Protein 7BQN (pdb70)

Sequence (121 aa):
GDEAEKQAERALELVRKSPDLLKKLLEAMAEELKRQGKSPDEIQKAKDEVKTKVEQAIREWKQGNEEQARKDMRKVLKSPAFKQAVKVMEEQEPNNPEVQELKKAMEEAERGSLEHHHHHHGDEAEKQAERALELVRKSPDLLKKLLEAMAEELKRQGKSPDEIQKAKDEVKTKVEQAIREWKQGNEEQARKDMRKVLKSPAFKQAVKVMEEQEPNNPEVQELKKAMEEAERGSLEHHHHHHGDEAEKQAERALELVRKSPDLLKKLLEAMAEELKRQGKSPDEIQKAKDEVKTKVEQAIREWKQGNEEQARKDMRKVLKSPAFKQAVKVMEEQEPNNPEVQELKKAMEEAERGSLEHHHHHHGDEAEKQAERALELVRKSPDLLKKLLEAMAEELKRQGKSPDEIQKAKDEVKTKVEQAIREWKQGNEEQARKDMRKVLKSPAFKQAVKVMEEQEPNNPEVQELKKAMEEAERGSLEHHHHHHGDEAEKQAERALELVRKSPDLLKKLLEAMAEELKRQGKSPDEIQKAKDEVKTKVEQAIREWKQGNEEQARKDMRKVLKSPAFKQAVKVMEEQEPNNPEVQELKKAMEEAERGSLEHHHHHHGDEAEKQAERALELVRKSPDLLKKLLEAMAEELKRQGKSPDEIQKAKDEVKTKVEQAIREWKQGNEEQARKDMRKVLKSPAFKQAVKVMEEQEPNNPEVQELKKAMEEAERGSLEHHHHHHGDEAEKQAERALELVRKSPDLLKKLLEAMAEELKRQGKSPDEIQKAKDEVKTKVEQAIREWKQGNEEQARKDMRKVLKSPAFKQAVKVMEEQEPNNPEVQELKKAMEEAERGSLEHHHHHHGDEAEKQAERALELVRKSPDLLKKLLEAMAEELKRQGKSPDEIQKAKDEVKTKVEQAIREWKQGNEEQARKDMRKVLKSPAFKQAVKVMEEQEPNNPEVQELKKAMEEAERGSLEHHHHHHGDEAEKQAERALELVRKSPDLLKKLLEAMAEELKRQGKSPDEIQKAKDEVKTKVEQAIREWKQGNEEQARKDMRKVLKSPAFKQAVKVMEEQEPNNPEVQELKKAMEEAERGSLEHHHHHHGDEAEKQAERALELVRKSPDLLKKLLEAMAEELKRQGKSPDEIQKAKDEVKTKVEQAIREWKQGNEEQARKDMRKVLKSPAFKQAVKVMEEQEPNNPEVQELKKAMEEAERGSLEHHHHHHGDEAEKQAERALELVRKSPDLLKKLLEAMAEELKRQGKSPDEIQKAKDEVKTKVEQAIREWKQGNEEQARKDMRKVLKSPAFKQAVKVMEEQEPNNPEVQELKKAMEEAERGSLEHHHHHHGDEAEKQAERALELVRKSPDLLKKLLEAMAEELKRQGKSPDEIQKAKDEVKTKVEQAIREWKQGNEEQARKDMRKVLKSPAFKQAVKVMEEQEPNNPEVQELKKAMEEAERGSLEHHHHHHGDEAEKQAERALELVRKSPDLLKKLLEAMAEELKRQGKSPDEIQKAKDEVKTKVEQAIREWKQGNEEQARKDMRKVLKSPAFKQAVKVMEEQEPNNPEVQELKKAMEEAERGSLEHHHHHHGDEAEKQAERALELVRKSPDLLKKLLEAMAEELKRQGKSPDEIQKAKDEVKTKVEQAIREWKQGNEEQARKDMRKVLKSPAFKQAVKVMEEQEPNNPEVQELKKAMEEAERGSLEHHHHHHGDEAEKQAERALELVRKSPDLLKKLLEAMAEELKRQGKSPDEIQKAKDEVKTKVEQAIREWKQGNEEQARKDMRKVLKSPAFKQAVKVMEEQEPNNPEVQELKKAMEEAERGSLEHHHHHHGDEAEKQAERALELVRKSPDLLKKLLEAMAEELKRQGKSPDEIQKAKDEVKTKVEQAIREWKQGNEEQARKDMRKVLKSPAFKQAVKVMEEQEPNNPEVQELKKAMEEAERGSLEHHHHHHGDEAEKQAERALELVRKSPDLLKKLLEAMAEELKRQGKSPDEIQKAKDEVKTKVEQAIREWKQGNEEQARKDMRKVLKSPAFKQAVKVMEEQEPNNPEVQELKKAMEEAERGSLEHHHHHHGDEAEKQAERALELVRKSPDLLKKLLEAMAEELKRQGKSPDEIQKAKDEVKTKVEQAIREWKQGNEEQARKDMRKVLKSPAFKQAVKVMEEQEPNNPEVQELKKAMEEAERGSLEHHHHHHGDEAEKQAERALELVRKSPDLLKKLLEAMAEELKRQGKSPDEIQKAKDEVKTKVEQAIREWKQGNEEQARKDMRKVLKSPAFKQAVKVMEEQEPNNPEVQELKKAMEEAERGSLEHHHHHHGDEAEKQAERALELVRKSPDLLKKLLEAMAEELKRQGKSPDEIQKAKDEVKTKVEQAIREWKQGNEEQARKDMRKVLKSPAFKQAVKVMEEQEPNNPEVQELKKAMEEAERGSLEHHHHHH

Radius of gyration: 13.6 Å; Cα contacts (8 Å, |Δi|>4): 144; chains: 1; bounding box: 31×32×35 Å

Nearest PDB structures (foldseek):
  7bqn-assembly1_A  TM=9.311E-01  e=9.225E-14  synthetic construct
  8to0-assembly1_C  TM=2.044E-01  e=5.534E+00  Mus musculus
  7bqn-assembly1_A  TM=9.690E-01  e=2.382E-13  synthetic construct
  7bqn-assembly1_A  TM=1.008E+00  e=2.203E-15  synthetic construct
  7tt6-assembly1_D  TM=2.992E-01  e=3.801E+00  Escherichia coli

Foldseek 3Di:
DCVLLVLLLQLLVLCVVCVVLLVQLLVQLLVLCVVVPDDVVVSVVLSVLSVVLSVQLSVCVVVVNSNSNSVSSSVLLPQVSSVSSLVRCCVVPVPDPSSVSNVVSSVVSCVVVVDDDPDND

Secondary structure (DSSP, 8-state):
--HHHHHHHHHHHHHHH-HHHHHHHHHHHHHHHHHTT--HHHHHHHHHHHHHHHHHHHHHHTTT-HHHHHHHHHHHHT-HHHHHHHHHHHHH-TT-HHHHHHHHHHHHHHHH----S----

Solvent-accessible surface area: 7816 Å² total; per-residue (Å²): 72,117,120,5,51,101,44,0,28,124,1,3,34,41,2,104,123,20,82,110,0,23,133,69,0,32,89,11,0,7,80,30,14,117,212,95,66,68,53,104,111,88,18,81,125,13,55,70,44,4,91,59,70,0,70,100,0,21,147,44,75,131,132,57,67,78,116,70,0,35,90,31,0,28,91,4,9,92,23,70,20,0,65,26,0,1,117,21,5,43,141,127,81,75,140,18,95,60,0,68,111,1,51,113,8,8,90,81,12,73,190,14,21,140,79,160,165,160,160,92,188

Structure (mmCIF, N/CA/C/O backbone):
data_7BQN
#
_entry.id   7BQN
#
loop_
_atom_site.group_PDB
_atom_site.id
_atom_site.type_symbol
_atom_site.label_atom_id
_atom_site.label_alt_id
_atom_site.label_comp_id
_atom_site.label_asym_id
_atom_site.label_entity_id
_atom_site.label_seq_id
_atom_site.pdbx_PDB_ins_code
_atom_site.Cartn_x
_atom_site.Cartn_y
_atom_site.Cartn_z
_atom_site.occupancy
_atom_site.B_iso_or_equiv
_atom_site.auth_seq_id
_atom_site.auth_comp_id
_atom_site.auth_asym_id
_atom_site.auth_atom_id
_atom_site.pdbx_PDB_model_num
ATOM 1 N N . GLY A 1 1 ? -8.787 -11.091 13.255 1.00 0.00 1 GLY A N 1
ATOM 2 C CA . GLY A 1 1 ? -7.887 -11.368 12.114 1.00 0.00 1 GLY A CA 1
ATOM 3 C C . GLY A 1 1 ? -6.491 -10.846 12.394 1.00 0.00 1 GLY A C 1
ATOM 4 O O . GLY A 1 1 ? -6.195 -9.686 12.107 1.00 0.00 1 GLY A O 1
ATOM 10 N N . ASP A 1 2 ? -5.627 -11.681 12.978 1.00 0.00 2 ASP A N 1
ATOM 11 C CA . ASP A 1 2 ? -4.318 -11.262 13.512 1.00 0.00 2 ASP A CA 1
ATOM 12 C C . ASP A 1 2 ? -3.115 -11.670 12.654 1.00 0.00 2 ASP A C 1
ATOM 13 O O . ASP A 1 2 ? -2.003 -11.201 12.882 1.00 0.00 2 ASP A O 1
ATOM 22 N N . GLU A 1 3 ? -3.314 -12.475 11.612 1.00 0.00 3 GLU A N 1
ATOM 23 C CA . GLU A 1 3 ? -2.265 -12.745 10.620 1.00 0.00 3 GLU A CA 1
ATOM 24 C C . GLU A 1 3 ? -1.953 -11.503 9.765 1.00 0.00 3 GLU A C 1
ATOM 25 O O . GLU A 1 3 ? -0.797 -11.252 9.425 1.00 0.00 3 GLU A O 1
ATOM 37 N N . ALA A 1 4 ? -2.966 -10.665 9.504 1.00 0.00 4 ALA A N 1
ATOM 38 C CA . ALA A 1 4 ? -2.839 -9.401 8.775 1.00 0.00 4 ALA A CA 1
ATOM 39 C C . ALA A 1 4 ? -1.988 -8.354 9.528 1.00 0.00 4 ALA A C 1
ATOM 40 O O . ALA A 1 4 ? -1.438 -7.442 8.911 1.00 0.00 4 ALA A O 1
ATOM 47 N N . GLU A 1 5 ? -1.820 -8.510 10.847 1.00 0.00 5 GLU A N 1
ATOM 48 C CA . GLU A 1 5 ? -0.868 -7.719 11.644 1.00 0.00 5 GLU A CA 1
ATOM 49 C C . GLU A 1 5 ? 0.573 -7.976 11.166 1.00 0.00 5 GLU A C 1
ATOM 50 O O . GLU A 1 5 ? 1.310 -7.044 10.842 1.00 0.00 5 GLU A O 1
ATOM 62 N N . LYS A 1 6 ? 0.982 -9.246 11.060 1.00 0.00 6 LYS A N 1
ATOM 63 C CA . LYS A 1 6 ? 2.306 -9.613 10.537 1.00 0.00 6 LYS A CA 1
ATOM 64 C C . LYS A 1 6 ? 2.464 -9.319 9.041 1.00 0.00 6 LYS A C 1
ATOM 65 O O . LYS A 1 6 ? 3.549 -8.925 8.624 1.00 0.00 6 LYS A O 1
ATOM 84 N N . GLN A 1 7 ? 1.403 -9.380 8.232 1.00 0.00 7 GLN A N 1
ATOM 85 C CA . GLN A 1 7 ? 1.460 -8.883 6.850 1.00 0.00 7 GLN A CA 1
ATOM 86 C C . GLN A 1 7 ? 1.804 -7.385 6.783 1.00 0.00 7 GLN A C 1
ATOM 87 O O . GLN A 1 7 ? 2.598 -6.975 5.934 1.00 0.00 7 GLN A O 1
ATOM 101 N N . ALA A 1 8 ? 1.283 -6.582 7.718 1.00 0.00 8 ALA A N 1
ATOM 102 C CA . ALA A 1 8 ? 1.690 -5.187 7.857 1.00 0.00 8 ALA A CA 1
ATOM 103 C C . ALA A 1 8 ? 3.158 -5.046 8.281 1.00 0.00 8 ALA A C 1
ATOM 104 O O . ALA A 1 8 ? 3.859 -4.213 7.723 1.00 0.00 8 ALA A O 1
ATOM 111 N N . GLU A 1 9 ? 3.656 -5.881 9.198 1.00 0.00 9 GLU A N 1
ATOM 112 C CA . GLU A 1 9 ? 5.076 -5.909 9.595 1.00 0.00 9 GLU A CA 1
ATOM 113 C C . GLU A 1 9 ? 6.016 -6.160 8.395 1.00 0.00 9 GLU A C 1
ATOM 114 O O . GLU A 1 9 ? 7.058 -5.514 8.275 1.00 0.00 9 GLU A O 1
ATOM 126 N N . ARG A 1 10 ? 5.625 -7.048 7.469 1.00 0.00 10 ARG A N 1
ATOM 127 C CA . ARG A 1 10 ? 6.405 -7.403 6.266 1.00 0.00 10 ARG A CA 1
ATOM 128 C C . ARG A 1 10 ? 6.440 -6.293 5.223 1.00 0.00 10 ARG A C 1
ATOM 129 O O . ARG A 1 10 ? 7.501 -5.950 4.703 1.00 0.00 10 ARG A O 1
ATOM 150 N N . ALA A 1 11 ? 5.288 -5.695 4.947 1.00 0.00 11 ALA A N 1
ATOM 151 C CA . ALA A 1 11 ? 5.212 -4.519 4.080 1.00 0.00 11 ALA A CA 1
ATOM 152 C C . ALA A 1 11 ? 5.877 -3.281 4.715 1.00 0.00 11 ALA A C 1
ATOM 153 O O . ALA A 1 11 ? 6.467 -2.474 3.997 1.00 0.00 11 ALA A O 1
ATOM 160 N N . LEU A 1 12 ? 5.840 -3.156 6.050 1.00 0.00 12 LEU A N 1
ATOM 161 C CA . LEU A 1 12 ? 6.467 -2.067 6.802 1.00 0.00 12 LEU A CA 1
ATOM 162 C C . LEU A 1 12 ? 7.987 -2.132 6.618 1.00 0.00 12 LEU A C 1
ATOM 163 O O . LEU A 1 12 ? 8.612 -1.139 6.251 1.00 0.00 12 LEU A O 1
ATOM 179 N N . GLU A 1 13 ? 8.590 -3.301 6.847 1.00 0.00 13 GLU A N 1
ATOM 180 C CA . GLU A 1 13 ? 10.041 -3.454 6.743 1.00 0.00 13 GLU A CA 1
ATOM 181 C C . GLU A 1 13 ? 10.538 -3.283 5.297 1.00 0.00 13 GLU A C 1
ATOM 182 O O . GLU A 1 13 ? 11.612 -2.723 5.091 1.00 0.00 13 GLU A O 1
ATOM 194 N N . LEU A 1 14 ? 9.741 -3.664 4.290 1.00 0.00 14 LEU A N 1
ATOM 195 C CA . LEU A 1 14 ? 10.051 -3.416 2.878 1.00 0.00 14 LEU A CA 1
ATOM 196 C C . LEU A 1 14 ? 10.182 -1.907 2.595 1.00 0.00 14 LEU A C 1
ATOM 197 O O . LEU A 1 14 ? 11.210 -1.469 2.073 1.00 0.00 14 LEU A O 1
ATOM 213 N N . VAL A 1 15 ? 9.199 -1.090 3.001 1.00 0.00 15 VAL A N 1
ATOM 214 C CA . VAL A 1 15 ? 9.245 0.372 2.771 1.00 0.00 15 VAL A CA 1
ATOM 215 C C . VAL A 1 15 ? 10.240 1.089 3.692 1.00 0.00 15 VAL A C 1
ATOM 216 O O . VAL A 1 15 ? 10.795 2.119 3.308 1.00 0.00 15 VAL A O 1
ATOM 229 N N . ARG A 1 16 ? 10.530 0.526 4.876 1.00 0.00 16 ARG A N 1
ATOM 230 C CA . ARG A 1 16 ? 11.577 1.010 5.793 1.00 0.00 16 ARG A CA 1
ATOM 231 C C . ARG A 1 16 ? 12.971 0.840 5.190 1.00 0.00 16 ARG A C 1
ATOM 232 O O . ARG A 1 16 ? 13.779 1.768 5.252 1.00 0.00 16 ARG A O 1
ATOM 253 N N . LYS A 1 17 ? 13.269 -0.336 4.624 1.00 0.00 17 LYS A N 1
ATOM 254 C CA . LYS A 1 17 ? 14.593 -0.677 4.065 1.00 0.00 17 LYS A CA 1
ATOM 255 C C . LYS A 1 17 ? 14.806 -0.094 2.670 1.00 0.00 17 LYS A C 1
ATOM 256 O O . LYS A 1 17 ? 15.941 0.234 2.324 1.00 0.00 17 LYS A O 1
ATOM 275 N N . SER A 1 18 ? 13.731 0.054 1.892 1.00 0.00 18 SER A N 1
ATOM 276 C CA . SER A 1 18 ? 13.751 0.670 0.560 1.00 0.00 18 SER A CA 1
ATOM 277 C C . SER A 1 18 ? 12.995 2.009 0.529 1.00 0.00 18 SER A C 1
ATOM 278 O O . SER A 1 18 ? 11.840 2.069 0.091 1.00 0.00 18 SER A O 1
ATOM 286 N N . PRO A 1 19 ? 13.639 3.124 0.931 1.00 0.00 19 PRO A N 1
ATOM 287 C CA . PRO A 1 19 ? 13.073 4.459 0.746 1.00 0.00 19 PRO A CA 1
ATOM 288 C C . PRO A 1 19 ? 12.975 4.846 -0.741 1.00 0.00 19 PRO A C 1
ATOM 289 O O . PRO A 1 19 ? 12.180 5.713 -1.096 1.00 0.00 19 PRO A O 1
ATOM 300 N N . ASP A 1 20 ? 13.721 4.180 -1.632 1.00 0.00 20 ASP A N 1
ATOM 301 C CA . ASP A 1 20 ? 13.658 4.397 -3.082 1.00 0.00 20 ASP A CA 1
ATOM 302 C C . ASP A 1 20 ? 12.413 3.751 -3.702 1.00 0.00 20 ASP A C 1
ATOM 303 O O . ASP A 1 20 ? 11.883 4.263 -4.689 1.00 0.00 20 ASP A O 1
ATOM 312 N N . LEU A 1 21 ? 11.919 2.644 -3.133 1.00 0.00 21 LEU A N 1
ATOM 313 C CA . LEU A 1 21 ? 10.607 2.075 -3.461 1.00 0.00 21 LEU A CA 1
ATOM 314 C C . LEU A 1 21 ? 9.510 3.025 -2.972 1.00 0.00 21 LEU A C 1
ATOM 315 O O . LEU A 1 21 ? 8.582 3.354 -3.702 1.00 0.00 21 LEU A O 1
ATOM 331 N N . LEU A 1 22 ? 9.662 3.527 -1.749 1.00 0.00 22 LEU A N 1
ATOM 332 C CA . LEU A 1 22 ? 8.668 4.362 -1.075 1.00 0.00 22 LEU A CA 1
ATOM 333 C C . LEU A 1 22 ? 8.482 5.727 -1.758 1.00 0.00 22 LEU A C 1
ATOM 334 O O . LEU A 1 22 ? 7.349 6.173 -1.936 1.00 0.00 22 LEU A O 1
ATOM 350 N N . LYS A 1 23 ? 9.576 6.375 -2.181 1.00 0.00 23 LYS A N 1
ATOM 351 C CA . LYS A 1 23 ? 9.543 7.687 -2.853 1.00 0.00 23 LYS A CA 1
ATOM 352 C C . LYS A 1 23 ? 8.779 7.652 -4.171 1.00 0.00 23 LYS A C 1
ATOM 353 O O . LYS A 1 23 ? 8.149 8.642 -4.537 1.00 0.00 23 LYS A O 1
ATOM 372 N N . LYS A 1 24 ? 8.827 6.522 -4.884 1.00 0.00 24 LYS A N 1
ATOM 373 C CA . LYS A 1 24 ? 7.967 6.296 -6.048 1.00 0.00 24 LYS A CA 1
ATOM 374 C C . LYS A 1 24 ? 6.559 5.827 -5.690 1.00 0.00 24 LYS A C 1
ATOM 375 O O . LYS A 1 24 ? 5.627 6.145 -6.412 1.00 0.00 24 LYS A O 1
ATOM 394 N N . LEU A 1 25 ? 6.381 5.111 -4.582 1.00 0.00 25 LEU A N 1
ATOM 395 C CA . LEU A 1 25 ? 5.100 4.536 -4.153 1.00 0.00 25 LEU A CA 1
ATOM 396 C C . LEU A 1 25 ? 4.000 5.598 -3.975 1.00 0.00 25 LEU A C 1
ATOM 397 O O . LEU A 1 25 ? 2.967 5.525 -4.643 1.00 0.00 25 LEU A O 1
ATOM 413 N N . LEU A 1 26 ? 4.238 6.636 -3.158 1.00 0.00 26 LEU A N 1
ATOM 414 C CA . LEU A 1 26 ? 3.277 7.742 -3.008 1.00 0.00 26 LEU A CA 1
ATOM 415 C C . LEU A 1 26 ? 3.088 8.512 -4.331 1.00 0.00 26 LEU A C 1
ATOM 416 O O . LEU A 1 26 ? 1.977 8.916 -4.670 1.00 0.00 26 LEU A O 1
ATOM 432 N N . GLU A 1 27 ? 4.162 8.664 -5.110 1.00 0.00 27 GLU A N 1
ATOM 433 C CA . GLU A 1 27 ? 4.188 9.406 -6.372 1.00 0.00 27 GLU A CA 1
ATOM 434 C C . GLU A 1 27 ? 3.410 8.684 -7.488 1.00 0.00 27 GLU A C 1
ATOM 435 O O . GLU A 1 27 ? 2.826 9.329 -8.358 1.00 0.00 27 GLU A O 1
ATOM 447 N N . ALA A 1 28 ? 3.354 7.349 -7.446 1.00 0.00 28 ALA A N 1
ATOM 448 C CA . ALA A 1 28 ? 2.656 6.522 -8.420 1.00 0.00 28 ALA A CA 1
ATOM 449 C C . ALA A 1 28 ? 1.130 6.553 -8.214 1.00 0.00 28 ALA A C 1
ATOM 450 O O . ALA A 1 28 ? 0.390 6.750 -9.177 1.00 0.00 28 ALA A O 1
ATOM 457 N N . MET A 1 29 ? 0.642 6.449 -6.969 1.00 0.00 29 MET A N 1
ATOM 458 C CA . MET A 1 29 ? -0.798 6.533 -6.660 1.00 0.00 29 MET A CA 1
ATOM 459 C C . MET A 1 29 ? -1.438 7.811 -7.218 1.00 0.00 29 MET A C 1
ATOM 460 O O . MET A 1 29 ? -2.531 7.748 -7.783 1.00 0.00 29 MET A O 1
ATOM 474 N N . ALA A 1 30 ? -0.743 8.947 -7.108 1.00 0.00 30 ALA A N 1
ATOM 475 C CA . ALA A 1 30 ? -1.210 10.235 -7.609 1.00 0.00 30 ALA A CA 1
ATOM 476 C C . ALA A 1 30 ? -1.630 10.203 -9.089 1.00 0.00 30 ALA A C 1
ATOM 477 O O . ALA A 1 30 ? -2.555 10.913 -9.476 1.00 0.00 30 ALA A O 1
ATOM 484 N N . GLU A 1 31 ? -0.986 9.376 -9.916 1.00 0.00 31 GLU A N 1
ATOM 485 C CA . GLU A 1 31 ? -1.308 9.260 -11.338 1.00 0.00 31 GLU A CA 1
ATOM 486 C C . GLU A 1 31 ? -2.612 8.499 -11.588 1.00 0.00 31 GLU A C 1
ATOM 487 O O . GLU A 1 31 ? -3.435 8.949 -12.378 1.00 0.00 31 GLU A O 1
ATOM 499 N N . GLU A 1 32 ? -2.862 7.386 -10.896 1.00 0.00 32 GLU A N 1
ATOM 500 C CA . GLU A 1 32 ? -4.149 6.686 -11.021 1.00 0.00 32 GLU A CA 1
ATOM 501 C C . GLU A 1 32 ? -5.288 7.485 -10.379 1.00 0.00 32 GLU A C 1
ATOM 502 O O . GLU A 1 32 ? -6.374 7.565 -10.961 1.00 0.00 32 GLU A O 1
ATOM 514 N N . LEU A 1 33 ? -5.027 8.166 -9.255 1.00 0.00 33 LEU A N 1
ATOM 515 C CA . LEU A 1 33 ? -5.985 9.141 -8.731 1.00 0.00 33 LEU A CA 1
ATOM 516 C C . LEU A 1 33 ? -6.309 10.216 -9.800 1.00 0.00 33 LEU A C 1
ATOM 517 O O . LEU A 1 33 ? -7.471 10.584 -9.986 1.00 0.00 33 LEU A O 1
ATOM 533 N N . LYS A 1 34 ? -5.302 10.699 -10.549 1.00 0.00 34 LYS A N 1
ATOM 534 C CA . LYS A 1 34 ? -5.482 11.696 -11.623 1.00 0.00 34 LYS A CA 1
ATOM 535 C C . LYS A 1 34 ? -6.271 11.140 -12.819 1.00 0.00 34 LYS A C 1
ATOM 536 O O . LYS A 1 34 ? -7.110 11.858 -13.364 1.00 0.00 34 LYS A O 1
ATOM 555 N N . ARG A 1 35 ? -6.102 9.858 -13.180 1.00 0.00 35 ARG A N 1
ATOM 556 C CA . ARG A 1 35 ? -6.891 9.172 -14.237 1.00 0.00 35 ARG A CA 1
ATOM 557 C C . ARG A 1 35 ? -8.385 9.093 -13.919 1.00 0.00 35 ARG A C 1
ATOM 558 O O . ARG A 1 35 ? -9.217 9.131 -14.825 1.00 0.00 35 ARG A O 1
ATOM 579 N N . GLN A 1 36 ? -8.717 9.036 -12.632 1.00 0.00 36 GLN A N 1
ATOM 580 C CA . GLN A 1 36 ? -10.096 9.100 -12.120 1.00 0.00 36 GLN A CA 1
ATOM 581 C C . GLN A 1 36 ? -10.693 10.522 -12.096 1.00 0.00 36 GLN A C 1
ATOM 582 O O . GLN A 1 36 ? -11.887 10.691 -11.841 1.00 0.00 36 GLN A O 1
ATOM 596 N N . GLY A 1 37 ? -9.881 11.547 -12.371 1.00 0.00 37 GLY A N 1
ATOM 597 C CA . GLY A 1 37 ? -10.294 12.950 -12.445 1.00 0.00 37 GLY A CA 1
ATOM 598 C C . GLY A 1 37 ? -10.354 13.652 -11.085 1.00 0.00 37 GLY A C 1
ATOM 599 O O . GLY A 1 37 ? -11.061 14.654 -10.945 1.00 0.00 37 GLY A O 1
ATOM 603 N N . LYS A 1 38 ? -9.641 13.128 -10.075 1.00 0.00 38 LYS A N 1
ATOM 604 C CA . LYS A 1 38 ? -9.567 13.723 -8.730 1.00 0.00 38 LYS A CA 1
ATOM 605 C C . LYS A 1 38 ? -8.817 15.063 -8.756 1.00 0.00 38 LYS A C 1
ATOM 606 O O . LYS A 1 38 ? -8.039 15.347 -9.671 1.00 0.00 38 LYS A O 1
ATOM 625 N N . SER A 1 39 ? -9.044 15.882 -7.735 1.00 0.00 39 SER A N 1
ATOM 626 C CA . SER A 1 39 ? -8.481 17.236 -7.617 1.00 0.00 39 SER A CA 1
ATOM 627 C C . SER A 1 39 ? -7.029 17.222 -7.119 1.00 0.00 39 SER A C 1
ATOM 628 O O . SER A 1 39 ? -6.648 16.320 -6.367 1.00 0.00 39 SER A O 1
ATOM 636 N N . PRO A 1 40 ? -6.210 18.231 -7.478 1.00 0.00 40 PRO A N 1
ATOM 637 C CA . PRO A 1 40 ? -4.807 18.311 -7.062 1.00 0.00 40 PRO A CA 1
ATOM 638 C C . PRO A 1 40 ? -4.648 18.390 -5.535 1.00 0.00 40 PRO A C 1
ATOM 639 O O . PRO A 1 40 ? -3.685 17.853 -4.993 1.00 0.00 40 PRO A O 1
ATOM 650 N N . ASP A 1 41 ? -5.615 18.986 -4.830 1.00 0.00 41 ASP A N 1
ATOM 651 C CA . ASP A 1 41 ? -5.666 19.028 -3.364 1.00 0.00 41 ASP A CA 1
ATOM 652 C C . ASP A 1 41 ? -5.834 17.629 -2.744 1.00 0.00 41 ASP A C 1
ATOM 653 O O . ASP A 1 41 ? -5.104 17.266 -1.821 1.00 0.00 41 ASP A O 1
ATOM 662 N N . GLU A 1 42 ? -6.757 16.815 -3.271 1.00 0.00 42 GLU A N 1
ATOM 663 C CA . GLU A 1 42 ? -7.021 15.456 -2.794 1.00 0.00 42 GLU A CA 1
ATOM 664 C C . GLU A 1 42 ? -5.851 14.522 -3.114 1.00 0.00 42 GLU A C 1
ATOM 665 O O . GLU A 1 42 ? -5.460 13.710 -2.277 1.00 0.00 42 GLU A O 1
ATOM 677 N N . ILE A 1 43 ? -5.247 14.684 -4.297 1.00 0.00 43 ILE A N 1
ATOM 678 C CA . ILE A 1 43 ? -4.046 13.953 -4.712 1.00 0.00 43 ILE A CA 1
ATOM 679 C C . ILE A 1 43 ? -2.874 14.283 -3.783 1.00 0.00 43 ILE A C 1
ATOM 680 O O . ILE A 1 43 ? -2.230 13.378 -3.253 1.00 0.00 43 ILE A O 1
ATOM 696 N N . GLN A 1 44 ? -2.612 15.571 -3.541 1.00 0.00 44 GLN A N 1
ATOM 697 C CA . GLN A 1 44 ? -1.522 16.012 -2.672 1.00 0.00 44 GLN A CA 1
ATOM 698 C C . GLN A 1 44 ? -1.693 15.473 -1.243 1.00 0.00 44 GLN A C 1
ATOM 699 O O . GLN A 1 44 ? -0.767 14.871 -0.693 1.00 0.00 44 GLN A O 1
ATOM 713 N N . LYS A 1 45 ? -2.898 15.604 -0.677 1.00 0.00 45 LYS A N 1
ATOM 714 C CA . LYS A 1 45 ? -3.235 15.069 0.647 1.00 0.00 45 LYS A CA 1
ATOM 715 C C . LYS A 1 45 ? -3.112 13.543 0.706 1.00 0.00 45 LYS A C 1
ATOM 716 O O . LYS A 1 45 ? -2.627 13.022 1.706 1.00 0.00 45 LYS A O 1
ATOM 735 N N . ALA A 1 46 ? -3.459 12.823 -0.362 1.00 0.00 46 ALA A N 1
ATOM 736 C CA . ALA A 1 46 ? -3.280 11.374 -0.431 1.00 0.00 46 ALA A CA 1
ATOM 737 C C . ALA A 1 46 ? -1.793 10.965 -0.411 1.00 0.00 46 ALA A C 1
ATOM 738 O O . ALA A 1 46 ? -1.432 10.061 0.346 1.00 0.00 46 ALA A O 1
ATOM 745 N N . LYS A 1 47 ? -0.908 11.647 -1.164 1.00 0.00 47 LYS A N 1
ATOM 746 C CA . LYS A 1 47 ? 0.553 11.417 -1.087 1.00 0.00 47 LYS A CA 1
ATOM 747 C C . LYS A 1 47 ? 1.063 11.610 0.342 1.00 0.00 47 LYS A C 1
ATOM 748 O O . LYS A 1 47 ? 1.749 10.741 0.880 1.00 0.00 47 LYS A O 1
ATOM 767 N N . ASP A 1 48 ? 0.678 12.718 0.973 1.00 0.00 48 ASP A N 1
ATOM 768 C CA . ASP A 1 48 ? 1.078 13.036 2.345 1.00 0.00 48 ASP A CA 1
ATOM 769 C C . ASP A 1 48 ? 0.538 12.048 3.376 1.00 0.00 48 ASP A C 1
ATOM 770 O O . ASP A 1 48 ? 1.260 11.715 4.311 1.00 0.00 48 ASP A O 1
ATOM 779 N N . GLU A 1 49 ? -0.691 11.552 3.214 1.00 0.00 49 GLU A N 1
ATOM 780 C CA . GLU A 1 49 ? -1.266 10.541 4.106 1.00 0.00 49 GLU A CA 1
ATOM 781 C C . GLU A 1 49 ? -0.422 9.277 4.075 1.00 0.00 49 GLU A C 1
ATOM 782 O O . GLU A 1 49 ? 0.046 8.814 5.108 1.00 0.00 49 GLU A O 1
ATOM 794 N N . VAL A 1 50 ? -0.156 8.766 2.875 1.00 0.00 50 VAL A N 1
ATOM 795 C CA . VAL A 1 50 ? 0.619 7.521 2.706 1.00 0.00 50 VAL A CA 1
ATOM 796 C C . VAL A 1 50 ? 2.013 7.683 3.324 1.00 0.00 50 VAL A C 1
ATOM 797 O O . VAL A 1 50 ? 2.443 6.839 4.109 1.00 0.00 50 VAL A O 1
ATOM 810 N N . LYS A 1 51 ? 2.680 8.809 3.052 1.00 0.00 51 LYS A N 1
ATOM 811 C CA . LYS A 1 51 ? 4.004 9.170 3.566 1.00 0.00 51 LYS A CA 1
ATOM 812 C C . LYS A 1 51 ? 4.016 9.293 5.088 1.00 0.00 51 LYS A C 1
ATOM 813 O O . LYS A 1 51 ? 4.846 8.676 5.749 1.00 0.00 51 LYS A O 1
ATOM 832 N N . THR A 1 52 ? 3.087 10.052 5.665 1.00 0.00 52 THR A N 1
ATOM 833 C CA . THR A 1 52 ? 3.052 10.294 7.116 1.00 0.00 52 THR A CA 1
ATOM 834 C C . THR A 1 52 ? 2.612 9.048 7.889 1.00 0.00 52 THR A C 1
ATOM 835 O O . THR A 1 52 ? 3.161 8.760 8.952 1.00 0.00 52 THR A O 1
ATOM 846 N N . LYS A 1 53 ? 1.717 8.227 7.318 1.00 0.00 53 LYS A N 1
ATOM 847 C CA . LYS A 1 53 ? 1.312 6.933 7.888 1.00 0.00 53 LYS A CA 1
ATOM 848 C C . LYS A 1 53 ? 2.509 5.991 8.054 1.00 0.00 53 LYS A C 1
ATOM 849 O O . LYS A 1 53 ? 2.729 5.480 9.153 1.00 0.00 53 LYS A O 1
ATOM 868 N N . VAL A 1 54 ? 3.306 5.793 6.999 1.00 0.00 54 VAL A N 1
ATOM 869 C CA . VAL A 1 54 ? 4.495 4.922 7.077 1.00 0.00 54 VAL A CA 1
ATOM 870 C C . VAL A 1 54 ? 5.606 5.537 7.925 1.00 0.00 54 VAL A C 1
ATOM 871 O O . VAL A 1 54 ? 6.260 4.822 8.674 1.00 0.00 54 VAL A O 1
ATOM 884 N N . GLU A 1 55 ? 5.795 6.856 7.887 1.00 0.00 55 GLU A N 1
ATOM 885 C CA . GLU A 1 55 ? 6.811 7.536 8.695 1.00 0.00 55 GLU A CA 1
ATOM 886 C C . GLU A 1 55 ? 6.542 7.403 10.196 1.00 0.00 55 GLU A C 1
ATOM 887 O O . GLU A 1 55 ? 7.440 7.018 10.945 1.00 0.00 55 GLU A O 1
ATOM 899 N N . GLN A 1 56 ? 5.304 7.646 10.639 1.00 0.00 56 GLN A N 1
ATOM 900 C CA . GLN A 1 56 ? 4.927 7.462 12.043 1.00 0.00 56 GLN A CA 1
ATOM 901 C C . GLN A 1 56 ? 5.021 5.990 12.472 1.00 0.00 56 GLN A C 1
ATOM 902 O O . GLN A 1 56 ? 5.381 5.719 13.616 1.00 0.00 56 GLN A O 1
ATOM 916 N N . ALA A 1 57 ? 4.788 5.036 11.564 1.00 0.00 57 ALA A N 1
ATOM 917 C CA . ALA A 1 57 ? 5.010 3.622 11.847 1.00 0.00 57 ALA A CA 1
ATOM 918 C C . ALA A 1 57 ? 6.504 3.291 12.022 1.00 0.00 57 ALA A C 1
ATOM 919 O O . ALA A 1 57 ? 6.908 2.746 13.048 1.00 0.00 57 ALA A O 1
ATOM 926 N N . ILE A 1 58 ? 7.351 3.661 11.058 1.00 0.00 58 ILE A N 1
ATOM 927 C CA . ILE A 1 58 ? 8.798 3.392 11.087 1.00 0.00 58 ILE A CA 1
ATOM 928 C C . ILE A 1 58 ? 9.452 4.034 12.325 1.00 0.00 58 ILE A C 1
ATOM 929 O O . ILE A 1 58 ? 10.279 3.400 12.982 1.00 0.00 58 ILE A O 1
ATOM 945 N N . ARG A 1 59 ? 9.035 5.249 12.705 1.00 0.00 59 ARG A N 1
ATOM 946 C CA . ARG A 1 59 ? 9.492 5.944 13.925 1.00 0.00 59 ARG A CA 1
ATOM 947 C C . ARG A 1 59 ? 9.213 5.181 15.216 1.00 0.00 59 ARG A C 1
ATOM 948 O O . ARG A 1 59 ? 9.985 5.306 16.164 1.00 0.00 59 ARG A O 1
ATOM 969 N N . GLU A 1 60 ? 8.143 4.399 15.270 1.00 0.00 60 GLU A N 1
ATOM 970 C CA . GLU A 1 60 ? 7.830 3.515 16.384 1.00 0.00 60 GLU A CA 1
ATOM 971 C C . GLU A 1 60 ? 8.687 2.246 16.353 1.00 0.00 60 GLU A C 1
ATOM 972 O O . GLU A 1 60 ? 9.354 1.938 17.337 1.00 0.00 60 GLU A O 1
ATOM 984 N N . TRP A 1 61 ? 8.779 1.544 15.218 1.00 0.00 61 TRP A N 1
ATOM 985 C CA . TRP A 1 61 ? 9.595 0.317 15.148 1.00 0.00 61 TRP A CA 1
ATOM 986 C C . TRP A 1 61 ? 11.057 0.584 15.526 1.00 0.00 61 TRP A C 1
ATOM 987 O O . TRP A 1 61 ? 11.660 -0.180 16.284 1.00 0.00 61 TRP A O 1
ATOM 1008 N N . LYS A 1 62 ? 11.610 1.716 15.083 1.00 0.00 62 LYS A N 1
ATOM 1009 C CA . LYS A 1 62 ? 13.011 2.074 15.335 1.00 0.00 62 LYS A CA 1
ATOM 1010 C C . LYS A 1 62 ? 13.326 2.331 16.816 1.00 0.00 62 LYS A C 1
ATOM 1011 O O . LYS A 1 62 ? 14.471 2.142 17.230 1.00 0.00 62 LYS A O 1
ATOM 1030 N N . GLN A 1 63 ? 12.327 2.722 17.618 1.00 0.00 63 GLN A N 1
ATOM 1031 C CA . GLN A 1 63 ? 12.439 2.858 19.080 1.00 0.00 63 GLN A CA 1
ATOM 1032 C C . GLN A 1 63 ? 12.038 1.572 19.835 1.00 0.00 63 GLN A C 1
ATOM 1033 O O . GLN A 1 63 ? 11.860 1.579 21.054 1.00 0.00 63 GLN A O 1
ATOM 1047 N N . GLY A 1 64 ? 11.897 0.462 19.102 1.00 0.00 64 GLY A N 1
ATOM 1048 C CA . GLY A 1 64 ? 11.537 -0.865 19.610 1.00 0.00 64 GLY A CA 1
ATOM 1049 C C . GLY A 1 64 ? 10.027 -1.123 19.674 1.00 0.00 64 GLY A C 1
ATOM 1050 O O . GLY A 1 64 ? 9.606 -2.135 20.237 1.00 0.00 64 GLY A O 1
ATOM 1054 N N . ASN A 1 65 ? 9.206 -0.232 19.107 1.00 0.00 65 ASN A N 1
ATOM 1055 C CA . ASN A 1 65 ? 7.739 -0.288 19.191 1.00 0.00 65 ASN A CA 1
ATOM 1056 C C . ASN A 1 65 ? 7.126 -0.948 17.937 1.00 0.00 65 ASN A C 1
ATOM 1057 O O . ASN A 1 65 ? 6.372 -0.340 17.175 1.00 0.00 65 ASN A O 1
ATOM 1068 N N . GLU A 1 66 ? 7.461 -2.223 17.720 1.00 0.00 66 GLU A N 1
ATOM 1069 C CA . GLU A 1 66 ? 6.982 -3.042 16.592 1.00 0.00 66 GLU A CA 1
ATOM 1070 C C . GLU A 1 66 ? 5.458 -3.046 16.473 1.00 0.00 66 GLU A C 1
ATOM 1071 O O . GLU A 1 66 ? 4.907 -2.842 15.395 1.00 0.00 66 GLU A O 1
ATOM 1083 N N . GLU A 1 67 ? 4.784 -3.242 17.603 1.00 0.00 67 GLU A N 1
ATOM 1084 C CA . GLU A 1 67 ? 3.322 -3.328 17.705 1.00 0.00 67 GLU A CA 1
ATOM 1085 C C . GLU A 1 67 ? 2.630 -2.044 17.220 1.00 0.00 67 GLU A C 1
ATOM 1086 O O . GLU A 1 67 ? 1.658 -2.117 16.466 1.00 0.00 67 GLU A O 1
ATOM 1098 N N . GLN A 1 68 ? 3.154 -0.870 17.588 1.00 0.00 68 GLN A N 1
ATOM 1099 C CA . GLN A 1 68 ? 2.620 0.422 17.147 1.00 0.00 68 GLN A CA 1
ATOM 1100 C C . GLN A 1 68 ? 2.908 0.668 15.655 1.00 0.00 68 GLN A C 1
ATOM 1101 O O . GLN A 1 68 ? 2.074 1.212 14.930 1.00 0.00 68 GLN A O 1
ATOM 1115 N N . ALA A 1 69 ? 4.074 0.220 15.184 1.00 0.00 69 ALA A N 1
ATOM 1116 C CA . ALA A 1 69 ? 4.500 0.354 13.798 1.00 0.00 69 ALA A CA 1
ATOM 1117 C C . ALA A 1 69 ? 3.658 -0.500 12.840 1.00 0.00 69 ALA A C 1
ATOM 1118 O O . ALA A 1 69 ? 3.081 0.025 11.885 1.00 0.00 69 ALA A O 1
ATOM 1125 N N . ARG A 1 70 ? 3.512 -1.808 13.108 1.00 0.00 70 ARG A N 1
ATOM 1126 C CA . ARG A 1 70 ? 2.705 -2.682 12.241 1.00 0.00 70 ARG A CA 1
ATOM 1127 C C . ARG A 1 70 ? 1.226 -2.267 12.253 1.00 0.00 70 ARG A C 1
ATOM 1128 O O . ARG A 1 70 ? 0.568 -2.373 11.224 1.00 0.00 70 ARG A O 1
ATOM 1149 N N . LYS A 1 71 ? 0.717 -1.731 13.374 1.00 0.00 71 LYS A N 1
ATOM 1150 C CA . LYS A 1 71 ? -0.639 -1.166 13.493 1.00 0.00 71 LYS A CA 1
ATOM 1151 C C . LYS A 1 71 ? -0.826 0.009 12.537 1.00 0.00 71 LYS A C 1
ATOM 1152 O O . LYS A 1 71 ? -1.783 0.022 11.770 1.00 0.00 71 LYS A O 1
ATOM 1171 N N . ASP A 1 72 ? 0.085 0.977 12.549 1.00 0.00 72 ASP A N 1
ATOM 1172 C CA . ASP A 1 72 ? -0.036 2.179 11.723 1.00 0.00 72 ASP A CA 1
ATOM 1173 C C . ASP A 1 72 ? 0.204 1.874 10.230 1.00 0.00 72 ASP A C 1
ATOM 1174 O O . ASP A 1 72 ? -0.413 2.505 9.369 1.00 0.00 72 ASP A O 1
ATOM 1183 N N . MET A 1 73 ? 1.000 0.843 9.909 1.00 0.00 73 MET A N 1
ATOM 1184 C CA . MET A 1 73 ? 1.121 0.309 8.547 1.00 0.00 73 MET A CA 1
ATOM 1185 C C . MET A 1 73 ? -0.132 -0.482 8.117 1.00 0.00 73 MET A C 1
ATOM 1186 O O . MET A 1 73 ? -0.574 -0.334 6.981 1.00 0.00 73 MET A O 1
ATOM 1200 N N . ARG A 1 74 ? -0.769 -1.275 8.994 1.00 0.00 74 ARG A N 1
ATOM 1201 C CA . ARG A 1 74 ? -2.013 -2.025 8.680 1.00 0.00 74 ARG A CA 1
ATOM 1202 C C . ARG A 1 74 ? -3.100 -1.135 8.067 1.00 0.00 74 ARG A C 1
ATOM 1203 O O . ARG A 1 74 ? -3.773 -1.545 7.121 1.00 0.00 74 ARG A O 1
ATOM 1224 N N . LYS A 1 75 ? -3.247 0.099 8.560 1.00 0.00 75 LYS A N 1
ATOM 1225 C CA . LYS A 1 75 ? -4.250 1.054 8.049 1.00 0.00 75 LYS A CA 1
ATOM 1226 C C . LYS A 1 75 ? -3.983 1.451 6.588 1.00 0.00 75 LYS A C 1
ATOM 1227 O O . LYS A 1 75 ? -4.916 1.721 5.837 1.00 0.00 75 LYS A O 1
ATOM 1246 N N . VAL A 1 76 ? -2.712 1.436 6.184 1.00 0.00 76 VAL A N 1
ATOM 1247 C CA . VAL A 1 76 ? -2.222 1.635 4.811 1.00 0.00 76 VAL A CA 1
ATOM 1248 C C . VAL A 1 76 ? -2.396 0.374 3.955 1.00 0.00 76 VAL A C 1
ATOM 1249 O O . VAL A 1 76 ? -2.870 0.494 2.830 1.00 0.00 76 VAL A O 1
ATOM 1262 N N . LEU A 1 77 ? -2.125 -0.831 4.478 1.00 0.00 77 LEU A N 1
ATOM 1263 C CA . LEU A 1 77 ? -2.285 -2.108 3.740 1.00 0.00 77 LEU A CA 1
ATOM 1264 C C . LEU A 1 77 ? -3.702 -2.268 3.167 1.00 0.00 77 LEU A C 1
ATOM 1265 O O . LEU A 1 77 ? -3.874 -2.725 2.034 1.00 0.00 77 LEU A O 1
ATOM 1281 N N . LYS A 1 78 ? -4.711 -1.870 3.951 1.00 0.00 78 LYS A N 1
ATOM 1282 C CA . LYS A 1 78 ? -6.131 -1.935 3.574 1.00 0.00 78 LYS A CA 1
ATOM 1283 C C . LYS A 1 78 ? -6.620 -0.711 2.792 1.00 0.00 78 LYS A C 1
ATOM 1284 O O . LYS A 1 78 ? -7.673 -0.778 2.157 1.00 0.00 78 LYS A O 1
ATOM 1303 N N . SER A 1 79 ? -5.866 0.389 2.823 1.00 0.00 79 SER A N 1
ATOM 1304 C CA . SER A 1 79 ? -6.230 1.652 2.159 1.00 0.00 79 SER A CA 1
ATOM 1305 C C . SER A 1 79 ? -6.348 1.507 0.629 1.00 0.00 79 SER A C 1
ATOM 1306 O O . SER A 1 79 ? -5.532 0.813 0.010 1.00 0.00 79 SER A O 1
ATOM 1314 N N . PRO A 1 80 ? -7.311 2.184 -0.027 1.00 0.00 80 PRO A N 1
ATOM 1315 C CA . PRO A 1 80 ? -7.387 2.188 -1.487 1.00 0.00 80 PRO A CA 1
ATOM 1316 C C . PRO A 1 80 ? -6.206 2.938 -2.112 1.00 0.00 80 PRO A C 1
ATOM 1317 O O . PRO A 1 80 ? -5.713 2.530 -3.160 1.00 0.00 80 PRO A O 1
ATOM 1328 N N . ALA A 1 81 ? -5.688 3.975 -1.442 1.00 0.00 81 ALA A N 1
ATOM 1329 C CA . ALA A 1 81 ? -4.515 4.726 -1.884 1.00 0.00 81 ALA A CA 1
ATOM 1330 C C . ALA A 1 81 ? -3.288 3.820 -2.075 1.00 0.00 81 ALA A C 1
ATOM 1331 O O . ALA A 1 81 ? -2.586 3.932 -3.082 1.00 0.00 81 ALA A O 1
ATOM 1338 N N . PHE A 1 82 ? -3.054 2.878 -1.156 1.00 0.00 82 PHE A N 1
ATOM 1339 C CA . PHE A 1 82 ? -1.904 1.982 -1.245 1.00 0.00 82 PHE A CA 1
ATOM 1340 C C . PHE A 1 82 ? -2.092 0.924 -2.340 1.00 0.00 82 PHE A C 1
ATOM 1341 O O . PHE A 1 82 ? -1.143 0.571 -3.043 1.00 0.00 82 PHE A O 1
ATOM 1358 N N . LYS A 1 83 ? -3.341 0.483 -2.564 1.00 0.00 83 LYS A N 1
ATOM 1359 C CA . LYS A 1 83 ? -3.691 -0.354 -3.718 1.00 0.00 83 LYS A CA 1
ATOM 1360 C C . LYS A 1 83 ? -3.443 0.386 -5.036 1.00 0.00 83 LYS A C 1
ATOM 1361 O O . LYS A 1 83 ? -2.866 -0.218 -5.939 1.00 0.00 83 LYS A O 1
ATOM 1380 N N . GLN A 1 84 ? -3.765 1.685 -5.144 1.00 0.00 84 GLN A N 1
ATOM 1381 C CA . GLN A 1 84 ? -3.433 2.448 -6.352 1.00 0.00 84 GLN A CA 1
ATOM 1382 C C . GLN A 1 84 ? -1.922 2.597 -6.520 1.00 0.00 84 GLN A C 1
ATOM 1383 O O . GLN A 1 84 ? -1.409 2.352 -7.608 1.00 0.00 84 GLN A O 1
ATOM 1397 N N . ALA A 1 85 ? -1.191 2.894 -5.441 1.00 0.00 85 ALA A N 1
ATOM 1398 C CA . ALA A 1 85 ? 0.262 3.054 -5.474 1.00 0.00 85 ALA A CA 1
ATOM 1399 C C . ALA A 1 85 ? 0.972 1.845 -6.087 1.00 0.00 85 ALA A C 1
ATOM 1400 O O . ALA A 1 85 ? 1.757 1.996 -7.026 1.00 0.00 85 ALA A O 1
ATOM 1407 N N . VAL A 1 86 ? 0.642 0.645 -5.604 1.00 0.00 86 VAL A N 1
ATOM 1408 C CA . VAL A 1 86 ? 1.250 -0.601 -6.079 1.00 0.00 86 VAL A CA 1
ATOM 1409 C C . VAL A 1 86 ? 0.744 -0.970 -7.471 1.00 0.00 86 VAL A C 1
ATOM 1410 O O . VAL A 1 86 ? 1.518 -1.465 -8.288 1.00 0.00 86 VAL A O 1
ATOM 1423 N N . LYS A 1 87 ? -0.518 -0.669 -7.800 1.00 0.00 87 LYS A N 1
ATOM 1424 C CA . LYS A 1 87 ? -1.092 -0.975 -9.117 1.00 0.00 87 LYS A CA 1
ATOM 1425 C C . LYS A 1 87 ? -0.442 -0.152 -10.237 1.00 0.00 87 LYS A C 1
ATOM 1426 O O . LYS A 1 87 ? -0.164 -0.692 -11.307 1.00 0.00 87 LYS A O 1
ATOM 1445 N N . VAL A 1 88 ? -0.129 1.122 -9.984 1.00 0.00 88 VAL A N 1
ATOM 1446 C CA . VAL A 1 88 ? 0.504 2.014 -10.972 1.00 0.00 88 VAL A CA 1
ATOM 1447 C C . VAL A 1 88 ? 1.943 1.578 -11.271 1.00 0.00 88 VAL A C 1
ATOM 1448 O O . VAL A 1 88 ? 2.374 1.601 -12.423 1.00 0.00 88 VAL A O 1
ATOM 1461 N N . MET A 1 89 ? 2.700 1.161 -10.253 1.00 0.00 89 MET A N 1
ATOM 1462 C CA . MET A 1 89 ? 4.055 0.620 -10.443 1.00 0.00 89 MET A CA 1
ATOM 1463 C C . MET A 1 89 ? 4.073 -0.807 -11.020 1.00 0.00 89 MET A C 1
ATOM 1464 O O . MET A 1 89 ? 4.975 -1.127 -11.788 1.00 0.00 89 MET A O 1
ATOM 1478 N N . GLU A 1 90 ? 3.074 -1.650 -10.732 1.00 0.00 90 GLU A N 1
ATOM 1479 C CA . GLU A 1 90 ? 2.965 -3.007 -11.300 1.00 0.00 90 GLU A CA 1
ATOM 1480 C C . GLU A 1 90 ? 2.715 -3.000 -12.821 1.00 0.00 90 GLU A C 1
ATOM 1481 O O . GLU A 1 90 ? 3.200 -3.881 -13.530 1.00 0.00 90 GLU A O 1
ATOM 1493 N N . GLU A 1 91 ? 2.046 -1.970 -13.352 1.00 0.00 91 GLU A N 1
ATOM 1494 C CA . GLU A 1 91 ? 1.906 -1.753 -14.802 1.00 0.00 91 GLU A CA 1
ATOM 1495 C C . GLU A 1 91 ? 3.249 -1.439 -15.491 1.00 0.00 91 GLU A C 1
ATOM 1496 O O . GLU A 1 91 ? 3.464 -1.827 -16.643 1.00 0.00 91 GLU A O 1
ATOM 1508 N N . GLN A 1 92 ? 4.151 -0.734 -14.799 1.00 0.00 92 GLN A N 1
ATOM 1509 C CA . GLN A 1 92 ? 5.432 -0.256 -15.331 1.00 0.00 92 GLN A CA 1
ATOM 1510 C C . GLN A 1 92 ? 6.575 -1.261 -15.133 1.00 0.00 92 GLN A C 1
ATOM 1511 O O . GLN A 1 92 ? 7.409 -1.441 -16.022 1.00 0.00 92 GLN A O 1
ATOM 1525 N N . GLU A 1 93 ? 6.610 -1.925 -13.975 1.00 0.00 93 GLU A N 1
ATOM 1526 C CA . GLU A 1 93 ? 7.617 -2.922 -13.594 1.00 0.00 93 GLU A CA 1
ATOM 1527 C C . GLU A 1 93 ? 6.925 -4.224 -13.124 1.00 0.00 93 GLU A C 1
ATOM 1528 O O . GLU A 1 93 ? 6.881 -4.518 -11.924 1.00 0.00 93 GLU A O 1
ATOM 1540 N N . PRO A 1 94 ? 6.375 -5.037 -14.048 1.00 0.00 94 PRO A N 1
ATOM 1541 C CA . PRO A 1 94 ? 5.586 -6.222 -13.698 1.00 0.00 94 PRO A CA 1
ATOM 1542 C C . PRO A 1 94 ? 6.430 -7.353 -13.094 1.00 0.00 94 PRO A C 1
ATOM 1543 O O . PRO A 1 94 ? 5.918 -8.139 -12.300 1.00 0.00 94 PRO A O 1
ATOM 1554 N N . ASN A 1 95 ? 7.728 -7.417 -13.405 1.00 0.00 95 ASN A N 1
ATOM 1555 C CA . ASN A 1 95 ? 8.657 -8.422 -12.874 1.00 0.00 95 ASN A CA 1
ATOM 1556 C C . ASN A 1 95 ? 9.494 -7.913 -11.677 1.00 0.00 95 ASN A C 1
ATOM 1557 O O . ASN A 1 95 ? 10.479 -8.551 -11.295 1.00 0.00 95 ASN A O 1
ATOM 1568 N N . ASN A 1 96 ? 9.133 -6.771 -11.075 1.00 0.00 96 ASN A N 1
ATOM 1569 C CA . ASN A 1 96 ? 9.898 -6.166 -9.980 1.00 0.00 96 ASN A CA 1
ATOM 1570 C C . ASN A 1 96 ? 9.771 -7.002 -8.688 1.00 0.00 96 ASN A C 1
ATOM 1571 O O . ASN A 1 96 ? 8.647 -7.168 -8.202 1.00 0.00 96 ASN A O 1
ATOM 1582 N N . PRO A 1 97 ? 10.869 -7.450 -8.053 1.00 0.00 97 PRO A N 1
ATOM 1583 C CA . PRO A 1 97 ? 10.798 -8.081 -6.738 1.00 0.00 97 PRO A CA 1
ATOM 1584 C C . PRO A 1 97 ? 10.215 -7.125 -5.690 1.00 0.00 97 PRO A C 1
ATOM 1585 O O . PRO A 1 97 ? 9.409 -7.534 -4.860 1.00 0.00 97 PRO A O 1
ATOM 1596 N N . GLU A 1 98 ? 10.537 -5.832 -5.767 1.00 0.00 98 GLU A N 1
ATOM 1597 C CA . GLU A 1 98 ? 10.058 -4.829 -4.811 1.00 0.00 98 GLU A CA 1
ATOM 1598 C C . GLU A 1 98 ? 8.566 -4.512 -4.974 1.00 0.00 98 GLU A C 1
ATOM 1599 O O . GLU A 1 98 ? 7.926 -4.128 -3.996 1.00 0.00 98 GLU A O 1
ATOM 1611 N N . VAL A 1 99 ? 7.991 -4.694 -6.173 1.00 0.00 99 VAL A N 1
ATOM 1612 C CA . VAL A 1 99 ? 6.540 -4.573 -6.368 1.00 0.00 99 VAL A CA 1
ATOM 1613 C C . VAL A 1 99 ? 5.849 -5.860 -5.954 1.00 0.00 99 VAL A C 1
ATOM 1614 O O . VAL A 1 99 ? 4.920 -5.812 -5.156 1.00 0.00 99 VAL A O 1
ATOM 1627 N N . GLN A 1 100 ? 6.295 -7.012 -6.464 1.00 0.00 100 GLN A N 1
ATOM 1628 C CA . GLN A 1 100 ? 5.578 -8.272 -6.242 1.00 0.00 100 GLN A CA 1
ATOM 1629 C C . GLN A 1 100 ? 5.631 -8.723 -4.779 1.00 0.00 100 GLN A C 1
ATOM 1630 O O . GLN A 1 100 ? 4.631 -9.226 -4.268 1.00 0.00 100 GLN A O 1
ATOM 1644 N N . GLU A 1 101 ? 6.737 -8.479 -4.070 1.00 0.00 101 GLU A N 1
ATOM 1645 C CA . GLU A 1 101 ? 6.818 -8.824 -2.637 1.00 0.00 101 GLU A CA 1
ATOM 1646 C C . GLU A 1 101 ? 5.943 -7.903 -1.769 1.00 0.00 101 GLU A C 1
ATOM 1647 O O . GLU A 1 101 ? 5.333 -8.366 -0.801 1.00 0.00 101 GLU A O 1
ATOM 1659 N N . LEU A 1 102 ? 5.817 -6.620 -2.134 1.00 0.00 102 LEU A N 1
ATOM 1660 C CA . LEU A 1 102 ? 4.937 -5.667 -1.454 1.00 0.00 102 LEU A CA 1
ATOM 1661 C C . LEU A 1 102 ? 3.460 -5.975 -1.760 1.00 0.00 102 LEU A C 1
ATOM 1662 O O . LEU A 1 102 ? 2.643 -6.074 -0.842 1.00 0.00 102 LEU A O 1
ATOM 1678 N N . LYS A 1 103 ? 3.124 -6.215 -3.037 1.00 0.00 103 LYS A N 1
ATOM 1679 C CA . LYS A 1 103 ? 1.765 -6.556 -3.477 1.00 0.00 103 LYS A CA 1
ATOM 1680 C C . LYS A 1 103 ? 1.275 -7.837 -2.806 1.00 0.00 103 LYS A C 1
ATOM 1681 O O . LYS A 1 103 ? 0.151 -7.866 -2.314 1.00 0.00 103 LYS A O 1
ATOM 1700 N N . LYS A 1 104 ? 2.130 -8.867 -2.724 1.00 0.00 104 LYS A N 1
ATOM 1701 C CA . LYS A 1 104 ? 1.807 -10.139 -2.053 1.00 0.00 104 LYS A CA 1
ATOM 1702 C C . LYS A 1 104 ? 1.460 -9.938 -0.578 1.00 0.00 104 LYS A C 1
ATOM 1703 O O . LYS A 1 104 ? 0.513 -10.557 -0.101 1.00 0.00 104 LYS A O 1
ATOM 1722 N N . ALA A 1 105 ? 2.143 -9.036 0.131 1.00 0.00 105 ALA A N 1
ATOM 1723 C CA . ALA A 1 105 ? 1.819 -8.731 1.527 1.00 0.00 105 ALA A CA 1
ATOM 1724 C C . ALA A 1 105 ? 0.364 -8.239 1.685 1.00 0.00 105 ALA A C 1
ATOM 1725 O O . ALA A 1 105 ? -0.365 -8.761 2.532 1.00 0.00 105 ALA A O 1
ATOM 1732 N N . MET A 1 106 ? -0.072 -7.311 0.822 1.00 0.00 106 MET A N 1
ATOM 1733 C CA . MET A 1 106 ? -1.456 -6.814 0.750 1.00 0.00 106 MET A CA 1
ATOM 1734 C C . MET A 1 106 ? -2.457 -7.871 0.274 1.00 0.00 106 MET A C 1
ATOM 1735 O O . MET A 1 106 ? -3.468 -8.094 0.930 1.00 0.00 106 MET A O 1
ATOM 1749 N N . GLU A 1 107 ? -2.180 -8.538 -0.848 1.00 0.00 107 GLU A N 1
ATOM 1750 C CA . GLU A 1 107 ? -3.047 -9.572 -1.436 1.00 0.00 107 GLU A CA 1
ATOM 1751 C C . GLU A 1 107 ? -3.315 -10.749 -0.479 1.00 0.00 107 GLU A C 1
ATOM 1752 O O . GLU A 1 107 ? -4.426 -11.279 -0.447 1.00 0.00 107 GLU A O 1
ATOM 1764 N N . GLU A 1 108 ? -2.339 -11.123 0.353 1.00 0.00 108 GLU A N 1
ATOM 1765 C CA . GLU A 1 108 ? -2.513 -12.113 1.424 1.00 0.00 108 GLU A CA 1
ATOM 1766 C C . GLU A 1 108 ? -3.300 -11.535 2.617 1.00 0.00 108 GLU A C 1
ATOM 1767 O O . GLU A 1 108 ? -4.190 -12.205 3.143 1.00 0.00 108 GLU A O 1
ATOM 1779 N N . ALA A 1 109 ? -3.050 -10.280 3.019 1.00 0.00 109 ALA A N 1
ATOM 1780 C CA . ALA A 1 109 ? -3.813 -9.603 4.080 1.00 0.00 109 ALA A CA 1
ATOM 1781 C C . ALA A 1 109 ? -5.303 -9.421 3.721 1.00 0.00 109 ALA A C 1
ATOM 1782 O O . ALA A 1 109 ? -6.166 -9.531 4.589 1.00 0.00 109 ALA A O 1
ATOM 1789 N N . GLU A 1 110 ? -5.613 -9.225 2.436 1.00 0.00 110 GLU A N 1
ATOM 1790 C CA . GLU A 1 110 ? -6.971 -9.133 1.872 1.00 0.00 110 GLU A CA 1
ATOM 1791 C C . GLU A 1 110 ? -7.801 -10.412 2.074 1.00 0.00 110 GLU A C 1
ATOM 1792 O O . GLU A 1 110 ? -9.033 -10.388 2.027 1.00 0.00 110 GLU A O 1
ATOM 1804 N N . ARG A 1 111 ? -7.121 -11.555 2.227 1.00 0.00 111 ARG A N 1
ATOM 1805 C CA . ARG A 1 111 ? -7.713 -12.864 2.577 1.00 0.00 111 ARG A CA 1
ATOM 1806 C C . ARG A 1 111 ? -7.548 -13.228 4.062 1.00 0.00 111 ARG A C 1
ATOM 1807 O O . ARG A 1 111 ? -8.375 -13.963 4.601 1.00 0.00 111 ARG A O 1
ATOM 1828 N N . GLY A 1 112 ? -6.536 -12.677 4.737 1.00 0.00 112 GLY A N 1
ATOM 1829 C CA . GLY A 1 112 ? -6.292 -12.835 6.177 1.00 0.00 112 GLY A CA 1
ATOM 1830 C C . GLY A 1 112 ? -7.217 -12.008 7.083 1.00 0.00 112 GLY A C 1
ATOM 1831 O O . GLY A 1 112 ? -7.381 -12.337 8.259 1.00 0.00 112 GLY A O 1
ATOM 1835 N N . SER A 1 113 ? -7.834 -10.947 6.555 1.00 0.00 113 SER A N 1
ATOM 1836 C CA . SER A 1 113 ? -8.870 -10.130 7.209 1.00 0.00 113 SER A CA 1
ATOM 1837 C C . SER A 1 113 ? -9.812 -9.490 6.180 1.00 0.00 113 SER A C 1
ATOM 1838 O O . SER A 1 113 ? -9.392 -9.133 5.078 1.00 0.00 113 SER A O 1
ATOM 1846 N N . LEU A 1 114 ? -11.081 -9.305 6.560 1.00 0.00 114 LEU A N 1
ATOM 1847 C CA . LEU A 1 114 ? -12.112 -8.628 5.764 1.00 0.00 114 LEU A CA 1
ATOM 1848 C C . LEU A 1 114 ? -12.664 -7.428 6.551 1.00 0.00 114 LEU A C 1
ATOM 1849 O O . LEU A 1 114 ? -13.558 -7.568 7.387 1.00 0.00 114 LEU A O 1
ATOM 1865 N N . GLU A 1 115 ? -12.095 -6.248 6.305 1.00 0.00 115 GLU A N 1
ATOM 1866 C CA . GLU A 1 115 ? -12.434 -4.999 7.003 1.00 0.00 115 GLU A CA 1
ATOM 1867 C C . GLU A 1 115 ? -13.297 -4.072 6.132 1.00 0.00 115 GLU A C 1
ATOM 1868 O O . GLU A 1 115 ? -12.861 -3.619 5.070 1.00 0.00 115 GLU A O 1
ATOM 1880 N N . HIS A 1 116 ? -14.511 -3.759 6.597 1.00 0.00 116 HIS A N 1
ATOM 1881 C CA . HIS A 1 116 ? -15.430 -2.778 6.001 1.00 0.00 116 HIS A CA 1
ATOM 1882 C C . HIS A 1 116 ? -15.985 -1.859 7.107 1.00 0.00 116 HIS A C 1
ATOM 1883 O O . HIS A 1 116 ? -16.676 -2.331 8.015 1.00 0.00 116 HIS A O 1
ATOM 1897 N N . HIS A 1 117 ? -15.688 -0.555 7.042 1.00 0.00 117 HIS A N 1
ATOM 1898 C CA . HIS A 1 117 ? -16.219 0.454 7.978 1.00 0.00 117 HIS A CA 1
ATOM 1899 C C . HIS A 1 117 ? -16.248 1.869 7.368 1.00 0.00 117 HIS A C 1
ATOM 1900 O O . HIS A 1 117 ? -17.291 2.524 7.367 1.00 0.00 117 HIS A O 1
ATOM 1914 N N . HIS A 1 118 ? -15.116 2.323 6.815 1.00 0.00 118 HIS A N 1
ATOM 1915 C CA . HIS A 1 118 ? -14.944 3.613 6.127 1.00 0.00 118 HIS A CA 1
ATOM 1916 C C . HIS A 1 118 ? -14.153 3.437 4.816 1.00 0.00 118 HIS A C 1
ATOM 1917 O O . HIS A 1 118 ? -13.365 2.495 4.681 1.00 0.00 118 HIS A O 1
ATOM 1931 N N . HIS A 1 119 ? -14.335 4.353 3.859 1.00 0.00 119 HIS A N 1
ATOM 1932 C CA . HIS A 1 119 ? -13.608 4.383 2.582 1.00 0.00 119 HIS A CA 1
ATOM 1933 C C . HIS A 1 119 ? -13.451 5.816 2.034 1.00 0.00 119 HIS A C 1
ATOM 1934 O O . HIS A 1 119 ? -14.352 6.646 2.172 1.00 0.00 119 HIS A O 1
ATOM 1948 N N . HIS A 1 120 ? -12.314 6.087 1.377 1.00 0.00 120 HIS A N 1
ATOM 1949 C CA . HIS A 1 120 ? -12.001 7.338 0.661 1.00 0.00 120 HIS A CA 1
ATOM 1950 C C . HIS A 1 120 ? -12.254 8.633 1.482 1.00 0.00 120 HIS A C 1
ATOM 1951 O O . HIS A 1 120 ? -12.817 9.611 0.978 1.00 0.00 120 HIS A O 1
ATOM 1965 N N . HIS A 1 121 ? -11.817 8.630 2.751 1.00 0.00 121 HIS A N 1
ATOM 1966 C CA . HIS A 1 121 ? -11.936 9.724 3.738 1.00 0.00 121 HIS A CA 1
ATOM 1967 C C . HIS A 1 121 ? -13.380 10.258 3.920 1.00 0.00 121 HIS A C 1
ATOM 1968 O O . HIS A 1 121 ? -14.201 9.523 4.516 1.00 0.00 121 HIS A O 1
ATOM 1983 N N . GLY A 1 1 ? -8.751 -12.815 12.301 1.00 0.00 1 GLY A N 2
ATOM 1984 C CA . GLY A 1 1 ? -8.021 -12.537 13.548 1.00 0.00 1 GLY A CA 2
ATOM 1985 C C . GLY A 1 1 ? -6.784 -11.700 13.271 1.00 0.00 1 GLY A C 2
ATOM 1986 O O . GLY A 1 1 ? -6.886 -10.584 12.765 1.00 0.00 1 GLY A O 2
ATOM 1992 N N . ASP A 1 2 ? -5.606 -12.224 13.616 1.00 0.00 2 ASP A N 2
ATOM 1993 C CA . ASP A 1 2 ? -4.309 -11.532 13.546 1.00 0.00 2 ASP A CA 2
ATOM 1994 C C . ASP A 1 2 ? -3.440 -11.899 12.328 1.00 0.00 2 ASP A C 2
ATOM 1995 O O . ASP A 1 2 ? -2.322 -11.407 12.189 1.00 0.00 2 ASP A O 2
ATOM 2004 N N . GLU A 1 3 ? -3.949 -12.716 11.405 1.00 0.00 3 GLU A N 2
ATOM 2005 C CA . GLU A 1 3 ? -3.249 -13.117 10.177 1.00 0.00 3 GLU A CA 2
ATOM 2006 C C . GLU A 1 3 ? -2.831 -11.934 9.283 1.00 0.00 3 GLU A C 2
ATOM 2007 O O . GLU A 1 3 ? -1.738 -11.940 8.718 1.00 0.00 3 GLU A O 2
ATOM 2019 N N . ALA A 1 4 ? -3.670 -10.896 9.189 1.00 0.00 4 ALA A N 2
ATOM 2020 C CA . ALA A 1 4 ? -3.421 -9.688 8.396 1.00 0.00 4 ALA A CA 2
ATOM 2021 C C . ALA A 1 4 ? -2.390 -8.759 9.056 1.00 0.00 4 ALA A C 2
ATOM 2022 O O . ALA A 1 4 ? -1.709 -7.977 8.397 1.00 0.00 4 ALA A O 2
ATOM 2029 N N . GLU A 1 5 ? -2.290 -8.839 10.380 1.00 0.00 5 GLU A N 2
ATOM 2030 C CA . GLU A 1 5 ? -1.471 -7.934 11.196 1.00 0.00 5 GLU A CA 2
ATOM 2031 C C . GLU A 1 5 ? 0.028 -8.215 11.056 1.00 0.00 5 GLU A C 2
ATOM 2032 O O . GLU A 1 5 ? 0.834 -7.287 10.982 1.00 0.00 5 GLU A O 2
ATOM 2044 N N . LYS A 1 6 ? 0.382 -9.494 10.958 1.00 0.00 6 LYS A N 2
ATOM 2045 C CA . LYS A 1 6 ? 1.725 -10.013 10.640 1.00 0.00 6 LYS A CA 2
ATOM 2046 C C . LYS A 1 6 ? 2.216 -9.548 9.266 1.00 0.00 6 LYS A C 2
ATOM 2047 O O . LYS A 1 6 ? 3.381 -9.189 9.129 1.00 0.00 6 LYS A O 2
ATOM 2066 N N . GLN A 1 7 ? 1.340 -9.495 8.258 1.00 0.00 7 GLN A N 2
ATOM 2067 C CA . GLN A 1 7 ? 1.675 -9.027 6.907 1.00 0.00 7 GLN A CA 2
ATOM 2068 C C . GLN A 1 7 ? 2.067 -7.544 6.872 1.00 0.00 7 GLN A C 2
ATOM 2069 O O . GLN A 1 7 ? 2.942 -7.156 6.098 1.00 0.00 7 GLN A O 2
ATOM 2083 N N . ALA A 1 8 ? 1.465 -6.722 7.736 1.00 0.00 8 ALA A N 2
ATOM 2084 C CA . ALA A 1 8 ? 1.797 -5.302 7.829 1.00 0.00 8 ALA A CA 2
ATOM 2085 C C . ALA A 1 8 ? 3.258 -5.060 8.231 1.00 0.00 8 ALA A C 2
ATOM 2086 O O . ALA A 1 8 ? 3.910 -4.191 7.661 1.00 0.00 8 ALA A O 2
ATOM 2093 N N . GLU A 1 9 ? 3.803 -5.874 9.138 1.00 0.00 9 GLU A N 2
ATOM 2094 C CA . GLU A 1 9 ? 5.232 -5.863 9.503 1.00 0.00 9 GLU A CA 2
ATOM 2095 C C . GLU A 1 9 ? 6.150 -6.053 8.276 1.00 0.00 9 GLU A C 2
ATOM 2096 O O . GLU A 1 9 ? 7.173 -5.377 8.152 1.00 0.00 9 GLU A O 2
ATOM 2108 N N . ARG A 1 10 ? 5.758 -6.930 7.340 1.00 0.00 10 ARG A N 2
ATOM 2109 C CA . ARG A 1 10 ? 6.546 -7.310 6.150 1.00 0.00 10 ARG A CA 2
ATOM 2110 C C . ARG A 1 10 ? 6.572 -6.214 5.088 1.00 0.00 10 ARG A C 2
ATOM 2111 O O . ARG A 1 10 ? 7.611 -5.959 4.481 1.00 0.00 10 ARG A O 2
ATOM 2132 N N . ALA A 1 11 ? 5.448 -5.526 4.901 1.00 0.00 11 ALA A N 2
ATOM 2133 C CA . ALA A 1 11 ? 5.387 -4.327 4.065 1.00 0.00 11 ALA A CA 2
ATOM 2134 C C . ALA A 1 11 ? 6.085 -3.119 4.725 1.00 0.00 11 ALA A C 2
ATOM 2135 O O . ALA A 1 11 ? 6.737 -2.338 4.031 1.00 0.00 11 ALA A O 2
ATOM 2142 N N . LEU A 1 12 ? 5.996 -2.991 6.058 1.00 0.00 12 LEU A N 2
ATOM 2143 C CA . LEU A 1 12 ? 6.592 -1.900 6.841 1.00 0.00 12 LEU A CA 2
ATOM 2144 C C . LEU A 1 12 ? 8.121 -1.896 6.684 1.00 0.00 12 LEU A C 2
ATOM 2145 O O . LEU A 1 12 ? 8.722 -0.868 6.375 1.00 0.00 12 LEU A O 2
ATOM 2161 N N . GLU A 1 13 ? 8.761 -3.059 6.821 1.00 0.00 13 GLU A N 2
ATOM 2162 C CA . GLU A 1 13 ? 10.215 -3.189 6.675 1.00 0.00 13 GLU A CA 2
ATOM 2163 C C . GLU A 1 13 ? 10.694 -2.974 5.226 1.00 0.00 13 GLU A C 2
ATOM 2164 O O . GLU A 1 13 ? 11.788 -2.449 5.020 1.00 0.00 13 GLU A O 2
ATOM 2176 N N . LEU A 1 14 ? 9.881 -3.321 4.220 1.00 0.00 14 LEU A N 2
ATOM 2177 C CA . LEU A 1 14 ? 10.197 -3.101 2.802 1.00 0.00 14 LEU A CA 2
ATOM 2178 C C . LEU A 1 14 ? 10.306 -1.595 2.504 1.00 0.00 14 LEU A C 2
ATOM 2179 O O . LEU A 1 14 ? 11.328 -1.142 1.985 1.00 0.00 14 LEU A O 2
ATOM 2195 N N . VAL A 1 15 ? 9.309 -0.795 2.906 1.00 0.00 15 VAL A N 2
ATOM 2196 C CA . VAL A 1 15 ? 9.327 0.668 2.668 1.00 0.00 15 VAL A CA 2
ATOM 2197 C C . VAL A 1 15 ? 10.371 1.393 3.525 1.00 0.00 15 VAL A C 2
ATOM 2198 O O . VAL A 1 15 ? 10.874 2.445 3.124 1.00 0.00 15 VAL A O 2
ATOM 2211 N N . ARG A 1 16 ? 10.754 0.811 4.669 1.00 0.00 16 ARG A N 2
ATOM 2212 C CA . ARG A 1 16 ? 11.842 1.297 5.534 1.00 0.00 16 ARG A CA 2
ATOM 2213 C C . ARG A 1 16 ? 13.215 1.109 4.896 1.00 0.00 16 ARG A C 2
ATOM 2214 O O . ARG A 1 16 ? 14.026 2.034 4.914 1.00 0.00 16 ARG A O 2
ATOM 2235 N N . LYS A 1 17 ? 13.487 -0.082 4.357 1.00 0.00 17 LYS A N 2
ATOM 2236 C CA . LYS A 1 17 ? 14.796 -0.448 3.782 1.00 0.00 17 LYS A CA 2
ATOM 2237 C C . LYS A 1 17 ? 14.990 0.111 2.376 1.00 0.00 17 LYS A C 2
ATOM 2238 O O . LYS A 1 17 ? 16.117 0.443 2.004 1.00 0.00 17 LYS A O 2
ATOM 2257 N N . SER A 1 18 ? 13.894 0.262 1.635 1.00 0.00 18 SER A N 2
ATOM 2258 C CA . SER A 1 18 ? 13.863 0.890 0.310 1.00 0.00 18 SER A CA 2
ATOM 2259 C C . SER A 1 18 ? 13.074 2.210 0.319 1.00 0.00 18 SER A C 2
ATOM 2260 O O . SER A 1 18 ? 11.929 2.248 -0.143 1.00 0.00 18 SER A O 2
ATOM 2268 N N . PRO A 1 19 ? 13.669 3.330 0.775 1.00 0.00 19 PRO A N 2
ATOM 2269 C CA . PRO A 1 19 ? 13.015 4.639 0.732 1.00 0.00 19 PRO A CA 2
ATOM 2270 C C . PRO A 1 19 ? 12.822 5.167 -0.701 1.00 0.00 19 PRO A C 2
ATOM 2271 O O . PRO A 1 19 ? 11.945 5.993 -0.932 1.00 0.00 19 PRO A O 2
ATOM 2282 N N . ASP A 1 20 ? 13.574 4.662 -1.688 1.00 0.00 20 ASP A N 2
ATOM 2283 C CA . ASP A 1 20 ? 13.385 5.005 -3.106 1.00 0.00 20 ASP A CA 2
ATOM 2284 C C . ASP A 1 20 ? 12.113 4.369 -3.678 1.00 0.00 20 ASP A C 2
ATOM 2285 O O . ASP A 1 20 ? 11.440 4.982 -4.509 1.00 0.00 20 ASP A O 2
ATOM 2294 N N . LEU A 1 21 ? 11.775 3.159 -3.205 1.00 0.00 21 LEU A N 2
ATOM 2295 C CA . LEU A 1 21 ? 10.510 2.473 -3.483 1.00 0.00 21 LEU A CA 2
ATOM 2296 C C . LEU A 1 21 ? 9.360 3.298 -2.912 1.00 0.00 21 LEU A C 2
ATOM 2297 O O . LEU A 1 21 ? 8.400 3.589 -3.613 1.00 0.00 21 LEU A O 2
ATOM 2313 N N . LEU A 1 22 ? 9.500 3.769 -1.673 1.00 0.00 22 LEU A N 2
ATOM 2314 C CA . LEU A 1 22 ? 8.492 4.610 -1.035 1.00 0.00 22 LEU A CA 2
ATOM 2315 C C . LEU A 1 22 ? 8.303 5.937 -1.787 1.00 0.00 22 LEU A C 2
ATOM 2316 O O . LEU A 1 22 ? 7.168 6.339 -2.038 1.00 0.00 22 LEU A O 2
ATOM 2332 N N . LYS A 1 23 ? 9.400 6.593 -2.188 1.00 0.00 23 LYS A N 2
ATOM 2333 C CA . LYS A 1 23 ? 9.376 7.883 -2.899 1.00 0.00 23 LYS A CA 2
ATOM 2334 C C . LYS A 1 23 ? 8.671 7.799 -4.252 1.00 0.00 23 LYS A C 2
ATOM 2335 O O . LYS A 1 23 ? 8.027 8.761 -4.667 1.00 0.00 23 LYS A O 2
ATOM 2354 N N . LYS A 1 24 ? 8.769 6.655 -4.940 1.00 0.00 24 LYS A N 2
ATOM 2355 C CA . LYS A 1 24 ? 7.963 6.383 -6.134 1.00 0.00 24 LYS A CA 2
ATOM 2356 C C . LYS A 1 24 ? 6.540 5.931 -5.820 1.00 0.00 24 LYS A C 2
ATOM 2357 O O . LYS A 1 24 ? 5.646 6.212 -6.601 1.00 0.00 24 LYS A O 2
ATOM 2376 N N . LEU A 1 25 ? 6.308 5.263 -4.693 1.00 0.00 25 LEU A N 2
ATOM 2377 C CA . LEU A 1 25 ? 5.010 4.687 -4.328 1.00 0.00 25 LEU A CA 2
ATOM 2378 C C . LEU A 1 25 ? 3.915 5.752 -4.171 1.00 0.00 25 LEU A C 2
ATOM 2379 O O . LEU A 1 25 ? 2.922 5.716 -4.899 1.00 0.00 25 LEU A O 2
ATOM 2395 N N . LEU A 1 26 ? 4.129 6.760 -3.314 1.00 0.00 26 LEU A N 2
ATOM 2396 C CA . LEU A 1 26 ? 3.187 7.883 -3.187 1.00 0.00 26 LEU A CA 2
ATOM 2397 C C . LEU A 1 26 ? 3.057 8.665 -4.512 1.00 0.00 26 LEU A C 2
ATOM 2398 O O . LEU A 1 26 ? 1.977 9.133 -4.859 1.00 0.00 26 LEU A O 2
ATOM 2414 N N . GLU A 1 27 ? 4.135 8.762 -5.294 1.00 0.00 27 GLU A N 2
ATOM 2415 C CA . GLU A 1 27 ? 4.164 9.479 -6.573 1.00 0.00 27 GLU A CA 2
ATOM 2416 C C . GLU A 1 27 ? 3.422 8.728 -7.698 1.00 0.00 27 GLU A C 2
ATOM 2417 O O . GLU A 1 27 ? 2.849 9.355 -8.590 1.00 0.00 27 GLU A O 2
ATOM 2429 N N . ALA A 1 28 ? 3.379 7.394 -7.646 1.00 0.00 28 ALA A N 2
ATOM 2430 C CA . ALA A 1 28 ? 2.683 6.538 -8.599 1.00 0.00 28 ALA A CA 2
ATOM 2431 C C . ALA A 1 28 ? 1.165 6.562 -8.358 1.00 0.00 28 ALA A C 2
ATOM 2432 O O . ALA A 1 28 ? 0.383 6.703 -9.297 1.00 0.00 28 ALA A O 2
ATOM 2439 N N . MET A 1 29 ? 0.744 6.532 -7.088 1.00 0.00 29 MET A N 2
ATOM 2440 C CA . MET A 1 29 ? -0.661 6.630 -6.665 1.00 0.00 29 MET A CA 2
ATOM 2441 C C . MET A 1 29 ? -1.385 7.843 -7.268 1.00 0.00 29 MET A C 2
ATOM 2442 O O . MET A 1 29 ? -2.542 7.739 -7.680 1.00 0.00 29 MET A O 2
ATOM 2456 N N . ALA A 1 30 ? -0.690 8.983 -7.348 1.00 0.00 30 ALA A N 2
ATOM 2457 C CA . ALA A 1 30 ? -1.202 10.228 -7.912 1.00 0.00 30 ALA A CA 2
ATOM 2458 C C . ALA A 1 30 ? -1.685 10.098 -9.365 1.00 0.00 30 ALA A C 2
ATOM 2459 O O . ALA A 1 30 ? -2.620 10.790 -9.763 1.00 0.00 30 ALA A O 2
ATOM 2466 N N . GLU A 1 31 ? -1.079 9.213 -10.156 1.00 0.00 31 GLU A N 2
ATOM 2467 C CA . GLU A 1 31 ? -1.428 9.024 -11.565 1.00 0.00 31 GLU A CA 2
ATOM 2468 C C . GLU A 1 31 ? -2.771 8.310 -11.735 1.00 0.00 31 GLU A C 2
ATOM 2469 O O . GLU A 1 31 ? -3.603 8.752 -12.525 1.00 0.00 31 GLU A O 2
ATOM 2481 N N . GLU A 1 32 ? -3.037 7.261 -10.953 1.00 0.00 32 GLU A N 2
ATOM 2482 C CA . GLU A 1 32 ? -4.346 6.595 -10.965 1.00 0.00 32 GLU A CA 2
ATOM 2483 C C . GLU A 1 32 ? -5.426 7.438 -10.274 1.00 0.00 32 GLU A C 2
ATOM 2484 O O . GLU A 1 32 ? -6.573 7.472 -10.727 1.00 0.00 32 GLU A O 2
ATOM 2496 N N . LEU A 1 33 ? -5.065 8.184 -9.225 1.00 0.00 33 LEU A N 2
ATOM 2497 C CA . LEU A 1 33 ? -5.962 9.201 -8.662 1.00 0.00 33 LEU A CA 2
ATOM 2498 C C . LEU A 1 33 ? -6.338 10.255 -9.731 1.00 0.00 33 LEU A C 2
ATOM 2499 O O . LEU A 1 33 ? -7.507 10.624 -9.859 1.00 0.00 33 LEU A O 2
ATOM 2515 N N . LYS A 1 34 ? -5.378 10.689 -10.564 1.00 0.00 34 LYS A N 2
ATOM 2516 C CA . LYS A 1 34 ? -5.620 11.595 -11.704 1.00 0.00 34 LYS A CA 2
ATOM 2517 C C . LYS A 1 34 ? -6.515 10.970 -12.784 1.00 0.00 34 LYS A C 2
ATOM 2518 O O . LYS A 1 34 ? -7.389 11.667 -13.298 1.00 0.00 34 LYS A O 2
ATOM 2537 N N . ARG A 1 35 ? -6.394 9.664 -13.076 1.00 0.00 35 ARG A N 2
ATOM 2538 C CA . ARG A 1 35 ? -7.322 8.926 -13.979 1.00 0.00 35 ARG A CA 2
ATOM 2539 C C . ARG A 1 35 ? -8.784 8.990 -13.531 1.00 0.00 35 ARG A C 2
ATOM 2540 O O . ARG A 1 35 ? -9.689 9.018 -14.364 1.00 0.00 35 ARG A O 2
ATOM 2561 N N . GLN A 1 36 ? -9.003 9.047 -12.219 1.00 0.00 36 GLN A N 2
ATOM 2562 C CA . GLN A 1 36 ? -10.332 9.193 -11.596 1.00 0.00 36 GLN A CA 2
ATOM 2563 C C . GLN A 1 36 ? -10.881 10.631 -11.600 1.00 0.00 36 GLN A C 2
ATOM 2564 O O . GLN A 1 36 ? -12.039 10.858 -11.243 1.00 0.00 36 GLN A O 2
ATOM 2578 N N . GLY A 1 37 ? -10.072 11.598 -12.031 1.00 0.00 37 GLY A N 2
ATOM 2579 C CA . GLY A 1 37 ? -10.456 13.000 -12.205 1.00 0.00 37 GLY A CA 2
ATOM 2580 C C . GLY A 1 37 ? -10.290 13.841 -10.938 1.00 0.00 37 GLY A C 2
ATOM 2581 O O . GLY A 1 37 ? -10.886 14.918 -10.835 1.00 0.00 37 GLY A O 2
ATOM 2585 N N . LYS A 1 38 ? -9.499 13.358 -9.968 1.00 0.00 38 LYS A N 2
ATOM 2586 C CA . LYS A 1 38 ? -9.160 14.098 -8.744 1.00 0.00 38 LYS A CA 2
ATOM 2587 C C . LYS A 1 38 ? -8.405 15.399 -9.037 1.00 0.00 38 LYS A C 2
ATOM 2588 O O . LYS A 1 38 ? -7.778 15.574 -10.084 1.00 0.00 38 LYS A O 2
ATOM 2607 N N . SER A 1 39 ? -8.442 16.287 -8.054 1.00 0.00 39 SER A N 2
ATOM 2608 C CA . SER A 1 39 ? -7.726 17.567 -8.033 1.00 0.00 39 SER A CA 2
ATOM 2609 C C . SER A 1 39 ? -6.311 17.425 -7.469 1.00 0.00 39 SER A C 2
ATOM 2610 O O . SER A 1 39 ? -6.052 16.510 -6.682 1.00 0.00 39 SER A O 2
ATOM 2618 N N . PRO A 1 40 ? -5.402 18.360 -7.801 1.00 0.00 40 PRO A N 2
ATOM 2619 C CA . PRO A 1 40 ? -4.085 18.467 -7.168 1.00 0.00 40 PRO A CA 2
ATOM 2620 C C . PRO A 1 40 ? -4.155 18.487 -5.631 1.00 0.00 40 PRO A C 2
ATOM 2621 O O . PRO A 1 40 ? -3.280 17.920 -4.983 1.00 0.00 40 PRO A O 2
ATOM 2632 N N . ASP A 1 41 ? -5.207 19.064 -5.040 1.00 0.00 41 ASP A N 2
ATOM 2633 C CA . ASP A 1 41 ? -5.427 19.087 -3.588 1.00 0.00 41 ASP A CA 2
ATOM 2634 C C . ASP A 1 41 ? -5.731 17.694 -3.006 1.00 0.00 41 ASP A C 2
ATOM 2635 O O . ASP A 1 41 ? -5.122 17.298 -2.010 1.00 0.00 41 ASP A O 2
ATOM 2644 N N . GLU A 1 42 ? -6.626 16.916 -3.630 1.00 0.00 42 GLU A N 2
ATOM 2645 C CA . GLU A 1 42 ? -6.944 15.545 -3.199 1.00 0.00 42 GLU A CA 2
ATOM 2646 C C . GLU A 1 42 ? -5.743 14.614 -3.379 1.00 0.00 42 GLU A C 2
ATOM 2647 O O . GLU A 1 42 ? -5.443 13.799 -2.506 1.00 0.00 42 GLU A O 2
ATOM 2659 N N . ILE A 1 43 ? -5.031 14.769 -4.500 1.00 0.00 43 ILE A N 2
ATOM 2660 C CA . ILE A 1 43 ? -3.831 13.996 -4.823 1.00 0.00 43 ILE A CA 2
ATOM 2661 C C . ILE A 1 43 ? -2.733 14.286 -3.797 1.00 0.00 43 ILE A C 2
ATOM 2662 O O . ILE A 1 43 ? -2.214 13.360 -3.180 1.00 0.00 43 ILE A O 2
ATOM 2678 N N . GLN A 1 44 ? -2.415 15.562 -3.558 1.00 0.00 44 GLN A N 2
ATOM 2679 C CA . GLN A 1 44 ? -1.412 15.982 -2.576 1.00 0.00 44 GLN A CA 2
ATOM 2680 C C . GLN A 1 44 ? -1.724 15.432 -1.176 1.00 0.00 44 GLN A C 2
ATOM 2681 O O . GLN A 1 44 ? -0.854 14.833 -0.539 1.00 0.00 44 GLN A O 2
ATOM 2695 N N . LYS A 1 45 ? -2.979 15.566 -0.725 1.00 0.00 45 LYS A N 2
ATOM 2696 C CA . LYS A 1 45 ? -3.431 15.045 0.572 1.00 0.00 45 LYS A CA 2
ATOM 2697 C C . LYS A 1 45 ? -3.299 13.518 0.656 1.00 0.00 45 LYS A C 2
ATOM 2698 O O . LYS A 1 45 ? -2.843 13.011 1.680 1.00 0.00 45 LYS A O 2
ATOM 2717 N N . ALA A 1 46 ? -3.595 12.795 -0.427 1.00 0.00 46 ALA A N 2
ATOM 2718 C CA . ALA A 1 46 ? -3.386 11.351 -0.503 1.00 0.00 46 ALA A CA 2
ATOM 2719 C C . ALA A 1 46 ? -1.895 10.972 -0.405 1.00 0.00 46 ALA A C 2
ATOM 2720 O O . ALA A 1 46 ? -1.541 10.112 0.405 1.00 0.00 46 ALA A O 2
ATOM 2727 N N . LYS A 1 47 ? -1.000 11.629 -1.165 1.00 0.00 47 LYS A N 2
ATOM 2728 C CA . LYS A 1 47 ? 0.452 11.376 -1.092 1.00 0.00 47 LYS A CA 2
ATOM 2729 C C . LYS A 1 47 ? 0.982 11.539 0.336 1.00 0.00 47 LYS A C 2
ATOM 2730 O O . LYS A 1 47 ? 1.642 10.636 0.851 1.00 0.00 47 LYS A O 2
ATOM 2749 N N . ASP A 1 48 ? 0.643 12.643 1.000 1.00 0.00 48 ASP A N 2
ATOM 2750 C CA . ASP A 1 48 ? 1.075 12.890 2.379 1.00 0.00 48 ASP A CA 2
ATOM 2751 C C . ASP A 1 48 ? 0.439 11.945 3.401 1.00 0.00 48 ASP A C 2
ATOM 2752 O O . ASP A 1 48 ? 1.126 11.567 4.346 1.00 0.00 48 ASP A O 2
ATOM 2761 N N . GLU A 1 49 ? -0.816 11.509 3.234 1.00 0.00 49 GLU A N 2
ATOM 2762 C CA . GLU A 1 49 ? -1.429 10.592 4.208 1.00 0.00 49 GLU A CA 2
ATOM 2763 C C . GLU A 1 49 ? -0.798 9.190 4.160 1.00 0.00 49 GLU A C 2
ATOM 2764 O O . GLU A 1 49 ? -0.617 8.570 5.202 1.00 0.00 49 GLU A O 2
ATOM 2776 N N . VAL A 1 50 ? -0.359 8.721 2.985 1.00 0.00 50 VAL A N 2
ATOM 2777 C CA . VAL A 1 50 ? 0.421 7.473 2.854 1.00 0.00 50 VAL A CA 2
ATOM 2778 C C . VAL A 1 50 ? 1.809 7.648 3.479 1.00 0.00 50 VAL A C 2
ATOM 2779 O O . VAL A 1 50 ? 2.227 6.842 4.311 1.00 0.00 50 VAL A O 2
ATOM 2792 N N . LYS A 1 51 ? 2.507 8.732 3.123 1.00 0.00 51 LYS A N 2
ATOM 2793 C CA . LYS A 1 51 ? 3.862 9.058 3.581 1.00 0.00 51 LYS A CA 2
ATOM 2794 C C . LYS A 1 51 ? 3.928 9.209 5.098 1.00 0.00 51 LYS A C 2
ATOM 2795 O O . LYS A 1 51 ? 4.791 8.615 5.734 1.00 0.00 51 LYS A O 2
ATOM 2814 N N . THR A 1 52 ? 2.996 9.944 5.701 1.00 0.00 52 THR A N 2
ATOM 2815 C CA . THR A 1 52 ? 2.980 10.163 7.155 1.00 0.00 52 THR A CA 2
ATOM 2816 C C . THR A 1 52 ? 2.596 8.890 7.914 1.00 0.00 52 THR A C 2
ATOM 2817 O O . THR A 1 52 ? 3.174 8.604 8.961 1.00 0.00 52 THR A O 2
ATOM 2828 N N . LYS A 1 53 ? 1.716 8.047 7.349 1.00 0.00 53 LYS A N 2
ATOM 2829 C CA . LYS A 1 53 ? 1.373 6.736 7.927 1.00 0.00 53 LYS A CA 2
ATOM 2830 C C . LYS A 1 53 ? 2.574 5.797 8.018 1.00 0.00 53 LYS A C 2
ATOM 2831 O O . LYS A 1 53 ? 2.821 5.240 9.089 1.00 0.00 53 LYS A O 2
ATOM 2850 N N . VAL A 1 54 ? 3.347 5.649 6.939 1.00 0.00 54 VAL A N 2
ATOM 2851 C CA . VAL A 1 54 ? 4.543 4.788 6.969 1.00 0.00 54 VAL A CA 2
ATOM 2852 C C . VAL A 1 54 ? 5.644 5.388 7.838 1.00 0.00 54 VAL A C 2
ATOM 2853 O O . VAL A 1 54 ? 6.303 4.665 8.574 1.00 0.00 54 VAL A O 2
ATOM 2866 N N . GLU A 1 55 ? 5.807 6.711 7.835 1.00 0.00 55 GLU A N 2
ATOM 2867 C CA . GLU A 1 55 ? 6.824 7.401 8.634 1.00 0.00 55 GLU A CA 2
ATOM 2868 C C . GLU A 1 55 ? 6.576 7.236 10.136 1.00 0.00 55 GLU A C 2
ATOM 2869 O O . GLU A 1 55 ? 7.484 6.845 10.870 1.00 0.00 55 GLU A O 2
ATOM 2881 N N . GLN A 1 56 ? 5.339 7.448 10.595 1.00 0.00 56 GLN A N 2
ATOM 2882 C CA . GLN A 1 56 ? 4.970 7.223 11.995 1.00 0.00 56 GLN A CA 2
ATOM 2883 C C . GLN A 1 56 ? 5.094 5.744 12.397 1.00 0.00 56 GLN A C 2
ATOM 2884 O O . GLN A 1 56 ? 5.480 5.460 13.528 1.00 0.00 56 GLN A O 2
ATOM 2898 N N . ALA A 1 57 ? 4.853 4.798 11.482 1.00 0.00 57 ALA A N 2
ATOM 2899 C CA . ALA A 1 57 ? 5.100 3.381 11.739 1.00 0.00 57 ALA A CA 2
ATOM 2900 C C . ALA A 1 57 ? 6.602 3.074 11.885 1.00 0.00 57 ALA A C 2
ATOM 2901 O O . ALA A 1 57 ? 7.022 2.445 12.855 1.00 0.00 57 ALA A O 2
ATOM 2908 N N . ILE A 1 58 ? 7.437 3.555 10.962 1.00 0.00 58 ILE A N 2
ATOM 2909 C CA . ILE A 1 58 ? 8.888 3.314 10.975 1.00 0.00 58 ILE A CA 2
ATOM 2910 C C . ILE A 1 58 ? 9.529 3.932 12.228 1.00 0.00 58 ILE A C 2
ATOM 2911 O O . ILE A 1 58 ? 10.369 3.299 12.869 1.00 0.00 58 ILE A O 2
ATOM 2927 N N . ARG A 1 59 ? 9.089 5.133 12.632 1.00 0.00 59 ARG A N 2
ATOM 2928 C CA . ARG A 1 59 ? 9.530 5.812 13.866 1.00 0.00 59 ARG A CA 2
ATOM 2929 C C . ARG A 1 59 ? 9.285 5.000 15.132 1.00 0.00 59 ARG A C 2
ATOM 2930 O O . ARG A 1 59 ? 10.060 5.113 16.079 1.00 0.00 59 ARG A O 2
ATOM 2951 N N . GLU A 1 60 ? 8.240 4.182 15.159 1.00 0.00 60 GLU A N 2
ATOM 2952 C CA . GLU A 1 60 ? 7.956 3.253 16.242 1.00 0.00 60 GLU A CA 2
ATOM 2953 C C . GLU A 1 60 ? 8.852 2.013 16.173 1.00 0.00 60 GLU A C 2
ATOM 2954 O O . GLU A 1 60 ? 9.530 1.702 17.149 1.00 0.00 60 GLU A O 2
ATOM 2966 N N . TRP A 1 61 ? 8.968 1.346 15.019 1.00 0.00 61 TRP A N 2
ATOM 2967 C CA . TRP A 1 61 ? 9.837 0.157 14.909 1.00 0.00 61 TRP A CA 2
ATOM 2968 C C . TRP A 1 61 ? 11.285 0.471 15.311 1.00 0.00 61 TRP A C 2
ATOM 2969 O O . TRP A 1 61 ? 11.911 -0.292 16.049 1.00 0.00 61 TRP A O 2
ATOM 2990 N N . LYS A 1 62 ? 11.796 1.638 14.910 1.00 0.00 62 LYS A N 2
ATOM 2991 C CA . LYS A 1 62 ? 13.179 2.048 15.186 1.00 0.00 62 LYS A CA 2
ATOM 2992 C C . LYS A 1 62 ? 13.476 2.279 16.675 1.00 0.00 62 LYS A C 2
ATOM 2993 O O . LYS A 1 62 ? 14.625 2.130 17.089 1.00 0.00 62 LYS A O 2
ATOM 3012 N N . GLN A 1 63 ? 12.457 2.602 17.480 1.00 0.00 63 GLN A N 2
ATOM 3013 C CA . GLN A 1 63 ? 12.557 2.697 18.947 1.00 0.00 63 GLN A CA 2
ATOM 3014 C C . GLN A 1 63 ? 12.197 1.376 19.658 1.00 0.00 63 GLN A C 2
ATOM 3015 O O . GLN A 1 63 ? 12.012 1.340 20.877 1.00 0.00 63 GLN A O 2
ATOM 3029 N N . GLY A 1 64 ? 12.100 0.284 18.892 1.00 0.00 64 GLY A N 2
ATOM 3030 C CA . GLY A 1 64 ? 11.784 -1.069 19.360 1.00 0.00 64 GLY A CA 2
ATOM 3031 C C . GLY A 1 64 ? 10.284 -1.377 19.416 1.00 0.00 64 GLY A C 2
ATOM 3032 O O . GLY A 1 64 ? 9.895 -2.418 19.949 1.00 0.00 64 GLY A O 2
ATOM 3036 N N . ASN A 1 65 ? 9.435 -0.498 18.875 1.00 0.00 65 ASN A N 2
ATOM 3037 C CA . ASN A 1 65 ? 7.971 -0.597 18.959 1.00 0.00 65 ASN A CA 2
ATOM 3038 C C . ASN A 1 65 ? 7.375 -1.245 17.689 1.00 0.00 65 ASN A C 2
ATOM 3039 O O . ASN A 1 65 ? 6.586 -0.646 16.956 1.00 0.00 65 ASN A O 2
ATOM 3050 N N . GLU A 1 66 ? 7.754 -2.501 17.430 1.00 0.00 66 GLU A N 2
ATOM 3051 C CA . GLU A 1 66 ? 7.265 -3.309 16.296 1.00 0.00 66 GLU A CA 2
ATOM 3052 C C . GLU A 1 66 ? 5.734 -3.364 16.248 1.00 0.00 66 GLU A C 2
ATOM 3053 O O . GLU A 1 66 ? 5.122 -3.175 15.200 1.00 0.00 66 GLU A O 2
ATOM 3065 N N . GLU A 1 67 ? 5.122 -3.579 17.413 1.00 0.00 67 GLU A N 2
ATOM 3066 C CA . GLU A 1 67 ? 3.668 -3.707 17.586 1.00 0.00 67 GLU A CA 2
ATOM 3067 C C . GLU A 1 67 ? 2.908 -2.436 17.177 1.00 0.00 67 GLU A C 2
ATOM 3068 O O . GLU A 1 67 ? 1.839 -2.527 16.573 1.00 0.00 67 GLU A O 2
ATOM 3080 N N . GLN A 1 68 ? 3.467 -1.251 17.451 1.00 0.00 68 GLN A N 2
ATOM 3081 C CA . GLN A 1 68 ? 2.890 0.031 17.032 1.00 0.00 68 GLN A CA 2
ATOM 3082 C C . GLN A 1 68 ? 3.156 0.307 15.537 1.00 0.00 68 GLN A C 2
ATOM 3083 O O . GLN A 1 68 ? 2.293 0.833 14.836 1.00 0.00 68 GLN A O 2
ATOM 3097 N N . ALA A 1 69 ? 4.322 -0.103 15.020 1.00 0.00 69 ALA A N 2
ATOM 3098 C CA . ALA A 1 69 ? 4.688 0.038 13.609 1.00 0.00 69 ALA A CA 2
ATOM 3099 C C . ALA A 1 69 ? 3.775 -0.795 12.691 1.00 0.00 69 ALA A C 2
ATOM 3100 O O . ALA A 1 69 ? 3.167 -0.259 11.763 1.00 0.00 69 ALA A O 2
ATOM 3107 N N . ARG A 1 70 ? 3.612 -2.097 12.975 1.00 0.00 70 ARG A N 2
ATOM 3108 C CA . ARG A 1 70 ? 2.735 -2.989 12.192 1.00 0.00 70 ARG A CA 2
ATOM 3109 C C . ARG A 1 70 ? 1.253 -2.599 12.299 1.00 0.00 70 ARG A C 2
ATOM 3110 O O . ARG A 1 70 ? 0.502 -2.813 11.352 1.00 0.00 70 ARG A O 2
ATOM 3131 N N . LYS A 1 71 ? 0.835 -1.972 13.404 1.00 0.00 71 LYS A N 2
ATOM 3132 C CA . LYS A 1 71 ? -0.498 -1.379 13.600 1.00 0.00 71 LYS A CA 2
ATOM 3133 C C . LYS A 1 71 ? -0.719 -0.163 12.701 1.00 0.00 71 LYS A C 2
ATOM 3134 O O . LYS A 1 71 ? -1.718 -0.129 11.992 1.00 0.00 71 LYS A O 2
ATOM 3153 N N . ASP A 1 72 ? 0.202 0.799 12.657 1.00 0.00 72 ASP A N 2
ATOM 3154 C CA . ASP A 1 72 ? 0.059 1.975 11.781 1.00 0.00 72 ASP A CA 2
ATOM 3155 C C . ASP A 1 72 ? 0.199 1.610 10.293 1.00 0.00 72 ASP A C 2
ATOM 3156 O O . ASP A 1 72 ? -0.543 2.133 9.459 1.00 0.00 72 ASP A O 2
ATOM 3165 N N . MET A 1 73 ? 1.071 0.651 9.954 1.00 0.00 73 MET A N 2
ATOM 3166 C CA . MET A 1 73 ? 1.178 0.129 8.591 1.00 0.00 73 MET A CA 2
ATOM 3167 C C . MET A 1 73 ? -0.075 -0.665 8.174 1.00 0.00 73 MET A C 2
ATOM 3168 O O . MET A 1 73 ? -0.532 -0.500 7.045 1.00 0.00 73 MET A O 2
ATOM 3182 N N . ARG A 1 74 ? -0.708 -1.459 9.058 1.00 0.00 74 ARG A N 2
ATOM 3183 C CA . ARG A 1 74 ? -1.978 -2.172 8.762 1.00 0.00 74 ARG A CA 2
ATOM 3184 C C . ARG A 1 74 ? -3.050 -1.248 8.163 1.00 0.00 74 ARG A C 2
ATOM 3185 O O . ARG A 1 74 ? -3.748 -1.653 7.235 1.00 0.00 74 ARG A O 2
ATOM 3206 N N . LYS A 1 75 ? -3.160 -0.007 8.649 1.00 0.00 75 LYS A N 2
ATOM 3207 C CA . LYS A 1 75 ? -4.150 0.976 8.159 1.00 0.00 75 LYS A CA 2
ATOM 3208 C C . LYS A 1 75 ? -3.929 1.325 6.680 1.00 0.00 75 LYS A C 2
ATOM 3209 O O . LYS A 1 75 ? -4.882 1.549 5.937 1.00 0.00 75 LYS A O 2
ATOM 3228 N N . VAL A 1 76 ? -2.669 1.309 6.251 1.00 0.00 76 VAL A N 2
ATOM 3229 C CA . VAL A 1 76 ? -2.223 1.466 4.857 1.00 0.00 76 VAL A CA 2
ATOM 3230 C C . VAL A 1 76 ? -2.386 0.179 4.041 1.00 0.00 76 VAL A C 2
ATOM 3231 O O . VAL A 1 76 ? -2.831 0.261 2.899 1.00 0.00 76 VAL A O 2
ATOM 3244 N N . LEU A 1 77 ? -2.129 -1.008 4.611 1.00 0.00 77 LEU A N 2
ATOM 3245 C CA . LEU A 1 77 ? -2.334 -2.297 3.911 1.00 0.00 77 LEU A CA 2
ATOM 3246 C C . LEU A 1 77 ? -3.783 -2.460 3.419 1.00 0.00 77 LEU A C 2
ATOM 3247 O O . LEU A 1 77 ? -4.004 -2.946 2.307 1.00 0.00 77 LEU A O 2
ATOM 3263 N N . LYS A 1 78 ? -4.767 -2.027 4.224 1.00 0.00 78 LYS A N 2
ATOM 3264 C CA . LYS A 1 78 ? -6.193 -2.071 3.850 1.00 0.00 78 LYS A CA 2
ATOM 3265 C C . LYS A 1 78 ? -6.628 -0.906 2.957 1.00 0.00 78 LYS A C 2
ATOM 3266 O O . LYS A 1 78 ? -7.629 -1.026 2.249 1.00 0.00 78 LYS A O 2
ATOM 3285 N N . SER A 1 79 ? -5.892 0.209 2.975 1.00 0.00 79 SER A N 2
ATOM 3286 C CA . SER A 1 79 ? -6.310 1.454 2.314 1.00 0.00 79 SER A CA 2
ATOM 3287 C C . SER A 1 79 ? -6.349 1.322 0.786 1.00 0.00 79 SER A C 2
ATOM 3288 O O . SER A 1 79 ? -5.385 0.846 0.179 1.00 0.00 79 SER A O 2
ATOM 3296 N N . PRO A 1 80 ? -7.441 1.760 0.130 1.00 0.00 80 PRO A N 2
ATOM 3297 C CA . PRO A 1 80 ? -7.631 1.581 -1.306 1.00 0.00 80 PRO A CA 2
ATOM 3298 C C . PRO A 1 80 ? -6.656 2.445 -2.110 1.00 0.00 80 PRO A C 2
ATOM 3299 O O . PRO A 1 80 ? -6.199 2.025 -3.170 1.00 0.00 80 PRO A O 2
ATOM 3310 N N . ALA A 1 81 ? -6.253 3.597 -1.565 1.00 0.00 81 ALA A N 2
ATOM 3311 C CA . ALA A 1 81 ? -5.242 4.468 -2.149 1.00 0.00 81 ALA A CA 2
ATOM 3312 C C . ALA A 1 81 ? -3.898 3.737 -2.323 1.00 0.00 81 ALA A C 2
ATOM 3313 O O . ALA A 1 81 ? -3.262 3.833 -3.375 1.00 0.00 81 ALA A O 2
ATOM 3320 N N . PHE A 1 82 ? -3.503 2.926 -1.333 1.00 0.00 82 PHE A N 2
ATOM 3321 C CA . PHE A 1 82 ? -2.244 2.188 -1.363 1.00 0.00 82 PHE A CA 2
ATOM 3322 C C . PHE A 1 82 ? -2.258 1.067 -2.416 1.00 0.00 82 PHE A C 2
ATOM 3323 O O . PHE A 1 82 ? -1.251 0.814 -3.080 1.00 0.00 82 PHE A O 2
ATOM 3340 N N . LYS A 1 83 ? -3.429 0.453 -2.649 1.00 0.00 83 LYS A N 2
ATOM 3341 C CA . LYS A 1 83 ? -3.638 -0.474 -3.773 1.00 0.00 83 LYS A CA 2
ATOM 3342 C C . LYS A 1 83 ? -3.449 0.232 -5.123 1.00 0.00 83 LYS A C 2
ATOM 3343 O O . LYS A 1 83 ? -2.816 -0.348 -6.004 1.00 0.00 83 LYS A O 2
ATOM 3362 N N . GLN A 1 84 ? -3.892 1.487 -5.278 1.00 0.00 84 GLN A N 2
ATOM 3363 C CA . GLN A 1 84 ? -3.655 2.247 -6.515 1.00 0.00 84 GLN A CA 2
ATOM 3364 C C . GLN A 1 84 ? -2.161 2.547 -6.706 1.00 0.00 84 GLN A C 2
ATOM 3365 O O . GLN A 1 84 ? -1.633 2.376 -7.803 1.00 0.00 84 GLN A O 2
ATOM 3379 N N . ALA A 1 85 ? -1.450 2.899 -5.628 1.00 0.00 85 ALA A N 2
ATOM 3380 C CA . ALA A 1 85 ? -0.005 3.124 -5.642 1.00 0.00 85 ALA A CA 2
ATOM 3381 C C . ALA A 1 85 ? 0.786 1.930 -6.201 1.00 0.00 85 ALA A C 2
ATOM 3382 O O . ALA A 1 85 ? 1.572 2.092 -7.138 1.00 0.00 85 ALA A O 2
ATOM 3389 N N . VAL A 1 86 ? 0.543 0.722 -5.678 1.00 0.00 86 VAL A N 2
ATOM 3390 C CA . VAL A 1 86 ? 1.231 -0.496 -6.130 1.00 0.00 86 VAL A CA 2
ATOM 3391 C C . VAL A 1 86 ? 0.767 -0.922 -7.522 1.00 0.00 86 VAL A C 2
ATOM 3392 O O . VAL A 1 86 ? 1.577 -1.402 -8.311 1.00 0.00 86 VAL A O 2
ATOM 3405 N N . LYS A 1 87 ? -0.502 -0.694 -7.885 1.00 0.00 87 LYS A N 2
ATOM 3406 C CA . LYS A 1 87 ? -1.019 -1.057 -9.213 1.00 0.00 87 LYS A CA 2
ATOM 3407 C C . LYS A 1 87 ? -0.312 -0.286 -10.335 1.00 0.00 87 LYS A C 2
ATOM 3408 O O . LYS A 1 87 ? 0.034 -0.875 -11.358 1.00 0.00 87 LYS A O 2
ATOM 3427 N N . VAL A 1 88 ? -0.022 1.001 -10.127 1.00 0.00 88 VAL A N 2
ATOM 3428 C CA . VAL A 1 88 ? 0.635 1.862 -11.127 1.00 0.00 88 VAL A CA 2
ATOM 3429 C C . VAL A 1 88 ? 2.071 1.401 -11.394 1.00 0.00 88 VAL A C 2
ATOM 3430 O O . VAL A 1 88 ? 2.511 1.368 -12.543 1.00 0.00 88 VAL A O 2
ATOM 3443 N N . MET A 1 89 ? 2.809 1.014 -10.351 1.00 0.00 89 MET A N 2
ATOM 3444 C CA . MET A 1 89 ? 4.156 0.442 -10.498 1.00 0.00 89 MET A CA 2
ATOM 3445 C C . MET A 1 89 ? 4.157 -1.008 -11.015 1.00 0.00 89 MET A C 2
ATOM 3446 O O . MET A 1 89 ? 5.047 -1.368 -11.782 1.00 0.00 89 MET A O 2
ATOM 3460 N N . GLU A 1 90 ? 3.157 -1.827 -10.676 1.00 0.00 90 GLU A N 2
ATOM 3461 C CA . GLU A 1 90 ? 3.029 -3.211 -11.166 1.00 0.00 90 GLU A CA 2
ATOM 3462 C C . GLU A 1 90 ? 2.681 -3.278 -12.664 1.00 0.00 90 GLU A C 2
ATOM 3463 O O . GLU A 1 90 ? 3.145 -4.176 -13.365 1.00 0.00 90 GLU A O 2
ATOM 3475 N N . GLU A 1 91 ? 1.949 -2.292 -13.193 1.00 0.00 91 GLU A N 2
ATOM 3476 C CA . GLU A 1 91 ? 1.705 -2.167 -14.639 1.00 0.00 91 GLU A CA 2
ATOM 3477 C C . GLU A 1 91 ? 2.986 -1.851 -15.433 1.00 0.00 91 GLU A C 2
ATOM 3478 O O . GLU A 1 91 ? 3.157 -2.340 -16.552 1.00 0.00 91 GLU A O 2
ATOM 3490 N N . GLN A 1 92 ? 3.890 -1.048 -14.861 1.00 0.00 92 GLN A N 2
ATOM 3491 C CA . GLN A 1 92 ? 5.157 -0.663 -15.488 1.00 0.00 92 GLN A CA 2
ATOM 3492 C C . GLN A 1 92 ? 6.239 -1.743 -15.339 1.00 0.00 92 GLN A C 2
ATOM 3493 O O . GLN A 1 92 ? 6.938 -2.066 -16.301 1.00 0.00 92 GLN A O 2
ATOM 3507 N N . GLU A 1 93 ? 6.371 -2.309 -14.137 1.00 0.00 93 GLU A N 2
ATOM 3508 C CA . GLU A 1 93 ? 7.361 -3.333 -13.782 1.00 0.00 93 GLU A CA 2
ATOM 3509 C C . GLU A 1 93 ? 6.677 -4.547 -13.111 1.00 0.00 93 GLU A C 2
ATOM 3510 O O . GLU A 1 93 ? 6.681 -4.673 -11.881 1.00 0.00 93 GLU A O 2
ATOM 3522 N N . PRO A 1 94 ? 6.099 -5.478 -13.894 1.00 0.00 94 PRO A N 2
ATOM 3523 C CA . PRO A 1 94 ? 5.366 -6.627 -13.359 1.00 0.00 94 PRO A CA 2
ATOM 3524 C C . PRO A 1 94 ? 6.287 -7.680 -12.727 1.00 0.00 94 PRO A C 2
ATOM 3525 O O . PRO A 1 94 ? 5.869 -8.394 -11.818 1.00 0.00 94 PRO A O 2
ATOM 3536 N N . ASN A 1 95 ? 7.553 -7.751 -13.150 1.00 0.00 95 ASN A N 2
ATOM 3537 C CA . ASN A 1 95 ? 8.553 -8.687 -12.624 1.00 0.00 95 ASN A CA 2
ATOM 3538 C C . ASN A 1 95 ? 9.476 -8.057 -11.557 1.00 0.00 95 ASN A C 2
ATOM 3539 O O . ASN A 1 95 ? 10.506 -8.644 -11.217 1.00 0.00 95 ASN A O 2
ATOM 3550 N N . ASN A 1 96 ? 9.145 -6.872 -11.020 1.00 0.00 96 ASN A N 2
ATOM 3551 C CA . ASN A 1 96 ? 10.001 -6.195 -10.039 1.00 0.00 96 ASN A CA 2
ATOM 3552 C C . ASN A 1 96 ? 9.966 -6.943 -8.690 1.00 0.00 96 ASN A C 2
ATOM 3553 O O . ASN A 1 96 ? 8.873 -7.110 -8.135 1.00 0.00 96 ASN A O 2
ATOM 3564 N N . PRO A 1 97 ? 11.111 -7.311 -8.089 1.00 0.00 97 PRO A N 2
ATOM 3565 C CA . PRO A 1 97 ? 11.135 -7.930 -6.766 1.00 0.00 97 PRO A CA 2
ATOM 3566 C C . PRO A 1 97 ? 10.554 -6.995 -5.699 1.00 0.00 97 PRO A C 2
ATOM 3567 O O . PRO A 1 97 ? 9.785 -7.435 -4.851 1.00 0.00 97 PRO A O 2
ATOM 3578 N N . GLU A 1 98 ? 10.827 -5.690 -5.776 1.00 0.00 98 GLU A N 2
ATOM 3579 C CA . GLU A 1 98 ? 10.350 -4.718 -4.782 1.00 0.00 98 GLU A CA 2
ATOM 3580 C C . GLU A 1 98 ? 8.852 -4.408 -4.917 1.00 0.00 98 GLU A C 2
ATOM 3581 O O . GLU A 1 98 ? 8.208 -4.080 -3.921 1.00 0.00 98 GLU A O 2
ATOM 3593 N N . VAL A 1 99 ? 8.276 -4.555 -6.119 1.00 0.00 99 VAL A N 2
ATOM 3594 C CA . VAL A 1 99 ? 6.824 -4.452 -6.324 1.00 0.00 99 VAL A CA 2
ATOM 3595 C C . VAL A 1 99 ? 6.142 -5.706 -5.796 1.00 0.00 99 VAL A C 2
ATOM 3596 O O . VAL A 1 99 ? 5.208 -5.601 -5.006 1.00 0.00 99 VAL A O 2
ATOM 3609 N N . GLN A 1 100 ? 6.614 -6.892 -6.193 1.00 0.00 100 GLN A N 2
ATOM 3610 C CA . GLN A 1 100 ? 5.979 -8.151 -5.796 1.00 0.00 100 GLN A CA 2
ATOM 3611 C C . GLN A 1 100 ? 6.120 -8.426 -4.296 1.00 0.00 100 GLN A C 2
ATOM 3612 O O . GLN A 1 100 ? 5.165 -8.893 -3.680 1.00 0.00 100 GLN A O 2
ATOM 3626 N N . GLU A 1 101 ? 7.250 -8.078 -3.674 1.00 0.00 101 GLU A N 2
ATOM 3627 C CA . GLU A 1 101 ? 7.420 -8.260 -2.220 1.00 0.00 101 GLU A CA 2
ATOM 3628 C C . GLU A 1 101 ? 6.471 -7.362 -1.407 1.00 0.00 101 GLU A C 2
ATOM 3629 O O . GLU A 1 101 ? 5.974 -7.779 -0.359 1.00 0.00 101 GLU A O 2
ATOM 3641 N N . LEU A 1 102 ? 6.173 -6.154 -1.902 1.00 0.00 102 LEU A N 2
ATOM 3642 C CA . LEU A 1 102 ? 5.192 -5.249 -1.306 1.00 0.00 102 LEU A CA 2
ATOM 3643 C C . LEU A 1 102 ? 3.752 -5.723 -1.592 1.00 0.00 102 LEU A C 2
ATOM 3644 O O . LEU A 1 102 ? 2.960 -5.892 -0.661 1.00 0.00 102 LEU A O 2
ATOM 3660 N N . LYS A 1 103 ? 3.414 -6.011 -2.859 1.00 0.00 103 LYS A N 2
ATOM 3661 C CA . LYS A 1 103 ? 2.054 -6.398 -3.271 1.00 0.00 103 LYS A CA 2
ATOM 3662 C C . LYS A 1 103 ? 1.596 -7.697 -2.612 1.00 0.00 103 LYS A C 2
ATOM 3663 O O . LYS A 1 103 ? 0.455 -7.779 -2.168 1.00 0.00 103 LYS A O 2
ATOM 3682 N N . LYS A 1 104 ? 2.475 -8.698 -2.508 1.00 0.00 104 LYS A N 2
ATOM 3683 C CA . LYS A 1 104 ? 2.145 -10.005 -1.910 1.00 0.00 104 LYS A CA 2
ATOM 3684 C C . LYS A 1 104 ? 1.832 -9.911 -0.414 1.00 0.00 104 LYS A C 2
ATOM 3685 O O . LYS A 1 104 ? 1.006 -10.684 0.070 1.00 0.00 104 LYS A O 2
ATOM 3704 N N . ALA A 1 105 ? 2.401 -8.938 0.308 1.00 0.00 105 ALA A N 2
ATOM 3705 C CA . ALA A 1 105 ? 1.986 -8.653 1.683 1.00 0.00 105 ALA A CA 2
ATOM 3706 C C . ALA A 1 105 ? 0.511 -8.204 1.742 1.00 0.00 105 ALA A C 2
ATOM 3707 O O . ALA A 1 105 ? -0.263 -8.759 2.524 1.00 0.00 105 ALA A O 2
ATOM 3714 N N . MET A 1 106 ? 0.103 -7.273 0.870 1.00 0.00 106 MET A N 2
ATOM 3715 C CA . MET A 1 106 ? -1.281 -6.780 0.750 1.00 0.00 106 MET A CA 2
ATOM 3716 C C . MET A 1 106 ? -2.260 -7.846 0.253 1.00 0.00 106 MET A C 2
ATOM 3717 O O . MET A 1 106 ? -3.296 -8.060 0.874 1.00 0.00 106 MET A O 2
ATOM 3731 N N . GLU A 1 107 ? -1.935 -8.527 -0.846 1.00 0.00 107 GLU A N 2
ATOM 3732 C CA . GLU A 1 107 ? -2.754 -9.596 -1.439 1.00 0.00 107 GLU A CA 2
ATOM 3733 C C . GLU A 1 107 ? -3.082 -10.724 -0.438 1.00 0.00 107 GLU A C 2
ATOM 3734 O O . GLU A 1 107 ? -4.196 -11.253 -0.454 1.00 0.00 107 GLU A O 2
ATOM 3746 N N . GLU A 1 108 ? -2.162 -11.061 0.473 1.00 0.00 108 GLU A N 2
ATOM 3747 C CA . GLU A 1 108 ? -2.424 -11.978 1.595 1.00 0.00 108 GLU A CA 2
ATOM 3748 C C . GLU A 1 108 ? -3.171 -11.318 2.772 1.00 0.00 108 GLU A C 2
ATOM 3749 O O . GLU A 1 108 ? -4.045 -11.951 3.366 1.00 0.00 108 GLU A O 2
ATOM 3761 N N . ALA A 1 109 ? -2.880 -10.055 3.110 1.00 0.00 109 ALA A N 2
ATOM 3762 C CA . ALA A 1 109 ? -3.567 -9.328 4.186 1.00 0.00 109 ALA A CA 2
ATOM 3763 C C . ALA A 1 109 ? -5.066 -9.104 3.893 1.00 0.00 109 ALA A C 2
ATOM 3764 O O . ALA A 1 109 ? -5.895 -9.185 4.798 1.00 0.00 109 ALA A O 2
ATOM 3771 N N . GLU A 1 110 ? -5.423 -8.888 2.623 1.00 0.00 110 GLU A N 2
ATOM 3772 C CA . GLU A 1 110 ? -6.798 -8.702 2.133 1.00 0.00 110 GLU A CA 2
ATOM 3773 C C . GLU A 1 110 ? -7.717 -9.893 2.458 1.00 0.00 110 GLU A C 2
ATOM 3774 O O . GLU A 1 110 ? -8.919 -9.728 2.677 1.00 0.00 110 GLU A O 2
ATOM 3786 N N . ARG A 1 111 ? -7.133 -11.098 2.507 1.00 0.00 111 ARG A N 2
ATOM 3787 C CA . ARG A 1 111 ? -7.812 -12.362 2.850 1.00 0.00 111 ARG A CA 2
ATOM 3788 C C . ARG A 1 111 ? -8.068 -12.545 4.356 1.00 0.00 111 ARG A C 2
ATOM 3789 O O . ARG A 1 111 ? -8.802 -13.461 4.735 1.00 0.00 111 ARG A O 2
ATOM 3810 N N . GLY A 1 112 ? -7.497 -11.693 5.211 1.00 0.00 112 GLY A N 2
ATOM 3811 C CA . GLY A 1 112 ? -7.802 -11.643 6.646 1.00 0.00 112 GLY A CA 2
ATOM 3812 C C . GLY A 1 112 ? -9.176 -11.031 6.958 1.00 0.00 112 GLY A C 2
ATOM 3813 O O . GLY A 1 112 ? -9.844 -10.481 6.076 1.00 0.00 112 GLY A O 2
ATOM 3817 N N . SER A 1 113 ? -9.615 -11.120 8.217 1.00 0.00 113 SER A N 2
ATOM 3818 C CA . SER A 1 113 ? -10.957 -10.669 8.633 1.00 0.00 113 SER A CA 2
ATOM 3819 C C . SER A 1 113 ? -11.129 -9.142 8.620 1.00 0.00 113 SER A C 2
ATOM 3820 O O . SER A 1 113 ? -12.187 -8.656 8.211 1.00 0.00 113 SER A O 2
ATOM 3828 N N . LEU A 1 114 ? -10.088 -8.391 9.013 1.00 0.00 114 LEU A N 2
ATOM 3829 C CA . LEU A 1 114 ? -10.006 -6.919 8.966 1.00 0.00 114 LEU A CA 2
ATOM 3830 C C . LEU A 1 114 ? -11.251 -6.191 9.534 1.00 0.00 114 LEU A C 2
ATOM 3831 O O . LEU A 1 114 ? -11.723 -5.199 8.974 1.00 0.00 114 LEU A O 2
ATOM 3847 N N . GLU A 1 115 ? -11.799 -6.684 10.646 1.00 0.00 115 GLU A N 2
ATOM 3848 C CA . GLU A 1 115 ? -12.941 -6.079 11.347 1.00 0.00 115 GLU A CA 2
ATOM 3849 C C . GLU A 1 115 ? -12.544 -4.873 12.224 1.00 0.00 115 GLU A C 2
ATOM 3850 O O . GLU A 1 115 ? -11.401 -4.767 12.682 1.00 0.00 115 GLU A O 2
ATOM 3862 N N . HIS A 1 116 ? -13.508 -3.975 12.477 1.00 0.00 116 HIS A N 2
ATOM 3863 C CA . HIS A 1 116 ? -13.305 -2.728 13.238 1.00 0.00 116 HIS A CA 2
ATOM 3864 C C . HIS A 1 116 ? -14.290 -2.528 14.412 1.00 0.00 116 HIS A C 2
ATOM 3865 O O . HIS A 1 116 ? -14.018 -1.713 15.295 1.00 0.00 116 HIS A O 2
ATOM 3879 N N . HIS A 1 117 ? -15.400 -3.283 14.453 1.00 0.00 117 HIS A N 2
ATOM 3880 C CA . HIS A 1 117 ? -16.353 -3.384 15.573 1.00 0.00 117 HIS A CA 2
ATOM 3881 C C . HIS A 1 117 ? -16.773 -2.027 16.192 1.00 0.00 117 HIS A C 2
ATOM 3882 O O . HIS A 1 117 ? -16.607 -1.782 17.391 1.00 0.00 117 HIS A O 2
ATOM 3896 N N . HIS A 1 118 ? -17.313 -1.129 15.360 1.00 0.00 118 HIS A N 2
ATOM 3897 C CA . HIS A 1 118 ? -17.851 0.170 15.790 1.00 0.00 118 HIS A CA 2
ATOM 3898 C C . HIS A 1 118 ? -19.106 0.030 16.679 1.00 0.00 118 HIS A C 2
ATOM 3899 O O . HIS A 1 118 ? -19.726 -1.038 16.750 1.00 0.00 118 HIS A O 2
ATOM 3913 N N . HIS A 1 119 ? -19.494 1.110 17.367 1.00 0.00 119 HIS A N 2
ATOM 3914 C CA . HIS A 1 119 ? -20.656 1.159 18.270 1.00 0.00 119 HIS A CA 2
ATOM 3915 C C . HIS A 1 119 ? -21.611 2.311 17.905 1.00 0.00 119 HIS A C 2
ATOM 3916 O O . HIS A 1 119 ? -21.170 3.391 17.500 1.00 0.00 119 HIS A O 2
ATOM 3930 N N . HIS A 1 120 ? -22.921 2.080 18.055 1.00 0.00 120 HIS A N 2
ATOM 3931 C CA . HIS A 1 120 ? -23.984 3.058 17.762 1.00 0.00 120 HIS A CA 2
ATOM 3932 C C . HIS A 1 120 ? -25.280 2.802 18.561 1.00 0.00 120 HIS A C 2
ATOM 3933 O O . HIS A 1 120 ? -25.919 3.753 19.023 1.00 0.00 120 HIS A O 2
ATOM 3947 N N . HIS A 1 121 ? -25.656 1.528 18.743 1.00 0.00 121 HIS A N 2
ATOM 3948 C CA . HIS A 1 121 ? -26.867 1.065 19.440 1.00 0.00 121 HIS A CA 2
ATOM 3949 C C . HIS A 1 121 ? -26.548 -0.066 20.441 1.00 0.00 121 HIS A C 2
ATOM 3950 O O . HIS A 1 121 ? -27.155 -0.072 21.539 1.00 0.00 121 HIS A O 2
ATOM 3965 N N . GLY A 1 1 ? -5.817 -15.895 12.912 1.00 0.00 1 GLY A N 3
ATOM 3966 C CA . GLY A 1 1 ? -5.529 -15.169 14.165 1.00 0.00 1 GLY A CA 3
ATOM 3967 C C . GLY A 1 1 ? -4.457 -14.116 13.946 1.00 0.00 1 GLY A C 3
ATOM 3968 O O . GLY A 1 1 ? -3.302 -14.458 13.689 1.00 0.00 1 GLY A O 3
ATOM 3974 N N . ASP A 1 2 ? -4.824 -12.833 14.048 1.00 0.00 2 ASP A N 3
ATOM 3975 C CA . ASP A 1 2 ? -3.942 -11.661 13.880 1.00 0.00 2 ASP A CA 3
ATOM 3976 C C . ASP A 1 2 ? -3.110 -11.676 12.580 1.00 0.00 2 ASP A C 3
ATOM 3977 O O . ASP A 1 2 ? -1.935 -11.301 12.561 1.00 0.00 2 ASP A O 3
ATOM 3986 N N . GLU A 1 3 ? -3.690 -12.151 11.477 1.00 0.00 3 GLU A N 3
ATOM 3987 C CA . GLU A 1 3 ? -3.034 -12.190 10.163 1.00 0.00 3 GLU A CA 3
ATOM 3988 C C . GLU A 1 3 ? -2.732 -10.784 9.625 1.00 0.00 3 GLU A C 3
ATOM 3989 O O . GLU A 1 3 ? -1.599 -10.519 9.230 1.00 0.00 3 GLU A O 3
ATOM 4001 N N . ALA A 1 4 ? -3.691 -9.853 9.681 1.00 0.00 4 ALA A N 3
ATOM 4002 C CA . ALA A 1 4 ? -3.521 -8.485 9.174 1.00 0.00 4 ALA A CA 3
ATOM 4003 C C . ALA A 1 4 ? -2.372 -7.736 9.876 1.00 0.00 4 ALA A C 3
ATOM 4004 O O . ALA A 1 4 ? -1.680 -6.923 9.263 1.00 0.00 4 ALA A O 3
ATOM 4011 N N . GLU A 1 5 ? -2.128 -8.060 11.147 1.00 0.00 5 GLU A N 3
ATOM 4012 C CA . GLU A 1 5 ? -1.009 -7.530 11.937 1.00 0.00 5 GLU A CA 3
ATOM 4013 C C . GLU A 1 5 ? 0.348 -8.062 11.443 1.00 0.00 5 GLU A C 3
ATOM 4014 O O . GLU A 1 5 ? 1.317 -7.308 11.354 1.00 0.00 5 GLU A O 3
ATOM 4026 N N . LYS A 1 6 ? 0.435 -9.356 11.113 1.00 0.00 6 LYS A N 3
ATOM 4027 C CA . LYS A 1 6 ? 1.660 -9.988 10.591 1.00 0.00 6 LYS A CA 3
ATOM 4028 C C . LYS A 1 6 ? 1.976 -9.541 9.163 1.00 0.00 6 LYS A C 3
ATOM 4029 O O . LYS A 1 6 ? 3.125 -9.208 8.879 1.00 0.00 6 LYS A O 3
ATOM 4048 N N . GLN A 1 7 ? 0.973 -9.442 8.288 1.00 0.00 7 GLN A N 3
ATOM 4049 C CA . GLN A 1 7 ? 1.138 -8.922 6.927 1.00 0.00 7 GLN A CA 3
ATOM 4050 C C . GLN A 1 7 ? 1.577 -7.454 6.899 1.00 0.00 7 GLN A C 3
ATOM 4051 O O . GLN A 1 7 ? 2.386 -7.073 6.051 1.00 0.00 7 GLN A O 3
ATOM 4065 N N . ALA A 1 8 ? 1.092 -6.635 7.839 1.00 0.00 8 ALA A N 3
ATOM 4066 C CA . ALA A 1 8 ? 1.492 -5.233 7.927 1.00 0.00 8 ALA A CA 3
ATOM 4067 C C . ALA A 1 8 ? 2.997 -5.070 8.174 1.00 0.00 8 ALA A C 3
ATOM 4068 O O . ALA A 1 8 ? 3.633 -4.244 7.525 1.00 0.00 8 ALA A O 3
ATOM 4075 N N . GLU A 1 9 ? 3.590 -5.895 9.045 1.00 0.00 9 GLU A N 3
ATOM 4076 C CA . GLU A 1 9 ? 5.041 -5.871 9.300 1.00 0.00 9 GLU A CA 3
ATOM 4077 C C . GLU A 1 9 ? 5.876 -6.158 8.032 1.00 0.00 9 GLU A C 3
ATOM 4078 O O . GLU A 1 9 ? 6.893 -5.502 7.809 1.00 0.00 9 GLU A O 3
ATOM 4090 N N . ARG A 1 10 ? 5.424 -7.076 7.163 1.00 0.00 10 ARG A N 3
ATOM 4091 C CA . ARG A 1 10 ? 6.112 -7.456 5.907 1.00 0.00 10 ARG A CA 3
ATOM 4092 C C . ARG A 1 10 ? 6.160 -6.325 4.882 1.00 0.00 10 ARG A C 3
ATOM 4093 O O . ARG A 1 10 ? 7.169 -6.147 4.201 1.00 0.00 10 ARG A O 3
ATOM 4114 N N . ALA A 1 11 ? 5.087 -5.544 4.783 1.00 0.00 11 ALA A N 3
ATOM 4115 C CA . ALA A 1 11 ? 5.086 -4.319 3.983 1.00 0.00 11 ALA A CA 3
ATOM 4116 C C . ALA A 1 11 ? 5.885 -3.180 4.653 1.00 0.00 11 ALA A C 3
ATOM 4117 O O . ALA A 1 11 ? 6.611 -2.458 3.968 1.00 0.00 11 ALA A O 3
ATOM 4124 N N . LEU A 1 12 ? 5.788 -3.049 5.985 1.00 0.00 12 LEU A N 3
ATOM 4125 C CA . LEU A 1 12 ? 6.440 -2.009 6.797 1.00 0.00 12 LEU A CA 3
ATOM 4126 C C . LEU A 1 12 ? 7.968 -2.075 6.652 1.00 0.00 12 LEU A C 3
ATOM 4127 O O . LEU A 1 12 ? 8.625 -1.059 6.421 1.00 0.00 12 LEU A O 3
ATOM 4143 N N . GLU A 1 13 ? 8.541 -3.278 6.713 1.00 0.00 13 GLU A N 3
ATOM 4144 C CA . GLU A 1 13 ? 9.981 -3.478 6.535 1.00 0.00 13 GLU A CA 3
ATOM 4145 C C . GLU A 1 13 ? 10.439 -3.204 5.095 1.00 0.00 13 GLU A C 3
ATOM 4146 O O . GLU A 1 13 ? 11.522 -2.662 4.895 1.00 0.00 13 GLU A O 3
ATOM 4158 N N . LEU A 1 14 ? 9.624 -3.508 4.080 1.00 0.00 14 LEU A N 3
ATOM 4159 C CA . LEU A 1 14 ? 10.021 -3.345 2.679 1.00 0.00 14 LEU A CA 3
ATOM 4160 C C . LEU A 1 14 ? 10.188 -1.851 2.341 1.00 0.00 14 LEU A C 3
ATOM 4161 O O . LEU A 1 14 ? 11.215 -1.450 1.791 1.00 0.00 14 LEU A O 3
ATOM 4177 N N . VAL A 1 15 ? 9.238 -1.004 2.761 1.00 0.00 15 VAL A N 3
ATOM 4178 C CA . VAL A 1 15 ? 9.316 0.456 2.533 1.00 0.00 15 VAL A CA 3
ATOM 4179 C C . VAL A 1 15 ? 10.404 1.136 3.376 1.00 0.00 15 VAL A C 3
ATOM 4180 O O . VAL A 1 15 ? 10.908 2.194 2.999 1.00 0.00 15 VAL A O 3
ATOM 4193 N N . ARG A 1 16 ? 10.820 0.502 4.482 1.00 0.00 16 ARG A N 3
ATOM 4194 C CA . ARG A 1 16 ? 11.967 0.911 5.315 1.00 0.00 16 ARG A CA 3
ATOM 4195 C C . ARG A 1 16 ? 13.304 0.585 4.655 1.00 0.00 16 ARG A C 3
ATOM 4196 O O . ARG A 1 16 ? 14.220 1.408 4.686 1.00 0.00 16 ARG A O 3
ATOM 4217 N N . LYS A 1 17 ? 13.431 -0.606 4.068 1.00 0.00 17 LYS A N 3
ATOM 4218 C CA . LYS A 1 17 ? 14.678 -1.117 3.472 1.00 0.00 17 LYS A CA 3
ATOM 4219 C C . LYS A 1 17 ? 14.933 -0.509 2.094 1.00 0.00 17 LYS A C 3
ATOM 4220 O O . LYS A 1 17 ? 16.088 -0.263 1.744 1.00 0.00 17 LYS A O 3
ATOM 4239 N N . SER A 1 18 ? 13.861 -0.208 1.361 1.00 0.00 18 SER A N 3
ATOM 4240 C CA . SER A 1 18 ? 13.899 0.498 0.079 1.00 0.00 18 SER A CA 3
ATOM 4241 C C . SER A 1 18 ? 13.134 1.829 0.137 1.00 0.00 18 SER A C 3
ATOM 4242 O O . SER A 1 18 ? 11.982 1.895 -0.301 1.00 0.00 18 SER A O 3
ATOM 4250 N N . PRO A 1 19 ? 13.761 2.934 0.589 1.00 0.00 19 PRO A N 3
ATOM 4251 C CA . PRO A 1 19 ? 13.159 4.266 0.487 1.00 0.00 19 PRO A CA 3
ATOM 4252 C C . PRO A 1 19 ? 13.001 4.727 -0.974 1.00 0.00 19 PRO A C 3
ATOM 4253 O O . PRO A 1 19 ? 12.132 5.542 -1.273 1.00 0.00 19 PRO A O 3
ATOM 4264 N N . ASP A 1 20 ? 13.770 4.164 -1.913 1.00 0.00 20 ASP A N 3
ATOM 4265 C CA . ASP A 1 20 ? 13.646 4.446 -3.349 1.00 0.00 20 ASP A CA 3
ATOM 4266 C C . ASP A 1 20 ? 12.370 3.831 -3.944 1.00 0.00 20 ASP A C 3
ATOM 4267 O O . ASP A 1 20 ? 11.805 4.385 -4.885 1.00 0.00 20 ASP A O 3
ATOM 4276 N N . LEU A 1 21 ? 11.881 2.725 -3.361 1.00 0.00 21 LEU A N 3
ATOM 4277 C CA . LEU A 1 21 ? 10.569 2.139 -3.654 1.00 0.00 21 LEU A CA 3
ATOM 4278 C C . LEU A 1 21 ? 9.464 3.081 -3.163 1.00 0.00 21 LEU A C 3
ATOM 4279 O O . LEU A 1 21 ? 8.531 3.391 -3.895 1.00 0.00 21 LEU A O 3
ATOM 4295 N N . LEU A 1 22 ? 9.612 3.600 -1.945 1.00 0.00 22 LEU A N 3
ATOM 4296 C CA . LEU A 1 22 ? 8.624 4.451 -1.277 1.00 0.00 22 LEU A CA 3
ATOM 4297 C C . LEU A 1 22 ? 8.444 5.801 -1.986 1.00 0.00 22 LEU A C 3
ATOM 4298 O O . LEU A 1 22 ? 7.314 6.247 -2.183 1.00 0.00 22 LEU A O 3
ATOM 4314 N N . LYS A 1 23 ? 9.544 6.441 -2.398 1.00 0.00 23 LYS A N 3
ATOM 4315 C CA . LYS A 1 23 ? 9.533 7.758 -3.061 1.00 0.00 23 LYS A CA 3
ATOM 4316 C C . LYS A 1 23 ? 8.777 7.758 -4.392 1.00 0.00 23 LYS A C 3
ATOM 4317 O O . LYS A 1 23 ? 8.187 8.773 -4.761 1.00 0.00 23 LYS A O 3
ATOM 4336 N N . LYS A 1 24 ? 8.787 6.634 -5.113 1.00 0.00 24 LYS A N 3
ATOM 4337 C CA . LYS A 1 24 ? 7.917 6.398 -6.274 1.00 0.00 24 LYS A CA 3
ATOM 4338 C C . LYS A 1 24 ? 6.520 5.908 -5.904 1.00 0.00 24 LYS A C 3
ATOM 4339 O O . LYS A 1 24 ? 5.584 6.198 -6.631 1.00 0.00 24 LYS A O 3
ATOM 4358 N N . LEU A 1 25 ? 6.353 5.207 -4.786 1.00 0.00 25 LEU A N 3
ATOM 4359 C CA . LEU A 1 25 ? 5.082 4.612 -4.351 1.00 0.00 25 LEU A CA 3
ATOM 4360 C C . LEU A 1 25 ? 3.975 5.664 -4.166 1.00 0.00 25 LEU A C 3
ATOM 4361 O O . LEU A 1 25 ? 2.944 5.595 -4.837 1.00 0.00 25 LEU A O 3
ATOM 4377 N N . LEU A 1 26 ? 4.213 6.693 -3.342 1.00 0.00 26 LEU A N 3
ATOM 4378 C CA . LEU A 1 26 ? 3.246 7.790 -3.171 1.00 0.00 26 LEU A CA 3
ATOM 4379 C C . LEU A 1 26 ? 3.032 8.565 -4.488 1.00 0.00 26 LEU A C 3
ATOM 4380 O O . LEU A 1 26 ? 1.920 8.989 -4.795 1.00 0.00 26 LEU A O 3
ATOM 4396 N N . GLU A 1 27 ? 4.082 8.701 -5.299 1.00 0.00 27 GLU A N 3
ATOM 4397 C CA . GLU A 1 27 ? 4.071 9.438 -6.561 1.00 0.00 27 GLU A CA 3
ATOM 4398 C C . GLU A 1 27 ? 3.321 8.694 -7.686 1.00 0.00 27 GLU A C 3
ATOM 4399 O O . GLU A 1 27 ? 2.718 9.316 -8.560 1.00 0.00 27 GLU A O 3
ATOM 4411 N N . ALA A 1 28 ? 3.314 7.359 -7.648 1.00 0.00 28 ALA A N 3
ATOM 4412 C CA . ALA A 1 28 ? 2.621 6.490 -8.591 1.00 0.00 28 ALA A CA 3
ATOM 4413 C C . ALA A 1 28 ? 1.102 6.505 -8.360 1.00 0.00 28 ALA A C 3
ATOM 4414 O O . ALA A 1 28 ? 0.335 6.638 -9.312 1.00 0.00 28 ALA A O 3
ATOM 4421 N N . MET A 1 29 ? 0.653 6.451 -7.099 1.00 0.00 29 MET A N 3
ATOM 4422 C CA . MET A 1 29 ? -0.772 6.523 -6.740 1.00 0.00 29 MET A CA 3
ATOM 4423 C C . MET A 1 29 ? -1.469 7.754 -7.333 1.00 0.00 29 MET A C 3
ATOM 4424 O O . MET A 1 29 ? -2.574 7.637 -7.866 1.00 0.00 29 MET A O 3
ATOM 4438 N N . ALA A 1 30 ? -0.813 8.915 -7.262 1.00 0.00 30 ALA A N 3
ATOM 4439 C CA . ALA A 1 30 ? -1.324 10.178 -7.791 1.00 0.00 30 ALA A CA 3
ATOM 4440 C C . ALA A 1 30 ? -1.777 10.099 -9.257 1.00 0.00 30 ALA A C 3
ATOM 4441 O O . ALA A 1 30 ? -2.721 10.787 -9.646 1.00 0.00 30 ALA A O 3
ATOM 4448 N N . GLU A 1 31 ? -1.145 9.249 -10.069 1.00 0.00 31 GLU A N 3
ATOM 4449 C CA . GLU A 1 31 ? -1.491 9.082 -11.481 1.00 0.00 31 GLU A CA 3
ATOM 4450 C C . GLU A 1 31 ? -2.836 8.364 -11.648 1.00 0.00 31 GLU A C 3
ATOM 4451 O O . GLU A 1 31 ? -3.677 8.817 -12.421 1.00 0.00 31 GLU A O 3
ATOM 4463 N N . GLU A 1 32 ? -3.091 7.294 -10.887 1.00 0.00 32 GLU A N 3
ATOM 4464 C CA . GLU A 1 32 ? -4.387 6.607 -10.929 1.00 0.00 32 GLU A CA 3
ATOM 4465 C C . GLU A 1 32 ? -5.493 7.399 -10.220 1.00 0.00 32 GLU A C 3
ATOM 4466 O O . GLU A 1 32 ? -6.617 7.474 -10.722 1.00 0.00 32 GLU A O 3
ATOM 4478 N N . LEU A 1 33 ? -5.182 8.061 -9.102 1.00 0.00 33 LEU A N 3
ATOM 4479 C CA . LEU A 1 33 ? -6.135 8.999 -8.498 1.00 0.00 33 LEU A CA 3
ATOM 4480 C C . LEU A 1 33 ? -6.515 10.128 -9.489 1.00 0.00 33 LEU A C 3
ATOM 4481 O O . LEU A 1 33 ? -7.678 10.536 -9.545 1.00 0.00 33 LEU A O 3
ATOM 4497 N N . LYS A 1 34 ? -5.578 10.584 -10.338 1.00 0.00 34 LYS A N 3
ATOM 4498 C CA . LYS A 1 34 ? -5.860 11.543 -11.422 1.00 0.00 34 LYS A CA 3
ATOM 4499 C C . LYS A 1 34 ? -6.695 10.942 -12.565 1.00 0.00 34 LYS A C 3
ATOM 4500 O O . LYS A 1 34 ? -7.578 11.635 -13.071 1.00 0.00 34 LYS A O 3
ATOM 4519 N N . ARG A 1 35 ? -6.530 9.655 -12.914 1.00 0.00 35 ARG A N 3
ATOM 4520 C CA . ARG A 1 35 ? -7.437 8.927 -13.843 1.00 0.00 35 ARG A CA 3
ATOM 4521 C C . ARG A 1 35 ? -8.883 8.872 -13.341 1.00 0.00 35 ARG A C 3
ATOM 4522 O O . ARG A 1 35 ? -9.820 8.910 -14.137 1.00 0.00 35 ARG A O 3
ATOM 4543 N N . GLN A 1 36 ? -9.057 8.834 -12.021 1.00 0.00 36 GLN A N 3
ATOM 4544 C CA . GLN A 1 36 ? -10.358 8.915 -11.337 1.00 0.00 36 GLN A CA 3
ATOM 4545 C C . GLN A 1 36 ? -10.942 10.337 -11.248 1.00 0.00 36 GLN A C 3
ATOM 4546 O O . GLN A 1 36 ? -12.086 10.520 -10.826 1.00 0.00 36 GLN A O 3
ATOM 4560 N N . GLY A 1 37 ? -10.181 11.341 -11.679 1.00 0.00 37 GLY A N 3
ATOM 4561 C CA . GLY A 1 37 ? -10.618 12.727 -11.827 1.00 0.00 37 GLY A CA 3
ATOM 4562 C C . GLY A 1 37 ? -10.514 13.540 -10.538 1.00 0.00 37 GLY A C 3
ATOM 4563 O O . GLY A 1 37 ? -11.140 14.599 -10.432 1.00 0.00 37 GLY A O 3
ATOM 4567 N N . LYS A 1 38 ? -9.748 13.053 -9.550 1.00 0.00 38 LYS A N 3
ATOM 4568 C CA . LYS A 1 38 ? -9.496 13.778 -8.297 1.00 0.00 38 LYS A CA 3
ATOM 4569 C C . LYS A 1 38 ? -8.753 15.096 -8.525 1.00 0.00 38 LYS A C 3
ATOM 4570 O O . LYS A 1 38 ? -8.036 15.274 -9.514 1.00 0.00 38 LYS A O 3
ATOM 4589 N N . SER A 1 39 ? -8.916 16.007 -7.577 1.00 0.00 39 SER A N 3
ATOM 4590 C CA . SER A 1 39 ? -8.322 17.349 -7.592 1.00 0.00 39 SER A CA 3
ATOM 4591 C C . SER A 1 39 ? -6.877 17.330 -7.073 1.00 0.00 39 SER A C 3
ATOM 4592 O O . SER A 1 39 ? -6.521 16.438 -6.297 1.00 0.00 39 SER A O 3
ATOM 4600 N N . PRO A 1 40 ? -6.025 18.304 -7.446 1.00 0.00 40 PRO A N 3
ATOM 4601 C CA . PRO A 1 40 ? -4.612 18.296 -7.063 1.00 0.00 40 PRO A CA 3
ATOM 4602 C C . PRO A 1 40 ? -4.414 18.425 -5.546 1.00 0.00 40 PRO A C 3
ATOM 4603 O O . PRO A 1 40 ? -3.450 17.884 -5.008 1.00 0.00 40 PRO A O 3
ATOM 4614 N N . ASP A 1 41 ? -5.354 19.057 -4.836 1.00 0.00 41 ASP A N 3
ATOM 4615 C CA . ASP A 1 41 ? -5.378 19.118 -3.369 1.00 0.00 41 ASP A CA 3
ATOM 4616 C C . ASP A 1 41 ? -5.649 17.741 -2.733 1.00 0.00 41 ASP A C 3
ATOM 4617 O O . ASP A 1 41 ? -4.997 17.363 -1.760 1.00 0.00 41 ASP A O 3
ATOM 4626 N N . GLU A 1 42 ? -6.574 16.963 -3.308 1.00 0.00 42 GLU A N 3
ATOM 4627 C CA . GLU A 1 42 ? -6.921 15.606 -2.851 1.00 0.00 42 GLU A CA 3
ATOM 4628 C C . GLU A 1 42 ? -5.759 14.640 -3.077 1.00 0.00 42 GLU A C 3
ATOM 4629 O O . GLU A 1 42 ? -5.402 13.852 -2.203 1.00 0.00 42 GLU A O 3
ATOM 4641 N N . ILE A 1 43 ? -5.148 14.747 -4.257 1.00 0.00 43 ILE A N 3
ATOM 4642 C CA . ILE A 1 43 ? -3.965 13.979 -4.664 1.00 0.00 43 ILE A CA 3
ATOM 4643 C C . ILE A 1 43 ? -2.785 14.290 -3.736 1.00 0.00 43 ILE A C 3
ATOM 4644 O O . ILE A 1 43 ? -2.194 13.373 -3.169 1.00 0.00 43 ILE A O 3
ATOM 4660 N N . GLN A 1 44 ? -2.466 15.573 -3.533 1.00 0.00 44 GLN A N 3
ATOM 4661 C CA . GLN A 1 44 ? -1.380 16.007 -2.651 1.00 0.00 44 GLN A CA 3
ATOM 4662 C C . GLN A 1 44 ? -1.582 15.486 -1.223 1.00 0.00 44 GLN A C 3
ATOM 4663 O O . GLN A 1 44 ? -0.665 14.897 -0.646 1.00 0.00 44 GLN A O 3
ATOM 4677 N N . LYS A 1 45 ? -2.798 15.630 -0.682 1.00 0.00 45 LYS A N 3
ATOM 4678 C CA . LYS A 1 45 ? -3.175 15.083 0.625 1.00 0.00 45 LYS A CA 3
ATOM 4679 C C . LYS A 1 45 ? -2.986 13.566 0.664 1.00 0.00 45 LYS A C 3
ATOM 4680 O O . LYS A 1 45 ? -2.345 13.073 1.585 1.00 0.00 45 LYS A O 3
ATOM 4699 N N . ALA A 1 46 ? -3.441 12.829 -0.350 1.00 0.00 46 ALA A N 3
ATOM 4700 C CA . ALA A 1 46 ? -3.280 11.378 -0.415 1.00 0.00 46 ALA A CA 3
ATOM 4701 C C . ALA A 1 46 ? -1.799 10.941 -0.412 1.00 0.00 46 ALA A C 3
ATOM 4702 O O . ALA A 1 46 ? -1.446 10.028 0.339 1.00 0.00 46 ALA A O 3
ATOM 4709 N N . LYS A 1 47 ? -0.910 11.615 -1.166 1.00 0.00 47 LYS A N 3
ATOM 4710 C CA . LYS A 1 47 ? 0.544 11.368 -1.112 1.00 0.00 47 LYS A CA 3
ATOM 4711 C C . LYS A 1 47 ? 1.098 11.531 0.302 1.00 0.00 47 LYS A C 3
ATOM 4712 O O . LYS A 1 47 ? 1.753 10.624 0.813 1.00 0.00 47 LYS A O 3
ATOM 4731 N N . ASP A 1 48 ? 0.792 12.647 0.959 1.00 0.00 48 ASP A N 3
ATOM 4732 C CA . ASP A 1 48 ? 1.255 12.919 2.320 1.00 0.00 48 ASP A CA 3
ATOM 4733 C C . ASP A 1 48 ? 0.653 11.988 3.374 1.00 0.00 48 ASP A C 3
ATOM 4734 O O . ASP A 1 48 ? 1.356 11.656 4.326 1.00 0.00 48 ASP A O 3
ATOM 4743 N N . GLU A 1 49 ? -0.589 11.517 3.218 1.00 0.00 49 GLU A N 3
ATOM 4744 C CA . GLU A 1 49 ? -1.178 10.540 4.143 1.00 0.00 49 GLU A CA 3
ATOM 4745 C C . GLU A 1 49 ? -0.375 9.241 4.125 1.00 0.00 49 GLU A C 3
ATOM 4746 O O . GLU A 1 49 ? 0.019 8.739 5.172 1.00 0.00 49 GLU A O 3
ATOM 4758 N N . VAL A 1 50 ? -0.065 8.738 2.929 1.00 0.00 50 VAL A N 3
ATOM 4759 C CA . VAL A 1 50 ? 0.735 7.505 2.767 1.00 0.00 50 VAL A CA 3
ATOM 4760 C C . VAL A 1 50 ? 2.132 7.697 3.371 1.00 0.00 50 VAL A C 3
ATOM 4761 O O . VAL A 1 50 ? 2.569 6.891 4.192 1.00 0.00 50 VAL A O 3
ATOM 4774 N N . LYS A 1 51 ? 2.806 8.799 3.027 1.00 0.00 51 LYS A N 3
ATOM 4775 C CA . LYS A 1 51 ? 4.154 9.167 3.459 1.00 0.00 51 LYS A CA 3
ATOM 4776 C C . LYS A 1 51 ? 4.231 9.308 4.980 1.00 0.00 51 LYS A C 3
ATOM 4777 O O . LYS A 1 51 ? 5.096 8.709 5.612 1.00 0.00 51 LYS A O 3
ATOM 4796 N N . THR A 1 52 ? 3.301 10.043 5.590 1.00 0.00 52 THR A N 3
ATOM 4797 C CA . THR A 1 52 ? 3.300 10.265 7.044 1.00 0.00 52 THR A CA 3
ATOM 4798 C C . THR A 1 52 ? 2.913 8.999 7.812 1.00 0.00 52 THR A C 3
ATOM 4799 O O . THR A 1 52 ? 3.508 8.706 8.849 1.00 0.00 52 THR A O 3
ATOM 4810 N N . LYS A 1 53 ? 2.010 8.168 7.268 1.00 0.00 53 LYS A N 3
ATOM 4811 C CA . LYS A 1 53 ? 1.663 6.866 7.858 1.00 0.00 53 LYS A CA 3
ATOM 4812 C C . LYS A 1 53 ? 2.854 5.912 7.922 1.00 0.00 53 LYS A C 3
ATOM 4813 O O . LYS A 1 53 ? 3.101 5.334 8.981 1.00 0.00 53 LYS A O 3
ATOM 4832 N N . VAL A 1 54 ? 3.618 5.767 6.834 1.00 0.00 54 VAL A N 3
ATOM 4833 C CA . VAL A 1 54 ? 4.791 4.874 6.842 1.00 0.00 54 VAL A CA 3
ATOM 4834 C C . VAL A 1 54 ? 5.921 5.454 7.686 1.00 0.00 54 VAL A C 3
ATOM 4835 O O . VAL A 1 54 ? 6.594 4.713 8.390 1.00 0.00 54 VAL A O 3
ATOM 4848 N N . GLU A 1 55 ? 6.094 6.776 7.693 1.00 0.00 55 GLU A N 3
ATOM 4849 C CA . GLU A 1 55 ? 7.118 7.446 8.495 1.00 0.00 55 GLU A CA 3
ATOM 4850 C C . GLU A 1 55 ? 6.890 7.228 9.986 1.00 0.00 55 GLU A C 3
ATOM 4851 O O . GLU A 1 55 ? 7.785 6.742 10.674 1.00 0.00 55 GLU A O 3
ATOM 4863 N N . GLN A 1 56 ? 5.681 7.506 10.486 1.00 0.00 56 GLN A N 3
ATOM 4864 C CA . GLN A 1 56 ? 5.357 7.263 11.891 1.00 0.00 56 GLN A CA 3
ATOM 4865 C C . GLN A 1 56 ? 5.472 5.774 12.242 1.00 0.00 56 GLN A C 3
ATOM 4866 O O . GLN A 1 56 ? 6.003 5.453 13.301 1.00 0.00 56 GLN A O 3
ATOM 4880 N N . ALA A 1 57 ? 5.097 4.857 11.343 1.00 0.00 57 ALA A N 3
ATOM 4881 C CA . ALA A 1 57 ? 5.244 3.428 11.576 1.00 0.00 57 ALA A CA 3
ATOM 4882 C C . ALA A 1 57 ? 6.723 3.021 11.697 1.00 0.00 57 ALA A C 3
ATOM 4883 O O . ALA A 1 57 ? 7.121 2.375 12.664 1.00 0.00 57 ALA A O 3
ATOM 4890 N N . ILE A 1 58 ? 7.574 3.437 10.760 1.00 0.00 58 ILE A N 3
ATOM 4891 C CA . ILE A 1 58 ? 9.001 3.093 10.780 1.00 0.00 58 ILE A CA 3
ATOM 4892 C C . ILE A 1 58 ? 9.684 3.704 12.010 1.00 0.00 58 ILE A C 3
ATOM 4893 O O . ILE A 1 58 ? 10.474 3.032 12.668 1.00 0.00 58 ILE A O 3
ATOM 4909 N N . ARG A 1 59 ? 9.348 4.948 12.373 1.00 0.00 59 ARG A N 3
ATOM 4910 C CA . ARG A 1 59 ? 9.885 5.636 13.563 1.00 0.00 59 ARG A CA 3
ATOM 4911 C C . ARG A 1 59 ? 9.550 4.914 14.864 1.00 0.00 59 ARG A C 3
ATOM 4912 O O . ARG A 1 59 ? 10.344 4.962 15.800 1.00 0.00 59 ARG A O 3
ATOM 4933 N N . GLU A 1 60 ? 8.423 4.208 14.920 1.00 0.00 60 GLU A N 3
ATOM 4934 C CA . GLU A 1 60 ? 8.051 3.334 16.022 1.00 0.00 60 GLU A CA 3
ATOM 4935 C C . GLU A 1 60 ? 8.895 2.060 16.033 1.00 0.00 60 GLU A C 3
ATOM 4936 O O . GLU A 1 60 ? 9.525 1.748 17.039 1.00 0.00 60 GLU A O 3
ATOM 4948 N N . TRP A 1 61 ? 9.010 1.365 14.904 1.00 0.00 61 TRP A N 3
ATOM 4949 C CA . TRP A 1 61 ? 9.847 0.153 14.816 1.00 0.00 61 TRP A CA 3
ATOM 4950 C C . TRP A 1 61 ? 11.308 0.444 15.185 1.00 0.00 61 TRP A C 3
ATOM 4951 O O . TRP A 1 61 ? 11.931 -0.313 15.931 1.00 0.00 61 TRP A O 3
ATOM 4972 N N . LYS A 1 62 ? 11.838 1.588 14.742 1.00 0.00 62 LYS A N 3
ATOM 4973 C CA . LYS A 1 62 ? 13.231 1.991 14.988 1.00 0.00 62 LYS A CA 3
ATOM 4974 C C . LYS A 1 62 ? 13.546 2.199 16.476 1.00 0.00 62 LYS A C 3
ATOM 4975 O O . LYS A 1 62 ? 14.672 1.938 16.901 1.00 0.00 62 LYS A O 3
ATOM 4994 N N . GLN A 1 63 ? 12.556 2.624 17.266 1.00 0.00 63 GLN A N 3
ATOM 4995 C CA . GLN A 1 63 ? 12.637 2.740 18.733 1.00 0.00 63 GLN A CA 3
ATOM 4996 C C . GLN A 1 63 ? 12.237 1.446 19.474 1.00 0.00 63 GLN A C 3
ATOM 4997 O O . GLN A 1 63 ? 12.034 1.446 20.690 1.00 0.00 63 GLN A O 3
ATOM 5011 N N . GLY A 1 64 ? 12.123 0.338 18.736 1.00 0.00 64 GLY A N 3
ATOM 5012 C CA . GLY A 1 64 ? 11.783 -1.001 19.230 1.00 0.00 64 GLY A CA 3
ATOM 5013 C C . GLY A 1 64 ? 10.279 -1.278 19.319 1.00 0.00 64 GLY A C 3
ATOM 5014 O O . GLY A 1 64 ? 9.879 -2.297 19.883 1.00 0.00 64 GLY A O 3
ATOM 5018 N N . ASN A 1 65 ? 9.434 -0.391 18.781 1.00 0.00 65 ASN A N 3
ATOM 5019 C CA . ASN A 1 65 ? 7.976 -0.430 18.969 1.00 0.00 65 ASN A CA 3
ATOM 5020 C C . ASN A 1 65 ? 7.251 -1.155 17.822 1.00 0.00 65 ASN A C 3
ATOM 5021 O O . ASN A 1 65 ? 6.375 -0.595 17.157 1.00 0.00 65 ASN A O 3
ATOM 5032 N N . GLU A 1 66 ? 7.641 -2.404 17.565 1.00 0.00 66 GLU A N 3
ATOM 5033 C CA . GLU A 1 66 ? 7.154 -3.210 16.431 1.00 0.00 66 GLU A CA 3
ATOM 5034 C C . GLU A 1 66 ? 5.629 -3.305 16.385 1.00 0.00 66 GLU A C 3
ATOM 5035 O O . GLU A 1 66 ? 5.042 -3.311 15.306 1.00 0.00 66 GLU A O 3
ATOM 5047 N N . GLU A 1 67 ? 5.001 -3.364 17.558 1.00 0.00 67 GLU A N 3
ATOM 5048 C CA . GLU A 1 67 ? 3.549 -3.466 17.748 1.00 0.00 67 GLU A CA 3
ATOM 5049 C C . GLU A 1 67 ? 2.789 -2.193 17.341 1.00 0.00 67 GLU A C 3
ATOM 5050 O O . GLU A 1 67 ? 1.676 -2.298 16.816 1.00 0.00 67 GLU A O 3
ATOM 5062 N N . GLN A 1 68 ? 3.369 -1.000 17.535 1.00 0.00 68 GLN A N 3
ATOM 5063 C CA . GLN A 1 68 ? 2.791 0.260 17.058 1.00 0.00 68 GLN A CA 3
ATOM 5064 C C . GLN A 1 68 ? 3.045 0.434 15.556 1.00 0.00 68 GLN A C 3
ATOM 5065 O O . GLN A 1 68 ? 2.124 0.737 14.796 1.00 0.00 68 GLN A O 3
ATOM 5079 N N . ALA A 1 69 ? 4.273 0.132 15.120 1.00 0.00 69 ALA A N 3
ATOM 5080 C CA . ALA A 1 69 ? 4.706 0.247 13.734 1.00 0.00 69 ALA A CA 3
ATOM 5081 C C . ALA A 1 69 ? 3.823 -0.567 12.779 1.00 0.00 69 ALA A C 3
ATOM 5082 O O . ALA A 1 69 ? 3.311 -0.040 11.788 1.00 0.00 69 ALA A O 3
ATOM 5089 N N . ARG A 1 70 ? 3.557 -1.839 13.113 1.00 0.00 70 ARG A N 3
ATOM 5090 C CA . ARG A 1 70 ? 2.636 -2.664 12.316 1.00 0.00 70 ARG A CA 3
ATOM 5091 C C . ARG A 1 70 ? 1.201 -2.124 12.323 1.00 0.00 70 ARG A C 3
ATOM 5092 O O . ARG A 1 70 ? 0.490 -2.318 11.345 1.00 0.00 70 ARG A O 3
ATOM 5113 N N . LYS A 1 71 ? 0.770 -1.439 13.392 1.00 0.00 71 LYS A N 3
ATOM 5114 C CA . LYS A 1 71 ? -0.590 -0.901 13.537 1.00 0.00 71 LYS A CA 3
ATOM 5115 C C . LYS A 1 71 ? -0.824 0.251 12.562 1.00 0.00 71 LYS A C 3
ATOM 5116 O O . LYS A 1 71 ? -1.827 0.261 11.857 1.00 0.00 71 LYS A O 3
ATOM 5135 N N . ASP A 1 72 ? 0.123 1.181 12.464 1.00 0.00 72 ASP A N 3
ATOM 5136 C CA . ASP A 1 72 ? 0.029 2.314 11.535 1.00 0.00 72 ASP A CA 3
ATOM 5137 C C . ASP A 1 72 ? 0.199 1.872 10.074 1.00 0.00 72 ASP A C 3
ATOM 5138 O O . ASP A 1 72 ? -0.527 2.357 9.203 1.00 0.00 72 ASP A O 3
ATOM 5147 N N . MET A 1 73 ? 1.063 0.884 9.801 1.00 0.00 73 MET A N 3
ATOM 5148 C CA . MET A 1 73 ? 1.140 0.266 8.476 1.00 0.00 73 MET A CA 3
ATOM 5149 C C . MET A 1 73 ? -0.133 -0.528 8.122 1.00 0.00 73 MET A C 3
ATOM 5150 O O . MET A 1 73 ? -0.600 -0.436 6.990 1.00 0.00 73 MET A O 3
ATOM 5164 N N . ARG A 1 74 ? -0.770 -1.243 9.065 1.00 0.00 74 ARG A N 3
ATOM 5165 C CA . ARG A 1 74 ? -2.050 -1.953 8.833 1.00 0.00 74 ARG A CA 3
ATOM 5166 C C . ARG A 1 74 ? -3.128 -1.028 8.250 1.00 0.00 74 ARG A C 3
ATOM 5167 O O . ARG A 1 74 ? -3.875 -1.453 7.369 1.00 0.00 74 ARG A O 3
ATOM 5188 N N . LYS A 1 75 ? -3.187 0.243 8.676 1.00 0.00 75 LYS A N 3
ATOM 5189 C CA . LYS A 1 75 ? -4.170 1.208 8.141 1.00 0.00 75 LYS A CA 3
ATOM 5190 C C . LYS A 1 75 ? -3.927 1.509 6.660 1.00 0.00 75 LYS A C 3
ATOM 5191 O O . LYS A 1 75 ? -4.863 1.649 5.878 1.00 0.00 75 LYS A O 3
ATOM 5210 N N . VAL A 1 76 ? -2.658 1.545 6.271 1.00 0.00 76 VAL A N 3
ATOM 5211 C CA . VAL A 1 76 ? -2.181 1.694 4.890 1.00 0.00 76 VAL A CA 3
ATOM 5212 C C . VAL A 1 76 ? -2.424 0.424 4.061 1.00 0.00 76 VAL A C 3
ATOM 5213 O O . VAL A 1 76 ? -2.852 0.539 2.917 1.00 0.00 76 VAL A O 3
ATOM 5226 N N . LEU A 1 77 ? -2.271 -0.780 4.633 1.00 0.00 77 LEU A N 3
ATOM 5227 C CA . LEU A 1 77 ? -2.585 -2.047 3.939 1.00 0.00 77 LEU A CA 3
ATOM 5228 C C . LEU A 1 77 ? -4.062 -2.130 3.505 1.00 0.00 77 LEU A C 3
ATOM 5229 O O . LEU A 1 77 ? -4.358 -2.648 2.425 1.00 0.00 77 LEU A O 3
ATOM 5245 N N . LYS A 1 78 ? -4.991 -1.609 4.321 1.00 0.00 78 LYS A N 3
ATOM 5246 C CA . LYS A 1 78 ? -6.428 -1.565 3.987 1.00 0.00 78 LYS A CA 3
ATOM 5247 C C . LYS A 1 78 ? -6.812 -0.344 3.145 1.00 0.00 78 LYS A C 3
ATOM 5248 O O . LYS A 1 78 ? -7.814 -0.391 2.433 1.00 0.00 78 LYS A O 3
ATOM 5267 N N . SER A 1 79 ? -6.005 0.719 3.183 1.00 0.00 79 SER A N 3
ATOM 5268 C CA . SER A 1 79 ? -6.281 1.979 2.479 1.00 0.00 79 SER A CA 3
ATOM 5269 C C . SER A 1 79 ? -6.201 1.825 0.948 1.00 0.00 79 SER A C 3
ATOM 5270 O O . SER A 1 79 ? -5.236 1.247 0.438 1.00 0.00 79 SER A O 3
ATOM 5278 N N . PRO A 1 80 ? -7.176 2.351 0.176 1.00 0.00 80 PRO A N 3
ATOM 5279 C CA . PRO A 1 80 ? -7.259 2.118 -1.269 1.00 0.00 80 PRO A CA 3
ATOM 5280 C C . PRO A 1 80 ? -6.152 2.834 -2.050 1.00 0.00 80 PRO A C 3
ATOM 5281 O O . PRO A 1 80 ? -5.679 2.311 -3.057 1.00 0.00 80 PRO A O 3
ATOM 5292 N N . ALA A 1 81 ? -5.674 3.984 -1.560 1.00 0.00 81 ALA A N 3
ATOM 5293 C CA . ALA A 1 81 ? -4.549 4.709 -2.153 1.00 0.00 81 ALA A CA 3
ATOM 5294 C C . ALA A 1 81 ? -3.297 3.825 -2.275 1.00 0.00 81 ALA A C 3
ATOM 5295 O O . ALA A 1 81 ? -2.618 3.842 -3.299 1.00 0.00 81 ALA A O 3
ATOM 5302 N N . PHE A 1 82 ? -3.020 2.994 -1.268 1.00 0.00 82 PHE A N 3
ATOM 5303 C CA . PHE A 1 82 ? -1.844 2.126 -1.273 1.00 0.00 82 PHE A CA 3
ATOM 5304 C C . PHE A 1 82 ? -1.960 0.991 -2.301 1.00 0.00 82 PHE A C 3
ATOM 5305 O O . PHE A 1 82 ? -0.988 0.636 -2.966 1.00 0.00 82 PHE A O 3
ATOM 5322 N N . LYS A 1 83 ? -3.181 0.481 -2.511 1.00 0.00 83 LYS A N 3
ATOM 5323 C CA . LYS A 1 83 ? -3.488 -0.448 -3.606 1.00 0.00 83 LYS A CA 3
ATOM 5324 C C . LYS A 1 83 ? -3.278 0.231 -4.962 1.00 0.00 83 LYS A C 3
ATOM 5325 O O . LYS A 1 83 ? -2.638 -0.363 -5.825 1.00 0.00 83 LYS A O 3
ATOM 5344 N N . GLN A 1 84 ? -3.712 1.486 -5.139 1.00 0.00 84 GLN A N 3
ATOM 5345 C CA . GLN A 1 84 ? -3.496 2.221 -6.396 1.00 0.00 84 GLN A CA 3
ATOM 5346 C C . GLN A 1 84 ? -2.005 2.514 -6.628 1.00 0.00 84 GLN A C 3
ATOM 5347 O O . GLN A 1 84 ? -1.521 2.349 -7.745 1.00 0.00 84 GLN A O 3
ATOM 5361 N N . ALA A 1 85 ? -1.237 2.815 -5.576 1.00 0.00 85 ALA A N 3
ATOM 5362 C CA . ALA A 1 85 ? 0.215 2.991 -5.657 1.00 0.00 85 ALA A CA 3
ATOM 5363 C C . ALA A 1 85 ? 0.933 1.771 -6.251 1.00 0.00 85 ALA A C 3
ATOM 5364 O O . ALA A 1 85 ? 1.659 1.891 -7.241 1.00 0.00 85 ALA A O 3
ATOM 5371 N N . VAL A 1 86 ? 0.697 0.590 -5.671 1.00 0.00 86 VAL A N 3
ATOM 5372 C CA . VAL A 1 86 ? 1.350 -0.658 -6.088 1.00 0.00 86 VAL A CA 3
ATOM 5373 C C . VAL A 1 86 ? 0.862 -1.101 -7.464 1.00 0.00 86 VAL A C 3
ATOM 5374 O O . VAL A 1 86 ? 1.642 -1.628 -8.256 1.00 0.00 86 VAL A O 3
ATOM 5387 N N . LYS A 1 87 ? -0.403 -0.826 -7.801 1.00 0.00 87 LYS A N 3
ATOM 5388 C CA . LYS A 1 87 ? -0.986 -1.181 -9.094 1.00 0.00 87 LYS A CA 3
ATOM 5389 C C . LYS A 1 87 ? -0.309 -0.432 -10.252 1.00 0.00 87 LYS A C 3
ATOM 5390 O O . LYS A 1 87 ? -0.006 -1.030 -11.284 1.00 0.00 87 LYS A O 3
ATOM 5409 N N . VAL A 1 88 ? -0.012 0.858 -10.064 1.00 0.00 88 VAL A N 3
ATOM 5410 C CA . VAL A 1 88 ? 0.616 1.726 -11.078 1.00 0.00 88 VAL A CA 3
ATOM 5411 C C . VAL A 1 88 ? 2.058 1.293 -11.359 1.00 0.00 88 VAL A C 3
ATOM 5412 O O . VAL A 1 88 ? 2.487 1.265 -12.512 1.00 0.00 88 VAL A O 3
ATOM 5425 N N . MET A 1 89 ? 2.817 0.934 -10.321 1.00 0.00 89 MET A N 3
ATOM 5426 C CA . MET A 1 89 ? 4.180 0.408 -10.480 1.00 0.00 89 MET A CA 3
ATOM 5427 C C . MET A 1 89 ? 4.223 -1.040 -10.995 1.00 0.00 89 MET A C 3
ATOM 5428 O O . MET A 1 89 ? 5.137 -1.378 -11.740 1.00 0.00 89 MET A O 3
ATOM 5442 N N . GLU A 1 90 ? 3.237 -1.887 -10.679 1.00 0.00 90 GLU A N 3
ATOM 5443 C CA . GLU A 1 90 ? 3.172 -3.267 -11.189 1.00 0.00 90 GLU A CA 3
ATOM 5444 C C . GLU A 1 90 ? 2.893 -3.332 -12.702 1.00 0.00 90 GLU A C 3
ATOM 5445 O O . GLU A 1 90 ? 3.399 -4.220 -13.385 1.00 0.00 90 GLU A O 3
ATOM 5457 N N . GLU A 1 91 ? 2.161 -2.362 -13.260 1.00 0.00 91 GLU A N 3
ATOM 5458 C CA . GLU A 1 91 ? 2.001 -2.222 -14.718 1.00 0.00 91 GLU A CA 3
ATOM 5459 C C . GLU A 1 91 ? 3.332 -1.922 -15.437 1.00 0.00 91 GLU A C 3
ATOM 5460 O O . GLU A 1 91 ? 3.540 -2.361 -16.570 1.00 0.00 91 GLU A O 3
ATOM 5472 N N . GLN A 1 92 ? 4.231 -1.178 -14.785 1.00 0.00 92 GLN A N 3
ATOM 5473 C CA . GLN A 1 92 ? 5.512 -0.733 -15.343 1.00 0.00 92 GLN A CA 3
ATOM 5474 C C . GLN A 1 92 ? 6.654 -1.729 -15.086 1.00 0.00 92 GLN A C 3
ATOM 5475 O O . GLN A 1 92 ? 7.498 -1.952 -15.955 1.00 0.00 92 GLN A O 3
ATOM 5489 N N . GLU A 1 93 ? 6.677 -2.332 -13.895 1.00 0.00 93 GLU A N 3
ATOM 5490 C CA . GLU A 1 93 ? 7.695 -3.276 -13.426 1.00 0.00 93 GLU A CA 3
ATOM 5491 C C . GLU A 1 93 ? 7.019 -4.571 -12.904 1.00 0.00 93 GLU A C 3
ATOM 5492 O O . GLU A 1 93 ? 7.003 -4.831 -11.696 1.00 0.00 93 GLU A O 3
ATOM 5504 N N . PRO A 1 94 ? 6.447 -5.412 -13.787 1.00 0.00 94 PRO A N 3
ATOM 5505 C CA . PRO A 1 94 ? 5.655 -6.578 -13.382 1.00 0.00 94 PRO A CA 3
ATOM 5506 C C . PRO A 1 94 ? 6.495 -7.678 -12.722 1.00 0.00 94 PRO A C 3
ATOM 5507 O O . PRO A 1 94 ? 5.993 -8.407 -11.869 1.00 0.00 94 PRO A O 3
ATOM 5518 N N . ASN A 1 95 ? 7.785 -7.771 -13.060 1.00 0.00 95 ASN A N 3
ATOM 5519 C CA . ASN A 1 95 ? 8.725 -8.744 -12.496 1.00 0.00 95 ASN A CA 3
ATOM 5520 C C . ASN A 1 95 ? 9.615 -8.150 -11.381 1.00 0.00 95 ASN A C 3
ATOM 5521 O O . ASN A 1 95 ? 10.639 -8.742 -11.033 1.00 0.00 95 ASN A O 3
ATOM 5532 N N . ASN A 1 96 ? 9.258 -6.990 -10.811 1.00 0.00 96 ASN A N 3
ATOM 5533 C CA . ASN A 1 96 ? 10.074 -6.339 -9.781 1.00 0.00 96 ASN A CA 3
ATOM 5534 C C . ASN A 1 96 ? 10.028 -7.144 -8.465 1.00 0.00 96 ASN A C 3
ATOM 5535 O O . ASN A 1 96 ? 8.931 -7.314 -7.923 1.00 0.00 96 ASN A O 3
ATOM 5546 N N . PRO A 1 97 ? 11.161 -7.570 -7.881 1.00 0.00 97 PRO A N 3
ATOM 5547 C CA . PRO A 1 97 ? 11.165 -8.200 -6.562 1.00 0.00 97 PRO A CA 3
ATOM 5548 C C . PRO A 1 97 ? 10.597 -7.261 -5.490 1.00 0.00 97 PRO A C 3
ATOM 5549 O O . PRO A 1 97 ? 9.854 -7.695 -4.617 1.00 0.00 97 PRO A O 3
ATOM 5560 N N . GLU A 1 98 ? 10.866 -5.957 -5.589 1.00 0.00 98 GLU A N 3
ATOM 5561 C CA . GLU A 1 98 ? 10.387 -4.960 -4.625 1.00 0.00 98 GLU A CA 3
ATOM 5562 C C . GLU A 1 98 ? 8.878 -4.716 -4.735 1.00 0.00 98 GLU A C 3
ATOM 5563 O O . GLU A 1 98 ? 8.223 -4.514 -3.712 1.00 0.00 98 GLU A O 3
ATOM 5575 N N . VAL A 1 99 ? 8.303 -4.783 -5.945 1.00 0.00 99 VAL A N 3
ATOM 5576 C CA . VAL A 1 99 ? 6.848 -4.676 -6.118 1.00 0.00 99 VAL A CA 3
ATOM 5577 C C . VAL A 1 99 ? 6.187 -5.968 -5.673 1.00 0.00 99 VAL A C 3
ATOM 5578 O O . VAL A 1 99 ? 5.266 -5.914 -4.869 1.00 0.00 99 VAL A O 3
ATOM 5591 N N . GLN A 1 100 ? 6.664 -7.131 -6.130 1.00 0.00 100 GLN A N 3
ATOM 5592 C CA . GLN A 1 100 ? 6.038 -8.412 -5.796 1.00 0.00 100 GLN A CA 3
ATOM 5593 C C . GLN A 1 100 ? 6.121 -8.742 -4.301 1.00 0.00 100 GLN A C 3
ATOM 5594 O O . GLN A 1 100 ? 5.164 -9.293 -3.759 1.00 0.00 100 GLN A O 3
ATOM 5608 N N . GLU A 1 101 ? 7.191 -8.349 -3.603 1.00 0.00 101 GLU A N 3
ATOM 5609 C CA . GLU A 1 101 ? 7.275 -8.537 -2.140 1.00 0.00 101 GLU A CA 3
ATOM 5610 C C . GLU A 1 101 ? 6.275 -7.650 -1.379 1.00 0.00 101 GLU A C 3
ATOM 5611 O O . GLU A 1 101 ? 5.625 -8.118 -0.442 1.00 0.00 101 GLU A O 3
ATOM 5623 N N . LEU A 1 102 ? 6.096 -6.392 -1.805 1.00 0.00 102 LEU A N 3
ATOM 5624 C CA . LEU A 1 102 ? 5.114 -5.469 -1.228 1.00 0.00 102 LEU A CA 3
ATOM 5625 C C . LEU A 1 102 ? 3.671 -5.923 -1.552 1.00 0.00 102 LEU A C 3
ATOM 5626 O O . LEU A 1 102 ? 2.829 -6.066 -0.662 1.00 0.00 102 LEU A O 3
ATOM 5642 N N . LYS A 1 103 ? 3.407 -6.217 -2.830 1.00 0.00 103 LYS A N 3
ATOM 5643 C CA . LYS A 1 103 ? 2.117 -6.661 -3.376 1.00 0.00 103 LYS A CA 3
ATOM 5644 C C . LYS A 1 103 ? 1.660 -7.961 -2.738 1.00 0.00 103 LYS A C 3
ATOM 5645 O O . LYS A 1 103 ? 0.505 -8.026 -2.345 1.00 0.00 103 LYS A O 3
ATOM 5664 N N . LYS A 1 104 ? 2.528 -8.961 -2.548 1.00 0.00 104 LYS A N 3
ATOM 5665 C CA . LYS A 1 104 ? 2.139 -10.216 -1.873 1.00 0.00 104 LYS A CA 3
ATOM 5666 C C . LYS A 1 104 ? 1.757 -10.027 -0.406 1.00 0.00 104 LYS A C 3
ATOM 5667 O O . LYS A 1 104 ? 0.823 -10.690 0.041 1.00 0.00 104 LYS A O 3
ATOM 5686 N N . ALA A 1 105 ? 2.383 -9.093 0.318 1.00 0.00 105 ALA A N 3
ATOM 5687 C CA . ALA A 1 105 ? 1.970 -8.764 1.685 1.00 0.00 105 ALA A CA 3
ATOM 5688 C C . ALA A 1 105 ? 0.518 -8.242 1.723 1.00 0.00 105 ALA A C 3
ATOM 5689 O O . ALA A 1 105 ? -0.286 -8.736 2.517 1.00 0.00 105 ALA A O 3
ATOM 5696 N N . MET A 1 106 ? 0.167 -7.320 0.816 1.00 0.00 106 MET A N 3
ATOM 5697 C CA . MET A 1 106 ? -1.200 -6.803 0.632 1.00 0.00 106 MET A CA 3
ATOM 5698 C C . MET A 1 106 ? -2.187 -7.856 0.125 1.00 0.00 106 MET A C 3
ATOM 5699 O O . MET A 1 106 ? -3.257 -8.023 0.698 1.00 0.00 106 MET A O 3
ATOM 5713 N N . GLU A 1 107 ? -1.843 -8.564 -0.948 1.00 0.00 107 GLU A N 3
ATOM 5714 C CA . GLU A 1 107 ? -2.688 -9.567 -1.609 1.00 0.00 107 GLU A CA 3
ATOM 5715 C C . GLU A 1 107 ? -3.125 -10.678 -0.638 1.00 0.00 107 GLU A C 3
ATOM 5716 O O . GLU A 1 107 ? -4.305 -11.020 -0.554 1.00 0.00 107 GLU A O 3
ATOM 5728 N N . GLU A 1 108 ? -2.196 -11.160 0.190 1.00 0.00 108 GLU A N 3
ATOM 5729 C CA . GLU A 1 108 ? -2.457 -12.137 1.252 1.00 0.00 108 GLU A CA 3
ATOM 5730 C C . GLU A 1 108 ? -3.230 -11.536 2.447 1.00 0.00 108 GLU A C 3
ATOM 5731 O O . GLU A 1 108 ? -4.047 -12.232 3.051 1.00 0.00 108 GLU A O 3
ATOM 5743 N N . ALA A 1 109 ? -3.057 -10.244 2.762 1.00 0.00 109 ALA A N 3
ATOM 5744 C CA . ALA A 1 109 ? -3.882 -9.542 3.757 1.00 0.00 109 ALA A CA 3
ATOM 5745 C C . ALA A 1 109 ? -5.335 -9.334 3.281 1.00 0.00 109 ALA A C 3
ATOM 5746 O O . ALA A 1 109 ? -6.271 -9.450 4.071 1.00 0.00 109 ALA A O 3
ATOM 5753 N N . GLU A 1 110 ? -5.539 -9.069 1.987 1.00 0.00 110 GLU A N 3
ATOM 5754 C CA . GLU A 1 110 ? -6.853 -8.844 1.370 1.00 0.00 110 GLU A CA 3
ATOM 5755 C C . GLU A 1 110 ? -7.675 -10.137 1.266 1.00 0.00 110 GLU A C 3
ATOM 5756 O O . GLU A 1 110 ? -8.898 -10.124 1.417 1.00 0.00 110 GLU A O 3
ATOM 5768 N N . ARG A 1 111 ? -6.983 -11.264 1.063 1.00 0.00 111 ARG A N 3
ATOM 5769 C CA . ARG A 1 111 ? -7.543 -12.625 1.168 1.00 0.00 111 ARG A CA 3
ATOM 5770 C C . ARG A 1 111 ? -7.735 -13.071 2.629 1.00 0.00 111 ARG A C 3
ATOM 5771 O O . ARG A 1 111 ? -8.591 -13.915 2.902 1.00 0.00 111 ARG A O 3
ATOM 5792 N N . GLY A 1 112 ? -6.973 -12.489 3.556 1.00 0.00 112 GLY A N 3
ATOM 5793 C CA . GLY A 1 112 ? -7.131 -12.600 5.010 1.00 0.00 112 GLY A CA 3
ATOM 5794 C C . GLY A 1 112 ? -8.152 -11.604 5.585 1.00 0.00 112 GLY A C 3
ATOM 5795 O O . GLY A 1 112 ? -9.138 -11.245 4.933 1.00 0.00 112 GLY A O 3
ATOM 5799 N N . SER A 1 113 ? -7.928 -11.161 6.825 1.00 0.00 113 SER A N 3
ATOM 5800 C CA . SER A 1 113 ? -8.820 -10.241 7.550 1.00 0.00 113 SER A CA 3
ATOM 5801 C C . SER A 1 113 ? -8.713 -8.788 7.063 1.00 0.00 113 SER A C 3
ATOM 5802 O O . SER A 1 113 ? -7.620 -8.222 6.998 1.00 0.00 113 SER A O 3
ATOM 5810 N N . LEU A 1 114 ? -9.864 -8.157 6.800 1.00 0.00 114 LEU A N 3
ATOM 5811 C CA . LEU A 1 114 ? -10.001 -6.728 6.456 1.00 0.00 114 LEU A CA 3
ATOM 5812 C C . LEU A 1 114 ? -10.797 -5.916 7.499 1.00 0.00 114 LEU A C 3
ATOM 5813 O O . LEU A 1 114 ? -10.924 -4.697 7.372 1.00 0.00 114 LEU A O 3
ATOM 5829 N N . GLU A 1 115 ? -11.341 -6.569 8.529 1.00 0.00 115 GLU A N 3
ATOM 5830 C CA . GLU A 1 115 ? -12.171 -5.936 9.562 1.00 0.00 115 GLU A CA 3
ATOM 5831 C C . GLU A 1 115 ? -11.367 -5.085 10.565 1.00 0.00 115 GLU A C 3
ATOM 5832 O O . GLU A 1 115 ? -10.172 -5.302 10.790 1.00 0.00 115 GLU A O 3
ATOM 5844 N N . HIS A 1 116 ? -12.048 -4.121 11.189 1.00 0.00 116 HIS A N 3
ATOM 5845 C CA . HIS A 1 116 ? -11.568 -3.324 12.322 1.00 0.00 116 HIS A CA 3
ATOM 5846 C C . HIS A 1 116 ? -12.754 -2.783 13.148 1.00 0.00 116 HIS A C 3
ATOM 5847 O O . HIS A 1 116 ? -13.873 -2.664 12.641 1.00 0.00 116 HIS A O 3
ATOM 5861 N N . HIS A 1 117 ? -12.512 -2.460 14.424 1.00 0.00 117 HIS A N 3
ATOM 5862 C CA . HIS A 1 117 ? -13.531 -1.941 15.354 1.00 0.00 117 HIS A CA 3
ATOM 5863 C C . HIS A 1 117 ? -12.957 -0.968 16.404 1.00 0.00 117 HIS A C 3
ATOM 5864 O O . HIS A 1 117 ? -13.593 0.039 16.727 1.00 0.00 117 HIS A O 3
ATOM 5878 N N . HIS A 1 118 ? -11.747 -1.233 16.914 1.00 0.00 118 HIS A N 3
ATOM 5879 C CA . HIS A 1 118 ? -11.035 -0.339 17.834 1.00 0.00 118 HIS A CA 3
ATOM 5880 C C . HIS A 1 118 ? -10.583 0.959 17.133 1.00 0.00 118 HIS A C 3
ATOM 5881 O O . HIS A 1 118 ? -10.037 0.911 16.027 1.00 0.00 118 HIS A O 3
ATOM 5895 N N . HIS A 1 119 ? -10.765 2.100 17.813 1.00 0.00 119 HIS A N 3
ATOM 5896 C CA . HIS A 1 119 ? -10.482 3.468 17.343 1.00 0.00 119 HIS A CA 3
ATOM 5897 C C . HIS A 1 119 ? -11.256 3.907 16.071 1.00 0.00 119 HIS A C 3
ATOM 5898 O O . HIS A 1 119 ? -11.896 3.112 15.378 1.00 0.00 119 HIS A O 3
ATOM 5912 N N . HIS A 1 120 ? -11.231 5.212 15.777 1.00 0.00 120 HIS A N 3
ATOM 5913 C CA . HIS A 1 120 ? -11.927 5.838 14.643 1.00 0.00 120 HIS A CA 3
ATOM 5914 C C . HIS A 1 120 ? -11.243 5.589 13.277 1.00 0.00 120 HIS A C 3
ATOM 5915 O O . HIS A 1 120 ? -11.877 5.742 12.229 1.00 0.00 120 HIS A O 3
ATOM 5929 N N . HIS A 1 121 ? -9.962 5.194 13.283 1.00 0.00 121 HIS A N 3
ATOM 5930 C CA . HIS A 1 121 ? -9.091 5.062 12.104 1.00 0.00 121 HIS A CA 3
ATOM 5931 C C . HIS A 1 121 ? -8.469 3.659 12.005 1.00 0.00 121 HIS A C 3
ATOM 5932 O O . HIS A 1 121 ? -8.717 2.974 10.987 1.00 0.00 121 HIS A O 3
ATOM 5947 N N . GLY A 1 1 ? -7.614 -13.038 11.099 1.00 0.00 1 GLY A N 4
ATOM 5948 C CA . GLY A 1 1 ? -7.318 -12.587 12.472 1.00 0.00 1 GLY A CA 4
ATOM 5949 C C . GLY A 1 1 ? -5.998 -11.837 12.525 1.00 0.00 1 GLY A C 4
ATOM 5950 O O . GLY A 1 1 ? -5.820 -10.842 11.822 1.00 0.00 1 GLY A O 4
ATOM 5956 N N . ASP A 1 2 ? -5.066 -12.285 13.372 1.00 0.00 2 ASP A N 4
ATOM 5957 C CA . ASP A 1 2 ? -3.811 -11.575 13.670 1.00 0.00 2 ASP A CA 4
ATOM 5958 C C . ASP A 1 2 ? -2.675 -11.764 12.654 1.00 0.00 2 ASP A C 4
ATOM 5959 O O . ASP A 1 2 ? -1.675 -11.045 12.702 1.00 0.00 2 ASP A O 4
ATOM 5968 N N . GLU A 1 3 ? -2.827 -12.663 11.681 1.00 0.00 3 GLU A N 4
ATOM 5969 C CA . GLU A 1 3 ? -1.822 -12.853 10.630 1.00 0.00 3 GLU A CA 4
ATOM 5970 C C . GLU A 1 3 ? -1.699 -11.639 9.696 1.00 0.00 3 GLU A C 4
ATOM 5971 O O . GLU A 1 3 ? -0.600 -11.321 9.246 1.00 0.00 3 GLU A O 4
ATOM 5983 N N . ALA A 1 4 ? -2.796 -10.902 9.475 1.00 0.00 4 ALA A N 4
ATOM 5984 C CA . ALA A 1 4 ? -2.823 -9.676 8.672 1.00 0.00 4 ALA A CA 4
ATOM 5985 C C . ALA A 1 4 ? -1.943 -8.569 9.282 1.00 0.00 4 ALA A C 4
ATOM 5986 O O . ALA A 1 4 ? -1.488 -7.662 8.584 1.00 0.00 4 ALA A O 4
ATOM 5993 N N . GLU A 1 5 ? -1.668 -8.660 10.584 1.00 0.00 5 GLU A N 4
ATOM 5994 C CA . GLU A 1 5 ? -0.783 -7.724 11.286 1.00 0.00 5 GLU A CA 4
ATOM 5995 C C . GLU A 1 5 ? 0.699 -8.051 11.007 1.00 0.00 5 GLU A C 4
ATOM 5996 O O . GLU A 1 5 ? 1.508 -7.151 10.795 1.00 0.00 5 GLU A O 4
ATOM 6008 N N . LYS A 1 6 ? 1.065 -9.334 10.895 1.00 0.00 6 LYS A N 4
ATOM 6009 C CA . LYS A 1 6 ? 2.377 -9.759 10.372 1.00 0.00 6 LYS A CA 4
ATOM 6010 C C . LYS A 1 6 ? 2.535 -9.457 8.874 1.00 0.00 6 LYS A C 4
ATOM 6011 O O . LYS A 1 6 ? 3.632 -9.106 8.450 1.00 0.00 6 LYS A O 4
ATOM 6030 N N . GLN A 1 7 ? 1.470 -9.481 8.064 1.00 0.00 7 GLN A N 4
ATOM 6031 C CA . GLN A 1 7 ? 1.544 -8.963 6.691 1.00 0.00 7 GLN A CA 4
ATOM 6032 C C . GLN A 1 7 ? 1.878 -7.461 6.663 1.00 0.00 7 GLN A C 4
ATOM 6033 O O . GLN A 1 7 ? 2.672 -7.023 5.828 1.00 0.00 7 GLN A O 4
ATOM 6047 N N . ALA A 1 8 ? 1.348 -6.684 7.615 1.00 0.00 8 ALA A N 4
ATOM 6048 C CA . ALA A 1 8 ? 1.733 -5.287 7.788 1.00 0.00 8 ALA A CA 4
ATOM 6049 C C . ALA A 1 8 ? 3.201 -5.135 8.209 1.00 0.00 8 ALA A C 4
ATOM 6050 O O . ALA A 1 8 ? 3.902 -4.304 7.648 1.00 0.00 8 ALA A O 4
ATOM 6057 N N . GLU A 1 9 ? 3.694 -5.969 9.128 1.00 0.00 9 GLU A N 4
ATOM 6058 C CA . GLU A 1 9 ? 5.105 -6.002 9.558 1.00 0.00 9 GLU A CA 4
ATOM 6059 C C . GLU A 1 9 ? 6.069 -6.219 8.371 1.00 0.00 9 GLU A C 4
ATOM 6060 O O . GLU A 1 9 ? 7.079 -5.523 8.256 1.00 0.00 9 GLU A O 4
ATOM 6072 N N . ARG A 1 10 ? 5.721 -7.130 7.450 1.00 0.00 10 ARG A N 4
ATOM 6073 C CA . ARG A 1 10 ? 6.506 -7.462 6.243 1.00 0.00 10 ARG A CA 4
ATOM 6074 C C . ARG A 1 10 ? 6.557 -6.308 5.242 1.00 0.00 10 ARG A C 4
ATOM 6075 O O . ARG A 1 10 ? 7.617 -5.998 4.701 1.00 0.00 10 ARG A O 4
ATOM 6096 N N . ALA A 1 11 ? 5.424 -5.646 5.021 1.00 0.00 11 ALA A N 4
ATOM 6097 C CA . ALA A 1 11 ? 5.355 -4.451 4.182 1.00 0.00 11 ALA A CA 4
ATOM 6098 C C . ALA A 1 11 ? 6.045 -3.233 4.833 1.00 0.00 11 ALA A C 4
ATOM 6099 O O . ALA A 1 11 ? 6.676 -2.440 4.134 1.00 0.00 11 ALA A O 4
ATOM 6106 N N . LEU A 1 12 ? 5.969 -3.108 6.165 1.00 0.00 12 LEU A N 4
ATOM 6107 C CA . LEU A 1 12 ? 6.526 -2.004 6.958 1.00 0.00 12 LEU A CA 4
ATOM 6108 C C . LEU A 1 12 ? 8.055 -1.983 6.840 1.00 0.00 12 LEU A C 4
ATOM 6109 O O . LEU A 1 12 ? 8.653 -0.947 6.553 1.00 0.00 12 LEU A O 4
ATOM 6125 N N . GLU A 1 13 ? 8.698 -3.142 6.987 1.00 0.00 13 GLU A N 4
ATOM 6126 C CA . GLU A 1 13 ? 10.151 -3.251 6.851 1.00 0.00 13 GLU A CA 4
ATOM 6127 C C . GLU A 1 13 ? 10.623 -3.059 5.397 1.00 0.00 13 GLU A C 4
ATOM 6128 O O . GLU A 1 13 ? 11.681 -2.473 5.179 1.00 0.00 13 GLU A O 4
ATOM 6140 N N . LEU A 1 14 ? 9.833 -3.459 4.390 1.00 0.00 14 LEU A N 4
ATOM 6141 C CA . LEU A 1 14 ? 10.158 -3.244 2.974 1.00 0.00 14 LEU A CA 4
ATOM 6142 C C . LEU A 1 14 ? 10.254 -1.742 2.652 1.00 0.00 14 LEU A C 4
ATOM 6143 O O . LEU A 1 14 ? 11.277 -1.283 2.135 1.00 0.00 14 LEU A O 4
ATOM 6159 N N . VAL A 1 15 ? 9.239 -0.951 3.025 1.00 0.00 15 VAL A N 4
ATOM 6160 C CA . VAL A 1 15 ? 9.221 0.504 2.749 1.00 0.00 15 VAL A CA 4
ATOM 6161 C C . VAL A 1 15 ? 10.240 1.286 3.590 1.00 0.00 15 VAL A C 4
ATOM 6162 O O . VAL A 1 15 ? 10.664 2.371 3.194 1.00 0.00 15 VAL A O 4
ATOM 6175 N N . ARG A 1 16 ? 10.678 0.717 4.722 1.00 0.00 16 ARG A N 4
ATOM 6176 C CA . ARG A 1 16 ? 11.754 1.251 5.573 1.00 0.00 16 ARG A CA 4
ATOM 6177 C C . ARG A 1 16 ? 13.136 1.035 4.966 1.00 0.00 16 ARG A C 4
ATOM 6178 O O . ARG A 1 16 ? 13.951 1.959 4.967 1.00 0.00 16 ARG A O 4
ATOM 6199 N N . LYS A 1 17 ? 13.414 -0.173 4.465 1.00 0.00 17 LYS A N 4
ATOM 6200 C CA . LYS A 1 17 ? 14.739 -0.559 3.936 1.00 0.00 17 LYS A CA 4
ATOM 6201 C C . LYS A 1 17 ? 14.968 -0.017 2.526 1.00 0.00 17 LYS A C 4
ATOM 6202 O O . LYS A 1 17 ? 16.101 0.317 2.182 1.00 0.00 17 LYS A O 4
ATOM 6221 N N . SER A 1 18 ? 13.890 0.135 1.756 1.00 0.00 18 SER A N 4
ATOM 6222 C CA . SER A 1 18 ? 13.879 0.833 0.469 1.00 0.00 18 SER A CA 4
ATOM 6223 C C . SER A 1 18 ? 13.058 2.131 0.559 1.00 0.00 18 SER A C 4
ATOM 6224 O O . SER A 1 18 ? 11.913 2.166 0.103 1.00 0.00 18 SER A O 4
ATOM 6232 N N . PRO A 1 19 ? 13.616 3.235 1.097 1.00 0.00 19 PRO A N 4
ATOM 6233 C CA . PRO A 1 19 ? 12.902 4.511 1.179 1.00 0.00 19 PRO A CA 4
ATOM 6234 C C . PRO A 1 19 ? 12.625 5.125 -0.204 1.00 0.00 19 PRO A C 4
ATOM 6235 O O . PRO A 1 19 ? 11.670 5.883 -0.357 1.00 0.00 19 PRO A O 4
ATOM 6246 N N . ASP A 1 20 ? 13.391 4.757 -1.238 1.00 0.00 20 ASP A N 4
ATOM 6247 C CA . ASP A 1 20 ? 13.147 5.185 -2.621 1.00 0.00 20 ASP A CA 4
ATOM 6248 C C . ASP A 1 20 ? 11.964 4.437 -3.259 1.00 0.00 20 ASP A C 4
ATOM 6249 O O . ASP A 1 20 ? 11.263 5.012 -4.090 1.00 0.00 20 ASP A O 4
ATOM 6258 N N . LEU A 1 21 ? 11.682 3.200 -2.818 1.00 0.00 21 LEU A N 4
ATOM 6259 C CA . LEU A 1 21 ? 10.465 2.447 -3.164 1.00 0.00 21 LEU A CA 4
ATOM 6260 C C . LEU A 1 21 ? 9.235 3.156 -2.587 1.00 0.00 21 LEU A C 4
ATOM 6261 O O . LEU A 1 21 ? 8.215 3.300 -3.255 1.00 0.00 21 LEU A O 4
ATOM 6277 N N . LEU A 1 22 ? 9.356 3.684 -1.366 1.00 0.00 22 LEU A N 4
ATOM 6278 C CA . LEU A 1 22 ? 8.296 4.484 -0.764 1.00 0.00 22 LEU A CA 4
ATOM 6279 C C . LEU A 1 22 ? 8.120 5.831 -1.492 1.00 0.00 22 LEU A C 4
ATOM 6280 O O . LEU A 1 22 ? 6.996 6.234 -1.793 1.00 0.00 22 LEU A O 4
ATOM 6296 N N . LYS A 1 23 ? 9.225 6.496 -1.849 1.00 0.00 23 LYS A N 4
ATOM 6297 C CA . LYS A 1 23 ? 9.242 7.789 -2.560 1.00 0.00 23 LYS A CA 4
ATOM 6298 C C . LYS A 1 23 ? 8.536 7.754 -3.919 1.00 0.00 23 LYS A C 4
ATOM 6299 O O . LYS A 1 23 ? 7.954 8.755 -4.334 1.00 0.00 23 LYS A O 4
ATOM 6318 N N . LYS A 1 24 ? 8.576 6.612 -4.612 1.00 0.00 24 LYS A N 4
ATOM 6319 C CA . LYS A 1 24 ? 7.779 6.366 -5.820 1.00 0.00 24 LYS A CA 4
ATOM 6320 C C . LYS A 1 24 ? 6.359 5.895 -5.535 1.00 0.00 24 LYS A C 4
ATOM 6321 O O . LYS A 1 24 ? 5.473 6.218 -6.308 1.00 0.00 24 LYS A O 4
ATOM 6340 N N . LEU A 1 25 ? 6.114 5.163 -4.450 1.00 0.00 25 LEU A N 4
ATOM 6341 C CA . LEU A 1 25 ? 4.789 4.634 -4.091 1.00 0.00 25 LEU A CA 4
ATOM 6342 C C . LEU A 1 25 ? 3.736 5.745 -3.929 1.00 0.00 25 LEU A C 4
ATOM 6343 O O . LEU A 1 25 ? 2.721 5.720 -4.629 1.00 0.00 25 LEU A O 4
ATOM 6359 N N . LEU A 1 26 ? 3.982 6.757 -3.082 1.00 0.00 26 LEU A N 4
ATOM 6360 C CA . LEU A 1 26 ? 3.036 7.879 -2.941 1.00 0.00 26 LEU A CA 4
ATOM 6361 C C . LEU A 1 26 ? 2.886 8.659 -4.265 1.00 0.00 26 LEU A C 4
ATOM 6362 O O . LEU A 1 26 ? 1.786 9.064 -4.635 1.00 0.00 26 LEU A O 4
ATOM 6378 N N . GLU A 1 27 ? 3.980 8.805 -5.020 1.00 0.00 27 GLU A N 4
ATOM 6379 C CA . GLU A 1 27 ? 4.026 9.522 -6.296 1.00 0.00 27 GLU A CA 4
ATOM 6380 C C . GLU A 1 27 ? 3.298 8.768 -7.430 1.00 0.00 27 GLU A C 4
ATOM 6381 O O . GLU A 1 27 ? 2.724 9.386 -8.326 1.00 0.00 27 GLU A O 4
ATOM 6393 N N . ALA A 1 28 ? 3.272 7.436 -7.374 1.00 0.00 28 ALA A N 4
ATOM 6394 C CA . ALA A 1 28 ? 2.622 6.558 -8.339 1.00 0.00 28 ALA A CA 4
ATOM 6395 C C . ALA A 1 28 ? 1.097 6.542 -8.151 1.00 0.00 28 ALA A C 4
ATOM 6396 O O . ALA A 1 28 ? 0.362 6.681 -9.126 1.00 0.00 28 ALA A O 4
ATOM 6403 N N . MET A 1 29 ? 0.603 6.465 -6.907 1.00 0.00 29 MET A N 4
ATOM 6404 C CA . MET A 1 29 ? -0.837 6.560 -6.614 1.00 0.00 29 MET A CA 4
ATOM 6405 C C . MET A 1 29 ? -1.456 7.852 -7.157 1.00 0.00 29 MET A C 4
ATOM 6406 O O . MET A 1 29 ? -2.554 7.812 -7.713 1.00 0.00 29 MET A O 4
ATOM 6420 N N . ALA A 1 30 ? -0.750 8.980 -7.039 1.00 0.00 30 ALA A N 4
ATOM 6421 C CA . ALA A 1 30 ? -1.202 10.267 -7.560 1.00 0.00 30 ALA A CA 4
ATOM 6422 C C . ALA A 1 30 ? -1.556 10.219 -9.055 1.00 0.00 30 ALA A C 4
ATOM 6423 O O . ALA A 1 30 ? -2.490 10.893 -9.486 1.00 0.00 30 ALA A O 4
ATOM 6430 N N . GLU A 1 31 ? -0.858 9.395 -9.839 1.00 0.00 31 GLU A N 4
ATOM 6431 C CA . GLU A 1 31 ? -1.142 9.229 -11.264 1.00 0.00 31 GLU A CA 4
ATOM 6432 C C . GLU A 1 31 ? -2.435 8.454 -11.501 1.00 0.00 31 GLU A C 4
ATOM 6433 O O . GLU A 1 31 ? -3.224 8.840 -12.357 1.00 0.00 31 GLU A O 4
ATOM 6445 N N . GLU A 1 32 ? -2.701 7.399 -10.728 1.00 0.00 32 GLU A N 4
ATOM 6446 C CA . GLU A 1 32 ? -3.969 6.672 -10.830 1.00 0.00 32 GLU A CA 4
ATOM 6447 C C . GLU A 1 32 ? -5.151 7.499 -10.315 1.00 0.00 32 GLU A C 4
ATOM 6448 O O . GLU A 1 32 ? -6.200 7.540 -10.964 1.00 0.00 32 GLU A O 4
ATOM 6460 N N . LEU A 1 33 ? -4.973 8.233 -9.213 1.00 0.00 33 LEU A N 4
ATOM 6461 C CA . LEU A 1 33 ? -5.977 9.208 -8.795 1.00 0.00 33 LEU A CA 4
ATOM 6462 C C . LEU A 1 33 ? -6.234 10.261 -9.901 1.00 0.00 33 LEU A C 4
ATOM 6463 O O . LEU A 1 33 ? -7.382 10.633 -10.158 1.00 0.00 33 LEU A O 4
ATOM 6479 N N . LYS A 1 34 ? -5.190 10.704 -10.620 1.00 0.00 34 LYS A N 4
ATOM 6480 C CA . LYS A 1 34 ? -5.320 11.635 -11.755 1.00 0.00 34 LYS A CA 4
ATOM 6481 C C . LYS A 1 34 ? -6.029 11.004 -12.964 1.00 0.00 34 LYS A C 4
ATOM 6482 O O . LYS A 1 34 ? -6.834 11.682 -13.599 1.00 0.00 34 LYS A O 4
ATOM 6501 N N . ARG A 1 35 ? -5.827 9.710 -13.247 1.00 0.00 35 ARG A N 4
ATOM 6502 C CA . ARG A 1 35 ? -6.546 8.932 -14.284 1.00 0.00 35 ARG A CA 4
ATOM 6503 C C . ARG A 1 35 ? -8.050 8.826 -14.024 1.00 0.00 35 ARG A C 4
ATOM 6504 O O . ARG A 1 35 ? -8.844 8.816 -14.964 1.00 0.00 35 ARG A O 4
ATOM 6525 N N . GLN A 1 36 ? -8.437 8.821 -12.750 1.00 0.00 36 GLN A N 4
ATOM 6526 C CA . GLN A 1 36 ? -9.835 8.946 -12.294 1.00 0.00 36 GLN A CA 4
ATOM 6527 C C . GLN A 1 36 ? -10.382 10.388 -12.297 1.00 0.00 36 GLN A C 4
ATOM 6528 O O . GLN A 1 36 ? -11.588 10.593 -12.140 1.00 0.00 36 GLN A O 4
ATOM 6542 N N . GLY A 1 37 ? -9.525 11.390 -12.503 1.00 0.00 37 GLY A N 4
ATOM 6543 C CA . GLY A 1 37 ? -9.899 12.796 -12.678 1.00 0.00 37 GLY A CA 4
ATOM 6544 C C . GLY A 1 37 ? -9.986 13.598 -11.376 1.00 0.00 37 GLY A C 4
ATOM 6545 O O . GLY A 1 37 ? -10.658 14.633 -11.350 1.00 0.00 37 GLY A O 4
ATOM 6549 N N . LYS A 1 38 ? -9.341 13.136 -10.292 1.00 0.00 38 LYS A N 4
ATOM 6550 C CA . LYS A 1 38 ? -9.314 13.858 -9.006 1.00 0.00 38 LYS A CA 4
ATOM 6551 C C . LYS A 1 38 ? -8.556 15.190 -9.097 1.00 0.00 38 LYS A C 4
ATOM 6552 O O . LYS A 1 38 ? -7.738 15.409 -9.994 1.00 0.00 38 LYS A O 4
ATOM 6571 N N . SER A 1 39 ? -8.818 16.070 -8.136 1.00 0.00 39 SER A N 4
ATOM 6572 C CA . SER A 1 39 ? -8.211 17.405 -8.022 1.00 0.00 39 SER A CA 4
ATOM 6573 C C . SER A 1 39 ? -6.813 17.360 -7.389 1.00 0.00 39 SER A C 4
ATOM 6574 O O . SER A 1 39 ? -6.534 16.473 -6.576 1.00 0.00 39 SER A O 4
ATOM 6582 N N . PRO A 1 40 ? -5.930 18.328 -7.709 1.00 0.00 40 PRO A N 4
ATOM 6583 C CA . PRO A 1 40 ? -4.567 18.388 -7.175 1.00 0.00 40 PRO A CA 4
ATOM 6584 C C . PRO A 1 40 ? -4.527 18.474 -5.639 1.00 0.00 40 PRO A C 4
ATOM 6585 O O . PRO A 1 40 ? -3.616 17.925 -5.024 1.00 0.00 40 PRO A O 4
ATOM 6596 N N . ASP A 1 41 ? -5.530 19.093 -5.010 1.00 0.00 41 ASP A N 4
ATOM 6597 C CA . ASP A 1 41 ? -5.671 19.163 -3.548 1.00 0.00 41 ASP A CA 4
ATOM 6598 C C . ASP A 1 41 ? -5.929 17.784 -2.916 1.00 0.00 41 ASP A C 4
ATOM 6599 O O . ASP A 1 41 ? -5.284 17.417 -1.932 1.00 0.00 41 ASP A O 4
ATOM 6608 N N . GLU A 1 42 ? -6.834 16.985 -3.494 1.00 0.00 42 GLU A N 4
ATOM 6609 C CA . GLU A 1 42 ? -7.165 15.641 -3.013 1.00 0.00 42 GLU A CA 4
ATOM 6610 C C . GLU A 1 42 ? -6.004 14.668 -3.245 1.00 0.00 42 GLU A C 4
ATOM 6611 O O . GLU A 1 42 ? -5.701 13.843 -2.384 1.00 0.00 42 GLU A O 4
ATOM 6623 N N . ILE A 1 43 ? -5.310 14.810 -4.380 1.00 0.00 43 ILE A N 4
ATOM 6624 C CA . ILE A 1 43 ? -4.100 14.050 -4.706 1.00 0.00 43 ILE A CA 4
ATOM 6625 C C . ILE A 1 43 ? -2.984 14.373 -3.709 1.00 0.00 43 ILE A C 4
ATOM 6626 O O . ILE A 1 43 ? -2.392 13.463 -3.134 1.00 0.00 43 ILE A O 4
ATOM 6642 N N . GLN A 1 44 ? -2.718 15.658 -3.458 1.00 0.00 44 GLN A N 4
ATOM 6643 C CA . GLN A 1 44 ? -1.715 16.104 -2.487 1.00 0.00 44 GLN A CA 4
ATOM 6644 C C . GLN A 1 44 ? -1.998 15.532 -1.091 1.00 0.00 44 GLN A C 4
ATOM 6645 O O . GLN A 1 44 ? -1.110 14.939 -0.473 1.00 0.00 44 GLN A O 4
ATOM 6659 N N . LYS A 1 45 ? -3.251 15.630 -0.629 1.00 0.00 45 LYS A N 4
ATOM 6660 C CA . LYS A 1 45 ? -3.693 15.065 0.653 1.00 0.00 45 LYS A CA 4
ATOM 6661 C C . LYS A 1 45 ? -3.526 13.539 0.698 1.00 0.00 45 LYS A C 4
ATOM 6662 O O . LYS A 1 45 ? -3.084 13.010 1.716 1.00 0.00 45 LYS A O 4
ATOM 6681 N N . ALA A 1 46 ? -3.787 12.838 -0.408 1.00 0.00 46 ALA A N 4
ATOM 6682 C CA . ALA A 1 46 ? -3.561 11.398 -0.517 1.00 0.00 46 ALA A CA 4
ATOM 6683 C C . ALA A 1 46 ? -2.068 11.017 -0.441 1.00 0.00 46 ALA A C 4
ATOM 6684 O O . ALA A 1 46 ? -1.722 10.084 0.286 1.00 0.00 46 ALA A O 4
ATOM 6691 N N . LYS A 1 47 ? -1.159 11.738 -1.120 1.00 0.00 47 LYS A N 4
ATOM 6692 C CA . LYS A 1 47 ? 0.296 11.501 -1.003 1.00 0.00 47 LYS A CA 4
ATOM 6693 C C . LYS A 1 47 ? 0.764 11.627 0.448 1.00 0.00 47 LYS A C 4
ATOM 6694 O O . LYS A 1 47 ? 1.410 10.719 0.971 1.00 0.00 47 LYS A O 4
ATOM 6713 N N . ASP A 1 48 ? 0.381 12.711 1.123 1.00 0.00 48 ASP A N 4
ATOM 6714 C CA . ASP A 1 48 ? 0.748 12.945 2.521 1.00 0.00 48 ASP A CA 4
ATOM 6715 C C . ASP A 1 48 ? 0.113 11.948 3.495 1.00 0.00 48 ASP A C 4
ATOM 6716 O O . ASP A 1 48 ? 0.771 11.579 4.463 1.00 0.00 48 ASP A O 4
ATOM 6725 N N . GLU A 1 49 ? -1.109 11.460 3.257 1.00 0.00 49 GLU A N 4
ATOM 6726 C CA . GLU A 1 49 ? -1.745 10.506 4.181 1.00 0.00 49 GLU A CA 4
ATOM 6727 C C . GLU A 1 49 ? -1.091 9.114 4.136 1.00 0.00 49 GLU A C 4
ATOM 6728 O O . GLU A 1 49 ? -0.977 8.465 5.173 1.00 0.00 49 GLU A O 4
ATOM 6740 N N . VAL A 1 50 ? -0.553 8.689 2.987 1.00 0.00 50 VAL A N 4
ATOM 6741 C CA . VAL A 1 50 ? 0.272 7.468 2.873 1.00 0.00 50 VAL A CA 4
ATOM 6742 C C . VAL A 1 50 ? 1.634 7.691 3.544 1.00 0.00 50 VAL A C 4
ATOM 6743 O O . VAL A 1 50 ? 2.067 6.882 4.364 1.00 0.00 50 VAL A O 4
ATOM 6756 N N . LYS A 1 51 ? 2.289 8.819 3.242 1.00 0.00 51 LYS A N 4
ATOM 6757 C CA . LYS A 1 51 ? 3.619 9.201 3.732 1.00 0.00 51 LYS A CA 4
ATOM 6758 C C . LYS A 1 51 ? 3.651 9.331 5.250 1.00 0.00 51 LYS A C 4
ATOM 6759 O O . LYS A 1 51 ? 4.527 8.762 5.896 1.00 0.00 51 LYS A O 4
ATOM 6778 N N . THR A 1 52 ? 2.683 10.033 5.835 1.00 0.00 52 THR A N 4
ATOM 6779 C CA . THR A 1 52 ? 2.618 10.232 7.288 1.00 0.00 52 THR A CA 4
ATOM 6780 C C . THR A 1 52 ? 2.298 8.922 8.011 1.00 0.00 52 THR A C 4
ATOM 6781 O O . THR A 1 52 ? 2.885 8.638 9.053 1.00 0.00 52 THR A O 4
ATOM 6792 N N . LYS A 1 53 ? 1.468 8.049 7.419 1.00 0.00 53 LYS A N 4
ATOM 6793 C CA . LYS A 1 53 ? 1.185 6.716 7.970 1.00 0.00 53 LYS A CA 4
ATOM 6794 C C . LYS A 1 53 ? 2.424 5.820 8.032 1.00 0.00 53 LYS A C 4
ATOM 6795 O O . LYS A 1 53 ? 2.706 5.272 9.100 1.00 0.00 53 LYS A O 4
ATOM 6814 N N . VAL A 1 54 ? 3.193 5.702 6.945 1.00 0.00 54 VAL A N 4
ATOM 6815 C CA . VAL A 1 54 ? 4.443 4.915 6.973 1.00 0.00 54 VAL A CA 4
ATOM 6816 C C . VAL A 1 54 ? 5.494 5.553 7.880 1.00 0.00 54 VAL A C 4
ATOM 6817 O O . VAL A 1 54 ? 6.190 4.841 8.595 1.00 0.00 54 VAL A O 4
ATOM 6830 N N . GLU A 1 55 ? 5.584 6.884 7.928 1.00 0.00 55 GLU A N 4
ATOM 6831 C CA . GLU A 1 55 ? 6.528 7.591 8.795 1.00 0.00 55 GLU A CA 4
ATOM 6832 C C . GLU A 1 55 ? 6.238 7.351 10.275 1.00 0.00 55 GLU A C 4
ATOM 6833 O O . GLU A 1 55 ? 7.134 6.938 11.007 1.00 0.00 55 GLU A O 4
ATOM 6845 N N . GLN A 1 56 ? 4.990 7.538 10.716 1.00 0.00 56 GLN A N 4
ATOM 6846 C CA . GLN A 1 56 ? 4.605 7.247 12.100 1.00 0.00 56 GLN A CA 4
ATOM 6847 C C . GLN A 1 56 ? 4.796 5.762 12.440 1.00 0.00 56 GLN A C 4
ATOM 6848 O O . GLN A 1 56 ? 5.195 5.452 13.559 1.00 0.00 56 GLN A O 4
ATOM 6862 N N . ALA A 1 57 ? 4.609 4.844 11.485 1.00 0.00 57 ALA A N 4
ATOM 6863 C CA . ALA A 1 57 ? 4.890 3.430 11.710 1.00 0.00 57 ALA A CA 4
ATOM 6864 C C . ALA A 1 57 ? 6.393 3.163 11.899 1.00 0.00 57 ALA A C 4
ATOM 6865 O O . ALA A 1 57 ? 6.802 2.564 12.892 1.00 0.00 57 ALA A O 4
ATOM 6872 N N . ILE A 1 58 ? 7.239 3.641 10.985 1.00 0.00 58 ILE A N 4
ATOM 6873 C CA . ILE A 1 58 ? 8.691 3.418 11.040 1.00 0.00 58 ILE A CA 4
ATOM 6874 C C . ILE A 1 58 ? 9.286 4.075 12.294 1.00 0.00 58 ILE A C 4
ATOM 6875 O O . ILE A 1 58 ? 10.105 3.462 12.974 1.00 0.00 58 ILE A O 4
ATOM 6891 N N . ARG A 1 59 ? 8.833 5.280 12.660 1.00 0.00 59 ARG A N 4
ATOM 6892 C CA . ARG A 1 59 ? 9.253 5.993 13.882 1.00 0.00 59 ARG A CA 4
ATOM 6893 C C . ARG A 1 59 ? 8.933 5.237 15.164 1.00 0.00 59 ARG A C 4
ATOM 6894 O O . ARG A 1 59 ? 9.672 5.378 16.136 1.00 0.00 59 ARG A O 4
ATOM 6915 N N . GLU A 1 60 ? 7.881 4.421 15.181 1.00 0.00 60 GLU A N 4
ATOM 6916 C CA . GLU A 1 60 ? 7.598 3.513 16.282 1.00 0.00 60 GLU A CA 4
ATOM 6917 C C . GLU A 1 60 ? 8.545 2.308 16.274 1.00 0.00 60 GLU A C 4
ATOM 6918 O O . GLU A 1 60 ? 9.212 2.051 17.273 1.00 0.00 60 GLU A O 4
ATOM 6930 N N . TRP A 1 61 ? 8.720 1.617 15.144 1.00 0.00 61 TRP A N 4
ATOM 6931 C CA . TRP A 1 61 ? 9.657 0.479 15.081 1.00 0.00 61 TRP A CA 4
ATOM 6932 C C . TRP A 1 61 ? 11.084 0.886 15.484 1.00 0.00 61 TRP A C 4
ATOM 6933 O O . TRP A 1 61 ? 11.747 0.185 16.251 1.00 0.00 61 TRP A O 4
ATOM 6954 N N . LYS A 1 62 ? 11.529 2.067 15.050 1.00 0.00 62 LYS A N 4
ATOM 6955 C CA . LYS A 1 62 ? 12.870 2.596 15.327 1.00 0.00 62 LYS A CA 4
ATOM 6956 C C . LYS A 1 62 ? 13.135 2.821 16.824 1.00 0.00 62 LYS A C 4
ATOM 6957 O O . LYS A 1 62 ? 14.283 2.710 17.258 1.00 0.00 62 LYS A O 4
ATOM 6976 N N . GLN A 1 63 ? 12.091 3.103 17.613 1.00 0.00 63 GLN A N 4
ATOM 6977 C CA . GLN A 1 63 ? 12.155 3.226 19.080 1.00 0.00 63 GLN A CA 4
ATOM 6978 C C . GLN A 1 63 ? 11.846 1.905 19.815 1.00 0.00 63 GLN A C 4
ATOM 6979 O O . GLN A 1 63 ? 11.638 1.886 21.030 1.00 0.00 63 GLN A O 4
ATOM 6993 N N . GLY A 1 64 ? 11.819 0.794 19.072 1.00 0.00 64 GLY A N 4
ATOM 6994 C CA . GLY A 1 64 ? 11.570 -0.567 19.564 1.00 0.00 64 GLY A CA 4
ATOM 6995 C C . GLY A 1 64 ? 10.092 -0.974 19.569 1.00 0.00 64 GLY A C 4
ATOM 6996 O O . GLY A 1 64 ? 9.753 -2.038 20.090 1.00 0.00 64 GLY A O 4
ATOM 7000 N N . ASN A 1 65 ? 9.207 -0.154 18.994 1.00 0.00 65 ASN A N 4
ATOM 7001 C CA . ASN A 1 65 ? 7.750 -0.341 19.022 1.00 0.00 65 ASN A CA 4
ATOM 7002 C C . ASN A 1 65 ? 7.240 -1.014 17.727 1.00 0.00 65 ASN A C 4
ATOM 7003 O O . ASN A 1 65 ? 6.416 -0.467 16.991 1.00 0.00 65 ASN A O 4
ATOM 7014 N N . GLU A 1 66 ? 7.723 -2.231 17.448 1.00 0.00 66 GLU A N 4
ATOM 7015 C CA . GLU A 1 66 ? 7.276 -3.068 16.311 1.00 0.00 66 GLU A CA 4
ATOM 7016 C C . GLU A 1 66 ? 5.753 -3.214 16.273 1.00 0.00 66 GLU A C 4
ATOM 7017 O O . GLU A 1 66 ? 5.121 -3.109 15.224 1.00 0.00 66 GLU A O 4
ATOM 7029 N N . GLU A 1 67 ? 5.171 -3.428 17.453 1.00 0.00 67 GLU A N 4
ATOM 7030 C CA . GLU A 1 67 ? 3.734 -3.619 17.652 1.00 0.00 67 GLU A CA 4
ATOM 7031 C C . GLU A 1 67 ? 2.908 -2.407 17.200 1.00 0.00 67 GLU A C 4
ATOM 7032 O O . GLU A 1 67 ? 1.884 -2.584 16.547 1.00 0.00 67 GLU A O 4
ATOM 7044 N N . GLN A 1 68 ? 3.366 -1.178 17.461 1.00 0.00 68 GLN A N 4
ATOM 7045 C CA . GLN A 1 68 ? 2.681 0.039 17.012 1.00 0.00 68 GLN A CA 4
ATOM 7046 C C . GLN A 1 68 ? 2.934 0.318 15.523 1.00 0.00 68 GLN A C 4
ATOM 7047 O O . GLN A 1 68 ? 2.041 0.766 14.802 1.00 0.00 68 GLN A O 4
ATOM 7061 N N . ALA A 1 69 ? 4.136 -0.005 15.041 1.00 0.00 69 ALA A N 4
ATOM 7062 C CA . ALA A 1 69 ? 4.519 0.140 13.641 1.00 0.00 69 ALA A CA 4
ATOM 7063 C C . ALA A 1 69 ? 3.640 -0.718 12.723 1.00 0.00 69 ALA A C 4
ATOM 7064 O O . ALA A 1 69 ? 3.065 -0.210 11.756 1.00 0.00 69 ALA A O 4
ATOM 7071 N N . ARG A 1 70 ? 3.460 -2.005 13.057 1.00 0.00 70 ARG A N 4
ATOM 7072 C CA . ARG A 1 70 ? 2.589 -2.891 12.274 1.00 0.00 70 ARG A CA 4
ATOM 7073 C C . ARG A 1 70 ? 1.116 -2.461 12.324 1.00 0.00 70 ARG A C 4
ATOM 7074 O O . ARG A 1 70 ? 0.417 -2.652 11.335 1.00 0.00 70 ARG A O 4
ATOM 7095 N N . LYS A 1 71 ? 0.647 -1.829 13.411 1.00 0.00 71 LYS A N 4
ATOM 7096 C CA . LYS A 1 71 ? -0.722 -1.282 13.517 1.00 0.00 71 LYS A CA 4
ATOM 7097 C C . LYS A 1 71 ? -0.929 -0.095 12.575 1.00 0.00 71 LYS A C 4
ATOM 7098 O O . LYS A 1 71 ? -1.912 -0.078 11.843 1.00 0.00 71 LYS A O 4
ATOM 7117 N N . ASP A 1 72 ? -0.007 0.867 12.532 1.00 0.00 72 ASP A N 4
ATOM 7118 C CA . ASP A 1 72 ? -0.122 2.019 11.626 1.00 0.00 72 ASP A CA 4
ATOM 7119 C C . ASP A 1 72 ? 0.027 1.610 10.152 1.00 0.00 72 ASP A C 4
ATOM 7120 O O . ASP A 1 72 ? -0.740 2.073 9.304 1.00 0.00 72 ASP A O 4
ATOM 7129 N N . MET A 1 73 ? 0.934 0.675 9.843 1.00 0.00 73 MET A N 4
ATOM 7130 C CA . MET A 1 73 ? 1.049 0.100 8.500 1.00 0.00 73 MET A CA 4
ATOM 7131 C C . MET A 1 73 ? -0.190 -0.734 8.113 1.00 0.00 73 MET A C 4
ATOM 7132 O O . MET A 1 73 ? -0.645 -0.653 6.975 1.00 0.00 73 MET A O 4
ATOM 7146 N N . ARG A 1 74 ? -0.808 -1.483 9.040 1.00 0.00 74 ARG A N 4
ATOM 7147 C CA . ARG A 1 74 ? -2.044 -2.264 8.790 1.00 0.00 74 ARG A CA 4
ATOM 7148 C C . ARG A 1 74 ? -3.182 -1.419 8.214 1.00 0.00 74 ARG A C 4
ATOM 7149 O O . ARG A 1 74 ? -3.909 -1.904 7.347 1.00 0.00 74 ARG A O 4
ATOM 7170 N N . LYS A 1 75 ? -3.324 -0.158 8.637 1.00 0.00 75 LYS A N 4
ATOM 7171 C CA . LYS A 1 75 ? -4.363 0.741 8.093 1.00 0.00 75 LYS A CA 4
ATOM 7172 C C . LYS A 1 75 ? -4.100 1.069 6.619 1.00 0.00 75 LYS A C 4
ATOM 7173 O O . LYS A 1 75 ? -5.028 1.159 5.821 1.00 0.00 75 LYS A O 4
ATOM 7192 N N . VAL A 1 76 ? -2.827 1.184 6.253 1.00 0.00 76 VAL A N 4
ATOM 7193 C CA . VAL A 1 76 ? -2.331 1.428 4.887 1.00 0.00 76 VAL A CA 4
ATOM 7194 C C . VAL A 1 76 ? -2.480 0.194 3.995 1.00 0.00 76 VAL A C 4
ATOM 7195 O O . VAL A 1 76 ? -2.929 0.342 2.862 1.00 0.00 76 VAL A O 4
ATOM 7208 N N . LEU A 1 77 ? -2.222 -1.021 4.502 1.00 0.00 77 LEU A N 4
ATOM 7209 C CA . LEU A 1 77 ? -2.418 -2.275 3.744 1.00 0.00 77 LEU A CA 4
ATOM 7210 C C . LEU A 1 77 ? -3.843 -2.398 3.174 1.00 0.00 77 LEU A C 4
ATOM 7211 O O . LEU A 1 77 ? -4.019 -2.858 2.045 1.00 0.00 77 LEU A O 4
ATOM 7227 N N . LYS A 1 78 ? -4.852 -1.963 3.942 1.00 0.00 78 LYS A N 4
ATOM 7228 C CA . LYS A 1 78 ? -6.272 -1.985 3.545 1.00 0.00 78 LYS A CA 4
ATOM 7229 C C . LYS A 1 78 ? -6.772 -0.691 2.905 1.00 0.00 78 LYS A C 4
ATOM 7230 O O . LYS A 1 78 ? -7.738 -0.739 2.142 1.00 0.00 78 LYS A O 4
ATOM 7249 N N . SER A 1 79 ? -6.099 0.436 3.145 1.00 0.00 79 SER A N 4
ATOM 7250 C CA . SER A 1 79 ? -6.472 1.735 2.560 1.00 0.00 79 SER A CA 4
ATOM 7251 C C . SER A 1 79 ? -6.348 1.712 1.030 1.00 0.00 79 SER A C 4
ATOM 7252 O O . SER A 1 79 ? -5.324 1.261 0.505 1.00 0.00 79 SER A O 4
ATOM 7260 N N . PRO A 1 80 ? -7.357 2.192 0.276 1.00 0.00 80 PRO A N 4
ATOM 7261 C CA . PRO A 1 80 ? -7.417 2.007 -1.173 1.00 0.00 80 PRO A CA 4
ATOM 7262 C C . PRO A 1 80 ? -6.285 2.732 -1.903 1.00 0.00 80 PRO A C 4
ATOM 7263 O O . PRO A 1 80 ? -5.754 2.192 -2.868 1.00 0.00 80 PRO A O 4
ATOM 7274 N N . ALA A 1 81 ? -5.834 3.886 -1.399 1.00 0.00 81 ALA A N 4
ATOM 7275 C CA . ALA A 1 81 ? -4.724 4.642 -1.981 1.00 0.00 81 ALA A CA 4
ATOM 7276 C C . ALA A 1 81 ? -3.449 3.796 -2.140 1.00 0.00 81 ALA A C 4
ATOM 7277 O O . ALA A 1 81 ? -2.739 3.925 -3.137 1.00 0.00 81 ALA A O 4
ATOM 7284 N N . PHE A 1 82 ? -3.180 2.882 -1.204 1.00 0.00 82 PHE A N 4
ATOM 7285 C CA . PHE A 1 82 ? -1.991 2.033 -1.259 1.00 0.00 82 PHE A CA 4
ATOM 7286 C C . PHE A 1 82 ? -2.113 0.939 -2.330 1.00 0.00 82 PHE A C 4
ATOM 7287 O O . PHE A 1 82 ? -1.141 0.608 -3.011 1.00 0.00 82 PHE A O 4
ATOM 7304 N N . LYS A 1 83 ? -3.335 0.440 -2.562 1.00 0.00 83 LYS A N 4
ATOM 7305 C CA . LYS A 1 83 ? -3.646 -0.431 -3.704 1.00 0.00 83 LYS A CA 4
ATOM 7306 C C . LYS A 1 83 ? -3.454 0.331 -5.021 1.00 0.00 83 LYS A C 4
ATOM 7307 O O . LYS A 1 83 ? -2.863 -0.228 -5.942 1.00 0.00 83 LYS A O 4
ATOM 7326 N N . GLN A 1 84 ? -3.843 1.612 -5.102 1.00 0.00 84 GLN A N 4
ATOM 7327 C CA . GLN A 1 84 ? -3.607 2.423 -6.307 1.00 0.00 84 GLN A CA 4
ATOM 7328 C C . GLN A 1 84 ? -2.113 2.703 -6.512 1.00 0.00 84 GLN A C 4
ATOM 7329 O O . GLN A 1 84 ? -1.642 2.629 -7.642 1.00 0.00 84 GLN A O 4
ATOM 7343 N N . ALA A 1 85 ? -1.343 2.902 -5.437 1.00 0.00 85 ALA A N 4
ATOM 7344 C CA . ALA A 1 85 ? 0.112 3.059 -5.494 1.00 0.00 85 ALA A CA 4
ATOM 7345 C C . ALA A 1 85 ? 0.813 1.856 -6.130 1.00 0.00 85 ALA A C 4
ATOM 7346 O O . ALA A 1 85 ? 1.550 2.009 -7.107 1.00 0.00 85 ALA A O 4
ATOM 7353 N N . VAL A 1 86 ? 0.547 0.653 -5.606 1.00 0.00 86 VAL A N 4
ATOM 7354 C CA . VAL A 1 86 ? 1.181 -0.581 -6.085 1.00 0.00 86 VAL A CA 4
ATOM 7355 C C . VAL A 1 86 ? 0.706 -0.930 -7.493 1.00 0.00 86 VAL A C 4
ATOM 7356 O O . VAL A 1 86 ? 1.496 -1.418 -8.298 1.00 0.00 86 VAL A O 4
ATOM 7369 N N . LYS A 1 87 ? -0.547 -0.614 -7.842 1.00 0.00 87 LYS A N 4
ATOM 7370 C CA . LYS A 1 87 ? -1.107 -0.925 -9.162 1.00 0.00 87 LYS A CA 4
ATOM 7371 C C . LYS A 1 87 ? -0.357 -0.217 -10.301 1.00 0.00 87 LYS A C 4
ATOM 7372 O O . LYS A 1 87 ? -0.039 -0.864 -11.297 1.00 0.00 87 LYS A O 4
ATOM 7391 N N . VAL A 1 88 ? 0.019 1.058 -10.143 1.00 0.00 88 VAL A N 4
ATOM 7392 C CA . VAL A 1 88 ? 0.746 1.799 -11.200 1.00 0.00 88 VAL A CA 4
ATOM 7393 C C . VAL A 1 88 ? 2.191 1.327 -11.359 1.00 0.00 88 VAL A C 4
ATOM 7394 O O . VAL A 1 88 ? 2.690 1.202 -12.477 1.00 0.00 88 VAL A O 4
ATOM 7407 N N . MET A 1 89 ? 2.894 1.051 -10.259 1.00 0.00 89 MET A N 4
ATOM 7408 C CA . MET A 1 89 ? 4.240 0.469 -10.341 1.00 0.00 89 MET A CA 4
ATOM 7409 C C . MET A 1 89 ? 4.218 -0.964 -10.908 1.00 0.00 89 MET A C 4
ATOM 7410 O O . MET A 1 89 ? 5.152 -1.343 -11.605 1.00 0.00 89 MET A O 4
ATOM 7424 N N . GLU A 1 90 ? 3.141 -1.732 -10.705 1.00 0.00 90 GLU A N 4
ATOM 7425 C CA . GLU A 1 90 ? 2.962 -3.051 -11.333 1.00 0.00 90 GLU A CA 4
ATOM 7426 C C . GLU A 1 90 ? 2.676 -2.966 -12.848 1.00 0.00 90 GLU A C 4
ATOM 7427 O O . GLU A 1 90 ? 3.129 -3.824 -13.605 1.00 0.00 90 GLU A O 4
ATOM 7439 N N . GLU A 1 91 ? 1.976 -1.925 -13.318 1.00 0.00 91 GLU A N 4
ATOM 7440 C CA . GLU A 1 91 ? 1.791 -1.664 -14.758 1.00 0.00 91 GLU A CA 4
ATOM 7441 C C . GLU A 1 91 ? 3.128 -1.358 -15.461 1.00 0.00 91 GLU A C 4
ATOM 7442 O O . GLU A 1 91 ? 3.360 -1.812 -16.585 1.00 0.00 91 GLU A O 4
ATOM 7454 N N . GLN A 1 92 ? 4.009 -0.598 -14.802 1.00 0.00 92 GLN A N 4
ATOM 7455 C CA . GLN A 1 92 ? 5.308 -0.180 -15.340 1.00 0.00 92 GLN A CA 4
ATOM 7456 C C . GLN A 1 92 ? 6.382 -1.272 -15.224 1.00 0.00 92 GLN A C 4
ATOM 7457 O O . GLN A 1 92 ? 7.148 -1.499 -16.162 1.00 0.00 92 GLN A O 4
ATOM 7471 N N . GLU A 1 93 ? 6.445 -1.939 -14.070 1.00 0.00 93 GLU A N 4
ATOM 7472 C CA . GLU A 1 93 ? 7.459 -2.939 -13.715 1.00 0.00 93 GLU A CA 4
ATOM 7473 C C . GLU A 1 93 ? 6.784 -4.240 -13.217 1.00 0.00 93 GLU A C 4
ATOM 7474 O O . GLU A 1 93 ? 6.763 -4.522 -12.014 1.00 0.00 93 GLU A O 4
ATOM 7486 N N . PRO A 1 94 ? 6.228 -5.070 -14.121 1.00 0.00 94 PRO A N 4
ATOM 7487 C CA . PRO A 1 94 ? 5.462 -6.260 -13.742 1.00 0.00 94 PRO A CA 4
ATOM 7488 C C . PRO A 1 94 ? 6.337 -7.375 -13.155 1.00 0.00 94 PRO A C 4
ATOM 7489 O O . PRO A 1 94 ? 5.861 -8.163 -12.340 1.00 0.00 94 PRO A O 4
ATOM 7500 N N . ASN A 1 95 ? 7.626 -7.426 -13.504 1.00 0.00 95 ASN A N 4
ATOM 7501 C CA . ASN A 1 95 ? 8.580 -8.425 -13.008 1.00 0.00 95 ASN A CA 4
ATOM 7502 C C . ASN A 1 95 ? 9.408 -7.930 -11.800 1.00 0.00 95 ASN A C 4
ATOM 7503 O O . ASN A 1 95 ? 10.398 -8.566 -11.431 1.00 0.00 95 ASN A O 4
ATOM 7514 N N . ASN A 1 96 ? 9.042 -6.797 -11.185 1.00 0.00 96 ASN A N 4
ATOM 7515 C CA . ASN A 1 96 ? 9.831 -6.185 -10.110 1.00 0.00 96 ASN A CA 4
ATOM 7516 C C . ASN A 1 96 ? 9.748 -7.023 -8.814 1.00 0.00 96 ASN A C 4
ATOM 7517 O O . ASN A 1 96 ? 8.638 -7.196 -8.298 1.00 0.00 96 ASN A O 4
ATOM 7528 N N . PRO A 1 97 ? 10.864 -7.470 -8.214 1.00 0.00 97 PRO A N 4
ATOM 7529 C CA . PRO A 1 97 ? 10.833 -8.136 -6.913 1.00 0.00 97 PRO A CA 4
ATOM 7530 C C . PRO A 1 97 ? 10.260 -7.217 -5.826 1.00 0.00 97 PRO A C 4
ATOM 7531 O O . PRO A 1 97 ? 9.476 -7.661 -4.991 1.00 0.00 97 PRO A O 4
ATOM 7542 N N . GLU A 1 98 ? 10.565 -5.919 -5.872 1.00 0.00 98 GLU A N 4
ATOM 7543 C CA . GLU A 1 98 ? 10.093 -4.946 -4.881 1.00 0.00 98 GLU A CA 4
ATOM 7544 C C . GLU A 1 98 ? 8.604 -4.606 -5.037 1.00 0.00 98 GLU A C 4
ATOM 7545 O O . GLU A 1 98 ? 7.969 -4.248 -4.044 1.00 0.00 98 GLU A O 4
ATOM 7557 N N . VAL A 1 99 ? 8.020 -4.738 -6.239 1.00 0.00 99 VAL A N 4
ATOM 7558 C CA . VAL A 1 99 ? 6.567 -4.604 -6.412 1.00 0.00 99 VAL A CA 4
ATOM 7559 C C . VAL A 1 99 ? 5.880 -5.894 -5.999 1.00 0.00 99 VAL A C 4
ATOM 7560 O O . VAL A 1 99 ? 4.965 -5.851 -5.184 1.00 0.00 99 VAL A O 4
ATOM 7573 N N . GLN A 1 100 ? 6.316 -7.043 -6.526 1.00 0.00 100 GLN A N 4
ATOM 7574 C CA . GLN A 1 100 ? 5.620 -8.311 -6.297 1.00 0.00 100 GLN A CA 4
ATOM 7575 C C . GLN A 1 100 ? 5.674 -8.748 -4.832 1.00 0.00 100 GLN A C 4
ATOM 7576 O O . GLN A 1 100 ? 4.679 -9.255 -4.320 1.00 0.00 100 GLN A O 4
ATOM 7590 N N . GLU A 1 101 ? 6.776 -8.492 -4.122 1.00 0.00 101 GLU A N 4
ATOM 7591 C CA . GLU A 1 101 ? 6.852 -8.838 -2.689 1.00 0.00 101 GLU A CA 4
ATOM 7592 C C . GLU A 1 101 ? 5.968 -7.933 -1.814 1.00 0.00 101 GLU A C 4
ATOM 7593 O O . GLU A 1 101 ? 5.371 -8.408 -0.844 1.00 0.00 101 GLU A O 4
ATOM 7605 N N . LEU A 1 102 ? 5.811 -6.654 -2.180 1.00 0.00 102 LEU A N 4
ATOM 7606 C CA . LEU A 1 102 ? 4.901 -5.720 -1.508 1.00 0.00 102 LEU A CA 4
ATOM 7607 C C . LEU A 1 102 ? 3.434 -6.061 -1.830 1.00 0.00 102 LEU A C 4
ATOM 7608 O O . LEU A 1 102 ? 2.605 -6.194 -0.926 1.00 0.00 102 LEU A O 4
ATOM 7624 N N . LYS A 1 103 ? 3.127 -6.297 -3.115 1.00 0.00 103 LYS A N 4
ATOM 7625 C CA . LYS A 1 103 ? 1.804 -6.706 -3.609 1.00 0.00 103 LYS A CA 4
ATOM 7626 C C . LYS A 1 103 ? 1.324 -7.976 -2.914 1.00 0.00 103 LYS A C 4
ATOM 7627 O O . LYS A 1 103 ? 0.183 -8.027 -2.470 1.00 0.00 103 LYS A O 4
ATOM 7646 N N . LYS A 1 104 ? 2.202 -8.979 -2.786 1.00 0.00 104 LYS A N 4
ATOM 7647 C CA . LYS A 1 104 ? 1.924 -10.263 -2.114 1.00 0.00 104 LYS A CA 4
ATOM 7648 C C . LYS A 1 104 ? 1.496 -10.071 -0.657 1.00 0.00 104 LYS A C 4
ATOM 7649 O O . LYS A 1 104 ? 0.521 -10.685 -0.224 1.00 0.00 104 LYS A O 4
ATOM 7668 N N . ALA A 1 105 ? 2.166 -9.176 0.075 1.00 0.00 105 ALA A N 4
ATOM 7669 C CA . ALA A 1 105 ? 1.814 -8.862 1.459 1.00 0.00 105 ALA A CA 4
ATOM 7670 C C . ALA A 1 105 ? 0.374 -8.321 1.572 1.00 0.00 105 ALA A C 4
ATOM 7671 O O . ALA A 1 105 ? -0.398 -8.823 2.391 1.00 0.00 105 ALA A O 4
ATOM 7678 N N . MET A 1 106 ? -0.008 -7.378 0.701 1.00 0.00 106 MET A N 4
ATOM 7679 C CA . MET A 1 106 ? -1.375 -6.847 0.587 1.00 0.00 106 MET A CA 4
ATOM 7680 C C . MET A 1 106 ? -2.403 -7.879 0.123 1.00 0.00 106 MET A C 4
ATOM 7681 O O . MET A 1 106 ? -3.449 -8.016 0.752 1.00 0.00 106 MET A O 4
ATOM 7695 N N . GLU A 1 107 ? -2.116 -8.606 -0.957 1.00 0.00 107 GLU A N 4
ATOM 7696 C CA . GLU A 1 107 ? -2.995 -9.654 -1.496 1.00 0.00 107 GLU A CA 4
ATOM 7697 C C . GLU A 1 107 ? -3.383 -10.700 -0.437 1.00 0.00 107 GLU A C 4
ATOM 7698 O O . GLU A 1 107 ? -4.520 -11.164 -0.425 1.00 0.00 107 GLU A O 4
ATOM 7710 N N . GLU A 1 108 ? -2.481 -11.031 0.489 1.00 0.00 108 GLU A N 4
ATOM 7711 C CA . GLU A 1 108 ? -2.798 -11.842 1.674 1.00 0.00 108 GLU A CA 4
ATOM 7712 C C . GLU A 1 108 ? -3.530 -11.055 2.782 1.00 0.00 108 GLU A C 4
ATOM 7713 O O . GLU A 1 108 ? -4.519 -11.551 3.325 1.00 0.00 108 GLU A O 4
ATOM 7725 N N . ALA A 1 109 ? -3.099 -9.831 3.120 1.00 0.00 109 ALA A N 4
ATOM 7726 C CA . ALA A 1 109 ? -3.706 -9.011 4.184 1.00 0.00 109 ALA A CA 4
ATOM 7727 C C . ALA A 1 109 ? -5.190 -8.673 3.930 1.00 0.00 109 ALA A C 4
ATOM 7728 O O . ALA A 1 109 ? -5.994 -8.639 4.865 1.00 0.00 109 ALA A O 4
ATOM 7735 N N . GLU A 1 110 ? -5.566 -8.479 2.663 1.00 0.00 110 GLU A N 4
ATOM 7736 C CA . GLU A 1 110 ? -6.940 -8.222 2.209 1.00 0.00 110 GLU A CA 4
ATOM 7737 C C . GLU A 1 110 ? -7.898 -9.383 2.536 1.00 0.00 110 GLU A C 4
ATOM 7738 O O . GLU A 1 110 ? -9.100 -9.173 2.714 1.00 0.00 110 GLU A O 4
ATOM 7750 N N . ARG A 1 111 ? -7.358 -10.610 2.606 1.00 0.00 111 ARG A N 4
ATOM 7751 C CA . ARG A 1 111 ? -8.092 -11.859 2.904 1.00 0.00 111 ARG A CA 4
ATOM 7752 C C . ARG A 1 111 ? -7.940 -12.313 4.364 1.00 0.00 111 ARG A C 4
ATOM 7753 O O . ARG A 1 111 ? -8.830 -12.980 4.894 1.00 0.00 111 ARG A O 4
ATOM 7774 N N . GLY A 1 112 ? -6.841 -11.932 5.024 1.00 0.00 112 GLY A N 4
ATOM 7775 C CA . GLY A 1 112 ? -6.580 -12.178 6.450 1.00 0.00 112 GLY A CA 4
ATOM 7776 C C . GLY A 1 112 ? -7.399 -11.289 7.397 1.00 0.00 112 GLY A C 4
ATOM 7777 O O . GLY A 1 112 ? -7.569 -11.629 8.571 1.00 0.00 112 GLY A O 4
ATOM 7781 N N . SER A 1 113 ? -7.939 -10.180 6.887 1.00 0.00 113 SER A N 4
ATOM 7782 C CA . SER A 1 113 ? -8.917 -9.308 7.555 1.00 0.00 113 SER A CA 4
ATOM 7783 C C . SER A 1 113 ? -10.105 -8.999 6.617 1.00 0.00 113 SER A C 4
ATOM 7784 O O . SER A 1 113 ? -10.369 -9.768 5.689 1.00 0.00 113 SER A O 4
ATOM 7792 N N . LEU A 1 114 ? -10.851 -7.908 6.855 1.00 0.00 114 LEU A N 4
ATOM 7793 C CA . LEU A 1 114 ? -11.995 -7.452 6.037 1.00 0.00 114 LEU A CA 4
ATOM 7794 C C . LEU A 1 114 ? -13.197 -8.433 5.968 1.00 0.00 114 LEU A C 4
ATOM 7795 O O . LEU A 1 114 ? -14.066 -8.304 5.104 1.00 0.00 114 LEU A O 4
ATOM 7811 N N . GLU A 1 115 ? -13.276 -9.408 6.881 1.00 0.00 115 GLU A N 4
ATOM 7812 C CA . GLU A 1 115 ? -14.347 -10.412 6.965 1.00 0.00 115 GLU A CA 4
ATOM 7813 C C . GLU A 1 115 ? -15.299 -10.137 8.151 1.00 0.00 115 GLU A C 4
ATOM 7814 O O . GLU A 1 115 ? -14.851 -9.719 9.224 1.00 0.00 115 GLU A O 4
ATOM 7826 N N . HIS A 1 116 ? -16.599 -10.416 7.965 1.00 0.00 116 HIS A N 4
ATOM 7827 C CA . HIS A 1 116 ? -17.714 -10.134 8.890 1.00 0.00 116 HIS A CA 4
ATOM 7828 C C . HIS A 1 116 ? -17.946 -8.639 9.219 1.00 0.00 116 HIS A C 4
ATOM 7829 O O . HIS A 1 116 ? -17.100 -7.775 8.971 1.00 0.00 116 HIS A O 4
ATOM 7843 N N . HIS A 1 117 ? -19.132 -8.347 9.778 1.00 0.00 117 HIS A N 4
ATOM 7844 C CA . HIS A 1 117 ? -19.706 -7.010 10.017 1.00 0.00 117 HIS A CA 4
ATOM 7845 C C . HIS A 1 117 ? -19.964 -6.176 8.739 1.00 0.00 117 HIS A C 4
ATOM 7846 O O . HIS A 1 117 ? -19.415 -6.441 7.664 1.00 0.00 117 HIS A O 4
ATOM 7860 N N . HIS A 1 118 ? -20.850 -5.178 8.841 1.00 0.00 118 HIS A N 4
ATOM 7861 C CA . HIS A 1 118 ? -21.262 -4.310 7.729 1.00 0.00 118 HIS A CA 4
ATOM 7862 C C . HIS A 1 118 ? -21.712 -2.915 8.213 1.00 0.00 118 HIS A C 4
ATOM 7863 O O . HIS A 1 118 ? -22.077 -2.737 9.380 1.00 0.00 118 HIS A O 4
ATOM 7877 N N . HIS A 1 119 ? -21.706 -1.934 7.307 1.00 0.00 119 HIS A N 4
ATOM 7878 C CA . HIS A 1 119 ? -22.169 -0.555 7.530 1.00 0.00 119 HIS A CA 4
ATOM 7879 C C . HIS A 1 119 ? -23.592 -0.326 6.967 1.00 0.00 119 HIS A C 4
ATOM 7880 O O . HIS A 1 119 ? -24.295 -1.282 6.621 1.00 0.00 119 HIS A O 4
ATOM 7894 N N . HIS A 1 120 ? -24.041 0.932 6.892 1.00 0.00 120 HIS A N 4
ATOM 7895 C CA . HIS A 1 120 ? -25.396 1.331 6.481 1.00 0.00 120 HIS A CA 4
ATOM 7896 C C . HIS A 1 120 ? -25.642 1.183 4.960 1.00 0.00 120 HIS A C 4
ATOM 7897 O O . HIS A 1 120 ? -25.690 2.171 4.218 1.00 0.00 120 HIS A O 4
ATOM 7911 N N . HIS A 1 121 ? -25.822 -0.068 4.513 1.00 0.00 121 HIS A N 4
ATOM 7912 C CA . HIS A 1 121 ? -26.148 -0.494 3.140 1.00 0.00 121 HIS A CA 4
ATOM 7913 C C . HIS A 1 121 ? -25.220 0.115 2.057 1.00 0.00 121 HIS A C 4
ATOM 7914 O O . HIS A 1 121 ? -23.989 -0.095 2.158 1.00 0.00 121 HIS A O 4
ATOM 7929 N N . GLY A 1 1 ? -7.390 -14.948 14.519 1.00 0.00 1 GLY A N 5
ATOM 7930 C CA . GLY A 1 1 ? -7.597 -13.952 13.447 1.00 0.00 1 GLY A CA 5
ATOM 7931 C C . GLY A 1 1 ? -6.720 -12.736 13.680 1.00 0.00 1 GLY A C 5
ATOM 7932 O O . GLY A 1 1 ? -7.126 -11.803 14.370 1.00 0.00 1 GLY A O 5
ATOM 7938 N N . ASP A 1 2 ? -5.500 -12.762 13.142 1.00 0.00 2 ASP A N 5
ATOM 7939 C CA . ASP A 1 2 ? -4.447 -11.748 13.360 1.00 0.00 2 ASP A CA 5
ATOM 7940 C C . ASP A 1 2 ? -3.307 -11.775 12.328 1.00 0.00 2 ASP A C 5
ATOM 7941 O O . ASP A 1 2 ? -2.401 -10.943 12.368 1.00 0.00 2 ASP A O 5
ATOM 7950 N N . GLU A 1 3 ? -3.367 -12.674 11.350 1.00 0.00 3 GLU A N 5
ATOM 7951 C CA . GLU A 1 3 ? -2.386 -12.796 10.273 1.00 0.00 3 GLU A CA 5
ATOM 7952 C C . GLU A 1 3 ? -2.208 -11.498 9.465 1.00 0.00 3 GLU A C 5
ATOM 7953 O O . GLU A 1 3 ? -1.077 -11.106 9.180 1.00 0.00 3 GLU A O 5
ATOM 7965 N N . ALA A 1 4 ? -3.297 -10.777 9.176 1.00 0.00 4 ALA A N 5
ATOM 7966 C CA . ALA A 1 4 ? -3.282 -9.531 8.403 1.00 0.00 4 ALA A CA 5
ATOM 7967 C C . ALA A 1 4 ? -2.526 -8.394 9.119 1.00 0.00 4 ALA A C 5
ATOM 7968 O O . ALA A 1 4 ? -2.023 -7.470 8.479 1.00 0.00 4 ALA A O 5
ATOM 7975 N N . GLU A 1 5 ? -2.404 -8.472 10.446 1.00 0.00 5 GLU A N 5
ATOM 7976 C CA . GLU A 1 5 ? -1.605 -7.533 11.238 1.00 0.00 5 GLU A CA 5
ATOM 7977 C C . GLU A 1 5 ? -0.099 -7.744 11.041 1.00 0.00 5 GLU A C 5
ATOM 7978 O O . GLU A 1 5 ? 0.645 -6.773 10.909 1.00 0.00 5 GLU A O 5
ATOM 7990 N N . LYS A 1 6 ? 0.356 -8.995 10.973 1.00 0.00 6 LYS A N 5
ATOM 7991 C CA . LYS A 1 6 ? 1.743 -9.359 10.636 1.00 0.00 6 LYS A CA 5
ATOM 7992 C C . LYS A 1 6 ? 2.088 -9.123 9.158 1.00 0.00 6 LYS A C 5
ATOM 7993 O O . LYS A 1 6 ? 3.217 -8.746 8.861 1.00 0.00 6 LYS A O 5
ATOM 8012 N N . GLN A 1 7 ? 1.140 -9.231 8.223 1.00 0.00 7 GLN A N 5
ATOM 8013 C CA . GLN A 1 7 ? 1.360 -8.790 6.838 1.00 0.00 7 GLN A CA 5
ATOM 8014 C C . GLN A 1 7 ? 1.749 -7.304 6.746 1.00 0.00 7 GLN A C 5
ATOM 8015 O O . GLN A 1 7 ? 2.594 -6.936 5.928 1.00 0.00 7 GLN A O 5
ATOM 8029 N N . ALA A 1 8 ? 1.200 -6.461 7.626 1.00 0.00 8 ALA A N 5
ATOM 8030 C CA . ALA A 1 8 ? 1.625 -5.065 7.738 1.00 0.00 8 ALA A CA 5
ATOM 8031 C C . ALA A 1 8 ? 3.089 -4.924 8.178 1.00 0.00 8 ALA A C 5
ATOM 8032 O O . ALA A 1 8 ? 3.799 -4.086 7.641 1.00 0.00 8 ALA A O 5
ATOM 8039 N N . GLU A 1 9 ? 3.570 -5.766 9.097 1.00 0.00 9 GLU A N 5
ATOM 8040 C CA . GLU A 1 9 ? 4.986 -5.812 9.507 1.00 0.00 9 GLU A CA 5
ATOM 8041 C C . GLU A 1 9 ? 5.927 -6.125 8.324 1.00 0.00 9 GLU A C 5
ATOM 8042 O O . GLU A 1 9 ? 7.007 -5.542 8.218 1.00 0.00 9 GLU A O 5
ATOM 8054 N N . ARG A 1 10 ? 5.491 -6.986 7.393 1.00 0.00 10 ARG A N 5
ATOM 8055 C CA . ARG A 1 10 ? 6.246 -7.382 6.185 1.00 0.00 10 ARG A CA 5
ATOM 8056 C C . ARG A 1 10 ? 6.303 -6.291 5.120 1.00 0.00 10 ARG A C 5
ATOM 8057 O O . ARG A 1 10 ? 7.359 -6.020 4.549 1.00 0.00 10 ARG A O 5
ATOM 8078 N N . ALA A 1 11 ? 5.178 -5.629 4.884 1.00 0.00 11 ALA A N 5
ATOM 8079 C CA . ALA A 1 11 ? 5.128 -4.437 4.038 1.00 0.00 11 ALA A CA 5
ATOM 8080 C C . ALA A 1 11 ? 5.889 -3.250 4.669 1.00 0.00 11 ALA A C 5
ATOM 8081 O O . ALA A 1 11 ? 6.535 -2.484 3.952 1.00 0.00 11 ALA A O 5
ATOM 8088 N N . LEU A 1 12 ? 5.861 -3.125 6.004 1.00 0.00 12 LEU A N 5
ATOM 8089 C CA . LEU A 1 12 ? 6.530 -2.062 6.757 1.00 0.00 12 LEU A CA 5
ATOM 8090 C C . LEU A 1 12 ? 8.051 -2.182 6.594 1.00 0.00 12 LEU A C 5
ATOM 8091 O O . LEU A 1 12 ? 8.715 -1.208 6.243 1.00 0.00 12 LEU A O 5
ATOM 8107 N N . GLU A 1 13 ? 8.612 -3.371 6.835 1.00 0.00 13 GLU A N 5
ATOM 8108 C CA . GLU A 1 13 ? 10.062 -3.580 6.781 1.00 0.00 13 GLU A CA 5
ATOM 8109 C C . GLU A 1 13 ? 10.617 -3.349 5.370 1.00 0.00 13 GLU A C 5
ATOM 8110 O O . GLU A 1 13 ? 11.720 -2.826 5.224 1.00 0.00 13 GLU A O 5
ATOM 8122 N N . LEU A 1 14 ? 9.834 -3.659 4.331 1.00 0.00 14 LEU A N 5
ATOM 8123 C CA . LEU A 1 14 ? 10.190 -3.358 2.950 1.00 0.00 14 LEU A CA 5
ATOM 8124 C C . LEU A 1 14 ? 10.291 -1.845 2.728 1.00 0.00 14 LEU A C 5
ATOM 8125 O O . LEU A 1 14 ? 11.352 -1.361 2.330 1.00 0.00 14 LEU A O 5
ATOM 8141 N N . VAL A 1 15 ? 9.251 -1.068 3.048 1.00 0.00 15 VAL A N 5
ATOM 8142 C CA . VAL A 1 15 ? 9.300 0.386 2.787 1.00 0.00 15 VAL A CA 5
ATOM 8143 C C . VAL A 1 15 ? 10.297 1.114 3.702 1.00 0.00 15 VAL A C 5
ATOM 8144 O O . VAL A 1 15 ? 10.830 2.157 3.323 1.00 0.00 15 VAL A O 5
ATOM 8157 N N . ARG A 1 16 ? 10.606 0.541 4.876 1.00 0.00 16 ARG A N 5
ATOM 8158 C CA . ARG A 1 16 ? 11.667 1.006 5.784 1.00 0.00 16 ARG A CA 5
ATOM 8159 C C . ARG A 1 16 ? 13.057 0.823 5.176 1.00 0.00 16 ARG A C 5
ATOM 8160 O O . ARG A 1 16 ? 13.875 1.741 5.241 1.00 0.00 16 ARG A O 5
ATOM 8181 N N . LYS A 1 17 ? 13.342 -0.357 4.613 1.00 0.00 17 LYS A N 5
ATOM 8182 C CA . LYS A 1 17 ? 14.666 -0.715 4.063 1.00 0.00 17 LYS A CA 5
ATOM 8183 C C . LYS A 1 17 ? 14.901 -0.143 2.666 1.00 0.00 17 LYS A C 5
ATOM 8184 O O . LYS A 1 17 ? 16.037 0.191 2.328 1.00 0.00 17 LYS A O 5
ATOM 8203 N N . SER A 1 18 ? 13.826 0.020 1.898 1.00 0.00 18 SER A N 5
ATOM 8204 C CA . SER A 1 18 ? 13.816 0.686 0.590 1.00 0.00 18 SER A CA 5
ATOM 8205 C C . SER A 1 18 ? 13.013 1.999 0.626 1.00 0.00 18 SER A C 5
ATOM 8206 O O . SER A 1 18 ? 11.882 2.043 0.135 1.00 0.00 18 SER A O 5
ATOM 8214 N N . PRO A 1 19 ? 13.580 3.108 1.142 1.00 0.00 19 PRO A N 5
ATOM 8215 C CA . PRO A 1 19 ? 12.919 4.416 1.113 1.00 0.00 19 PRO A CA 5
ATOM 8216 C C . PRO A 1 19 ? 12.793 4.985 -0.313 1.00 0.00 19 PRO A C 5
ATOM 8217 O O . PRO A 1 19 ? 11.917 5.807 -0.571 1.00 0.00 19 PRO A O 5
ATOM 8228 N N . ASP A 1 20 ? 13.608 4.518 -1.268 1.00 0.00 20 ASP A N 5
ATOM 8229 C CA . ASP A 1 20 ? 13.516 4.904 -2.683 1.00 0.00 20 ASP A CA 5
ATOM 8230 C C . ASP A 1 20 ? 12.279 4.283 -3.349 1.00 0.00 20 ASP A C 5
ATOM 8231 O O . ASP A 1 20 ? 11.611 4.945 -4.146 1.00 0.00 20 ASP A O 5
ATOM 8240 N N . LEU A 1 21 ? 11.924 3.050 -2.959 1.00 0.00 21 LEU A N 5
ATOM 8241 C CA . LEU A 1 21 ? 10.665 2.391 -3.326 1.00 0.00 21 LEU A CA 5
ATOM 8242 C C . LEU A 1 21 ? 9.480 3.197 -2.788 1.00 0.00 21 LEU A C 5
ATOM 8243 O O . LEU A 1 21 ? 8.517 3.445 -3.505 1.00 0.00 21 LEU A O 5
ATOM 8259 N N . LEU A 1 22 ? 9.574 3.682 -1.549 1.00 0.00 22 LEU A N 5
ATOM 8260 C CA . LEU A 1 22 ? 8.515 4.478 -0.935 1.00 0.00 22 LEU A CA 5
ATOM 8261 C C . LEU A 1 22 ? 8.336 5.821 -1.662 1.00 0.00 22 LEU A C 5
ATOM 8262 O O . LEU A 1 22 ? 7.206 6.210 -1.952 1.00 0.00 22 LEU A O 5
ATOM 8278 N N . LYS A 1 23 ? 9.439 6.487 -2.038 1.00 0.00 23 LYS A N 5
ATOM 8279 C CA . LYS A 1 23 ? 9.446 7.777 -2.758 1.00 0.00 23 LYS A CA 5
ATOM 8280 C C . LYS A 1 23 ? 8.765 7.701 -4.128 1.00 0.00 23 LYS A C 5
ATOM 8281 O O . LYS A 1 23 ? 8.128 8.662 -4.550 1.00 0.00 23 LYS A O 5
ATOM 8300 N N . LYS A 1 24 ? 8.867 6.573 -4.837 1.00 0.00 24 LYS A N 5
ATOM 8301 C CA . LYS A 1 24 ? 8.078 6.320 -6.051 1.00 0.00 24 LYS A CA 5
ATOM 8302 C C . LYS A 1 24 ? 6.657 5.847 -5.764 1.00 0.00 24 LYS A C 5
ATOM 8303 O O . LYS A 1 24 ? 5.772 6.126 -6.558 1.00 0.00 24 LYS A O 5
ATOM 8322 N N . LEU A 1 25 ? 6.415 5.163 -4.648 1.00 0.00 25 LEU A N 5
ATOM 8323 C CA . LEU A 1 25 ? 5.113 4.580 -4.309 1.00 0.00 25 LEU A CA 5
ATOM 8324 C C . LEU A 1 25 ? 4.015 5.640 -4.133 1.00 0.00 25 LEU A C 5
ATOM 8325 O O . LEU A 1 25 ? 3.025 5.613 -4.866 1.00 0.00 25 LEU A O 5
ATOM 8341 N N . LEU A 1 26 ? 4.217 6.634 -3.256 1.00 0.00 26 LEU A N 5
ATOM 8342 C CA . LEU A 1 26 ? 3.271 7.756 -3.129 1.00 0.00 26 LEU A CA 5
ATOM 8343 C C . LEU A 1 26 ? 3.142 8.545 -4.448 1.00 0.00 26 LEU A C 5
ATOM 8344 O O . LEU A 1 26 ? 2.067 9.029 -4.787 1.00 0.00 26 LEU A O 5
ATOM 8360 N N . GLU A 1 27 ? 4.221 8.637 -5.228 1.00 0.00 27 GLU A N 5
ATOM 8361 C CA . GLU A 1 27 ? 4.256 9.357 -6.499 1.00 0.00 27 GLU A CA 5
ATOM 8362 C C . GLU A 1 27 ? 3.519 8.615 -7.634 1.00 0.00 27 GLU A C 5
ATOM 8363 O O . GLU A 1 27 ? 2.942 9.246 -8.519 1.00 0.00 27 GLU A O 5
ATOM 8375 N N . ALA A 1 28 ? 3.482 7.280 -7.589 1.00 0.00 28 ALA A N 5
ATOM 8376 C CA . ALA A 1 28 ? 2.756 6.428 -8.522 1.00 0.00 28 ALA A CA 5
ATOM 8377 C C . ALA A 1 28 ? 1.243 6.481 -8.246 1.00 0.00 28 ALA A C 5
ATOM 8378 O O . ALA A 1 28 ? 0.446 6.630 -9.171 1.00 0.00 28 ALA A O 5
ATOM 8385 N N . MET A 1 29 ? 0.842 6.464 -6.970 1.00 0.00 29 MET A N 5
ATOM 8386 C CA . MET A 1 29 ? -0.559 6.560 -6.528 1.00 0.00 29 MET A CA 5
ATOM 8387 C C . MET A 1 29 ? -1.299 7.762 -7.134 1.00 0.00 29 MET A C 5
ATOM 8388 O O . MET A 1 29 ? -2.460 7.645 -7.527 1.00 0.00 29 MET A O 5
ATOM 8402 N N . ALA A 1 30 ? -0.613 8.903 -7.236 1.00 0.00 30 ALA A N 5
ATOM 8403 C CA . ALA A 1 30 ? -1.143 10.138 -7.802 1.00 0.00 30 ALA A CA 5
ATOM 8404 C C . ALA A 1 30 ? -1.636 9.988 -9.250 1.00 0.00 30 ALA A C 5
ATOM 8405 O O . ALA A 1 30 ? -2.606 10.638 -9.636 1.00 0.00 30 ALA A O 5
ATOM 8412 N N . GLU A 1 31 ? -1.004 9.126 -10.046 1.00 0.00 31 GLU A N 5
ATOM 8413 C CA . GLU A 1 31 ? -1.357 8.929 -11.453 1.00 0.00 31 GLU A CA 5
ATOM 8414 C C . GLU A 1 31 ? -2.682 8.177 -11.598 1.00 0.00 31 GLU A C 5
ATOM 8415 O O . GLU A 1 31 ? -3.528 8.576 -12.392 1.00 0.00 31 GLU A O 5
ATOM 8427 N N . GLU A 1 32 ? -2.925 7.138 -10.797 1.00 0.00 32 GLU A N 5
ATOM 8428 C CA . GLU A 1 32 ? -4.220 6.449 -10.818 1.00 0.00 32 GLU A CA 5
ATOM 8429 C C . GLU A 1 32 ? -5.327 7.271 -10.146 1.00 0.00 32 GLU A C 5
ATOM 8430 O O . GLU A 1 32 ? -6.448 7.319 -10.654 1.00 0.00 32 GLU A O 5
ATOM 8442 N N . LEU A 1 33 ? -5.015 7.996 -9.067 1.00 0.00 33 LEU A N 5
ATOM 8443 C CA . LEU A 1 33 ? -5.947 8.984 -8.509 1.00 0.00 33 LEU A CA 5
ATOM 8444 C C . LEU A 1 33 ? -6.330 10.051 -9.562 1.00 0.00 33 LEU A C 5
ATOM 8445 O O . LEU A 1 33 ? -7.485 10.475 -9.632 1.00 0.00 33 LEU A O 5
ATOM 8461 N N . LYS A 1 34 ? -5.405 10.426 -10.454 1.00 0.00 34 LYS A N 5
ATOM 8462 C CA . LYS A 1 34 ? -5.692 11.313 -11.592 1.00 0.00 34 LYS A CA 5
ATOM 8463 C C . LYS A 1 34 ? -6.544 10.645 -12.686 1.00 0.00 34 LYS A C 5
ATOM 8464 O O . LYS A 1 34 ? -7.436 11.308 -13.217 1.00 0.00 34 LYS A O 5
ATOM 8483 N N . ARG A 1 35 ? -6.387 9.337 -12.966 1.00 0.00 35 ARG A N 5
ATOM 8484 C CA . ARG A 1 35 ? -7.293 8.568 -13.861 1.00 0.00 35 ARG A CA 5
ATOM 8485 C C . ARG A 1 35 ? -8.716 8.445 -13.306 1.00 0.00 35 ARG A C 5
ATOM 8486 O O . ARG A 1 35 ? -9.683 8.421 -14.068 1.00 0.00 35 ARG A O 5
ATOM 8507 N N . GLN A 1 36 ? -8.832 8.460 -11.981 1.00 0.00 36 GLN A N 5
ATOM 8508 C CA . GLN A 1 36 ? -10.088 8.502 -11.224 1.00 0.00 36 GLN A CA 5
ATOM 8509 C C . GLN A 1 36 ? -10.728 9.907 -11.193 1.00 0.00 36 GLN A C 5
ATOM 8510 O O . GLN A 1 36 ? -11.870 10.059 -10.751 1.00 0.00 36 GLN A O 5
ATOM 8524 N N . GLY A 1 37 ? -10.023 10.930 -11.686 1.00 0.00 37 GLY A N 5
ATOM 8525 C CA . GLY A 1 37 ? -10.530 12.288 -11.881 1.00 0.00 37 GLY A CA 5
ATOM 8526 C C . GLY A 1 37 ? -10.429 13.182 -10.642 1.00 0.00 37 GLY A C 5
ATOM 8527 O O . GLY A 1 37 ? -11.123 14.201 -10.571 1.00 0.00 37 GLY A O 5
ATOM 8531 N N . LYS A 1 38 ? -9.594 12.811 -9.661 1.00 0.00 38 LYS A N 5
ATOM 8532 C CA . LYS A 1 38 ? -9.378 13.604 -8.440 1.00 0.00 38 LYS A CA 5
ATOM 8533 C C . LYS A 1 38 ? -8.672 14.931 -8.734 1.00 0.00 38 LYS A C 5
ATOM 8534 O O . LYS A 1 38 ? -7.966 15.072 -9.737 1.00 0.00 38 LYS A O 5
ATOM 8553 N N . SER A 1 39 ? -8.830 15.891 -7.832 1.00 0.00 39 SER A N 5
ATOM 8554 C CA . SER A 1 39 ? -8.188 17.212 -7.897 1.00 0.00 39 SER A CA 5
ATOM 8555 C C . SER A 1 39 ? -6.752 17.169 -7.352 1.00 0.00 39 SER A C 5
ATOM 8556 O O . SER A 1 39 ? -6.445 16.325 -6.504 1.00 0.00 39 SER A O 5
ATOM 8564 N N . PRO A 1 40 ? -5.854 18.075 -7.788 1.00 0.00 40 PRO A N 5
ATOM 8565 C CA . PRO A 1 40 ? -4.444 18.044 -7.390 1.00 0.00 40 PRO A CA 5
ATOM 8566 C C . PRO A 1 40 ? -4.245 18.277 -5.885 1.00 0.00 40 PRO A C 5
ATOM 8567 O O . PRO A 1 40 ? -3.295 17.755 -5.307 1.00 0.00 40 PRO A O 5
ATOM 8578 N N . ASP A 1 41 ? -5.166 18.986 -5.225 1.00 0.00 41 ASP A N 5
ATOM 8579 C CA . ASP A 1 41 ? -5.186 19.159 -3.767 1.00 0.00 41 ASP A CA 5
ATOM 8580 C C . ASP A 1 41 ? -5.475 17.838 -3.028 1.00 0.00 41 ASP A C 5
ATOM 8581 O O . ASP A 1 41 ? -4.826 17.521 -2.029 1.00 0.00 41 ASP A O 5
ATOM 8590 N N . GLU A 1 42 ? -6.412 17.035 -3.541 1.00 0.00 42 GLU A N 5
ATOM 8591 C CA . GLU A 1 42 ? -6.780 15.722 -2.986 1.00 0.00 42 GLU A CA 5
ATOM 8592 C C . GLU A 1 42 ? -5.633 14.725 -3.150 1.00 0.00 42 GLU A C 5
ATOM 8593 O O . GLU A 1 42 ? -5.272 14.006 -2.220 1.00 0.00 42 GLU A O 5
ATOM 8605 N N . ILE A 1 43 ? -5.034 14.735 -4.343 1.00 0.00 43 ILE A N 5
ATOM 8606 C CA . ILE A 1 43 ? -3.862 13.928 -4.705 1.00 0.00 43 ILE A CA 5
ATOM 8607 C C . ILE A 1 43 ? -2.677 14.275 -3.800 1.00 0.00 43 ILE A C 5
ATOM 8608 O O . ILE A 1 43 ? -2.085 13.379 -3.200 1.00 0.00 43 ILE A O 5
ATOM 8624 N N . GLN A 1 44 ? -2.351 15.564 -3.656 1.00 0.00 44 GLN A N 5
ATOM 8625 C CA . GLN A 1 44 ? -1.255 16.025 -2.804 1.00 0.00 44 GLN A CA 5
ATOM 8626 C C . GLN A 1 44 ? -1.450 15.570 -1.353 1.00 0.00 44 GLN A C 5
ATOM 8627 O O . GLN A 1 44 ? -0.536 14.995 -0.757 1.00 0.00 44 GLN A O 5
ATOM 8641 N N . LYS A 1 45 ? -2.661 15.751 -0.808 1.00 0.00 45 LYS A N 5
ATOM 8642 C CA . LYS A 1 45 ? -3.007 15.299 0.545 1.00 0.00 45 LYS A CA 5
ATOM 8643 C C . LYS A 1 45 ? -2.898 13.777 0.679 1.00 0.00 45 LYS A C 5
ATOM 8644 O O . LYS A 1 45 ? -2.323 13.303 1.655 1.00 0.00 45 LYS A O 5
ATOM 8663 N N . ALA A 1 46 ? -3.352 13.009 -0.316 1.00 0.00 46 ALA A N 5
ATOM 8664 C CA . ALA A 1 46 ? -3.223 11.551 -0.327 1.00 0.00 46 ALA A CA 5
ATOM 8665 C C . ALA A 1 46 ? -1.754 11.092 -0.290 1.00 0.00 46 ALA A C 5
ATOM 8666 O O . ALA A 1 46 ? -1.419 10.232 0.529 1.00 0.00 46 ALA A O 5
ATOM 8673 N N . LYS A 1 47 ? -0.856 11.683 -1.102 1.00 0.00 47 LYS A N 5
ATOM 8674 C CA . LYS A 1 47 ? 0.588 11.389 -1.044 1.00 0.00 47 LYS A CA 5
ATOM 8675 C C . LYS A 1 47 ? 1.153 11.579 0.365 1.00 0.00 47 LYS A C 5
ATOM 8676 O O . LYS A 1 47 ? 1.775 10.664 0.901 1.00 0.00 47 LYS A O 5
ATOM 8695 N N . ASP A 1 48 ? 0.891 12.726 0.989 1.00 0.00 48 ASP A N 5
ATOM 8696 C CA . ASP A 1 48 ? 1.363 13.014 2.348 1.00 0.00 48 ASP A CA 5
ATOM 8697 C C . ASP A 1 48 ? 0.748 12.110 3.421 1.00 0.00 48 ASP A C 5
ATOM 8698 O O . ASP A 1 48 ? 1.459 11.747 4.353 1.00 0.00 48 ASP A O 5
ATOM 8707 N N . GLU A 1 49 ? -0.517 11.695 3.298 1.00 0.00 49 GLU A N 5
ATOM 8708 C CA . GLU A 1 49 ? -1.127 10.725 4.220 1.00 0.00 49 GLU A CA 5
ATOM 8709 C C . GLU A 1 49 ? -0.361 9.397 4.204 1.00 0.00 49 GLU A C 5
ATOM 8710 O O . GLU A 1 49 ? -0.008 8.871 5.256 1.00 0.00 49 GLU A O 5
ATOM 8722 N N . VAL A 1 50 ? -0.035 8.888 3.014 1.00 0.00 50 VAL A N 5
ATOM 8723 C CA . VAL A 1 50 ? 0.729 7.630 2.864 1.00 0.00 50 VAL A CA 5
ATOM 8724 C C . VAL A 1 50 ? 2.146 7.785 3.432 1.00 0.00 50 VAL A C 5
ATOM 8725 O O . VAL A 1 50 ? 2.591 6.953 4.223 1.00 0.00 50 VAL A O 5
ATOM 8738 N N . LYS A 1 51 ? 2.831 8.886 3.100 1.00 0.00 51 LYS A N 5
ATOM 8739 C CA . LYS A 1 51 ? 4.178 9.241 3.544 1.00 0.00 51 LYS A CA 5
ATOM 8740 C C . LYS A 1 51 ? 4.242 9.358 5.069 1.00 0.00 51 LYS A C 5
ATOM 8741 O O . LYS A 1 51 ? 5.094 8.743 5.702 1.00 0.00 51 LYS A O 5
ATOM 8760 N N . THR A 1 52 ? 3.315 10.092 5.680 1.00 0.00 52 THR A N 5
ATOM 8761 C CA . THR A 1 52 ? 3.305 10.296 7.137 1.00 0.00 52 THR A CA 5
ATOM 8762 C C . THR A 1 52 ? 2.891 9.030 7.894 1.00 0.00 52 THR A C 5
ATOM 8763 O O . THR A 1 52 ? 3.467 8.728 8.938 1.00 0.00 52 THR A O 5
ATOM 8774 N N . LYS A 1 53 ? 1.991 8.206 7.335 1.00 0.00 53 LYS A N 5
ATOM 8775 C CA . LYS A 1 53 ? 1.618 6.900 7.912 1.00 0.00 53 LYS A CA 5
ATOM 8776 C C . LYS A 1 53 ? 2.804 5.937 8.011 1.00 0.00 53 LYS A C 5
ATOM 8777 O O . LYS A 1 53 ? 3.023 5.363 9.078 1.00 0.00 53 LYS A O 5
ATOM 8796 N N . VAL A 1 54 ? 3.595 5.781 6.943 1.00 0.00 54 VAL A N 5
ATOM 8797 C CA . VAL A 1 54 ? 4.782 4.904 6.992 1.00 0.00 54 VAL A CA 5
ATOM 8798 C C . VAL A 1 54 ? 5.863 5.480 7.903 1.00 0.00 54 VAL A C 5
ATOM 8799 O O . VAL A 1 54 ? 6.495 4.747 8.653 1.00 0.00 54 VAL A O 5
ATOM 8812 N N . GLU A 1 55 ? 6.045 6.800 7.909 1.00 0.00 55 GLU A N 5
ATOM 8813 C CA . GLU A 1 55 ? 7.061 7.476 8.717 1.00 0.00 55 GLU A CA 5
ATOM 8814 C C . GLU A 1 55 ? 6.779 7.350 10.215 1.00 0.00 55 GLU A C 5
ATOM 8815 O O . GLU A 1 55 ? 7.664 6.964 10.979 1.00 0.00 55 GLU A O 5
ATOM 8827 N N . GLN A 1 56 ? 5.535 7.591 10.637 1.00 0.00 56 GLN A N 5
ATOM 8828 C CA . GLN A 1 56 ? 5.125 7.400 12.030 1.00 0.00 56 GLN A CA 5
ATOM 8829 C C . GLN A 1 56 ? 5.202 5.926 12.460 1.00 0.00 56 GLN A C 5
ATOM 8830 O O . GLN A 1 56 ? 5.558 5.652 13.605 1.00 0.00 56 GLN A O 5
ATOM 8844 N N . ALA A 1 57 ? 4.959 4.969 11.555 1.00 0.00 57 ALA A N 5
ATOM 8845 C CA . ALA A 1 57 ? 5.186 3.554 11.833 1.00 0.00 57 ALA A CA 5
ATOM 8846 C C . ALA A 1 57 ? 6.676 3.239 12.048 1.00 0.00 57 ALA A C 5
ATOM 8847 O O . ALA A 1 57 ? 7.056 2.691 13.083 1.00 0.00 57 ALA A O 5
ATOM 8854 N N . ILE A 1 58 ? 7.543 3.622 11.108 1.00 0.00 58 ILE A N 5
ATOM 8855 C CA . ILE A 1 58 ? 8.987 3.359 11.178 1.00 0.00 58 ILE A CA 5
ATOM 8856 C C . ILE A 1 58 ? 9.602 4.012 12.431 1.00 0.00 58 ILE A C 5
ATOM 8857 O O . ILE A 1 58 ? 10.423 3.390 13.106 1.00 0.00 58 ILE A O 5
ATOM 8873 N N . ARG A 1 59 ? 9.152 5.216 12.811 1.00 0.00 59 ARG A N 5
ATOM 8874 C CA . ARG A 1 59 ? 9.565 5.904 14.052 1.00 0.00 59 ARG A CA 5
ATO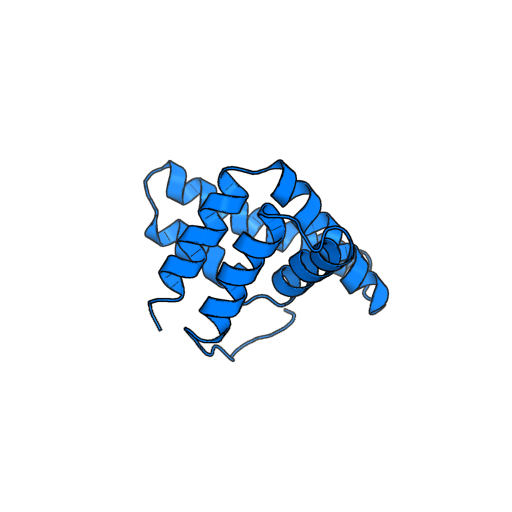M 8875 C C . ARG A 1 59 ? 9.254 5.127 15.329 1.00 0.00 59 ARG A C 5
ATOM 8876 O O . ARG A 1 59 ? 10.003 5.239 16.295 1.00 0.00 59 ARG A O 5
ATOM 8897 N N . GLU A 1 60 ? 8.181 4.344 15.346 1.00 0.00 60 GLU A N 5
ATOM 8898 C CA . GLU A 1 60 ? 7.838 3.441 16.440 1.00 0.00 60 GLU A CA 5
ATOM 8899 C C . GLU A 1 60 ? 8.700 2.174 16.408 1.00 0.00 60 GLU A C 5
ATOM 8900 O O . GLU A 1 60 ? 9.331 1.841 17.407 1.00 0.00 60 GLU A O 5
ATOM 8912 N N . TRP A 1 61 ? 8.830 1.499 15.262 1.00 0.00 61 TRP A N 5
ATOM 8913 C CA . TRP A 1 61 ? 9.649 0.276 15.184 1.00 0.00 61 TRP A CA 5
ATOM 8914 C C . TRP A 1 61 ? 11.099 0.534 15.610 1.00 0.00 61 TRP A C 5
ATOM 8915 O O . TRP A 1 61 ? 11.675 -0.244 16.373 1.00 0.00 61 TRP A O 5
ATOM 8936 N N . LYS A 1 62 ? 11.671 1.665 15.193 1.00 0.00 62 LYS A N 5
ATOM 8937 C CA . LYS A 1 62 ? 13.072 1.998 15.471 1.00 0.00 62 LYS A CA 5
ATOM 8938 C C . LYS A 1 62 ? 13.362 2.214 16.964 1.00 0.00 62 LYS A C 5
ATOM 8939 O O . LYS A 1 62 ? 14.485 1.967 17.406 1.00 0.00 62 LYS A O 5
ATOM 8958 N N . GLN A 1 63 ? 12.357 2.634 17.744 1.00 0.00 63 GLN A N 5
ATOM 8959 C CA . GLN A 1 63 ? 12.427 2.743 19.211 1.00 0.00 63 GLN A CA 5
ATOM 8960 C C . GLN A 1 63 ? 12.014 1.444 19.936 1.00 0.00 63 GLN A C 5
ATOM 8961 O O . GLN A 1 63 ? 11.807 1.433 21.151 1.00 0.00 63 GLN A O 5
ATOM 8975 N N . GLY A 1 64 ? 11.896 0.345 19.185 1.00 0.00 64 GLY A N 5
ATOM 8976 C CA . GLY A 1 64 ? 11.540 -0.994 19.668 1.00 0.00 64 GLY A CA 5
ATOM 8977 C C . GLY A 1 64 ? 10.033 -1.272 19.689 1.00 0.00 64 GLY A C 5
ATOM 8978 O O . GLY A 1 64 ? 9.611 -2.302 20.216 1.00 0.00 64 GLY A O 5
ATOM 8982 N N . ASN A 1 65 ? 9.214 -0.378 19.124 1.00 0.00 65 ASN A N 5
ATOM 8983 C CA . ASN A 1 65 ? 7.746 -0.444 19.186 1.00 0.00 65 ASN A CA 5
ATOM 8984 C C . ASN A 1 65 ? 7.154 -1.080 17.908 1.00 0.00 65 ASN A C 5
ATOM 8985 O O . ASN A 1 65 ? 6.363 -0.472 17.182 1.00 0.00 65 ASN A O 5
ATOM 8996 N N . GLU A 1 66 ? 7.541 -2.330 17.625 1.00 0.00 66 GLU A N 5
ATOM 8997 C CA . GLU A 1 66 ? 7.060 -3.114 16.470 1.00 0.00 66 GLU A CA 5
ATOM 8998 C C . GLU A 1 66 ? 5.532 -3.134 16.386 1.00 0.00 66 GLU A C 5
ATOM 8999 O O . GLU A 1 66 ? 4.949 -2.904 15.330 1.00 0.00 66 GLU A O 5
ATOM 9011 N N . GLU A 1 67 ? 4.890 -3.370 17.530 1.00 0.00 67 GLU A N 5
ATOM 9012 C CA . GLU A 1 67 ? 3.435 -3.503 17.653 1.00 0.00 67 GLU A CA 5
ATOM 9013 C C . GLU A 1 67 ? 2.674 -2.223 17.268 1.00 0.00 67 GLU A C 5
ATOM 9014 O O . GLU A 1 67 ? 1.608 -2.317 16.662 1.00 0.00 67 GLU A O 5
ATOM 9026 N N . GLN A 1 68 ? 3.231 -1.036 17.545 1.00 0.00 68 GLN A N 5
ATOM 9027 C CA . GLN A 1 68 ? 2.661 0.239 17.098 1.00 0.00 68 GLN A CA 5
ATOM 9028 C C . GLN A 1 68 ? 2.963 0.506 15.615 1.00 0.00 68 GLN A C 5
ATOM 9029 O O . GLN A 1 68 ? 2.118 1.021 14.882 1.00 0.00 68 GLN A O 5
ATOM 9043 N N . ALA A 1 69 ? 4.155 0.119 15.153 1.00 0.00 69 ALA A N 5
ATOM 9044 C CA . ALA A 1 69 ? 4.592 0.308 13.775 1.00 0.00 69 ALA A CA 5
ATOM 9045 C C . ALA A 1 69 ? 3.761 -0.506 12.772 1.00 0.00 69 ALA A C 5
ATOM 9046 O O . ALA A 1 69 ? 3.184 0.052 11.837 1.00 0.00 69 ALA A O 5
ATOM 9053 N N . ARG A 1 70 ? 3.623 -1.820 12.998 1.00 0.00 70 ARG A N 5
ATOM 9054 C CA . ARG A 1 70 ? 2.792 -2.681 12.142 1.00 0.00 70 ARG A CA 5
ATOM 9055 C C . ARG A 1 70 ? 1.310 -2.276 12.200 1.00 0.00 70 ARG A C 5
ATOM 9056 O O . ARG A 1 70 ? 0.598 -2.459 11.217 1.00 0.00 70 ARG A O 5
ATOM 9077 N N . LYS A 1 71 ? 0.841 -1.674 13.304 1.00 0.00 71 LYS A N 5
ATOM 9078 C CA . LYS A 1 71 ? -0.509 -1.100 13.428 1.00 0.00 71 LYS A CA 5
ATOM 9079 C C . LYS A 1 71 ? -0.682 0.133 12.545 1.00 0.00 71 LYS A C 5
ATOM 9080 O O . LYS A 1 71 ? -1.664 0.202 11.813 1.00 0.00 71 LYS A O 5
ATOM 9099 N N . ASP A 1 72 ? 0.262 1.074 12.535 1.00 0.00 72 ASP A N 5
ATOM 9100 C CA . ASP A 1 72 ? 0.122 2.261 11.679 1.00 0.00 72 ASP A CA 5
ATOM 9101 C C . ASP A 1 72 ? 0.353 1.964 10.185 1.00 0.00 72 ASP A C 5
ATOM 9102 O O . ASP A 1 72 ? -0.242 2.621 9.330 1.00 0.00 72 ASP A O 5
ATOM 9111 N N . MET A 1 73 ? 1.121 0.916 9.856 1.00 0.00 73 MET A N 5
ATOM 9112 C CA . MET A 1 73 ? 1.192 0.376 8.492 1.00 0.00 73 MET A CA 5
ATOM 9113 C C . MET A 1 73 ? -0.097 -0.386 8.114 1.00 0.00 73 MET A C 5
ATOM 9114 O O . MET A 1 73 ? -0.562 -0.265 6.984 1.00 0.00 73 MET A O 5
ATOM 9128 N N . ARG A 1 74 ? -0.747 -1.110 9.040 1.00 0.00 74 ARG A N 5
ATOM 9129 C CA . ARG A 1 74 ? -2.070 -1.749 8.810 1.00 0.00 74 ARG A CA 5
ATOM 9130 C C . ARG A 1 74 ? -3.130 -0.774 8.269 1.00 0.00 74 ARG A C 5
ATOM 9131 O O . ARG A 1 74 ? -3.903 -1.163 7.395 1.00 0.00 74 ARG A O 5
ATOM 9152 N N . LYS A 1 75 ? -3.135 0.492 8.709 1.00 0.00 75 LYS A N 5
ATOM 9153 C CA . LYS A 1 75 ? -4.031 1.553 8.173 1.00 0.00 75 LYS A CA 5
ATOM 9154 C C . LYS A 1 75 ? -3.863 1.728 6.659 1.00 0.00 75 LYS A C 5
ATOM 9155 O O . LYS A 1 75 ? -4.832 1.870 5.918 1.00 0.00 75 LYS A O 5
ATOM 9174 N N . VAL A 1 76 ? -2.616 1.687 6.206 1.00 0.00 76 VAL A N 5
ATOM 9175 C CA . VAL A 1 76 ? -2.180 1.795 4.810 1.00 0.00 76 VAL A CA 5
ATOM 9176 C C . VAL A 1 76 ? -2.448 0.505 4.027 1.00 0.00 76 VAL A C 5
ATOM 9177 O O . VAL A 1 76 ? -2.911 0.588 2.893 1.00 0.00 76 VAL A O 5
ATOM 9190 N N . LEU A 1 77 ? -2.278 -0.679 4.631 1.00 0.00 77 LEU A N 5
ATOM 9191 C CA . LEU A 1 77 ? -2.630 -1.961 3.985 1.00 0.00 77 LEU A CA 5
ATOM 9192 C C . LEU A 1 77 ? -4.120 -2.053 3.627 1.00 0.00 77 LEU A C 5
ATOM 9193 O O . LEU A 1 77 ? -4.464 -2.573 2.561 1.00 0.00 77 LEU A O 5
ATOM 9209 N N . LYS A 1 78 ? -5.014 -1.536 4.484 1.00 0.00 78 LYS A N 5
ATOM 9210 C CA . LYS A 1 78 ? -6.457 -1.516 4.196 1.00 0.00 78 LYS A CA 5
ATOM 9211 C C . LYS A 1 78 ? -6.863 -0.330 3.319 1.00 0.00 78 LYS A C 5
ATOM 9212 O O . LYS A 1 78 ? -7.866 -0.425 2.611 1.00 0.00 78 LYS A O 5
ATOM 9231 N N . SER A 1 79 ? -6.077 0.749 3.319 1.00 0.00 79 SER A N 5
ATOM 9232 C CA . SER A 1 79 ? -6.404 1.971 2.577 1.00 0.00 79 SER A CA 5
ATOM 9233 C C . SER A 1 79 ? -6.369 1.736 1.057 1.00 0.00 79 SER A C 5
ATOM 9234 O O . SER A 1 79 ? -5.364 1.245 0.535 1.00 0.00 79 SER A O 5
ATOM 9242 N N . PRO A 1 80 ? -7.433 2.088 0.310 1.00 0.00 80 PRO A N 5
ATOM 9243 C CA . PRO A 1 80 ? -7.562 1.727 -1.105 1.00 0.00 80 PRO A CA 5
ATOM 9244 C C . PRO A 1 80 ? -6.586 2.506 -1.988 1.00 0.00 80 PRO A C 5
ATOM 9245 O O . PRO A 1 80 ? -6.105 1.977 -2.988 1.00 0.00 80 PRO A O 5
ATOM 9256 N N . ALA A 1 81 ? -6.212 3.724 -1.583 1.00 0.00 81 ALA A N 5
ATOM 9257 C CA . ALA A 1 81 ? -5.208 4.535 -2.264 1.00 0.00 81 ALA A CA 5
ATOM 9258 C C . ALA A 1 81 ? -3.859 3.801 -2.376 1.00 0.00 81 ALA A C 5
ATOM 9259 O O . ALA A 1 81 ? -3.216 3.833 -3.425 1.00 0.00 81 ALA A O 5
ATOM 9266 N N . PHE A 1 82 ? -3.460 3.056 -1.337 1.00 0.00 82 PHE A N 5
ATOM 9267 C CA . PHE A 1 82 ? -2.196 2.322 -1.336 1.00 0.00 82 PHE A CA 5
ATOM 9268 C C . PHE A 1 82 ? -2.202 1.148 -2.329 1.00 0.00 82 PHE A C 5
ATOM 9269 O O . PHE A 1 82 ? -1.199 0.877 -2.991 1.00 0.00 82 PHE A O 5
ATOM 9286 N N . LYS A 1 83 ? -3.360 0.494 -2.509 1.00 0.00 83 LYS A N 5
ATOM 9287 C CA . LYS A 1 83 ? -3.561 -0.491 -3.582 1.00 0.00 83 LYS A CA 5
ATOM 9288 C C . LYS A 1 83 ? -3.401 0.152 -4.963 1.00 0.00 83 LYS A C 5
ATOM 9289 O O . LYS A 1 83 ? -2.789 -0.462 -5.837 1.00 0.00 83 LYS A O 5
ATOM 9308 N N . GLN A 1 84 ? -3.847 1.400 -5.150 1.00 0.00 84 GLN A N 5
ATOM 9309 C CA . GLN A 1 84 ? -3.629 2.127 -6.405 1.00 0.00 84 GLN A CA 5
ATOM 9310 C C . GLN A 1 84 ? -2.140 2.455 -6.620 1.00 0.00 84 GLN A C 5
ATOM 9311 O O . GLN A 1 84 ? -1.625 2.276 -7.722 1.00 0.00 84 GLN A O 5
ATOM 9325 N N . ALA A 1 85 ? -1.412 2.835 -5.562 1.00 0.00 85 ALA A N 5
ATOM 9326 C CA . ALA A 1 85 ? 0.037 3.050 -5.595 1.00 0.00 85 ALA A CA 5
ATOM 9327 C C . ALA A 1 85 ? 0.808 1.837 -6.142 1.00 0.00 85 ALA A C 5
ATOM 9328 O O . ALA A 1 85 ? 1.578 1.968 -7.097 1.00 0.00 85 ALA A O 5
ATOM 9335 N N . VAL A 1 86 ? 0.550 0.648 -5.585 1.00 0.00 86 VAL A N 5
ATOM 9336 C CA . VAL A 1 86 ? 1.187 -0.607 -6.020 1.00 0.00 86 VAL A CA 5
ATOM 9337 C C . VAL A 1 86 ? 0.742 -0.998 -7.429 1.00 0.00 86 VAL A C 5
ATOM 9338 O O . VAL A 1 86 ? 1.556 -1.474 -8.218 1.00 0.00 86 VAL A O 5
ATOM 9351 N N . LYS A 1 87 ? -0.518 -0.746 -7.798 1.00 0.00 87 LYS A N 5
ATOM 9352 C CA . LYS A 1 87 ? -1.032 -1.083 -9.133 1.00 0.00 87 LYS A CA 5
ATOM 9353 C C . LYS A 1 87 ? -0.340 -0.276 -10.238 1.00 0.00 87 LYS A C 5
ATOM 9354 O O . LYS A 1 87 ? -0.002 -0.836 -11.278 1.00 0.00 87 LYS A O 5
ATOM 9373 N N . VAL A 1 88 ? -0.046 1.006 -10.007 1.00 0.00 88 VAL A N 5
ATOM 9374 C CA . VAL A 1 88 ? 0.622 1.882 -10.990 1.00 0.00 88 VAL A CA 5
ATOM 9375 C C . VAL A 1 88 ? 2.070 1.454 -11.233 1.00 0.00 88 VAL A C 5
ATOM 9376 O O . VAL A 1 88 ? 2.540 1.462 -12.371 1.00 0.00 88 VAL A O 5
ATOM 9389 N N . MET A 1 89 ? 2.792 1.058 -10.183 1.00 0.00 89 MET A N 5
ATOM 9390 C CA . MET A 1 89 ? 4.138 0.494 -10.342 1.00 0.00 89 MET A CA 5
ATOM 9391 C C . MET A 1 89 ? 4.121 -0.920 -10.950 1.00 0.00 89 MET A C 5
ATOM 9392 O O . MET A 1 89 ? 5.004 -1.235 -11.742 1.00 0.00 89 MET A O 5
ATOM 9406 N N . GLU A 1 90 ? 3.104 -1.748 -10.677 1.00 0.00 90 GLU A N 5
ATOM 9407 C CA . GLU A 1 90 ? 2.965 -3.068 -11.315 1.00 0.00 90 GLU A CA 5
ATOM 9408 C C . GLU A 1 90 ? 2.604 -2.979 -12.813 1.00 0.00 90 GLU A C 5
ATOM 9409 O O . GLU A 1 90 ? 3.044 -3.811 -13.605 1.00 0.00 90 GLU A O 5
ATOM 9421 N N . GLU A 1 91 ? 1.853 -1.952 -13.231 1.00 0.00 91 GLU A N 5
ATOM 9422 C CA . GLU A 1 91 ? 1.568 -1.669 -14.650 1.00 0.00 91 GLU A CA 5
ATOM 9423 C C . GLU A 1 91 ? 2.852 -1.389 -15.454 1.00 0.00 91 GLU A C 5
ATOM 9424 O O . GLU A 1 91 ? 2.962 -1.794 -16.615 1.00 0.00 91 GLU A O 5
ATOM 9436 N N . GLN A 1 92 ? 3.825 -0.711 -14.839 1.00 0.00 92 GLN A N 5
ATOM 9437 C CA . GLN A 1 92 ? 5.103 -0.339 -15.454 1.00 0.00 92 GLN A CA 5
ATOM 9438 C C . GLN A 1 92 ? 6.163 -1.444 -15.330 1.00 0.00 92 GLN A C 5
ATOM 9439 O O . GLN A 1 92 ? 6.884 -1.728 -16.287 1.00 0.00 92 GLN A O 5
ATOM 9453 N N . GLU A 1 93 ? 6.264 -2.062 -14.151 1.00 0.00 93 GLU A N 5
ATOM 9454 C CA . GLU A 1 93 ? 7.276 -3.064 -13.794 1.00 0.00 93 GLU A CA 5
ATOM 9455 C C . GLU A 1 93 ? 6.604 -4.326 -13.203 1.00 0.00 93 GLU A C 5
ATOM 9456 O O . GLU A 1 93 ? 6.611 -4.530 -11.984 1.00 0.00 93 GLU A O 5
ATOM 9468 N N . PRO A 1 94 ? 6.022 -5.209 -14.038 1.00 0.00 94 PRO A N 5
ATOM 9469 C CA . PRO A 1 94 ? 5.270 -6.371 -13.559 1.00 0.00 94 PRO A CA 5
ATOM 9470 C C . PRO A 1 94 ? 6.172 -7.454 -12.953 1.00 0.00 94 PRO A C 5
ATOM 9471 O O . PRO A 1 94 ? 5.757 -8.157 -12.034 1.00 0.00 94 PRO A O 5
ATOM 9482 N N . ASN A 1 95 ? 7.425 -7.562 -13.403 1.00 0.00 95 ASN A N 5
ATOM 9483 C CA . ASN A 1 95 ? 8.404 -8.537 -12.913 1.00 0.00 95 ASN A CA 5
ATOM 9484 C C . ASN A 1 95 ? 9.310 -7.974 -11.795 1.00 0.00 95 ASN A C 5
ATOM 9485 O O . ASN A 1 95 ? 10.338 -8.576 -11.474 1.00 0.00 95 ASN A O 5
ATOM 9496 N N . ASN A 1 96 ? 8.971 -6.818 -11.204 1.00 0.00 96 ASN A N 5
ATOM 9497 C CA . ASN A 1 96 ? 9.826 -6.156 -10.214 1.00 0.00 96 ASN A CA 5
ATOM 9498 C C . ASN A 1 96 ? 9.838 -6.942 -8.886 1.00 0.00 96 ASN A C 5
ATOM 9499 O O . ASN A 1 96 ? 8.765 -7.123 -8.303 1.00 0.00 96 ASN A O 5
ATOM 9510 N N . PRO A 1 97 ? 10.999 -7.336 -8.334 1.00 0.00 97 PRO A N 5
ATOM 9511 C CA . PRO A 1 97 ? 11.060 -7.948 -7.011 1.00 0.00 97 PRO A CA 5
ATOM 9512 C C . PRO A 1 97 ? 10.499 -7.013 -5.932 1.00 0.00 97 PRO A C 5
ATOM 9513 O O . PRO A 1 97 ? 9.740 -7.450 -5.073 1.00 0.00 97 PRO A O 5
ATOM 9524 N N . GLU A 1 98 ? 10.768 -5.706 -6.016 1.00 0.00 98 GLU A N 5
ATOM 9525 C CA . GLU A 1 98 ? 10.297 -4.737 -5.019 1.00 0.00 98 GLU A CA 5
ATOM 9526 C C . GLU A 1 98 ? 8.801 -4.419 -5.139 1.00 0.00 98 GLU A C 5
ATOM 9527 O O . GLU A 1 98 ? 8.182 -4.078 -4.130 1.00 0.00 98 GLU A O 5
ATOM 9539 N N . VAL A 1 99 ? 8.190 -4.562 -6.328 1.00 0.00 99 VAL A N 5
ATOM 9540 C CA . VAL A 1 99 ? 6.729 -4.468 -6.457 1.00 0.00 99 VAL A CA 5
ATOM 9541 C C . VAL A 1 99 ? 6.093 -5.745 -5.935 1.00 0.00 99 VAL A C 5
ATOM 9542 O O . VAL A 1 99 ? 5.211 -5.676 -5.088 1.00 0.00 99 VAL A O 5
ATOM 9555 N N . GLN A 1 100 ? 6.548 -6.914 -6.400 1.00 0.00 100 GLN A N 5
ATOM 9556 C CA . GLN A 1 100 ? 5.927 -8.192 -6.048 1.00 0.00 100 GLN A CA 5
ATOM 9557 C C . GLN A 1 100 ? 6.074 -8.528 -4.561 1.00 0.00 100 GLN A C 5
ATOM 9558 O O . GLN A 1 100 ? 5.133 -9.055 -3.971 1.00 0.00 100 GLN A O 5
ATOM 9572 N N . GLU A 1 101 ? 7.194 -8.178 -3.926 1.00 0.00 101 GLU A N 5
ATOM 9573 C CA . GLU A 1 101 ? 7.367 -8.412 -2.479 1.00 0.00 101 GLU A CA 5
ATOM 9574 C C . GLU A 1 101 ? 6.466 -7.502 -1.623 1.00 0.00 101 GLU A C 5
ATOM 9575 O O . GLU A 1 101 ? 5.993 -7.931 -0.567 1.00 0.00 101 GLU A O 5
ATOM 9587 N N . LEU A 1 102 ? 6.162 -6.285 -2.090 1.00 0.00 102 LEU A N 5
ATOM 9588 C CA . LEU A 1 102 ? 5.170 -5.403 -1.465 1.00 0.00 102 LEU A CA 5
ATOM 9589 C C . LEU A 1 102 ? 3.748 -5.930 -1.737 1.00 0.00 102 LEU A C 5
ATOM 9590 O O . LEU A 1 102 ? 2.985 -6.174 -0.802 1.00 0.00 102 LEU A O 5
ATOM 9606 N N . LYS A 1 103 ? 3.411 -6.176 -3.011 1.00 0.00 103 LYS A N 5
ATOM 9607 C CA . LYS A 1 103 ? 2.095 -6.626 -3.488 1.00 0.00 103 LYS A CA 5
ATOM 9608 C C . LYS A 1 103 ? 1.639 -7.885 -2.762 1.00 0.00 103 LYS A C 5
ATOM 9609 O O . LYS A 1 103 ? 0.516 -7.918 -2.272 1.00 0.00 103 LYS A O 5
ATOM 9628 N N . LYS A 1 104 ? 2.518 -8.889 -2.647 1.00 0.00 104 LYS A N 5
ATOM 9629 C CA . LYS A 1 104 ? 2.223 -10.171 -1.982 1.00 0.00 104 LYS A CA 5
ATOM 9630 C C . LYS A 1 104 ? 1.879 -10.014 -0.500 1.00 0.00 104 LYS A C 5
ATOM 9631 O O . LYS A 1 104 ? 1.002 -10.728 -0.017 1.00 0.00 104 LYS A O 5
ATOM 9650 N N . ALA A 1 105 ? 2.490 -9.058 0.206 1.00 0.00 105 ALA A N 5
ATOM 9651 C CA . ALA A 1 105 ? 2.127 -8.766 1.592 1.00 0.00 105 ALA A CA 5
ATOM 9652 C C . ALA A 1 105 ? 0.662 -8.305 1.695 1.00 0.00 105 ALA A C 5
ATOM 9653 O O . ALA A 1 105 ? -0.090 -8.832 2.518 1.00 0.00 105 ALA A O 5
ATOM 9660 N N . MET A 1 106 ? 0.244 -7.388 0.817 1.00 0.00 106 MET A N 5
ATOM 9661 C CA . MET A 1 106 ? -1.124 -6.853 0.794 1.00 0.00 106 MET A CA 5
ATOM 9662 C C . MET A 1 106 ? -2.144 -7.858 0.261 1.00 0.00 106 MET A C 5
ATOM 9663 O O . MET A 1 106 ? -3.178 -8.069 0.884 1.00 0.00 106 MET A O 5
ATOM 9677 N N . GLU A 1 107 ? -1.852 -8.490 -0.876 1.00 0.00 107 GLU A N 5
ATOM 9678 C CA . GLU A 1 107 ? -2.698 -9.522 -1.489 1.00 0.00 107 GLU A CA 5
ATOM 9679 C C . GLU A 1 107 ? -3.025 -10.664 -0.511 1.00 0.00 107 GLU A C 5
ATOM 9680 O O . GLU A 1 107 ? -4.184 -11.058 -0.407 1.00 0.00 107 GLU A O 5
ATOM 9692 N N . GLU A 1 108 ? -2.058 -11.146 0.278 1.00 0.00 108 GLU A N 5
ATOM 9693 C CA . GLU A 1 108 ? -2.316 -12.166 1.308 1.00 0.00 108 GLU A CA 5
ATOM 9694 C C . GLU A 1 108 ? -3.075 -11.615 2.533 1.00 0.00 108 GLU A C 5
ATOM 9695 O O . GLU A 1 108 ? -3.866 -12.346 3.132 1.00 0.00 108 GLU A O 5
ATOM 9707 N N . ALA A 1 109 ? -2.897 -10.335 2.892 1.00 0.00 109 ALA A N 5
ATOM 9708 C CA . ALA A 1 109 ? -3.716 -9.675 3.918 1.00 0.00 109 ALA A CA 5
ATOM 9709 C C . ALA A 1 109 ? -5.186 -9.516 3.481 1.00 0.00 109 ALA A C 5
ATOM 9710 O O . ALA A 1 109 ? -6.100 -9.715 4.280 1.00 0.00 109 ALA A O 5
ATOM 9717 N N . GLU A 1 110 ? -5.428 -9.193 2.209 1.00 0.00 110 GLU A N 5
ATOM 9718 C CA . GLU A 1 110 ? -6.754 -8.910 1.638 1.00 0.00 110 GLU A CA 5
ATOM 9719 C C . GLU A 1 110 ? -7.723 -10.097 1.762 1.00 0.00 110 GLU A C 5
ATOM 9720 O O . GLU A 1 110 ? -8.924 -9.915 1.977 1.00 0.00 110 GLU A O 5
ATOM 9732 N N . ARG A 1 111 ? -7.186 -11.320 1.673 1.00 0.00 111 ARG A N 5
ATOM 9733 C CA . ARG A 1 111 ? -7.939 -12.580 1.828 1.00 0.00 111 ARG A CA 5
ATOM 9734 C C . ARG A 1 111 ? -8.421 -12.854 3.266 1.00 0.00 111 ARG A C 5
ATOM 9735 O O . ARG A 1 111 ? -9.258 -13.739 3.458 1.00 0.00 111 ARG A O 5
ATOM 9756 N N . GLY A 1 112 ? -7.903 -12.136 4.270 1.00 0.00 112 GLY A N 5
ATOM 9757 C CA . GLY A 1 112 ? -8.121 -12.420 5.699 1.00 0.00 112 GLY A CA 5
ATOM 9758 C C . GLY A 1 112 ? -8.088 -11.196 6.625 1.00 0.00 112 GLY A C 5
ATOM 9759 O O . GLY A 1 112 ? -7.736 -11.329 7.798 1.00 0.00 112 GLY A O 5
ATOM 9763 N N . SER A 1 113 ? -8.418 -10.005 6.114 1.00 0.00 113 SER A N 5
ATOM 9764 C CA . SER A 1 113 ? -8.387 -8.743 6.874 1.00 0.00 113 SER A CA 5
ATOM 9765 C C . SER A 1 113 ? -9.460 -8.672 7.968 1.00 0.00 113 SER A C 5
ATOM 9766 O O . SER A 1 113 ? -10.580 -9.161 7.802 1.00 0.00 113 SER A O 5
ATOM 9774 N N . LEU A 1 114 ? -9.114 -8.032 9.090 1.00 0.00 114 LEU A N 5
ATOM 9775 C CA . LEU A 1 114 ? -9.985 -7.886 10.260 1.00 0.00 114 LEU A CA 5
ATOM 9776 C C . LEU A 1 114 ? -10.885 -6.648 10.115 1.00 0.00 114 LEU A C 5
ATOM 9777 O O . LEU A 1 114 ? -10.464 -5.514 10.358 1.00 0.00 114 LEU A O 5
ATOM 9793 N N . GLU A 1 115 ? -12.137 -6.892 9.729 1.00 0.00 115 GLU A N 5
ATOM 9794 C CA . GLU A 1 115 ? -13.229 -5.914 9.606 1.00 0.00 115 GLU A CA 5
ATOM 9795 C C . GLU A 1 115 ? -14.429 -6.348 10.476 1.00 0.00 115 GLU A C 5
ATOM 9796 O O . GLU A 1 115 ? -15.433 -6.877 9.994 1.00 0.00 115 GLU A O 5
ATOM 9808 N N . HIS A 1 116 ? -14.300 -6.148 11.791 1.00 0.00 116 HIS A N 5
ATOM 9809 C CA . HIS A 1 116 ? -15.189 -6.701 12.825 1.00 0.00 116 HIS A CA 5
ATOM 9810 C C . HIS A 1 116 ? -16.687 -6.355 12.672 1.00 0.00 116 HIS A C 5
ATOM 9811 O O . HIS A 1 116 ? -17.528 -7.245 12.824 1.00 0.00 116 HIS A O 5
ATOM 9825 N N . HIS A 1 117 ? -17.014 -5.091 12.353 1.00 0.00 117 HIS A N 5
ATOM 9826 C CA . HIS A 1 117 ? -18.378 -4.521 12.296 1.00 0.00 117 HIS A CA 5
ATOM 9827 C C . HIS A 1 117 ? -19.213 -4.661 13.598 1.00 0.00 117 HIS A C 5
ATOM 9828 O O . HIS A 1 117 ? -18.818 -5.315 14.566 1.00 0.00 117 HIS A O 5
ATOM 9842 N N . HIS A 1 118 ? -20.385 -4.013 13.631 1.00 0.00 118 HIS A N 5
ATOM 9843 C CA . HIS A 1 118 ? -21.413 -4.178 14.669 1.00 0.00 118 HIS A CA 5
ATOM 9844 C C . HIS A 1 118 ? -22.819 -3.950 14.077 1.00 0.00 118 HIS A C 5
ATOM 9845 O O . HIS A 1 118 ? -23.051 -2.932 13.418 1.00 0.00 118 HIS A O 5
ATOM 9859 N N . HIS A 1 119 ? -23.744 -4.889 14.323 1.00 0.00 119 HIS A N 5
ATOM 9860 C CA . HIS A 1 119 ? -25.078 -5.004 13.697 1.00 0.00 119 HIS A CA 5
ATOM 9861 C C . HIS A 1 119 ? -25.076 -5.106 12.148 1.00 0.00 119 HIS A C 5
ATOM 9862 O O . HIS A 1 119 ? -24.070 -4.870 11.474 1.00 0.00 119 HIS A O 5
ATOM 9876 N N . HIS A 1 120 ? -26.227 -5.488 11.579 1.00 0.00 120 HIS A N 5
ATOM 9877 C CA . HIS A 1 120 ? -26.471 -5.584 10.126 1.00 0.00 120 HIS A CA 5
ATOM 9878 C C . HIS A 1 120 ? -27.866 -5.070 9.694 1.00 0.00 120 HIS A C 5
ATOM 9879 O O . HIS A 1 120 ? -28.281 -5.283 8.549 1.00 0.00 120 HIS A O 5
ATOM 9893 N N . HIS A 1 121 ? -28.601 -4.412 10.601 1.00 0.00 121 HIS A N 5
ATOM 9894 C CA . HIS A 1 121 ? -29.985 -3.940 10.429 1.00 0.00 121 HIS A CA 5
ATOM 9895 C C . HIS A 1 121 ? -30.203 -2.577 11.116 1.00 0.00 121 HIS A C 5
ATOM 9896 O O . HIS A 1 121 ? -30.631 -1.623 10.427 1.00 0.00 121 HIS A O 5
ATOM 9911 N N . GLY A 1 1 ? -9.420 -11.855 11.119 1.00 0.00 1 GLY A N 6
ATOM 9912 C CA . GLY A 1 1 ? -8.836 -11.680 12.462 1.00 0.00 1 GLY A CA 6
ATOM 9913 C C . GLY A 1 1 ? -7.818 -10.552 12.461 1.00 0.00 1 GLY A C 6
ATOM 9914 O O . GLY A 1 1 ? -8.135 -9.439 12.046 1.00 0.00 1 GLY A O 6
ATOM 9920 N N . ASP A 1 2 ? -6.592 -10.829 12.914 1.00 0.00 2 ASP A N 6
ATOM 9921 C CA . ASP A 1 2 ? -5.467 -9.875 12.988 1.00 0.00 2 ASP A CA 6
ATOM 9922 C C . ASP A 1 2 ? -4.320 -10.202 12.013 1.00 0.00 2 ASP A C 6
ATOM 9923 O O . ASP A 1 2 ? -3.224 -9.658 12.122 1.00 0.00 2 ASP A O 6
ATOM 9932 N N . GLU A 1 3 ? -4.574 -11.032 11.001 1.00 0.00 3 GLU A N 6
ATOM 9933 C CA . GLU A 1 3 ? -3.628 -11.339 9.920 1.00 0.00 3 GLU A CA 6
ATOM 9934 C C . GLU A 1 3 ? -3.083 -10.080 9.223 1.00 0.00 3 GLU A C 6
ATOM 9935 O O . GLU A 1 3 ? -1.901 -10.031 8.900 1.00 0.00 3 GLU A O 6
ATOM 9947 N N . ALA A 1 4 ? -3.887 -9.019 9.077 1.00 0.00 4 ALA A N 6
ATOM 9948 C CA . ALA A 1 4 ? -3.465 -7.740 8.498 1.00 0.00 4 ALA A CA 6
ATOM 9949 C C . ALA A 1 4 ? -2.294 -7.106 9.270 1.00 0.00 4 ALA A C 6
ATOM 9950 O O . ALA A 1 4 ? -1.498 -6.369 8.698 1.00 0.00 4 ALA A O 6
ATOM 9957 N N . GLU A 1 5 ? -2.162 -7.421 10.560 1.00 0.00 5 GLU A N 6
ATOM 9958 C CA . GLU A 1 5 ? -1.053 -6.978 11.427 1.00 0.00 5 GLU A CA 6
ATOM 9959 C C . GLU A 1 5 ? 0.223 -7.793 11.190 1.00 0.00 5 GLU A C 6
ATOM 9960 O O . GLU A 1 5 ? 1.330 -7.255 11.135 1.00 0.00 5 GLU A O 6
ATOM 9972 N N . LYS A 1 6 ? 0.065 -9.101 11.001 1.00 0.00 6 LYS A N 6
ATOM 9973 C CA . LYS A 1 6 ? 1.155 -10.006 10.585 1.00 0.00 6 LYS A CA 6
ATOM 9974 C C . LYS A 1 6 ? 1.715 -9.629 9.204 1.00 0.00 6 LYS A C 6
ATOM 9975 O O . LYS A 1 6 ? 2.930 -9.568 9.028 1.00 0.00 6 LYS A O 6
ATOM 9994 N N . GLN A 1 7 ? 0.844 -9.274 8.261 1.00 0.00 7 GLN A N 6
ATOM 9995 C CA . GLN A 1 7 ? 1.208 -8.772 6.932 1.00 0.00 7 GLN A CA 6
ATOM 9996 C C . GLN A 1 7 ? 1.765 -7.347 6.938 1.00 0.00 7 GLN A C 6
ATOM 9997 O O . GLN A 1 7 ? 2.616 -7.013 6.113 1.00 0.00 7 GLN A O 6
ATOM 10011 N N . ALA A 1 8 ? 1.332 -6.510 7.882 1.00 0.00 8 ALA A N 6
ATOM 10012 C CA . ALA A 1 8 ? 1.851 -5.152 8.015 1.00 0.00 8 ALA A CA 6
ATOM 10013 C C . ALA A 1 8 ? 3.353 -5.132 8.312 1.00 0.00 8 ALA A C 6
ATOM 10014 O O . ALA A 1 8 ? 4.072 -4.335 7.721 1.00 0.00 8 ALA A O 6
ATOM 10021 N N . GLU A 1 9 ? 3.847 -6.055 9.139 1.00 0.00 9 GLU A N 6
ATOM 10022 C CA . GLU A 1 9 ? 5.285 -6.246 9.391 1.00 0.00 9 GLU A CA 6
ATOM 10023 C C . GLU A 1 9 ? 6.075 -6.507 8.092 1.00 0.00 9 GLU A C 6
ATOM 10024 O O . GLU A 1 9 ? 7.151 -5.938 7.894 1.00 0.00 9 GLU A O 6
ATOM 10036 N N . ARG A 1 10 ? 5.504 -7.309 7.179 1.00 0.00 10 ARG A N 6
ATOM 10037 C CA . ARG A 1 10 ? 6.123 -7.750 5.912 1.00 0.00 10 ARG A CA 6
ATOM 10038 C C . ARG A 1 10 ? 6.277 -6.602 4.912 1.00 0.00 10 ARG A C 6
ATOM 10039 O O . ARG A 1 10 ? 7.320 -6.465 4.275 1.00 0.00 10 ARG A O 6
ATOM 10060 N N . ALA A 1 11 ? 5.247 -5.764 4.789 1.00 0.00 11 ALA A N 6
ATOM 10061 C CA . ALA A 1 11 ? 5.286 -4.562 3.957 1.00 0.00 11 ALA A CA 6
ATOM 10062 C C . ALA A 1 11 ? 6.055 -3.400 4.616 1.00 0.00 11 ALA A C 6
ATOM 10063 O O . ALA A 1 11 ? 6.708 -2.629 3.912 1.00 0.00 11 ALA A O 6
ATOM 10070 N N . LEU A 1 12 ? 6.011 -3.283 5.953 1.00 0.00 12 LEU A N 6
ATOM 10071 C CA . LEU A 1 12 ? 6.674 -2.212 6.709 1.00 0.00 12 LEU A CA 6
ATOM 10072 C C . LEU A 1 12 ? 8.186 -2.281 6.474 1.00 0.00 12 LEU A C 6
ATOM 10073 O O . LEU A 1 12 ? 8.816 -1.279 6.144 1.00 0.00 12 LEU A O 6
ATOM 10089 N N . GLU A 1 13 ? 8.770 -3.472 6.614 1.00 0.00 13 GLU A N 6
ATOM 10090 C CA . GLU A 1 13 ? 10.210 -3.662 6.443 1.00 0.00 13 GLU A CA 6
ATOM 10091 C C . GLU A 1 13 ? 10.667 -3.404 4.997 1.00 0.00 13 GLU A C 6
ATOM 10092 O O . GLU A 1 13 ? 11.757 -2.877 4.792 1.00 0.00 13 GLU A O 6
ATOM 10104 N N . LEU A 1 14 ? 9.823 -3.684 3.997 1.00 0.00 14 LEU A N 6
ATOM 10105 C CA . LEU A 1 14 ? 10.107 -3.382 2.590 1.00 0.00 14 LEU A CA 6
ATOM 10106 C C . LEU A 1 14 ? 10.259 -1.860 2.382 1.00 0.00 14 LEU A C 6
ATOM 10107 O O . LEU A 1 14 ? 11.285 -1.404 1.871 1.00 0.00 14 LEU A O 6
ATOM 10123 N N . VAL A 1 15 ? 9.296 -1.058 2.856 1.00 0.00 15 VAL A N 6
ATOM 10124 C CA . VAL A 1 15 ? 9.348 0.415 2.710 1.00 0.00 15 VAL A CA 6
ATOM 10125 C C . VAL A 1 15 ? 10.379 1.070 3.636 1.00 0.00 15 VAL A C 6
ATOM 10126 O O . VAL A 1 15 ? 10.918 2.126 3.303 1.00 0.00 15 VAL A O 6
ATOM 10139 N N . ARG A 1 16 ? 10.713 0.429 4.767 1.00 0.00 16 ARG A N 6
ATOM 10140 C CA . ARG A 1 16 ? 11.784 0.859 5.681 1.00 0.00 16 ARG A CA 6
ATOM 10141 C C . ARG A 1 16 ? 13.167 0.713 5.050 1.00 0.00 16 ARG A C 6
ATOM 10142 O O . ARG A 1 16 ? 13.989 1.623 5.169 1.00 0.00 16 ARG A O 6
ATOM 10163 N N . LYS A 1 17 ? 13.441 -0.425 4.405 1.00 0.00 17 LYS A N 6
ATOM 10164 C CA . LYS A 1 17 ? 14.758 -0.741 3.819 1.00 0.00 17 LYS A CA 6
ATOM 10165 C C . LYS A 1 17 ? 14.969 -0.049 2.473 1.00 0.00 17 LYS A C 6
ATOM 10166 O O . LYS A 1 17 ? 16.098 0.336 2.164 1.00 0.00 17 LYS A O 6
ATOM 10185 N N . SER A 1 18 ? 13.889 0.151 1.715 1.00 0.00 18 SER A N 6
ATOM 10186 C CA . SER A 1 18 ? 13.892 0.870 0.437 1.00 0.00 18 SER A CA 6
ATOM 10187 C C . SER A 1 18 ? 13.062 2.163 0.515 1.00 0.00 18 SER A C 6
ATOM 10188 O O . SER A 1 18 ? 11.911 2.186 0.067 1.00 0.00 18 SER A O 6
ATOM 10196 N N . PRO A 1 19 ? 13.610 3.273 1.048 1.00 0.00 19 PRO A N 6
ATOM 10197 C CA . PRO A 1 19 ? 12.904 4.556 1.092 1.00 0.00 19 PRO A CA 6
ATOM 10198 C C . PRO A 1 19 ? 12.684 5.156 -0.307 1.00 0.00 19 PRO A C 6
ATOM 10199 O O . PRO A 1 19 ? 11.751 5.928 -0.507 1.00 0.00 19 PRO A O 6
ATOM 10210 N N . ASP A 1 20 ? 13.483 4.769 -1.305 1.00 0.00 20 ASP A N 6
ATOM 10211 C CA . ASP A 1 20 ? 13.297 5.139 -2.709 1.00 0.00 20 ASP A CA 6
ATOM 10212 C C . ASP A 1 20 ? 12.077 4.449 -3.338 1.00 0.00 20 ASP A C 6
ATOM 10213 O O . ASP A 1 20 ? 11.359 5.078 -4.116 1.00 0.00 20 ASP A O 6
ATOM 10222 N N . LEU A 1 21 ? 11.790 3.202 -2.942 1.00 0.00 21 LEU A N 6
ATOM 10223 C CA . LEU A 1 21 ? 10.557 2.477 -3.282 1.00 0.00 21 LEU A CA 6
ATOM 10224 C C . LEU A 1 21 ? 9.342 3.205 -2.694 1.00 0.00 21 LEU A C 6
ATOM 10225 O O . LEU A 1 21 ? 8.315 3.346 -3.356 1.00 0.00 21 LEU A O 6
ATOM 10241 N N . LEU A 1 22 ? 9.475 3.747 -1.480 1.00 0.00 22 LEU A N 6
ATOM 10242 C CA . LEU A 1 22 ? 8.409 4.529 -0.863 1.00 0.00 22 LEU A CA 6
ATOM 10243 C C . LEU A 1 22 ? 8.191 5.874 -1.580 1.00 0.00 22 LEU A C 6
ATOM 10244 O O . LEU A 1 22 ? 7.054 6.238 -1.878 1.00 0.00 22 LEU A O 6
ATOM 10260 N N . LYS A 1 23 ? 9.269 6.591 -1.925 1.00 0.00 23 LYS A N 6
ATOM 10261 C CA . LYS A 1 23 ? 9.219 7.888 -2.629 1.00 0.00 23 LYS A CA 6
ATOM 10262 C C . LYS A 1 23 ? 8.518 7.833 -3.991 1.00 0.00 23 LYS A C 6
ATOM 10263 O O . LYS A 1 23 ? 7.905 8.816 -4.403 1.00 0.00 23 LYS A O 6
ATOM 10282 N N . LYS A 1 24 ? 8.604 6.704 -4.697 1.00 0.00 24 LYS A N 6
ATOM 10283 C CA . LYS A 1 24 ? 7.799 6.422 -5.899 1.00 0.00 24 LYS A CA 6
ATOM 10284 C C . LYS A 1 24 ? 6.397 5.900 -5.604 1.00 0.00 24 LYS A C 6
ATOM 10285 O O . LYS A 1 24 ? 5.501 6.176 -6.383 1.00 0.00 24 LYS A O 6
ATOM 10304 N N . LEU A 1 25 ? 6.179 5.179 -4.508 1.00 0.00 25 LEU A N 6
ATOM 10305 C CA . LEU A 1 25 ? 4.876 4.587 -4.156 1.00 0.00 25 LEU A CA 6
ATOM 10306 C C . LEU A 1 25 ? 3.773 5.644 -3.994 1.00 0.00 25 LEU A C 6
ATOM 10307 O O . LEU A 1 25 ? 2.765 5.588 -4.702 1.00 0.00 25 LEU A O 6
ATOM 10323 N N . LEU A 1 26 ? 3.974 6.649 -3.130 1.00 0.00 26 LEU A N 6
ATOM 10324 C CA . LEU A 1 26 ? 2.990 7.732 -2.976 1.00 0.00 26 LEU A CA 6
ATOM 10325 C C . LEU A 1 26 ? 2.821 8.518 -4.293 1.00 0.00 26 LEU A C 6
ATOM 10326 O O . LEU A 1 26 ? 1.715 8.911 -4.657 1.00 0.00 26 LEU A O 6
ATOM 10342 N N . GLU A 1 27 ? 3.907 8.687 -5.053 1.00 0.00 27 GLU A N 6
ATOM 10343 C CA . GLU A 1 27 ? 3.931 9.432 -6.309 1.00 0.00 27 GLU A CA 6
ATOM 10344 C C . GLU A 1 27 ? 3.248 8.673 -7.466 1.00 0.00 27 GLU A C 6
ATOM 10345 O O . GLU A 1 27 ? 2.689 9.282 -8.376 1.00 0.00 27 GLU A O 6
ATOM 10357 N N . ALA A 1 28 ? 3.247 7.338 -7.417 1.00 0.00 28 ALA A N 6
ATOM 10358 C CA . ALA A 1 28 ? 2.571 6.460 -8.362 1.00 0.00 28 ALA A CA 6
ATOM 10359 C C . ALA A 1 28 ? 1.047 6.478 -8.152 1.00 0.00 28 ALA A C 6
ATOM 10360 O O . ALA A 1 28 ? 0.301 6.641 -9.117 1.00 0.00 28 ALA A O 6
ATOM 10367 N N . MET A 1 29 ? 0.567 6.399 -6.903 1.00 0.00 29 MET A N 6
ATOM 10368 C CA . MET A 1 29 ? -0.872 6.476 -6.581 1.00 0.00 29 MET A CA 6
ATOM 10369 C C . MET A 1 29 ? -1.537 7.731 -7.157 1.00 0.00 29 MET A C 6
ATOM 10370 O O . MET A 1 29 ? -2.647 7.648 -7.680 1.00 0.00 29 MET A O 6
ATOM 10384 N N . ALA A 1 30 ? -0.847 8.870 -7.104 1.00 0.00 30 ALA A N 6
ATOM 10385 C CA . ALA A 1 30 ? -1.302 10.122 -7.699 1.00 0.00 30 ALA A CA 6
ATOM 10386 C C . ALA A 1 30 ? -1.685 9.998 -9.184 1.00 0.00 30 ALA A C 6
ATOM 10387 O O . ALA A 1 30 ? -2.631 10.652 -9.623 1.00 0.00 30 ALA A O 6
ATOM 10394 N N . GLU A 1 31 ? -1.001 9.145 -9.952 1.00 0.00 31 GLU A N 6
ATOM 10395 C CA . GLU A 1 31 ? -1.333 8.918 -11.360 1.00 0.00 31 GLU A CA 6
ATOM 10396 C C . GLU A 1 31 ? -2.668 8.177 -11.505 1.00 0.00 31 GLU A C 6
ATOM 10397 O O . GLU A 1 31 ? -3.498 8.564 -12.326 1.00 0.00 31 GLU A O 6
ATOM 10409 N N . GLU A 1 32 ? -2.928 7.157 -10.681 1.00 0.00 32 GLU A N 6
ATOM 10410 C CA . GLU A 1 32 ? -4.218 6.461 -10.688 1.00 0.00 32 GLU A CA 6
ATOM 10411 C C . GLU A 1 32 ? -5.348 7.340 -10.143 1.00 0.00 32 GLU A C 6
ATOM 10412 O O . GLU A 1 32 ? -6.419 7.399 -10.749 1.00 0.00 32 GLU A O 6
ATOM 10424 N N . LEU A 1 33 ? -5.126 8.088 -9.059 1.00 0.00 33 LEU A N 6
ATOM 10425 C CA . LEU A 1 33 ? -6.122 9.058 -8.594 1.00 0.00 33 LEU A CA 6
ATOM 10426 C C . LEU A 1 33 ? -6.462 10.102 -9.686 1.00 0.00 33 LEU A C 6
ATOM 10427 O O . LEU A 1 33 ? -7.629 10.449 -9.873 1.00 0.00 33 LEU A O 6
ATOM 10443 N N . LYS A 1 34 ? -5.473 10.553 -10.472 1.00 0.00 34 LYS A N 6
ATOM 10444 C CA . LYS A 1 34 ? -5.693 11.448 -11.623 1.00 0.00 34 LYS A CA 6
ATOM 10445 C C . LYS A 1 34 ? -6.497 10.780 -12.752 1.00 0.00 34 LYS A C 6
ATOM 10446 O O . LYS A 1 34 ? -7.367 11.431 -13.328 1.00 0.00 34 LYS A O 6
ATOM 10465 N N . ARG A 1 35 ? -6.305 9.479 -13.016 1.00 0.00 35 ARG A N 6
ATOM 10466 C CA . ARG A 1 35 ? -7.121 8.660 -13.946 1.00 0.00 35 ARG A CA 6
ATOM 10467 C C . ARG A 1 35 ? -8.597 8.558 -13.543 1.00 0.00 35 ARG A C 6
ATOM 10468 O O . ARG A 1 35 ? -9.472 8.497 -14.406 1.00 0.00 35 ARG A O 6
ATOM 10489 N N . GLN A 1 36 ? -8.866 8.604 -12.241 1.00 0.00 36 GLN A N 6
ATOM 10490 C CA . GLN A 1 36 ? -10.221 8.732 -11.662 1.00 0.00 36 GLN A CA 6
ATOM 10491 C C . GLN A 1 36 ? -10.793 10.165 -11.690 1.00 0.00 36 GLN A C 6
ATOM 10492 O O . GLN A 1 36 ? -11.983 10.361 -11.433 1.00 0.00 36 GLN A O 6
ATOM 10506 N N . GLY A 1 37 ? -9.974 11.165 -12.023 1.00 0.00 37 GLY A N 6
ATOM 10507 C CA . GLY A 1 37 ? -10.380 12.558 -12.227 1.00 0.00 37 GLY A CA 6
ATOM 10508 C C . GLY A 1 37 ? -10.263 13.450 -10.987 1.00 0.00 37 GLY A C 6
ATOM 10509 O O . GLY A 1 37 ? -10.863 14.529 -10.961 1.00 0.00 37 GLY A O 6
ATOM 10513 N N . LYS A 1 38 ? -9.517 13.024 -9.955 1.00 0.00 38 LYS A N 6
ATOM 10514 C CA . LYS A 1 38 ? -9.289 13.828 -8.739 1.00 0.00 38 LYS A CA 6
ATOM 10515 C C . LYS A 1 38 ? -8.444 15.077 -9.016 1.00 0.00 38 LYS A C 6
ATOM 10516 O O . LYS A 1 38 ? -7.675 15.128 -9.980 1.00 0.00 38 LYS A O 6
ATOM 10535 N N . SER A 1 39 ? -8.569 16.075 -8.146 1.00 0.00 39 SER A N 6
ATOM 10536 C CA . SER A 1 39 ? -7.825 17.345 -8.216 1.00 0.00 39 SER A CA 6
ATOM 10537 C C . SER A 1 39 ? -6.456 17.250 -7.522 1.00 0.00 39 SER A C 6
ATOM 10538 O O . SER A 1 39 ? -6.303 16.464 -6.581 1.00 0.00 39 SER A O 6
ATOM 10546 N N . PRO A 1 40 ? -5.450 18.049 -7.935 1.00 0.00 40 PRO A N 6
ATOM 10547 C CA . PRO A 1 40 ? -4.090 17.969 -7.389 1.00 0.00 40 PRO A CA 6
ATOM 10548 C C . PRO A 1 40 ? -4.020 18.263 -5.882 1.00 0.00 40 PRO A C 6
ATOM 10549 O O . PRO A 1 40 ? -3.149 17.729 -5.200 1.00 0.00 40 PRO A O 6
ATOM 10560 N N . ASP A 1 41 ? -4.956 19.047 -5.339 1.00 0.00 41 ASP A N 6
ATOM 10561 C CA . ASP A 1 41 ? -5.078 19.297 -3.896 1.00 0.00 41 ASP A CA 6
ATOM 10562 C C . ASP A 1 41 ? -5.492 18.032 -3.117 1.00 0.00 41 ASP A C 6
ATOM 10563 O O . ASP A 1 41 ? -4.934 17.734 -2.060 1.00 0.00 41 ASP A O 6
ATOM 10572 N N . GLU A 1 42 ? -6.434 17.251 -3.658 1.00 0.00 42 GLU A N 6
ATOM 10573 C CA . GLU A 1 42 ? -6.903 15.983 -3.071 1.00 0.00 42 GLU A CA 6
ATOM 10574 C C . GLU A 1 42 ? -5.801 14.926 -3.116 1.00 0.00 42 GLU A C 6
ATOM 10575 O O . GLU A 1 42 ? -5.534 14.226 -2.138 1.00 0.00 42 GLU A O 6
ATOM 10587 N N . ILE A 1 43 ? -5.132 14.859 -4.266 1.00 0.00 43 ILE A N 6
ATOM 10588 C CA . ILE A 1 43 ? -3.994 13.974 -4.533 1.00 0.00 43 ILE A CA 6
ATOM 10589 C C . ILE A 1 43 ? -2.838 14.285 -3.580 1.00 0.00 43 ILE A C 6
ATOM 10590 O O . ILE A 1 43 ? -2.304 13.374 -2.954 1.00 0.00 43 ILE A O 6
ATOM 10606 N N . GLN A 1 44 ? -2.474 15.561 -3.417 1.00 0.00 44 GLN A N 6
ATOM 10607 C CA . GLN A 1 44 ? -1.420 15.979 -2.490 1.00 0.00 44 GLN A CA 6
ATOM 10608 C C . GLN A 1 44 ? -1.725 15.525 -1.056 1.00 0.00 44 GLN A C 6
ATOM 10609 O O . GLN A 1 44 ? -0.860 14.946 -0.394 1.00 0.00 44 GLN A O 6
ATOM 10623 N N . LYS A 1 45 ? -2.971 15.712 -0.603 1.00 0.00 45 LYS A N 6
ATOM 10624 C CA . LYS A 1 45 ? -3.440 15.252 0.711 1.00 0.00 45 LYS A CA 6
ATOM 10625 C C . LYS A 1 45 ? -3.328 13.725 0.829 1.00 0.00 45 LYS A C 6
ATOM 10626 O O . LYS A 1 45 ? -2.775 13.236 1.810 1.00 0.00 45 LYS A O 6
ATOM 10645 N N . ALA A 1 46 ? -3.741 12.976 -0.197 1.00 0.00 46 ALA A N 6
ATOM 10646 C CA . ALA A 1 46 ? -3.614 11.517 -0.235 1.00 0.00 46 ALA A CA 6
ATOM 10647 C C . ALA A 1 46 ? -2.150 11.036 -0.167 1.00 0.00 46 ALA A C 6
ATOM 10648 O O . ALA A 1 46 ? -1.853 10.123 0.607 1.00 0.00 46 ALA A O 6
ATOM 10655 N N . LYS A 1 47 ? -1.216 11.645 -0.918 1.00 0.00 47 LYS A N 6
ATOM 10656 C CA . LYS A 1 47 ? 0.221 11.324 -0.833 1.00 0.00 47 LYS A CA 6
ATOM 10657 C C . LYS A 1 47 ? 0.749 11.491 0.592 1.00 0.00 47 LYS A C 6
ATOM 10658 O O . LYS A 1 47 ? 1.435 10.603 1.099 1.00 0.00 47 LYS A O 6
ATOM 10677 N N . ASP A 1 48 ? 0.370 12.574 1.267 1.00 0.00 48 ASP A N 6
ATOM 10678 C CA . ASP A 1 48 ? 0.771 12.817 2.652 1.00 0.00 48 ASP A CA 6
ATOM 10679 C C . ASP A 1 48 ? 0.152 11.848 3.665 1.00 0.00 48 ASP A C 6
ATOM 10680 O O . ASP A 1 48 ? 0.826 11.531 4.641 1.00 0.00 48 ASP A O 6
ATOM 10689 N N . GLU A 1 49 ? -1.055 11.314 3.445 1.00 0.00 49 GLU A N 6
ATOM 10690 C CA . GLU A 1 49 ? -1.604 10.245 4.300 1.00 0.00 49 GLU A CA 6
ATOM 10691 C C . GLU A 1 49 ? -0.699 9.008 4.282 1.00 0.00 49 GLU A C 6
ATOM 10692 O O . GLU A 1 49 ? -0.323 8.490 5.330 1.00 0.00 49 GLU A O 6
ATOM 10704 N N . VAL A 1 50 ? -0.300 8.564 3.088 1.00 0.00 50 VAL A N 6
ATOM 10705 C CA . VAL A 1 50 ? 0.549 7.366 2.919 1.00 0.00 50 VAL A CA 6
ATOM 10706 C C . VAL A 1 50 ? 1.928 7.615 3.538 1.00 0.00 50 VAL A C 6
ATOM 10707 O O . VAL A 1 50 ? 2.406 6.817 4.345 1.00 0.00 50 VAL A O 6
ATOM 10720 N N . LYS A 1 51 ? 2.527 8.766 3.220 1.00 0.00 51 LYS A N 6
ATOM 10721 C CA . LYS A 1 51 ? 3.825 9.242 3.719 1.00 0.00 51 LYS A CA 6
ATOM 10722 C C . LYS A 1 51 ? 3.851 9.328 5.237 1.00 0.00 51 LYS A C 6
ATOM 10723 O O . LYS A 1 51 ? 4.726 8.747 5.868 1.00 0.00 51 LYS A O 6
ATOM 10742 N N . THR A 1 52 ? 2.883 10.013 5.841 1.00 0.00 52 THR A N 6
ATOM 10743 C CA . THR A 1 52 ? 2.868 10.225 7.296 1.00 0.00 52 THR A CA 6
ATOM 10744 C C . THR A 1 52 ? 2.599 8.920 8.047 1.00 0.00 52 THR A C 6
ATOM 10745 O O . THR A 1 52 ? 3.202 8.672 9.092 1.00 0.00 52 THR A O 6
ATOM 10756 N N . LYS A 1 53 ? 1.796 8.016 7.466 1.00 0.00 53 LYS A N 6
ATOM 10757 C CA . LYS A 1 53 ? 1.561 6.676 8.023 1.00 0.00 53 LYS A CA 6
ATOM 10758 C C . LYS A 1 53 ? 2.829 5.817 8.065 1.00 0.00 53 LYS A C 6
ATOM 10759 O O . LYS A 1 53 ? 3.136 5.263 9.121 1.00 0.00 53 LYS A O 6
ATOM 10778 N N . VAL A 1 54 ? 3.589 5.730 6.969 1.00 0.00 54 VAL A N 6
ATOM 10779 C CA . VAL A 1 54 ? 4.837 4.937 6.953 1.00 0.00 54 VAL A CA 6
ATOM 10780 C C . VAL A 1 54 ? 5.937 5.592 7.788 1.00 0.00 54 VAL A C 6
ATOM 10781 O O . VAL A 1 54 ? 6.670 4.902 8.490 1.00 0.00 54 VAL A O 6
ATOM 10794 N N . GLU A 1 55 ? 6.029 6.923 7.772 1.00 0.00 55 GLU A N 6
ATOM 10795 C CA . GLU A 1 55 ? 7.046 7.681 8.505 1.00 0.00 55 GLU A CA 6
ATOM 10796 C C . GLU A 1 55 ? 6.884 7.515 10.018 1.00 0.00 55 GLU A C 6
ATOM 10797 O O . GLU A 1 55 ? 7.842 7.160 10.707 1.00 0.00 55 GLU A O 6
ATOM 10809 N N . GLN A 1 56 ? 5.662 7.687 10.534 1.00 0.00 56 GLN A N 6
ATOM 10810 C CA . GLN A 1 56 ? 5.374 7.449 11.950 1.00 0.00 56 GLN A CA 6
ATOM 10811 C C . GLN A 1 56 ? 5.538 5.969 12.330 1.00 0.00 56 GLN A C 6
ATOM 10812 O O . GLN A 1 56 ? 5.989 5.683 13.437 1.00 0.00 56 GLN A O 6
ATOM 10826 N N . ALA A 1 57 ? 5.258 5.024 11.423 1.00 0.00 57 ALA A N 6
ATOM 10827 C CA . ALA A 1 57 ? 5.470 3.605 11.692 1.00 0.00 57 ALA A CA 6
ATOM 10828 C C . ALA A 1 57 ? 6.962 3.264 11.840 1.00 0.00 57 ALA A C 6
ATOM 10829 O O . ALA A 1 57 ? 7.384 2.723 12.860 1.00 0.00 57 ALA A O 6
ATOM 10836 N N . ILE A 1 58 ? 7.791 3.627 10.858 1.00 0.00 58 ILE A N 6
ATOM 10837 C CA . ILE A 1 58 ? 9.231 3.335 10.872 1.00 0.00 58 ILE A CA 6
ATOM 10838 C C . ILE A 1 58 ? 9.915 3.998 12.082 1.00 0.00 58 ILE A C 6
ATOM 10839 O O . ILE A 1 58 ? 10.748 3.370 12.736 1.00 0.00 58 ILE A O 6
ATOM 10855 N N . ARG A 1 59 ? 9.522 5.229 12.443 1.00 0.00 59 ARG A N 6
ATOM 10856 C CA . ARG A 1 59 ? 10.026 5.939 13.637 1.00 0.00 59 ARG A CA 6
ATOM 10857 C C . ARG A 1 59 ? 9.758 5.210 14.951 1.00 0.00 59 ARG A C 6
ATOM 10858 O O . ARG A 1 59 ? 10.557 5.325 15.878 1.00 0.00 59 ARG A O 6
ATOM 10879 N N . GLU A 1 60 ? 8.666 4.461 15.039 1.00 0.00 60 GLU A N 6
ATOM 10880 C CA . GLU A 1 60 ? 8.336 3.611 16.179 1.00 0.00 60 GLU A CA 6
ATOM 10881 C C . GLU A 1 60 ? 9.159 2.319 16.172 1.00 0.00 60 GLU A C 6
ATOM 10882 O O . GLU A 1 60 ? 9.811 2.006 17.164 1.00 0.00 60 GLU A O 6
ATOM 10894 N N . TRP A 1 61 ? 9.229 1.591 15.053 1.00 0.00 61 TRP A N 6
ATOM 10895 C CA . TRP A 1 61 ? 10.011 0.340 15.004 1.00 0.00 61 TRP A CA 6
ATOM 10896 C C . TRP A 1 61 ? 11.486 0.582 15.343 1.00 0.00 61 TRP A C 6
ATOM 10897 O O . TRP A 1 61 ? 12.085 -0.176 16.108 1.00 0.00 61 TRP A O 6
ATOM 10918 N N . LYS A 1 62 ? 12.061 1.682 14.849 1.00 0.00 62 LYS A N 6
ATOM 10919 C CA . LYS A 1 62 ? 13.481 1.992 15.051 1.00 0.00 62 LYS A CA 6
ATOM 10920 C C . LYS A 1 62 ? 13.841 2.261 16.520 1.00 0.00 62 LYS A C 6
ATOM 10921 O O . LYS A 1 62 ? 14.966 1.980 16.931 1.00 0.00 62 LYS A O 6
ATOM 10940 N N . GLN A 1 63 ? 12.886 2.762 17.314 1.00 0.00 63 GLN A N 6
ATOM 10941 C CA . GLN A 1 63 ? 13.013 2.931 18.772 1.00 0.00 63 GLN A CA 6
ATOM 10942 C C . GLN A 1 63 ? 12.600 1.677 19.572 1.00 0.00 63 GLN A C 6
ATOM 10943 O O . GLN A 1 63 ? 12.441 1.726 20.794 1.00 0.00 63 GLN A O 6
ATOM 10957 N N . GLY A 1 64 ? 12.429 0.546 18.880 1.00 0.00 64 GLY A N 6
ATOM 10958 C CA . GLY A 1 64 ? 12.060 -0.759 19.439 1.00 0.00 64 GLY A CA 6
ATOM 10959 C C . GLY A 1 64 ? 10.550 -0.985 19.564 1.00 0.00 64 GLY A C 6
ATOM 10960 O O . GLY A 1 64 ? 10.131 -1.970 20.174 1.00 0.00 64 GLY A O 6
ATOM 10964 N N . ASN A 1 65 ? 9.724 -0.097 18.999 1.00 0.00 65 ASN A N 6
ATOM 10965 C CA . ASN A 1 65 ? 8.261 -0.116 19.152 1.00 0.00 65 ASN A CA 6
ATOM 10966 C C . ASN A 1 65 ? 7.579 -0.813 17.953 1.00 0.00 65 ASN A C 6
ATOM 10967 O O . ASN A 1 65 ? 6.802 -0.219 17.202 1.00 0.00 65 ASN A O 6
ATOM 10978 N N . GLU A 1 66 ? 7.887 -2.100 17.767 1.00 0.00 66 GLU A N 6
ATOM 10979 C CA . GLU A 1 66 ? 7.362 -2.934 16.670 1.00 0.00 66 GLU A CA 6
ATOM 10980 C C . GLU A 1 66 ? 5.835 -2.910 16.598 1.00 0.00 66 GLU A C 6
ATOM 10981 O O . GLU A 1 66 ? 5.261 -2.714 15.530 1.00 0.00 66 GLU A O 6
ATOM 10993 N N . GLU A 1 67 ? 5.187 -3.067 17.755 1.00 0.00 67 GLU A N 6
ATOM 10994 C CA . GLU A 1 67 ? 3.723 -3.098 17.882 1.00 0.00 67 GLU A CA 6
ATOM 10995 C C . GLU A 1 67 ? 3.080 -1.813 17.342 1.00 0.00 67 GLU A C 6
ATOM 10996 O O . GLU A 1 67 ? 2.100 -1.882 16.605 1.00 0.00 67 GLU A O 6
ATOM 11008 N N . GLN A 1 68 ? 3.641 -0.639 17.655 1.00 0.00 68 GLN A N 6
ATOM 11009 C CA . GLN A 1 68 ? 3.101 0.632 17.173 1.00 0.00 68 GLN A CA 6
ATOM 11010 C C . GLN A 1 68 ? 3.370 0.816 15.670 1.00 0.00 68 GLN A C 6
ATOM 11011 O O . GLN A 1 68 ? 2.511 1.301 14.933 1.00 0.00 68 GLN A O 6
ATOM 11025 N N . ALA A 1 69 ? 4.536 0.366 15.195 1.00 0.00 69 ALA A N 6
ATOM 11026 C CA . ALA A 1 69 ? 4.931 0.464 13.795 1.00 0.00 69 ALA A CA 6
ATOM 11027 C C . ALA A 1 69 ? 4.057 -0.383 12.861 1.00 0.00 69 ALA A C 6
ATOM 11028 O O . ALA A 1 69 ? 3.464 0.135 11.911 1.00 0.00 69 ALA A O 6
ATOM 11035 N N . ARG A 1 70 ? 3.908 -1.681 13.157 1.00 0.00 70 ARG A N 6
ATOM 11036 C CA . ARG A 1 70 ? 3.067 -2.575 12.343 1.00 0.00 70 ARG A CA 6
ATOM 11037 C C . ARG A 1 70 ? 1.587 -2.179 12.418 1.00 0.00 70 ARG A C 6
ATOM 11038 O O . ARG A 1 70 ? 0.870 -2.374 11.448 1.00 0.00 70 ARG A O 6
ATOM 11059 N N . LYS A 1 71 ? 1.129 -1.581 13.525 1.00 0.00 71 LYS A N 6
ATOM 11060 C CA . LYS A 1 71 ? -0.232 -1.054 13.704 1.00 0.00 71 LYS A CA 6
ATOM 11061 C C . LYS A 1 71 ? -0.497 0.158 12.808 1.00 0.00 71 LYS A C 6
ATOM 11062 O O . LYS A 1 71 ? -1.538 0.200 12.165 1.00 0.00 71 LYS A O 6
ATOM 11081 N N . ASP A 1 72 ? 0.443 1.096 12.673 1.00 0.00 72 ASP A N 6
ATOM 11082 C CA . ASP A 1 72 ? 0.311 2.210 11.721 1.00 0.00 72 ASP A CA 6
ATOM 11083 C C . ASP A 1 72 ? 0.382 1.741 10.254 1.00 0.00 72 ASP A C 6
ATOM 11084 O O . ASP A 1 72 ? -0.422 2.184 9.430 1.00 0.00 72 ASP A O 6
ATOM 11093 N N . MET A 1 73 ? 1.266 0.792 9.923 1.00 0.00 73 MET A N 6
ATOM 11094 C CA . MET A 1 73 ? 1.323 0.198 8.576 1.00 0.00 73 MET A CA 6
ATOM 11095 C C . MET A 1 73 ? 0.079 -0.652 8.253 1.00 0.00 73 MET A C 6
ATOM 11096 O O . MET A 1 73 ? -0.417 -0.622 7.131 1.00 0.00 73 MET A O 6
ATOM 11110 N N . ARG A 1 74 ? -0.495 -1.357 9.233 1.00 0.00 74 ARG A N 6
ATOM 11111 C CA . ARG A 1 74 ? -1.766 -2.110 9.096 1.00 0.00 74 ARG A CA 6
ATOM 11112 C C . ARG A 1 74 ? -2.903 -1.256 8.536 1.00 0.00 74 ARG A C 6
ATOM 11113 O O . ARG A 1 74 ? -3.670 -1.748 7.708 1.00 0.00 74 ARG A O 6
ATOM 11134 N N . LYS A 1 75 ? -2.987 0.025 8.914 1.00 0.00 75 LYS A N 6
ATOM 11135 C CA . LYS A 1 75 ? -4.010 0.943 8.375 1.00 0.00 75 LYS A CA 6
ATOM 11136 C C . LYS A 1 75 ? -3.812 1.193 6.874 1.00 0.00 75 LYS A C 6
ATOM 11137 O O . LYS A 1 75 ? -4.773 1.271 6.116 1.00 0.00 75 LYS A O 6
ATOM 11156 N N . VAL A 1 76 ? -2.555 1.261 6.442 1.00 0.00 76 VAL A N 6
ATOM 11157 C CA . VAL A 1 76 ? -2.115 1.430 5.046 1.00 0.00 76 VAL A CA 6
ATOM 11158 C C . VAL A 1 76 ? -2.352 0.168 4.209 1.00 0.00 76 VAL A C 6
ATOM 11159 O O . VAL A 1 76 ? -2.827 0.292 3.084 1.00 0.00 76 VAL A O 6
ATOM 11172 N N . LEU A 1 77 ? -2.132 -1.038 4.754 1.00 0.00 77 LEU A N 6
ATOM 11173 C CA . LEU A 1 77 ? -2.434 -2.300 4.046 1.00 0.00 77 LEU A CA 6
ATOM 11174 C C . LEU A 1 77 ? -3.912 -2.395 3.631 1.00 0.00 77 LEU A C 6
ATOM 11175 O O . LEU A 1 77 ? -4.223 -2.868 2.533 1.00 0.00 77 LEU A O 6
ATOM 11191 N N . LYS A 1 78 ? -4.829 -1.924 4.487 1.00 0.00 78 LYS A N 6
ATOM 11192 C CA . LYS A 1 78 ? -6.271 -1.916 4.197 1.00 0.00 78 LYS A CA 6
ATOM 11193 C C . LYS A 1 78 ? -6.732 -0.670 3.436 1.00 0.00 78 LYS A C 6
ATOM 11194 O O . LYS A 1 78 ? -7.737 -0.741 2.729 1.00 0.00 78 LYS A O 6
ATOM 11213 N N . SER A 1 79 ? -5.982 0.429 3.516 1.00 0.00 79 SER A N 6
ATOM 11214 C CA . SER A 1 79 ? -6.324 1.694 2.850 1.00 0.00 79 SER A CA 6
ATOM 11215 C C . SER A 1 79 ? -6.277 1.565 1.318 1.00 0.00 79 SER A C 6
ATOM 11216 O O . SER A 1 79 ? -5.310 1.016 0.781 1.00 0.00 79 SER A O 6
ATOM 11224 N N . PRO A 1 80 ? -7.283 2.075 0.578 1.00 0.00 80 PRO A N 6
ATOM 11225 C CA . PRO A 1 80 ? -7.389 1.850 -0.863 1.00 0.00 80 PRO A CA 6
ATOM 11226 C C . PRO A 1 80 ? -6.285 2.556 -1.651 1.00 0.00 80 PRO A C 6
ATOM 11227 O O . PRO A 1 80 ? -5.775 1.987 -2.613 1.00 0.00 80 PRO A O 6
ATOM 11238 N N . ALA A 1 81 ? -5.836 3.736 -1.205 1.00 0.00 81 ALA A N 6
ATOM 11239 C CA . ALA A 1 81 ? -4.761 4.497 -1.848 1.00 0.00 81 ALA A CA 6
ATOM 11240 C C . ALA A 1 81 ? -3.475 3.671 -2.020 1.00 0.00 81 ALA A C 6
ATOM 11241 O O . ALA A 1 81 ? -2.785 3.798 -3.031 1.00 0.00 81 ALA A O 6
ATOM 11248 N N . PHE A 1 82 ? -3.175 2.778 -1.072 1.00 0.00 82 PHE A N 6
ATOM 11249 C CA . PHE A 1 82 ? -1.978 1.947 -1.131 1.00 0.00 82 PHE A CA 6
ATOM 11250 C C . PHE A 1 82 ? -2.082 0.856 -2.207 1.00 0.00 82 PHE A C 6
ATOM 11251 O O . PHE A 1 82 ? -1.103 0.553 -2.891 1.00 0.00 82 PHE A O 6
ATOM 11268 N N . LYS A 1 83 ? -3.292 0.328 -2.441 1.00 0.00 83 LYS A N 6
ATOM 11269 C CA . LYS A 1 83 ? -3.568 -0.541 -3.592 1.00 0.00 83 LYS A CA 6
ATOM 11270 C C . LYS A 1 83 ? -3.396 0.234 -4.904 1.00 0.00 83 LYS A C 6
ATOM 11271 O O . LYS A 1 83 ? -2.809 -0.311 -5.835 1.00 0.00 83 LYS A O 6
ATOM 11290 N N . GLN A 1 84 ? -3.801 1.509 -4.970 1.00 0.00 84 GLN A N 6
ATOM 11291 C CA . GLN A 1 84 ? -3.620 2.329 -6.181 1.00 0.00 84 GLN A CA 6
ATOM 11292 C C . GLN A 1 84 ? -2.137 2.647 -6.424 1.00 0.00 84 GLN A C 6
ATOM 11293 O O . GLN A 1 84 ? -1.688 2.597 -7.566 1.00 0.00 84 GLN A O 6
ATOM 11307 N N . ALA A 1 85 ? -1.340 2.847 -5.369 1.00 0.00 85 ALA A N 6
ATOM 11308 C CA . ALA A 1 85 ? 0.114 3.003 -5.475 1.00 0.00 85 ALA A CA 6
ATOM 11309 C C . ALA A 1 85 ? 0.795 1.784 -6.107 1.00 0.00 85 ALA A C 6
ATOM 11310 O O . ALA A 1 85 ? 1.502 1.911 -7.109 1.00 0.00 85 ALA A O 6
ATOM 11317 N N . VAL A 1 86 ? 0.553 0.596 -5.546 1.00 0.00 86 VAL A N 6
ATOM 11318 C CA . VAL A 1 86 ? 1.200 -0.643 -5.995 1.00 0.00 86 VAL A CA 6
ATOM 11319 C C . VAL A 1 86 ? 0.690 -1.065 -7.369 1.00 0.00 86 VAL A C 6
ATOM 11320 O O . VAL A 1 86 ? 1.461 -1.581 -8.177 1.00 0.00 86 VAL A O 6
ATOM 11333 N N . LYS A 1 87 ? -0.577 -0.772 -7.692 1.00 0.00 87 LYS A N 6
ATOM 11334 C CA . LYS A 1 87 ? -1.153 -1.102 -8.996 1.00 0.00 87 LYS A CA 6
ATOM 11335 C C . LYS A 1 87 ? -0.462 -0.336 -10.133 1.00 0.00 87 LYS A C 6
ATOM 11336 O O . LYS A 1 87 ? -0.152 -0.929 -11.161 1.00 0.00 87 LYS A O 6
ATOM 11355 N N . VAL A 1 88 ? -0.128 0.940 -9.926 1.00 0.00 88 VAL A N 6
ATOM 11356 C CA . VAL A 1 88 ? 0.544 1.794 -10.927 1.00 0.00 88 VAL A CA 6
ATOM 11357 C C . VAL A 1 88 ? 1.970 1.322 -11.214 1.00 0.00 88 VAL A C 6
ATOM 11358 O O . VAL A 1 88 ? 2.401 1.289 -12.367 1.00 0.00 88 VAL A O 6
ATOM 11371 N N . MET A 1 89 ? 2.723 0.944 -10.179 1.00 0.00 89 MET A N 6
ATOM 11372 C CA . MET A 1 89 ? 4.071 0.389 -10.360 1.00 0.00 89 MET A CA 6
ATOM 11373 C C . MET A 1 89 ? 4.056 -1.042 -10.927 1.00 0.00 89 MET A C 6
ATOM 11374 O O . MET A 1 89 ? 4.946 -1.386 -11.698 1.00 0.00 89 MET A O 6
ATOM 11388 N N . GLU A 1 90 ? 3.034 -1.854 -10.636 1.00 0.00 90 GLU A N 6
ATOM 11389 C CA . GLU A 1 90 ? 2.870 -3.193 -11.226 1.00 0.00 90 GLU A CA 6
ATOM 11390 C C . GLU A 1 90 ? 2.428 -3.148 -12.704 1.00 0.00 90 GLU A C 6
ATOM 11391 O O . GLU A 1 90 ? 2.837 -4.000 -13.492 1.00 0.00 90 GLU A O 6
ATOM 11403 N N . GLU A 1 91 ? 1.653 -2.138 -13.119 1.00 0.00 91 GLU A N 6
ATOM 11404 C CA . GLU A 1 91 ? 1.318 -1.899 -14.537 1.00 0.00 91 GLU A CA 6
ATOM 11405 C C . GLU A 1 91 ? 2.574 -1.621 -15.383 1.00 0.00 91 GLU A C 6
ATOM 11406 O O . GLU A 1 91 ? 2.679 -2.090 -16.519 1.00 0.00 91 GLU A O 6
ATOM 11418 N N . GLN A 1 92 ? 3.532 -0.868 -14.831 1.00 0.00 92 GLN A N 6
ATOM 11419 C CA . GLN A 1 92 ? 4.787 -0.502 -15.492 1.00 0.00 92 GLN A CA 6
ATOM 11420 C C . GLN A 1 92 ? 5.847 -1.610 -15.400 1.00 0.00 92 GLN A C 6
ATOM 11421 O O . GLN A 1 92 ? 6.487 -1.945 -16.398 1.00 0.00 92 GLN A O 6
ATOM 11435 N N . GLU A 1 93 ? 6.031 -2.179 -14.206 1.00 0.00 93 GLU A N 6
ATOM 11436 C CA . GLU A 1 93 ? 7.042 -3.198 -13.899 1.00 0.00 93 GLU A CA 6
ATOM 11437 C C . GLU A 1 93 ? 6.395 -4.419 -13.205 1.00 0.00 93 GLU A C 6
ATOM 11438 O O . GLU A 1 93 ? 6.463 -4.562 -11.981 1.00 0.00 93 GLU A O 6
ATOM 11450 N N . PRO A 1 94 ? 5.772 -5.337 -13.969 1.00 0.00 94 PRO A N 6
ATOM 11451 C CA . PRO A 1 94 ? 5.063 -6.492 -13.411 1.00 0.00 94 PRO A CA 6
ATOM 11452 C C . PRO A 1 94 ? 6.014 -7.549 -12.836 1.00 0.00 94 PRO A C 6
ATOM 11453 O O . PRO A 1 94 ? 5.642 -8.273 -11.915 1.00 0.00 94 PRO A O 6
ATOM 11464 N N . ASN A 1 95 ? 7.257 -7.615 -13.322 1.00 0.00 95 ASN A N 6
ATOM 11465 C CA . ASN A 1 95 ? 8.281 -8.555 -12.856 1.00 0.00 95 ASN A CA 6
ATOM 11466 C C . ASN A 1 95 ? 9.256 -7.935 -11.831 1.00 0.00 95 ASN A C 6
ATOM 11467 O O . ASN A 1 95 ? 10.312 -8.514 -11.562 1.00 0.00 95 ASN A O 6
ATOM 11478 N N . ASN A 1 96 ? 8.945 -6.761 -11.258 1.00 0.00 96 ASN A N 6
ATOM 11479 C CA . ASN A 1 96 ? 9.852 -6.089 -10.320 1.00 0.00 96 ASN A CA 6
ATOM 11480 C C . ASN A 1 96 ? 9.896 -6.859 -8.982 1.00 0.00 96 ASN A C 6
ATOM 11481 O O . ASN A 1 96 ? 8.833 -7.057 -8.384 1.00 0.00 96 ASN A O 6
ATOM 11492 N N . PRO A 1 97 ? 11.073 -7.218 -8.441 1.00 0.00 97 PRO A N 6
ATOM 11493 C CA . PRO A 1 97 ? 11.166 -7.876 -7.140 1.00 0.00 97 PRO A CA 6
ATOM 11494 C C . PRO A 1 97 ? 10.612 -6.992 -6.017 1.00 0.00 97 PRO A C 6
ATOM 11495 O O . PRO A 1 97 ? 9.865 -7.474 -5.172 1.00 0.00 97 PRO A O 6
ATOM 11506 N N . GLU A 1 98 ? 10.862 -5.680 -6.048 1.00 0.00 98 GLU A N 6
ATOM 11507 C CA . GLU A 1 98 ? 10.386 -4.756 -5.008 1.00 0.00 98 GLU A CA 6
ATOM 11508 C C . GLU A 1 98 ? 8.884 -4.452 -5.111 1.00 0.00 98 GLU A C 6
ATOM 11509 O O . GLU A 1 98 ? 8.255 -4.162 -4.094 1.00 0.00 98 GLU A O 6
ATOM 11521 N N . VAL A 1 99 ? 8.287 -4.562 -6.309 1.00 0.00 99 VAL A N 6
ATOM 11522 C CA . VAL A 1 99 ? 6.830 -4.472 -6.469 1.00 0.00 99 VAL A CA 6
ATOM 11523 C C . VAL A 1 99 ? 6.197 -5.754 -5.951 1.00 0.00 99 VAL A C 6
ATOM 11524 O O . VAL A 1 99 ? 5.309 -5.688 -5.109 1.00 0.00 99 VAL A O 6
ATOM 11537 N N . GLN A 1 100 ? 6.676 -6.923 -6.390 1.00 0.00 100 GLN A N 6
ATOM 11538 C CA . GLN A 1 100 ? 6.091 -8.204 -5.986 1.00 0.00 100 GLN A CA 6
ATOM 11539 C C . GLN A 1 100 ? 6.279 -8.500 -4.496 1.00 0.00 100 GLN A C 6
ATOM 11540 O O . GLN A 1 100 ? 5.356 -9.012 -3.868 1.00 0.00 100 GLN A O 6
ATOM 11554 N N . GLU A 1 101 ? 7.408 -8.127 -3.891 1.00 0.00 101 GLU A N 6
ATOM 11555 C CA . GLU A 1 101 ? 7.618 -8.349 -2.446 1.00 0.00 101 GLU A CA 6
ATOM 11556 C C . GLU A 1 101 ? 6.690 -7.483 -1.574 1.00 0.00 101 GLU A C 6
ATOM 11557 O O . GLU A 1 101 ? 6.275 -7.919 -0.497 1.00 0.00 101 GLU A O 6
ATOM 11569 N N . LEU A 1 102 ? 6.309 -6.290 -2.048 1.00 0.00 102 LEU A N 6
ATOM 11570 C CA . LEU A 1 102 ? 5.301 -5.439 -1.413 1.00 0.00 102 LEU A CA 6
ATOM 11571 C C . LEU A 1 102 ? 3.876 -5.958 -1.696 1.00 0.00 102 LEU A C 6
ATOM 11572 O O . LEU A 1 102 ? 3.104 -6.225 -0.771 1.00 0.00 102 LEU A O 6
ATOM 11588 N N . LYS A 1 103 ? 3.539 -6.158 -2.976 1.00 0.00 103 LYS A N 6
ATOM 11589 C CA . LYS A 1 103 ? 2.222 -6.587 -3.472 1.00 0.00 103 LYS A CA 6
ATOM 11590 C C . LYS A 1 103 ? 1.790 -7.904 -2.849 1.00 0.00 103 LYS A C 6
ATOM 11591 O O . LYS A 1 103 ? 0.653 -7.990 -2.405 1.00 0.00 103 LYS A O 6
ATOM 11610 N N . LYS A 1 104 ? 2.678 -8.899 -2.742 1.00 0.00 104 LYS A N 6
ATOM 11611 C CA . LYS A 1 104 ? 2.357 -10.202 -2.132 1.00 0.00 104 LYS A CA 6
ATOM 11612 C C . LYS A 1 104 ? 1.947 -10.091 -0.661 1.00 0.00 104 LYS A C 6
ATOM 11613 O O . LYS A 1 104 ? 1.057 -10.828 -0.241 1.00 0.00 104 LYS A O 6
ATOM 11632 N N . ALA A 1 105 ? 2.511 -9.149 0.106 1.00 0.00 105 ALA A N 6
ATOM 11633 C CA . ALA A 1 105 ? 2.097 -8.920 1.492 1.00 0.00 105 ALA A CA 6
ATOM 11634 C C . ALA A 1 105 ? 0.640 -8.422 1.579 1.00 0.00 105 ALA A C 6
ATOM 11635 O O . ALA A 1 105 ? -0.133 -8.928 2.395 1.00 0.00 105 ALA A O 6
ATOM 11642 N N . MET A 1 106 ? 0.246 -7.494 0.698 1.00 0.00 106 MET A N 6
ATOM 11643 C CA . MET A 1 106 ? -1.139 -7.021 0.547 1.00 0.00 106 MET A CA 6
ATOM 11644 C C . MET A 1 106 ? -2.083 -8.092 -0.008 1.00 0.00 106 MET A C 6
ATOM 11645 O O . MET A 1 106 ? -3.150 -8.314 0.553 1.00 0.00 106 MET A O 6
ATOM 11659 N N . GLU A 1 107 ? -1.702 -8.761 -1.096 1.00 0.00 107 GLU A N 6
ATOM 11660 C CA . GLU A 1 107 ? -2.482 -9.834 -1.737 1.00 0.00 107 GLU A CA 6
ATOM 11661 C C . GLU A 1 107 ? -2.856 -10.942 -0.731 1.00 0.00 107 GLU A C 6
ATOM 11662 O O . GLU A 1 107 ? -4.008 -11.373 -0.662 1.00 0.00 107 GLU A O 6
ATOM 11674 N N . GLU A 1 108 ? -1.909 -11.323 0.130 1.00 0.00 108 GLU A N 6
ATOM 11675 C CA . GLU A 1 108 ? -2.090 -12.281 1.226 1.00 0.00 108 GLU A CA 6
ATOM 11676 C C . GLU A 1 108 ? -2.914 -11.712 2.405 1.00 0.00 108 GLU A C 6
ATOM 11677 O O . GLU A 1 108 ? -3.652 -12.460 3.047 1.00 0.00 108 GLU A O 6
ATOM 11689 N N . ALA A 1 109 ? -2.857 -10.398 2.670 1.00 0.00 109 ALA A N 6
ATOM 11690 C CA . ALA A 1 109 ? -3.719 -9.724 3.654 1.00 0.00 109 ALA A CA 6
ATOM 11691 C C . ALA A 1 109 ? -5.191 -9.645 3.201 1.00 0.00 109 ALA A C 6
ATOM 11692 O O . ALA A 1 109 ? -6.106 -9.858 3.996 1.00 0.00 109 ALA A O 6
ATOM 11699 N N . GLU A 1 110 ? -5.429 -9.369 1.915 1.00 0.00 110 GLU A N 6
ATOM 11700 C CA . GLU A 1 110 ? -6.766 -9.199 1.324 1.00 0.00 110 GLU A CA 6
ATOM 11701 C C . GLU A 1 110 ? -7.584 -10.504 1.334 1.00 0.00 110 GLU A C 6
ATOM 11702 O O . GLU A 1 110 ? -8.813 -10.483 1.430 1.00 0.00 110 GLU A O 6
ATOM 11714 N N . ARG A 1 111 ? -6.884 -11.645 1.293 1.00 0.00 111 ARG A N 6
ATOM 11715 C CA . ARG A 1 111 ? -7.435 -13.007 1.455 1.00 0.00 111 ARG A CA 6
ATOM 11716 C C . ARG A 1 111 ? -7.806 -13.373 2.908 1.00 0.00 111 ARG A C 6
ATOM 11717 O O . ARG A 1 111 ? -8.294 -14.480 3.148 1.00 0.00 111 ARG A O 6
ATOM 11738 N N . GLY A 1 112 ? -7.585 -12.475 3.871 1.00 0.00 112 GLY A N 6
ATOM 11739 C CA . GLY A 1 112 ? -7.952 -12.644 5.283 1.00 0.00 112 GLY A CA 6
ATOM 11740 C C . GLY A 1 112 ? -9.466 -12.700 5.552 1.00 0.00 112 GLY A C 6
ATOM 11741 O O . GLY A 1 112 ? -10.291 -12.496 4.656 1.00 0.00 112 GLY A O 6
ATOM 11745 N N . SER A 1 113 ? -9.833 -12.963 6.809 1.00 0.00 113 SER A N 6
ATOM 11746 C CA . SER A 1 113 ? -11.221 -12.970 7.301 1.00 0.00 113 SER A CA 6
ATOM 11747 C C . SER A 1 113 ? -11.667 -11.622 7.891 1.00 0.00 113 SER A C 6
ATOM 11748 O O . SER A 1 113 ? -12.856 -11.429 8.153 1.00 0.00 113 SER A O 6
ATOM 11756 N N . LEU A 1 114 ? -10.739 -10.672 8.076 1.00 0.00 114 LEU A N 6
ATOM 11757 C CA . LEU A 1 114 ? -11.032 -9.277 8.425 1.00 0.00 114 LEU A CA 6
ATOM 11758 C C . LEU A 1 114 ? -11.852 -8.611 7.300 1.00 0.00 114 LEU A C 6
ATOM 11759 O O . LEU A 1 114 ? -11.365 -8.433 6.181 1.00 0.00 114 LEU A O 6
ATOM 11775 N N . GLU A 1 115 ? -13.090 -8.216 7.606 1.00 0.00 115 GLU A N 6
ATOM 11776 C CA . GLU A 1 115 ? -13.946 -7.391 6.740 1.00 0.00 115 GLU A CA 6
ATOM 11777 C C . GLU A 1 115 ? -14.752 -6.356 7.548 1.00 0.00 115 GLU A C 6
ATOM 11778 O O . GLU A 1 115 ? -15.155 -6.612 8.687 1.00 0.00 115 GLU A O 6
ATOM 11790 N N . HIS A 1 116 ? -14.980 -5.179 6.959 1.00 0.00 116 HIS A N 6
ATOM 11791 C CA . HIS A 1 116 ? -15.763 -4.078 7.532 1.00 0.00 116 HIS A CA 6
ATOM 11792 C C . HIS A 1 116 ? -16.319 -3.174 6.416 1.00 0.00 116 HIS A C 6
ATOM 11793 O O . HIS A 1 116 ? -15.677 -3.010 5.374 1.00 0.00 116 HIS A O 6
ATOM 11807 N N . HIS A 1 117 ? -17.494 -2.572 6.633 1.00 0.00 117 HIS A N 6
ATOM 11808 C CA . HIS A 1 117 ? -18.197 -1.749 5.640 1.00 0.00 117 HIS A CA 6
ATOM 11809 C C . HIS A 1 117 ? -18.745 -0.453 6.267 1.00 0.00 117 HIS A C 6
ATOM 11810 O O . HIS A 1 117 ? -19.687 -0.483 7.065 1.00 0.00 117 HIS A O 6
ATOM 11824 N N . HIS A 1 118 ? -18.155 0.689 5.894 1.00 0.00 118 HIS A N 6
ATOM 11825 C CA . HIS A 1 118 ? -18.562 2.036 6.325 1.00 0.00 118 HIS A CA 6
ATOM 11826 C C . HIS A 1 118 ? -18.253 3.081 5.227 1.00 0.00 118 HIS A C 6
ATOM 11827 O O . HIS A 1 118 ? -17.610 4.109 5.458 1.00 0.00 118 HIS A O 6
ATOM 11841 N N . HIS A 1 119 ? -18.669 2.789 3.988 1.00 0.00 119 HIS A N 6
ATOM 11842 C CA . HIS A 1 119 ? -18.374 3.588 2.789 1.00 0.00 119 HIS A CA 6
ATOM 11843 C C . HIS A 1 119 ? -19.282 4.837 2.687 1.00 0.00 119 HIS A C 6
ATOM 11844 O O . HIS A 1 119 ? -20.130 4.960 1.797 1.00 0.00 119 HIS A O 6
ATOM 11858 N N . HIS A 1 120 ? -19.120 5.768 3.631 1.00 0.00 120 HIS A N 6
ATOM 11859 C CA . HIS A 1 120 ? -19.915 7.000 3.741 1.00 0.00 120 HIS A CA 6
ATOM 11860 C C . HIS A 1 120 ? -19.663 7.990 2.583 1.00 0.00 120 HIS A C 6
ATOM 11861 O O . HIS A 1 120 ? -20.589 8.677 2.139 1.00 0.00 120 HIS A O 6
ATOM 11875 N N . HIS A 1 121 ? -18.423 8.040 2.077 1.00 0.00 121 HIS A N 6
ATOM 11876 C CA . HIS A 1 121 ? -17.974 8.868 0.946 1.00 0.00 121 HIS A CA 6
ATOM 11877 C C . HIS A 1 121 ? -16.805 8.213 0.178 1.00 0.00 121 HIS A C 6
ATOM 11878 O O . HIS A 1 121 ? -16.794 8.302 -1.070 1.00 0.00 121 HIS A O 6
ATOM 11893 N N . GLY A 1 1 ? -6.356 -15.347 13.872 1.00 0.00 1 GLY A N 7
ATOM 11894 C CA . GLY A 1 1 ? -5.537 -14.710 14.919 1.00 0.00 1 GLY A CA 7
ATOM 11895 C C . GLY A 1 1 ? -5.155 -13.296 14.518 1.00 0.00 1 GLY A C 7
ATOM 11896 O O . GLY A 1 1 ? -6.026 -12.436 14.380 1.00 0.00 1 GLY A O 7
ATOM 11902 N N . ASP A 1 2 ? -3.857 -13.042 14.334 1.00 0.00 2 ASP A N 7
ATOM 11903 C CA . ASP A 1 2 ? -3.280 -11.737 13.962 1.00 0.00 2 ASP A CA 7
ATOM 11904 C C . ASP A 1 2 ? -2.454 -11.761 12.667 1.00 0.00 2 ASP A C 7
ATOM 11905 O O . ASP A 1 2 ? -1.701 -10.830 12.390 1.00 0.00 2 ASP A O 7
ATOM 11914 N N . GLU A 1 3 ? -2.586 -12.808 11.854 1.00 0.00 3 GLU A N 7
ATOM 11915 C CA . GLU A 1 3 ? -1.773 -13.002 10.652 1.00 0.00 3 GLU A CA 7
ATOM 11916 C C . GLU A 1 3 ? -1.921 -11.855 9.640 1.00 0.00 3 GLU A C 7
ATOM 11917 O O . GLU A 1 3 ? -0.927 -11.399 9.082 1.00 0.00 3 GLU A O 7
ATOM 11929 N N . ALA A 1 4 ? -3.127 -11.304 9.484 1.00 0.00 4 ALA A N 7
ATOM 11930 C CA . ALA A 1 4 ? -3.412 -10.180 8.591 1.00 0.00 4 ALA A CA 7
ATOM 11931 C C . ALA A 1 4 ? -2.761 -8.869 9.076 1.00 0.00 4 ALA A C 7
ATOM 11932 O O . ALA A 1 4 ? -2.396 -8.007 8.276 1.00 0.00 4 ALA A O 7
ATOM 11939 N N . GLU A 1 5 ? -2.568 -8.740 10.390 1.00 0.00 5 GLU A N 7
ATOM 11940 C CA . GLU A 1 5 ? -1.794 -7.663 11.025 1.00 0.00 5 GLU A CA 7
ATOM 11941 C C . GLU A 1 5 ? -0.279 -7.927 10.914 1.00 0.00 5 GLU A C 7
ATOM 11942 O O . GLU A 1 5 ? 0.527 -6.998 10.907 1.00 0.00 5 GLU A O 7
ATOM 11954 N N . LYS A 1 6 ? 0.145 -9.197 10.877 1.00 0.00 6 LYS A N 7
ATOM 11955 C CA . LYS A 1 6 ? 1.552 -9.629 10.750 1.00 0.00 6 LYS A CA 7
ATOM 11956 C C . LYS A 1 6 ? 2.126 -9.381 9.351 1.00 0.00 6 LYS A C 7
ATOM 11957 O O . LYS A 1 6 ? 3.287 -8.998 9.235 1.00 0.00 6 LYS A O 7
ATOM 11976 N N . GLN A 1 7 ? 1.305 -9.473 8.302 1.00 0.00 7 GLN A N 7
ATOM 11977 C CA . GLN A 1 7 ? 1.658 -9.036 6.946 1.00 0.00 7 GLN A CA 7
ATOM 11978 C C . GLN A 1 7 ? 2.066 -7.556 6.891 1.00 0.00 7 GLN A C 7
ATOM 11979 O O . GLN A 1 7 ? 2.937 -7.179 6.106 1.00 0.00 7 GLN A O 7
ATOM 11993 N N . ALA A 1 8 ? 1.473 -6.715 7.744 1.00 0.00 8 ALA A N 7
ATOM 11994 C CA . ALA A 1 8 ? 1.812 -5.297 7.801 1.00 0.00 8 ALA A CA 7
ATOM 11995 C C . ALA A 1 8 ? 3.252 -5.045 8.250 1.00 0.00 8 ALA A C 7
ATOM 11996 O O . ALA A 1 8 ? 3.926 -4.189 7.686 1.00 0.00 8 ALA A O 7
ATOM 12003 N N . GLU A 1 9 ? 3.755 -5.838 9.195 1.00 0.00 9 GLU A N 7
ATOM 12004 C CA . GLU A 1 9 ? 5.166 -5.818 9.610 1.00 0.00 9 GLU A CA 7
ATOM 12005 C C . GLU A 1 9 ? 6.121 -6.081 8.424 1.00 0.00 9 GLU A C 7
ATOM 12006 O O . GLU A 1 9 ? 7.151 -5.418 8.298 1.00 0.00 9 GLU A O 7
ATOM 12018 N N . ARG A 1 10 ? 5.742 -6.993 7.514 1.00 0.00 10 ARG A N 7
ATOM 12019 C CA . ARG A 1 10 ? 6.523 -7.381 6.319 1.00 0.00 10 ARG A CA 7
ATOM 12020 C C . ARG A 1 10 ? 6.591 -6.273 5.269 1.00 0.00 10 ARG A C 7
ATOM 12021 O O . ARG A 1 10 ? 7.649 -6.019 4.696 1.00 0.00 10 ARG A O 7
ATOM 12042 N N . ALA A 1 11 ? 5.473 -5.590 5.035 1.00 0.00 11 ALA A N 7
ATOM 12043 C CA . ALA A 1 11 ? 5.436 -4.420 4.157 1.00 0.00 11 ALA A CA 7
ATOM 12044 C C . ALA A 1 11 ? 6.137 -3.198 4.786 1.00 0.00 11 ALA A C 7
ATOM 12045 O O . ALA A 1 11 ? 6.806 -2.444 4.078 1.00 0.00 11 ALA A O 7
ATOM 12052 N N . LEU A 1 12 ? 6.033 -3.035 6.111 1.00 0.00 12 LEU A N 7
ATOM 12053 C CA . LEU A 1 12 ? 6.610 -1.924 6.876 1.00 0.00 12 LEU A CA 7
ATOM 12054 C C . LEU A 1 12 ? 8.144 -1.942 6.794 1.00 0.00 12 LEU A C 7
ATOM 12055 O O . LEU A 1 12 ? 8.769 -0.920 6.511 1.00 0.00 12 LEU A O 7
ATOM 12071 N N . GLU A 1 13 ? 8.759 -3.114 6.965 1.00 0.00 13 GLU A N 7
ATOM 12072 C CA . GLU A 1 13 ? 10.212 -3.255 6.834 1.00 0.00 13 GLU A CA 7
ATOM 12073 C C . GLU A 1 13 ? 10.691 -3.045 5.388 1.00 0.00 13 GLU A C 7
ATOM 12074 O O . GLU A 1 13 ? 11.765 -2.485 5.184 1.00 0.00 13 GLU A O 7
ATOM 12086 N N . LEU A 1 14 ? 9.900 -3.411 4.374 1.00 0.00 14 LEU A N 7
ATOM 12087 C CA . LEU A 1 14 ? 10.295 -3.246 2.974 1.00 0.00 14 LEU A CA 7
ATOM 12088 C C . LEU A 1 14 ? 10.398 -1.757 2.612 1.00 0.00 14 LEU A C 7
ATOM 12089 O O . LEU A 1 14 ? 11.420 -1.324 2.075 1.00 0.00 14 LEU A O 7
ATOM 12105 N N . VAL A 1 15 ? 9.399 -0.943 2.979 1.00 0.00 15 VAL A N 7
ATOM 12106 C CA . VAL A 1 15 ? 9.416 0.511 2.695 1.00 0.00 15 VAL A CA 7
ATOM 12107 C C . VAL A 1 15 ? 10.455 1.271 3.531 1.00 0.00 15 VAL A C 7
ATOM 12108 O O . VAL A 1 15 ? 10.905 2.345 3.130 1.00 0.00 15 VAL A O 7
ATOM 12121 N N . ARG A 1 16 ? 10.890 0.692 4.659 1.00 0.00 16 ARG A N 7
ATOM 12122 C CA . ARG A 1 16 ? 12.019 1.174 5.475 1.00 0.00 16 ARG A CA 7
ATOM 12123 C C . ARG A 1 16 ? 13.367 0.896 4.818 1.00 0.00 16 ARG A C 7
ATOM 12124 O O . ARG A 1 16 ? 14.231 1.774 4.800 1.00 0.00 16 ARG A O 7
ATOM 12145 N N . LYS A 1 17 ? 13.561 -0.320 4.298 1.00 0.00 17 LYS A N 7
ATOM 12146 C CA . LYS A 1 17 ? 14.838 -0.794 3.729 1.00 0.00 17 LYS A CA 7
ATOM 12147 C C . LYS A 1 17 ? 15.066 -0.254 2.320 1.00 0.00 17 LYS A C 7
ATOM 12148 O O . LYS A 1 17 ? 16.206 0.030 1.950 1.00 0.00 17 LYS A O 7
ATOM 12167 N N . SER A 1 18 ? 13.979 -0.050 1.577 1.00 0.00 18 SER A N 7
ATOM 12168 C CA . SER A 1 18 ? 13.956 0.657 0.297 1.00 0.00 18 SER A CA 7
ATOM 12169 C C . SER A 1 18 ? 13.168 1.970 0.419 1.00 0.00 18 SER A C 7
ATOM 12170 O O . SER A 1 18 ? 12.019 2.038 -0.025 1.00 0.00 18 SER A O 7
ATOM 12178 N N . PRO A 1 19 ? 13.761 3.050 0.963 1.00 0.00 19 PRO A N 7
ATOM 12179 C CA . PRO A 1 19 ? 13.101 4.355 1.004 1.00 0.00 19 PRO A CA 7
ATOM 12180 C C . PRO A 1 19 ? 12.884 4.929 -0.406 1.00 0.00 19 PRO A C 7
ATOM 12181 O O . PRO A 1 19 ? 11.950 5.695 -0.621 1.00 0.00 19 PRO A O 7
ATOM 12192 N N . ASP A 1 20 ? 13.680 4.516 -1.398 1.00 0.00 20 ASP A N 7
ATOM 12193 C CA . ASP A 1 20 ? 13.533 4.957 -2.790 1.00 0.00 20 ASP A CA 7
ATOM 12194 C C . ASP A 1 20 ? 12.333 4.287 -3.480 1.00 0.00 20 ASP A C 7
ATOM 12195 O O . ASP A 1 20 ? 11.732 4.882 -4.374 1.00 0.00 20 ASP A O 7
ATOM 12204 N N . LEU A 1 21 ? 11.929 3.095 -3.014 1.00 0.00 21 LEU A N 7
ATOM 12205 C CA . LEU A 1 21 ? 10.668 2.445 -3.392 1.00 0.00 21 LEU A CA 7
ATOM 12206 C C . LEU A 1 21 ? 9.496 3.260 -2.839 1.00 0.00 21 LEU A C 7
ATOM 12207 O O . LEU A 1 21 ? 8.522 3.513 -3.541 1.00 0.00 21 LEU A O 7
ATOM 12223 N N . LEU A 1 22 ? 9.609 3.748 -1.602 1.00 0.00 22 LEU A N 7
ATOM 12224 C CA . LEU A 1 22 ? 8.559 4.548 -0.979 1.00 0.00 22 LEU A CA 7
ATOM 12225 C C . LEU A 1 22 ? 8.390 5.903 -1.688 1.00 0.00 22 LEU A C 7
ATOM 12226 O O . LEU A 1 22 ? 7.262 6.303 -1.976 1.00 0.00 22 LEU A O 7
ATOM 12242 N N . LYS A 1 23 ? 9.497 6.570 -2.054 1.00 0.00 23 LYS A N 7
ATOM 12243 C CA . LYS A 1 23 ? 9.494 7.858 -2.782 1.00 0.00 23 LYS A CA 7
ATOM 12244 C C . LYS A 1 23 ? 8.787 7.800 -4.141 1.00 0.00 23 LYS A C 7
ATOM 12245 O O . LYS A 1 23 ? 8.193 8.794 -4.558 1.00 0.00 23 LYS A O 7
ATOM 12264 N N . LYS A 1 24 ? 8.842 6.662 -4.843 1.00 0.00 24 LYS A N 7
ATOM 12265 C CA . LYS A 1 24 ? 8.033 6.409 -6.046 1.00 0.00 24 LYS A CA 7
ATOM 12266 C C . LYS A 1 24 ? 6.620 5.936 -5.735 1.00 0.00 24 LYS A C 7
ATOM 12267 O O . LYS A 1 24 ? 5.723 6.222 -6.511 1.00 0.00 24 LYS A O 7
ATOM 12286 N N . LEU A 1 25 ? 6.390 5.252 -4.618 1.00 0.00 25 LEU A N 7
ATOM 12287 C CA . LEU A 1 25 ? 5.085 4.689 -4.257 1.00 0.00 25 LEU A CA 7
ATOM 12288 C C . LEU A 1 25 ? 4.006 5.770 -4.068 1.00 0.00 25 LEU A C 7
ATOM 12289 O O . LEU A 1 25 ? 3.002 5.750 -4.783 1.00 0.00 25 LEU A O 7
ATOM 12305 N N . LEU A 1 26 ? 4.235 6.768 -3.200 1.00 0.00 26 LEU A N 7
ATOM 12306 C CA . LEU A 1 26 ? 3.301 7.899 -3.057 1.00 0.00 26 LEU A CA 7
ATOM 12307 C C . LEU A 1 26 ? 3.161 8.684 -4.381 1.00 0.00 26 LEU A C 7
ATOM 12308 O O . LEU A 1 26 ? 2.079 9.152 -4.720 1.00 0.00 26 LEU A O 7
ATOM 12324 N N . GLU A 1 27 ? 4.236 8.783 -5.166 1.00 0.00 27 GLU A N 7
ATOM 12325 C CA . GLU A 1 27 ? 4.260 9.506 -6.441 1.00 0.00 27 GLU A CA 7
ATOM 12326 C C . GLU A 1 27 ? 3.512 8.762 -7.567 1.00 0.00 27 GLU A C 7
ATOM 12327 O O . GLU A 1 27 ? 2.919 9.396 -8.438 1.00 0.00 27 GLU A O 7
ATOM 12339 N N . ALA A 1 28 ? 3.477 7.427 -7.531 1.00 0.00 28 ALA A N 7
ATOM 12340 C CA . ALA A 1 28 ? 2.791 6.586 -8.505 1.00 0.00 28 ALA A CA 7
ATOM 12341 C C . ALA A 1 28 ? 1.272 6.590 -8.260 1.00 0.00 28 ALA A C 7
ATOM 12342 O O . ALA A 1 28 ? 0.489 6.733 -9.198 1.00 0.00 28 ALA A O 7
ATOM 12349 N N . MET A 1 29 ? 0.850 6.553 -6.989 1.00 0.00 29 MET A N 7
ATOM 12350 C CA . MET A 1 29 ? -0.552 6.692 -6.563 1.00 0.00 29 MET A CA 7
ATOM 12351 C C . MET A 1 29 ? -1.230 7.938 -7.153 1.00 0.00 29 MET A C 7
ATOM 12352 O O . MET A 1 29 ? -2.383 7.873 -7.582 1.00 0.00 29 MET A O 7
ATOM 12366 N N . ALA A 1 30 ? -0.509 9.063 -7.203 1.00 0.00 30 ALA A N 7
ATOM 12367 C CA . ALA A 1 30 ? -1.000 10.326 -7.747 1.00 0.00 30 ALA A CA 7
ATOM 12368 C C . ALA A 1 30 ? -1.431 10.223 -9.219 1.00 0.00 30 ALA A C 7
ATOM 12369 O O . ALA A 1 30 ? -2.398 10.870 -9.626 1.00 0.00 30 ALA A O 7
ATOM 12376 N N . GLU A 1 31 ? -0.750 9.388 -10.009 1.00 0.00 31 GLU A N 7
ATOM 12377 C CA . GLU A 1 31 ? -1.081 9.192 -11.420 1.00 0.00 31 GLU A CA 7
ATOM 12378 C C . GLU A 1 31 ? -2.424 8.472 -11.577 1.00 0.00 31 GLU A C 7
ATOM 12379 O O . GLU A 1 31 ? -3.263 8.910 -12.359 1.00 0.00 31 GLU A O 7
ATOM 12391 N N . GLU A 1 32 ? -2.683 7.420 -10.790 1.00 0.00 32 GLU A N 7
ATOM 12392 C CA . GLU A 1 32 ? -3.975 6.723 -10.820 1.00 0.00 32 GLU A CA 7
ATOM 12393 C C . GLU A 1 32 ? -5.103 7.568 -10.216 1.00 0.00 32 GLU A C 7
ATOM 12394 O O . GLU A 1 32 ? -6.218 7.564 -10.737 1.00 0.00 32 GLU A O 7
ATOM 12406 N N . LEU A 1 33 ? -4.841 8.336 -9.155 1.00 0.00 33 LEU A N 7
ATOM 12407 C CA . LEU A 1 33 ? -5.859 9.233 -8.600 1.00 0.00 33 LEU A CA 7
ATOM 12408 C C . LEU A 1 33 ? -6.323 10.268 -9.651 1.00 0.00 33 LEU A C 7
ATOM 12409 O O . LEU A 1 33 ? -7.510 10.587 -9.740 1.00 0.00 33 LEU A O 7
ATOM 12425 N N . LYS A 1 34 ? -5.418 10.728 -10.524 1.00 0.00 34 LYS A N 7
ATOM 12426 C CA . LYS A 1 34 ? -5.752 11.590 -11.671 1.00 0.00 34 LYS A CA 7
ATOM 12427 C C . LYS A 1 34 ? -6.590 10.880 -12.751 1.00 0.00 34 LYS A C 7
ATOM 12428 O O . LYS A 1 34 ? -7.466 11.516 -13.338 1.00 0.00 34 LYS A O 7
ATOM 12447 N N . ARG A 1 35 ? -6.424 9.563 -12.962 1.00 0.00 35 ARG A N 7
ATOM 12448 C CA . ARG A 1 35 ? -7.282 8.742 -13.865 1.00 0.00 35 ARG A CA 7
ATOM 12449 C C . ARG A 1 35 ? -8.717 8.611 -13.342 1.00 0.00 35 ARG A C 7
ATOM 12450 O O . ARG A 1 35 ? -9.669 8.546 -14.118 1.00 0.00 35 ARG A O 7
ATOM 12471 N N . GLN A 1 36 ? -8.860 8.648 -12.018 1.00 0.00 36 GLN A N 7
ATOM 12472 C CA . GLN A 1 36 ? -10.119 8.723 -11.268 1.00 0.00 36 GLN A CA 7
ATOM 12473 C C . GLN A 1 36 ? -10.721 10.144 -11.228 1.00 0.00 36 GLN A C 7
ATOM 12474 O O . GLN A 1 36 ? -11.739 10.379 -10.571 1.00 0.00 36 GLN A O 7
ATOM 12488 N N . GLY A 1 37 ? -10.090 11.104 -11.906 1.00 0.00 37 GLY A N 7
ATOM 12489 C CA . GLY A 1 37 ? -10.572 12.469 -12.115 1.00 0.00 37 GLY A CA 7
ATOM 12490 C C . GLY A 1 37 ? -10.337 13.402 -10.928 1.00 0.00 37 GLY A C 7
ATOM 12491 O O . GLY A 1 37 ? -10.951 14.470 -10.865 1.00 0.00 37 GLY A O 7
ATOM 12495 N N . LYS A 1 38 ? -9.491 13.001 -9.966 1.00 0.00 38 LYS A N 7
ATOM 12496 C CA . LYS A 1 38 ? -9.266 13.762 -8.730 1.00 0.00 38 LYS A CA 7
ATOM 12497 C C . LYS A 1 38 ? -8.452 15.038 -8.972 1.00 0.00 38 LYS A C 7
ATOM 12498 O O . LYS A 1 38 ? -7.718 15.164 -9.955 1.00 0.00 38 LYS A O 7
ATOM 12517 N N . SER A 1 39 ? -8.589 15.979 -8.046 1.00 0.00 39 SER A N 7
ATOM 12518 C CA . SER A 1 39 ? -7.957 17.307 -8.073 1.00 0.00 39 SER A CA 7
ATOM 12519 C C . SER A 1 39 ? -6.546 17.296 -7.473 1.00 0.00 39 SER A C 7
ATOM 12520 O O . SER A 1 39 ? -6.252 16.463 -6.611 1.00 0.00 39 SER A O 7
ATOM 12528 N N . PRO A 1 40 ? -5.666 18.233 -7.881 1.00 0.00 40 PRO A N 7
ATOM 12529 C CA . PRO A 1 40 ? -4.292 18.331 -7.380 1.00 0.00 40 PRO A CA 7
ATOM 12530 C C . PRO A 1 40 ? -4.214 18.478 -5.851 1.00 0.00 40 PRO A C 7
ATOM 12531 O O . PRO A 1 40 ? -3.277 17.969 -5.243 1.00 0.00 40 PRO A O 7
ATOM 12542 N N . ASP A 1 41 ? -5.208 19.105 -5.212 1.00 0.00 41 ASP A N 7
ATOM 12543 C CA . ASP A 1 41 ? -5.291 19.228 -3.751 1.00 0.00 41 ASP A CA 7
ATOM 12544 C C . ASP A 1 41 ? -5.550 17.876 -3.059 1.00 0.00 41 ASP A C 7
ATOM 12545 O O . ASP A 1 41 ? -4.867 17.534 -2.092 1.00 0.00 41 ASP A O 7
ATOM 12554 N N . GLU A 1 42 ? -6.491 17.070 -3.571 1.00 0.00 42 GLU A N 7
ATOM 12555 C CA . GLU A 1 42 ? -6.812 15.742 -3.035 1.00 0.00 42 GLU A CA 7
ATOM 12556 C C . GLU A 1 42 ? -5.658 14.763 -3.271 1.00 0.00 42 GLU A C 7
ATOM 12557 O O . GLU A 1 42 ? -5.317 13.973 -2.390 1.00 0.00 42 GLU A O 7
ATOM 12569 N N . ILE A 1 43 ? -5.019 14.860 -4.441 1.00 0.00 43 ILE A N 7
ATOM 12570 C CA . ILE A 1 43 ? -3.828 14.089 -4.803 1.00 0.00 43 ILE A CA 7
ATOM 12571 C C . ILE A 1 43 ? -2.672 14.431 -3.860 1.00 0.00 43 ILE A C 7
ATOM 12572 O O . ILE A 1 43 ? -2.073 13.529 -3.275 1.00 0.00 43 ILE A O 7
ATOM 12588 N N . GLN A 1 44 ? -2.378 15.721 -3.666 1.00 0.00 44 GLN A N 7
ATOM 12589 C CA . GLN A 1 44 ? -1.295 16.164 -2.788 1.00 0.00 44 GLN A CA 7
ATOM 12590 C C . GLN A 1 44 ? -1.504 15.670 -1.351 1.00 0.00 44 GLN A C 7
ATOM 12591 O O . GLN A 1 44 ? -0.597 15.074 -0.764 1.00 0.00 44 GLN A O 7
ATOM 12605 N N . LYS A 1 45 ? -2.720 15.836 -0.817 1.00 0.00 45 LYS A N 7
ATOM 12606 C CA . LYS A 1 45 ? -3.094 15.328 0.506 1.00 0.00 45 LYS A CA 7
ATOM 12607 C C . LYS A 1 45 ? -2.949 13.808 0.584 1.00 0.00 45 LYS A C 7
ATOM 12608 O O . LYS A 1 45 ? -2.348 13.324 1.535 1.00 0.00 45 LYS A O 7
ATOM 12627 N N . ALA A 1 46 ? -3.387 13.052 -0.427 1.00 0.00 46 ALA A N 7
ATOM 12628 C CA . ALA A 1 46 ? -3.220 11.598 -0.457 1.00 0.00 46 ALA A CA 7
ATOM 12629 C C . ALA A 1 46 ? -1.741 11.173 -0.375 1.00 0.00 46 ALA A C 7
ATOM 12630 O O . ALA A 1 46 ? -1.413 10.307 0.439 1.00 0.00 46 ALA A O 7
ATOM 12637 N N . LYS A 1 47 ? -0.831 11.807 -1.140 1.00 0.00 47 LYS A N 7
ATOM 12638 C CA . LYS A 1 47 ? 0.620 11.540 -1.047 1.00 0.00 47 LYS A CA 7
ATOM 12639 C C . LYS A 1 47 ? 1.130 11.728 0.385 1.00 0.00 47 LYS A C 7
ATOM 12640 O O . LYS A 1 47 ? 1.780 10.835 0.929 1.00 0.00 47 LYS A O 7
ATOM 12659 N N . ASP A 1 48 ? 0.790 12.853 1.012 1.00 0.00 48 ASP A N 7
ATOM 12660 C CA . ASP A 1 48 ? 1.189 13.154 2.391 1.00 0.00 48 ASP A CA 7
ATOM 12661 C C . ASP A 1 48 ? 0.589 12.187 3.418 1.00 0.00 48 ASP A C 7
ATOM 12662 O O . ASP A 1 48 ? 1.283 11.805 4.356 1.00 0.00 48 ASP A O 7
ATOM 12671 N N . GLU A 1 49 ? -0.661 11.757 3.241 1.00 0.00 49 GLU A N 7
ATOM 12672 C CA . GLU A 1 49 ? -1.339 10.811 4.141 1.00 0.00 49 GLU A CA 7
ATOM 12673 C C . GLU A 1 49 ? -0.621 9.456 4.149 1.00 0.00 49 GLU A C 7
ATOM 12674 O O . GLU A 1 49 ? -0.374 8.891 5.211 1.00 0.00 49 GLU A O 7
ATOM 12686 N N . VAL A 1 50 ? -0.209 8.964 2.979 1.00 0.00 50 VAL A N 7
ATOM 12687 C CA . VAL A 1 50 ? 0.543 7.699 2.864 1.00 0.00 50 VAL A CA 7
ATOM 12688 C C . VAL A 1 50 ? 1.936 7.852 3.476 1.00 0.00 50 VAL A C 7
ATOM 12689 O O . VAL A 1 50 ? 2.341 7.033 4.301 1.00 0.00 50 VAL A O 7
ATOM 12702 N N . LYS A 1 51 ? 2.644 8.936 3.137 1.00 0.00 51 LYS A N 7
ATOM 12703 C CA . LYS A 1 51 ? 3.985 9.267 3.630 1.00 0.00 51 LYS A CA 7
ATOM 12704 C C . LYS A 1 51 ? 4.009 9.377 5.149 1.00 0.00 51 LYS A C 7
ATOM 12705 O O . LYS A 1 51 ? 4.843 8.751 5.793 1.00 0.00 51 LYS A O 7
ATOM 12724 N N . THR A 1 52 ? 3.088 10.139 5.735 1.00 0.00 52 THR A N 7
ATOM 12725 C CA . THR A 1 52 ? 3.056 10.361 7.185 1.00 0.00 52 THR A CA 7
ATOM 12726 C C . THR A 1 52 ? 2.653 9.090 7.935 1.00 0.00 52 THR A C 7
ATOM 12727 O O . THR A 1 52 ? 3.227 8.786 8.979 1.00 0.00 52 THR A O 7
ATOM 12738 N N . LYS A 1 53 ? 1.769 8.261 7.358 1.00 0.00 53 LYS A N 7
ATOM 12739 C CA . LYS A 1 53 ? 1.415 6.951 7.921 1.00 0.00 53 LYS A CA 7
ATOM 12740 C C . LYS A 1 53 ? 2.598 5.980 7.962 1.00 0.00 53 LYS A C 7
ATOM 12741 O O . LYS A 1 53 ? 2.850 5.398 9.018 1.00 0.00 53 LYS A O 7
ATOM 12760 N N . VAL A 1 54 ? 3.359 5.835 6.871 1.00 0.00 54 VAL A N 7
ATOM 12761 C CA . VAL A 1 54 ? 4.557 4.972 6.887 1.00 0.00 54 VAL A CA 7
ATOM 12762 C C . VAL A 1 54 ? 5.663 5.560 7.759 1.00 0.00 54 VAL A C 7
ATOM 12763 O O . VAL A 1 54 ? 6.339 4.820 8.460 1.00 0.00 54 VAL A O 7
ATOM 12776 N N . GLU A 1 55 ? 5.828 6.882 7.788 1.00 0.00 55 GLU A N 7
ATOM 12777 C CA . GLU A 1 55 ? 6.850 7.546 8.603 1.00 0.00 55 GLU A CA 7
ATOM 12778 C C . GLU A 1 55 ? 6.597 7.342 10.092 1.00 0.00 55 GLU A C 7
ATOM 12779 O O . GLU A 1 55 ? 7.499 6.900 10.800 1.00 0.00 55 GLU A O 7
ATOM 12791 N N . GLN A 1 56 ? 5.368 7.576 10.565 1.00 0.00 56 GLN A N 7
ATOM 12792 C CA . GLN A 1 56 ? 5.018 7.292 11.957 1.00 0.00 56 GLN A CA 7
ATOM 12793 C C . GLN A 1 56 ? 5.199 5.803 12.279 1.00 0.00 56 GLN A C 7
ATOM 12794 O O . GLN A 1 56 ? 5.746 5.484 13.330 1.00 0.00 56 GLN A O 7
ATOM 12808 N N . ALA A 1 57 ? 4.858 4.891 11.360 1.00 0.00 57 ALA A N 7
ATOM 12809 C CA . ALA A 1 57 ? 5.049 3.462 11.570 1.00 0.00 57 ALA A CA 7
ATOM 12810 C C . ALA A 1 57 ? 6.539 3.100 11.702 1.00 0.00 57 ALA A C 7
ATOM 12811 O O . ALA A 1 57 ? 6.945 2.446 12.660 1.00 0.00 57 ALA A O 7
ATOM 12818 N N . ILE A 1 58 ? 7.389 3.566 10.787 1.00 0.00 58 ILE A N 7
ATOM 12819 C CA . ILE A 1 58 ? 8.824 3.259 10.816 1.00 0.00 58 ILE A CA 7
ATOM 12820 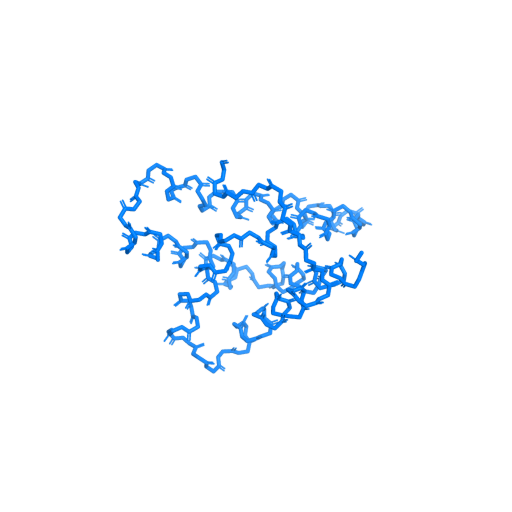C C . ILE A 1 58 ? 9.476 3.871 12.064 1.00 0.00 58 ILE A C 7
ATOM 12821 O O . ILE A 1 58 ? 10.280 3.212 12.720 1.00 0.00 58 ILE A O 7
ATOM 12837 N N . ARG A 1 59 ? 9.093 5.096 12.448 1.00 0.00 59 ARG A N 7
ATOM 12838 C CA . ARG A 1 59 ? 9.584 5.772 13.665 1.00 0.00 59 ARG A CA 7
ATOM 12839 C C . ARG A 1 59 ? 9.238 5.014 14.942 1.00 0.00 59 ARG A C 7
ATOM 12840 O O . ARG A 1 59 ? 10.006 5.072 15.900 1.00 0.00 59 ARG A O 7
ATOM 12861 N N . GLU A 1 60 ? 8.133 4.271 14.961 1.00 0.00 60 GLU A N 7
ATOM 12862 C CA . GLU A 1 60 ? 7.765 3.374 16.043 1.00 0.00 60 GLU A CA 7
ATOM 12863 C C . GLU A 1 60 ? 8.644 2.126 16.054 1.00 0.00 60 GLU A C 7
ATOM 12864 O O . GLU A 1 60 ? 9.260 1.817 17.069 1.00 0.00 60 GLU A O 7
ATOM 12876 N N . TRP A 1 61 ? 8.802 1.454 14.917 1.00 0.00 61 TRP A N 7
ATOM 12877 C CA . TRP A 1 61 ? 9.681 0.273 14.830 1.00 0.00 61 TRP A CA 7
ATOM 12878 C C . TRP A 1 61 ? 11.126 0.608 15.234 1.00 0.00 61 TRP A C 7
ATOM 12879 O O . TRP A 1 61 ? 11.757 -0.143 15.980 1.00 0.00 61 TRP A O 7
ATOM 12900 N N . LYS A 1 62 ? 11.631 1.775 14.825 1.00 0.00 62 LYS A N 7
ATOM 12901 C CA . LYS A 1 62 ? 13.004 2.221 15.114 1.00 0.00 62 LYS A CA 7
ATOM 12902 C C . LYS A 1 62 ? 13.277 2.414 16.613 1.00 0.00 62 LYS A C 7
ATOM 12903 O O . LYS A 1 62 ? 14.401 2.187 17.059 1.00 0.00 62 LYS A O 7
ATOM 12922 N N . GLN A 1 63 ? 12.254 2.784 17.390 1.00 0.00 63 GLN A N 7
ATOM 12923 C CA . GLN A 1 63 ? 12.298 2.862 18.861 1.00 0.00 63 GLN A CA 7
ATOM 12924 C C . GLN A 1 63 ? 11.924 1.537 19.560 1.00 0.00 63 GLN A C 7
ATOM 12925 O O . GLN A 1 63 ? 11.690 1.499 20.770 1.00 0.00 63 GLN A O 7
ATOM 12939 N N . GLY A 1 64 ? 11.866 0.445 18.793 1.00 0.00 64 GLY A N 7
ATOM 12940 C CA . GLY A 1 64 ? 11.560 -0.917 19.243 1.00 0.00 64 GLY A CA 7
ATOM 12941 C C . GLY A 1 64 ? 10.064 -1.250 19.278 1.00 0.00 64 GLY A C 7
ATOM 12942 O O . GLY A 1 64 ? 9.686 -2.298 19.804 1.00 0.00 64 GLY A O 7
ATOM 12946 N N . ASN A 1 65 ? 9.203 -0.380 18.739 1.00 0.00 65 ASN A N 7
ATOM 12947 C CA . ASN A 1 65 ? 7.742 -0.467 18.891 1.00 0.00 65 ASN A CA 7
ATOM 12948 C C . ASN A 1 65 ? 7.059 -1.170 17.705 1.00 0.00 65 ASN A C 7
ATOM 12949 O O . ASN A 1 65 ? 6.169 -0.616 17.055 1.00 0.00 65 ASN A O 7
ATOM 12960 N N . GLU A 1 66 ? 7.495 -2.395 17.406 1.00 0.00 66 GLU A N 7
ATOM 12961 C CA . GLU A 1 66 ? 7.001 -3.206 16.278 1.00 0.00 66 GLU A CA 7
ATOM 12962 C C . GLU A 1 66 ? 5.471 -3.301 16.257 1.00 0.00 66 GLU A C 7
ATOM 12963 O O . GLU A 1 66 ? 4.843 -3.178 15.208 1.00 0.00 66 GLU A O 7
ATOM 12975 N N . GLU A 1 67 ? 4.883 -3.461 17.441 1.00 0.00 67 GLU A N 7
ATOM 12976 C CA . GLU A 1 67 ? 3.438 -3.584 17.657 1.00 0.00 67 GLU A CA 7
ATOM 12977 C C . GLU A 1 67 ? 2.637 -2.320 17.292 1.00 0.00 67 GLU A C 7
ATOM 12978 O O . GLU A 1 67 ? 1.505 -2.450 16.825 1.00 0.00 67 GLU A O 7
ATOM 12990 N N . GLN A 1 68 ? 3.201 -1.112 17.443 1.00 0.00 68 GLN A N 7
ATOM 12991 C CA . GLN A 1 68 ? 2.580 0.125 16.954 1.00 0.00 68 GLN A CA 7
ATOM 12992 C C . GLN A 1 68 ? 2.818 0.290 15.444 1.00 0.00 68 GLN A C 7
ATOM 12993 O O . GLN A 1 68 ? 1.882 0.545 14.685 1.00 0.00 68 GLN A O 7
ATOM 13007 N N . ALA A 1 69 ? 4.059 0.046 15.007 1.00 0.00 69 ALA A N 7
ATOM 13008 C CA . ALA A 1 69 ? 4.514 0.210 13.628 1.00 0.00 69 ALA A CA 7
ATOM 13009 C C . ALA A 1 69 ? 3.695 -0.629 12.632 1.00 0.00 69 ALA A C 7
ATOM 13010 O O . ALA A 1 69 ? 3.155 -0.101 11.656 1.00 0.00 69 ALA A O 7
ATOM 13017 N N . ARG A 1 70 ? 3.524 -1.933 12.906 1.00 0.00 70 ARG A N 7
ATOM 13018 C CA . ARG A 1 70 ? 2.684 -2.817 12.079 1.00 0.00 70 ARG A CA 7
ATOM 13019 C C . ARG A 1 70 ? 1.224 -2.367 12.050 1.00 0.00 70 ARG A C 7
ATOM 13020 O O . ARG A 1 70 ? 0.571 -2.477 11.016 1.00 0.00 70 ARG A O 7
ATOM 13041 N N . LYS A 1 71 ? 0.721 -1.807 13.154 1.00 0.00 71 LYS A N 7
ATOM 13042 C CA . LYS A 1 71 ? -0.663 -1.333 13.277 1.00 0.00 71 LYS A CA 7
ATOM 13043 C C . LYS A 1 71 ? -0.899 -0.066 12.450 1.00 0.00 71 LYS A C 7
ATOM 13044 O O . LYS A 1 71 ? -1.934 0.020 11.800 1.00 0.00 71 LYS A O 7
ATOM 13063 N N . ASP A 1 72 ? 0.049 0.867 12.370 1.00 0.00 72 ASP A N 7
ATOM 13064 C CA . ASP A 1 72 ? -0.090 2.056 11.509 1.00 0.00 72 ASP A CA 7
ATOM 13065 C C . ASP A 1 72 ? 0.096 1.725 10.014 1.00 0.00 72 ASP A C 7
ATOM 13066 O O . ASP A 1 72 ? -0.627 2.267 9.175 1.00 0.00 72 ASP A O 7
ATOM 13075 N N . MET A 1 73 ? 0.976 0.774 9.667 1.00 0.00 73 MET A N 7
ATOM 13076 C CA . MET A 1 73 ? 1.115 0.271 8.292 1.00 0.00 73 MET A CA 7
ATOM 13077 C C . MET A 1 73 ? -0.123 -0.517 7.824 1.00 0.00 73 MET A C 7
ATOM 13078 O O . MET A 1 73 ? -0.553 -0.362 6.680 1.00 0.00 73 MET A O 7
ATOM 13092 N N . ARG A 1 74 ? -0.747 -1.332 8.689 1.00 0.00 74 ARG A N 7
ATOM 13093 C CA . ARG A 1 74 ? -1.972 -2.089 8.371 1.00 0.00 74 ARG A CA 7
ATOM 13094 C C . ARG A 1 74 ? -3.066 -1.211 7.775 1.00 0.00 74 ARG A C 7
ATOM 13095 O O . ARG A 1 74 ? -3.692 -1.612 6.794 1.00 0.00 74 ARG A O 7
ATOM 13116 N N . LYS A 1 75 ? -3.326 -0.042 8.372 1.00 0.00 75 LYS A N 7
ATOM 13117 C CA . LYS A 1 75 ? -4.488 0.783 7.985 1.00 0.00 75 LYS A CA 7
ATOM 13118 C C . LYS A 1 75 ? -4.345 1.280 6.536 1.00 0.00 75 LYS A C 7
ATOM 13119 O O . LYS A 1 75 ? -5.308 1.334 5.778 1.00 0.00 75 LYS A O 7
ATOM 13138 N N . VAL A 1 76 ? -3.103 1.570 6.152 1.00 0.00 76 VAL A N 7
ATOM 13139 C CA . VAL A 1 76 ? -2.650 1.908 4.793 1.00 0.00 76 VAL A CA 7
ATOM 13140 C C . VAL A 1 76 ? -2.774 0.714 3.846 1.00 0.00 76 VAL A C 7
ATOM 13141 O O . VAL A 1 76 ? -3.329 0.867 2.764 1.00 0.00 76 VAL A O 7
ATOM 13154 N N . LEU A 1 77 ? -2.339 -0.484 4.250 1.00 0.00 77 LEU A N 7
ATOM 13155 C CA . LEU A 1 77 ? -2.391 -1.689 3.406 1.00 0.00 77 LEU A CA 7
ATOM 13156 C C . LEU A 1 77 ? -3.814 -2.102 3.004 1.00 0.00 77 LEU A C 7
ATOM 13157 O O . LEU A 1 77 ? -4.003 -2.627 1.905 1.00 0.00 77 LEU A O 7
ATOM 13173 N N . LYS A 1 78 ? -4.820 -1.832 3.850 1.00 0.00 78 LYS A N 7
ATOM 13174 C CA . LYS A 1 78 ? -6.238 -2.037 3.504 1.00 0.00 78 LYS A CA 7
ATOM 13175 C C . LYS A 1 78 ? -6.860 -0.838 2.780 1.00 0.00 78 LYS A C 7
ATOM 13176 O O . LYS A 1 78 ? -7.811 -1.017 2.017 1.00 0.00 78 LYS A O 7
ATOM 13195 N N . SER A 1 79 ? -6.297 0.359 2.956 1.00 0.00 79 SER A N 7
ATOM 13196 C CA . SER A 1 79 ? -6.792 1.596 2.333 1.00 0.00 79 SER A CA 7
ATOM 13197 C C . SER A 1 79 ? -6.606 1.588 0.802 1.00 0.00 79 SER A C 7
ATOM 13198 O O . SER A 1 79 ? -5.525 1.245 0.315 1.00 0.00 79 SER A O 7
ATOM 13206 N N . PRO A 1 80 ? -7.627 1.969 0.004 1.00 0.00 80 PRO A N 7
ATOM 13207 C CA . PRO A 1 80 ? -7.621 1.798 -1.456 1.00 0.00 80 PRO A CA 7
ATOM 13208 C C . PRO A 1 80 ? -6.556 2.648 -2.162 1.00 0.00 80 PRO A C 7
ATOM 13209 O O . PRO A 1 80 ? -6.031 2.243 -3.199 1.00 0.00 80 PRO A O 7
ATOM 13220 N N . ALA A 1 81 ? -6.173 3.779 -1.567 1.00 0.00 81 ALA A N 7
ATOM 13221 C CA . ALA A 1 81 ? -5.100 4.644 -2.049 1.00 0.00 81 ALA A CA 7
ATOM 13222 C C . ALA A 1 81 ? -3.774 3.877 -2.232 1.00 0.00 81 ALA A C 7
ATOM 13223 O O . ALA A 1 81 ? -3.095 4.020 -3.250 1.00 0.00 81 ALA A O 7
ATOM 13230 N N . PHE A 1 82 ? -3.439 2.989 -1.290 1.00 0.00 82 PHE A N 7
ATOM 13231 C CA . PHE A 1 82 ? -2.184 2.239 -1.314 1.00 0.00 82 PHE A CA 7
ATOM 13232 C C . PHE A 1 82 ? -2.209 1.125 -2.370 1.00 0.00 82 PHE A C 7
ATOM 13233 O O . PHE A 1 82 ? -1.205 0.858 -3.033 1.00 0.00 82 PHE A O 7
ATOM 13250 N N . LYS A 1 83 ? -3.390 0.531 -2.606 1.00 0.00 83 LYS A N 7
ATOM 13251 C CA . LYS A 1 83 ? -3.619 -0.381 -3.737 1.00 0.00 83 LYS A CA 7
ATOM 13252 C C . LYS A 1 83 ? -3.405 0.340 -5.069 1.00 0.00 83 LYS A C 7
ATOM 13253 O O . LYS A 1 83 ? -2.776 -0.229 -5.959 1.00 0.00 83 LYS A O 7
ATOM 13272 N N . GLN A 1 84 ? -3.830 1.602 -5.198 1.00 0.00 84 GLN A N 7
ATOM 13273 C CA . GLN A 1 84 ? -3.589 2.387 -6.415 1.00 0.00 84 GLN A CA 7
ATOM 13274 C C . GLN A 1 84 ? -2.101 2.729 -6.592 1.00 0.00 84 GLN A C 7
ATOM 13275 O O . GLN A 1 84 ? -1.603 2.696 -7.714 1.00 0.00 84 GLN A O 7
ATOM 13289 N N . ALA A 1 85 ? -1.361 2.956 -5.502 1.00 0.00 85 ALA A N 7
ATOM 13290 C CA . ALA A 1 85 ? 0.092 3.134 -5.538 1.00 0.00 85 ALA A CA 7
ATOM 13291 C C . ALA A 1 85 ? 0.826 1.917 -6.129 1.00 0.00 85 ALA A C 7
ATOM 13292 O O . ALA A 1 85 ? 1.594 2.064 -7.083 1.00 0.00 85 ALA A O 7
ATOM 13299 N N . VAL A 1 86 ? 0.548 0.711 -5.617 1.00 0.00 86 VAL A N 7
ATOM 13300 C CA . VAL A 1 86 ? 1.150 -0.537 -6.118 1.00 0.00 86 VAL A CA 7
ATOM 13301 C C . VAL A 1 86 ? 0.671 -0.852 -7.536 1.00 0.00 86 VAL A C 7
ATOM 13302 O O . VAL A 1 86 ? 1.473 -1.292 -8.356 1.00 0.00 86 VAL A O 7
ATOM 13315 N N . LYS A 1 87 ? -0.589 -0.552 -7.883 1.00 0.00 87 LYS A N 7
ATOM 13316 C CA . LYS A 1 87 ? -1.151 -0.808 -9.221 1.00 0.00 87 LYS A CA 7
ATOM 13317 C C . LYS A 1 87 ? -0.330 -0.134 -10.329 1.00 0.00 87 LYS A C 7
ATOM 13318 O O . LYS A 1 87 ? -0.032 -0.752 -11.351 1.00 0.00 87 LYS A O 7
ATOM 13337 N N . VAL A 1 88 ? 0.080 1.118 -10.110 1.00 0.00 88 VAL A N 7
ATOM 13338 C CA . VAL A 1 88 ? 0.786 1.942 -11.106 1.00 0.00 88 VAL A CA 7
ATOM 13339 C C . VAL A 1 88 ? 2.204 1.426 -11.353 1.00 0.00 88 VAL A C 7
ATOM 13340 O O . VAL A 1 88 ? 2.668 1.388 -12.493 1.00 0.00 88 VAL A O 7
ATOM 13353 N N . MET A 1 89 ? 2.903 0.999 -10.300 1.00 0.00 89 MET A N 7
ATOM 13354 C CA . MET A 1 89 ? 4.223 0.369 -10.428 1.00 0.00 89 MET A CA 7
ATOM 13355 C C . MET A 1 89 ? 4.150 -1.074 -10.963 1.00 0.00 89 MET A C 7
ATOM 13356 O O . MET A 1 89 ? 5.053 -1.497 -11.681 1.00 0.00 89 MET A O 7
ATOM 13370 N N . GLU A 1 90 ? 3.064 -1.809 -10.697 1.00 0.00 90 GLU A N 7
ATOM 13371 C CA . GLU A 1 90 ? 2.826 -3.163 -11.224 1.00 0.00 90 GLU A CA 7
ATOM 13372 C C . GLU A 1 90 ? 2.615 -3.178 -12.748 1.00 0.00 90 GLU A C 7
ATOM 13373 O O . GLU A 1 90 ? 3.028 -4.123 -13.421 1.00 0.00 90 GLU A O 7
ATOM 13385 N N . GLU A 1 91 ? 2.027 -2.119 -13.316 1.00 0.00 91 GLU A N 7
ATOM 13386 C CA . GLU A 1 91 ? 1.893 -1.977 -14.775 1.00 0.00 91 GLU A CA 7
ATOM 13387 C C . GLU A 1 91 ? 3.234 -1.683 -15.467 1.00 0.00 91 GLU A C 7
ATOM 13388 O O . GLU A 1 91 ? 3.480 -2.166 -16.575 1.00 0.00 91 GLU A O 7
ATOM 13400 N N . GLN A 1 92 ? 4.109 -0.903 -14.823 1.00 0.00 92 GLN A N 7
ATOM 13401 C CA . GLN A 1 92 ? 5.409 -0.507 -15.373 1.00 0.00 92 GLN A CA 7
ATOM 13402 C C . GLN A 1 92 ? 6.474 -1.601 -15.219 1.00 0.00 92 GLN A C 7
ATOM 13403 O O . GLN A 1 92 ? 7.212 -1.889 -16.162 1.00 0.00 92 GLN A O 7
ATOM 13417 N N . GLU A 1 93 ? 6.551 -2.211 -14.034 1.00 0.00 93 GLU A N 7
ATOM 13418 C CA . GLU A 1 93 ? 7.549 -3.226 -13.672 1.00 0.00 93 GLU A CA 7
ATOM 13419 C C . GLU A 1 93 ? 6.857 -4.493 -13.116 1.00 0.00 93 GLU A C 7
ATOM 13420 O O . GLU A 1 93 ? 6.861 -4.739 -11.905 1.00 0.00 93 GLU A O 7
ATOM 13432 N N . PRO A 1 94 ? 6.259 -5.331 -13.984 1.00 0.00 94 PRO A N 7
ATOM 13433 C CA . PRO A 1 94 ? 5.476 -6.497 -13.567 1.00 0.00 94 PRO A CA 7
ATOM 13434 C C . PRO A 1 94 ? 6.332 -7.611 -12.949 1.00 0.00 94 PRO A C 7
ATOM 13435 O O . PRO A 1 94 ? 5.836 -8.374 -12.123 1.00 0.00 94 PRO A O 7
ATOM 13446 N N . ASN A 1 95 ? 7.624 -7.689 -13.285 1.00 0.00 95 ASN A N 7
ATOM 13447 C CA . ASN A 1 95 ? 8.556 -8.682 -12.740 1.00 0.00 95 ASN A CA 7
ATOM 13448 C C . ASN A 1 95 ? 9.408 -8.146 -11.566 1.00 0.00 95 ASN A C 7
ATOM 13449 O O . ASN A 1 95 ? 10.389 -8.781 -11.174 1.00 0.00 95 ASN A O 7
ATOM 13460 N N . ASN A 1 96 ? 9.064 -6.982 -10.997 1.00 0.00 96 ASN A N 7
ATOM 13461 C CA . ASN A 1 96 ? 9.845 -6.360 -9.923 1.00 0.00 96 ASN A CA 7
ATOM 13462 C C . ASN A 1 96 ? 9.707 -7.160 -8.611 1.00 0.00 96 ASN A C 7
ATOM 13463 O O . ASN A 1 96 ? 8.580 -7.297 -8.122 1.00 0.00 96 ASN A O 7
ATOM 13474 N N . PRO A 1 97 ? 10.796 -7.604 -7.962 1.00 0.00 97 PRO A N 7
ATOM 13475 C CA . PRO A 1 97 ? 10.715 -8.172 -6.618 1.00 0.00 97 PRO A CA 7
ATOM 13476 C C . PRO A 1 97 ? 10.166 -7.148 -5.616 1.00 0.00 97 PRO A C 7
ATOM 13477 O O . PRO A 1 97 ? 9.365 -7.491 -4.753 1.00 0.00 97 PRO A O 7
ATOM 13488 N N . GLU A 1 98 ? 10.505 -5.868 -5.772 1.00 0.00 98 GLU A N 7
ATOM 13489 C CA . GLU A 1 98 ? 10.051 -4.807 -4.866 1.00 0.00 98 GLU A CA 7
ATOM 13490 C C . GLU A 1 98 ? 8.567 -4.463 -5.040 1.00 0.00 98 GLU A C 7
ATOM 13491 O O . GLU A 1 98 ? 7.954 -3.963 -4.097 1.00 0.00 98 GLU A O 7
ATOM 13503 N N . VAL A 1 99 ? 7.969 -4.745 -6.208 1.00 0.00 99 VAL A N 7
ATOM 13504 C CA . VAL A 1 99 ? 6.514 -4.640 -6.385 1.00 0.00 99 VAL A CA 7
ATOM 13505 C C . VAL A 1 99 ? 5.834 -5.905 -5.902 1.00 0.00 99 VAL A C 7
ATOM 13506 O O . VAL A 1 99 ? 4.923 -5.823 -5.085 1.00 0.00 99 VAL A O 7
ATOM 13519 N N . GLN A 1 100 ? 6.266 -7.076 -6.376 1.00 0.00 100 GLN A N 7
ATOM 13520 C CA . GLN A 1 100 ? 5.537 -8.319 -6.107 1.00 0.00 100 GLN A CA 7
ATOM 13521 C C . GLN A 1 100 ? 5.617 -8.725 -4.635 1.00 0.00 100 GLN A C 7
ATOM 13522 O O . GLN A 1 100 ? 4.619 -9.177 -4.080 1.00 0.00 100 GLN A O 7
ATOM 13536 N N . GLU A 1 101 ? 6.748 -8.496 -3.966 1.00 0.00 101 GLU A N 7
ATOM 13537 C CA . GLU A 1 101 ? 6.859 -8.814 -2.532 1.00 0.00 101 GLU A CA 7
ATOM 13538 C C . GLU A 1 101 ? 6.048 -7.837 -1.660 1.00 0.00 101 GLU A C 7
ATOM 13539 O O . GLU A 1 101 ? 5.521 -8.242 -0.621 1.00 0.00 101 GLU A O 7
ATOM 13551 N N . LEU A 1 102 ? 5.873 -6.580 -2.097 1.00 0.00 102 LEU A N 7
ATOM 13552 C CA . LEU A 1 102 ? 4.969 -5.625 -1.451 1.00 0.00 102 LEU A CA 7
ATOM 13553 C C . LEU A 1 102 ? 3.500 -6.007 -1.713 1.00 0.00 102 LEU A C 7
ATOM 13554 O O . LEU A 1 102 ? 2.721 -6.132 -0.767 1.00 0.00 102 LEU A O 7
ATOM 13570 N N . LYS A 1 103 ? 3.133 -6.280 -2.976 1.00 0.00 103 LYS A N 7
ATOM 13571 C CA . LYS A 1 103 ? 1.777 -6.666 -3.405 1.00 0.00 103 LYS A CA 7
ATOM 13572 C C . LYS A 1 103 ? 1.285 -7.882 -2.627 1.00 0.00 103 LYS A C 7
ATOM 13573 O O . LYS A 1 103 ? 0.193 -7.840 -2.068 1.00 0.00 103 LYS A O 7
ATOM 13592 N N . LYS A 1 104 ? 2.115 -8.930 -2.543 1.00 0.00 104 LYS A N 7
ATOM 13593 C CA . LYS A 1 104 ? 1.828 -10.173 -1.798 1.00 0.00 104 LYS A CA 7
ATOM 13594 C C . LYS A 1 104 ? 1.462 -9.916 -0.337 1.00 0.00 104 LYS A C 7
ATOM 13595 O O . LYS A 1 104 ? 0.534 -10.543 0.170 1.00 0.00 104 LYS A O 7
ATOM 13614 N N . ALA A 1 105 ? 2.142 -8.981 0.329 1.00 0.00 105 ALA A N 7
ATOM 13615 C CA . ALA A 1 105 ? 1.844 -8.631 1.716 1.00 0.00 105 ALA A CA 7
ATOM 13616 C C . ALA A 1 105 ? 0.415 -8.077 1.862 1.00 0.00 105 ALA A C 7
ATOM 13617 O O . ALA A 1 105 ? -0.335 -8.541 2.721 1.00 0.00 105 ALA A O 7
ATOM 13624 N N . MET A 1 106 ? 0.012 -7.154 0.981 1.00 0.00 106 MET A N 7
ATOM 13625 C CA . MET A 1 106 ? -1.334 -6.554 0.976 1.00 0.00 106 MET A CA 7
ATOM 13626 C C . MET A 1 106 ? -2.406 -7.565 0.554 1.00 0.00 106 MET A C 7
ATOM 13627 O O . MET A 1 106 ? -3.425 -7.712 1.226 1.00 0.00 106 MET A O 7
ATOM 13641 N N . GLU A 1 107 ? -2.163 -8.279 -0.547 1.00 0.00 107 GLU A N 7
ATOM 13642 C CA . GLU A 1 107 ? -3.051 -9.315 -1.089 1.00 0.00 107 GLU A CA 7
ATOM 13643 C C . GLU A 1 107 ? -3.381 -10.395 -0.043 1.00 0.00 107 GLU A C 7
ATOM 13644 O O . GLU A 1 107 ? -4.553 -10.707 0.167 1.00 0.00 107 GLU A O 7
ATOM 13656 N N . GLU A 1 108 ? -2.384 -10.910 0.685 1.00 0.00 108 GLU A N 7
ATOM 13657 C CA . GLU A 1 108 ? -2.606 -11.891 1.758 1.00 0.00 108 GLU A CA 7
ATOM 13658 C C . GLU A 1 108 ? -3.250 -11.276 3.015 1.00 0.00 108 GLU A C 7
ATOM 13659 O O . GLU A 1 108 ? -4.027 -11.954 3.687 1.00 0.00 108 GLU A O 7
ATOM 13671 N N . ALA A 1 109 ? -2.994 -9.999 3.327 1.00 0.00 109 ALA A N 7
ATOM 13672 C CA . ALA A 1 109 ? -3.659 -9.299 4.433 1.00 0.00 109 A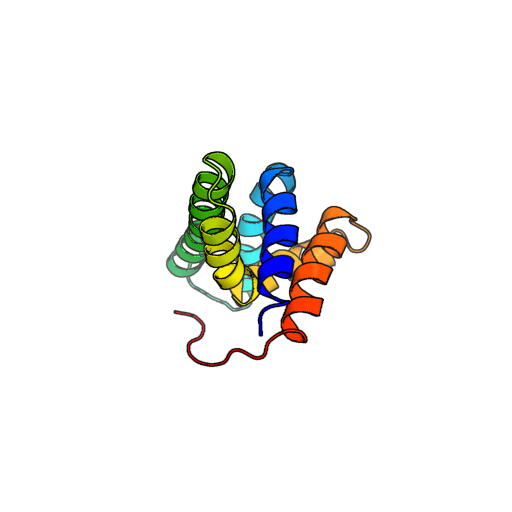LA A CA 7
ATOM 13673 C C . ALA A 1 109 ? -5.159 -9.058 4.164 1.00 0.00 109 ALA A C 7
ATOM 13674 O O . ALA A 1 109 ? -5.974 -9.097 5.087 1.00 0.00 109 ALA A O 7
ATOM 13681 N N . GLU A 1 110 ? -5.531 -8.821 2.903 1.00 0.00 110 GLU A N 7
ATOM 13682 C CA . GLU A 1 110 ? -6.920 -8.664 2.457 1.00 0.00 110 GLU A CA 7
ATOM 13683 C C . GLU A 1 110 ? -7.661 -10.010 2.386 1.00 0.00 110 GLU A C 7
ATOM 13684 O O . GLU A 1 110 ? -8.783 -10.138 2.884 1.00 0.00 110 GLU A O 7
ATOM 13696 N N . ARG A 1 111 ? -7.004 -11.042 1.836 1.00 0.00 111 ARG A N 7
ATOM 13697 C CA . ARG A 1 111 ? -7.518 -12.428 1.795 1.00 0.00 111 ARG A CA 7
ATOM 13698 C C . ARG A 1 111 ? -7.599 -13.090 3.179 1.00 0.00 111 ARG A C 7
ATOM 13699 O O . ARG A 1 111 ? -8.433 -13.974 3.377 1.00 0.00 111 ARG A O 7
ATOM 13720 N N . GLY A 1 112 ? -6.805 -12.632 4.151 1.00 0.00 112 GLY A N 7
ATOM 13721 C CA . GLY A 1 112 ? -6.806 -13.082 5.550 1.00 0.00 112 GLY A CA 7
ATOM 13722 C C . GLY A 1 112 ? -8.016 -12.649 6.395 1.00 0.00 112 GLY A C 7
ATOM 13723 O O . GLY A 1 112 ? -8.026 -12.891 7.602 1.00 0.00 112 GLY A O 7
ATOM 13727 N N . SER A 1 113 ? -9.038 -12.024 5.799 1.00 0.00 113 SER A N 7
ATOM 13728 C CA . SER A 1 113 ? -10.259 -11.538 6.470 1.00 0.00 113 SER A CA 7
ATOM 13729 C C . SER A 1 113 ? -11.266 -12.666 6.795 1.00 0.00 113 SER A C 7
ATOM 13730 O O . SER A 1 113 ? -12.437 -12.630 6.406 1.00 0.00 113 SER A O 7
ATOM 13738 N N . LEU A 1 114 ? -10.801 -13.708 7.496 1.00 0.00 114 LEU A N 7
ATOM 13739 C CA . LEU A 1 114 ? -11.606 -14.863 7.932 1.00 0.00 114 LEU A CA 7
ATOM 13740 C C . LEU A 1 114 ? -12.437 -14.564 9.197 1.00 0.00 114 LEU A C 7
ATOM 13741 O O . LEU A 1 114 ? -13.452 -15.218 9.439 1.00 0.00 114 LEU A O 7
ATOM 13757 N N . GLU A 1 115 ? -12.018 -13.583 10.002 1.00 0.00 115 GLU A N 7
ATOM 13758 C CA . GLU A 1 115 ? -12.623 -13.213 11.291 1.00 0.00 115 GLU A CA 7
ATOM 13759 C C . GLU A 1 115 ? -13.138 -11.761 11.255 1.00 0.00 115 GLU A C 7
ATOM 13760 O O . GLU A 1 115 ? -12.593 -10.864 11.906 1.00 0.00 115 GLU A O 7
ATOM 13772 N N . HIS A 1 116 ? -14.177 -11.526 10.447 1.00 0.00 116 HIS A N 7
ATOM 13773 C CA . HIS A 1 116 ? -14.800 -10.214 10.237 1.00 0.00 116 HIS A CA 7
ATOM 13774 C C . HIS A 1 116 ? -16.338 -10.297 10.225 1.00 0.00 116 HIS A C 7
ATOM 13775 O O . HIS A 1 116 ? -16.918 -11.241 9.680 1.00 0.00 116 HIS A O 7
ATOM 13789 N N . HIS A 1 117 ? -16.991 -9.277 10.789 1.00 0.00 117 HIS A N 7
ATOM 13790 C CA . HIS A 1 117 ? -18.446 -9.091 10.798 1.00 0.00 117 HIS A CA 7
ATOM 13791 C C . HIS A 1 117 ? -18.854 -7.635 10.491 1.00 0.00 117 HIS A C 7
ATOM 13792 O O . HIS A 1 117 ? -19.744 -7.413 9.667 1.00 0.00 117 HIS A O 7
ATOM 13806 N N . HIS A 1 118 ? -18.205 -6.646 11.125 1.00 0.00 118 HIS A N 7
ATOM 13807 C CA . HIS A 1 118 ? -18.445 -5.214 10.876 1.00 0.00 118 HIS A CA 7
ATOM 13808 C C . HIS A 1 118 ? -17.215 -4.345 11.203 1.00 0.00 118 HIS A C 7
ATOM 13809 O O . HIS A 1 118 ? -16.635 -3.725 10.308 1.00 0.00 118 HIS A O 7
ATOM 13823 N N . HIS A 1 119 ? -16.800 -4.313 12.475 1.00 0.00 119 HIS A N 7
ATOM 13824 C CA . HIS A 1 119 ? -15.578 -3.654 12.956 1.00 0.00 119 HIS A CA 7
ATOM 13825 C C . HIS A 1 119 ? -15.100 -4.286 14.273 1.00 0.00 119 HIS A C 7
ATOM 13826 O O . HIS A 1 119 ? -15.915 -4.701 15.102 1.00 0.00 119 HIS A O 7
ATOM 13840 N N . HIS A 1 120 ? -13.778 -4.361 14.456 1.00 0.00 120 HIS A N 7
ATOM 13841 C CA . HIS A 1 120 ? -13.125 -5.128 15.527 1.00 0.00 120 HIS A CA 7
ATOM 13842 C C . HIS A 1 120 ? -11.902 -4.391 16.106 1.00 0.00 120 HIS A C 7
ATOM 13843 O O . HIS A 1 120 ? -11.306 -3.536 15.441 1.00 0.00 120 HIS A O 7
ATOM 13857 N N . HIS A 1 121 ? -11.530 -4.728 17.348 1.00 0.00 121 HIS A N 7
ATOM 13858 C CA . HIS A 1 121 ? -10.430 -4.121 18.117 1.00 0.00 121 HIS A CA 7
ATOM 13859 C C . HIS A 1 121 ? -9.665 -5.176 18.946 1.00 0.00 121 HIS A C 7
ATOM 13860 O O . HIS A 1 121 ? -10.307 -6.096 19.505 1.00 0.00 121 HIS A O 7
ATOM 13875 N N . GLY A 1 1 ? -8.558 -12.498 12.529 1.00 0.00 1 GLY A N 8
ATOM 13876 C CA . GLY A 1 1 ? -8.479 -11.019 12.519 1.00 0.00 1 GLY A CA 8
ATOM 13877 C C . GLY A 1 1 ? -7.206 -10.497 13.177 1.00 0.00 1 GLY A C 8
ATOM 13878 O O . GLY A 1 1 ? -7.266 -9.598 14.015 1.00 0.00 1 GLY A O 8
ATOM 13884 N N . ASP A 1 2 ? -6.049 -11.044 12.799 1.00 0.00 2 ASP A N 8
ATOM 13885 C CA . ASP A 1 2 ? -4.707 -10.691 13.301 1.00 0.00 2 ASP A CA 8
ATOM 13886 C C . ASP A 1 2 ? -3.589 -10.915 12.269 1.00 0.00 2 ASP A C 8
ATOM 13887 O O . ASP A 1 2 ? -2.472 -10.419 12.417 1.00 0.00 2 ASP A O 8
ATOM 13896 N N . GLU A 1 3 ? -3.909 -11.588 11.168 1.00 0.00 3 GLU A N 8
ATOM 13897 C CA . GLU A 1 3 ? -3.042 -11.742 10.009 1.00 0.00 3 GLU A CA 8
ATOM 13898 C C . GLU A 1 3 ? -2.689 -10.402 9.344 1.00 0.00 3 GLU A C 8
ATOM 13899 O O . GLU A 1 3 ? -1.551 -10.219 8.923 1.00 0.00 3 GLU A O 8
ATOM 13911 N N . ALA A 1 4 ? -3.604 -9.426 9.315 1.00 0.00 4 ALA A N 8
ATOM 13912 C CA . ALA A 1 4 ? -3.370 -8.125 8.680 1.00 0.00 4 ALA A CA 8
ATOM 13913 C C . ALA A 1 4 ? -2.238 -7.341 9.369 1.00 0.00 4 ALA A C 8
ATOM 13914 O O . ALA A 1 4 ? -1.520 -6.583 8.724 1.00 0.00 4 ALA A O 8
ATOM 13921 N N . GLU A 1 5 ? -2.043 -7.569 10.670 1.00 0.00 5 GLU A N 8
ATOM 13922 C CA . GLU A 1 5 ? -0.921 -7.027 11.450 1.00 0.00 5 GLU A CA 8
ATOM 13923 C C . GLU A 1 5 ? 0.417 -7.709 11.100 1.00 0.00 5 GLU A C 8
ATOM 13924 O O . GLU A 1 5 ? 1.434 -7.047 10.888 1.00 0.00 5 GLU A O 8
ATOM 13936 N N . LYS A 1 6 ? 0.421 -9.040 11.003 1.00 0.00 6 LYS A N 8
ATOM 13937 C CA . LYS A 1 6 ? 1.586 -9.865 10.637 1.00 0.00 6 LYS A CA 8
ATOM 13938 C C . LYS A 1 6 ? 2.058 -9.593 9.203 1.00 0.00 6 LYS A C 8
ATOM 13939 O O . LYS A 1 6 ? 3.256 -9.462 8.970 1.00 0.00 6 LYS A O 8
ATOM 13958 N N . GLN A 1 7 ? 1.135 -9.418 8.256 1.00 0.00 7 GLN A N 8
ATOM 13959 C CA . GLN A 1 7 ? 1.403 -8.952 6.896 1.00 0.00 7 GLN A CA 8
ATOM 13960 C C . GLN A 1 7 ? 1.892 -7.496 6.845 1.00 0.00 7 GLN A C 8
ATOM 13961 O O . GLN A 1 7 ? 2.818 -7.191 6.090 1.00 0.00 7 GLN A O 8
ATOM 13975 N N . ALA A 1 8 ? 1.328 -6.602 7.668 1.00 0.00 8 ALA A N 8
ATOM 13976 C CA . ALA A 1 8 ? 1.770 -5.207 7.738 1.00 0.00 8 ALA A CA 8
ATOM 13977 C C . ALA A 1 8 ? 3.234 -5.069 8.162 1.00 0.00 8 ALA A C 8
ATOM 13978 O O . ALA A 1 8 ? 3.963 -4.254 7.607 1.00 0.00 8 ALA A O 8
ATOM 13985 N N . GLU A 1 9 ? 3.678 -5.907 9.098 1.00 0.00 9 GLU A N 8
ATOM 13986 C CA . GLU A 1 9 ? 5.067 -5.978 9.560 1.00 0.00 9 GLU A CA 8
ATOM 13987 C C . GLU A 1 9 ? 6.058 -6.231 8.403 1.00 0.00 9 GLU A C 8
ATOM 13988 O O . GLU A 1 9 ? 7.143 -5.646 8.380 1.00 0.00 9 GLU A O 8
ATOM 14000 N N . ARG A 1 10 ? 5.663 -7.042 7.408 1.00 0.00 10 ARG A N 8
ATOM 14001 C CA . ARG A 1 10 ? 6.474 -7.371 6.218 1.00 0.00 10 ARG A CA 8
ATOM 14002 C C . ARG A 1 10 ? 6.552 -6.232 5.204 1.00 0.00 10 ARG A C 8
ATOM 14003 O O . ARG A 1 10 ? 7.615 -5.952 4.652 1.00 0.00 10 ARG A O 8
ATOM 14024 N N . ALA A 1 11 ? 5.432 -5.557 4.961 1.00 0.00 11 ALA A N 8
ATOM 14025 C CA . ALA A 1 11 ? 5.414 -4.365 4.108 1.00 0.00 11 ALA A CA 8
ATOM 14026 C C . ALA A 1 11 ? 6.131 -3.166 4.764 1.00 0.00 11 ALA A C 8
ATOM 14027 O O . ALA A 1 11 ? 6.791 -2.395 4.067 1.00 0.00 11 ALA A O 8
ATOM 14034 N N . LEU A 1 12 ? 6.053 -3.036 6.097 1.00 0.00 12 LEU A N 8
ATOM 14035 C CA . LEU A 1 12 ? 6.673 -1.958 6.879 1.00 0.00 12 LEU A CA 8
ATOM 14036 C C . LEU A 1 12 ? 8.202 -1.990 6.736 1.00 0.00 12 LEU A C 8
ATOM 14037 O O . LEU A 1 12 ? 8.823 -0.973 6.423 1.00 0.00 12 LEU A O 8
ATOM 14053 N N . GLU A 1 13 ? 8.818 -3.166 6.890 1.00 0.00 13 GLU A N 8
ATOM 14054 C CA . GLU A 1 13 ? 10.268 -3.319 6.719 1.00 0.00 13 GLU A CA 8
ATOM 14055 C C . GLU A 1 13 ? 10.707 -3.053 5.269 1.00 0.00 13 GLU A C 8
ATOM 14056 O O . GLU A 1 13 ? 11.771 -2.480 5.050 1.00 0.00 13 GLU A O 8
ATOM 14068 N N . LEU A 1 14 ? 9.886 -3.390 4.269 1.00 0.00 14 LEU A N 8
ATOM 14069 C CA . LEU A 1 14 ? 10.235 -3.204 2.861 1.00 0.00 14 LEU A CA 8
ATOM 14070 C C . LEU A 1 14 ? 10.326 -1.710 2.513 1.00 0.00 14 LEU A C 8
ATOM 14071 O O . LEU A 1 14 ? 11.325 -1.270 1.936 1.00 0.00 14 LEU A O 8
ATOM 14087 N N . VAL A 1 15 ? 9.340 -0.903 2.928 1.00 0.00 15 VAL A N 8
ATOM 14088 C CA . VAL A 1 15 ? 9.353 0.555 2.669 1.00 0.00 15 VAL A CA 8
ATOM 14089 C C . VAL A 1 15 ? 10.400 1.298 3.510 1.00 0.00 15 VAL A C 8
ATOM 14090 O O . VAL A 1 15 ? 10.871 2.362 3.107 1.00 0.00 15 VAL A O 8
ATOM 14103 N N . ARG A 1 16 ? 10.821 0.713 4.640 1.00 0.00 16 ARG A N 8
ATOM 14104 C CA . ARG A 1 16 ? 11.947 1.189 5.464 1.00 0.00 16 ARG A CA 8
ATOM 14105 C C . ARG A 1 16 ? 13.296 0.960 4.791 1.00 0.00 16 ARG A C 8
ATOM 14106 O O . ARG A 1 16 ? 14.149 1.849 4.811 1.00 0.00 16 ARG A O 8
ATOM 14127 N N . LYS A 1 17 ? 13.503 -0.228 4.217 1.00 0.00 17 LYS A N 8
ATOM 14128 C CA . LYS A 1 17 ? 14.783 -0.657 3.623 1.00 0.00 17 LYS A CA 8
ATOM 14129 C C . LYS A 1 17 ? 14.996 -0.056 2.237 1.00 0.00 17 LYS A C 8
ATOM 14130 O O . LYS A 1 17 ? 16.133 0.252 1.877 1.00 0.00 17 LYS A O 8
ATOM 14149 N N . SER A 1 18 ? 13.904 0.168 1.507 1.00 0.00 18 SER A N 8
ATOM 14150 C CA . SER A 1 18 ? 13.894 0.865 0.220 1.00 0.00 18 SER A CA 8
ATOM 14151 C C . SER A 1 18 ? 13.092 2.177 0.291 1.00 0.00 18 SER A C 8
ATOM 14152 O O . SER A 1 18 ? 11.959 2.233 -0.192 1.00 0.00 18 SER A O 8
ATOM 14160 N N . PRO A 1 19 ? 13.665 3.276 0.822 1.00 0.00 19 PRO A N 8
ATOM 14161 C CA . PRO A 1 19 ? 13.007 4.587 0.813 1.00 0.00 19 PRO A CA 8
ATOM 14162 C C . PRO A 1 19 ? 12.856 5.165 -0.606 1.00 0.00 19 PRO A C 8
ATOM 14163 O O . PRO A 1 19 ? 11.998 6.014 -0.839 1.00 0.00 19 PRO A O 8
ATOM 14174 N N . ASP A 1 20 ? 13.626 4.676 -1.586 1.00 0.00 20 ASP A N 8
ATOM 14175 C CA . ASP A 1 20 ? 13.470 5.025 -3.004 1.00 0.00 20 ASP A CA 8
ATOM 14176 C C . ASP A 1 20 ? 12.257 4.331 -3.639 1.00 0.00 20 ASP A C 8
ATOM 14177 O O . ASP A 1 20 ? 11.668 4.872 -4.576 1.00 0.00 20 ASP A O 8
ATOM 14186 N N . LEU A 1 21 ? 11.849 3.167 -3.113 1.00 0.00 21 LEU A N 8
ATOM 14187 C CA . LEU A 1 21 ? 10.577 2.514 -3.443 1.00 0.00 21 LEU A CA 8
ATOM 14188 C C . LEU A 1 21 ? 9.424 3.354 -2.885 1.00 0.00 21 LEU A C 8
ATOM 14189 O O . LEU A 1 21 ? 8.468 3.651 -3.590 1.00 0.00 21 LEU A O 8
ATOM 14205 N N . LEU A 1 22 ? 9.545 3.822 -1.643 1.00 0.00 22 LEU A N 8
ATOM 14206 C CA . LEU A 1 22 ? 8.498 4.600 -0.978 1.00 0.00 22 LEU A CA 8
ATOM 14207 C C . LEU A 1 22 ? 8.291 5.962 -1.658 1.00 0.00 22 LEU A C 8
ATOM 14208 O O . LEU A 1 22 ? 7.154 6.358 -1.916 1.00 0.00 22 LEU A O 8
ATOM 14224 N N . LYS A 1 23 ? 9.382 6.646 -2.025 1.00 0.00 23 LYS A N 8
ATOM 14225 C CA . LYS A 1 23 ? 9.357 7.946 -2.721 1.00 0.00 23 LYS A CA 8
ATOM 14226 C C . LYS A 1 23 ? 8.644 7.899 -4.073 1.00 0.00 23 LYS A C 8
ATOM 14227 O O . LYS A 1 23 ? 8.041 8.890 -4.480 1.00 0.00 23 LYS A O 8
ATOM 14246 N N . LYS A 1 24 ? 8.709 6.761 -4.773 1.00 0.00 24 LYS A N 8
ATOM 14247 C CA . LYS A 1 24 ? 7.905 6.518 -5.973 1.00 0.00 24 LYS A CA 8
ATOM 14248 C C . LYS A 1 24 ? 6.494 6.016 -5.673 1.00 0.00 24 LYS A C 8
ATOM 14249 O O . LYS A 1 24 ? 5.587 6.296 -6.440 1.00 0.00 24 LYS A O 8
ATOM 14268 N N . LEU A 1 25 ? 6.290 5.305 -4.568 1.00 0.00 25 LEU A N 8
ATOM 14269 C CA . LEU A 1 25 ? 5.013 4.693 -4.185 1.00 0.00 25 LEU A CA 8
ATOM 14270 C C . LEU A 1 25 ? 3.897 5.734 -3.986 1.00 0.00 25 LEU A C 8
ATOM 14271 O O . LEU A 1 25 ? 2.876 5.667 -4.675 1.00 0.00 25 LEU A O 8
ATOM 14287 N N . LEU A 1 26 ? 4.108 6.749 -3.134 1.00 0.00 26 LEU A N 8
ATOM 14288 C CA . LEU A 1 26 ? 3.128 7.837 -2.973 1.00 0.00 26 LEU A CA 8
ATOM 14289 C C . LEU A 1 26 ? 2.926 8.613 -4.294 1.00 0.00 26 LEU A C 8
ATOM 14290 O O . LEU A 1 26 ? 1.813 9.015 -4.624 1.00 0.00 26 LEU A O 8
ATOM 14306 N N . GLU A 1 27 ? 3.992 8.767 -5.086 1.00 0.00 27 GLU A N 8
ATOM 14307 C CA . GLU A 1 27 ? 3.993 9.506 -6.351 1.00 0.00 27 GLU A CA 8
ATOM 14308 C C . GLU A 1 27 ? 3.269 8.746 -7.483 1.00 0.00 27 GLU A C 8
ATOM 14309 O O . GLU A 1 27 ? 2.658 9.362 -8.357 1.00 0.00 27 GLU A O 8
ATOM 14321 N N . ALA A 1 28 ? 3.282 7.412 -7.451 1.00 0.00 28 ALA A N 8
ATOM 14322 C CA . ALA A 1 28 ? 2.609 6.548 -8.414 1.00 0.00 28 ALA A CA 8
ATOM 14323 C C . ALA A 1 28 ? 1.090 6.535 -8.168 1.00 0.00 28 ALA A C 8
ATOM 14324 O O . ALA A 1 28 ? 0.311 6.687 -9.108 1.00 0.00 28 ALA A O 8
ATOM 14331 N N . MET A 1 29 ? 0.651 6.464 -6.904 1.00 0.00 29 MET A N 8
ATOM 14332 C CA . MET A 1 29 ? -0.772 6.590 -6.550 1.00 0.00 29 MET A CA 8
ATOM 14333 C C . MET A 1 29 ? -1.381 7.917 -7.018 1.00 0.00 29 MET A C 8
ATOM 14334 O O . MET A 1 29 ? -2.505 7.916 -7.513 1.00 0.00 29 MET A O 8
ATOM 14348 N N . ALA A 1 30 ? -0.661 9.035 -6.891 1.00 0.00 30 ALA A N 8
ATOM 14349 C CA . ALA A 1 30 ? -1.129 10.345 -7.345 1.00 0.00 30 ALA A CA 8
ATOM 14350 C C . ALA A 1 30 ? -1.562 10.349 -8.822 1.00 0.00 30 ALA A C 8
ATOM 14351 O O . ALA A 1 30 ? -2.562 10.972 -9.183 1.00 0.00 30 ALA A O 8
ATOM 14358 N N . GLU A 1 31 ? -0.842 9.608 -9.665 1.00 0.00 31 GLU A N 8
ATOM 14359 C CA . GLU A 1 31 ? -1.173 9.453 -11.081 1.00 0.00 31 GLU A CA 8
ATOM 14360 C C . GLU A 1 31 ? -2.442 8.611 -11.254 1.00 0.00 31 GLU A C 8
ATOM 14361 O O . GLU A 1 31 ? -3.314 8.965 -12.042 1.00 0.00 31 GLU A O 8
ATOM 14373 N N . GLU A 1 32 ? -2.609 7.539 -10.475 1.00 0.00 32 GLU A N 8
ATOM 14374 C CA . GLU A 1 32 ? -3.824 6.720 -10.519 1.00 0.00 32 GLU A CA 8
ATOM 14375 C C . GLU A 1 32 ? -5.053 7.457 -9.976 1.00 0.00 32 GLU A C 8
ATOM 14376 O O . GLU A 1 32 ? -6.145 7.319 -10.529 1.00 0.00 32 GLU A O 8
ATOM 14388 N N . LEU A 1 33 ? -4.911 8.272 -8.926 1.00 0.00 33 LEU A N 8
ATOM 14389 C CA . LEU A 1 33 ? -6.002 9.134 -8.472 1.00 0.00 33 LEU A CA 8
ATOM 14390 C C . LEU A 1 33 ? -6.388 10.162 -9.554 1.00 0.00 33 LEU A C 8
ATOM 14391 O O . LEU A 1 33 ? -7.566 10.478 -9.722 1.00 0.00 33 LEU A O 8
ATOM 14407 N N . LYS A 1 34 ? -5.429 10.638 -10.359 1.00 0.00 34 LYS A N 8
ATOM 14408 C CA . LYS A 1 34 ? -5.726 11.498 -11.515 1.00 0.00 34 LYS A CA 8
ATOM 14409 C C . LYS A 1 34 ? -6.431 10.737 -12.657 1.00 0.00 34 LYS A C 8
ATOM 14410 O O . LYS A 1 34 ? -7.293 11.316 -13.316 1.00 0.00 34 LYS A O 8
ATOM 14429 N N . ARG A 1 35 ? -6.178 9.428 -12.824 1.00 0.00 35 ARG A N 8
ATOM 14430 C CA . ARG A 1 35 ? -6.928 8.516 -13.727 1.00 0.00 35 ARG A CA 8
ATOM 14431 C C . ARG A 1 35 ? -8.357 8.249 -13.243 1.00 0.00 35 ARG A C 8
ATOM 14432 O O . ARG A 1 35 ? -9.257 8.052 -14.061 1.00 0.00 35 ARG A O 8
ATOM 14453 N N . GLN A 1 36 ? -8.577 8.323 -11.930 1.00 0.00 36 GLN A N 8
ATOM 14454 C CA . GLN A 1 36 ? -9.918 8.310 -11.317 1.00 0.00 36 GLN A CA 8
ATOM 14455 C C . GLN A 1 36 ? -10.650 9.666 -11.450 1.00 0.00 36 GLN A C 8
ATOM 14456 O O . GLN A 1 36 ? -11.865 9.740 -11.260 1.00 0.00 36 GLN A O 8
ATOM 14470 N N . GLY A 1 37 ? -9.922 10.733 -11.801 1.00 0.00 37 GLY A N 8
ATOM 14471 C CA . GLY A 1 37 ? -10.446 12.078 -12.070 1.00 0.00 37 GLY A CA 8
ATOM 14472 C C . GLY A 1 37 ? -10.399 13.048 -10.881 1.00 0.00 37 GLY A C 8
ATOM 14473 O O . GLY A 1 37 ? -11.148 14.029 -10.875 1.00 0.00 37 GLY A O 8
ATOM 14477 N N . LYS A 1 38 ? -9.561 12.789 -9.865 1.00 0.00 38 LYS A N 8
ATOM 14478 C CA . LYS A 1 38 ? -9.443 13.642 -8.665 1.00 0.00 38 LYS A CA 8
ATOM 14479 C C . LYS A 1 38 ? -8.773 14.996 -8.931 1.00 0.00 38 LYS A C 8
ATOM 14480 O O . LYS A 1 38 ? -8.072 15.198 -9.925 1.00 0.00 38 LYS A O 8
ATOM 14499 N N . SER A 1 39 ? -8.968 15.903 -7.979 1.00 0.00 39 SER A N 8
ATOM 14500 C CA . SER A 1 39 ? -8.351 17.232 -7.895 1.00 0.00 39 SER A CA 8
ATOM 14501 C C . SER A 1 39 ? -6.959 17.200 -7.244 1.00 0.00 39 SER A C 8
ATOM 14502 O O . SER A 1 39 ? -6.665 16.300 -6.451 1.00 0.00 39 SER A O 8
ATOM 14510 N N . PRO A 1 40 ? -6.104 18.203 -7.526 1.00 0.00 40 PRO A N 8
ATOM 14511 C CA . PRO A 1 40 ? -4.773 18.335 -6.925 1.00 0.00 40 PRO A CA 8
ATOM 14512 C C . PRO A 1 40 ? -4.793 18.358 -5.387 1.00 0.00 40 PRO A C 8
ATOM 14513 O O . PRO A 1 40 ? -3.865 17.847 -4.763 1.00 0.00 40 PRO A O 8
ATOM 14524 N N . ASP A 1 41 ? -5.851 18.887 -4.762 1.00 0.00 41 ASP A N 8
ATOM 14525 C CA . ASP A 1 41 ? -6.006 18.923 -3.300 1.00 0.00 41 ASP A CA 8
ATOM 14526 C C . ASP A 1 41 ? -6.205 17.522 -2.691 1.00 0.00 41 ASP A C 8
ATOM 14527 O O . ASP A 1 41 ? -5.553 17.178 -1.702 1.00 0.00 41 ASP A O 8
ATOM 14536 N N . GLU A 1 42 ? -7.055 16.685 -3.300 1.00 0.00 42 GLU A N 8
ATOM 14537 C CA . GLU A 1 42 ? -7.253 15.287 -2.895 1.00 0.00 42 GLU A CA 8
ATOM 14538 C C . GLU A 1 42 ? -5.973 14.475 -3.098 1.00 0.00 42 GLU A C 8
ATOM 14539 O O . GLU A 1 42 ? -5.566 13.717 -2.217 1.00 0.00 42 GLU A O 8
ATOM 14551 N N . ILE A 1 43 ? -5.314 14.667 -4.246 1.00 0.00 43 ILE A N 8
ATOM 14552 C CA . ILE A 1 43 ? -4.079 13.965 -4.609 1.00 0.00 43 ILE A CA 8
ATOM 14553 C C . ILE A 1 43 ? -2.953 14.308 -3.630 1.00 0.00 43 ILE A C 8
ATOM 14554 O O . ILE A 1 43 ? -2.306 13.408 -3.096 1.00 0.00 43 ILE A O 8
ATOM 14570 N N . GLN A 1 44 ? -2.733 15.595 -3.348 1.00 0.00 44 GLN A N 8
ATOM 14571 C CA . GLN A 1 44 ? -1.677 16.041 -2.439 1.00 0.00 44 GLN A CA 8
ATOM 14572 C C . GLN A 1 44 ? -1.872 15.472 -1.026 1.00 0.00 44 GLN A C 8
ATOM 14573 O O . GLN A 1 44 ? -0.941 14.904 -0.449 1.00 0.00 44 GLN A O 8
ATOM 14587 N N . LYS A 1 45 ? -3.098 15.550 -0.498 1.00 0.00 45 LYS A N 8
ATOM 14588 C CA . LYS A 1 45 ? -3.450 14.985 0.811 1.00 0.00 45 LYS A CA 8
ATOM 14589 C C . LYS A 1 45 ? -3.304 13.459 0.839 1.00 0.00 45 LYS A C 8
ATOM 14590 O O . LYS A 1 45 ? -2.842 12.919 1.842 1.00 0.00 45 LYS A O 8
ATOM 14609 N N . ALA A 1 46 ? -3.601 12.769 -0.263 1.00 0.00 46 ALA A N 8
ATOM 14610 C CA . ALA A 1 46 ? -3.399 11.327 -0.374 1.00 0.00 46 ALA A CA 8
ATOM 14611 C C . ALA A 1 46 ? -1.909 10.932 -0.342 1.00 0.00 46 ALA A C 8
ATOM 14612 O O . ALA A 1 46 ? -1.548 9.992 0.370 1.00 0.00 46 ALA A O 8
ATOM 14619 N N . LYS A 1 47 ? -1.017 11.658 -1.042 1.00 0.00 47 LYS A N 8
ATOM 14620 C CA . LYS A 1 47 ? 0.442 11.432 -0.941 1.00 0.00 47 LYS A CA 8
ATOM 14621 C C . LYS A 1 47 ? 0.915 11.563 0.512 1.00 0.00 47 LYS A C 8
ATOM 14622 O O . LYS A 1 47 ? 1.596 10.674 1.025 1.00 0.00 47 LYS A O 8
ATOM 14641 N N . ASP A 1 48 ? 0.498 12.630 1.195 1.00 0.00 48 ASP A N 8
ATOM 14642 C CA . ASP A 1 48 ? 0.842 12.861 2.602 1.00 0.00 48 ASP A CA 8
ATOM 14643 C C . ASP A 1 48 ? 0.254 11.816 3.548 1.00 0.00 48 ASP A C 8
ATOM 14644 O O . ASP A 1 48 ? 0.935 11.446 4.500 1.00 0.00 48 ASP A O 8
ATOM 14653 N N . GLU A 1 49 ? -0.955 11.299 3.314 1.00 0.00 49 GLU A N 8
ATOM 14654 C CA . GLU A 1 49 ? -1.559 10.322 4.232 1.00 0.00 49 GLU A CA 8
ATOM 14655 C C . GLU A 1 49 ? -0.852 8.959 4.174 1.00 0.00 49 GLU A C 8
ATOM 14656 O O . GLU A 1 49 ? -0.704 8.310 5.203 1.00 0.00 49 GLU A O 8
ATOM 14668 N N . VAL A 1 50 ? -0.329 8.553 3.010 1.00 0.00 50 VAL A N 8
ATOM 14669 C CA . VAL A 1 50 ? 0.535 7.364 2.891 1.00 0.00 50 VAL A CA 8
ATOM 14670 C C . VAL A 1 50 ? 1.894 7.635 3.545 1.00 0.00 50 VAL A C 8
ATOM 14671 O O . VAL A 1 50 ? 2.348 6.852 4.380 1.00 0.00 50 VAL A O 8
ATOM 14684 N N . LYS A 1 51 ? 2.525 8.771 3.222 1.00 0.00 51 LYS A N 8
ATOM 14685 C CA . LYS A 1 51 ? 3.853 9.158 3.722 1.00 0.00 51 LYS A CA 8
ATOM 14686 C C . LYS A 1 51 ? 3.880 9.294 5.239 1.00 0.00 51 LYS A C 8
ATOM 14687 O O . LYS A 1 51 ? 4.751 8.725 5.888 1.00 0.00 51 LYS A O 8
ATOM 14706 N N . THR A 1 52 ? 2.918 10.003 5.822 1.00 0.00 52 THR A N 8
ATOM 14707 C CA . THR A 1 52 ? 2.869 10.226 7.273 1.00 0.00 52 THR A CA 8
ATOM 14708 C C . THR A 1 52 ? 2.588 8.922 8.020 1.00 0.00 52 THR A C 8
ATOM 14709 O O . THR A 1 52 ? 3.182 8.667 9.067 1.00 0.00 52 THR A O 8
ATOM 14720 N N . LYS A 1 53 ? 1.783 8.024 7.434 1.00 0.00 53 LYS A N 8
ATOM 14721 C CA . LYS A 1 53 ? 1.531 6.690 7.994 1.00 0.00 53 LYS A CA 8
ATOM 14722 C C . LYS A 1 53 ? 2.781 5.811 8.015 1.00 0.00 53 LYS A C 8
ATOM 14723 O O . LYS A 1 53 ? 3.079 5.241 9.064 1.00 0.00 53 LYS A O 8
ATOM 14742 N N . VAL A 1 54 ? 3.544 5.730 6.920 1.00 0.00 54 VAL A N 8
ATOM 14743 C CA . VAL A 1 54 ? 4.792 4.942 6.916 1.00 0.00 54 VAL A CA 8
ATOM 14744 C C . VAL A 1 54 ? 5.865 5.590 7.788 1.00 0.00 54 VAL A C 8
ATOM 14745 O O . VAL A 1 54 ? 6.583 4.889 8.489 1.00 0.00 54 VAL A O 8
ATOM 14758 N N . GLU A 1 55 ? 5.950 6.922 7.812 1.00 0.00 55 GLU A N 8
ATOM 14759 C CA . GLU A 1 55 ? 6.931 7.653 8.617 1.00 0.00 55 GLU A CA 8
ATOM 14760 C C . GLU A 1 55 ? 6.693 7.425 10.108 1.00 0.00 55 GLU A C 8
ATOM 14761 O O . GLU A 1 55 ? 7.597 6.966 10.804 1.00 0.00 55 GLU A O 8
ATOM 14773 N N . GLN A 1 56 ? 5.468 7.638 10.596 1.00 0.00 56 GLN A N 8
ATOM 14774 C CA . GLN A 1 56 ? 5.124 7.345 11.989 1.00 0.00 56 GLN A CA 8
ATOM 14775 C C . GLN A 1 56 ? 5.288 5.853 12.322 1.00 0.00 56 GLN A C 8
ATOM 14776 O O . GLN A 1 56 ? 5.741 5.534 13.419 1.00 0.00 56 GLN A O 8
ATOM 14790 N N . ALA A 1 57 ? 5.016 4.935 11.386 1.00 0.00 57 ALA A N 8
ATOM 14791 C CA . ALA A 1 57 ? 5.236 3.510 11.609 1.00 0.00 57 ALA A CA 8
ATOM 14792 C C . ALA A 1 57 ? 6.728 3.178 11.774 1.00 0.00 57 ALA A C 8
ATOM 14793 O O . ALA A 1 57 ? 7.128 2.567 12.764 1.00 0.00 57 ALA A O 8
ATOM 14800 N N . ILE A 1 58 ? 7.581 3.622 10.849 1.00 0.00 58 ILE A N 8
ATOM 14801 C CA . ILE A 1 58 ? 9.023 3.349 10.891 1.00 0.00 58 ILE A CA 8
ATOM 14802 C C . ILE A 1 58 ? 9.646 3.985 12.141 1.00 0.00 58 ILE A C 8
ATOM 14803 O O . ILE A 1 58 ? 10.444 3.345 12.822 1.00 0.00 58 ILE A O 8
ATOM 14819 N N . ARG A 1 59 ? 9.236 5.207 12.501 1.00 0.00 59 ARG A N 8
ATOM 14820 C CA . ARG A 1 59 ? 9.696 5.912 13.713 1.00 0.00 59 ARG A CA 8
ATOM 14821 C C . ARG A 1 59 ? 9.348 5.180 15.003 1.00 0.00 59 ARG A C 8
ATOM 14822 O O . ARG A 1 59 ? 10.095 5.297 15.971 1.00 0.00 59 ARG A O 8
ATOM 14843 N N . GLU A 1 60 ? 8.263 4.407 15.028 1.00 0.00 60 GLU A N 8
ATOM 14844 C CA . GLU A 1 60 ? 7.940 3.518 16.135 1.00 0.00 60 GLU A CA 8
ATOM 14845 C C . GLU A 1 60 ? 8.836 2.272 16.128 1.00 0.00 60 GLU A C 8
ATOM 14846 O O . GLU A 1 60 ? 9.483 1.978 17.129 1.00 0.00 60 GLU A O 8
ATOM 14858 N N . TRP A 1 61 ? 8.982 1.576 14.996 1.00 0.00 61 TRP A N 8
ATOM 14859 C CA . TRP A 1 61 ? 9.865 0.394 14.926 1.00 0.00 61 TRP A CA 8
ATOM 14860 C C . TRP A 1 61 ? 11.309 0.729 15.331 1.00 0.00 61 TRP A C 8
ATOM 14861 O O . TRP A 1 61 ? 11.935 -0.007 16.097 1.00 0.00 61 TRP A O 8
ATOM 14882 N N . LYS A 1 62 ? 11.814 1.886 14.899 1.00 0.00 62 LYS A N 8
ATOM 14883 C CA . LYS A 1 62 ? 13.182 2.345 15.174 1.00 0.00 62 LYS A CA 8
ATOM 14884 C C . LYS A 1 62 ? 13.460 2.558 16.670 1.00 0.00 62 LYS A C 8
ATOM 14885 O O . LYS A 1 62 ? 14.596 2.378 17.107 1.00 0.00 62 LYS A O 8
ATOM 14904 N N . GLN A 1 63 ? 12.432 2.906 17.454 1.00 0.00 63 GLN A N 8
ATOM 14905 C CA . GLN A 1 63 ? 12.496 3.024 18.921 1.00 0.00 63 GLN A CA 8
ATOM 14906 C C . GLN A 1 63 ? 12.129 1.715 19.654 1.00 0.00 63 GLN A C 8
ATOM 14907 O O . GLN A 1 63 ? 11.916 1.704 20.868 1.00 0.00 63 GLN A O 8
ATOM 14921 N N . GLY A 1 64 ? 12.059 0.607 18.911 1.00 0.00 64 GLY A N 8
ATOM 14922 C CA . GLY A 1 64 ? 11.756 -0.743 19.399 1.00 0.00 64 GLY A CA 8
ATOM 14923 C C . GLY A 1 64 ? 10.263 -1.085 19.422 1.00 0.00 64 GLY A C 8
ATOM 14924 O O . GLY A 1 64 ? 9.884 -2.130 19.951 1.00 0.00 64 GLY A O 8
ATOM 14928 N N . ASN A 1 65 ? 9.407 -0.227 18.855 1.00 0.00 65 ASN A N 8
ATOM 14929 C CA . ASN A 1 65 ? 7.943 -0.351 18.917 1.00 0.00 65 ASN A CA 8
ATOM 14930 C C . ASN A 1 65 ? 7.375 -1.027 17.650 1.00 0.00 65 ASN A C 8
ATOM 14931 O O . ASN A 1 65 ? 6.569 -0.457 16.913 1.00 0.00 65 ASN A O 8
ATOM 14942 N N . GLU A 1 66 ? 7.797 -2.271 17.392 1.00 0.00 66 GLU A N 8
ATOM 14943 C CA . GLU A 1 66 ? 7.332 -3.092 16.254 1.00 0.00 66 GLU A CA 8
ATOM 14944 C C . GLU A 1 66 ? 5.804 -3.177 16.193 1.00 0.00 66 GLU A C 8
ATOM 14945 O O . GLU A 1 66 ? 5.196 -3.006 15.140 1.00 0.00 66 GLU A O 8
ATOM 14957 N N . GLU A 1 67 ? 5.191 -3.402 17.355 1.00 0.00 67 GLU A N 8
ATOM 14958 C CA . GLU A 1 67 ? 3.740 -3.549 17.510 1.00 0.00 67 GLU A CA 8
ATOM 14959 C C . GLU A 1 67 ? 2.964 -2.286 17.105 1.00 0.00 67 GLU A C 8
ATOM 14960 O O . GLU A 1 67 ? 1.909 -2.398 16.486 1.00 0.00 67 GLU A 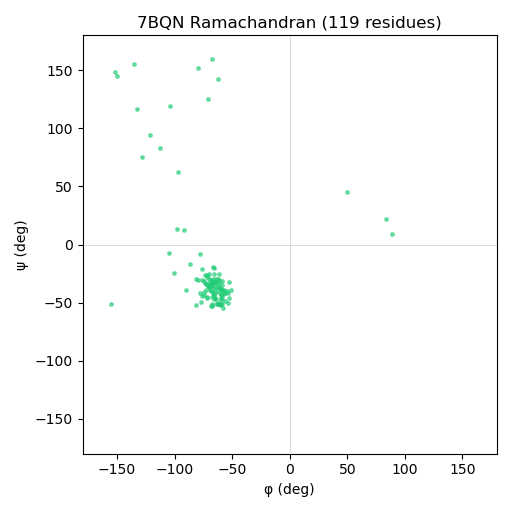O 8
ATOM 14972 N N . GLN A 1 68 ? 3.492 -1.085 17.372 1.00 0.00 68 GLN A N 8
ATOM 14973 C CA . GLN A 1 68 ? 2.863 0.161 16.923 1.00 0.00 68 GLN A CA 8
ATOM 14974 C C . GLN A 1 68 ? 3.128 0.423 15.433 1.00 0.00 68 GLN A C 8
ATOM 14975 O O . GLN A 1 68 ? 2.235 0.858 14.707 1.00 0.00 68 GLN A O 8
ATOM 14989 N N . ALA A 1 69 ? 4.333 0.097 14.956 1.00 0.00 69 ALA A N 8
ATOM 14990 C CA . ALA A 1 69 ? 4.734 0.252 13.561 1.00 0.00 69 ALA A CA 8
ATOM 14991 C C . ALA A 1 69 ? 3.851 -0.570 12.614 1.00 0.00 69 ALA A C 8
ATOM 14992 O O . ALA A 1 69 ? 3.271 -0.035 11.669 1.00 0.00 69 ALA A O 8
ATOM 14999 N N . ARG A 1 70 ? 3.682 -1.866 12.903 1.00 0.00 70 ARG A N 8
ATOM 15000 C CA . ARG A 1 70 ? 2.819 -2.751 12.110 1.00 0.00 70 ARG A CA 8
ATOM 15001 C C . ARG A 1 70 ? 1.333 -2.381 12.213 1.00 0.00 70 ARG A C 8
ATOM 15002 O O . ARG A 1 70 ? 0.610 -2.596 11.249 1.00 0.00 70 ARG A O 8
ATOM 15023 N N . LYS A 1 71 ? 0.873 -1.765 13.312 1.00 0.00 71 LYS A N 8
ATOM 15024 C CA . LYS A 1 71 ? -0.490 -1.207 13.421 1.00 0.00 71 LYS A CA 8
ATOM 15025 C C . LYS A 1 71 ? -0.682 0.033 12.544 1.00 0.00 71 LYS A C 8
ATOM 15026 O O . LYS A 1 71 ? -1.672 0.104 11.823 1.00 0.00 71 LYS A O 8
ATOM 15045 N N . ASP A 1 72 ? 0.252 0.983 12.535 1.00 0.00 72 ASP A N 8
ATOM 15046 C CA . ASP A 1 72 ? 0.167 2.161 11.656 1.00 0.00 72 ASP A CA 8
ATOM 15047 C C . ASP A 1 72 ? 0.293 1.781 10.171 1.00 0.00 72 ASP A C 8
ATOM 15048 O O . ASP A 1 72 ? -0.468 2.281 9.339 1.00 0.00 72 ASP A O 8
ATOM 15057 N N . MET A 1 73 ? 1.173 0.828 9.839 1.00 0.00 73 MET A N 8
ATOM 15058 C CA . MET A 1 73 ? 1.260 0.259 8.492 1.00 0.00 73 MET A CA 8
ATOM 15059 C C . MET A 1 73 ? -0.002 -0.543 8.117 1.00 0.00 73 MET A C 8
ATOM 15060 O O . MET A 1 73 ? -0.469 -0.440 6.987 1.00 0.00 73 MET A O 8
ATOM 15074 N N . ARG A 1 74 ? -0.634 -1.283 9.042 1.00 0.00 74 ARG A N 8
ATOM 15075 C CA . ARG A 1 74 ? -1.905 -2.008 8.791 1.00 0.00 74 ARG A CA 8
ATOM 15076 C C . ARG A 1 74 ? -3.010 -1.106 8.232 1.00 0.00 74 ARG A C 8
ATOM 15077 O O . ARG A 1 74 ? -3.746 -1.540 7.346 1.00 0.00 74 ARG A O 8
ATOM 15098 N N . LYS A 1 75 ? -3.106 0.153 8.678 1.00 0.00 75 LYS A N 8
ATOM 15099 C CA . LYS A 1 75 ? -4.113 1.101 8.153 1.00 0.00 75 LYS A CA 8
ATOM 15100 C C . LYS A 1 75 ? -3.882 1.411 6.667 1.00 0.00 75 LYS A C 8
ATOM 15101 O O . LYS A 1 75 ? -4.824 1.598 5.901 1.00 0.00 75 LYS A O 8
ATOM 15120 N N . VAL A 1 76 ? -2.614 1.413 6.265 1.00 0.00 76 VAL A N 8
ATOM 15121 C CA . VAL A 1 76 ? -2.149 1.570 4.878 1.00 0.00 76 VAL A CA 8
ATOM 15122 C C . VAL A 1 76 ? -2.351 0.293 4.055 1.00 0.00 76 VAL A C 8
ATOM 15123 O O . VAL A 1 76 ? -2.814 0.392 2.923 1.00 0.00 76 VAL A O 8
ATOM 15136 N N . LEU A 1 77 ? -2.121 -0.903 4.613 1.00 0.00 77 LEU A N 8
ATOM 15137 C CA . LEU A 1 77 ? -2.353 -2.184 3.911 1.00 0.00 77 LEU A CA 8
ATOM 15138 C C . LEU A 1 77 ? -3.799 -2.323 3.406 1.00 0.00 77 LEU A C 8
ATOM 15139 O O . LEU A 1 77 ? -4.022 -2.838 2.307 1.00 0.00 77 LEU A O 8
ATOM 15155 N N . LYS A 1 78 ? -4.777 -1.840 4.185 1.00 0.00 78 LYS A N 8
ATOM 15156 C CA . LYS A 1 78 ? -6.202 -1.853 3.808 1.00 0.00 78 LYS A CA 8
ATOM 15157 C C . LYS A 1 78 ? -6.633 -0.642 2.975 1.00 0.00 78 LYS A C 8
ATOM 15158 O O . LYS A 1 78 ? -7.644 -0.718 2.276 1.00 0.00 78 LYS A O 8
ATOM 15177 N N . SER A 1 79 ? -5.874 0.455 3.020 1.00 0.00 79 SER A N 8
ATOM 15178 C CA . SER A 1 79 ? -6.221 1.706 2.329 1.00 0.00 79 SER A CA 8
ATOM 15179 C C . SER A 1 79 ? -6.229 1.557 0.800 1.00 0.00 79 SER A C 8
ATOM 15180 O O . SER A 1 79 ? -5.299 0.978 0.225 1.00 0.00 79 SER A O 8
ATOM 15188 N N . PRO A 1 80 ? -7.249 2.095 0.104 1.00 0.00 80 PRO A N 8
ATOM 15189 C CA . PRO A 1 80 ? -7.394 1.944 -1.341 1.00 0.00 80 PRO A CA 8
ATOM 15190 C C . PRO A 1 80 ? -6.333 2.745 -2.099 1.00 0.00 80 PRO A C 8
ATOM 15191 O O . PRO A 1 80 ? -5.881 2.310 -3.156 1.00 0.00 80 PRO A O 8
ATOM 15202 N N . ALA A 1 81 ? -5.852 3.856 -1.528 1.00 0.00 81 ALA A N 8
ATOM 15203 C CA . ALA A 1 81 ? -4.743 4.626 -2.081 1.00 0.00 81 ALA A CA 8
ATOM 15204 C C . ALA A 1 81 ? -3.471 3.772 -2.197 1.00 0.00 81 ALA A C 8
ATOM 15205 O O . ALA A 1 81 ? -2.755 3.854 -3.193 1.00 0.00 81 ALA A O 8
ATOM 15212 N N . PHE A 1 82 ? -3.208 2.896 -1.225 1.00 0.00 82 PHE A N 8
ATOM 15213 C CA . PHE A 1 82 ? -2.010 2.065 -1.237 1.00 0.00 82 PHE A CA 8
ATOM 15214 C C . PHE A 1 82 ? -2.095 0.953 -2.293 1.00 0.00 82 PHE A C 8
ATOM 15215 O O . PHE A 1 82 ? -1.114 0.654 -2.975 1.00 0.00 82 PHE A O 8
ATOM 15232 N N . LYS A 1 83 ? -3.300 0.408 -2.515 1.00 0.00 83 LYS A N 8
ATOM 15233 C CA . LYS A 1 83 ? -3.576 -0.478 -3.654 1.00 0.00 83 LYS A CA 8
ATOM 15234 C C . LYS A 1 83 ? -3.373 0.265 -4.977 1.00 0.00 83 LYS A C 8
ATOM 15235 O O . LYS A 1 83 ? -2.771 -0.301 -5.887 1.00 0.00 83 LYS A O 8
ATOM 15254 N N . GLN A 1 84 ? -3.773 1.540 -5.076 1.00 0.00 84 GLN A N 8
ATOM 15255 C CA . GLN A 1 84 ? -3.520 2.337 -6.278 1.00 0.00 84 GLN A CA 8
ATOM 15256 C C . GLN A 1 84 ? -2.026 2.612 -6.487 1.00 0.00 84 GLN A C 8
ATOM 15257 O O . GLN A 1 84 ? -1.556 2.543 -7.619 1.00 0.00 84 GLN A O 8
ATOM 15271 N N . ALA A 1 85 ? -1.263 2.822 -5.411 1.00 0.00 85 ALA A N 8
ATOM 15272 C CA . ALA A 1 85 ? 0.188 3.003 -5.462 1.00 0.00 85 ALA A CA 8
ATOM 15273 C C . ALA A 1 85 ? 0.905 1.810 -6.102 1.00 0.00 85 ALA A C 8
ATOM 15274 O O . ALA A 1 85 ? 1.635 1.973 -7.081 1.00 0.00 85 ALA A O 8
ATOM 15281 N N . VAL A 1 86 ? 0.652 0.606 -5.579 1.00 0.00 86 VAL A N 8
ATOM 15282 C CA . VAL A 1 86 ? 1.276 -0.628 -6.072 1.00 0.00 86 VAL A CA 8
ATOM 15283 C C . VAL A 1 86 ? 0.766 -0.990 -7.469 1.00 0.00 86 VAL A C 8
ATOM 15284 O O . VAL A 1 86 ? 1.537 -1.490 -8.285 1.00 0.00 86 VAL A O 8
ATOM 15297 N N . LYS A 1 87 ? -0.491 -0.671 -7.804 1.00 0.00 87 LYS A N 8
ATOM 15298 C CA . LYS A 1 87 ? -1.075 -0.991 -9.113 1.00 0.00 87 LYS A CA 8
ATOM 15299 C C . LYS A 1 87 ? -0.339 -0.314 -10.275 1.00 0.00 87 LYS A C 8
ATOM 15300 O O . LYS A 1 87 ? -0.052 -0.979 -11.270 1.00 0.00 87 LYS A O 8
ATOM 15319 N N . VAL A 1 88 ? 0.039 0.964 -10.156 1.00 0.00 88 VAL A N 8
ATOM 15320 C CA . VAL A 1 88 ? 0.738 1.669 -11.254 1.00 0.00 88 VAL A CA 8
ATOM 15321 C C . VAL A 1 88 ? 2.163 1.158 -11.444 1.00 0.00 88 VAL A C 8
ATOM 15322 O O . VAL A 1 88 ? 2.618 0.975 -12.574 1.00 0.00 88 VAL A O 8
ATOM 15335 N N . MET A 1 89 ? 2.893 0.922 -10.353 1.00 0.00 89 MET A N 8
ATOM 15336 C CA . MET A 1 89 ? 4.239 0.351 -10.442 1.00 0.00 89 MET A CA 8
ATOM 15337 C C . MET A 1 89 ? 4.214 -1.104 -10.952 1.00 0.00 89 MET A C 8
ATOM 15338 O O . MET A 1 89 ? 5.133 -1.511 -11.656 1.00 0.00 89 MET A O 8
ATOM 15352 N N . GLU A 1 90 ? 3.145 -1.864 -10.684 1.00 0.00 90 GLU A N 8
ATOM 15353 C CA . GLU A 1 90 ? 2.919 -3.210 -11.239 1.00 0.00 90 GLU A CA 8
ATOM 15354 C C . GLU A 1 90 ? 2.580 -3.193 -12.745 1.00 0.00 90 GLU A C 8
ATOM 15355 O O . GLU A 1 90 ? 3.010 -4.089 -13.473 1.00 0.00 90 GLU A O 8
ATOM 15367 N N . GLU A 1 91 ? 1.896 -2.158 -13.255 1.00 0.00 91 GLU A N 8
ATOM 15368 C CA . GLU A 1 91 ? 1.700 -1.975 -14.707 1.00 0.00 91 GLU A CA 8
ATOM 15369 C C . GLU A 1 91 ? 3.024 -1.676 -15.435 1.00 0.00 91 GLU A C 8
ATOM 15370 O O . GLU A 1 91 ? 3.258 -2.185 -16.535 1.00 0.00 91 GLU A O 8
ATOM 15382 N N . GLN A 1 92 ? 3.894 -0.859 -14.831 1.00 0.00 92 GLN A N 8
ATOM 15383 C CA . GLN A 1 92 ? 5.179 -0.451 -15.412 1.00 0.00 92 GLN A CA 8
ATOM 15384 C C . GLN A 1 92 ? 6.255 -1.541 -15.302 1.00 0.00 92 GLN A C 8
ATOM 15385 O O . GLN A 1 92 ? 6.967 -1.818 -16.268 1.00 0.00 92 GLN A O 8
ATOM 15399 N N . GLU A 1 93 ? 6.368 -2.163 -14.127 1.00 0.00 93 GLU A N 8
ATOM 15400 C CA . GLU A 1 93 ? 7.367 -3.188 -13.800 1.00 0.00 93 GLU A CA 8
ATOM 15401 C C . GLU A 1 93 ? 6.688 -4.446 -13.208 1.00 0.00 93 GLU A C 8
ATOM 15402 O O . GLU A 1 93 ? 6.709 -4.666 -11.992 1.00 0.00 93 GLU A O 8
ATOM 15414 N N . PRO A 1 94 ? 6.095 -5.313 -14.052 1.00 0.00 94 PRO A N 8
ATOM 15415 C CA . PRO A 1 94 ? 5.356 -6.495 -13.598 1.00 0.00 94 PRO A CA 8
ATOM 15416 C C . PRO A 1 94 ? 6.266 -7.578 -13.003 1.00 0.00 94 PRO A C 8
ATOM 15417 O O . PRO A 1 94 ? 5.813 -8.380 -12.189 1.00 0.00 94 PRO A O 8
ATOM 15428 N N . ASN A 1 95 ? 7.557 -7.589 -13.352 1.00 0.00 95 ASN A N 8
ATOM 15429 C CA . ASN A 1 95 ? 8.542 -8.553 -12.854 1.00 0.00 95 ASN A CA 8
ATOM 15430 C C . ASN A 1 95 ? 9.422 -7.999 -11.711 1.00 0.00 95 ASN A C 8
ATOM 15431 O O . ASN A 1 95 ? 10.409 -8.638 -11.337 1.00 0.00 95 ASN A O 8
ATOM 15442 N N . ASN A 1 96 ? 9.098 -6.827 -11.144 1.00 0.00 96 ASN A N 8
ATOM 15443 C CA . ASN A 1 96 ? 9.917 -6.205 -10.097 1.00 0.00 96 ASN A CA 8
ATOM 15444 C C . ASN A 1 96 ? 9.824 -7.015 -8.784 1.00 0.00 96 ASN A C 8
ATOM 15445 O O . ASN A 1 96 ? 8.713 -7.177 -8.268 1.00 0.00 96 ASN A O 8
ATOM 15456 N N . PRO A 1 97 ? 10.938 -7.450 -8.171 1.00 0.00 97 PRO A N 8
ATOM 15457 C CA . PRO A 1 97 ? 10.901 -8.115 -6.869 1.00 0.00 97 PRO A CA 8
ATOM 15458 C C . PRO A 1 97 ? 10.338 -7.190 -5.783 1.00 0.00 97 PRO A C 8
ATOM 15459 O O . PRO A 1 97 ? 9.547 -7.623 -4.954 1.00 0.00 97 PRO A O 8
ATOM 15470 N N . GLU A 1 98 ? 10.656 -5.894 -5.826 1.00 0.00 98 GLU A N 8
ATOM 15471 C CA . GLU A 1 98 ? 10.193 -4.916 -4.832 1.00 0.00 98 GLU A CA 8
ATOM 15472 C C . GLU A 1 98 ? 8.698 -4.603 -4.958 1.00 0.00 98 GLU A C 8
ATOM 15473 O O . GLU A 1 98 ? 8.062 -4.264 -3.960 1.00 0.00 98 GLU A O 8
ATOM 15485 N N . VAL A 1 99 ? 8.116 -4.751 -6.158 1.00 0.00 99 VAL A N 8
ATOM 15486 C CA . VAL A 1 99 ? 6.666 -4.640 -6.347 1.00 0.00 99 VAL A CA 8
ATOM 15487 C C . VAL A 1 99 ? 5.982 -5.921 -5.899 1.00 0.00 99 VAL A C 8
ATOM 15488 O O . VAL A 1 99 ? 5.069 -5.860 -5.081 1.00 0.00 99 VAL A O 8
ATOM 15501 N N . GLN A 1 100 ? 6.423 -7.081 -6.393 1.00 0.00 100 GLN A N 8
ATOM 15502 C CA . GLN A 1 100 ? 5.717 -8.339 -6.130 1.00 0.00 100 GLN A CA 8
ATOM 15503 C C . GLN A 1 100 ? 5.836 -8.775 -4.668 1.00 0.00 100 GLN A C 8
ATOM 15504 O O . GLN A 1 100 ? 4.866 -9.290 -4.113 1.00 0.00 100 GLN A O 8
ATOM 15518 N N . GLU A 1 101 ? 6.965 -8.503 -4.009 1.00 0.00 101 GLU A N 8
ATOM 15519 C CA . GLU A 1 101 ? 7.118 -8.835 -2.581 1.00 0.00 101 GLU A CA 8
ATOM 15520 C C . GLU A 1 101 ? 6.236 -7.954 -1.682 1.00 0.00 101 GLU A C 8
ATOM 15521 O O . GLU A 1 101 ? 5.698 -8.453 -0.690 1.00 0.00 101 GLU A O 8
ATOM 15533 N N . LEU A 1 102 ? 6.016 -6.678 -2.036 1.00 0.00 102 LEU A N 8
ATOM 15534 C CA . LEU A 1 102 ? 5.043 -5.838 -1.330 1.00 0.00 102 LEU A CA 8
ATOM 15535 C C . LEU A 1 102 ? 3.600 -6.246 -1.680 1.00 0.00 102 LEU A C 8
ATOM 15536 O O . LEU A 1 102 ? 2.777 -6.465 -0.791 1.00 0.00 102 LEU A O 8
ATOM 15552 N N . LYS A 1 103 ? 3.283 -6.406 -2.971 1.00 0.00 103 LYS A N 8
ATOM 15553 C CA . LYS A 1 103 ? 1.920 -6.709 -3.427 1.00 0.00 103 LYS A CA 8
ATOM 15554 C C . LYS A 1 103 ? 1.410 -8.016 -2.826 1.00 0.00 103 LYS A C 8
ATOM 15555 O O . LYS A 1 103 ? 0.259 -8.070 -2.408 1.00 0.00 103 LYS A O 8
ATOM 15574 N N . LYS A 1 104 ? 2.277 -9.029 -2.697 1.00 0.00 104 LYS A N 8
ATOM 15575 C CA . LYS A 1 104 ? 1.987 -10.275 -1.962 1.00 0.00 104 LYS A CA 8
ATOM 15576 C C . LYS A 1 104 ? 1.582 -10.035 -0.507 1.00 0.00 104 LYS A C 8
ATOM 15577 O O . LYS A 1 104 ? 0.618 -10.645 -0.046 1.00 0.00 104 LYS A O 8
ATOM 15596 N N . ALA A 1 105 ? 2.261 -9.131 0.205 1.00 0.00 105 ALA A N 8
ATOM 15597 C CA . ALA A 1 105 ? 1.914 -8.793 1.588 1.00 0.00 105 ALA A CA 8
ATOM 15598 C C . ALA A 1 105 ? 0.476 -8.249 1.681 1.00 0.00 105 ALA A C 8
ATOM 15599 O O . ALA A 1 105 ? -0.309 -8.750 2.491 1.00 0.00 105 ALA A O 8
ATOM 15606 N N . MET A 1 106 ? 0.113 -7.301 0.806 1.00 0.00 106 MET A N 8
ATOM 15607 C CA . MET A 1 106 ? -1.252 -6.761 0.702 1.00 0.00 106 MET A CA 8
ATOM 15608 C C . MET A 1 106 ? -2.300 -7.776 0.236 1.00 0.00 106 MET A C 8
ATOM 15609 O O . MET A 1 106 ? -3.319 -7.953 0.900 1.00 0.00 106 MET A O 8
ATOM 15623 N N . GLU A 1 107 ? -2.068 -8.450 -0.890 1.00 0.00 107 GLU A N 8
ATOM 15624 C CA . GLU A 1 107 ? -3.016 -9.395 -1.495 1.00 0.00 107 GLU A CA 8
ATOM 15625 C C . GLU A 1 107 ? -3.356 -10.560 -0.549 1.00 0.00 107 GLU A C 8
ATOM 15626 O O . GLU A 1 107 ? -4.516 -10.959 -0.450 1.00 0.00 107 GLU A O 8
ATOM 15638 N N . GLU A 1 108 ? -2.384 -11.060 0.219 1.00 0.00 108 GLU A N 8
ATOM 15639 C CA . GLU A 1 108 ? -2.609 -12.116 1.216 1.00 0.00 108 GLU A CA 8
ATOM 15640 C C . GLU A 1 108 ? -3.277 -11.589 2.505 1.00 0.00 108 GLU A C 8
ATOM 15641 O O . GLU A 1 108 ? -4.064 -12.313 3.118 1.00 0.00 108 GLU A O 8
ATOM 15653 N N . ALA A 1 109 ? -3.041 -10.328 2.898 1.00 0.00 109 ALA A N 8
ATOM 15654 C CA . ALA A 1 109 ? -3.779 -9.675 3.990 1.00 0.00 109 ALA A CA 8
ATOM 15655 C C . ALA A 1 109 ? -5.260 -9.443 3.634 1.00 0.00 109 ALA A C 8
ATOM 15656 O O . ALA A 1 109 ? -6.148 -9.640 4.465 1.00 0.00 109 ALA A O 8
ATOM 15663 N N . GLU A 1 110 ? -5.532 -9.062 2.383 1.00 0.00 110 GLU A N 8
ATOM 15664 C CA . GLU A 1 110 ? -6.871 -8.770 1.862 1.00 0.00 110 GLU A CA 8
ATOM 15665 C C . GLU A 1 110 ? -7.749 -10.025 1.785 1.00 0.00 110 GLU A C 8
ATOM 15666 O O . GLU A 1 110 ? -8.912 -10.008 2.192 1.00 0.00 110 GLU A O 8
ATOM 15678 N N . ARG A 1 111 ? -7.154 -11.141 1.344 1.00 0.00 111 ARG A N 8
ATOM 15679 C CA . ARG A 1 111 ? -7.767 -12.483 1.403 1.00 0.00 111 ARG A CA 8
ATOM 15680 C C . ARG A 1 111 ? -7.974 -12.992 2.839 1.00 0.00 111 ARG A C 8
ATOM 15681 O O . ARG A 1 111 ? -8.803 -13.875 3.061 1.00 0.00 111 ARG A O 8
ATOM 15702 N N . GLY A 1 112 ? -7.244 -12.432 3.805 1.00 0.00 112 GLY A N 8
ATOM 15703 C CA . GLY A 1 112 ? -7.340 -12.731 5.233 1.00 0.00 112 GLY A CA 8
ATOM 15704 C C . GLY A 1 112 ? -8.534 -12.059 5.920 1.00 0.00 112 GLY A C 8
ATOM 15705 O O . GLY A 1 112 ? -9.503 -12.733 6.280 1.00 0.00 112 GLY A O 8
ATOM 15709 N N . SER A 1 113 ? -8.467 -10.736 6.118 1.00 0.00 113 SER A N 8
ATOM 15710 C CA . SER A 1 113 ? -9.421 -9.985 6.959 1.00 0.00 113 SER A CA 8
ATOM 15711 C C . SER A 1 113 ? -9.701 -8.549 6.483 1.00 0.00 113 SER A C 8
ATOM 15712 O O . SER A 1 113 ? -9.600 -7.588 7.252 1.00 0.00 113 SER A O 8
ATOM 15720 N N . LEU A 1 114 ? -10.085 -8.388 5.211 1.00 0.00 114 LEU A N 8
ATOM 15721 C CA . LEU A 1 114 ? -10.598 -7.117 4.682 1.00 0.00 114 LEU A CA 8
ATOM 15722 C C . LEU A 1 114 ? -11.968 -6.768 5.303 1.00 0.00 114 LEU A C 8
ATOM 15723 O O . LEU A 1 114 ? -12.954 -7.483 5.108 1.00 0.00 114 LEU A O 8
ATOM 15739 N N . GLU A 1 115 ? -12.041 -5.643 6.016 1.00 0.00 115 GLU A N 8
ATOM 15740 C CA . GLU A 1 115 ? -13.301 -5.033 6.477 1.00 0.00 115 GLU A CA 8
ATOM 15741 C C . GLU A 1 115 ? -13.980 -4.188 5.379 1.00 0.00 115 GLU A C 8
ATOM 15742 O O . GLU A 1 115 ? -13.339 -3.718 4.434 1.00 0.00 115 GLU A O 8
ATOM 15754 N N . HIS A 1 116 ? -15.290 -3.978 5.526 1.00 0.00 116 HIS A N 8
ATOM 15755 C CA . HIS A 1 116 ? -16.145 -3.223 4.603 1.00 0.00 116 HIS A CA 8
ATOM 15756 C C . HIS A 1 116 ? -17.199 -2.344 5.317 1.00 0.00 116 HIS A C 8
ATOM 15757 O O . HIS A 1 116 ? -17.753 -1.432 4.698 1.00 0.00 116 HIS A O 8
ATOM 15771 N N . HIS A 1 117 ? -17.468 -2.572 6.611 1.00 0.00 117 HIS A N 8
ATOM 15772 C CA . HIS A 1 117 ? -18.491 -1.863 7.395 1.00 0.00 117 HIS A CA 8
ATOM 15773 C C . HIS A 1 117 ? -17.854 -1.002 8.506 1.00 0.00 117 HIS A C 8
ATOM 15774 O O . HIS A 1 117 ? -18.052 -1.225 9.705 1.00 0.00 117 HIS A O 8
ATOM 15788 N N . HIS A 1 118 ? -17.062 -0.003 8.101 1.00 0.00 118 HIS A N 8
ATOM 15789 C CA . HIS A 1 118 ? -16.410 0.945 9.016 1.00 0.00 118 HIS A CA 8
ATOM 15790 C C . HIS A 1 118 ? -17.421 1.859 9.741 1.00 0.00 118 HIS A C 8
ATOM 15791 O O . HIS A 1 118 ? -17.256 2.144 10.930 1.00 0.00 118 HIS A O 8
ATOM 15805 N N . HIS A 1 119 ? -18.474 2.291 9.032 1.00 0.00 119 HIS A N 8
ATOM 15806 C CA . HIS A 1 119 ? -19.473 3.277 9.478 1.00 0.00 119 HIS A CA 8
ATOM 15807 C C . HIS A 1 119 ? -18.847 4.623 9.934 1.00 0.00 119 HIS A C 8
ATOM 15808 O O . HIS A 1 119 ? -17.669 4.894 9.678 1.00 0.00 119 HIS A O 8
ATOM 15822 N N . HIS A 1 120 ? -19.641 5.503 10.556 1.00 0.00 120 HIS A N 8
ATOM 15823 C CA . HIS A 1 120 ? -19.244 6.852 10.993 1.00 0.00 120 HIS A CA 8
ATOM 15824 C C . HIS A 1 120 ? -19.707 7.139 12.443 1.00 0.00 120 HIS A C 8
ATOM 15825 O O . HIS A 1 120 ? -20.303 8.180 12.741 1.00 0.00 120 HIS A O 8
ATOM 15839 N N . HIS A 1 121 ? -19.461 6.180 13.346 1.00 0.00 121 HIS A N 8
ATOM 15840 C CA . HIS A 1 121 ? -19.787 6.235 14.782 1.00 0.00 121 HIS A CA 8
ATOM 15841 C C . HIS A 1 121 ? -18.645 5.656 15.645 1.00 0.00 121 HIS A C 8
ATOM 15842 O O . HIS A 1 121 ? -18.044 4.629 15.252 1.00 0.00 121 HIS A O 8
ATOM 15857 N N . GLY A 1 1 ? -5.260 -15.062 16.674 1.00 0.00 1 GLY A N 9
ATOM 15858 C CA . GLY A 1 1 ? -5.131 -14.961 15.206 1.00 0.00 1 GLY A CA 9
ATOM 15859 C C . GLY A 1 1 ? -4.296 -13.750 14.831 1.00 0.00 1 GLY A C 9
ATOM 15860 O O . GLY A 1 1 ? -3.074 -13.785 14.963 1.00 0.00 1 GLY A O 9
ATOM 15866 N N . ASP A 1 2 ? -4.953 -12.665 14.400 1.00 0.00 2 ASP A N 9
ATOM 15867 C CA . ASP A 1 2 ? -4.352 -11.358 14.064 1.00 0.00 2 ASP A CA 9
ATOM 15868 C C . ASP A 1 2 ? -3.309 -11.383 12.920 1.00 0.00 2 ASP A C 9
ATOM 15869 O O . ASP A 1 2 ? -2.580 -10.411 12.702 1.00 0.00 2 ASP A O 9
ATOM 15878 N N . GLU A 1 3 ? -3.251 -12.468 12.141 1.00 0.00 3 GLU A N 9
ATOM 15879 C CA . GLU A 1 3 ? -2.268 -12.659 11.067 1.00 0.00 3 GLU A CA 9
ATOM 15880 C C . GLU A 1 3 ? -2.381 -11.597 9.963 1.00 0.00 3 GLU A C 9
ATOM 15881 O O . GLU A 1 3 ? -1.364 -11.120 9.467 1.00 0.00 3 GLU A O 9
ATOM 15893 N N . ALA A 1 4 ? -3.601 -11.155 9.641 1.00 0.00 4 ALA A N 9
ATOM 15894 C CA . ALA A 1 4 ? -3.888 -10.123 8.645 1.00 0.00 4 ALA A CA 9
ATOM 15895 C C . ALA A 1 4 ? -3.247 -8.764 8.993 1.00 0.00 4 ALA A C 9
ATOM 15896 O O . ALA A 1 4 ? -3.008 -7.938 8.110 1.00 0.00 4 ALA A O 9
ATOM 15903 N N . GLU A 1 5 ? -2.955 -8.532 10.277 1.00 0.00 5 GLU A N 9
ATOM 15904 C CA . GLU A 1 5 ? -2.162 -7.384 10.739 1.00 0.00 5 GLU A CA 9
ATOM 15905 C C . GLU A 1 5 ? -0.662 -7.683 10.852 1.00 0.00 5 GLU A C 9
ATOM 15906 O O . GLU A 1 5 ? 0.149 -6.800 10.587 1.00 0.00 5 GLU A O 9
ATOM 15918 N N . LYS A 1 6 ? -0.264 -8.913 11.186 1.00 0.00 6 LYS A N 9
ATOM 15919 C CA . LYS A 1 6 ? 1.144 -9.366 11.146 1.00 0.00 6 LYS A CA 9
ATOM 15920 C C . LYS A 1 6 ? 1.768 -9.254 9.744 1.00 0.00 6 LYS A C 9
ATOM 15921 O O . LYS A 1 6 ? 2.938 -8.902 9.636 1.00 0.00 6 LYS A O 9
ATOM 15940 N N . GLN A 1 7 ? 0.992 -9.433 8.670 1.00 0.00 7 GLN A N 9
ATOM 15941 C CA . GLN A 1 7 ? 1.409 -9.141 7.290 1.00 0.00 7 GLN A CA 9
ATOM 15942 C C . GLN A 1 7 ? 1.875 -7.699 7.079 1.00 0.00 7 GLN A C 9
ATOM 15943 O O . GLN A 1 7 ? 2.764 -7.451 6.267 1.00 0.00 7 GLN A O 9
ATOM 15957 N N . ALA A 1 8 ? 1.302 -6.750 7.817 1.00 0.00 8 ALA A N 9
ATOM 15958 C CA . ALA A 1 8 ? 1.694 -5.349 7.710 1.00 0.00 8 ALA A CA 9
ATOM 15959 C C . ALA A 1 8 ? 3.146 -5.097 8.125 1.00 0.00 8 ALA A C 9
ATOM 15960 O O . ALA A 1 8 ? 3.811 -4.255 7.531 1.00 0.00 8 ALA A O 9
ATOM 15967 N N . GLU A 1 9 ? 3.670 -5.885 9.065 1.00 0.00 9 GLU A N 9
ATOM 15968 C CA . GLU A 1 9 ? 5.098 -5.891 9.419 1.00 0.00 9 GLU A CA 9
ATOM 15969 C C . GLU A 1 9 ? 6.006 -6.168 8.199 1.00 0.00 9 GLU A C 9
ATOM 15970 O O . GLU A 1 9 ? 7.044 -5.523 8.039 1.00 0.00 9 GLU A O 9
ATOM 15982 N N . ARG A 1 10 ? 5.579 -7.071 7.302 1.00 0.00 10 ARG A N 9
ATOM 15983 C CA . ARG A 1 10 ? 6.306 -7.482 6.081 1.00 0.00 10 ARG A CA 9
ATOM 15984 C C . ARG A 1 10 ? 6.409 -6.360 5.046 1.00 0.00 10 ARG A C 9
ATOM 15985 O O . ARG A 1 10 ? 7.464 -6.151 4.449 1.00 0.00 10 ARG A O 9
ATOM 16006 N N . ALA A 1 11 ? 5.319 -5.620 4.847 1.00 0.00 11 ALA A N 9
ATOM 16007 C CA . ALA A 1 11 ? 5.300 -4.439 3.981 1.00 0.00 11 ALA A CA 9
ATOM 16008 C C . ALA A 1 11 ? 6.019 -3.239 4.621 1.00 0.00 11 ALA A C 9
ATOM 16009 O O . ALA A 1 11 ? 6.674 -2.467 3.920 1.00 0.00 11 ALA A O 9
ATOM 16016 N N . LEU A 1 12 ? 5.933 -3.105 5.951 1.00 0.00 12 LEU A N 9
ATOM 16017 C CA . LEU A 1 12 ? 6.548 -2.025 6.724 1.00 0.00 12 LEU A CA 9
ATOM 16018 C C . LEU A 1 12 ? 8.076 -2.086 6.591 1.00 0.00 12 LEU A C 9
ATOM 16019 O O . LEU A 1 12 ? 8.723 -1.084 6.285 1.00 0.00 12 LEU A O 9
ATOM 16035 N N . GLU A 1 13 ? 8.663 -3.275 6.737 1.00 0.00 13 GLU A N 9
ATOM 16036 C CA . GLU A 1 13 ? 10.107 -3.457 6.576 1.00 0.00 13 GLU A CA 9
ATOM 16037 C C . GLU A 1 13 ? 10.576 -3.267 5.121 1.00 0.00 13 GLU A C 9
ATOM 16038 O O . GLU A 1 13 ? 11.668 -2.745 4.904 1.00 0.00 13 GLU A O 9
ATOM 16050 N N . LEU A 1 14 ? 9.753 -3.600 4.118 1.00 0.00 14 LEU A N 9
ATOM 16051 C CA . LEU A 1 14 ? 10.063 -3.356 2.702 1.00 0.00 14 LEU A CA 9
ATOM 16052 C C . LEU A 1 14 ? 10.244 -1.849 2.435 1.00 0.00 14 LEU A C 9
ATOM 16053 O O . LEU A 1 14 ? 11.281 -1.431 1.913 1.00 0.00 14 LEU A O 9
ATOM 16069 N N . VAL A 1 15 ? 9.292 -1.010 2.868 1.00 0.00 15 VAL A N 9
ATOM 16070 C CA . VAL A 1 15 ? 9.369 0.454 2.659 1.00 0.00 15 VAL A CA 9
ATOM 16071 C C . VAL A 1 15 ? 10.431 1.127 3.538 1.00 0.00 15 VAL A C 9
ATOM 16072 O O . VAL A 1 15 ? 10.963 2.173 3.167 1.00 0.00 15 VAL A O 9
ATOM 16085 N N . ARG A 1 16 ? 10.796 0.505 4.669 1.00 0.00 16 ARG A N 9
ATOM 16086 C CA . ARG A 1 16 ? 11.908 0.931 5.539 1.00 0.00 16 ARG A CA 9
ATOM 16087 C C . ARG A 1 16 ? 13.268 0.702 4.890 1.00 0.00 16 ARG A C 9
ATOM 16088 O O . ARG A 1 16 ? 14.123 1.588 4.940 1.00 0.00 16 ARG A O 9
ATOM 16109 N N . LYS A 1 17 ? 13.484 -0.479 4.304 1.00 0.00 17 LYS A N 9
ATOM 16110 C CA . LYS A 1 17 ? 14.776 -0.886 3.718 1.00 0.00 17 LYS A CA 9
ATOM 16111 C C . LYS A 1 17 ? 14.993 -0.257 2.342 1.00 0.00 17 LYS A C 9
ATOM 16112 O O . LYS A 1 17 ? 16.129 0.070 1.998 1.00 0.00 17 LYS A O 9
ATOM 16131 N N . SER A 1 18 ? 13.906 -0.035 1.602 1.00 0.00 18 SER A N 9
ATOM 16132 C CA . SER A 1 18 ? 13.896 0.694 0.332 1.00 0.00 18 SER A CA 9
ATOM 16133 C C . SER A 1 18 ? 13.075 1.991 0.436 1.00 0.00 18 SER A C 9
ATOM 16134 O O . SER A 1 18 ? 11.940 2.040 -0.046 1.00 0.00 18 SER A O 9
ATOM 16142 N N . PRO A 1 19 ? 13.632 3.082 0.998 1.00 0.00 19 PRO A N 9
ATOM 16143 C CA . PRO A 1 19 ? 12.962 4.385 1.002 1.00 0.00 19 PRO A CA 9
ATOM 16144 C C . PRO A 1 19 ? 12.831 4.983 -0.411 1.00 0.00 19 PRO A C 9
ATOM 16145 O O . PRO A 1 19 ? 11.964 5.822 -0.645 1.00 0.00 19 PRO A O 9
ATOM 16156 N N . ASP A 1 20 ? 13.628 4.517 -1.381 1.00 0.00 20 ASP A N 9
ATOM 16157 C CA . ASP A 1 20 ? 13.520 4.906 -2.793 1.00 0.00 20 ASP A CA 9
ATOM 16158 C C . ASP A 1 20 ? 12.283 4.281 -3.455 1.00 0.00 20 ASP A C 9
ATOM 16159 O O . ASP A 1 20 ? 11.628 4.933 -4.269 1.00 0.00 20 ASP A O 9
ATOM 16168 N N . LEU A 1 21 ? 11.912 3.056 -3.048 1.00 0.00 21 LEU A N 9
ATOM 16169 C CA . LEU A 1 21 ? 10.645 2.410 -3.415 1.00 0.00 21 LEU A CA 9
ATOM 16170 C C . LEU A 1 21 ? 9.473 3.225 -2.863 1.00 0.00 21 LEU A C 9
ATOM 16171 O O . LEU A 1 21 ? 8.509 3.491 -3.573 1.00 0.00 21 LEU A O 9
ATOM 16187 N N . LEU A 1 22 ? 9.582 3.697 -1.621 1.00 0.00 22 LEU A N 9
ATOM 16188 C CA . LEU A 1 22 ? 8.540 4.506 -0.999 1.00 0.00 22 LEU A CA 9
ATOM 16189 C C . LEU A 1 22 ? 8.394 5.864 -1.709 1.00 0.00 22 LEU A C 9
ATOM 16190 O O . LEU A 1 22 ? 7.274 6.291 -1.987 1.00 0.00 22 LEU A O 9
ATOM 16206 N N . LYS A 1 23 ? 9.513 6.502 -2.083 1.00 0.00 23 LYS A N 9
ATOM 16207 C CA . LYS A 1 23 ? 9.549 7.798 -2.786 1.00 0.00 23 LYS A CA 9
ATOM 16208 C C . LYS A 1 23 ? 8.854 7.775 -4.150 1.00 0.00 23 LYS A C 9
ATOM 16209 O O . LYS A 1 23 ? 8.279 8.782 -4.560 1.00 0.00 23 LYS A O 9
ATOM 16228 N N . LYS A 1 24 ? 8.893 6.642 -4.860 1.00 0.00 24 LYS A N 9
ATOM 16229 C CA . LYS A 1 24 ? 8.095 6.420 -6.070 1.00 0.00 24 LYS A CA 9
ATOM 16230 C C . LYS A 1 24 ? 6.667 5.968 -5.778 1.00 0.00 24 LYS A C 9
ATOM 16231 O O . LYS A 1 24 ? 5.784 6.260 -6.568 1.00 0.00 24 LYS A O 9
ATOM 16250 N N . LEU A 1 25 ? 6.419 5.289 -4.661 1.00 0.00 25 LEU A N 9
ATOM 16251 C CA . LEU A 1 25 ? 5.102 4.751 -4.302 1.00 0.00 25 LEU A CA 9
ATOM 16252 C C . LEU A 1 25 ? 4.040 5.848 -4.115 1.00 0.00 25 LEU A C 9
ATOM 16253 O O . LEU A 1 25 ? 3.037 5.849 -4.832 1.00 0.00 25 LEU A O 9
ATOM 16269 N N . LEU A 1 26 ? 4.283 6.837 -3.243 1.00 0.00 26 LEU A N 9
ATOM 16270 C CA . LEU A 1 26 ? 3.369 7.983 -3.085 1.00 0.00 26 LEU A CA 9
ATOM 16271 C C . LEU A 1 26 ? 3.236 8.792 -4.395 1.00 0.00 26 LEU A C 9
ATOM 16272 O O . LEU A 1 26 ? 2.170 9.323 -4.695 1.00 0.00 26 LEU A O 9
ATOM 16288 N N . GLU A 1 27 ? 4.301 8.857 -5.198 1.00 0.00 27 GLU A N 9
ATOM 16289 C CA . GLU A 1 27 ? 4.335 9.568 -6.479 1.00 0.00 27 GLU A CA 9
ATOM 16290 C C . GLU A 1 27 ? 3.565 8.829 -7.597 1.00 0.00 27 GLU A C 9
ATOM 16291 O O . GLU A 1 27 ? 2.949 9.464 -8.454 1.00 0.00 27 GLU A O 9
ATOM 16303 N N . ALA A 1 28 ? 3.535 7.492 -7.570 1.00 0.00 28 ALA A N 9
ATOM 16304 C CA . ALA A 1 28 ? 2.818 6.637 -8.514 1.00 0.00 28 ALA A CA 9
ATOM 16305 C C . ALA A 1 28 ? 1.308 6.639 -8.234 1.00 0.00 28 ALA A C 9
ATOM 16306 O O . ALA A 1 28 ? 0.502 6.750 -9.156 1.00 0.00 28 ALA A O 9
ATOM 16313 N N . MET A 1 29 ? 0.922 6.613 -6.955 1.00 0.00 29 MET A N 9
ATOM 16314 C CA . MET A 1 29 ? -0.470 6.691 -6.490 1.00 0.00 29 MET A CA 9
ATOM 16315 C C . MET A 1 29 ? -1.231 7.886 -7.081 1.00 0.00 29 MET A C 9
ATOM 16316 O O . MET A 1 29 ? -2.396 7.759 -7.454 1.00 0.00 29 MET A O 9
ATOM 16330 N N . ALA A 1 30 ? -0.561 9.034 -7.192 1.00 0.00 30 ALA A N 9
ATOM 16331 C CA . ALA A 1 30 ? -1.121 10.265 -7.740 1.00 0.00 30 ALA A CA 9
ATOM 16332 C C . ALA A 1 30 ? -1.605 10.128 -9.190 1.00 0.00 30 ALA A C 9
ATOM 16333 O O . ALA A 1 30 ? -2.594 10.752 -9.576 1.00 0.00 30 ALA A O 9
ATOM 16340 N N . GLU A 1 31 ? -0.937 9.297 -9.988 1.00 0.00 31 GLU A N 9
ATOM 16341 C CA . GLU A 1 31 ? -1.296 9.080 -11.388 1.00 0.00 31 GLU A CA 9
ATOM 16342 C C . GLU A 1 31 ? -2.585 8.272 -11.498 1.00 0.00 31 GLU A C 9
ATOM 16343 O O . GLU A 1 31 ? -3.485 8.661 -12.232 1.00 0.00 31 GLU A O 9
ATOM 16355 N N . GLU A 1 32 ? -2.741 7.207 -10.709 1.00 0.00 32 GLU A N 9
ATOM 16356 C CA . GLU A 1 32 ? -4.000 6.461 -10.653 1.00 0.00 32 GLU A CA 9
ATOM 16357 C C . GLU A 1 32 ? -5.125 7.291 -10.023 1.00 0.00 32 GLU A C 9
ATOM 16358 O O . GLU A 1 32 ? -6.261 7.241 -10.494 1.00 0.00 32 GLU A O 9
ATOM 16370 N N . LEU A 1 33 ? -4.840 8.104 -9.003 1.00 0.00 33 LEU A N 9
ATOM 16371 C CA . LEU A 1 33 ? -5.843 9.024 -8.465 1.00 0.00 33 LEU A CA 9
ATOM 16372 C C . LEU A 1 33 ? -6.296 10.037 -9.541 1.00 0.00 33 LEU A C 9
ATOM 16373 O O . LEU A 1 33 ? -7.478 10.379 -9.612 1.00 0.00 33 LEU A O 9
ATOM 16389 N N . LYS A 1 34 ? -5.407 10.436 -10.462 1.00 0.00 34 LYS A N 9
ATOM 16390 C CA . LYS A 1 34 ? -5.779 11.236 -11.642 1.00 0.00 34 LYS A CA 9
ATOM 16391 C C . LYS A 1 34 ? -6.583 10.453 -12.701 1.00 0.00 34 LYS A C 9
ATOM 16392 O O . LYS A 1 34 ? -7.478 11.041 -13.307 1.00 0.00 34 LYS A O 9
ATOM 16411 N N . ARG A 1 35 ? -6.375 9.136 -12.872 1.00 0.00 35 ARG A N 9
ATOM 16412 C CA . ARG A 1 35 ? -7.219 8.257 -13.739 1.00 0.00 35 ARG A CA 9
ATOM 16413 C C . ARG A 1 35 ? -8.663 8.168 -13.231 1.00 0.00 35 ARG A C 9
ATOM 16414 O O . ARG A 1 35 ? -9.605 8.081 -14.017 1.00 0.00 35 ARG A O 9
ATOM 16435 N N . GLN A 1 36 ? -8.821 8.249 -11.911 1.00 0.00 36 GLN A N 9
ATOM 16436 C CA . GLN A 1 36 ? -10.097 8.314 -11.186 1.00 0.00 36 GLN A CA 9
ATOM 16437 C C . GLN A 1 36 ? -10.755 9.711 -11.234 1.00 0.00 36 GLN A C 9
ATOM 16438 O O . GLN A 1 36 ? -11.916 9.859 -10.846 1.00 0.00 36 GLN A O 9
ATOM 16452 N N . GLY A 1 37 ? -10.042 10.733 -11.720 1.00 0.00 37 GLY A N 9
ATOM 16453 C CA . GLY A 1 37 ? -10.554 12.087 -11.942 1.00 0.00 37 GLY A CA 9
ATOM 16454 C C . GLY A 1 37 ? -10.463 13.006 -10.720 1.00 0.00 37 GLY A C 9
ATOM 16455 O O . GLY A 1 37 ? -11.190 14.001 -10.649 1.00 0.00 37 GLY A O 9
ATOM 16459 N N . LYS A 1 38 ? -9.602 12.678 -9.744 1.00 0.00 38 LYS A N 9
ATOM 16460 C CA . LYS A 1 38 ? -9.386 13.495 -8.538 1.00 0.00 38 LYS A CA 9
ATOM 16461 C C . LYS A 1 38 ? -8.721 14.840 -8.846 1.00 0.00 38 LYS A C 9
ATOM 16462 O O . LYS A 1 38 ? -8.060 15.012 -9.874 1.00 0.00 38 LYS A O 9
ATOM 16481 N N . SER A 1 39 ? -8.873 15.782 -7.920 1.00 0.00 39 SER A N 9
ATOM 16482 C CA . SER A 1 39 ? -8.262 17.119 -7.983 1.00 0.00 39 SER A CA 9
ATOM 16483 C C . SER A 1 39 ? -6.842 17.125 -7.397 1.00 0.00 39 SER A C 9
ATOM 16484 O O . SER A 1 39 ? -6.542 16.316 -6.512 1.00 0.00 39 SER A O 9
ATOM 16492 N N . PRO A 1 40 ? -5.951 18.034 -7.845 1.00 0.00 40 PRO A N 9
ATOM 16493 C CA . PRO A 1 40 ? -4.556 18.070 -7.399 1.00 0.00 40 PRO A CA 9
ATOM 16494 C C . PRO A 1 40 ? -4.411 18.309 -5.888 1.00 0.00 40 PRO A C 9
ATOM 16495 O O . PRO A 1 40 ? -3.464 17.813 -5.285 1.00 0.00 40 PRO A O 9
ATOM 16506 N N . ASP A 1 41 ? -5.366 18.994 -5.253 1.00 0.00 41 ASP A N 9
ATOM 16507 C CA . ASP A 1 41 ? -5.405 19.186 -3.796 1.00 0.00 41 ASP A CA 9
ATOM 16508 C C . ASP A 1 41 ? -5.643 17.865 -3.037 1.00 0.00 41 ASP A C 9
ATOM 16509 O O . ASP A 1 41 ? -4.979 17.590 -2.036 1.00 0.00 41 ASP A O 9
ATOM 16518 N N . GLU A 1 42 ? -6.551 17.020 -3.537 1.00 0.00 42 GLU A N 9
ATOM 16519 C CA . GLU A 1 42 ? -6.854 15.694 -2.973 1.00 0.00 42 GLU A CA 9
ATOM 16520 C C . GLU A 1 42 ? -5.657 14.755 -3.125 1.00 0.00 42 GLU A C 9
ATOM 16521 O O . GLU A 1 42 ? -5.255 14.063 -2.190 1.00 0.00 42 GLU A O 9
ATOM 16533 N N . ILE A 1 43 ? -5.077 14.777 -4.325 1.00 0.00 43 ILE A N 9
ATOM 16534 C CA . ILE A 1 43 ? -3.893 14.000 -4.702 1.00 0.00 43 ILE A CA 9
ATOM 16535 C C . ILE A 1 43 ? -2.705 14.373 -3.810 1.00 0.00 43 ILE A C 9
ATOM 16536 O O . ILE A 1 43 ? -2.090 13.490 -3.215 1.00 0.00 43 ILE A O 9
ATOM 16552 N N . GLN A 1 44 ? -2.404 15.668 -3.669 1.00 0.00 44 GLN A N 9
ATOM 16553 C CA . GLN A 1 44 ? -1.278 16.147 -2.863 1.00 0.00 44 GLN A CA 9
ATOM 16554 C C . GLN A 1 44 ? -1.424 15.707 -1.398 1.00 0.00 44 GLN A C 9
ATOM 16555 O O . GLN A 1 44 ? -0.487 15.151 -0.817 1.00 0.00 44 GLN A O 9
ATOM 16569 N N . LYS A 1 45 ? -2.623 15.882 -0.829 1.00 0.00 45 LYS A N 9
ATOM 16570 C CA . LYS A 1 45 ? -2.963 15.410 0.520 1.00 0.00 45 LYS A CA 9
ATOM 16571 C C . LYS A 1 45 ? -2.783 13.894 0.655 1.00 0.00 45 LYS A C 9
ATOM 16572 O O . LYS A 1 45 ? -2.176 13.447 1.625 1.00 0.00 45 LYS A O 9
ATOM 16591 N N . ALA A 1 46 ? -3.225 13.104 -0.327 1.00 0.00 46 ALA A N 9
ATOM 16592 C CA . ALA A 1 46 ? -3.051 11.650 -0.315 1.00 0.00 46 ALA A CA 9
ATOM 16593 C C . ALA A 1 46 ? -1.568 11.235 -0.265 1.00 0.00 46 ALA A C 9
ATOM 16594 O O . ALA A 1 46 ? -1.219 10.366 0.538 1.00 0.00 46 ALA A O 9
ATOM 16601 N N . LYS A 1 47 ? -0.678 11.876 -1.047 1.00 0.00 47 LYS A N 9
ATOM 16602 C CA . LYS A 1 47 ? 0.779 11.614 -0.991 1.00 0.00 47 LYS A CA 9
ATOM 16603 C C . LYS A 1 47 ? 1.321 11.760 0.438 1.00 0.00 47 LYS A C 9
ATOM 16604 O O . LYS A 1 47 ? 1.979 10.850 0.947 1.00 0.00 47 LYS A O 9
ATOM 16623 N N . ASP A 1 48 ? 1.001 12.873 1.101 1.00 0.00 48 ASP A N 9
ATOM 16624 C CA . ASP A 1 48 ? 1.438 13.142 2.477 1.00 0.00 48 ASP A CA 9
ATOM 16625 C C . ASP A 1 48 ? 0.845 12.168 3.496 1.00 0.00 48 ASP A C 9
ATOM 16626 O O . ASP A 1 48 ? 1.555 11.755 4.408 1.00 0.00 48 ASP A O 9
ATOM 16635 N N . GLU A 1 49 ? -0.421 11.771 3.344 1.00 0.00 49 GLU A N 9
ATOM 16636 C CA . GLU A 1 49 ? -1.072 10.799 4.235 1.00 0.00 49 GLU A CA 9
ATOM 16637 C C . GLU A 1 49 ? -0.325 9.463 4.223 1.00 0.00 49 GLU A C 9
ATOM 16638 O O . GLU A 1 49 ? -0.010 8.919 5.276 1.00 0.00 49 GLU A O 9
ATOM 16650 N N . VAL A 1 50 ? 0.031 8.966 3.036 1.00 0.00 50 VAL A N 9
ATOM 16651 C CA . VAL A 1 50 ? 0.788 7.705 2.896 1.00 0.00 50 VAL A CA 9
ATOM 16652 C C . VAL A 1 50 ? 2.191 7.849 3.494 1.00 0.00 50 VAL A C 9
ATOM 16653 O O . VAL A 1 50 ? 2.600 7.013 4.300 1.00 0.00 50 VAL A O 9
ATOM 16666 N N . LYS A 1 51 ? 2.899 8.941 3.178 1.00 0.00 51 LYS A N 9
ATOM 16667 C CA . LYS A 1 51 ? 4.247 9.258 3.673 1.00 0.00 51 LYS A CA 9
ATOM 16668 C C . LYS A 1 51 ? 4.284 9.330 5.196 1.00 0.00 51 LYS A C 9
ATOM 16669 O O . LYS A 1 51 ? 5.120 8.688 5.825 1.00 0.00 51 LYS A O 9
ATOM 16688 N N . THR A 1 52 ? 3.371 10.086 5.802 1.00 0.00 52 THR A N 9
ATOM 16689 C CA . THR A 1 52 ? 3.343 10.275 7.257 1.00 0.00 52 THR A CA 9
ATOM 16690 C C . THR A 1 52 ? 2.905 8.998 7.975 1.00 0.00 52 THR A C 9
ATOM 16691 O O . THR A 1 52 ? 3.464 8.659 9.015 1.00 0.00 52 THR A O 9
ATOM 16702 N N . LYS A 1 53 ? 2.006 8.201 7.379 1.00 0.00 53 LYS A N 9
ATOM 16703 C CA . LYS A 1 53 ? 1.604 6.896 7.926 1.00 0.00 53 LYS A CA 9
ATOM 16704 C C . LYS A 1 53 ? 2.744 5.877 7.952 1.00 0.00 53 LYS A C 9
ATOM 16705 O O . LYS A 1 53 ? 2.965 5.264 8.997 1.00 0.00 53 LYS A O 9
ATOM 16724 N N . VAL A 1 54 ? 3.501 5.724 6.860 1.00 0.00 54 VAL A N 9
ATOM 16725 C CA . VAL A 1 54 ? 4.677 4.832 6.870 1.00 0.00 54 VAL A CA 9
ATOM 16726 C C . VAL A 1 54 ? 5.772 5.363 7.789 1.00 0.00 54 VAL A C 9
ATOM 16727 O O . VAL A 1 54 ? 6.401 4.579 8.488 1.00 0.00 54 VAL A O 9
ATOM 16740 N N . GLU A 1 55 ? 5.969 6.681 7.869 1.00 0.00 55 GLU A N 9
ATOM 16741 C CA . GLU A 1 55 ? 6.960 7.275 8.768 1.00 0.00 55 GLU A CA 9
ATOM 16742 C C . GLU A 1 55 ? 6.618 7.003 10.232 1.00 0.00 55 GLU A C 9
ATOM 16743 O O . GLU A 1 55 ? 7.428 6.406 10.937 1.00 0.00 55 GLU A O 9
ATOM 16755 N N . GLN A 1 56 ? 5.403 7.325 10.685 1.00 0.00 56 GLN A N 9
ATOM 16756 C CA . GLN A 1 56 ? 4.979 7.041 12.061 1.00 0.00 56 GLN A CA 9
ATOM 16757 C C . GLN A 1 56 ? 5.052 5.545 12.402 1.00 0.00 56 GLN A C 9
ATOM 16758 O O . GLN A 1 56 ? 5.316 5.203 13.552 1.00 0.00 56 GLN A O 9
ATOM 16772 N N . ALA A 1 57 ? 4.891 4.650 11.422 1.00 0.00 57 ALA A N 9
ATOM 16773 C CA . ALA A 1 57 ? 5.139 3.226 11.616 1.00 0.00 57 ALA A CA 9
ATOM 16774 C C . ALA A 1 57 ? 6.638 2.884 11.754 1.00 0.00 57 ALA A C 9
ATOM 16775 O O . ALA A 1 57 ? 7.037 2.232 12.716 1.00 0.00 57 ALA A O 9
ATOM 16782 N N . ILE A 1 58 ? 7.491 3.329 10.828 1.00 0.00 58 ILE A N 9
ATOM 16783 C CA . ILE A 1 58 ? 8.928 3.001 10.824 1.00 0.00 58 ILE A CA 9
ATOM 16784 C C . ILE A 1 58 ? 9.610 3.525 12.098 1.00 0.00 58 ILE A C 9
ATOM 16785 O O . ILE A 1 58 ? 10.409 2.819 12.712 1.00 0.00 58 ILE A O 9
ATOM 16801 N N . ARG A 1 59 ? 9.254 4.738 12.541 1.00 0.00 59 ARG A N 9
ATOM 16802 C CA . ARG A 1 59 ? 9.788 5.381 13.758 1.00 0.00 59 ARG A CA 9
ATOM 16803 C C . ARG A 1 59 ? 9.515 4.577 15.025 1.00 0.00 59 ARG A C 9
ATOM 16804 O O . ARG A 1 59 ? 10.299 4.638 15.969 1.00 0.00 59 ARG A O 9
ATOM 16825 N N . GLU A 1 60 ? 8.424 3.819 15.045 1.00 0.00 60 GLU A N 9
ATOM 16826 C CA . GLU A 1 60 ? 8.086 2.893 16.114 1.00 0.00 60 GLU A CA 9
ATOM 16827 C C . GLU A 1 60 ? 8.905 1.603 16.030 1.00 0.00 60 GLU A C 9
ATOM 16828 O O . GLU A 1 60 ? 9.566 1.241 17.001 1.00 0.00 60 GLU A O 9
ATOM 16840 N N . TRP A 1 61 ? 8.979 0.941 14.870 1.00 0.00 61 TRP A N 9
ATOM 16841 C CA . TRP A 1 61 ? 9.780 -0.293 14.749 1.00 0.00 61 TRP A CA 9
ATOM 16842 C C . TRP A 1 61 ? 11.250 -0.059 15.132 1.00 0.00 61 TRP A C 9
ATOM 16843 O O . TRP A 1 61 ? 11.847 -0.860 15.854 1.00 0.00 61 TRP A O 9
ATOM 16864 N N . LYS A 1 62 ? 11.813 1.087 14.740 1.00 0.00 62 LYS A N 9
ATOM 16865 C CA . LYS A 1 62 ? 13.211 1.445 15.019 1.00 0.00 62 LYS A CA 9
ATOM 16866 C C . LYS A 1 62 ? 13.526 1.627 16.511 1.00 0.00 62 LYS A C 9
ATOM 16867 O O . LYS A 1 62 ? 14.673 1.430 16.912 1.00 0.00 62 LYS A O 9
ATOM 16886 N N . GLN A 1 63 ? 12.526 1.960 17.334 1.00 0.00 63 GLN A N 9
ATOM 16887 C CA . GLN A 1 63 ? 12.634 2.016 18.802 1.00 0.00 63 GLN A CA 9
ATOM 16888 C C . GLN A 1 63 ? 12.200 0.703 19.488 1.00 0.00 63 GLN A C 9
ATOM 16889 O O . GLN A 1 63 ? 12.013 0.652 20.705 1.00 0.00 63 GLN A O 9
ATOM 16903 N N . GLY A 1 64 ? 12.039 -0.365 18.699 1.00 0.00 64 GLY A N 9
ATOM 16904 C CA . GLY A 1 64 ? 11.648 -1.708 19.136 1.00 0.00 64 GLY A CA 9
ATOM 16905 C C . GLY A 1 64 ? 10.133 -1.939 19.177 1.00 0.00 64 GLY A C 9
ATOM 16906 O O . GLY A 1 64 ? 9.687 -2.974 19.676 1.00 0.00 64 GLY A O 9
ATOM 16910 N N . ASN A 1 65 ? 9.333 -1.000 18.659 1.00 0.00 65 ASN A N 9
ATOM 16911 C CA . ASN A 1 65 ? 7.865 -1.028 18.737 1.00 0.00 65 ASN A CA 9
ATOM 16912 C C . ASN A 1 65 ? 7.242 -1.622 17.455 1.00 0.00 65 ASN A C 9
ATOM 16913 O O . ASN A 1 65 ? 6.498 -0.967 16.723 1.00 0.00 65 ASN A O 9
ATOM 16924 N N . GLU A 1 66 ? 7.546 -2.895 17.185 1.00 0.00 66 GLU A N 9
ATOM 16925 C CA . GLU A 1 66 ? 7.029 -3.659 16.031 1.00 0.00 66 GLU A CA 9
ATOM 16926 C C . GLU A 1 66 ? 5.499 -3.631 15.956 1.00 0.00 66 GLU A C 9
ATOM 16927 O O . GLU A 1 66 ? 4.913 -3.427 14.893 1.00 0.00 66 GLU A O 9
ATOM 16939 N N . GLU A 1 67 ? 4.854 -3.796 17.110 1.00 0.00 67 GLU A N 9
ATOM 16940 C CA . GLU A 1 67 ? 3.392 -3.837 17.243 1.00 0.00 67 GLU A CA 9
ATOM 16941 C C . GLU A 1 67 ? 2.727 -2.506 16.858 1.00 0.00 67 GLU A C 9
ATOM 16942 O O . GLU A 1 67 ? 1.696 -2.508 16.189 1.00 0.00 67 GLU A O 9
ATOM 16954 N N . GLN A 1 68 ? 3.332 -1.368 17.215 1.00 0.00 68 GLN A N 9
ATOM 16955 C CA . GLN A 1 68 ? 2.829 -0.043 16.836 1.00 0.00 68 GLN A CA 9
ATOM 16956 C C . GLN A 1 68 ? 3.115 0.252 15.348 1.00 0.00 68 GLN A C 9
ATOM 16957 O O . GLN A 1 68 ? 2.293 0.858 14.660 1.00 0.00 68 GLN A O 9
ATOM 16971 N N . ALA A 1 69 ? 4.250 -0.230 14.826 1.00 0.00 69 ALA A N 9
ATOM 16972 C CA . ALA A 1 69 ? 4.628 -0.089 13.422 1.00 0.00 69 ALA A CA 9
ATOM 16973 C C . ALA A 1 69 ? 3.674 -0.853 12.486 1.00 0.00 69 ALA A C 9
ATOM 16974 O O . ALA A 1 69 ? 3.094 -0.269 11.568 1.00 0.00 69 ALA A O 9
ATOM 16981 N N . ARG A 1 70 ? 3.446 -2.150 12.747 1.00 0.00 70 ARG A N 9
ATOM 16982 C CA . ARG A 1 70 ? 2.539 -2.975 11.932 1.00 0.00 70 ARG A CA 9
ATOM 16983 C C . ARG A 1 70 ? 1.080 -2.527 12.052 1.00 0.00 70 ARG A C 9
ATOM 16984 O O . ARG A 1 70 ? 0.352 -2.580 11.066 1.00 0.00 70 ARG A O 9
ATOM 17005 N N . LYS A 1 71 ? 0.677 -1.992 13.210 1.00 0.00 71 LYS A N 9
ATOM 17006 C CA . LYS A 1 71 ? -0.624 -1.334 13.413 1.00 0.00 71 LYS A CA 9
ATOM 17007 C C . LYS A 1 71 ? -0.809 -0.131 12.484 1.00 0.00 71 LYS A C 9
ATOM 17008 O O . LYS A 1 71 ? -1.811 -0.081 11.780 1.00 0.00 71 LYS A O 9
ATOM 17027 N N . ASP A 1 72 ? 0.138 0.805 12.414 1.00 0.00 72 ASP A N 9
ATOM 17028 C CA . ASP A 1 72 ? 0.007 1.982 11.537 1.00 0.00 72 ASP A CA 9
ATOM 17029 C C . ASP A 1 72 ? 0.103 1.618 10.043 1.00 0.00 72 ASP A C 9
ATOM 17030 O O . ASP A 1 72 ? -0.676 2.130 9.235 1.00 0.00 72 ASP A O 9
ATOM 17039 N N . MET A 1 73 ? 0.987 0.683 9.669 1.00 0.00 73 MET A N 9
ATOM 17040 C CA . MET A 1 73 ? 1.102 0.204 8.285 1.00 0.00 73 MET A CA 9
ATOM 17041 C C . MET A 1 73 ? -0.149 -0.564 7.822 1.00 0.00 73 MET A C 9
ATOM 17042 O O . MET A 1 73 ? -0.581 -0.398 6.681 1.00 0.00 73 MET A O 9
ATOM 17056 N N . ARG A 1 74 ? -0.790 -1.364 8.692 1.00 0.00 74 ARG A N 9
ATOM 17057 C CA . ARG A 1 74 ? -2.044 -2.083 8.376 1.00 0.00 74 ARG A CA 9
ATOM 17058 C C . ARG A 1 74 ? -3.105 -1.147 7.813 1.00 0.00 74 ARG A C 9
ATOM 17059 O O . ARG A 1 74 ? -3.754 -1.498 6.829 1.00 0.00 74 ARG A O 9
ATOM 17080 N N . LYS A 1 75 ? -3.317 0.015 8.441 1.00 0.00 75 LYS A N 9
ATOM 17081 C CA . LYS A 1 75 ? -4.465 0.874 8.096 1.00 0.00 75 LYS A CA 9
ATOM 17082 C C . LYS A 1 75 ? -4.344 1.399 6.657 1.00 0.00 75 LYS A C 9
ATOM 17083 O O . LYS A 1 75 ? -5.326 1.478 5.924 1.00 0.00 75 LYS A O 9
ATOM 17102 N N . VAL A 1 76 ? -3.105 1.667 6.248 1.00 0.00 76 VAL A N 9
ATOM 17103 C CA . VAL A 1 76 ? -2.663 1.985 4.880 1.00 0.00 76 VAL A CA 9
ATOM 17104 C C . VAL A 1 76 ? -2.827 0.795 3.933 1.00 0.00 76 VAL A C 9
ATOM 17105 O O . VAL A 1 76 ? -3.388 0.960 2.856 1.00 0.00 76 VAL A O 9
ATOM 17118 N N . LEU A 1 77 ? -2.408 -0.412 4.328 1.00 0.00 77 LEU A N 9
ATOM 17119 C CA . LEU A 1 77 ? -2.492 -1.613 3.480 1.00 0.00 77 LEU A CA 9
ATOM 17120 C C . LEU A 1 77 ? -3.925 -2.003 3.101 1.00 0.00 77 LEU A C 9
ATOM 17121 O O . LEU A 1 77 ? -4.141 -2.505 1.997 1.00 0.00 77 LEU A O 9
ATOM 17137 N N . LYS A 1 78 ? -4.905 -1.735 3.974 1.00 0.00 78 LYS A N 9
ATOM 17138 C CA . LYS A 1 78 ? -6.330 -1.922 3.657 1.00 0.00 78 LYS A CA 9
ATOM 17139 C C . LYS A 1 78 ? -6.933 -0.715 2.931 1.00 0.00 78 LYS A C 9
ATOM 17140 O O . LYS A 1 78 ? -7.876 -0.880 2.155 1.00 0.00 78 LYS A O 9
ATOM 17159 N N . SER A 1 79 ? -6.358 0.477 3.115 1.00 0.00 79 SER A N 9
ATOM 17160 C CA . SER A 1 79 ? -6.825 1.713 2.475 1.00 0.00 79 SER A CA 9
ATOM 17161 C C . SER A 1 79 ? -6.608 1.670 0.952 1.00 0.00 79 SER A C 9
ATOM 17162 O O . SER A 1 79 ? -5.520 1.302 0.499 1.00 0.00 79 SER A O 9
ATOM 17170 N N . PRO A 1 80 ? -7.610 2.036 0.127 1.00 0.00 80 PRO A N 9
ATOM 17171 C CA . PRO A 1 80 ? -7.568 1.812 -1.322 1.00 0.00 80 PRO A CA 9
ATOM 17172 C C . PRO A 1 80 ? -6.444 2.583 -2.016 1.00 0.00 80 PRO A C 9
ATOM 17173 O O . PRO A 1 80 ? -5.840 2.061 -2.949 1.00 0.00 80 PRO A O 9
ATOM 17184 N N . ALA A 1 81 ? -6.082 3.765 -1.511 1.00 0.00 81 ALA A N 9
ATOM 17185 C CA . ALA A 1 81 ? -5.017 4.598 -2.064 1.00 0.00 81 ALA A CA 9
ATOM 17186 C C . ALA A 1 81 ? -3.679 3.840 -2.194 1.00 0.00 81 ALA A C 9
ATOM 17187 O O . ALA A 1 81 ? -2.968 3.979 -3.190 1.00 0.00 81 ALA A O 9
ATOM 17194 N N . PHE A 1 82 ? -3.366 2.961 -1.237 1.00 0.00 82 PHE A N 9
ATOM 17195 C CA . PHE A 1 82 ? -2.120 2.198 -1.252 1.00 0.00 82 PHE A CA 9
ATOM 17196 C C . PHE A 1 82 ? -2.115 1.111 -2.344 1.00 0.00 82 PHE A C 9
ATOM 17197 O O . PHE A 1 82 ? -1.086 0.851 -2.969 1.00 0.00 82 PHE A O 9
ATOM 17214 N N . LYS A 1 83 ? -3.286 0.525 -2.644 1.00 0.00 83 LYS A N 9
ATOM 17215 C CA . LYS A 1 83 ? -3.475 -0.393 -3.782 1.00 0.00 83 LYS A CA 9
ATOM 17216 C C . LYS A 1 83 ? -3.293 0.349 -5.109 1.00 0.00 83 LYS A C 9
ATOM 17217 O O . LYS A 1 83 ? -2.657 -0.183 -6.017 1.00 0.00 83 LYS A O 9
ATOM 17236 N N . GLN A 1 84 ? -3.766 1.596 -5.207 1.00 0.00 84 GLN A N 9
ATOM 17237 C CA . GLN A 1 84 ? -3.570 2.439 -6.393 1.00 0.00 84 GLN A CA 9
ATOM 17238 C C . GLN A 1 84 ? -2.086 2.747 -6.628 1.00 0.00 84 GLN A C 9
ATOM 17239 O O . GLN A 1 84 ? -1.624 2.653 -7.761 1.00 0.00 84 GLN A O 9
ATOM 17253 N N . ALA A 1 85 ? -1.322 3.024 -5.567 1.00 0.00 85 ALA A N 9
ATOM 17254 C CA . ALA A 1 85 ? 0.129 3.209 -5.638 1.00 0.00 85 ALA A CA 9
ATOM 17255 C C . ALA A 1 85 ? 0.859 2.016 -6.275 1.00 0.00 85 ALA A C 9
ATOM 17256 O O . ALA A 1 85 ? 1.640 2.197 -7.211 1.00 0.00 85 ALA A O 9
ATOM 17263 N N . VAL A 1 86 ? 0.565 0.795 -5.812 1.00 0.00 86 VAL A N 9
ATOM 17264 C CA . VAL A 1 86 ? 1.211 -0.429 -6.309 1.00 0.00 86 VAL A CA 9
ATOM 17265 C C . VAL A 1 86 ? 0.720 -0.799 -7.706 1.00 0.00 86 VAL A C 9
ATOM 17266 O O . VAL A 1 86 ? 1.492 -1.321 -8.510 1.00 0.00 86 VAL A O 9
ATOM 17279 N N . LYS A 1 87 ? -0.532 -0.470 -8.048 1.00 0.00 87 LYS A N 9
ATOM 17280 C CA . LYS A 1 87 ? -1.106 -0.756 -9.367 1.00 0.00 87 LYS A CA 9
ATOM 17281 C C . LYS A 1 87 ? -0.323 -0.080 -10.500 1.00 0.00 87 LYS A C 9
ATOM 17282 O O . LYS A 1 87 ? 0.002 -0.738 -11.489 1.00 0.00 87 LYS A O 9
ATOM 17301 N N . VAL A 1 88 ? 0.049 1.196 -10.346 1.00 0.00 88 VAL A N 9
ATOM 17302 C CA . VAL A 1 88 ? 0.786 1.923 -11.409 1.00 0.00 88 VAL A CA 9
ATOM 17303 C C . VAL A 1 88 ? 2.212 1.404 -11.591 1.00 0.00 88 VAL A C 9
ATOM 17304 O O . VAL A 1 88 ? 2.682 1.255 -12.720 1.00 0.00 88 VAL A O 9
ATOM 17317 N N . MET A 1 89 ? 2.922 1.114 -10.500 1.00 0.00 89 MET A N 9
ATOM 17318 C CA . MET A 1 89 ? 4.267 0.529 -10.580 1.00 0.00 89 MET A CA 9
ATOM 17319 C C . MET A 1 89 ? 4.249 -0.918 -11.103 1.00 0.00 89 MET A C 9
ATOM 17320 O O . MET A 1 89 ? 5.185 -1.316 -11.787 1.00 0.00 89 MET A O 9
ATOM 17334 N N . GLU A 1 90 ? 3.178 -1.686 -10.870 1.00 0.00 90 GLU A N 9
ATOM 17335 C CA . GLU A 1 90 ? 3.003 -3.026 -11.447 1.00 0.00 90 GLU A CA 9
ATOM 17336 C C . GLU A 1 90 ? 2.724 -2.989 -12.962 1.00 0.00 90 GLU A C 9
ATOM 17337 O O . GLU A 1 90 ? 3.202 -3.857 -13.690 1.00 0.00 90 GLU A O 9
ATOM 17349 N N . GLU A 1 91 ? 2.014 -1.977 -13.472 1.00 0.00 91 GLU A N 9
ATOM 17350 C CA . GLU A 1 91 ? 1.841 -1.799 -14.925 1.00 0.00 91 GLU A CA 9
ATOM 17351 C C . GLU A 1 91 ? 3.167 -1.485 -15.640 1.00 0.00 91 GLU A C 9
ATOM 17352 O O . GLU A 1 91 ? 3.385 -1.933 -16.769 1.00 0.00 91 GLU A O 9
ATOM 17364 N N . GLN A 1 92 ? 4.065 -0.741 -14.986 1.00 0.00 92 GLN A N 9
ATOM 17365 C CA . GLN A 1 92 ? 5.378 -0.376 -15.524 1.00 0.00 92 GLN A CA 9
ATOM 17366 C C . GLN A 1 92 ? 6.421 -1.495 -15.358 1.00 0.00 92 GLN A C 9
ATOM 17367 O O . GLN A 1 92 ? 7.176 -1.790 -16.285 1.00 0.00 92 GLN A O 9
ATOM 17381 N N . GLU A 1 93 ? 6.467 -2.110 -14.174 1.00 0.00 93 GLU A N 9
ATOM 17382 C CA . GLU A 1 93 ? 7.440 -3.133 -13.769 1.00 0.00 93 GLU A CA 9
ATOM 17383 C C . GLU A 1 93 ? 6.716 -4.375 -13.194 1.00 0.00 93 GLU A C 9
ATOM 17384 O O . GLU A 1 93 ? 6.669 -4.569 -11.974 1.00 0.00 93 GLU A O 9
ATOM 17396 N N . PRO A 1 94 ? 6.142 -5.249 -14.044 1.00 0.00 94 PRO A N 9
ATOM 17397 C CA . PRO A 1 94 ? 5.292 -6.354 -13.593 1.00 0.00 94 PRO A CA 9
ATOM 17398 C C . PRO A 1 94 ? 6.076 -7.467 -12.889 1.00 0.00 94 PRO A C 9
ATOM 17399 O O . PRO A 1 94 ? 5.545 -8.116 -11.990 1.00 0.00 94 PRO A O 9
ATOM 17410 N N . ASN A 1 95 ? 7.352 -7.662 -13.237 1.00 0.00 95 ASN A N 9
ATOM 17411 C CA . ASN A 1 95 ? 8.232 -8.668 -12.636 1.00 0.00 95 ASN A CA 9
ATOM 17412 C C . ASN A 1 95 ? 9.199 -8.076 -11.585 1.00 0.00 95 ASN A C 9
ATOM 17413 O O . ASN A 1 95 ? 10.216 -8.694 -11.261 1.00 0.00 95 ASN A O 9
ATOM 17424 N N . ASN A 1 96 ? 8.910 -6.884 -11.044 1.00 0.00 96 ASN A N 9
ATOM 17425 C CA . ASN A 1 96 ? 9.778 -6.236 -10.053 1.00 0.00 96 ASN A CA 9
ATOM 17426 C C . ASN A 1 96 ? 9.725 -7.005 -8.715 1.00 0.00 96 ASN A C 9
ATOM 17427 O O . ASN A 1 96 ? 8.630 -7.145 -8.163 1.00 0.00 96 ASN A O 9
ATOM 17438 N N . PRO A 1 97 ? 10.854 -7.435 -8.126 1.00 0.00 97 PRO A N 9
ATOM 17439 C CA . PRO A 1 97 ? 10.857 -8.034 -6.792 1.00 0.00 97 PRO A CA 9
ATOM 17440 C C . PRO A 1 97 ? 10.323 -7.060 -5.734 1.00 0.00 97 PRO A C 9
ATOM 17441 O O . PRO A 1 97 ? 9.577 -7.461 -4.847 1.00 0.00 97 PRO A O 9
ATOM 17452 N N . GLU A 1 98 ? 10.625 -5.765 -5.859 1.00 0.00 98 GLU A N 9
ATOM 17453 C CA . GLU A 1 98 ? 10.182 -4.744 -4.901 1.00 0.00 98 GLU A CA 9
ATOM 17454 C C . GLU A 1 98 ? 8.697 -4.391 -5.040 1.00 0.00 98 GLU A C 9
ATOM 17455 O O . GLU A 1 98 ? 8.080 -3.994 -4.051 1.00 0.00 98 GLU A O 9
ATOM 17467 N N . VAL A 1 99 ? 8.096 -4.564 -6.228 1.00 0.00 99 VAL A N 9
ATOM 17468 C CA . VAL A 1 99 ? 6.637 -4.457 -6.383 1.00 0.00 99 VAL A CA 9
ATOM 17469 C C . VAL A 1 99 ? 5.977 -5.727 -5.874 1.00 0.00 99 VAL A C 9
ATOM 17470 O O . VAL A 1 99 ? 5.108 -5.645 -5.016 1.00 0.00 99 VAL A O 9
ATOM 17483 N N . GLN A 1 100 ? 6.403 -6.903 -6.347 1.00 0.00 100 GLN A N 9
ATOM 17484 C CA . GLN A 1 100 ? 5.707 -8.157 -6.052 1.00 0.00 100 GLN A CA 9
ATOM 17485 C C . GLN A 1 100 ? 5.812 -8.562 -4.581 1.00 0.00 100 GLN A C 9
ATOM 17486 O O . GLN A 1 100 ? 4.843 -9.092 -4.041 1.00 0.00 100 GLN A O 9
ATOM 17500 N N . GLU A 1 101 ? 6.915 -8.251 -3.896 1.00 0.00 101 GLU A N 9
ATOM 17501 C CA . GLU A 1 101 ? 7.003 -8.517 -2.447 1.00 0.00 101 GLU A CA 9
ATOM 17502 C C . GLU A 1 101 ? 6.095 -7.592 -1.622 1.00 0.00 101 GLU A C 9
ATOM 17503 O O . GLU A 1 101 ? 5.493 -8.039 -0.643 1.00 0.00 101 GLU A O 9
ATOM 17515 N N . LEU A 1 102 ? 5.922 -6.334 -2.047 1.00 0.00 102 LEU A N 9
ATOM 17516 C CA . LEU A 1 102 ? 4.992 -5.387 -1.429 1.00 0.00 102 LEU A CA 9
ATOM 17517 C C . LEU A 1 102 ? 3.531 -5.796 -1.717 1.00 0.00 102 LEU A C 9
ATOM 17518 O O . LEU A 1 102 ? 2.715 -5.910 -0.799 1.00 0.00 102 LEU A O 9
ATOM 17534 N N . LYS A 1 103 ? 3.226 -6.118 -2.984 1.00 0.00 103 LYS A N 9
ATOM 17535 C CA . LYS A 1 103 ? 1.906 -6.561 -3.472 1.00 0.00 103 LYS A CA 9
ATOM 17536 C C . LYS A 1 103 ? 1.434 -7.819 -2.750 1.00 0.00 103 LYS A C 9
ATOM 17537 O O . LYS A 1 103 ? 0.295 -7.873 -2.297 1.00 0.00 103 LYS A O 9
ATOM 17556 N N . LYS A 1 104 ? 2.327 -8.807 -2.596 1.00 0.00 104 LYS A N 9
ATOM 17557 C CA . LYS A 1 104 ? 2.091 -10.070 -1.868 1.00 0.00 104 LYS A CA 9
ATOM 17558 C C . LYS A 1 104 ? 1.692 -9.827 -0.414 1.00 0.00 104 LYS A C 9
ATOM 17559 O O . LYS A 1 104 ? 0.745 -10.448 0.070 1.00 0.00 104 LYS A O 9
ATOM 17578 N N . ALA A 1 105 ? 2.370 -8.903 0.269 1.00 0.00 105 ALA A N 9
ATOM 17579 C CA . ALA A 1 105 ? 2.047 -8.548 1.650 1.00 0.00 105 ALA A CA 9
ATOM 17580 C C . ALA A 1 105 ? 0.648 -7.912 1.767 1.00 0.00 105 ALA A C 9
ATOM 17581 O O . ALA A 1 105 ? -0.114 -8.307 2.649 1.00 0.00 105 ALA A O 9
ATOM 17588 N N . MET A 1 106 ? 0.269 -7.009 0.850 1.00 0.00 106 MET A N 9
ATOM 17589 C CA . MET A 1 106 ? -1.091 -6.439 0.796 1.00 0.00 106 MET A CA 9
ATOM 17590 C C . MET A 1 106 ? -2.151 -7.497 0.481 1.00 0.00 106 MET A C 9
ATOM 17591 O O . MET A 1 106 ? -3.131 -7.620 1.207 1.00 0.00 106 MET A O 9
ATOM 17605 N N . GLU A 1 107 ? -1.955 -8.267 -0.592 1.00 0.00 107 GLU A N 9
ATOM 17606 C CA . GLU A 1 107 ? -2.889 -9.308 -1.036 1.00 0.00 107 GLU A CA 9
ATOM 17607 C C . GLU A 1 107 ? -3.181 -10.334 0.070 1.00 0.00 107 GLU A C 9
ATOM 17608 O O . GLU A 1 107 ? -4.344 -10.639 0.338 1.00 0.00 107 GLU A O 9
ATOM 17620 N N . GLU A 1 108 ? -2.162 -10.814 0.784 1.00 0.00 108 GLU A N 9
ATOM 17621 C CA . GLU A 1 108 ? -2.350 -11.763 1.887 1.00 0.00 108 GLU A CA 9
ATOM 17622 C C . GLU A 1 108 ? -2.928 -11.098 3.158 1.00 0.00 108 GLU A C 9
ATOM 17623 O O . GLU A 1 108 ? -3.710 -11.730 3.872 1.00 0.00 108 GLU A O 9
ATOM 17635 N N . ALA A 1 109 ? -2.633 -9.815 3.418 1.00 0.00 109 ALA A N 9
ATOM 17636 C CA . ALA A 1 109 ? -3.299 -9.032 4.471 1.00 0.00 109 ALA A CA 9
ATOM 17637 C C . ALA A 1 109 ? -4.800 -8.821 4.185 1.00 0.00 109 ALA A C 9
ATOM 17638 O O . ALA A 1 109 ? -5.620 -8.818 5.107 1.00 0.00 109 ALA A O 9
ATOM 17645 N N . GLU A 1 110 ? -5.171 -8.660 2.913 1.00 0.00 110 GLU A N 9
ATOM 17646 C CA . GLU A 1 110 ? -6.552 -8.468 2.464 1.00 0.00 110 GLU A CA 9
ATOM 17647 C C . GLU A 1 110 ? -7.350 -9.779 2.540 1.00 0.00 110 GLU A C 9
ATOM 17648 O O . GLU A 1 110 ? -8.432 -9.814 3.129 1.00 0.00 110 GLU A O 9
ATOM 17660 N N . ARG A 1 111 ? -6.800 -10.884 2.009 1.00 0.00 111 ARG A N 9
ATOM 17661 C CA . ARG A 1 111 ? -7.472 -12.202 2.003 1.00 0.00 111 ARG A CA 9
ATOM 17662 C C . ARG A 1 111 ? -7.487 -12.903 3.366 1.00 0.00 111 ARG A C 9
ATOM 17663 O O . ARG A 1 111 ? -8.386 -13.707 3.618 1.00 0.00 111 ARG A O 9
ATOM 17684 N N . GLY A 1 112 ? -6.551 -12.582 4.264 1.00 0.00 112 GLY A N 9
ATOM 17685 C CA . GLY A 1 112 ? -6.549 -13.060 5.653 1.00 0.00 112 GLY A CA 9
ATOM 17686 C C . GLY A 1 112 ? -7.632 -12.428 6.545 1.00 0.00 112 GLY A C 9
ATOM 17687 O O . GLY A 1 112 ? -7.893 -12.931 7.639 1.00 0.00 112 GLY A O 9
ATOM 17691 N N . SER A 1 113 ? -8.272 -11.341 6.097 1.00 0.00 113 SER A N 9
ATOM 17692 C CA . SER A 1 113 ? -9.298 -10.613 6.859 1.00 0.00 113 SER A CA 9
ATOM 17693 C C . SER A 1 113 ? -10.672 -11.295 6.793 1.00 0.00 113 SER A C 9
ATOM 17694 O O . SER A 1 113 ? -11.102 -11.745 5.728 1.00 0.00 113 SER A O 9
ATOM 17702 N N . LEU A 1 114 ? -11.386 -11.325 7.928 1.00 0.00 114 LEU A N 9
ATOM 17703 C CA . LEU A 1 114 ? -12.766 -11.832 8.075 1.00 0.00 114 LEU A CA 9
ATOM 17704 C C . LEU A 1 114 ? -12.993 -13.272 7.550 1.00 0.00 114 LEU A C 9
ATOM 17705 O O . LEU A 1 114 ? -14.074 -13.609 7.063 1.00 0.00 114 LEU A O 9
ATOM 17721 N N . GLU A 1 115 ? -11.979 -14.138 7.646 1.00 0.00 115 GLU A N 9
ATOM 17722 C CA . GLU A 1 115 ? -12.060 -15.541 7.214 1.00 0.00 115 GLU A CA 9
ATOM 17723 C C . GLU A 1 115 ? -12.966 -16.378 8.145 1.00 0.00 115 GLU A C 9
ATOM 17724 O O . GLU A 1 115 ? -12.814 -16.343 9.370 1.00 0.00 115 GLU A O 9
ATOM 17736 N N . HIS A 1 116 ? -13.896 -17.146 7.562 1.00 0.00 116 HIS A N 9
ATOM 17737 C CA . HIS A 1 116 ? -14.795 -18.065 8.269 1.00 0.00 116 HIS A CA 9
ATOM 17738 C C . HIS A 1 116 ? -15.407 -19.129 7.332 1.00 0.00 116 HIS A C 9
ATOM 17739 O O . HIS A 1 116 ? -16.222 -18.813 6.461 1.00 0.00 116 HIS A O 9
ATOM 17753 N N . HIS A 1 117 ? -15.051 -20.400 7.553 1.00 0.00 117 HIS A N 9
ATOM 17754 C CA . HIS A 1 117 ? -15.677 -21.606 6.976 1.00 0.00 117 HIS A CA 9
ATOM 17755 C C . HIS A 1 117 ? -15.840 -21.660 5.430 1.00 0.00 117 HIS A C 9
ATOM 17756 O O . HIS A 1 117 ? -16.710 -22.371 4.920 1.00 0.00 117 HIS A O 9
ATOM 17770 N N . HIS A 1 118 ? -15.017 -20.944 4.654 1.00 0.00 118 HIS A N 9
ATOM 17771 C CA . HIS A 1 118 ? -15.039 -21.030 3.185 1.00 0.00 118 HIS A CA 9
ATOM 17772 C C . HIS A 1 118 ? -14.363 -22.314 2.668 1.00 0.00 118 HIS A C 9
ATOM 17773 O O . HIS A 1 118 ? -13.345 -22.759 3.207 1.00 0.00 118 HIS A O 9
ATOM 17787 N N . HIS A 1 119 ? -14.910 -22.885 1.588 1.00 0.00 119 HIS A N 9
ATOM 17788 C CA . HIS A 1 119 ? -14.424 -24.118 0.941 1.00 0.00 119 HIS A CA 9
ATOM 17789 C C . HIS A 1 119 ? -13.711 -23.872 -0.408 1.00 0.00 119 HIS A C 9
ATOM 17790 O O . HIS A 1 119 ? -13.264 -24.822 -1.056 1.00 0.00 119 HIS A O 9
ATOM 17804 N N . HIS A 1 120 ? -13.593 -22.609 -0.834 1.00 0.00 120 HIS A N 9
ATOM 17805 C CA . HIS A 1 120 ? -13.016 -22.182 -2.116 1.00 0.00 120 HIS A CA 9
ATOM 17806 C C . HIS A 1 120 ? -12.035 -21.009 -1.933 1.00 0.00 120 HIS A C 9
ATOM 17807 O O . HIS A 1 120 ? -12.087 -20.292 -0.926 1.00 0.00 120 HIS A O 9
ATOM 17821 N N . HIS A 1 121 ? -11.134 -20.813 -2.905 1.00 0.00 121 HIS A N 9
ATOM 17822 C CA . HIS A 1 121 ? -10.096 -19.766 -2.924 1.00 0.00 121 HIS A CA 9
ATOM 17823 C C . HIS A 1 121 ? -10.080 -18.997 -4.258 1.00 0.00 121 HIS A C 9
ATOM 17824 O O . HIS A 1 121 ? -10.224 -19.625 -5.333 1.00 0.00 121 HIS A O 9
ATOM 17839 N N . GLY A 1 1 ? -7.921 -13.761 13.374 1.00 0.00 1 GLY A N 10
ATOM 17840 C CA . GLY A 1 1 ? -7.054 -13.466 14.532 1.00 0.00 1 GLY A CA 10
ATOM 17841 C C . GLY A 1 1 ? -6.216 -12.228 14.269 1.00 0.00 1 GLY A C 10
ATOM 17842 O O . GLY A 1 1 ? -6.767 -11.142 14.089 1.00 0.00 1 GLY A O 10
ATOM 17848 N N . ASP A 1 2 ? -4.888 -12.375 14.247 1.00 0.00 2 ASP A N 10
ATOM 17849 C CA . ASP A 1 2 ? -3.908 -11.294 14.035 1.00 0.00 2 ASP A CA 10
ATOM 17850 C C . ASP A 1 2 ? -2.986 -11.496 12.816 1.00 0.00 2 ASP A C 10
ATOM 17851 O O . ASP A 1 2 ? -1.993 -10.789 12.651 1.00 0.00 2 ASP A O 10
ATOM 17860 N N . GLU A 1 3 ? -3.308 -12.440 11.929 1.00 0.00 3 GLU A N 10
ATOM 17861 C CA . GLU A 1 3 ? -2.470 -12.769 10.770 1.00 0.00 3 GLU A CA 10
ATOM 17862 C C . GLU A 1 3 ? -2.330 -11.598 9.780 1.00 0.00 3 GLU A C 10
ATOM 17863 O O . GLU A 1 3 ? -1.248 -11.372 9.242 1.00 0.00 3 GLU A O 10
ATOM 17875 N N . ALA A 1 4 ? -3.376 -10.784 9.607 1.00 0.00 4 ALA A N 10
ATOM 17876 C CA . ALA A 1 4 ? -3.337 -9.577 8.779 1.00 0.00 4 ALA A CA 10
ATOM 17877 C C . ALA A 1 4 ? -2.430 -8.488 9.387 1.00 0.00 4 ALA A C 10
ATOM 17878 O O . ALA A 1 4 ? -1.881 -7.652 8.670 1.00 0.00 4 ALA A O 10
ATOM 17885 N N . GLU A 1 5 ? -2.233 -8.518 10.709 1.00 0.00 5 GLU A N 10
ATOM 17886 C CA . GLU A 1 5 ? -1.307 -7.621 11.415 1.00 0.00 5 GLU A CA 10
ATOM 17887 C C . GLU A 1 5 ? 0.157 -8.069 11.227 1.00 0.00 5 GLU A C 10
ATOM 17888 O O . GLU A 1 5 ? 1.046 -7.235 11.051 1.00 0.00 5 GLU A O 10
ATOM 17900 N N . LYS A 1 6 ? 0.415 -9.384 11.193 1.00 0.00 6 LYS A N 10
ATOM 17901 C CA . LYS A 1 6 ? 1.731 -9.966 10.855 1.00 0.00 6 LYS A CA 10
ATOM 17902 C C . LYS A 1 6 ? 2.177 -9.620 9.428 1.00 0.00 6 LYS A C 10
ATOM 17903 O O . LYS A 1 6 ? 3.349 -9.327 9.217 1.00 0.00 6 LYS A O 10
ATOM 17922 N N . GLN A 1 7 ? 1.261 -9.573 8.456 1.00 0.00 7 GLN A N 10
ATOM 17923 C CA . GLN A 1 7 ? 1.550 -9.094 7.097 1.00 0.00 7 GLN A CA 10
ATOM 17924 C C . GLN A 1 7 ? 1.960 -7.617 7.044 1.00 0.00 7 GLN A C 10
ATOM 17925 O O . GLN A 1 7 ? 2.805 -7.239 6.232 1.00 0.00 7 GLN A O 10
ATOM 17939 N N . ALA A 1 8 ? 1.402 -6.784 7.924 1.00 0.00 8 ALA A N 10
ATOM 17940 C CA . ALA A 1 8 ? 1.755 -5.366 7.983 1.00 0.00 8 ALA A CA 10
ATOM 17941 C C . ALA A 1 8 ? 3.219 -5.122 8.359 1.00 0.00 8 ALA A C 10
ATOM 17942 O O . ALA A 1 8 ? 3.858 -4.242 7.791 1.00 0.00 8 ALA A O 10
ATOM 17949 N N . GLU A 1 9 ? 3.777 -5.962 9.227 1.00 0.00 9 GLU A N 10
ATOM 17950 C CA . GLU A 1 9 ? 5.218 -5.989 9.531 1.00 0.00 9 GLU A CA 10
ATOM 17951 C C . GLU A 1 9 ? 6.081 -6.171 8.262 1.00 0.00 9 GLU A C 10
ATOM 17952 O O . GLU A 1 9 ? 7.122 -5.529 8.113 1.00 0.00 9 GLU A O 10
ATOM 17964 N N . ARG A 1 10 ? 5.624 -7.005 7.317 1.00 0.00 10 ARG A N 10
ATOM 17965 C CA . ARG A 1 10 ? 6.338 -7.362 6.074 1.00 0.00 10 ARG A CA 10
ATOM 17966 C C . ARG A 1 10 ? 6.330 -6.249 5.040 1.00 0.00 10 ARG A C 10
ATOM 17967 O O . ARG A 1 10 ? 7.363 -5.931 4.450 1.00 0.00 10 ARG A O 10
ATOM 17988 N N . ALA A 1 11 ? 5.175 -5.620 4.855 1.00 0.00 11 ALA A N 10
ATOM 17989 C CA . ALA A 1 11 ? 5.081 -4.428 4.014 1.00 0.00 11 ALA A CA 10
ATOM 17990 C C . ALA A 1 11 ? 5.810 -3.223 4.639 1.00 0.00 11 ALA A C 10
ATOM 17991 O O . ALA A 1 11 ? 6.403 -2.425 3.914 1.00 0.00 11 ALA A O 10
ATOM 17998 N N . LEU A 1 12 ? 5.815 -3.124 5.976 1.00 0.00 12 LEU A N 10
ATOM 17999 C CA . LEU A 1 12 ? 6.488 -2.055 6.716 1.00 0.00 12 LEU A CA 10
ATOM 18000 C C . LEU A 1 12 ? 8.002 -2.149 6.504 1.00 0.00 12 LEU A C 10
ATOM 18001 O O . LEU A 1 12 ? 8.642 -1.160 6.152 1.00 0.00 12 LEU A O 10
ATOM 18017 N N . GLU A 1 13 ? 8.582 -3.334 6.698 1.00 0.00 13 GLU A N 10
ATOM 18018 C CA . GLU A 1 13 ? 10.029 -3.512 6.595 1.00 0.00 13 GLU A CA 10
ATOM 18019 C C . GLU A 1 13 ? 10.542 -3.297 5.162 1.00 0.00 13 GLU A C 10
ATOM 18020 O O . GLU A 1 13 ? 11.625 -2.744 4.983 1.00 0.00 13 GLU A O 10
ATOM 18032 N N . LEU A 1 14 ? 9.742 -3.628 4.139 1.00 0.00 14 LEU A N 10
ATOM 18033 C CA . LEU A 1 14 ? 10.053 -3.322 2.739 1.00 0.00 14 LEU A CA 10
ATOM 18034 C C . LEU A 1 14 ? 10.188 -1.803 2.522 1.00 0.00 14 LEU A C 10
ATOM 18035 O O . LEU A 1 14 ? 11.230 -1.339 2.052 1.00 0.00 14 LEU A O 10
ATOM 18051 N N . VAL A 1 15 ? 9.188 -1.006 2.927 1.00 0.00 15 VAL A N 10
ATOM 18052 C CA . VAL A 1 15 ? 9.225 0.461 2.729 1.00 0.00 15 VAL A CA 10
ATOM 18053 C C . VAL A 1 15 ? 10.221 1.165 3.662 1.00 0.00 15 VAL A C 10
ATOM 18054 O O . VAL A 1 15 ? 10.749 2.219 3.309 1.00 0.00 15 VAL A O 10
ATOM 18067 N N . ARG A 1 16 ? 10.533 0.567 4.822 1.00 0.00 16 ARG A N 10
ATOM 18068 C CA . ARG A 1 16 ? 11.551 1.054 5.769 1.00 0.00 16 ARG A CA 10
ATOM 18069 C C . ARG A 1 16 ? 12.969 0.928 5.208 1.00 0.00 16 ARG A C 10
ATOM 18070 O O . ARG A 1 16 ? 13.760 1.866 5.312 1.00 0.00 16 ARG A O 10
ATOM 18091 N N . LYS A 1 17 ? 13.296 -0.237 4.640 1.00 0.00 17 LYS A N 10
ATOM 18092 C CA . LYS A 1 17 ? 14.632 -0.563 4.105 1.00 0.00 17 LYS A CA 10
ATOM 18093 C C . LYS A 1 17 ? 14.861 0.058 2.727 1.00 0.00 17 LYS A C 10
ATOM 18094 O O . LYS A 1 17 ? 15.990 0.437 2.415 1.00 0.00 17 LYS A O 10
ATOM 18113 N N . SER A 1 18 ? 13.793 0.198 1.937 1.00 0.00 18 SER A N 10
ATOM 18114 C CA . SER A 1 18 ? 13.799 0.874 0.637 1.00 0.00 18 SER A CA 10
ATOM 18115 C C . SER A 1 18 ? 12.978 2.176 0.667 1.00 0.00 18 SER A C 10
ATOM 18116 O O . SER A 1 18 ? 11.865 2.212 0.133 1.00 0.00 18 SER A O 10
ATOM 18124 N N . PRO A 1 19 ? 13.513 3.288 1.209 1.00 0.00 19 PRO A N 10
ATOM 18125 C CA . PRO A 1 19 ? 12.850 4.592 1.127 1.00 0.00 19 PRO A CA 10
ATOM 18126 C C . PRO A 1 19 ? 12.780 5.121 -0.318 1.00 0.00 19 PRO A C 10
ATOM 18127 O O . PRO A 1 19 ? 11.908 5.927 -0.633 1.00 0.00 19 PRO A O 10
ATOM 18138 N N . ASP A 1 20 ? 13.630 4.628 -1.227 1.00 0.00 20 ASP A N 10
ATOM 18139 C CA . ASP A 1 20 ? 13.593 4.964 -2.655 1.00 0.00 20 ASP A CA 10
ATOM 18140 C C . ASP A 1 20 ? 12.378 4.330 -3.352 1.00 0.00 20 ASP A C 10
ATOM 18141 O O . ASP A 1 20 ? 11.807 4.930 -4.262 1.00 0.00 20 ASP A O 10
ATOM 18150 N N . LEU A 1 21 ? 11.939 3.155 -2.878 1.00 0.00 21 LEU A N 10
ATOM 18151 C CA . LEU A 1 21 ? 10.677 2.523 -3.272 1.00 0.00 21 LEU A CA 10
ATOM 18152 C C . LEU A 1 21 ? 9.503 3.362 -2.762 1.00 0.00 21 LEU A C 10
ATOM 18153 O O . LEU A 1 21 ? 8.562 3.627 -3.501 1.00 0.00 21 LEU A O 10
ATOM 18169 N N . LEU A 1 22 ? 9.576 3.853 -1.524 1.00 0.00 22 LEU A N 10
ATOM 18170 C CA . LEU A 1 22 ? 8.503 4.647 -0.926 1.00 0.00 22 LEU A CA 10
ATOM 18171 C C . LEU A 1 22 ? 8.333 5.997 -1.645 1.00 0.00 22 LEU A C 10
ATOM 18172 O O . LEU A 1 22 ? 7.209 6.395 -1.950 1.00 0.00 22 LEU A O 10
ATOM 18188 N N . LYS A 1 23 ? 9.444 6.660 -1.996 1.00 0.00 23 LYS A N 10
ATOM 18189 C CA . LYS A 1 23 ? 9.481 7.936 -2.735 1.00 0.00 23 LYS A CA 10
ATOM 18190 C C . LYS A 1 23 ? 8.800 7.886 -4.107 1.00 0.00 23 LYS A C 10
ATOM 18191 O O . LYS A 1 23 ? 8.235 8.887 -4.540 1.00 0.00 23 LYS A O 10
ATOM 18210 N N . LYS A 1 24 ? 8.841 6.739 -4.793 1.00 0.00 24 LYS A N 10
ATOM 18211 C CA . LYS A 1 24 ? 8.045 6.473 -6.003 1.00 0.00 24 LYS A CA 10
ATOM 18212 C C . LYS A 1 24 ? 6.638 5.966 -5.705 1.00 0.00 24 LYS A C 10
ATOM 18213 O O . LYS A 1 24 ? 5.741 6.222 -6.492 1.00 0.00 24 LYS A O 10
ATOM 18232 N N . LEU A 1 25 ? 6.417 5.287 -4.583 1.00 0.00 25 LEU A N 10
ATOM 18233 C CA . LEU A 1 25 ? 5.125 4.702 -4.205 1.00 0.00 25 LEU A CA 10
ATOM 18234 C C . LEU A 1 25 ? 4.022 5.759 -4.029 1.00 0.00 25 LEU A C 10
ATOM 18235 O O . LEU A 1 25 ? 3.006 5.695 -4.724 1.00 0.00 25 LEU A O 10
ATOM 18251 N N . LEU A 1 26 ? 4.234 6.780 -3.184 1.00 0.00 26 LEU A N 10
ATOM 18252 C CA . LEU A 1 26 ? 3.268 7.886 -3.056 1.00 0.00 26 LEU A CA 10
ATOM 18253 C C . LEU A 1 26 ? 3.103 8.635 -4.395 1.00 0.00 26 LEU A C 10
ATOM 18254 O O . LEU A 1 26 ? 1.999 9.024 -4.766 1.00 0.00 26 LEU A O 10
ATOM 18270 N N . GLU A 1 27 ? 4.188 8.778 -5.160 1.00 0.00 27 GLU A N 10
ATOM 18271 C CA . GLU A 1 27 ? 4.213 9.517 -6.423 1.00 0.00 27 GLU A CA 10
ATOM 18272 C C . GLU A 1 27 ? 3.481 8.765 -7.553 1.00 0.00 27 GLU A C 10
ATOM 18273 O O . GLU A 1 27 ? 2.863 9.385 -8.421 1.00 0.00 27 GLU A O 10
ATOM 18285 N N . ALA A 1 28 ? 3.486 7.429 -7.515 1.00 0.00 28 ALA A N 10
ATOM 18286 C CA . ALA A 1 28 ? 2.809 6.562 -8.467 1.00 0.00 28 ALA A CA 10
ATOM 18287 C C . ALA A 1 28 ? 1.287 6.548 -8.245 1.00 0.00 28 ALA A C 10
ATOM 18288 O O . ALA A 1 28 ? 0.542 6.645 -9.219 1.00 0.00 28 ALA A O 10
ATOM 18295 N N . MET A 1 29 ? 0.805 6.519 -6.991 1.00 0.00 29 MET A N 10
ATOM 18296 C CA . MET A 1 29 ? -0.634 6.591 -6.687 1.00 0.00 29 MET A CA 10
ATOM 18297 C C . MET A 1 29 ? -1.296 7.800 -7.338 1.00 0.00 29 MET A C 10
ATOM 18298 O O . MET A 1 29 ? -2.351 7.639 -7.944 1.00 0.00 29 MET A O 10
ATOM 18312 N N . ALA A 1 30 ? -0.681 8.982 -7.249 1.00 0.00 30 ALA A N 10
ATOM 18313 C CA . ALA A 1 30 ? -1.227 10.223 -7.798 1.00 0.00 30 ALA A CA 10
ATOM 18314 C C . ALA A 1 30 ? -1.629 10.117 -9.276 1.00 0.00 30 ALA A C 10
ATOM 18315 O O . ALA A 1 30 ? -2.614 10.725 -9.688 1.00 0.00 30 ALA A O 10
ATOM 18322 N N . GLU A 1 31 ? -0.907 9.325 -10.066 1.00 0.00 31 GLU A N 10
ATOM 18323 C CA . GLU A 1 31 ? -1.177 9.146 -11.495 1.00 0.00 31 GLU A CA 10
ATOM 18324 C C . GLU A 1 31 ? -2.443 8.322 -11.734 1.00 0.00 31 GLU A C 10
ATOM 18325 O O . GLU A 1 31 ? -3.226 8.649 -12.620 1.00 0.00 31 GLU A O 10
ATOM 18337 N N . GLU A 1 32 ? -2.695 7.294 -10.921 1.00 0.00 32 GLU A N 10
ATOM 18338 C CA . GLU A 1 32 ? -3.946 6.533 -10.962 1.00 0.00 32 GLU A CA 10
ATOM 18339 C C . GLU A 1 32 ? -5.100 7.299 -10.294 1.00 0.00 32 GLU A C 10
ATOM 18340 O O . GLU A 1 32 ? -6.231 7.278 -10.779 1.00 0.00 32 GLU A O 10
ATOM 18352 N N . LEU A 1 33 ? -4.830 8.021 -9.201 1.00 0.00 33 LEU A N 10
ATOM 18353 C CA . LEU A 1 33 ? -5.822 8.864 -8.531 1.00 0.00 33 LEU A CA 10
ATOM 18354 C C . LEU A 1 33 ? -6.322 9.973 -9.488 1.00 0.00 33 LEU A C 10
ATOM 18355 O O . LEU A 1 33 ? -7.504 10.318 -9.502 1.00 0.00 33 LEU A O 10
ATOM 18371 N N . LYS A 1 34 ? -5.444 10.470 -10.369 1.00 0.00 34 LYS A N 10
ATOM 18372 C CA . LYS A 1 34 ? -5.772 11.403 -11.461 1.00 0.00 34 LYS A CA 10
ATOM 18373 C C . LYS A 1 34 ? -6.666 10.787 -12.552 1.00 0.00 34 LYS A C 10
ATOM 18374 O O . LYS A 1 34 ? -7.566 11.475 -13.034 1.00 0.00 34 LYS A O 10
ATOM 18393 N N . ARG A 1 35 ? -6.517 9.493 -12.885 1.00 0.00 35 ARG A N 10
ATOM 18394 C CA . ARG A 1 35 ? -7.426 8.763 -13.814 1.00 0.00 35 ARG A CA 10
ATOM 18395 C C . ARG A 1 35 ? -8.853 8.674 -13.271 1.00 0.00 35 ARG A C 10
ATOM 18396 O O . ARG A 1 35 ? -9.820 8.737 -14.032 1.00 0.00 35 ARG A O 10
ATOM 18417 N N . GLN A 1 36 ? -8.966 8.592 -11.947 1.00 0.00 36 GLN A N 10
ATOM 18418 C CA . GLN A 1 36 ? -10.228 8.549 -11.200 1.00 0.00 36 GLN A CA 10
ATOM 18419 C C . GLN A 1 36 ? -10.889 9.938 -11.082 1.00 0.00 36 GLN A C 10
ATOM 18420 O O . GLN A 1 36 ? -12.007 10.061 -10.579 1.00 0.00 36 GLN A O 10
ATOM 18434 N N . GLY A 1 37 ? -10.216 10.985 -11.568 1.00 0.00 37 GLY A N 10
ATOM 18435 C CA . GLY A 1 37 ? -10.751 12.333 -11.755 1.00 0.00 37 GLY A CA 10
ATOM 18436 C C . GLY A 1 37 ? -10.578 13.254 -10.549 1.00 0.00 37 GLY A C 10
ATOM 18437 O O . GLY A 1 37 ? -11.242 14.292 -10.480 1.00 0.00 37 GLY A O 10
ATOM 18441 N N . LYS A 1 38 ? -9.727 12.881 -9.580 1.00 0.00 38 LYS A N 10
ATOM 18442 C CA . LYS A 1 38 ? -9.496 13.697 -8.376 1.00 0.00 38 LYS A CA 10
ATOM 18443 C C . LYS A 1 38 ? -8.774 15.017 -8.683 1.00 0.00 38 LYS A C 10
ATOM 18444 O O . LYS A 1 38 ? -8.084 15.159 -9.696 1.00 0.00 38 LYS A O 10
ATOM 18463 N N . SER A 1 39 ? -8.925 15.972 -7.772 1.00 0.00 39 SER A N 10
ATOM 18464 C CA . SER A 1 39 ? -8.317 17.310 -7.833 1.00 0.00 39 SER A CA 10
ATOM 18465 C C . SER A 1 39 ? -6.863 17.301 -7.343 1.00 0.00 39 SER A C 10
ATOM 18466 O O . SER A 1 39 ? -6.510 16.476 -6.496 1.00 0.00 39 SER A O 10
ATOM 18474 N N . PRO A 1 40 ? -6.008 18.228 -7.821 1.00 0.00 40 PRO A N 10
ATOM 18475 C CA . PRO A 1 40 ? -4.596 18.297 -7.431 1.00 0.00 40 PRO A CA 10
ATOM 18476 C C . PRO A 1 40 ? -4.402 18.485 -5.918 1.00 0.00 40 PRO A C 10
ATOM 18477 O O . PRO A 1 40 ? -3.452 17.946 -5.353 1.00 0.00 40 PRO A O 10
ATOM 18488 N N . ASP A 1 41 ? -5.323 19.180 -5.242 1.00 0.00 41 ASP A N 10
ATOM 18489 C CA . ASP A 1 41 ? -5.319 19.343 -3.783 1.00 0.00 41 ASP A CA 10
ATOM 18490 C C . ASP A 1 41 ? -5.541 18.011 -3.045 1.00 0.00 41 ASP A C 10
ATOM 18491 O O . ASP A 1 41 ? -4.810 17.689 -2.107 1.00 0.00 41 ASP A O 10
ATOM 18500 N N . GLU A 1 42 ? -6.512 17.202 -3.487 1.00 0.00 42 GLU A N 10
ATOM 18501 C CA . GLU A 1 42 ? -6.835 15.904 -2.891 1.00 0.00 42 GLU A CA 10
ATOM 18502 C C . GLU A 1 42 ? -5.730 14.878 -3.164 1.00 0.00 42 GLU A C 10
ATOM 18503 O O . GLU A 1 42 ? -5.362 14.114 -2.274 1.00 0.00 42 GLU A O 10
ATOM 18515 N N . ILE A 1 43 ? -5.149 14.908 -4.370 1.00 0.00 43 ILE A N 10
ATOM 18516 C CA . ILE A 1 43 ? -3.983 14.104 -4.747 1.00 0.00 43 ILE A CA 10
ATOM 18517 C C . ILE A 1 43 ? -2.782 14.440 -3.854 1.00 0.00 43 ILE A C 10
ATOM 18518 O O . ILE A 1 43 ? -2.170 13.538 -3.281 1.00 0.00 43 ILE A O 10
ATOM 18534 N N . GLN A 1 44 ? -2.456 15.727 -3.694 1.00 0.00 44 GLN A N 10
ATOM 18535 C CA . GLN A 1 44 ? -1.321 16.166 -2.878 1.00 0.00 44 GLN A CA 10
ATOM 18536 C C . GLN A 1 44 ? -1.500 15.732 -1.413 1.00 0.00 44 GLN A C 10
ATOM 18537 O O . GLN A 1 44 ? -0.593 15.142 -0.818 1.00 0.00 44 GLN A O 10
ATOM 18551 N N . LYS A 1 45 ? -2.699 15.950 -0.859 1.00 0.00 45 LYS A N 10
ATOM 18552 C CA . LYS A 1 45 ? -3.066 15.525 0.499 1.00 0.00 45 LYS A CA 10
ATOM 18553 C C . LYS A 1 45 ? -3.009 14.002 0.671 1.00 0.00 45 LYS A C 10
ATOM 18554 O O . LYS A 1 45 ? -2.527 13.535 1.700 1.00 0.00 45 LYS A O 10
ATOM 18573 N N . ALA A 1 46 ? -3.420 13.224 -0.334 1.00 0.00 46 ALA A N 10
ATOM 18574 C CA . ALA A 1 46 ? -3.327 11.763 -0.315 1.00 0.00 46 ALA A CA 10
ATOM 18575 C C . ALA A 1 46 ? -1.868 11.275 -0.254 1.00 0.00 46 ALA A C 10
ATOM 18576 O O . ALA A 1 46 ? -1.556 10.409 0.567 1.00 0.00 46 ALA A O 10
ATOM 18583 N N . LYS A 1 47 ? -0.956 11.847 -1.060 1.00 0.00 47 LYS A N 10
ATOM 18584 C CA . LYS A 1 47 ? 0.486 11.536 -0.999 1.00 0.00 47 LYS A CA 10
ATOM 18585 C C . LYS A 1 47 ? 1.058 11.770 0.399 1.00 0.00 47 LYS A C 10
ATOM 18586 O O . LYS A 1 47 ? 1.722 10.885 0.938 1.00 0.00 47 LYS A O 10
ATOM 18605 N N . ASP A 1 48 ? 0.733 12.902 1.021 1.00 0.00 48 ASP A N 10
ATOM 18606 C CA . ASP A 1 48 ? 1.146 13.179 2.399 1.00 0.00 48 ASP A CA 10
ATOM 18607 C C . ASP A 1 48 ? 0.534 12.221 3.424 1.00 0.00 48 ASP A C 10
ATOM 18608 O O . ASP A 1 48 ? 1.216 11.883 4.388 1.00 0.00 48 ASP A O 10
ATOM 18617 N N . GLU A 1 49 ? -0.701 11.746 3.242 1.00 0.00 49 GLU A N 10
ATOM 18618 C CA . GLU A 1 49 ? -1.344 10.809 4.151 1.00 0.00 49 GLU A CA 10
ATOM 18619 C C . GLU A 1 49 ? -0.605 9.460 4.094 1.00 0.00 49 GLU A C 10
ATOM 18620 O O . GLU A 1 49 ? -0.239 8.919 5.131 1.00 0.00 49 GLU A O 10
ATOM 18632 N N . VAL A 1 50 ? -0.243 8.972 2.900 1.00 0.00 50 VAL A N 10
ATOM 18633 C CA . VAL A 1 50 ? 0.517 7.713 2.747 1.00 0.00 50 VAL A CA 10
ATOM 18634 C C . VAL A 1 50 ? 1.912 7.852 3.365 1.00 0.00 50 VAL A C 10
ATOM 18635 O O . VAL A 1 50 ? 2.329 6.998 4.149 1.00 0.00 50 VAL A O 10
ATOM 18648 N N . LYS A 1 51 ? 2.610 8.957 3.078 1.00 0.00 51 LYS A N 10
ATOM 18649 C CA . LYS A 1 51 ? 3.949 9.277 3.575 1.00 0.00 51 LYS A CA 10
ATOM 18650 C C . LYS A 1 51 ? 3.973 9.400 5.094 1.00 0.00 51 LYS A C 10
ATOM 18651 O O . LYS A 1 51 ? 4.819 8.792 5.745 1.00 0.00 51 LYS A O 10
ATOM 18670 N N . THR A 1 52 ? 3.036 10.146 5.680 1.00 0.00 52 THR A N 10
ATOM 18671 C CA . THR A 1 52 ? 3.001 10.347 7.134 1.00 0.00 52 THR A CA 10
ATOM 18672 C C . THR A 1 52 ? 2.571 9.075 7.865 1.00 0.00 52 THR A C 10
ATOM 18673 O O . THR A 1 52 ? 3.145 8.751 8.903 1.00 0.00 52 THR A O 10
ATOM 18684 N N . LYS A 1 53 ? 1.668 8.267 7.287 1.00 0.00 53 LYS A N 10
ATOM 18685 C CA . LYS A 1 53 ? 1.292 6.957 7.844 1.00 0.00 53 LYS A CA 10
ATOM 18686 C C . LYS A 1 53 ? 2.493 6.012 7.968 1.00 0.00 53 LYS A C 10
ATOM 18687 O O . LYS A 1 53 ? 2.726 5.469 9.050 1.00 0.00 53 LYS A O 10
ATOM 18706 N N . VAL A 1 54 ? 3.282 5.840 6.900 1.00 0.00 54 VAL A N 10
ATOM 18707 C CA . VAL A 1 54 ? 4.480 4.977 6.955 1.00 0.00 54 VAL A CA 10
ATOM 18708 C C . VAL A 1 54 ? 5.567 5.569 7.850 1.00 0.00 54 VAL A C 10
ATOM 18709 O O . VAL A 1 54 ? 6.224 4.831 8.573 1.00 0.00 54 VAL A O 10
ATOM 18722 N N . GLU A 1 55 ? 5.728 6.892 7.874 1.00 0.00 55 GLU A N 10
ATOM 18723 C CA . GLU A 1 55 ? 6.705 7.562 8.734 1.00 0.00 55 GLU A CA 10
ATOM 18724 C C . GLU A 1 55 ? 6.400 7.358 10.215 1.00 0.00 55 GLU A C 10
ATOM 18725 O O . GLU A 1 55 ? 7.281 6.931 10.959 1.00 0.00 55 GLU A O 10
ATOM 18737 N N . GLN A 1 56 ? 5.156 7.585 10.645 1.00 0.00 56 GLN A N 10
ATOM 18738 C CA . GLN A 1 56 ? 4.761 7.321 12.031 1.00 0.00 56 GLN A CA 10
ATOM 18739 C C . GLN A 1 56 ? 4.901 5.835 12.389 1.00 0.00 56 GLN A C 10
ATOM 18740 O O . GLN A 1 56 ? 5.276 5.527 13.517 1.00 0.00 56 GLN A O 10
ATOM 18754 N N . ALA A 1 57 ? 4.694 4.911 11.446 1.00 0.00 57 ALA A N 10
ATOM 18755 C CA . ALA A 1 57 ? 4.948 3.495 11.688 1.00 0.00 57 ALA A CA 10
ATOM 18756 C C . ALA A 1 57 ? 6.447 3.200 11.876 1.00 0.00 57 ALA A C 10
ATOM 18757 O O . ALA A 1 57 ? 6.845 2.654 12.903 1.00 0.00 57 ALA A O 10
ATOM 18764 N N . ILE A 1 58 ? 7.298 3.608 10.932 1.00 0.00 58 ILE A N 10
ATOM 18765 C CA . ILE A 1 58 ? 8.747 3.357 10.987 1.00 0.00 58 ILE A CA 10
ATOM 18766 C C . ILE A 1 58 ? 9.358 4.007 12.238 1.00 0.00 58 ILE A C 10
ATOM 18767 O O . ILE A 1 58 ? 10.161 3.376 12.920 1.00 0.00 58 ILE A O 10
ATOM 18783 N N . ARG A 1 59 ? 8.932 5.223 12.605 1.00 0.00 59 ARG A N 10
ATOM 18784 C CA . ARG A 1 59 ? 9.375 5.929 13.823 1.00 0.00 59 ARG A CA 10
ATOM 18785 C C . ARG A 1 59 ? 9.026 5.195 15.113 1.00 0.00 59 ARG A C 10
ATOM 18786 O O . ARG A 1 59 ? 9.774 5.313 16.082 1.00 0.00 59 ARG A O 10
ATOM 18807 N N . GLU A 1 60 ? 7.940 4.427 15.143 1.00 0.00 60 GLU A N 10
ATOM 18808 C CA . GLU A 1 60 ? 7.611 3.542 16.253 1.00 0.00 60 GLU A CA 10
ATOM 18809 C C . GLU A 1 60 ? 8.491 2.288 16.253 1.00 0.00 60 GLU A C 10
ATOM 18810 O O . GLU A 1 60 ? 9.107 1.971 17.268 1.00 0.00 60 GLU A O 10
ATOM 18822 N N . TRP A 1 61 ? 8.650 1.603 15.118 1.00 0.00 61 TRP A N 10
ATOM 18823 C CA . TRP A 1 61 ? 9.521 0.413 15.055 1.00 0.00 61 TRP A CA 10
ATOM 18824 C C . TRP A 1 61 ? 10.971 0.745 15.430 1.00 0.00 61 TRP A C 10
ATOM 18825 O O . TRP A 1 61 ? 11.610 0.002 16.176 1.00 0.00 61 TRP A O 10
ATOM 18846 N N . LYS A 1 62 ? 11.478 1.896 14.988 1.00 0.00 62 LYS A N 10
ATOM 18847 C CA . LYS A 1 62 ? 12.859 2.326 15.238 1.00 0.00 62 LYS A CA 10
ATOM 18848 C C . LYS A 1 62 ? 13.168 2.506 16.733 1.00 0.00 62 LYS A C 10
ATOM 18849 O O . LYS A 1 62 ? 14.299 2.271 17.158 1.00 0.00 62 LYS A O 10
ATOM 18868 N N . GLN A 1 63 ? 12.161 2.880 17.531 1.00 0.00 63 GLN A N 10
ATOM 18869 C CA . GLN A 1 63 ? 12.223 2.964 19.001 1.00 0.00 63 GLN A CA 10
ATOM 18870 C C . GLN A 1 63 ? 11.852 1.644 19.711 1.00 0.00 63 GLN A C 10
ATOM 18871 O O . GLN A 1 63 ? 11.637 1.610 20.924 1.00 0.00 63 GLN A O 10
ATOM 18885 N N . GLY A 1 64 ? 11.781 0.550 18.947 1.00 0.00 64 GLY A N 10
ATOM 18886 C CA . GLY A 1 64 ? 11.489 -0.813 19.401 1.00 0.00 64 GLY A CA 10
ATOM 18887 C C . GLY A 1 64 ? 9.998 -1.170 19.416 1.00 0.00 64 GLY A C 10
ATOM 18888 O O . GLY A 1 64 ? 9.637 -2.238 19.913 1.00 0.00 64 GLY A O 10
ATOM 18892 N N . ASN A 1 65 ? 9.121 -0.306 18.890 1.00 0.00 65 ASN A N 10
ATOM 18893 C CA . ASN A 1 65 ? 7.662 -0.441 19.044 1.00 0.00 65 ASN A CA 10
ATOM 18894 C C . ASN A 1 65 ? 6.995 -1.159 17.856 1.00 0.00 65 ASN A C 10
ATOM 18895 O O . ASN A 1 65 ? 6.102 -0.623 17.194 1.00 0.00 65 ASN A O 10
ATOM 18906 N N . GLU A 1 66 ? 7.457 -2.376 17.566 1.00 0.00 66 GLU A N 10
ATOM 18907 C CA . GLU A 1 66 ? 7.041 -3.177 16.404 1.00 0.00 66 GLU A CA 10
ATOM 18908 C C . GLU A 1 66 ? 5.519 -3.297 16.282 1.00 0.00 66 GLU A C 10
ATOM 18909 O O . GLU A 1 66 ? 4.952 -3.121 15.205 1.00 0.00 66 GLU A O 10
ATOM 18921 N N . GLU A 1 67 ? 4.850 -3.529 17.412 1.00 0.00 67 GLU A N 10
ATOM 18922 C CA . GLU A 1 67 ? 3.395 -3.700 17.470 1.00 0.00 67 GLU A CA 10
ATOM 18923 C C . GLU A 1 67 ? 2.600 -2.436 17.108 1.00 0.00 67 GLU A C 10
ATOM 18924 O O . GLU A 1 67 ? 1.517 -2.564 16.533 1.00 0.00 67 GLU A O 10
ATOM 18936 N N . GLN A 1 68 ? 3.124 -1.237 17.393 1.00 0.00 68 GLN A N 10
ATOM 18937 C CA . GLN A 1 68 ? 2.525 0.044 16.994 1.00 0.00 68 GLN A CA 10
ATOM 18938 C C . GLN A 1 68 ? 2.806 0.329 15.517 1.00 0.00 68 GLN A C 10
ATOM 18939 O O . GLN A 1 68 ? 1.920 0.742 14.768 1.00 0.00 68 GLN A O 10
ATOM 18953 N N . ALA A 1 69 ? 4.043 0.062 15.092 1.00 0.00 69 ALA A N 10
ATOM 18954 C CA . ALA A 1 69 ? 4.500 0.271 13.728 1.00 0.00 69 ALA A CA 10
ATOM 18955 C C . ALA A 1 69 ? 3.703 -0.552 12.707 1.00 0.00 69 ALA A C 10
ATOM 18956 O O . ALA A 1 69 ? 3.113 -0.000 11.774 1.00 0.00 69 ALA A O 10
ATOM 18963 N N . ARG A 1 70 ? 3.591 -1.869 12.922 1.00 0.00 70 ARG A N 10
ATOM 18964 C CA . ARG A 1 70 ? 2.799 -2.744 12.045 1.00 0.00 70 ARG A CA 10
ATOM 18965 C C . ARG A 1 70 ? 1.314 -2.362 12.064 1.00 0.00 70 ARG A C 10
ATOM 18966 O O . ARG A 1 70 ? 0.656 -2.428 11.032 1.00 0.00 70 ARG A O 10
ATOM 18987 N N . LYS A 1 71 ? 0.798 -1.880 13.202 1.00 0.00 71 LYS A N 10
ATOM 18988 C CA . LYS A 1 71 ? -0.584 -1.400 13.339 1.00 0.00 71 LYS A CA 10
ATOM 18989 C C . LYS A 1 71 ? -0.840 -0.164 12.473 1.00 0.00 71 LYS A C 10
ATOM 18990 O O . LYS A 1 71 ? -1.884 -0.111 11.837 1.00 0.00 71 LYS A O 10
ATOM 19009 N N . ASP A 1 72 ? 0.089 0.785 12.359 1.00 0.00 72 ASP A N 10
ATOM 19010 C CA . ASP A 1 72 ? -0.103 1.950 11.476 1.00 0.00 72 ASP A CA 10
ATOM 19011 C C . ASP A 1 72 ? 0.077 1.597 9.985 1.00 0.00 72 ASP A C 10
ATOM 19012 O O . ASP A 1 72 ? -0.666 2.110 9.145 1.00 0.00 72 ASP A O 10
ATOM 19021 N N . MET A 1 73 ? 0.973 0.658 9.642 1.00 0.00 73 MET A N 10
ATOM 19022 C CA . MET A 1 73 ? 1.102 0.142 8.269 1.00 0.00 73 MET A CA 10
ATOM 19023 C C . MET A 1 73 ? -0.135 -0.659 7.825 1.00 0.00 73 MET A C 10
ATOM 19024 O O . MET A 1 73 ? -0.576 -0.542 6.682 1.00 0.00 73 MET A O 10
ATOM 19038 N N . ARG A 1 74 ? -0.753 -1.435 8.724 1.00 0.00 74 ARG A N 10
ATOM 19039 C CA . ARG A 1 74 ? -2.012 -2.158 8.459 1.00 0.00 74 ARG A CA 10
ATOM 19040 C C . ARG A 1 74 ? -3.099 -1.229 7.921 1.00 0.00 74 ARG A C 10
ATOM 19041 O O . ARG A 1 74 ? -3.785 -1.587 6.963 1.00 0.00 74 ARG A O 10
ATOM 19062 N N . LYS A 1 75 ? -3.266 -0.041 8.518 1.00 0.00 75 LYS A N 10
ATOM 19063 C CA . LYS A 1 75 ? -4.369 0.865 8.145 1.00 0.00 75 LYS A CA 10
ATOM 19064 C C . LYS A 1 75 ? -4.217 1.389 6.710 1.00 0.00 75 LYS A C 10
ATOM 19065 O O . LYS A 1 75 ? -5.210 1.647 6.043 1.00 0.00 75 LYS A O 10
ATOM 19084 N N . VAL A 1 76 ? -2.974 1.495 6.244 1.00 0.00 76 VAL A N 10
ATOM 19085 C CA . VAL A 1 76 ? -2.549 1.802 4.869 1.00 0.00 76 VAL A CA 10
ATOM 19086 C C . VAL A 1 76 ? -2.752 0.609 3.937 1.00 0.00 76 VAL A C 10
ATOM 19087 O O . VAL A 1 76 ? -3.271 0.791 2.841 1.00 0.00 76 VAL A O 10
ATOM 19100 N N . LEU A 1 77 ? -2.421 -0.615 4.363 1.00 0.00 77 LEU A N 10
ATOM 19101 C CA . LEU A 1 77 ? -2.593 -1.821 3.539 1.00 0.00 77 LEU A CA 10
ATOM 19102 C C . LEU A 1 77 ? -4.049 -2.101 3.134 1.00 0.00 77 LEU A C 10
ATOM 19103 O O . LEU A 1 77 ? -4.282 -2.584 2.025 1.00 0.00 77 LEU A O 10
ATOM 19119 N N . LYS A 1 78 ? -5.030 -1.754 3.981 1.00 0.00 78 LYS A N 10
ATOM 19120 C CA . LYS A 1 78 ? -6.456 -1.812 3.606 1.00 0.00 78 LYS A CA 10
ATOM 19121 C C . LYS A 1 78 ? -6.874 -0.634 2.718 1.00 0.00 78 LYS A C 10
ATOM 19122 O O . LYS A 1 78 ? -7.798 -0.773 1.913 1.00 0.00 78 LYS A O 10
ATOM 19141 N N . SER A 1 79 ? -6.190 0.506 2.836 1.00 0.00 79 SER A N 10
ATOM 19142 C CA . SER A 1 79 ? -6.607 1.772 2.222 1.00 0.00 79 SER A CA 10
ATOM 19143 C C . SER A 1 79 ? -6.369 1.795 0.701 1.00 0.00 79 SER A C 10
ATOM 19144 O O . SER A 1 79 ? -5.308 1.374 0.232 1.00 0.00 79 SER A O 10
ATOM 19152 N N . PRO A 1 80 ? -7.330 2.288 -0.109 1.00 0.00 80 PRO A N 10
ATOM 19153 C CA . PRO A 1 80 ? -7.303 2.156 -1.570 1.00 0.00 80 PRO A CA 10
ATOM 19154 C C . PRO A 1 80 ? -6.158 2.931 -2.231 1.00 0.00 80 PRO A C 10
ATOM 19155 O O . PRO A 1 80 ? -5.640 2.491 -3.256 1.00 0.00 80 PRO A O 10
ATOM 19166 N N . ALA A 1 81 ? -5.693 4.024 -1.618 1.00 0.00 81 ALA A N 10
ATOM 19167 C CA . ALA A 1 81 ? -4.531 4.779 -2.089 1.00 0.00 81 ALA A CA 10
ATOM 19168 C C . ALA A 1 81 ? -3.277 3.895 -2.212 1.00 0.00 81 ALA A C 10
ATOM 19169 O O . ALA A 1 81 ? -2.509 4.026 -3.165 1.00 0.00 81 ALA A O 10
ATOM 19176 N N . PHE A 1 82 ? -3.088 2.948 -1.289 1.00 0.00 82 PHE A N 10
ATOM 19177 C CA . PHE A 1 82 ? -1.920 2.070 -1.292 1.00 0.00 82 PHE A CA 10
ATOM 19178 C C . PHE A 1 82 ? -2.012 0.990 -2.381 1.00 0.00 82 PHE A C 10
ATOM 19179 O O . PHE A 1 82 ? -1.017 0.646 -3.018 1.00 0.00 82 PHE A O 10
ATOM 19196 N N . LYS A 1 83 ? -3.232 0.523 -2.678 1.00 0.00 83 LYS A N 10
ATOM 19197 C CA . LYS A 1 83 ? -3.513 -0.361 -3.819 1.00 0.00 83 LYS A CA 10
ATOM 19198 C C . LYS A 1 83 ? -3.257 0.371 -5.136 1.00 0.00 83 LYS A C 10
ATOM 19199 O O . LYS A 1 83 ? -2.623 -0.190 -6.026 1.00 0.00 83 LYS A O 10
ATOM 19218 N N . GLN A 1 84 ? -3.661 1.640 -5.238 1.00 0.00 84 GLN A N 10
ATOM 19219 C CA . GLN A 1 84 ? -3.409 2.472 -6.422 1.00 0.00 84 GLN A CA 10
ATOM 19220 C C . GLN A 1 84 ? -1.914 2.721 -6.618 1.00 0.00 84 GLN A C 10
ATOM 19221 O O . GLN A 1 84 ? -1.432 2.618 -7.740 1.00 0.00 84 GLN A O 10
ATOM 19235 N N . ALA A 1 85 ? -1.166 2.956 -5.537 1.00 0.00 85 ALA A N 10
ATOM 19236 C CA . ALA A 1 85 ? 0.286 3.106 -5.590 1.00 0.00 85 ALA A CA 10
ATOM 19237 C C . ALA A 1 85 ? 0.980 1.896 -6.225 1.00 0.00 85 ALA A C 10
ATOM 19238 O O . ALA A 1 85 ? 1.753 2.058 -7.172 1.00 0.00 85 ALA A O 10
ATOM 19245 N N . VAL A 1 86 ? 0.667 0.683 -5.750 1.00 0.00 86 VAL A N 10
ATOM 19246 C CA . VAL A 1 86 ? 1.298 -0.540 -6.254 1.00 0.00 86 VAL A CA 10
ATOM 19247 C C . VAL A 1 86 ? 0.800 -0.894 -7.653 1.00 0.00 86 VAL A C 10
ATOM 19248 O O . VAL A 1 86 ? 1.569 -1.407 -8.463 1.00 0.00 86 VAL A O 10
ATOM 19261 N N . LYS A 1 87 ? -0.451 -0.552 -7.986 1.00 0.00 87 LYS A N 10
ATOM 19262 C CA . LYS A 1 87 ? -1.040 -0.822 -9.302 1.00 0.00 87 LYS A CA 10
ATOM 19263 C C . LYS A 1 87 ? -0.222 -0.189 -10.437 1.00 0.00 87 LYS A C 10
ATOM 19264 O O . LYS A 1 87 ? 0.087 -0.859 -11.421 1.00 0.00 87 LYS A O 10
ATOM 19283 N N . VAL A 1 88 ? 0.175 1.080 -10.295 1.00 0.00 88 VAL A N 10
ATOM 19284 C CA . VAL A 1 88 ? 0.889 1.806 -11.368 1.00 0.00 88 VAL A CA 10
ATOM 19285 C C . VAL A 1 88 ? 2.318 1.301 -11.552 1.00 0.00 88 VAL A C 10
ATOM 19286 O O . VAL A 1 88 ? 2.788 1.149 -12.679 1.00 0.00 88 VAL A O 10
ATOM 19299 N N . MET A 1 89 ? 3.028 1.019 -10.456 1.00 0.00 89 MET A N 10
ATOM 19300 C CA . MET A 1 89 ? 4.367 0.428 -10.532 1.00 0.00 89 MET A CA 10
ATOM 19301 C C . MET A 1 89 ? 4.333 -1.021 -11.056 1.00 0.00 89 MET A C 10
ATOM 19302 O O . MET A 1 89 ? 5.255 -1.430 -11.756 1.00 0.00 89 MET A O 10
ATOM 19316 N N . GLU A 1 90 ? 3.256 -1.774 -10.803 1.00 0.00 90 GLU A N 10
ATOM 19317 C CA . GLU A 1 90 ? 3.041 -3.119 -11.357 1.00 0.00 90 GLU A CA 10
ATOM 19318 C C . GLU A 1 90 ? 2.776 -3.105 -12.872 1.00 0.00 90 GLU A C 10
ATOM 19319 O O . GLU A 1 90 ? 3.261 -3.983 -13.585 1.00 0.00 90 GLU A O 10
ATOM 19331 N N . GLU A 1 91 ? 2.062 -2.104 -13.397 1.00 0.00 91 GLU A N 10
ATOM 19332 C CA . GLU A 1 91 ? 1.871 -1.959 -14.851 1.00 0.00 91 GLU A CA 10
ATOM 19333 C C . GLU A 1 91 ? 3.190 -1.680 -15.589 1.00 0.00 91 GLU A C 10
ATOM 19334 O O . GLU A 1 91 ? 3.392 -2.162 -16.706 1.00 0.00 91 GLU A O 10
ATOM 19346 N N . GLN A 1 92 ? 4.096 -0.921 -14.965 1.00 0.00 92 GLN A N 10
ATOM 19347 C CA . GLN A 1 92 ? 5.408 -0.589 -15.524 1.00 0.00 92 GLN A CA 10
ATOM 19348 C C . GLN A 1 92 ? 6.415 -1.741 -15.367 1.00 0.00 92 GLN A C 10
ATOM 19349 O O . GLN A 1 92 ? 7.123 -2.087 -16.314 1.00 0.00 92 GLN A O 10
ATOM 19363 N N . GLU A 1 93 ? 6.473 -2.340 -14.174 1.00 0.00 93 GLU A N 10
ATOM 19364 C CA . GLU A 1 93 ? 7.378 -3.439 -13.810 1.00 0.00 93 GLU A CA 10
ATOM 19365 C C . GLU A 1 93 ? 6.601 -4.616 -13.167 1.00 0.00 93 GLU A C 10
ATOM 19366 O O . GLU A 1 93 ? 6.511 -4.716 -11.938 1.00 0.00 93 GLU A O 10
ATOM 19378 N N . PRO A 1 94 ? 6.048 -5.545 -13.971 1.00 0.00 94 PRO A N 10
ATOM 19379 C CA . PRO A 1 94 ? 5.193 -6.635 -13.487 1.00 0.00 94 PRO A CA 10
ATOM 19380 C C . PRO A 1 94 ? 5.977 -7.769 -12.812 1.00 0.00 94 PRO A C 10
ATOM 19381 O O . PRO A 1 94 ? 5.409 -8.529 -12.031 1.00 0.00 94 PRO A O 10
ATOM 19392 N N . ASN A 1 95 ? 7.284 -7.871 -13.073 1.00 0.00 95 ASN A N 10
ATOM 19393 C CA . ASN A 1 95 ? 8.192 -8.847 -12.465 1.00 0.00 95 ASN A CA 10
ATOM 19394 C C . ASN A 1 95 ? 9.205 -8.202 -11.492 1.00 0.00 95 ASN A C 10
ATOM 19395 O O . ASN A 1 95 ? 10.252 -8.789 -11.207 1.00 0.00 95 ASN A O 10
ATOM 19406 N N . ASN A 1 96 ? 8.920 -7.000 -10.967 1.00 0.00 96 ASN A N 10
ATOM 19407 C CA . ASN A 1 96 ? 9.813 -6.333 -10.009 1.00 0.00 96 ASN A CA 10
ATOM 19408 C C . ASN A 1 96 ? 9.770 -7.071 -8.655 1.00 0.00 96 ASN A C 10
ATOM 19409 O O . ASN A 1 96 ? 8.672 -7.244 -8.118 1.00 0.00 96 ASN A O 10
ATOM 19420 N N . PRO A 1 97 ? 10.905 -7.431 -8.033 1.00 0.00 97 PRO A N 10
ATOM 19421 C CA . PRO A 1 97 ? 10.908 -8.049 -6.709 1.00 0.00 97 PRO A CA 10
ATOM 19422 C C . PRO A 1 97 ? 10.322 -7.115 -5.642 1.00 0.00 97 PRO A C 10
ATOM 19423 O O . PRO A 1 97 ? 9.515 -7.545 -4.822 1.00 0.00 97 PRO A O 10
ATOM 19434 N N . GLU A 1 98 ? 10.618 -5.812 -5.702 1.00 0.00 98 GLU A N 10
ATOM 19435 C CA . GLU A 1 98 ? 10.122 -4.838 -4.720 1.00 0.00 98 GLU A CA 10
ATOM 19436 C C . GLU A 1 98 ? 8.630 -4.523 -4.893 1.00 0.00 98 GLU A C 10
ATOM 19437 O O . GLU A 1 98 ? 7.967 -4.179 -3.917 1.00 0.00 98 GLU A O 10
ATOM 19449 N N . VAL A 1 99 ? 8.082 -4.675 -6.108 1.00 0.00 99 VAL A N 10
ATOM 19450 C CA . VAL A 1 99 ? 6.633 -4.602 -6.341 1.00 0.00 99 VAL A CA 10
ATOM 19451 C C . VAL A 1 99 ? 5.957 -5.885 -5.883 1.00 0.00 99 VAL A C 10
ATOM 19452 O O . VAL A 1 99 ? 5.014 -5.824 -5.104 1.00 0.00 99 VAL A O 10
ATOM 19465 N N . GLN A 1 100 ? 6.430 -7.049 -6.334 1.00 0.00 100 GLN A N 10
ATOM 19466 C CA . GLN A 1 100 ? 5.733 -8.316 -6.099 1.00 0.00 100 GLN A CA 10
ATOM 19467 C C . GLN A 1 100 ? 5.815 -8.773 -4.643 1.00 0.00 100 GLN A C 10
ATOM 19468 O O . GLN A 1 100 ? 4.848 -9.336 -4.135 1.00 0.00 100 GLN A O 10
ATOM 19482 N N . GLU A 1 101 ? 6.903 -8.476 -3.927 1.00 0.00 101 GLU A N 10
ATOM 19483 C CA . GLU A 1 101 ? 6.963 -8.757 -2.480 1.00 0.00 101 GLU A CA 10
ATOM 19484 C C . GLU A 1 101 ? 5.991 -7.867 -1.687 1.00 0.00 101 GLU A C 10
ATOM 19485 O O . GLU A 1 101 ? 5.349 -8.337 -0.745 1.00 0.00 101 GLU A O 10
ATOM 19497 N N . LEU A 1 102 ? 5.815 -6.607 -2.103 1.00 0.00 102 LEU A N 10
ATOM 19498 C CA . LEU A 1 102 ? 4.875 -5.671 -1.485 1.00 0.00 102 LEU A CA 10
ATOM 19499 C C . LEU A 1 102 ? 3.415 -6.036 -1.830 1.00 0.00 102 LEU A C 10
ATOM 19500 O O . LEU A 1 102 ? 2.572 -6.127 -0.934 1.00 0.00 102 LEU A O 10
ATOM 19516 N N . LYS A 1 103 ? 3.119 -6.335 -3.107 1.00 0.00 103 LYS A N 10
ATOM 19517 C CA . LYS A 1 103 ? 1.776 -6.737 -3.567 1.00 0.00 103 LYS A CA 10
ATOM 19518 C C . LYS A 1 103 ? 1.323 -8.018 -2.873 1.00 0.00 103 LYS A C 10
ATOM 19519 O O . LYS A 1 103 ? 0.178 -8.093 -2.444 1.00 0.00 103 LYS A O 10
ATOM 19538 N N . LYS A 1 104 ? 2.217 -9.003 -2.719 1.00 0.00 104 LYS A N 10
ATOM 19539 C CA . LYS A 1 104 ? 1.927 -10.248 -1.979 1.00 0.00 104 LYS A CA 10
ATOM 19540 C C . LYS A 1 104 ? 1.658 -9.996 -0.493 1.00 0.00 104 LYS A C 10
ATOM 19541 O O . LYS A 1 104 ? 0.722 -10.580 0.048 1.00 0.00 104 LYS A O 10
ATOM 19560 N N . ALA A 1 105 ? 2.392 -9.083 0.147 1.00 0.00 105 ALA A N 10
ATOM 19561 C CA . ALA A 1 105 ? 2.120 -8.693 1.533 1.00 0.00 105 ALA A CA 10
ATOM 19562 C C . ALA A 1 105 ? 0.723 -8.053 1.694 1.00 0.00 105 ALA A C 10
ATOM 19563 O O . ALA A 1 105 ? 0.003 -8.404 2.632 1.00 0.00 105 ALA A O 10
ATOM 19570 N N . MET A 1 106 ? 0.309 -7.190 0.755 1.00 0.00 106 MET A N 10
ATOM 19571 C CA . MET A 1 106 ? -1.053 -6.635 0.696 1.00 0.00 106 MET A CA 10
ATOM 19572 C C . MET A 1 106 ? -2.110 -7.705 0.425 1.00 0.00 106 MET A C 10
ATOM 19573 O O . MET A 1 106 ? -3.064 -7.821 1.184 1.00 0.00 106 MET A O 10
ATOM 19587 N N . GLU A 1 107 ? -1.939 -8.504 -0.628 1.00 0.00 107 GLU A N 10
ATOM 19588 C CA . GLU A 1 107 ? -2.853 -9.594 -1.001 1.00 0.00 107 GLU A CA 10
ATOM 19589 C C . GLU A 1 107 ? -3.108 -10.574 0.156 1.00 0.00 107 GLU A C 10
ATOM 19590 O O . GLU A 1 107 ? -4.260 -10.852 0.479 1.00 0.00 107 GLU A O 10
ATOM 19602 N N . GLU A 1 108 ? -2.072 -11.045 0.851 1.00 0.00 108 GLU A N 10
ATOM 19603 C CA . GLU A 1 108 ? -2.236 -11.962 1.987 1.00 0.00 108 GLU A CA 10
ATOM 19604 C C . GLU A 1 108 ? -2.969 -11.312 3.178 1.00 0.00 108 GLU A C 10
ATOM 19605 O O . GLU A 1 108 ? -3.699 -12.000 3.897 1.00 0.00 108 GLU A O 10
ATOM 19617 N N . ALA A 1 109 ? -2.825 -9.996 3.375 1.00 0.00 109 ALA A N 10
ATOM 19618 C CA . ALA A 1 109 ? -3.621 -9.241 4.344 1.00 0.00 109 ALA A CA 10
ATOM 19619 C C . ALA A 1 109 ? -5.079 -9.067 3.871 1.00 0.00 109 ALA A C 10
ATOM 19620 O O . ALA A 1 109 ? -6.008 -9.248 4.654 1.00 0.00 109 ALA A O 10
ATOM 19627 N N . GLU A 1 110 ? -5.298 -8.777 2.588 1.00 0.00 110 GLU A N 10
ATOM 19628 C CA . GLU A 1 110 ? -6.613 -8.541 1.974 1.00 0.00 110 GLU A CA 10
ATOM 19629 C C . GLU A 1 110 ? -7.506 -9.790 2.024 1.00 0.00 110 GLU A C 10
ATOM 19630 O O . GLU A 1 110 ? -8.682 -9.704 2.382 1.00 0.00 110 GLU A O 10
ATOM 19642 N N . ARG A 1 111 ? -6.935 -10.969 1.727 1.00 0.00 111 ARG A N 10
ATOM 19643 C CA . ARG A 1 111 ? -7.645 -12.266 1.775 1.00 0.00 111 ARG A CA 10
ATOM 19644 C C . ARG A 1 111 ? -7.764 -12.860 3.191 1.00 0.00 111 ARG A C 10
ATOM 19645 O O . ARG A 1 111 ? -8.358 -13.926 3.355 1.00 0.00 111 ARG A O 10
ATOM 19666 N N . GLY A 1 112 ? -7.228 -12.176 4.207 1.00 0.00 112 GLY A N 10
ATOM 19667 C CA . GLY A 1 112 ? -7.440 -12.464 5.636 1.00 0.00 112 GLY A CA 10
ATOM 19668 C C . GLY A 1 112 ? -8.406 -11.476 6.311 1.00 0.00 112 GLY A C 10
ATOM 19669 O O . GLY A 1 112 ? -9.224 -11.866 7.146 1.00 0.00 112 GLY A O 10
ATOM 19673 N N . SER A 1 113 ? -8.354 -10.201 5.915 1.00 0.00 113 SER A N 10
ATOM 19674 C CA . SER A 1 113 ? -9.135 -9.076 6.451 1.00 0.00 113 SER A CA 10
ATOM 19675 C C . SER A 1 113 ? -10.527 -8.971 5.804 1.00 0.00 113 SER A C 10
ATOM 19676 O O . SER A 1 113 ? -10.878 -7.959 5.191 1.00 0.00 113 SER A O 10
ATOM 19684 N N . LEU A 1 114 ? -11.326 -10.038 5.915 1.00 0.00 114 LEU A N 10
ATOM 19685 C CA . LEU A 1 114 ? -12.678 -10.122 5.350 1.00 0.00 114 LEU A CA 10
ATOM 19686 C C . LEU A 1 114 ? -13.637 -9.161 6.078 1.00 0.00 114 LEU A C 10
ATOM 19687 O O . LEU A 1 114 ? -14.051 -9.404 7.215 1.00 0.00 114 LEU A O 10
ATOM 19703 N N . GLU A 1 115 ? -13.990 -8.064 5.408 1.00 0.00 115 GLU A N 10
ATOM 19704 C CA . GLU A 1 115 ? -14.908 -7.024 5.894 1.00 0.00 115 GLU A CA 10
ATOM 19705 C C . GLU A 1 115 ? -16.372 -7.253 5.464 1.00 0.00 115 GLU A C 10
ATOM 19706 O O . GLU A 1 115 ? -16.656 -8.003 4.526 1.00 0.00 115 GLU A O 10
ATOM 19718 N N . HIS A 1 116 ? -17.299 -6.549 6.119 1.00 0.00 116 HIS A N 10
ATOM 19719 C CA . HIS A 1 116 ? -18.711 -6.442 5.732 1.00 0.00 116 HIS A CA 10
ATOM 19720 C C . HIS A 1 116 ? -19.017 -4.991 5.317 1.00 0.00 116 HIS A C 10
ATOM 19721 O O . HIS A 1 116 ? -19.818 -4.288 5.943 1.00 0.00 116 HIS A O 10
ATOM 19735 N N . HIS A 1 117 ? -18.310 -4.523 4.280 1.00 0.00 117 HIS A N 10
ATOM 19736 C CA . HIS A 1 117 ? -18.259 -3.119 3.837 1.00 0.00 117 HIS A CA 10
ATOM 19737 C C . HIS A 1 117 ? -17.823 -2.162 4.976 1.00 0.00 117 HIS A C 10
ATOM 19738 O O . HIS A 1 117 ? -17.142 -2.576 5.920 1.00 0.00 117 HIS A O 10
ATOM 19752 N N . HIS A 1 118 ? -18.217 -0.882 4.908 1.00 0.00 118 HIS A N 10
ATOM 19753 C CA . HIS A 1 118 ? -18.069 0.113 5.986 1.00 0.00 118 HIS A CA 10
ATOM 19754 C C . HIS A 1 118 ? -16.612 0.394 6.436 1.00 0.00 118 HIS A C 10
ATOM 19755 O O . HIS A 1 118 ? -16.359 0.697 7.606 1.00 0.00 118 HIS A O 10
ATOM 19769 N N . HIS A 1 119 ? -15.643 0.305 5.517 1.00 0.00 119 HIS A N 10
ATOM 19770 C CA . HIS A 1 119 ? -14.229 0.611 5.783 1.00 0.00 119 HIS A CA 10
ATOM 19771 C C . HIS A 1 119 ? -13.977 2.101 6.098 1.00 0.00 119 HIS A C 10
ATOM 19772 O O . HIS A 1 119 ? -14.690 2.988 5.616 1.00 0.00 119 HIS A O 10
ATOM 19786 N N . HIS A 1 120 ? -12.932 2.372 6.887 1.00 0.00 120 HIS A N 10
ATOM 19787 C CA . HIS A 1 120 ? -12.422 3.720 7.165 1.00 0.00 120 HIS A CA 10
ATOM 19788 C C . HIS A 1 120 ? -11.229 4.041 6.246 1.00 0.00 120 HIS A C 10
ATOM 19789 O O . HIS A 1 120 ? -10.348 3.190 6.074 1.00 0.00 120 HIS A O 10
ATOM 19803 N N . HIS A 1 121 ? -11.187 5.271 5.707 1.00 0.00 121 HIS A N 10
ATOM 19804 C CA . HIS A 1 121 ? -10.296 5.734 4.619 1.00 0.00 121 HIS A CA 10
ATOM 19805 C C . HIS A 1 121 ? -10.479 4.968 3.282 1.00 0.00 121 HIS A C 10
ATOM 19806 O O . HIS A 1 121 ? -10.066 5.524 2.239 1.00 0.00 121 HIS A O 10
ATOM 19821 N N . GLY A 1 1 ? -7.267 -13.946 14.418 1.00 0.00 1 GLY A N 11
ATOM 19822 C CA . GLY A 1 1 ? -6.257 -13.522 15.408 1.00 0.00 1 GLY A CA 11
ATOM 19823 C C . GLY A 1 1 ? -5.484 -12.314 14.904 1.00 0.00 1 GLY A C 11
ATOM 19824 O O . GLY A 1 1 ? -6.078 -11.275 14.617 1.00 0.00 1 GLY A O 11
ATOM 19830 N N . ASP A 1 2 ? -4.159 -12.439 14.800 1.00 0.00 2 ASP A N 11
ATOM 19831 C CA . ASP A 1 2 ? -3.216 -11.384 14.387 1.00 0.00 2 ASP A CA 11
ATOM 19832 C C . ASP A 1 2 ? -2.498 -11.669 13.050 1.00 0.00 2 ASP A C 11
ATOM 19833 O O . ASP A 1 2 ? -1.520 -11.002 12.706 1.00 0.00 2 ASP A O 11
ATOM 19842 N N . GLU A 1 3 ? -2.970 -12.642 12.266 1.00 0.00 3 GLU A N 11
ATOM 19843 C CA . GLU A 1 3 ? -2.312 -13.061 11.021 1.00 0.00 3 GLU A CA 11
ATOM 19844 C C . GLU A 1 3 ? -2.303 -11.974 9.934 1.00 0.00 3 GLU A C 11
ATOM 19845 O O . GLU A 1 3 ? -1.359 -11.903 9.154 1.00 0.00 3 GLU A O 11
ATOM 19857 N N . ALA A 1 4 ? -3.306 -11.090 9.917 1.00 0.00 4 ALA A N 11
ATOM 19858 C CA . ALA A 1 4 ? -3.361 -9.915 9.045 1.00 0.00 4 ALA A CA 11
ATOM 19859 C C . ALA A 1 4 ? -2.367 -8.823 9.481 1.00 0.00 4 ALA A C 11
ATOM 19860 O O . ALA A 1 4 ? -1.909 -8.025 8.663 1.00 0.00 4 ALA A O 11
ATOM 19867 N N . GLU A 1 5 ? -2.024 -8.784 10.771 1.00 0.00 5 GLU A N 11
ATOM 19868 C CA . GLU A 1 5 ? -1.059 -7.822 11.323 1.00 0.00 5 GLU A CA 11
ATOM 19869 C C . GLU A 1 5 ? 0.390 -8.226 11.014 1.00 0.00 5 GLU A C 11
ATOM 19870 O O . GLU A 1 5 ? 1.194 -7.383 10.619 1.00 0.00 5 GLU A O 11
ATOM 19882 N N . LYS A 1 6 ? 0.711 -9.526 11.062 1.00 0.00 6 LYS A N 11
ATOM 19883 C CA . LYS A 1 6 ? 1.986 -10.098 10.577 1.00 0.00 6 LYS A CA 11
ATOM 19884 C C . LYS A 1 6 ? 2.339 -9.645 9.148 1.00 0.00 6 LYS A C 11
ATOM 19885 O O . LYS A 1 6 ? 3.498 -9.347 8.870 1.00 0.00 6 LYS A O 11
ATOM 19904 N N . GLN A 1 7 ? 1.353 -9.520 8.257 1.00 0.00 7 GLN A N 11
ATOM 19905 C CA . GLN A 1 7 ? 1.560 -9.024 6.886 1.00 0.00 7 GLN A CA 11
ATOM 19906 C C . GLN A 1 7 ? 2.000 -7.555 6.843 1.00 0.00 7 GLN A C 11
ATOM 19907 O O . GLN A 1 7 ? 2.781 -7.155 5.980 1.00 0.00 7 GLN A O 11
ATOM 19921 N N . ALA A 1 8 ? 1.536 -6.749 7.797 1.00 0.00 8 ALA A N 11
ATOM 19922 C CA . ALA A 1 8 ? 1.948 -5.361 7.920 1.00 0.00 8 ALA A CA 11
ATOM 19923 C C . ALA A 1 8 ? 3.394 -5.197 8.381 1.00 0.00 8 ALA A C 11
ATOM 19924 O O . ALA A 1 8 ? 4.085 -4.333 7.859 1.00 0.00 8 ALA A O 11
ATOM 19931 N N . GLU A 1 9 ? 3.894 -6.065 9.262 1.00 0.00 9 GLU A N 11
ATOM 19932 C CA . GLU A 1 9 ? 5.327 -6.121 9.599 1.00 0.00 9 GLU A CA 11
ATOM 19933 C C . GLU A 1 9 ? 6.194 -6.346 8.340 1.00 0.00 9 GLU A C 11
ATOM 19934 O O . GLU A 1 9 ? 7.229 -5.702 8.160 1.00 0.00 9 GLU A O 11
ATOM 19946 N N . ARG A 1 10 ? 5.720 -7.213 7.433 1.00 0.00 10 ARG A N 11
ATOM 19947 C CA . ARG A 1 10 ? 6.407 -7.650 6.200 1.00 0.00 10 ARG A CA 11
ATOM 19948 C C . ARG A 1 10 ? 6.476 -6.542 5.147 1.00 0.00 10 ARG A C 11
ATOM 19949 O O . ARG A 1 10 ? 7.509 -6.356 4.504 1.00 0.00 10 ARG A O 11
ATOM 19970 N N . ALA A 1 11 ? 5.389 -5.791 4.982 1.00 0.00 11 ALA A N 11
ATOM 19971 C CA . ALA A 1 11 ? 5.347 -4.609 4.124 1.00 0.00 11 ALA A CA 11
ATOM 19972 C C . ALA A 1 11 ? 6.076 -3.403 4.749 1.00 0.00 11 ALA A C 11
ATOM 19973 O O . ALA A 1 11 ? 6.731 -2.646 4.032 1.00 0.00 11 ALA A O 11
ATOM 19980 N N . LEU A 1 12 ? 5.995 -3.243 6.078 1.00 0.00 12 LEU A N 11
ATOM 19981 C CA . LEU A 1 12 ? 6.602 -2.132 6.815 1.00 0.00 12 LEU A CA 11
ATOM 19982 C C . LEU A 1 12 ? 8.123 -2.157 6.650 1.00 0.00 12 LEU A C 11
ATOM 19983 O O . LEU A 1 12 ? 8.730 -1.143 6.310 1.00 0.00 12 LEU A O 11
ATOM 19999 N N . GLU A 1 13 ? 8.744 -3.317 6.867 1.00 0.00 13 GLU A N 11
ATOM 20000 C CA . GLU A 1 13 ? 10.196 -3.457 6.756 1.00 0.00 13 GLU A CA 11
ATOM 20001 C C . GLU A 1 13 ? 10.685 -3.153 5.334 1.00 0.00 13 GLU A C 11
ATOM 20002 O O . GLU A 1 13 ? 11.750 -2.567 5.166 1.00 0.00 13 GLU A O 11
ATOM 20014 N N . LEU A 1 14 ? 9.890 -3.458 4.305 1.00 0.00 14 LEU A N 11
ATOM 20015 C CA . LEU A 1 14 ? 10.250 -3.191 2.916 1.00 0.00 14 LEU A CA 11
ATOM 20016 C C . LEU A 1 14 ? 10.303 -1.675 2.646 1.00 0.00 14 LEU A C 11
ATOM 20017 O O . LEU A 1 14 ? 11.312 -1.167 2.149 1.00 0.00 14 LEU A O 11
ATOM 20033 N N . VAL A 1 15 ? 9.269 -0.925 3.059 1.00 0.00 15 VAL A N 11
ATOM 20034 C CA . VAL A 1 15 ? 9.230 0.544 2.879 1.00 0.00 15 VAL A CA 11
ATOM 20035 C C . VAL A 1 15 ? 10.189 1.284 3.819 1.00 0.00 15 VAL A C 11
ATOM 20036 O O . VAL A 1 15 ? 10.638 2.385 3.497 1.00 0.00 15 VAL A O 11
ATOM 20049 N N . ARG A 1 16 ? 10.561 0.669 4.951 1.00 0.00 16 ARG A N 11
ATOM 20050 C CA . ARG A 1 16 ? 11.604 1.166 5.864 1.00 0.00 16 ARG A CA 11
ATOM 20051 C C . ARG A 1 16 ? 12.999 1.047 5.250 1.00 0.00 16 ARG A C 11
ATOM 20052 O O . ARG A 1 16 ? 13.791 1.986 5.348 1.00 0.00 16 ARG A O 11
ATOM 20073 N N . LYS A 1 17 ? 13.313 -0.098 4.638 1.00 0.00 17 LYS A N 11
ATOM 20074 C CA . LYS A 1 17 ? 14.653 -0.415 4.104 1.00 0.00 17 LYS A CA 11
ATOM 20075 C C . LYS A 1 17 ? 14.914 0.253 2.758 1.00 0.00 17 LYS A C 11
ATOM 20076 O O . LYS A 1 17 ? 16.051 0.636 2.483 1.00 0.00 17 LYS A O 11
ATOM 20095 N N . SER A 1 18 ? 13.866 0.425 1.950 1.00 0.00 18 SER A N 11
ATOM 20096 C CA . SER A 1 18 ? 13.905 1.224 0.725 1.00 0.00 18 SER A CA 11
ATOM 20097 C C . SER A 1 18 ? 12.998 2.459 0.823 1.00 0.00 18 SER A C 11
ATOM 20098 O O . SER A 1 18 ? 11.833 2.413 0.415 1.00 0.00 18 SER A O 11
ATOM 20106 N N . PRO A 1 19 ? 13.524 3.598 1.313 1.00 0.00 19 PRO A N 11
ATOM 20107 C CA . PRO A 1 19 ? 12.815 4.873 1.242 1.00 0.00 19 PRO A CA 11
ATOM 20108 C C . PRO A 1 19 ? 12.650 5.365 -0.207 1.00 0.00 19 PRO A C 11
ATOM 20109 O O . PRO A 1 19 ? 11.827 6.243 -0.449 1.00 0.00 19 PRO A O 11
ATOM 20120 N N . ASP A 1 20 ? 13.373 4.807 -1.187 1.00 0.00 20 ASP A N 11
ATOM 20121 C CA . ASP A 1 20 ? 13.191 5.110 -2.616 1.00 0.00 20 ASP A CA 11
ATOM 20122 C C . ASP A 1 20 ? 12.023 4.329 -3.239 1.00 0.00 20 ASP A C 11
ATOM 20123 O O . ASP A 1 20 ? 11.267 4.904 -4.024 1.00 0.00 20 ASP A O 11
ATOM 20132 N N . LEU A 1 21 ? 11.798 3.069 -2.833 1.00 0.00 21 LEU A N 11
ATOM 20133 C CA . LEU A 1 21 ? 10.577 2.311 -3.165 1.00 0.00 21 LEU A CA 11
ATOM 20134 C C . LEU A 1 21 ? 9.346 3.071 -2.652 1.00 0.00 21 LEU A C 11
ATOM 20135 O O . LEU A 1 21 ? 8.334 3.198 -3.338 1.00 0.00 21 LEU A O 11
ATOM 20151 N N . LEU A 1 22 ? 9.477 3.656 -1.461 1.00 0.00 22 LEU A N 11
ATOM 20152 C CA . LEU A 1 22 ? 8.433 4.461 -0.838 1.00 0.00 22 LEU A CA 11
ATOM 20153 C C . LEU A 1 22 ? 8.246 5.810 -1.555 1.00 0.00 22 LEU A C 11
ATOM 20154 O O . LEU A 1 22 ? 7.118 6.208 -1.841 1.00 0.00 22 LEU A O 11
ATOM 20170 N N . LYS A 1 23 ? 9.346 6.483 -1.923 1.00 0.00 23 LYS A N 11
ATOM 20171 C CA . LYS A 1 23 ? 9.345 7.760 -2.662 1.00 0.00 23 LYS A CA 11
ATOM 20172 C C . LYS A 1 23 ? 8.623 7.674 -4.005 1.00 0.00 23 LYS A C 11
ATOM 20173 O O . LYS A 1 23 ? 8.021 8.655 -4.438 1.00 0.00 23 LYS A O 11
ATOM 20192 N N . LYS A 1 24 ? 8.667 6.511 -4.664 1.00 0.00 24 LYS A N 11
ATOM 20193 C CA . LYS A 1 24 ? 7.857 6.251 -5.857 1.00 0.00 24 LYS A CA 11
ATOM 20194 C C . LYS A 1 24 ? 6.431 5.807 -5.562 1.00 0.00 24 LYS A C 11
ATOM 20195 O O . LYS A 1 24 ? 5.546 6.131 -6.338 1.00 0.00 24 LYS A O 11
ATOM 20214 N N . LEU A 1 25 ? 6.188 5.103 -4.461 1.00 0.00 25 LEU A N 11
ATOM 20215 C CA . LEU A 1 25 ? 4.856 4.605 -4.082 1.00 0.00 25 LEU A CA 11
ATOM 20216 C C . LEU A 1 25 ? 3.829 5.745 -3.935 1.00 0.00 25 LEU A C 11
ATOM 20217 O O . LEU A 1 25 ? 2.821 5.749 -4.644 1.00 0.00 25 LEU A O 11
ATOM 20233 N N . LEU A 1 26 ? 4.097 6.759 -3.099 1.00 0.00 26 LEU A N 11
ATOM 20234 C CA . LEU A 1 26 ? 3.169 7.898 -2.962 1.00 0.00 26 LEU A CA 11
ATOM 20235 C C . LEU A 1 26 ? 3.034 8.697 -4.274 1.00 0.00 26 LEU A C 11
ATOM 20236 O O . LEU A 1 26 ? 1.954 9.186 -4.602 1.00 0.00 26 LEU A O 11
ATOM 20252 N N . GLU A 1 27 ? 4.115 8.783 -5.052 1.00 0.00 27 GLU A N 11
ATOM 20253 C CA . GLU A 1 27 ? 4.172 9.501 -6.326 1.00 0.00 27 GLU A CA 11
ATOM 20254 C C . GLU A 1 27 ? 3.408 8.764 -7.449 1.00 0.00 27 GLU A C 11
ATOM 20255 O O . GLU A 1 27 ? 2.828 9.399 -8.330 1.00 0.00 27 GLU A O 11
ATOM 20267 N N . ALA A 1 28 ? 3.350 7.430 -7.393 1.00 0.00 28 ALA A N 11
ATOM 20268 C CA . ALA A 1 28 ? 2.670 6.569 -8.354 1.00 0.00 28 ALA A CA 11
ATOM 20269 C C . ALA A 1 28 ? 1.143 6.604 -8.191 1.00 0.00 28 ALA A C 11
ATOM 20270 O O . ALA A 1 28 ? 0.430 6.774 -9.178 1.00 0.00 28 ALA A O 11
ATOM 20277 N N . MET A 1 29 ? 0.620 6.510 -6.959 1.00 0.00 29 MET A N 11
ATOM 20278 C CA . MET A 1 29 ? -0.832 6.556 -6.699 1.00 0.00 29 MET A CA 11
ATOM 20279 C C . MET A 1 29 ? -1.488 7.811 -7.294 1.00 0.00 29 MET A C 11
ATOM 20280 O O . MET A 1 29 ? -2.573 7.723 -7.871 1.00 0.00 29 MET A O 11
ATOM 20294 N N . ALA A 1 30 ? -0.811 8.957 -7.204 1.00 0.00 30 ALA A N 11
ATOM 20295 C CA . ALA A 1 30 ? -1.263 10.223 -7.775 1.00 0.00 30 ALA A CA 11
ATOM 20296 C C . ALA A 1 30 ? -1.588 10.142 -9.278 1.00 0.00 30 ALA A C 11
ATOM 20297 O O . ALA A 1 30 ? -2.527 10.792 -9.740 1.00 0.00 30 ALA A O 11
ATOM 20304 N N . GLU A 1 31 ? -0.851 9.325 -10.038 1.00 0.00 31 GLU A N 11
ATOM 20305 C CA . GLU A 1 31 ? -1.073 9.159 -11.476 1.00 0.00 31 GLU A CA 11
ATOM 20306 C C . GLU A 1 31 ? -2.384 8.430 -11.772 1.00 0.00 31 GLU A C 11
ATOM 20307 O O . GLU A 1 31 ? -3.084 8.797 -12.713 1.00 0.00 31 GLU A O 11
ATOM 20319 N N . GLU A 1 32 ? -2.753 7.435 -10.957 1.00 0.00 32 GLU A N 11
ATOM 20320 C CA . GLU A 1 32 ? -4.058 6.785 -11.076 1.00 0.00 32 GLU A CA 11
ATOM 20321 C C . GLU A 1 32 ? -5.178 7.649 -10.495 1.00 0.00 32 GLU A C 11
ATOM 20322 O O . GLU A 1 32 ? -6.209 7.774 -11.151 1.00 0.00 32 GLU A O 11
ATOM 20334 N N . LEU A 1 33 ? -4.991 8.303 -9.338 1.00 0.00 33 LEU A N 11
ATOM 20335 C CA . LEU A 1 33 ? -6.012 9.217 -8.800 1.00 0.00 33 LEU A CA 11
ATOM 20336 C C . LEU A 1 33 ? -6.427 10.295 -9.828 1.00 0.00 33 LEU A C 11
ATOM 20337 O O . LEU A 1 33 ? -7.604 10.644 -9.936 1.00 0.00 33 LEU A O 11
ATOM 20353 N N . LYS A 1 34 ? -5.477 10.783 -10.639 1.00 0.00 34 LYS A N 11
ATOM 20354 C CA . LYS A 1 34 ? -5.725 11.738 -11.732 1.00 0.00 34 LYS A CA 11
ATOM 20355 C C . LYS A 1 34 ? -6.649 11.174 -12.823 1.00 0.00 34 LYS A C 11
ATOM 20356 O O . LYS A 1 34 ? -7.469 11.917 -13.363 1.00 0.00 34 LYS A O 11
ATOM 20375 N N . ARG A 1 35 ? -6.596 9.864 -13.103 1.00 0.00 35 ARG A N 11
ATOM 20376 C CA . ARG A 1 35 ? -7.466 9.165 -14.083 1.00 0.00 35 ARG A CA 11
ATOM 20377 C C . ARG A 1 35 ? -8.918 9.031 -13.621 1.00 0.00 35 ARG A C 11
ATOM 20378 O O . ARG A 1 35 ? -9.818 8.931 -14.453 1.00 0.00 35 ARG A O 11
ATOM 20399 N N . GLN A 1 36 ? -9.149 9.092 -12.308 1.00 0.00 36 GLN A N 11
ATOM 20400 C CA . GLN A 1 36 ? -10.504 9.209 -11.731 1.00 0.00 36 GLN A CA 11
ATOM 20401 C C . GLN A 1 36 ? -11.083 10.639 -11.827 1.00 0.00 36 GLN A C 11
ATOM 20402 O O . GLN A 1 36 ? -12.274 10.845 -11.578 1.00 0.00 36 GLN A O 11
ATOM 20416 N N . GLY A 1 37 ? -10.263 11.622 -12.205 1.00 0.00 37 GLY A N 11
ATOM 20417 C CA . GLY A 1 37 ? -10.661 13.020 -12.409 1.00 0.00 37 GLY A CA 11
ATOM 20418 C C . GLY A 1 37 ? -10.519 13.900 -11.162 1.00 0.00 37 GLY A C 11
ATOM 20419 O O . GLY A 1 37 ? -11.169 14.947 -11.073 1.00 0.00 37 GLY A O 11
ATOM 20423 N N . LYS A 1 38 ? -9.695 13.482 -10.189 1.00 0.00 38 LYS A N 11
ATOM 20424 C CA . LYS A 1 38 ? -9.408 14.244 -8.964 1.00 0.00 38 LYS A CA 11
ATOM 20425 C C . LYS A 1 38 ? -8.669 15.558 -9.242 1.00 0.00 38 LYS A C 11
ATOM 20426 O O . LYS A 1 38 ? -8.041 15.750 -10.286 1.00 0.00 38 LYS A O 11
ATOM 20445 N N . SER A 1 39 ? -8.715 16.434 -8.247 1.00 0.00 39 SER A N 11
ATOM 20446 C CA . SER A 1 39 ? -7.993 17.711 -8.194 1.00 0.00 39 SER A CA 11
ATOM 20447 C C . SER A 1 39 ? -6.582 17.558 -7.619 1.00 0.00 39 SER A C 11
ATOM 20448 O O . SER A 1 39 ? -6.328 16.633 -6.840 1.00 0.00 39 SER A O 11
ATOM 20456 N N . PRO A 1 40 ? -5.667 18.493 -7.937 1.00 0.00 40 PRO A N 11
ATOM 20457 C CA . PRO A 1 40 ? -4.347 18.583 -7.308 1.00 0.00 40 PRO A CA 11
ATOM 20458 C C . PRO A 1 40 ? -4.413 18.602 -5.772 1.00 0.00 40 PRO A C 11
ATOM 20459 O O . PRO A 1 40 ? -3.547 18.022 -5.124 1.00 0.00 40 PRO A O 11
ATOM 20470 N N . ASP A 1 41 ? -5.452 19.199 -5.177 1.00 0.00 41 ASP A N 11
ATOM 20471 C CA . ASP A 1 41 ? -5.651 19.242 -3.721 1.00 0.00 41 ASP A CA 11
ATOM 20472 C C . ASP A 1 41 ? -5.917 17.853 -3.111 1.00 0.00 41 ASP A C 11
ATOM 20473 O O . ASP A 1 41 ? -5.283 17.485 -2.120 1.00 0.00 41 ASP A O 11
ATOM 20482 N N . GLU A 1 42 ? -6.803 17.050 -3.716 1.00 0.00 42 GLU A N 11
ATOM 20483 C CA . GLU A 1 42 ? -7.092 15.676 -3.277 1.00 0.00 42 GLU A CA 11
ATOM 20484 C C . GLU A 1 42 ? -5.869 14.770 -3.454 1.00 0.00 42 GLU A C 11
ATOM 20485 O O . GLU A 1 42 ? -5.541 13.973 -2.574 1.00 0.00 42 GLU A O 11
ATOM 20497 N N . ILE A 1 43 ? -5.174 14.922 -4.585 1.00 0.00 43 ILE A N 11
ATOM 20498 C CA . ILE A 1 43 ? -3.985 14.142 -4.929 1.00 0.00 43 ILE A CA 11
ATOM 20499 C C . ILE A 1 43 ? -2.844 14.442 -3.949 1.00 0.00 43 ILE A C 11
ATOM 20500 O O . ILE A 1 43 ? -2.274 13.517 -3.370 1.00 0.00 43 ILE A O 11
ATOM 20516 N N . GLN A 1 44 ? -2.533 15.721 -3.719 1.00 0.00 44 GLN A N 11
ATOM 20517 C CA . GLN A 1 44 ? -1.445 16.144 -2.833 1.00 0.00 44 GLN A CA 11
ATOM 20518 C C . GLN A 1 44 ? -1.675 15.646 -1.399 1.00 0.00 44 GLN A C 11
ATOM 20519 O O . GLN A 1 44 ? -0.775 15.068 -0.784 1.00 0.00 44 GLN A O 11
ATOM 20533 N N . LYS A 1 45 ? -2.907 15.803 -0.898 1.00 0.00 45 LYS A N 11
ATOM 20534 C CA . LYS A 1 45 ? -3.337 15.268 0.400 1.00 0.00 45 LYS A CA 11
ATOM 20535 C C . LYS A 1 45 ? -3.148 13.752 0.472 1.00 0.00 45 LYS A C 11
ATOM 20536 O O . LYS A 1 45 ? -2.561 13.267 1.437 1.00 0.00 45 LYS A O 11
ATOM 20555 N N . ALA A 1 46 ? -3.551 13.001 -0.556 1.00 0.00 46 ALA A N 11
ATOM 20556 C CA . ALA A 1 46 ? -3.386 11.548 -0.579 1.00 0.00 46 ALA A CA 11
ATOM 20557 C C . ALA A 1 46 ? -1.907 11.112 -0.486 1.00 0.00 46 ALA A C 11
ATOM 20558 O O . ALA A 1 46 ? -1.604 10.177 0.260 1.00 0.00 46 ALA A O 11
ATOM 20565 N N . LYS A 1 47 ? -0.973 11.803 -1.166 1.00 0.00 47 LYS A N 11
ATOM 20566 C CA . LYS A 1 47 ? 0.480 11.546 -1.030 1.00 0.00 47 LYS A CA 11
ATOM 20567 C C . LYS A 1 47 ? 0.936 11.670 0.429 1.00 0.00 47 LYS A C 11
ATOM 20568 O O . LYS A 1 47 ? 1.597 10.771 0.951 1.00 0.00 47 LYS A O 11
ATOM 20587 N N . ASP A 1 48 ? 0.541 12.752 1.100 1.00 0.00 48 ASP A N 11
ATOM 20588 C CA . ASP A 1 48 ? 0.903 13.012 2.498 1.00 0.00 48 ASP A CA 11
ATOM 20589 C C . ASP A 1 48 ? 0.304 11.991 3.468 1.00 0.00 48 ASP A C 11
ATOM 20590 O O . ASP A 1 48 ? 0.979 11.622 4.425 1.00 0.00 48 ASP A O 11
ATOM 20599 N N . GLU A 1 49 ? -0.916 11.502 3.229 1.00 0.00 49 GLU A N 11
ATOM 20600 C CA . GLU A 1 49 ? -1.535 10.481 4.087 1.00 0.00 49 GLU A CA 11
ATOM 20601 C C . GLU A 1 49 ? -0.702 9.198 4.098 1.00 0.00 49 GLU A C 11
ATOM 20602 O O . GLU A 1 49 ? -0.378 8.673 5.160 1.00 0.00 49 GLU A O 11
ATOM 20614 N N . VAL A 1 50 ? -0.293 8.733 2.916 1.00 0.00 50 VAL A N 11
ATOM 20615 C CA . VAL A 1 50 ? 0.531 7.514 2.779 1.00 0.00 50 VAL A CA 11
ATOM 20616 C C . VAL A 1 50 ? 1.893 7.719 3.452 1.00 0.00 50 VAL A C 11
ATOM 20617 O O . VAL A 1 50 ? 2.323 6.888 4.252 1.00 0.00 50 VAL A O 11
ATOM 20630 N N . LYS A 1 51 ? 2.541 8.859 3.185 1.00 0.00 51 LYS A N 11
ATOM 20631 C CA . LYS A 1 51 ? 3.859 9.243 3.698 1.00 0.00 51 LYS A CA 11
ATOM 20632 C C . LYS A 1 51 ? 3.865 9.352 5.217 1.00 0.00 51 LYS A C 11
ATOM 20633 O O . LYS A 1 51 ? 4.714 8.759 5.877 1.00 0.00 51 LYS A O 11
ATOM 20652 N N . THR A 1 52 ? 2.903 10.076 5.788 1.00 0.00 52 THR A N 11
ATOM 20653 C CA . THR A 1 52 ? 2.831 10.278 7.239 1.00 0.00 52 THR A CA 11
ATOM 20654 C C . THR A 1 52 ? 2.463 8.983 7.958 1.00 0.00 52 THR A C 11
ATOM 20655 O O . THR A 1 52 ? 3.032 8.684 9.005 1.00 0.00 52 THR A O 11
ATOM 20666 N N . LYS A 1 53 ? 1.612 8.134 7.361 1.00 0.00 53 LYS A N 11
ATOM 20667 C CA . LYS A 1 53 ? 1.283 6.816 7.923 1.00 0.00 53 LYS A CA 11
ATOM 20668 C C . LYS A 1 53 ? 2.499 5.893 8.031 1.00 0.00 53 LYS A C 11
ATOM 20669 O O . LYS A 1 53 ? 2.740 5.352 9.112 1.00 0.00 53 LYS A O 11
ATOM 20688 N N . VAL A 1 54 ? 3.290 5.738 6.965 1.00 0.00 54 VAL A N 11
ATOM 20689 C CA . VAL A 1 54 ? 4.514 4.915 7.035 1.00 0.00 54 VAL A CA 11
ATOM 20690 C C . VAL A 1 54 ? 5.561 5.535 7.959 1.00 0.00 54 VAL A C 11
ATOM 20691 O O . VAL A 1 54 ? 6.224 4.814 8.695 1.00 0.00 54 VAL A O 11
ATOM 20704 N N . GLU A 1 55 ? 5.679 6.863 8.000 1.00 0.00 55 GLU A N 11
ATOM 20705 C CA . GLU A 1 55 ? 6.614 7.551 8.889 1.00 0.00 55 GLU A CA 11
ATOM 20706 C C . GLU A 1 55 ? 6.277 7.342 10.362 1.00 0.00 55 GLU A C 11
ATOM 20707 O O . GLU A 1 55 ? 7.154 6.947 11.128 1.00 0.00 55 GLU A O 11
ATOM 20719 N N . GLN A 1 56 ? 5.015 7.533 10.763 1.00 0.00 56 GLN A N 11
ATOM 20720 C CA . GLN A 1 56 ? 4.612 7.270 12.144 1.00 0.00 56 GLN A CA 11
ATOM 20721 C C . GLN A 1 56 ? 4.804 5.790 12.497 1.00 0.00 56 GLN A C 11
ATOM 20722 O O . GLN A 1 56 ? 5.251 5.497 13.602 1.00 0.00 56 GLN A O 11
ATOM 20736 N N . ALA A 1 57 ? 4.583 4.864 11.556 1.00 0.00 57 ALA A N 11
ATOM 20737 C CA . ALA A 1 57 ? 4.836 3.450 11.790 1.00 0.00 57 ALA A CA 11
ATOM 20738 C C . ALA A 1 57 ? 6.330 3.168 12.021 1.00 0.00 57 ALA A C 11
ATOM 20739 O O . ALA A 1 57 ? 6.709 2.599 13.043 1.00 0.00 57 ALA A O 11
ATOM 20746 N N . ILE A 1 58 ? 7.204 3.607 11.115 1.00 0.00 58 ILE A N 11
ATOM 20747 C CA . ILE A 1 58 ? 8.648 3.361 11.220 1.00 0.00 58 ILE A CA 11
ATOM 20748 C C . ILE A 1 58 ? 9.216 4.006 12.496 1.00 0.00 58 ILE A C 11
ATOM 20749 O O . ILE A 1 58 ? 10.018 3.383 13.187 1.00 0.00 58 ILE A O 11
ATOM 20765 N N . ARG A 1 59 ? 8.758 5.209 12.873 1.00 0.00 59 ARG A N 11
ATOM 20766 C CA . ARG A 1 59 ? 9.161 5.895 14.119 1.00 0.00 59 ARG A CA 11
ATOM 20767 C C . ARG A 1 59 ? 8.805 5.111 15.383 1.00 0.00 59 ARG A C 11
ATOM 20768 O O . ARG A 1 59 ? 9.544 5.186 16.362 1.00 0.00 59 ARG A O 11
ATOM 20789 N N . GLU A 1 60 ? 7.722 4.341 15.370 1.00 0.00 60 GLU A N 11
ATOM 20790 C CA . GLU A 1 60 ? 7.339 3.422 16.435 1.00 0.00 60 GLU A CA 11
ATOM 20791 C C . GLU A 1 60 ? 8.243 2.189 16.454 1.00 0.00 60 GLU A C 11
ATOM 20792 O O . GLU A 1 60 ? 8.834 1.872 17.482 1.00 0.00 60 GLU A O 11
ATOM 20804 N N . TRP A 1 61 ? 8.444 1.536 15.312 1.00 0.00 61 TRP A N 11
ATOM 20805 C CA . TRP A 1 61 ? 9.323 0.354 15.233 1.00 0.00 61 TRP A CA 11
ATOM 20806 C C . TRP A 1 61 ? 10.750 0.685 15.688 1.00 0.00 61 TRP A C 11
ATOM 20807 O O . TRP A 1 61 ? 11.360 -0.073 16.446 1.00 0.00 61 TRP A O 11
ATOM 20828 N N . LYS A 1 62 ? 11.262 1.855 15.298 1.00 0.00 62 LYS A N 11
ATOM 20829 C CA . LYS A 1 62 ? 12.631 2.285 15.610 1.00 0.00 62 LYS A CA 11
ATOM 20830 C C . LYS A 1 62 ? 12.878 2.442 17.120 1.00 0.00 62 LYS A C 11
ATOM 20831 O O . LYS A 1 62 ? 13.990 2.196 17.587 1.00 0.00 62 LYS A O 11
ATOM 20850 N N . GLN A 1 63 ? 11.842 2.814 17.879 1.00 0.00 63 GLN A N 11
ATOM 20851 C CA . GLN A 1 63 ? 11.848 2.887 19.350 1.00 0.00 63 GLN A CA 11
ATOM 20852 C C . GLN A 1 63 ? 11.453 1.560 20.034 1.00 0.00 63 GLN A C 11
ATOM 20853 O O . GLN A 1 63 ? 11.194 1.517 21.239 1.00 0.00 63 GLN A O 11
ATOM 20867 N N . GLY A 1 64 ? 11.408 0.472 19.260 1.00 0.00 64 GLY A N 11
ATOM 20868 C CA . GLY A 1 64 ? 11.085 -0.890 19.695 1.00 0.00 64 GLY A CA 11
ATOM 20869 C C . GLY A 1 64 ? 9.588 -1.217 19.691 1.00 0.00 64 GLY A C 11
ATOM 20870 O O . GLY A 1 64 ? 9.195 -2.273 20.192 1.00 0.00 64 GLY A O 11
ATOM 20874 N N . ASN A 1 65 ? 8.740 -0.339 19.144 1.00 0.00 65 ASN A N 11
ATOM 20875 C CA . ASN A 1 65 ? 7.275 -0.442 19.248 1.00 0.00 65 ASN A CA 11
ATOM 20876 C C . ASN A 1 65 ? 6.641 -1.143 18.036 1.00 0.00 65 ASN A C 11
ATOM 20877 O O . ASN A 1 65 ? 5.769 -0.595 17.358 1.00 0.00 65 ASN A O 11
ATOM 20888 N N . GLU A 1 66 ? 7.107 -2.358 17.745 1.00 0.00 66 GLU A N 11
ATOM 20889 C CA . GLU A 1 66 ? 6.680 -3.174 16.595 1.00 0.00 66 GLU A CA 11
ATOM 20890 C C . GLU A 1 66 ? 5.156 -3.284 16.487 1.00 0.00 66 GLU A C 11
ATOM 20891 O O . GLU A 1 66 ? 4.578 -3.089 15.420 1.00 0.00 66 GLU A O 11
ATOM 20903 N N . GLU A 1 67 ? 4.509 -3.521 17.628 1.00 0.00 67 GLU A N 11
ATOM 20904 C CA . GLU A 1 67 ? 3.053 -3.638 17.769 1.00 0.00 67 GLU A CA 11
ATOM 20905 C C . GLU A 1 67 ? 2.313 -2.402 17.238 1.00 0.00 67 GLU A C 11
ATOM 20906 O O . GLU A 1 67 ? 1.313 -2.554 16.536 1.00 0.00 67 GLU A O 11
ATOM 20918 N N . GLN A 1 68 ? 2.800 -1.185 17.516 1.00 0.00 68 GLN A N 11
ATOM 20919 C CA . GLN A 1 68 ? 2.168 0.033 17.012 1.00 0.00 68 GLN A CA 11
ATOM 20920 C C . GLN A 1 68 ? 2.527 0.259 15.542 1.00 0.00 68 GLN A C 11
ATOM 20921 O O . GLN A 1 68 ? 1.657 0.528 14.714 1.00 0.00 68 GLN A O 11
ATOM 20935 N N . ALA A 1 69 ? 3.804 0.053 15.211 1.00 0.00 69 ALA A N 11
ATOM 20936 C CA . ALA A 1 69 ? 4.348 0.272 13.880 1.00 0.00 69 ALA A CA 11
ATOM 20937 C C . ALA A 1 69 ? 3.631 -0.545 12.800 1.00 0.00 69 ALA A C 11
ATOM 20938 O O . ALA A 1 69 ? 3.097 0.007 11.834 1.00 0.00 69 ALA A O 11
ATOM 20945 N N . ARG A 1 70 ? 3.535 -1.865 12.990 1.00 0.00 70 ARG A N 11
ATOM 20946 C CA . ARG A 1 70 ? 2.836 -2.722 12.031 1.00 0.00 70 ARG A CA 11
ATOM 20947 C C . ARG A 1 70 ? 1.325 -2.471 12.036 1.00 0.00 70 ARG A C 11
ATOM 20948 O O . ARG A 1 70 ? 0.699 -2.579 10.989 1.00 0.00 70 ARG A O 11
ATOM 20969 N N . LYS A 1 71 ? 0.735 -2.050 13.161 1.00 0.00 71 LYS A N 11
ATOM 20970 C CA . LYS A 1 71 ? -0.684 -1.669 13.223 1.00 0.00 71 LYS A CA 11
ATOM 20971 C C . LYS A 1 71 ? -0.969 -0.416 12.382 1.00 0.00 71 LYS A C 11
ATOM 20972 O O . LYS A 1 71 ? -1.957 -0.404 11.656 1.00 0.00 71 LYS A O 11
ATOM 20991 N N . ASP A 1 72 ? -0.086 0.584 12.363 1.00 0.00 72 ASP A N 11
ATOM 20992 C CA . ASP A 1 72 ? -0.226 1.757 11.482 1.00 0.00 72 ASP A CA 11
ATOM 20993 C C . ASP A 1 72 ? 0.023 1.430 9.996 1.00 0.00 72 ASP A C 11
ATOM 20994 O O . ASP A 1 72 ? -0.714 1.923 9.138 1.00 0.00 72 ASP A O 11
ATOM 21003 N N . MET A 1 73 ? 0.967 0.534 9.669 1.00 0.00 73 MET A N 11
ATOM 21004 C CA . MET A 1 73 ? 1.132 0.023 8.300 1.00 0.00 73 MET A CA 11
ATOM 21005 C C . MET A 1 73 ? -0.087 -0.793 7.839 1.00 0.00 73 MET A C 11
ATOM 21006 O O . MET A 1 73 ? -0.499 -0.685 6.684 1.00 0.00 73 MET A O 11
ATOM 21020 N N . ARG A 1 74 ? -0.730 -1.563 8.728 1.00 0.00 74 ARG A N 11
ATOM 21021 C CA . ARG A 1 74 ? -1.984 -2.276 8.406 1.00 0.00 74 ARG A CA 11
ATOM 21022 C C . ARG A 1 74 ? -3.075 -1.328 7.895 1.00 0.00 74 ARG A C 11
ATOM 21023 O O . ARG A 1 74 ? -3.758 -1.668 6.930 1.00 0.00 74 ARG A O 11
ATOM 21044 N N . LYS A 1 75 ? -3.206 -0.121 8.463 1.00 0.00 75 LYS A N 11
ATOM 21045 C CA . LYS A 1 75 ? -4.211 0.867 8.007 1.00 0.00 75 LYS A CA 11
ATOM 21046 C C . LYS A 1 75 ? -3.954 1.323 6.566 1.00 0.00 75 LYS A C 11
ATOM 21047 O O . LYS A 1 75 ? -4.884 1.511 5.787 1.00 0.00 75 LYS A O 11
ATOM 21066 N N . VAL A 1 76 ? -2.679 1.424 6.200 1.00 0.00 76 VAL A N 11
ATOM 21067 C CA . VAL A 1 76 ? -2.212 1.699 4.826 1.00 0.00 76 VAL A CA 11
ATOM 21068 C C . VAL A 1 76 ? -2.466 0.517 3.891 1.00 0.00 76 VAL A C 11
ATOM 21069 O O . VAL A 1 76 ? -2.961 0.719 2.788 1.00 0.00 76 VAL A O 11
ATOM 21082 N N . LEU A 1 77 ? -2.216 -0.721 4.327 1.00 0.00 77 LEU A N 11
ATOM 21083 C CA . LEU A 1 77 ? -2.435 -1.916 3.499 1.00 0.00 77 LEU A CA 11
ATOM 21084 C C . LEU A 1 77 ? -3.911 -2.152 3.155 1.00 0.00 77 LEU A C 11
ATOM 21085 O O . LEU A 1 77 ? -4.220 -2.646 2.065 1.00 0.00 77 LEU A O 11
ATOM 21101 N N . LYS A 1 78 ? -4.835 -1.758 4.041 1.00 0.00 78 LYS A N 11
ATOM 21102 C CA . LYS A 1 78 ? -6.278 -1.806 3.766 1.00 0.00 78 LYS A CA 11
ATOM 21103 C C . LYS A 1 78 ? -6.781 -0.554 3.040 1.00 0.00 78 LYS A C 11
ATOM 21104 O O . LYS A 1 78 ? -7.780 -0.644 2.326 1.00 0.00 78 LYS A O 11
ATOM 21123 N N . SER A 1 79 ? -6.064 0.570 3.139 1.00 0.00 79 SER A N 11
ATOM 21124 C CA . SER A 1 79 ? -6.408 1.809 2.427 1.00 0.00 79 SER A CA 11
ATOM 21125 C C . SER A 1 79 ? -6.293 1.641 0.904 1.00 0.00 79 SER A C 11
ATOM 21126 O O . SER A 1 79 ? -5.330 1.040 0.416 1.00 0.00 79 SER A O 11
ATOM 21134 N N . PRO A 1 80 ? -7.258 2.160 0.120 1.00 0.00 80 PRO A N 11
ATOM 21135 C CA . PRO A 1 80 ? -7.314 1.919 -1.317 1.00 0.00 80 PRO A CA 11
ATOM 21136 C C . PRO A 1 80 ? -6.209 2.666 -2.066 1.00 0.00 80 PRO A C 11
ATOM 21137 O O . PRO A 1 80 ? -5.703 2.151 -3.060 1.00 0.00 80 PRO A O 11
ATOM 21148 N N . ALA A 1 81 ? -5.757 3.819 -1.556 1.00 0.00 81 ALA A N 11
ATOM 21149 C CA . ALA A 1 81 ? -4.668 4.597 -2.146 1.00 0.00 81 ALA A CA 11
ATOM 21150 C C . ALA A 1 81 ? -3.378 3.774 -2.305 1.00 0.00 81 ALA A C 11
ATOM 21151 O O . ALA A 1 81 ? -2.676 3.898 -3.311 1.00 0.00 81 ALA A O 11
ATOM 21158 N N . PHE A 1 82 ? -3.088 2.884 -1.350 1.00 0.00 82 PHE A N 11
ATOM 21159 C CA . PHE A 1 82 ? -1.884 2.060 -1.389 1.00 0.00 82 PHE A CA 11
ATOM 21160 C C . PHE A 1 82 ? -1.964 0.987 -2.487 1.00 0.00 82 PHE A C 11
ATOM 21161 O O . PHE A 1 82 ? -0.976 0.706 -3.168 1.00 0.00 82 PHE A O 11
ATOM 21178 N N . LYS A 1 83 ? -3.170 0.457 -2.741 1.00 0.00 83 LYS A N 11
ATOM 21179 C CA . LYS A 1 83 ? -3.440 -0.391 -3.912 1.00 0.00 83 LYS A CA 11
ATOM 21180 C C . LYS A 1 83 ? -3.253 0.385 -5.220 1.00 0.00 83 LYS A C 11
ATOM 21181 O O . LYS A 1 83 ? -2.681 -0.174 -6.152 1.00 0.00 83 LYS A O 11
ATOM 21200 N N . GLN A 1 84 ? -3.634 1.669 -5.295 1.00 0.00 84 GLN A N 11
ATOM 21201 C CA . GLN A 1 84 ? -3.426 2.471 -6.514 1.00 0.00 84 GLN A CA 11
ATOM 21202 C C . GLN A 1 84 ? -1.937 2.719 -6.775 1.00 0.00 84 GLN A C 11
ATOM 21203 O O . GLN A 1 84 ? -1.489 2.581 -7.909 1.00 0.00 84 GLN A O 11
ATOM 21217 N N . ALA A 1 85 ? -1.138 2.958 -5.732 1.00 0.00 85 ALA A N 11
ATOM 21218 C CA . ALA A 1 85 ? 0.314 3.078 -5.857 1.00 0.00 85 ALA A CA 11
ATOM 21219 C C . ALA A 1 85 ? 0.966 1.813 -6.431 1.00 0.00 85 ALA A C 11
ATOM 21220 O O . ALA A 1 85 ? 1.692 1.877 -7.427 1.00 0.00 85 ALA A O 11
ATOM 21227 N N . VAL A 1 86 ? 0.678 0.653 -5.830 1.00 0.00 86 VAL A N 11
ATOM 21228 C CA . VAL A 1 86 ? 1.282 -0.624 -6.230 1.00 0.00 86 VAL A CA 11
ATOM 21229 C C . VAL A 1 86 ? 0.771 -1.068 -7.595 1.00 0.00 86 VAL A C 11
ATOM 21230 O O . VAL A 1 86 ? 1.527 -1.655 -8.365 1.00 0.00 86 VAL A O 11
ATOM 21243 N N . LYS A 1 87 ? -0.471 -0.719 -7.957 1.00 0.00 87 LYS A N 11
ATOM 21244 C CA . LYS A 1 87 ? -1.007 -1.022 -9.284 1.00 0.00 87 LYS A CA 11
ATOM 21245 C C . LYS A 1 87 ? -0.271 -0.243 -10.384 1.00 0.00 87 LYS A C 11
ATOM 21246 O O . LYS A 1 87 ? 0.112 -0.822 -11.401 1.00 0.00 87 LYS A O 11
ATOM 21265 N N . VAL A 1 88 ? -0.010 1.050 -10.164 1.00 0.00 88 VAL A N 11
ATOM 21266 C CA . VAL A 1 88 ? 0.675 1.937 -11.125 1.00 0.00 88 VAL A CA 11
ATOM 21267 C C . VAL A 1 88 ? 2.118 1.495 -11.361 1.00 0.00 88 VAL A C 11
ATOM 21268 O O . VAL A 1 88 ? 2.585 1.468 -12.499 1.00 0.00 88 VAL A O 11
ATOM 21281 N N . MET A 1 89 ? 2.836 1.135 -10.296 1.00 0.00 89 MET A N 11
ATOM 21282 C CA . MET A 1 89 ? 4.205 0.618 -10.416 1.00 0.00 89 MET A CA 11
ATOM 21283 C C . MET A 1 89 ? 4.260 -0.820 -10.969 1.00 0.00 89 MET A C 11
ATOM 21284 O O . MET A 1 89 ? 5.196 -1.141 -11.692 1.00 0.00 89 MET A O 11
ATOM 21298 N N . GLU A 1 90 ? 3.256 -1.672 -10.718 1.00 0.00 90 GLU A N 11
ATOM 21299 C CA . GLU A 1 90 ? 3.175 -3.024 -11.299 1.00 0.00 90 GLU A CA 11
ATOM 21300 C C . GLU A 1 90 ? 2.905 -2.998 -12.814 1.00 0.00 90 GLU A C 11
ATOM 21301 O O . GLU A 1 90 ? 3.453 -3.818 -13.548 1.00 0.00 90 GLU A O 11
ATOM 21313 N N . GLU A 1 91 ? 2.125 -2.034 -13.313 1.00 0.00 91 GLU A N 11
ATOM 21314 C CA . GLU A 1 91 ? 1.935 -1.837 -14.760 1.00 0.00 91 GLU A CA 11
ATOM 21315 C C . GLU A 1 91 ? 3.249 -1.497 -15.488 1.00 0.00 91 GLU A C 11
ATOM 21316 O O . GLU A 1 91 ? 3.434 -1.877 -16.648 1.00 0.00 91 GLU A O 11
ATOM 21328 N N . GLN A 1 92 ? 4.167 -0.799 -14.811 1.00 0.00 92 GLN A N 11
ATOM 21329 C CA . GLN A 1 92 ? 5.459 -0.376 -15.355 1.00 0.00 92 GLN A CA 11
ATOM 21330 C C . GLN A 1 92 ? 6.573 -1.413 -15.132 1.00 0.00 92 GLN A C 11
ATOM 21331 O O . GLN A 1 92 ? 7.413 -1.623 -16.008 1.00 0.00 92 GLN A O 11
ATOM 21345 N N . GLU A 1 93 ? 6.580 -2.064 -13.966 1.00 0.00 93 GLU A N 11
ATOM 21346 C CA . GLU A 1 93 ? 7.589 -3.028 -13.519 1.00 0.00 93 GLU A CA 11
ATOM 21347 C C . GLU A 1 93 ? 6.907 -4.354 -13.089 1.00 0.00 93 GLU A C 11
ATOM 21348 O O . GLU A 1 93 ? 6.847 -4.677 -11.897 1.00 0.00 93 GLU A O 11
ATOM 21360 N N . PRO A 1 94 ? 6.376 -5.154 -14.036 1.00 0.00 94 PRO A N 11
ATOM 21361 C CA . PRO A 1 94 ? 5.530 -6.311 -13.723 1.00 0.00 94 PRO A CA 11
ATOM 21362 C C . PRO A 1 94 ? 6.295 -7.475 -13.081 1.00 0.00 94 PRO A C 11
ATOM 21363 O O . PRO A 1 94 ? 5.704 -8.267 -12.347 1.00 0.00 94 PRO A O 11
ATOM 21374 N N . ASN A 1 95 ? 7.609 -7.564 -13.310 1.00 0.00 95 ASN A N 11
ATOM 21375 C CA . ASN A 1 95 ? 8.486 -8.594 -12.745 1.00 0.00 95 ASN A CA 11
ATOM 21376 C C . ASN A 1 95 ? 9.354 -8.081 -11.573 1.00 0.00 95 ASN A C 11
ATOM 21377 O O . ASN A 1 95 ? 10.322 -8.741 -11.190 1.00 0.00 95 ASN A O 11
ATOM 21388 N N . ASN A 1 96 ? 9.042 -6.911 -10.995 1.00 0.00 96 ASN A N 11
ATOM 21389 C CA . ASN A 1 96 ? 9.862 -6.313 -9.937 1.00 0.00 96 ASN A CA 11
ATOM 21390 C C . ASN A 1 96 ? 9.762 -7.125 -8.627 1.00 0.00 96 ASN A C 11
ATOM 21391 O O . ASN A 1 96 ? 8.652 -7.259 -8.105 1.00 0.00 96 ASN A O 11
ATOM 21402 N N . PRO A 1 97 ? 10.866 -7.592 -8.017 1.00 0.00 97 PRO A N 11
ATOM 21403 C CA . PRO A 1 97 ? 10.818 -8.228 -6.702 1.00 0.00 97 PRO A CA 11
ATOM 21404 C C . PRO A 1 97 ? 10.285 -7.273 -5.626 1.00 0.00 97 PRO A C 11
ATOM 21405 O O . PRO A 1 97 ? 9.503 -7.678 -4.771 1.00 0.00 97 PRO A O 11
ATOM 21416 N N . GLU A 1 98 ? 10.630 -5.985 -5.700 1.00 0.00 98 GLU A N 11
ATOM 21417 C CA . GLU A 1 98 ? 10.197 -4.975 -4.726 1.00 0.00 98 GLU A CA 11
ATOM 21418 C C . GLU A 1 98 ? 8.715 -4.609 -4.857 1.00 0.00 98 GLU A C 11
ATOM 21419 O O . GLU A 1 98 ? 8.102 -4.222 -3.864 1.00 0.00 98 GLU A O 11
ATOM 21431 N N . VAL A 1 99 ? 8.116 -4.753 -6.048 1.00 0.00 99 VAL A N 11
ATOM 21432 C CA . VAL A 1 99 ? 6.666 -4.587 -6.226 1.00 0.00 99 VAL A CA 11
ATOM 21433 C C . VAL A 1 99 ? 5.939 -5.869 -5.862 1.00 0.00 99 VAL A C 11
ATOM 21434 O O . VAL A 1 99 ? 5.013 -5.820 -5.062 1.00 0.00 99 VAL A O 11
ATOM 21447 N N . GLN A 1 100 ? 6.356 -7.019 -6.402 1.00 0.00 100 GLN A N 11
ATOM 21448 C CA . GLN A 1 100 ? 5.662 -8.287 -6.172 1.00 0.00 100 GLN A CA 11
ATOM 21449 C C . GLN A 1 100 ? 5.666 -8.680 -4.696 1.00 0.00 100 GLN A C 11
ATOM 21450 O O . GLN A 1 100 ? 4.635 -9.118 -4.191 1.00 0.00 100 GLN A O 11
ATOM 21464 N N . GLU A 1 101 ? 6.763 -8.459 -3.967 1.00 0.00 101 GLU A N 11
ATOM 21465 C CA . GLU A 1 101 ? 6.796 -8.799 -2.532 1.00 0.00 101 GLU A CA 11
ATOM 21466 C C . GLU A 1 101 ? 5.934 -7.851 -1.678 1.00 0.00 101 GLU A C 11
ATOM 21467 O O . GLU A 1 101 ? 5.296 -8.299 -0.723 1.00 0.00 101 GLU A O 11
ATOM 21479 N N . LEU A 1 102 ? 5.837 -6.569 -2.054 1.00 0.00 102 LEU A N 11
ATOM 21480 C CA . LEU A 1 102 ? 4.935 -5.599 -1.424 1.00 0.00 102 LEU A CA 11
ATOM 21481 C C . LEU A 1 102 ? 3.459 -5.941 -1.725 1.00 0.00 102 LEU A C 11
ATOM 21482 O O . LEU A 1 102 ? 2.635 -6.053 -0.815 1.00 0.00 102 LEU A O 11
ATOM 21498 N N . LYS A 1 103 ? 3.143 -6.200 -3.001 1.00 0.00 103 LYS A N 11
ATOM 21499 C CA . LYS A 1 103 ? 1.813 -6.567 -3.514 1.00 0.00 103 LYS A CA 11
ATOM 21500 C C . LYS A 1 103 ? 1.301 -7.848 -2.874 1.00 0.00 103 LYS A C 11
ATOM 21501 O O . LYS A 1 103 ? 0.176 -7.862 -2.390 1.00 0.00 103 LYS A O 11
ATOM 21520 N N . LYS A 1 104 ? 2.125 -8.898 -2.809 1.00 0.00 104 LYS A N 11
ATOM 21521 C CA . LYS A 1 104 ? 1.777 -10.187 -2.177 1.00 0.00 104 LYS A CA 11
ATOM 21522 C C . LYS A 1 104 ? 1.473 -10.044 -0.682 1.00 0.00 104 LYS A C 11
ATOM 21523 O O . LYS A 1 104 ? 0.552 -10.697 -0.194 1.00 0.00 104 LYS A O 11
ATOM 21542 N N . ALA A 1 105 ? 2.172 -9.153 0.029 1.00 0.00 105 ALA A N 11
ATOM 21543 C CA . ALA A 1 105 ? 1.870 -8.848 1.429 1.00 0.00 105 ALA A CA 11
ATOM 21544 C C . ALA A 1 105 ? 0.481 -8.196 1.587 1.00 0.00 105 ALA A C 11
ATOM 21545 O O . ALA A 1 105 ? -0.295 -8.641 2.433 1.00 0.00 105 ALA A O 11
ATOM 21552 N N . MET A 1 106 ? 0.128 -7.218 0.739 1.00 0.00 106 MET A N 11
ATOM 21553 C CA . MET A 1 106 ? -1.220 -6.620 0.710 1.00 0.00 106 MET A CA 11
ATOM 21554 C C . MET A 1 106 ? -2.298 -7.637 0.329 1.00 0.00 106 MET A C 11
ATOM 21555 O O . MET A 1 106 ? -3.304 -7.761 1.026 1.00 0.00 106 MET A O 11
ATOM 21569 N N . GLU A 1 107 ? -2.087 -8.364 -0.775 1.00 0.00 107 GLU A N 11
ATOM 21570 C CA . GLU A 1 107 ? -3.029 -9.370 -1.280 1.00 0.00 107 GLU A CA 11
ATOM 21571 C C . GLU A 1 107 ? -3.386 -10.400 -0.192 1.00 0.00 107 GLU A C 11
ATOM 21572 O O . GLU A 1 107 ? -4.562 -10.646 0.067 1.00 0.00 107 GLU A O 11
ATOM 21584 N N . GLU A 1 108 ? -2.388 -10.929 0.521 1.00 0.00 108 GLU A N 11
ATOM 21585 C CA . GLU A 1 108 ? -2.586 -11.897 1.605 1.00 0.00 108 GLU A CA 11
ATOM 21586 C C . GLU A 1 108 ? -3.170 -11.263 2.888 1.00 0.00 108 GLU A C 11
ATOM 21587 O O . GLU A 1 108 ? -3.956 -11.912 3.581 1.00 0.00 108 GLU A O 11
ATOM 21599 N N . ALA A 1 109 ? -2.876 -9.990 3.188 1.00 0.00 109 ALA A N 11
ATOM 21600 C CA . ALA A 1 109 ? -3.496 -9.258 4.302 1.00 0.00 109 ALA A CA 11
ATOM 21601 C C . ALA A 1 109 ? -5.008 -9.043 4.102 1.00 0.00 109 ALA A C 11
ATOM 21602 O O . ALA A 1 109 ? -5.785 -9.130 5.056 1.00 0.00 109 ALA A O 11
ATOM 21609 N N . GLU A 1 110 ? -5.435 -8.790 2.863 1.00 0.00 110 GLU A N 11
ATOM 21610 C CA . GLU A 1 110 ? -6.833 -8.495 2.528 1.00 0.00 110 GLU A CA 11
ATOM 21611 C C . GLU A 1 110 ? -7.740 -9.728 2.670 1.00 0.00 110 GLU A C 11
ATOM 21612 O O . GLU A 1 110 ? -8.871 -9.618 3.149 1.00 0.00 110 GLU A O 11
ATOM 21624 N N . ARG A 1 111 ? -7.224 -10.914 2.316 1.00 0.00 111 ARG A N 11
ATOM 21625 C CA . ARG A 1 111 ? -7.904 -12.210 2.549 1.00 0.00 111 ARG A CA 11
ATOM 21626 C C . ARG A 1 111 ? -7.751 -12.715 3.993 1.00 0.00 111 ARG A C 11
ATOM 21627 O O . ARG A 1 111 ? -8.605 -13.460 4.473 1.00 0.00 111 ARG A O 11
ATOM 21648 N N . GLY A 1 112 ? -6.694 -12.291 4.694 1.00 0.00 112 GLY A N 11
ATOM 21649 C CA . GLY A 1 112 ? -6.396 -12.659 6.084 1.00 0.00 112 GLY A CA 11
ATOM 21650 C C . GLY A 1 112 ? -7.189 -11.892 7.152 1.00 0.00 112 GLY A C 11
ATOM 21651 O O . GLY A 1 112 ? -7.193 -12.301 8.314 1.00 0.00 112 GLY A O 11
ATOM 21655 N N . SER A 1 113 ? -7.866 -10.796 6.786 1.00 0.00 113 SER A N 11
ATOM 21656 C CA . SER A 1 113 ? -8.675 -9.976 7.703 1.00 0.00 113 SER A CA 11
ATOM 21657 C C . SER A 1 113 ? -10.101 -10.528 7.860 1.00 0.00 113 SER A C 11
ATOM 21658 O O . SER A 1 113 ? -10.870 -10.571 6.895 1.00 0.00 113 SER A O 11
ATOM 21666 N N . LEU A 1 114 ? -10.470 -10.936 9.081 1.00 0.00 114 LEU A N 11
ATOM 21667 C CA . LEU A 1 114 ? -11.783 -11.510 9.421 1.00 0.00 114 LEU A CA 11
ATOM 21668 C C . LEU A 1 114 ? -12.737 -10.424 9.957 1.00 0.00 114 LEU A C 11
ATOM 21669 O O . LEU A 1 114 ? -12.904 -10.248 11.167 1.00 0.00 114 LEU A O 11
ATOM 21685 N N . GLU A 1 115 ? -13.372 -9.685 9.046 1.00 0.00 115 GLU A N 11
ATOM 21686 C CA . GLU A 1 115 ? -14.373 -8.658 9.377 1.00 0.00 115 GLU A CA 11
ATOM 21687 C C . GLU A 1 115 ? -15.692 -9.274 9.885 1.00 0.00 115 GLU A C 11
ATOM 21688 O O . GLU A 1 115 ? -16.055 -10.391 9.507 1.00 0.00 115 GLU A O 11
ATOM 21700 N N . HIS A 1 116 ? -16.411 -8.544 10.751 1.00 0.00 116 HIS A N 11
ATOM 21701 C CA . HIS A 1 116 ? -17.651 -8.928 11.466 1.00 0.00 116 HIS A CA 11
ATOM 21702 C C . HIS A 1 116 ? -17.572 -10.161 12.398 1.00 0.00 116 HIS A C 11
ATOM 21703 O O . HIS A 1 116 ? -18.332 -10.242 13.365 1.00 0.00 116 HIS A O 11
ATOM 21717 N N . HIS A 1 117 ? -16.641 -11.092 12.173 1.00 0.00 117 HIS A N 11
ATOM 21718 C CA . HIS A 1 117 ? -16.479 -12.335 12.942 1.00 0.00 117 HIS A CA 11
ATOM 21719 C C . HIS A 1 117 ? -15.988 -12.104 14.391 1.00 0.00 117 HIS A C 11
ATOM 21720 O O . HIS A 1 117 ? -16.149 -12.977 15.249 1.00 0.00 117 HIS A O 11
ATOM 21734 N N . HIS A 1 118 ? -15.424 -10.929 14.691 1.00 0.00 118 HIS A N 11
ATOM 21735 C CA . HIS A 1 118 ? -14.870 -10.581 16.006 1.00 0.00 118 HIS A CA 11
ATOM 21736 C C . HIS A 1 118 ? -15.918 -10.598 17.140 1.00 0.00 118 HIS A C 11
ATOM 21737 O O . HIS A 1 118 ? -15.626 -11.091 18.233 1.00 0.00 118 HIS A O 11
ATOM 21751 N N . HIS A 1 119 ? -17.133 -10.090 16.877 1.00 0.00 119 HIS A N 11
ATOM 21752 C CA . HIS A 1 119 ? -18.212 -9.878 17.862 1.00 0.00 119 HIS A CA 11
ATOM 21753 C C . HIS A 1 119 ? -17.772 -9.060 19.107 1.00 0.00 119 HIS A C 11
ATOM 21754 O O . HIS A 1 119 ? -16.692 -8.459 19.128 1.00 0.00 119 HIS A O 11
ATOM 21768 N N . HIS A 1 120 ? -18.623 -8.990 20.139 1.00 0.00 120 HIS A N 11
ATOM 21769 C CA . HIS A 1 120 ? -18.301 -8.391 21.445 1.00 0.00 120 HIS A CA 11
ATOM 21770 C C . HIS A 1 120 ? -19.028 -9.104 22.603 1.00 0.00 120 HIS A C 11
ATOM 21771 O O . HIS A 1 120 ? -18.380 -9.588 23.536 1.00 0.00 120 HIS A O 11
ATOM 21785 N N . HIS A 1 121 ? -20.362 -9.202 22.529 1.00 0.00 121 HIS A N 11
ATOM 21786 C CA . HIS A 1 121 ? -21.249 -9.911 23.470 1.00 0.00 121 HIS A CA 11
ATOM 21787 C C . HIS A 1 121 ? -22.266 -10.790 22.715 1.00 0.00 121 HIS A C 11
ATOM 21788 O O . HIS A 1 121 ? -22.473 -11.953 23.130 1.00 0.00 121 HIS A O 11
ATOM 21803 N N . GLY A 1 1 ? -8.350 -10.232 12.986 1.00 0.00 1 GLY A N 12
ATOM 21804 C CA . GLY A 1 1 ? -7.341 -10.642 13.983 1.00 0.00 1 GLY A CA 12
ATOM 21805 C C . GLY A 1 1 ? -5.942 -10.238 13.549 1.00 0.00 1 GLY A C 12
ATOM 21806 O O . GLY A 1 1 ? -5.749 -9.180 12.949 1.00 0.00 1 GLY A O 12
ATOM 21812 N N . ASP A 1 2 ? -4.943 -11.072 13.849 1.00 0.00 2 ASP A N 12
ATOM 21813 C CA . ASP A 1 2 ? -3.520 -10.817 13.571 1.00 0.00 2 ASP A CA 12
ATOM 21814 C C . ASP A 1 2 ? -3.042 -11.246 12.167 1.00 0.00 2 ASP A C 12
ATOM 21815 O O . ASP A 1 2 ? -1.855 -11.137 11.845 1.00 0.00 2 ASP A O 12
ATOM 21824 N N . GLU A 1 3 ? -3.946 -11.695 11.296 1.00 0.00 3 GLU A N 12
ATOM 21825 C CA . GLU A 1 3 ? -3.653 -11.971 9.882 1.00 0.00 3 GLU A CA 12
ATOM 21826 C C . GLU A 1 3 ? -3.254 -10.708 9.099 1.00 0.00 3 GLU A C 12
ATOM 21827 O O . GLU A 1 3 ? -2.356 -10.763 8.268 1.00 0.00 3 GLU A O 12
ATOM 21839 N N . ALA A 1 4 ? -3.873 -9.559 9.385 1.00 0.00 4 ALA A N 12
ATOM 21840 C CA . ALA A 1 4 ? -3.510 -8.270 8.790 1.00 0.00 4 ALA A CA 12
ATOM 21841 C C . ALA A 1 4 ? -2.218 -7.703 9.405 1.00 0.00 4 ALA A C 12
ATOM 21842 O O . ALA A 1 4 ? -1.463 -6.980 8.759 1.00 0.00 4 ALA A O 12
ATOM 21849 N N . GLU A 1 5 ? -1.972 -8.046 10.669 1.00 0.00 5 GLU A N 12
ATOM 21850 C CA . GLU A 1 5 ? -0.921 -7.446 11.508 1.00 0.00 5 GLU A CA 12
ATOM 21851 C C . GLU A 1 5 ? 0.486 -7.945 11.140 1.00 0.00 5 GLU A C 12
ATOM 21852 O O . GLU A 1 5 ? 1.398 -7.149 10.901 1.00 0.00 5 GLU A O 12
ATOM 21864 N N . LYS A 1 6 ? 0.670 -9.264 11.030 1.00 0.00 6 LYS A N 12
ATOM 21865 C CA . LYS A 1 6 ? 1.938 -9.878 10.587 1.00 0.00 6 LYS A CA 12
ATOM 21866 C C . LYS A 1 6 ? 2.299 -9.484 9.152 1.00 0.00 6 LYS A C 12
ATOM 21867 O O . LYS A 1 6 ? 3.453 -9.175 8.873 1.00 0.00 6 LYS A O 12
ATOM 21886 N N . GLN A 1 7 ? 1.318 -9.417 8.251 1.00 0.00 7 GLN A N 12
ATOM 21887 C CA . GLN A 1 7 ? 1.501 -8.952 6.873 1.00 0.00 7 GLN A CA 12
ATOM 21888 C C . GLN A 1 7 ? 1.895 -7.470 6.790 1.00 0.00 7 GLN A C 12
ATOM 21889 O O . GLN A 1 7 ? 2.771 -7.112 5.999 1.00 0.00 7 GLN A O 12
ATOM 21903 N N . ALA A 1 8 ? 1.317 -6.616 7.639 1.00 0.00 8 ALA A N 12
ATOM 21904 C CA . ALA A 1 8 ? 1.699 -5.209 7.717 1.00 0.00 8 ALA A CA 12
ATOM 21905 C C . ALA A 1 8 ? 3.159 -5.022 8.145 1.00 0.00 8 ALA A C 12
ATOM 21906 O O . ALA A 1 8 ? 3.852 -4.178 7.590 1.00 0.00 8 ALA A O 12
ATOM 21913 N N . GLU A 1 9 ? 3.651 -5.840 9.078 1.00 0.00 9 GLU A N 12
ATOM 21914 C CA . GLU A 1 9 ? 5.047 -5.828 9.534 1.00 0.00 9 GLU A CA 12
ATOM 21915 C C . GLU A 1 9 ? 6.046 -6.051 8.379 1.00 0.00 9 GLU A C 12
ATOM 21916 O O . GLU A 1 9 ? 7.063 -5.359 8.298 1.00 0.00 9 GLU A O 12
ATOM 21928 N N . ARG A 1 10 ? 5.723 -6.958 7.443 1.00 0.00 10 ARG A N 12
ATOM 21929 C CA . ARG A 1 10 ? 6.541 -7.280 6.255 1.00 0.00 10 ARG A CA 12
ATOM 21930 C C . ARG A 1 10 ? 6.570 -6.143 5.236 1.00 0.00 10 ARG A C 12
ATOM 21931 O O . ARG A 1 10 ? 7.625 -5.820 4.693 1.00 0.00 10 ARG A O 12
ATOM 21952 N N . ALA A 1 11 ? 5.426 -5.504 5.002 1.00 0.00 11 ALA A N 12
ATOM 21953 C CA . ALA A 1 11 ? 5.346 -4.319 4.151 1.00 0.00 11 ALA A CA 12
ATOM 21954 C C . ALA A 1 11 ? 6.024 -3.091 4.797 1.00 0.00 11 ALA A C 12
ATOM 21955 O O . ALA A 1 11 ? 6.655 -2.301 4.097 1.00 0.00 11 ALA A O 12
ATOM 21962 N N . LEU A 1 12 ? 5.940 -2.960 6.128 1.00 0.00 12 LEU A N 12
ATOM 21963 C CA . LEU A 1 12 ? 6.512 -1.859 6.910 1.00 0.00 12 LEU A CA 12
ATOM 21964 C C . LEU A 1 12 ? 8.042 -1.868 6.805 1.00 0.00 12 LEU A C 12
ATOM 21965 O O . LEU A 1 12 ? 8.662 -0.852 6.493 1.00 0.00 12 LEU A O 12
ATOM 21981 N N . GLU A 1 13 ? 8.661 -3.033 6.996 1.00 0.00 13 GLU A N 12
ATOM 21982 C CA . GLU A 1 13 ? 10.113 -3.171 6.879 1.00 0.00 13 GLU A CA 12
ATOM 21983 C C . GLU A 1 13 ? 10.600 -3.015 5.424 1.00 0.00 13 GLU A C 12
ATOM 21984 O O . GLU A 1 13 ? 11.668 -2.450 5.204 1.00 0.00 13 GLU A O 12
ATOM 21996 N N . LEU A 1 14 ? 9.809 -3.421 4.420 1.00 0.00 14 LEU A N 12
ATOM 21997 C CA . LEU A 1 14 ? 10.135 -3.230 2.999 1.00 0.00 14 LEU A CA 12
ATOM 21998 C C . LEU A 1 14 ? 10.271 -1.734 2.662 1.00 0.00 14 LEU A C 12
ATOM 21999 O O . LEU A 1 14 ? 11.304 -1.312 2.137 1.00 0.00 14 LEU A O 12
ATOM 22015 N N . VAL A 1 15 ? 9.285 -0.907 3.033 1.00 0.00 15 VAL A N 12
ATOM 22016 C CA . VAL A 1 15 ? 9.314 0.546 2.743 1.00 0.00 15 VAL A CA 12
ATOM 22017 C C . VAL A 1 15 ? 10.357 1.300 3.578 1.00 0.00 15 VAL A C 12
ATOM 22018 O O . VAL A 1 15 ? 10.828 2.362 3.168 1.00 0.00 15 VAL A O 12
ATOM 22031 N N . ARG A 1 16 ? 10.765 0.734 4.724 1.00 0.00 16 ARG A N 12
ATOM 22032 C CA . ARG A 1 16 ? 11.849 1.246 5.577 1.00 0.00 16 ARG A CA 12
ATOM 22033 C C . ARG A 1 16 ? 13.231 0.968 4.989 1.00 0.00 16 ARG A C 12
ATOM 22034 O O . ARG A 1 16 ? 14.079 1.861 4.983 1.00 0.00 16 ARG A O 12
ATOM 22055 N N . LYS A 1 17 ? 13.468 -0.252 4.499 1.00 0.00 17 LYS A N 12
ATOM 22056 C CA . LYS A 1 17 ? 14.774 -0.681 3.958 1.00 0.00 17 LYS A CA 12
ATOM 22057 C C . LYS A 1 17 ? 14.999 -0.167 2.535 1.00 0.00 17 LYS A C 12
ATOM 22058 O O . LYS A 1 17 ? 16.135 0.139 2.174 1.00 0.00 17 LYS A O 12
ATOM 22077 N N . SER A 1 18 ? 13.919 -0.016 1.765 1.00 0.00 18 SER A N 12
ATOM 22078 C CA . SER A 1 18 ? 13.911 0.633 0.450 1.00 0.00 18 SER A CA 12
ATOM 22079 C C . SER A 1 18 ? 13.109 1.944 0.479 1.00 0.00 18 SER A C 12
ATOM 22080 O O . SER A 1 18 ? 11.963 1.976 0.019 1.00 0.00 18 SER A O 12
ATOM 22088 N N . PRO A 1 19 ? 13.691 3.062 0.959 1.00 0.00 19 PRO A N 12
ATOM 22089 C CA . PRO A 1 19 ? 13.008 4.357 0.970 1.00 0.00 19 PRO A CA 12
ATOM 22090 C C . PRO A 1 19 ? 12.755 4.909 -0.444 1.00 0.00 19 PRO A C 12
ATOM 22091 O O . PRO A 1 19 ? 11.839 5.704 -0.630 1.00 0.00 19 PRO A O 12
ATOM 22102 N N . ASP A 1 20 ? 13.497 4.458 -1.463 1.00 0.00 20 ASP A N 12
ATOM 22103 C CA . ASP A 1 20 ? 13.270 4.845 -2.863 1.00 0.00 20 ASP A CA 12
ATOM 22104 C C . ASP A 1 20 ? 12.059 4.119 -3.477 1.00 0.00 20 ASP A C 12
ATOM 22105 O O . ASP A 1 20 ? 11.368 4.697 -4.313 1.00 0.00 20 ASP A O 12
ATOM 22114 N N . LEU A 1 21 ? 11.743 2.903 -3.009 1.00 0.00 21 LEU A N 12
ATOM 22115 C CA . LEU A 1 21 ? 10.500 2.180 -3.326 1.00 0.00 21 LEU A CA 12
ATOM 22116 C C . LEU A 1 21 ? 9.298 2.949 -2.763 1.00 0.00 21 LEU A C 12
ATOM 22117 O O . LEU A 1 21 ? 8.278 3.112 -3.430 1.00 0.00 21 LEU A O 12
ATOM 22133 N N . LEU A 1 22 ? 9.446 3.503 -1.557 1.00 0.00 22 LEU A N 12
ATOM 22134 C CA . LEU A 1 22 ? 8.422 4.352 -0.959 1.00 0.00 22 LEU A CA 12
ATOM 22135 C C . LEU A 1 22 ? 8.282 5.689 -1.715 1.00 0.00 22 LEU A C 12
ATOM 22136 O O . LEU A 1 22 ? 7.169 6.123 -2.008 1.00 0.00 22 LEU A O 12
ATOM 22152 N N . LYS A 1 23 ? 9.406 6.304 -2.106 1.00 0.00 23 LYS A N 12
ATOM 22153 C CA . LYS A 1 23 ? 9.473 7.574 -2.857 1.00 0.00 23 LYS A CA 12
ATOM 22154 C C . LYS A 1 23 ? 8.767 7.522 -4.214 1.00 0.00 23 LYS A C 12
ATOM 22155 O O . LYS A 1 23 ? 8.225 8.530 -4.664 1.00 0.00 23 LYS A O 12
ATOM 22174 N N . LYS A 1 24 ? 8.761 6.357 -4.871 1.00 0.00 24 LYS A N 12
ATOM 22175 C CA . LYS A 1 24 ? 7.959 6.106 -6.073 1.00 0.00 24 LYS A CA 12
ATOM 22176 C C . LYS A 1 24 ? 6.519 5.703 -5.778 1.00 0.00 24 LYS A C 12
ATOM 22177 O O . LYS A 1 24 ? 5.646 6.025 -6.569 1.00 0.00 24 LYS A O 12
ATOM 22196 N N . LEU A 1 25 ? 6.250 5.024 -4.665 1.00 0.00 25 LEU A N 12
ATOM 22197 C CA . LEU A 1 25 ? 4.907 4.557 -4.291 1.00 0.00 25 LEU A CA 12
ATOM 22198 C C . LEU A 1 25 ? 3.901 5.712 -4.160 1.00 0.00 25 LEU A C 12
ATOM 22199 O O . LEU A 1 25 ? 2.902 5.728 -4.882 1.00 0.00 25 LEU A O 12
ATOM 22215 N N . LEU A 1 26 ? 4.187 6.724 -3.326 1.00 0.00 26 LEU A N 12
ATOM 22216 C CA . LEU A 1 26 ? 3.298 7.892 -3.208 1.00 0.00 26 LEU A CA 12
ATOM 22217 C C . LEU A 1 26 ? 3.186 8.648 -4.548 1.00 0.00 26 LEU A C 12
ATOM 22218 O O . LEU A 1 26 ? 2.121 9.148 -4.901 1.00 0.00 26 LEU A O 12
ATOM 22234 N N . GLU A 1 27 ? 4.262 8.679 -5.336 1.00 0.00 27 GLU A N 12
ATOM 22235 C CA . GLU A 1 27 ? 4.316 9.367 -6.627 1.00 0.00 27 GLU A CA 12
ATOM 22236 C C . GLU A 1 27 ? 3.529 8.630 -7.733 1.00 0.00 27 GLU A C 12
ATOM 22237 O O . GLU A 1 27 ? 2.934 9.269 -8.601 1.00 0.00 27 GLU A O 12
ATOM 22249 N N . ALA A 1 28 ? 3.466 7.296 -7.682 1.00 0.00 28 ALA A N 12
ATOM 22250 C CA . ALA A 1 28 ? 2.759 6.446 -8.635 1.00 0.00 28 ALA A CA 12
ATOM 22251 C C . ALA A 1 28 ? 1.242 6.457 -8.389 1.00 0.00 28 ALA A C 12
ATOM 22252 O O . ALA A 1 28 ? 0.454 6.539 -9.331 1.00 0.00 28 ALA A O 12
ATOM 22259 N N . MET A 1 29 ? 0.832 6.461 -7.117 1.00 0.00 29 MET A N 12
ATOM 22260 C CA . MET A 1 29 ? -0.563 6.600 -6.679 1.00 0.00 29 MET A CA 12
ATOM 22261 C C . MET A 1 29 ? -1.259 7.821 -7.296 1.00 0.00 29 MET A C 12
ATOM 22262 O O . MET A 1 29 ? -2.413 7.729 -7.712 1.00 0.00 29 MET A O 12
ATOM 22276 N N . ALA A 1 30 ? -0.550 8.953 -7.379 1.00 0.00 30 ALA A N 12
ATOM 22277 C CA . ALA A 1 30 ? -1.065 10.209 -7.919 1.00 0.00 30 ALA A CA 12
ATOM 22278 C C . ALA A 1 30 ? -1.533 10.094 -9.380 1.00 0.00 30 ALA A C 12
ATOM 22279 O O . ALA A 1 30 ? -2.512 10.733 -9.768 1.00 0.00 30 ALA A O 12
ATOM 22286 N N . GLU A 1 31 ? -0.870 9.256 -10.180 1.00 0.00 31 GLU A N 12
ATOM 22287 C CA . GLU A 1 31 ? -1.206 9.066 -11.594 1.00 0.00 31 GLU A CA 12
ATOM 22288 C C . GLU A 1 31 ? -2.564 8.376 -11.766 1.00 0.00 31 GLU A C 12
ATOM 22289 O O . GLU A 1 31 ? -3.348 8.756 -12.634 1.00 0.00 31 GLU A O 12
ATOM 22301 N N . GLU A 1 32 ? -2.874 7.393 -10.916 1.00 0.00 32 GLU A N 12
ATOM 22302 C CA . GLU A 1 32 ? -4.171 6.708 -10.920 1.00 0.00 32 GLU A CA 12
ATOM 22303 C C . GLU A 1 32 ? -5.266 7.493 -10.185 1.00 0.00 32 GLU A C 12
ATOM 22304 O O . GLU A 1 32 ? -6.425 7.483 -10.599 1.00 0.00 32 GLU A O 12
ATOM 22316 N N . LEU A 1 33 ? -4.917 8.217 -9.120 1.00 0.00 33 LEU A N 12
ATOM 22317 C CA . LEU A 1 33 ? -5.826 9.176 -8.471 1.00 0.00 33 LEU A CA 12
ATOM 22318 C C . LEU A 1 33 ? -6.316 10.262 -9.449 1.00 0.00 33 LEU A C 12
ATOM 22319 O O . LEU A 1 33 ? -7.491 10.625 -9.427 1.00 0.00 33 LEU A O 12
ATOM 22335 N N . LYS A 1 34 ? -5.467 10.722 -10.375 1.00 0.00 34 LYS A N 12
ATOM 22336 C CA . LYS A 1 34 ? -5.881 11.629 -11.461 1.00 0.00 34 LYS A CA 12
ATOM 22337 C C . LYS A 1 34 ? -6.934 10.993 -12.382 1.00 0.00 34 LYS A C 12
ATOM 22338 O O . LYS A 1 34 ? -7.863 11.679 -12.807 1.00 0.00 34 LYS A O 12
ATOM 22357 N N . ARG A 1 35 ? -6.865 9.674 -12.620 1.00 0.00 35 ARG A N 12
ATOM 22358 C CA . ARG A 1 35 ? -7.857 8.901 -13.411 1.00 0.00 35 ARG A CA 12
ATOM 22359 C C . ARG A 1 35 ? -9.178 8.667 -12.675 1.00 0.00 35 ARG A C 12
ATOM 22360 O O . ARG A 1 35 ? -10.210 8.465 -13.315 1.00 0.00 35 ARG A O 12
ATOM 22381 N N . GLN A 1 36 ? -9.164 8.771 -11.346 1.00 0.00 36 GLN A N 12
ATOM 22382 C CA . GLN A 1 36 ? -10.380 8.787 -10.515 1.00 0.00 36 GLN A CA 12
ATOM 22383 C C . GLN A 1 36 ? -11.115 10.144 -10.551 1.00 0.00 36 GLN A C 12
ATOM 22384 O O . GLN A 1 36 ? -12.254 10.256 -10.091 1.00 0.00 36 GLN A O 12
ATOM 22398 N N . GLY A 1 37 ? -10.474 11.172 -11.112 1.00 0.00 37 GLY A N 12
ATOM 22399 C CA . GLY A 1 37 ? -11.015 12.522 -11.302 1.00 0.00 37 GLY A CA 12
ATOM 22400 C C . GLY A 1 37 ? -10.740 13.491 -10.143 1.00 0.00 37 GLY A C 12
ATOM 22401 O O . GLY A 1 37 ? -11.432 14.506 -10.024 1.00 0.00 37 GLY A O 12
ATOM 22405 N N . LYS A 1 38 ? -9.760 13.188 -9.279 1.00 0.00 38 LYS A N 12
ATOM 22406 C CA . LYS A 1 38 ? -9.380 14.042 -8.138 1.00 0.00 38 LYS A CA 12
ATOM 22407 C C . LYS A 1 38 ? -8.719 15.354 -8.576 1.00 0.00 38 LYS A C 12
ATOM 22408 O O . LYS A 1 38 ? -8.147 15.453 -9.665 1.00 0.00 38 LYS A O 12
ATOM 22427 N N . SER A 1 39 ? -8.742 16.337 -7.684 1.00 0.00 39 SER A N 12
ATOM 22428 C CA . SER A 1 39 ? -8.014 17.611 -7.805 1.00 0.00 39 SER A CA 12
ATOM 22429 C C . SER A 1 39 ? -6.574 17.490 -7.276 1.00 0.00 39 SER A C 12
ATOM 22430 O O . SER A 1 39 ? -6.313 16.661 -6.398 1.00 0.00 39 SER A O 12
ATOM 22438 N N . PRO A 1 40 ? -5.621 18.310 -7.766 1.00 0.00 40 PRO A N 12
ATOM 22439 C CA . PRO A 1 40 ? -4.208 18.212 -7.381 1.00 0.00 40 PRO A CA 12
ATOM 22440 C C . PRO A 1 40 ? -3.965 18.446 -5.882 1.00 0.00 40 PRO A C 12
ATOM 22441 O O . PRO A 1 40 ? -3.022 17.887 -5.325 1.00 0.00 40 PRO A O 12
ATOM 22452 N N . ASP A 1 41 ? -4.832 19.203 -5.204 1.00 0.00 41 ASP A N 12
ATOM 22453 C CA . ASP A 1 41 ? -4.781 19.396 -3.748 1.00 0.00 41 ASP A CA 12
ATOM 22454 C C . ASP A 1 41 ? -5.120 18.106 -2.974 1.00 0.00 41 ASP A C 12
ATOM 22455 O O . ASP A 1 41 ? -4.475 17.785 -1.975 1.00 0.00 41 ASP A O 12
ATOM 22464 N N . GLU A 1 42 ? -6.096 17.331 -3.459 1.00 0.00 42 GLU A N 12
ATOM 22465 C CA . GLU A 1 42 ? -6.501 16.043 -2.870 1.00 0.00 42 GLU A CA 12
ATOM 22466 C C . GLU A 1 42 ? -5.421 14.987 -3.093 1.00 0.00 42 GLU A C 12
ATOM 22467 O O . GLU A 1 42 ? -5.068 14.238 -2.183 1.00 0.00 42 GLU A O 12
ATOM 22479 N N . ILE A 1 43 ? -4.866 14.972 -4.308 1.00 0.00 43 ILE A N 12
ATOM 22480 C CA . ILE A 1 43 ? -3.736 14.118 -4.696 1.00 0.00 43 ILE A CA 12
ATOM 22481 C C . ILE A 1 43 ? -2.530 14.419 -3.806 1.00 0.00 43 ILE A C 12
ATOM 22482 O O . ILE A 1 43 ? -1.971 13.503 -3.208 1.00 0.00 43 ILE A O 12
ATOM 22498 N N . GLN A 1 44 ? -2.155 15.693 -3.657 1.00 0.00 44 GLN A N 12
ATOM 22499 C CA . GLN A 1 44 ? -1.036 16.103 -2.807 1.00 0.00 44 GLN A CA 12
ATOM 22500 C C . GLN A 1 44 ? -1.231 15.643 -1.354 1.00 0.00 44 GLN A C 12
ATOM 22501 O O . GLN A 1 44 ? -0.338 15.013 -0.782 1.00 0.00 44 GLN A O 12
ATOM 22515 N N . LYS A 1 45 ? -2.419 15.874 -0.784 1.00 0.00 45 LYS A N 12
ATOM 22516 C CA . LYS A 1 45 ? -2.762 15.413 0.567 1.00 0.00 45 LYS A CA 12
ATOM 22517 C C . LYS A 1 45 ? -2.737 13.885 0.684 1.00 0.00 45 LYS A C 12
ATOM 22518 O O . LYS A 1 45 ? -2.259 13.373 1.692 1.00 0.00 45 LYS A O 12
ATOM 22537 N N . ALA A 1 46 ? -3.160 13.150 -0.345 1.00 0.00 46 ALA A N 12
ATOM 22538 C CA . ALA A 1 46 ? -3.063 11.692 -0.372 1.00 0.00 46 ALA A CA 12
ATOM 22539 C C . ALA A 1 46 ? -1.598 11.211 -0.365 1.00 0.00 46 ALA A C 12
ATOM 22540 O O . ALA A 1 46 ? -1.258 10.335 0.433 1.00 0.00 46 ALA A O 12
ATOM 22547 N N . LYS A 1 47 ? -0.707 11.808 -1.179 1.00 0.00 47 LYS A N 12
ATOM 22548 C CA . LYS A 1 47 ? 0.742 11.517 -1.140 1.00 0.00 47 LYS A CA 12
ATOM 22549 C C . LYS A 1 47 ? 1.311 11.726 0.267 1.00 0.00 47 LYS A C 12
ATOM 22550 O O . LYS A 1 47 ? 1.984 10.845 0.798 1.00 0.00 47 LYS A O 12
ATOM 22569 N N . ASP A 1 48 ? 0.987 12.857 0.893 1.00 0.00 48 ASP A N 12
ATOM 22570 C CA . ASP A 1 48 ? 1.422 13.174 2.256 1.00 0.00 48 ASP A CA 12
ATOM 22571 C C . ASP A 1 48 ? 0.855 12.227 3.313 1.00 0.00 48 ASP A C 12
ATOM 22572 O O . ASP A 1 48 ? 1.579 11.876 4.241 1.00 0.00 48 ASP A O 12
ATOM 22581 N N . GLU A 1 49 ? -0.397 11.785 3.185 1.00 0.00 49 GLU A N 12
ATOM 22582 C CA . GLU A 1 49 ? -0.980 10.784 4.085 1.00 0.00 49 GLU A CA 12
ATOM 22583 C C . GLU A 1 49 ? -0.182 9.491 4.027 1.00 0.00 49 GLU A C 12
ATOM 22584 O O . GLU A 1 49 ? 0.283 9.003 5.049 1.00 0.00 49 GLU A O 12
ATOM 22596 N N . VAL A 1 50 ? 0.049 8.974 2.824 1.00 0.00 50 VAL A N 12
ATOM 22597 C CA . VAL A 1 50 ? 0.794 7.708 2.644 1.00 0.00 50 VAL A CA 12
ATOM 22598 C C . VAL A 1 50 ? 2.212 7.827 3.213 1.00 0.00 50 VAL A C 12
ATOM 22599 O O . VAL A 1 50 ? 2.658 6.946 3.947 1.00 0.00 50 VAL A O 12
ATOM 22612 N N . LYS A 1 51 ? 2.883 8.957 2.963 1.00 0.00 51 LYS A N 12
ATOM 22613 C CA . LYS A 1 51 ? 4.216 9.288 3.475 1.00 0.00 51 LYS A CA 12
ATOM 22614 C C . LYS A 1 51 ? 4.233 9.379 4.999 1.00 0.00 51 LYS A C 12
ATOM 22615 O O . LYS A 1 51 ? 5.082 8.768 5.643 1.00 0.00 51 LYS A O 12
ATOM 22634 N N . THR A 1 52 ? 3.296 10.111 5.598 1.00 0.00 52 THR A N 12
ATOM 22635 C CA . THR A 1 52 ? 3.264 10.295 7.057 1.00 0.00 52 THR A CA 12
ATOM 22636 C C . THR A 1 52 ? 2.796 9.033 7.787 1.00 0.00 52 THR A C 12
ATOM 22637 O O . THR A 1 52 ? 3.333 8.707 8.843 1.00 0.00 52 THR A O 12
ATOM 22648 N N . LYS A 1 53 ? 1.898 8.235 7.192 1.00 0.00 53 LYS A N 12
ATOM 22649 C CA . LYS A 1 53 ? 1.481 6.925 7.721 1.00 0.00 53 LYS A CA 12
ATOM 22650 C C . LYS A 1 53 ? 2.666 5.962 7.855 1.00 0.00 53 LYS A C 12
ATOM 22651 O O . LYS A 1 53 ? 2.858 5.400 8.935 1.00 0.00 53 LYS A O 12
ATOM 22670 N N . VAL A 1 54 ? 3.490 5.804 6.811 1.00 0.00 54 VAL A N 12
ATOM 22671 C CA . VAL A 1 54 ? 4.697 4.958 6.901 1.00 0.00 54 VAL A CA 12
ATOM 22672 C C . VAL A 1 54 ? 5.745 5.564 7.836 1.00 0.00 54 VAL A C 12
ATOM 22673 O O . VAL A 1 54 ? 6.369 4.835 8.596 1.00 0.00 54 VAL A O 12
ATOM 22686 N N . GLU A 1 55 ? 5.917 6.887 7.853 1.00 0.00 55 GLU A N 12
ATOM 22687 C CA . GLU A 1 55 ? 6.883 7.555 8.729 1.00 0.00 55 GLU A CA 12
ATOM 22688 C C . GLU A 1 55 ? 6.549 7.382 10.206 1.00 0.00 55 GLU A C 12
ATOM 22689 O O . GLU A 1 55 ? 7.418 6.974 10.973 1.00 0.00 55 GLU A O 12
ATOM 22701 N N . GLN A 1 56 ? 5.300 7.622 10.613 1.00 0.00 56 GLN A N 12
ATOM 22702 C CA . GLN A 1 56 ? 4.888 7.397 12.000 1.00 0.00 56 GLN A CA 12
ATOM 22703 C C . GLN A 1 56 ? 4.993 5.913 12.379 1.00 0.00 56 GLN A C 12
ATOM 22704 O O . GLN A 1 56 ? 5.378 5.607 13.504 1.00 0.00 56 GLN A O 12
ATOM 22718 N N . ALA A 1 57 ? 4.762 4.989 11.440 1.00 0.00 57 ALA A N 12
ATOM 22719 C CA . ALA A 1 57 ? 4.970 3.569 11.687 1.00 0.00 57 ALA A CA 12
ATOM 22720 C C . ALA A 1 57 ? 6.459 3.241 11.910 1.00 0.00 57 ALA A C 12
ATOM 22721 O O . ALA A 1 57 ? 6.823 2.635 12.915 1.00 0.00 57 ALA A O 12
ATOM 22728 N N . ILE A 1 58 ? 7.347 3.692 11.023 1.00 0.00 58 ILE A N 12
ATOM 22729 C CA . ILE A 1 58 ? 8.790 3.435 11.125 1.00 0.00 58 ILE A CA 12
ATOM 22730 C C . ILE A 1 58 ? 9.368 4.082 12.393 1.00 0.00 58 ILE A C 12
ATOM 22731 O O . ILE A 1 58 ? 10.148 3.451 13.102 1.00 0.00 58 ILE A O 12
ATOM 22747 N N . ARG A 1 59 ? 8.947 5.306 12.734 1.00 0.00 59 ARG A N 12
ATOM 22748 C CA . ARG A 1 59 ? 9.356 6.019 13.960 1.00 0.00 59 ARG A CA 12
ATOM 22749 C C . ARG A 1 59 ? 8.967 5.291 15.240 1.00 0.00 59 ARG A C 12
ATOM 22750 O O . ARG A 1 59 ? 9.677 5.413 16.235 1.00 0.00 59 ARG A O 12
ATOM 22771 N N . GLU A 1 60 ? 7.885 4.516 15.227 1.00 0.00 60 GLU A N 12
ATOM 22772 C CA . GLU A 1 60 ? 7.525 3.625 16.321 1.00 0.00 60 GLU A CA 12
ATOM 22773 C C . GLU A 1 60 ? 8.421 2.380 16.339 1.00 0.00 60 GLU A C 12
ATOM 22774 O O . GLU A 1 60 ? 9.035 2.083 17.360 1.00 0.00 60 GLU A O 12
ATOM 22786 N N . TRP A 1 61 ? 8.606 1.690 15.208 1.00 0.00 61 TRP A N 12
ATOM 22787 C CA . TRP A 1 61 ? 9.494 0.511 15.153 1.00 0.00 61 TRP A CA 12
ATOM 22788 C C . TRP A 1 61 ? 10.917 0.841 15.629 1.00 0.00 61 TRP A C 12
ATOM 22789 O O . TRP A 1 61 ? 11.508 0.097 16.416 1.00 0.00 61 TRP A O 12
ATOM 22810 N N . LYS A 1 62 ? 11.440 2.001 15.229 1.00 0.00 62 LYS A N 12
ATOM 22811 C CA . LYS A 1 62 ? 12.795 2.460 15.562 1.00 0.00 62 LYS A CA 12
ATOM 22812 C C . LYS A 1 62 ? 13.012 2.667 17.067 1.00 0.00 62 LYS A C 12
ATOM 22813 O O . LYS A 1 62 ? 14.130 2.482 17.550 1.00 0.00 62 LYS A O 12
ATOM 22832 N N . GLN A 1 63 ? 11.955 3.016 17.811 1.00 0.00 63 GLN A N 12
ATOM 22833 C CA . GLN A 1 63 ? 11.964 3.131 19.279 1.00 0.00 63 GLN A CA 12
ATOM 22834 C C . GLN A 1 63 ? 11.567 1.822 19.994 1.00 0.00 63 GLN A C 12
ATOM 22835 O O . GLN A 1 63 ? 11.310 1.809 21.199 1.00 0.00 63 GLN A O 12
ATOM 22849 N N . GLY A 1 64 ? 11.519 0.716 19.245 1.00 0.00 64 GLY A N 12
ATOM 22850 C CA . GLY A 1 64 ? 11.191 -0.632 19.722 1.00 0.00 64 GLY A CA 12
ATOM 22851 C C . GLY A 1 64 ? 9.691 -0.951 19.715 1.00 0.00 64 GLY A C 12
ATOM 22852 O O . GLY A 1 64 ? 9.284 -1.982 20.252 1.00 0.00 64 GLY A O 12
ATOM 22856 N N . ASN A 1 65 ? 8.864 -0.089 19.116 1.00 0.00 65 ASN A N 12
ATOM 22857 C CA . ASN A 1 65 ? 7.397 -0.188 19.142 1.00 0.00 65 ASN A CA 12
ATOM 22858 C C . ASN A 1 65 ? 6.852 -0.867 17.869 1.00 0.00 65 ASN A C 12
ATOM 22859 O O . ASN A 1 65 ? 6.073 -0.297 17.103 1.00 0.00 65 ASN A O 12
ATOM 22870 N N . GLU A 1 66 ? 7.262 -2.119 17.639 1.00 0.00 66 GLU A N 12
ATOM 22871 C CA . GLU A 1 66 ? 6.829 -2.946 16.496 1.00 0.00 66 GLU A CA 12
ATOM 22872 C C . GLU A 1 66 ? 5.302 -3.035 16.397 1.00 0.00 66 GLU A C 12
ATOM 22873 O O . GLU A 1 66 ? 4.721 -2.860 15.330 1.00 0.00 66 GLU A O 12
ATOM 22885 N N . GLU A 1 67 ? 4.654 -3.254 17.541 1.00 0.00 67 GLU A N 12
ATOM 22886 C CA . GLU A 1 67 ? 3.197 -3.408 17.681 1.00 0.00 67 GLU A CA 12
ATOM 22887 C C . GLU A 1 67 ? 2.423 -2.132 17.294 1.00 0.00 67 GLU A C 12
ATOM 22888 O O . GLU A 1 67 ? 1.319 -2.218 16.749 1.00 0.00 67 GLU A O 12
ATOM 22900 N N . GLN A 1 68 ? 3.000 -0.941 17.503 1.00 0.00 68 GLN A N 12
ATOM 22901 C CA . GLN A 1 68 ? 2.442 0.310 16.984 1.00 0.00 68 GLN A CA 12
ATOM 22902 C C . GLN A 1 68 ? 2.743 0.487 15.484 1.00 0.00 68 GLN A C 12
ATOM 22903 O O . GLN A 1 68 ? 1.852 0.840 14.712 1.00 0.00 68 GLN A O 12
ATOM 22917 N N . ALA A 1 69 ? 3.968 0.169 15.049 1.00 0.00 69 ALA A N 12
ATOM 22918 C CA . ALA A 1 69 ? 4.431 0.320 13.668 1.00 0.00 69 ALA A CA 12
ATOM 22919 C C . ALA A 1 69 ? 3.621 -0.521 12.673 1.00 0.00 69 ALA A C 12
ATOM 22920 O O . ALA A 1 69 ? 3.064 0.008 11.708 1.00 0.00 69 ALA A O 12
ATOM 22927 N N . ARG A 1 70 ? 3.485 -1.830 12.932 1.00 0.00 70 ARG A N 12
ATOM 22928 C CA . ARG A 1 70 ? 2.686 -2.722 12.079 1.00 0.00 70 ARG A CA 12
ATOM 22929 C C . ARG A 1 70 ? 1.206 -2.333 12.074 1.00 0.00 70 ARG A C 12
ATOM 22930 O O . ARG A 1 70 ? 0.561 -2.475 11.043 1.00 0.00 70 ARG A O 12
ATOM 22951 N N . LYS A 1 71 ? 0.681 -1.764 13.165 1.00 0.00 71 LYS A N 12
ATOM 22952 C CA . LYS A 1 71 ? -0.715 -1.321 13.253 1.00 0.00 71 LYS A CA 12
ATOM 22953 C C . LYS A 1 71 ? -0.963 -0.028 12.471 1.00 0.00 71 LYS A C 12
ATOM 22954 O O . LYS A 1 71 ? -1.968 0.064 11.776 1.00 0.00 71 LYS A O 12
ATOM 22973 N N . ASP A 1 72 ? -0.036 0.931 12.481 1.00 0.00 72 ASP A N 12
ATOM 22974 C CA . ASP A 1 72 ? -0.104 2.115 11.616 1.00 0.00 72 ASP A CA 12
ATOM 22975 C C . ASP A 1 72 ? 0.043 1.746 10.126 1.00 0.00 72 ASP A C 12
ATOM 22976 O O . ASP A 1 72 ? -0.729 2.228 9.294 1.00 0.00 72 ASP A O 12
ATOM 22985 N N . MET A 1 73 ? 0.952 0.823 9.783 1.00 0.00 73 MET A N 12
ATOM 22986 C CA . MET A 1 73 ? 1.056 0.271 8.424 1.00 0.00 73 MET A CA 12
ATOM 22987 C C . MET A 1 73 ? -0.194 -0.537 8.013 1.00 0.00 73 MET A C 12
ATOM 22988 O O . MET A 1 73 ? -0.633 -0.443 6.870 1.00 0.00 73 MET A O 12
ATOM 23002 N N . ARG A 1 74 ? -0.838 -1.277 8.927 1.00 0.00 74 ARG A N 12
ATOM 23003 C CA . ARG A 1 74 ? -2.090 -2.030 8.671 1.00 0.00 74 ARG A CA 12
ATOM 23004 C C . ARG A 1 74 ? -3.214 -1.155 8.110 1.00 0.00 74 ARG A C 12
ATOM 23005 O O . ARG A 1 74 ? -3.969 -1.623 7.256 1.00 0.00 74 ARG A O 12
ATOM 23026 N N . LYS A 1 75 ? -3.315 0.114 8.526 1.00 0.00 75 LYS A N 12
ATOM 23027 C CA . LYS A 1 75 ? -4.331 1.048 7.992 1.00 0.00 75 LYS A CA 12
ATOM 23028 C C . LYS A 1 75 ? -4.067 1.386 6.518 1.00 0.00 75 LYS A C 12
ATOM 23029 O O . LYS A 1 75 ? -4.992 1.557 5.728 1.00 0.00 75 LYS A O 12
ATOM 23048 N N . VAL A 1 76 ? -2.789 1.428 6.146 1.00 0.00 76 VAL A N 12
ATOM 23049 C CA . VAL A 1 76 ? -2.308 1.617 4.766 1.00 0.00 76 VAL A CA 12
ATOM 23050 C C . VAL A 1 76 ? -2.475 0.350 3.919 1.00 0.00 76 VAL A C 12
ATOM 23051 O O . VAL A 1 76 ? -2.922 0.460 2.781 1.00 0.00 76 VAL A O 12
ATOM 23064 N N . LEU A 1 77 ? -2.229 -0.851 4.464 1.00 0.00 77 LEU A N 12
ATOM 23065 C CA . LEU A 1 77 ? -2.445 -2.126 3.748 1.00 0.00 77 LEU A CA 12
ATOM 23066 C C . LEU A 1 77 ? -3.878 -2.268 3.209 1.00 0.00 77 LEU A C 12
ATOM 23067 O O . LEU A 1 77 ? -4.074 -2.746 2.090 1.00 0.00 77 LEU A O 12
ATOM 23083 N N . LYS A 1 78 ? -4.876 -1.844 3.994 1.00 0.00 78 LYS A N 12
ATOM 23084 C CA . LYS A 1 78 ? -6.296 -1.888 3.607 1.00 0.00 78 LYS A CA 12
ATOM 23085 C C . LYS A 1 78 ? -6.759 -0.661 2.824 1.00 0.00 78 LYS A C 12
ATOM 23086 O O . LYS A 1 78 ? -7.751 -0.753 2.099 1.00 0.00 78 LYS A O 12
ATOM 23105 N N . SER A 1 79 ? -6.040 0.458 2.925 1.00 0.00 79 SER A N 12
ATOM 23106 C CA . SER A 1 79 ? -6.403 1.697 2.223 1.00 0.00 79 SER A CA 12
ATOM 23107 C C . SER A 1 79 ? -6.386 1.519 0.696 1.00 0.00 79 SER A C 12
ATOM 23108 O O . SER A 1 79 ? -5.414 0.993 0.141 1.00 0.00 79 SER A O 12
ATOM 23116 N N . PRO A 1 80 ? -7.441 1.960 -0.014 1.00 0.00 80 PRO A N 12
ATOM 23117 C CA . PRO A 1 80 ? -7.580 1.733 -1.450 1.00 0.00 80 PRO A CA 12
ATOM 23118 C C . PRO A 1 80 ? -6.568 2.564 -2.245 1.00 0.00 80 PRO A C 12
ATOM 23119 O O . PRO A 1 80 ? -6.104 2.125 -3.295 1.00 0.00 80 PRO A O 12
ATOM 23130 N N . ALA A 1 81 ? -6.150 3.712 -1.705 1.00 0.00 81 ALA A N 12
ATOM 23131 C CA . ALA A 1 81 ? -5.114 4.558 -2.280 1.00 0.00 81 ALA A CA 12
ATOM 23132 C C . ALA A 1 81 ? -3.774 3.810 -2.408 1.00 0.00 81 ALA A C 12
ATOM 23133 O O . ALA A 1 81 ? -3.104 3.901 -3.438 1.00 0.00 81 ALA A O 12
ATOM 23140 N N . PHE A 1 82 ? -3.414 2.996 -1.407 1.00 0.00 82 PHE A N 12
ATOM 23141 C CA . PHE A 1 82 ? -2.162 2.244 -1.419 1.00 0.00 82 PHE A CA 12
ATOM 23142 C C . PHE A 1 82 ? -2.216 1.081 -2.425 1.00 0.00 82 PHE A C 12
ATOM 23143 O O . PHE A 1 82 ? -1.229 0.786 -3.100 1.00 0.00 82 PHE A O 12
ATOM 23160 N N . LYS A 1 83 ? -3.401 0.473 -2.606 1.00 0.00 83 LYS A N 12
ATOM 23161 C CA . LYS A 1 83 ? -3.648 -0.482 -3.696 1.00 0.00 83 LYS A CA 12
ATOM 23162 C C . LYS A 1 83 ? -3.459 0.178 -5.065 1.00 0.00 83 LYS A C 12
ATOM 23163 O O . LYS A 1 83 ? -2.845 -0.445 -5.931 1.00 0.00 83 LYS A O 12
ATOM 23182 N N . GLN A 1 84 ? -3.877 1.437 -5.258 1.00 0.00 84 GLN A N 12
ATOM 23183 C CA . GLN A 1 84 ? -3.590 2.154 -6.505 1.00 0.00 84 GLN A CA 12
ATOM 23184 C C . GLN A 1 84 ? -2.081 2.388 -6.668 1.00 0.00 84 GLN A C 12
ATOM 23185 O O . GLN A 1 84 ? -1.540 2.116 -7.737 1.00 0.00 84 GLN A O 12
ATOM 23199 N N . ALA A 1 85 ? -1.378 2.797 -5.603 1.00 0.00 85 ALA A N 12
ATOM 23200 C CA . ALA A 1 85 ? 0.070 3.018 -5.611 1.00 0.00 85 ALA A CA 12
ATOM 23201 C C . ALA A 1 85 ? 0.857 1.800 -6.120 1.00 0.00 85 ALA A C 12
ATOM 23202 O O . ALA A 1 85 ? 1.669 1.931 -7.039 1.00 0.00 85 ALA A O 12
ATOM 23209 N N . VAL A 1 86 ? 0.571 0.608 -5.579 1.00 0.00 86 VAL A N 12
ATOM 23210 C CA . VAL A 1 86 ? 1.221 -0.640 -6.001 1.00 0.00 86 VAL A CA 12
ATOM 23211 C C . VAL A 1 86 ? 0.756 -1.073 -7.397 1.00 0.00 86 VAL A C 12
ATOM 23212 O O . VAL A 1 86 ? 1.548 -1.619 -8.164 1.00 0.00 86 VAL A O 12
ATOM 23225 N N . LYS A 1 87 ? -0.492 -0.786 -7.786 1.00 0.00 87 LYS A N 12
ATOM 23226 C CA . LYS A 1 87 ? -1.022 -1.159 -9.103 1.00 0.00 87 LYS A CA 12
ATOM 23227 C C . LYS A 1 87 ? -0.319 -0.430 -10.253 1.00 0.00 87 LYS A C 12
ATOM 23228 O O . LYS A 1 87 ? -0.006 -1.073 -11.255 1.00 0.00 87 LYS A O 12
ATOM 23247 N N . VAL A 1 88 ? 0.006 0.863 -10.124 1.00 0.00 88 VAL A N 12
ATOM 23248 C CA . VAL A 1 88 ? 0.680 1.601 -11.216 1.00 0.00 88 VAL A CA 12
ATOM 23249 C C . VAL A 1 88 ? 2.129 1.138 -11.394 1.00 0.00 88 VAL A C 12
ATOM 23250 O O . VAL A 1 88 ? 2.607 0.999 -12.519 1.00 0.00 88 VAL A O 12
ATOM 23263 N N . MET A 1 89 ? 2.842 0.863 -10.298 1.00 0.00 89 MET A N 12
ATOM 23264 C CA . MET A 1 89 ? 4.191 0.285 -10.370 1.00 0.00 89 MET A CA 12
ATOM 23265 C C . MET A 1 89 ? 4.189 -1.174 -10.870 1.00 0.00 89 MET A C 12
ATOM 23266 O O . MET A 1 89 ? 5.093 -1.551 -11.611 1.00 0.00 89 MET A O 12
ATOM 23280 N N . GLU A 1 90 ? 3.164 -1.975 -10.554 1.00 0.00 90 GLU A N 12
ATOM 23281 C CA . GLU A 1 90 ? 3.001 -3.337 -11.095 1.00 0.00 90 GLU A CA 12
ATOM 23282 C C . GLU A 1 90 ? 2.663 -3.345 -12.598 1.00 0.00 90 GLU A C 12
ATOM 23283 O O . GLU A 1 90 ? 3.131 -4.218 -13.327 1.00 0.00 90 GLU A O 12
ATOM 23295 N N . GLU A 1 91 ? 1.911 -2.359 -13.100 1.00 0.00 91 GLU A N 12
ATOM 23296 C CA . GLU A 1 91 ? 1.651 -2.205 -14.542 1.00 0.00 91 GLU A CA 12
ATOM 23297 C C . GLU A 1 91 ? 2.934 -1.900 -15.335 1.00 0.00 91 GLU A C 12
ATOM 23298 O O . GLU A 1 91 ? 3.106 -2.395 -16.451 1.00 0.00 91 GLU A O 12
ATOM 23310 N N . GLN A 1 92 ? 3.842 -1.105 -14.760 1.00 0.00 92 GLN A N 12
ATOM 23311 C CA . GLN A 1 92 ? 5.125 -0.756 -15.370 1.00 0.00 92 GLN A CA 12
ATOM 23312 C C . GLN A 1 92 ? 6.156 -1.888 -15.252 1.00 0.00 92 GLN A C 12
ATOM 23313 O O . GLN A 1 92 ? 6.813 -2.238 -16.233 1.00 0.00 92 GLN A O 12
ATOM 23327 N N . GLU A 1 93 ? 6.296 -2.463 -14.054 1.00 0.00 93 GLU A N 12
ATOM 23328 C CA . GLU A 1 93 ? 7.267 -3.516 -13.731 1.00 0.00 93 GLU A CA 12
ATOM 23329 C C . GLU A 1 93 ? 6.578 -4.720 -13.042 1.00 0.00 93 GLU A C 12
ATOM 23330 O O . GLU A 1 93 ? 6.610 -4.848 -11.813 1.00 0.00 93 GLU A O 12
ATOM 23342 N N . PRO A 1 94 ? 5.958 -5.635 -13.814 1.00 0.00 94 PRO A N 12
ATOM 23343 C CA . PRO A 1 94 ? 5.153 -6.735 -13.274 1.00 0.00 94 PRO A CA 12
ATOM 23344 C C . PRO A 1 94 ? 5.995 -7.844 -12.632 1.00 0.00 94 PRO A C 12
ATOM 23345 O O . PRO A 1 94 ? 5.511 -8.545 -11.747 1.00 0.00 94 PRO A O 12
ATOM 23356 N N . ASN A 1 95 ? 7.265 -7.982 -13.025 1.00 0.00 95 ASN A N 12
ATOM 23357 C CA . ASN A 1 95 ? 8.207 -8.955 -12.466 1.00 0.00 95 ASN A CA 12
ATOM 23358 C C . ASN A 1 95 ? 9.218 -8.318 -11.485 1.00 0.00 95 ASN A C 12
ATOM 23359 O O . ASN A 1 95 ? 10.273 -8.899 -11.218 1.00 0.00 95 ASN A O 12
ATOM 23370 N N . ASN A 1 96 ? 8.925 -7.128 -10.940 1.00 0.00 96 ASN A N 12
ATOM 23371 C CA . ASN A 1 96 ? 9.823 -6.453 -9.995 1.00 0.00 96 ASN A CA 12
ATOM 23372 C C . ASN A 1 96 ? 9.828 -7.207 -8.648 1.00 0.00 96 ASN A C 12
ATOM 23373 O O . ASN A 1 96 ? 8.754 -7.356 -8.059 1.00 0.00 96 ASN A O 12
ATOM 23384 N N . PRO A 1 97 ? 10.984 -7.618 -8.101 1.00 0.00 97 PRO A N 12
ATOM 23385 C CA . PRO A 1 97 ? 11.044 -8.243 -6.783 1.00 0.00 97 PRO A CA 12
ATOM 23386 C C . PRO A 1 97 ? 10.500 -7.315 -5.690 1.00 0.00 97 PRO A C 12
ATOM 23387 O O . PRO A 1 97 ? 9.758 -7.765 -4.825 1.00 0.00 97 PRO A O 12
ATOM 23398 N N . GLU A 1 98 ? 10.780 -6.012 -5.753 1.00 0.00 98 GLU A N 12
ATOM 23399 C CA . GLU A 1 98 ? 10.322 -5.055 -4.736 1.00 0.00 98 GLU A CA 12
ATOM 23400 C C . GLU A 1 98 ? 8.831 -4.714 -4.848 1.00 0.00 98 GLU A C 12
ATOM 23401 O O . GLU A 1 98 ? 8.195 -4.463 -3.824 1.00 0.00 98 GLU A O 12
ATOM 23413 N N . VAL A 1 99 ? 8.244 -4.748 -6.056 1.00 0.00 99 VAL A N 12
ATOM 23414 C CA . VAL A 1 99 ? 6.789 -4.583 -6.214 1.00 0.00 99 VAL A CA 12
ATOM 23415 C C . VAL A 1 99 ? 6.086 -5.853 -5.764 1.00 0.00 99 VAL A C 12
ATOM 23416 O O . VAL A 1 99 ? 5.180 -5.773 -4.942 1.00 0.00 99 VAL A O 12
ATOM 23429 N N . GLN A 1 100 ? 6.515 -7.024 -6.243 1.00 0.00 100 GLN A N 12
ATOM 23430 C CA . GLN A 1 100 ? 5.868 -8.289 -5.897 1.00 0.00 100 GLN A CA 12
ATOM 23431 C C . GLN A 1 100 ? 5.998 -8.619 -4.409 1.00 0.00 100 GLN A C 12
ATOM 23432 O O . GLN A 1 100 ? 5.025 -9.081 -3.821 1.00 0.00 100 GLN A O 12
ATOM 23446 N N . GLU A 1 101 ? 7.126 -8.313 -3.763 1.00 0.00 101 GLU A N 12
ATOM 23447 C CA . GLU A 1 101 ? 7.269 -8.550 -2.312 1.00 0.00 101 GLU A CA 12
ATOM 23448 C C . GLU A 1 101 ? 6.349 -7.646 -1.474 1.00 0.00 101 GLU A C 12
ATOM 23449 O O . GLU A 1 101 ? 5.828 -8.088 -0.447 1.00 0.00 101 GLU A O 12
ATOM 23461 N N . LEU A 1 102 ? 6.093 -6.410 -1.921 1.00 0.00 102 LEU A N 12
ATOM 23462 C CA . LEU A 1 102 ? 5.134 -5.503 -1.292 1.00 0.00 102 LEU A CA 12
ATOM 23463 C C . LEU A 1 102 ? 3.691 -5.964 -1.576 1.00 0.00 102 LEU A C 12
ATOM 23464 O O . LEU A 1 102 ? 2.913 -6.190 -0.648 1.00 0.00 102 LEU A O 12
ATOM 23480 N N . LYS A 1 103 ? 3.349 -6.176 -2.853 1.00 0.00 103 LYS A N 12
ATOM 23481 C CA . LYS A 1 103 ? 2.006 -6.550 -3.334 1.00 0.00 103 LYS A CA 12
ATOM 23482 C C . LYS A 1 103 ? 1.526 -7.860 -2.709 1.00 0.00 103 LYS A C 12
ATOM 23483 O O . LYS A 1 103 ? 0.391 -7.920 -2.244 1.00 0.00 103 LYS A O 12
ATOM 23502 N N . LYS A 1 104 ? 2.397 -8.873 -2.631 1.00 0.00 104 LYS A N 12
ATOM 23503 C CA . LYS A 1 104 ? 2.126 -10.193 -2.030 1.00 0.00 104 LYS A CA 12
ATOM 23504 C C . LYS A 1 104 ? 1.731 -10.089 -0.559 1.00 0.00 104 LYS A C 12
ATOM 23505 O O . LYS A 1 104 ? 0.813 -10.791 -0.137 1.00 0.00 104 LYS A O 12
ATOM 23524 N N . ALA A 1 105 ? 2.347 -9.181 0.205 1.00 0.00 105 ALA A N 12
ATOM 23525 C CA . ALA A 1 105 ? 1.969 -8.948 1.600 1.00 0.00 105 ALA A CA 12
ATOM 23526 C C . ALA A 1 105 ? 0.509 -8.466 1.714 1.00 0.00 105 ALA A C 12
ATOM 23527 O O . ALA A 1 105 ? -0.242 -8.982 2.545 1.00 0.00 105 ALA A O 12
ATOM 23534 N N . MET A 1 106 ? 0.096 -7.539 0.839 1.00 0.00 106 MET A N 12
ATOM 23535 C CA . MET A 1 106 ? -1.275 -7.012 0.775 1.00 0.00 106 MET A CA 12
ATOM 23536 C C . MET A 1 106 ? -2.277 -8.041 0.243 1.00 0.00 106 MET A C 12
ATOM 23537 O O . MET A 1 106 ? -3.315 -8.251 0.862 1.00 0.00 106 MET A O 12
ATOM 23551 N N . GLU A 1 107 ? -1.959 -8.709 -0.870 1.00 0.00 107 GLU A N 12
ATOM 23552 C CA . GLU A 1 107 ? -2.780 -9.802 -1.426 1.00 0.00 107 GLU A CA 12
ATOM 23553 C C . GLU A 1 107 ? -3.094 -10.889 -0.375 1.00 0.00 107 GLU A C 12
ATOM 23554 O O . GLU A 1 107 ? -4.247 -11.304 -0.241 1.00 0.00 107 GLU A O 12
ATOM 23566 N N . GLU A 1 108 ? -2.110 -11.304 0.428 1.00 0.00 108 GLU A N 12
ATOM 23567 C CA . GLU A 1 108 ? -2.316 -12.261 1.525 1.00 0.00 108 GLU A CA 12
ATOM 23568 C C . GLU A 1 108 ? -3.164 -11.692 2.675 1.00 0.00 108 GLU A C 12
ATOM 23569 O O . GLU A 1 108 ? -3.973 -12.423 3.246 1.00 0.00 108 GLU A O 12
ATOM 23581 N N . ALA A 1 109 ? -3.031 -10.404 3.010 1.00 0.00 109 ALA A N 12
ATOM 23582 C CA . ALA A 1 109 ? -3.870 -9.753 4.021 1.00 0.00 109 ALA A CA 12
ATOM 23583 C C . ALA A 1 109 ? -5.341 -9.637 3.563 1.00 0.00 109 ALA A C 12
ATOM 23584 O O . ALA A 1 109 ? -6.262 -9.887 4.343 1.00 0.00 109 ALA A O 12
ATOM 23591 N N . GLU A 1 110 ? -5.563 -9.325 2.282 1.00 0.00 110 GLU A N 12
ATOM 23592 C CA . GLU A 1 110 ? -6.888 -9.207 1.656 1.00 0.00 110 GLU A CA 12
ATOM 23593 C C . GLU A 1 110 ? -7.615 -10.564 1.585 1.00 0.00 110 GLU A C 12
ATOM 23594 O O . GLU A 1 110 ? -8.817 -10.648 1.846 1.00 0.00 110 GLU A O 12
ATOM 23606 N N . ARG A 1 111 ? -6.871 -11.645 1.297 1.00 0.00 111 ARG A N 12
ATOM 23607 C CA . ARG A 1 111 ? -7.362 -13.036 1.376 1.00 0.00 111 ARG A CA 12
ATOM 23608 C C . ARG A 1 111 ? -7.485 -13.551 2.819 1.00 0.00 111 ARG A C 12
ATOM 23609 O O . ARG A 1 111 ? -8.306 -14.432 3.079 1.00 0.00 111 ARG A O 12
ATOM 23630 N N . GLY A 1 112 ? -6.726 -12.982 3.759 1.00 0.00 112 GLY A N 12
ATOM 23631 C CA . GLY A 1 112 ? -6.803 -13.267 5.197 1.00 0.00 112 GLY A CA 12
ATOM 23632 C C . GLY A 1 112 ? -8.126 -12.810 5.818 1.00 0.00 112 GLY A C 12
ATOM 23633 O O . GLY A 1 112 ? -8.765 -13.572 6.546 1.00 0.00 112 GLY A O 12
ATOM 23637 N N . SER A 1 113 ? -8.569 -11.592 5.489 1.00 0.00 113 SER A N 12
ATOM 23638 C CA . SER A 1 113 ? -9.909 -11.085 5.816 1.00 0.00 113 SER A CA 12
ATOM 23639 C C . SER A 1 113 ? -10.366 -10.016 4.817 1.00 0.00 113 SER A C 12
ATOM 23640 O O . SER A 1 113 ? -9.717 -8.977 4.662 1.00 0.00 113 SER A O 12
ATOM 23648 N N . LEU A 1 114 ? -11.515 -10.248 4.170 1.00 0.00 114 LEU A N 12
ATOM 23649 C CA . LEU A 1 114 ? -12.194 -9.274 3.309 1.00 0.00 114 LEU A CA 12
ATOM 23650 C C . LEU A 1 114 ? -13.109 -8.396 4.184 1.00 0.00 114 LEU A C 12
ATOM 23651 O O . LEU A 1 114 ? -14.313 -8.631 4.310 1.00 0.00 114 LEU A O 12
ATOM 23667 N N . GLU A 1 115 ? -12.511 -7.410 4.854 1.00 0.00 115 GLU A N 12
ATOM 23668 C CA . GLU A 1 115 ? -13.204 -6.512 5.785 1.00 0.00 115 GLU A CA 12
ATOM 23669 C C . GLU A 1 115 ? -14.109 -5.500 5.053 1.00 0.00 115 GLU A C 12
ATOM 23670 O O . GLU A 1 115 ? -13.749 -4.964 4.000 1.00 0.00 115 GLU A O 12
ATOM 23682 N N . HIS A 1 116 ? -15.284 -5.222 5.629 1.00 0.00 116 HIS A N 12
ATOM 23683 C CA . HIS A 1 116 ? -16.282 -4.279 5.111 1.00 0.00 116 HIS A CA 12
ATOM 23684 C C . HIS A 1 116 ? -16.926 -3.476 6.256 1.00 0.00 116 HIS A C 12
ATOM 23685 O O . HIS A 1 116 ? -17.146 -4.005 7.349 1.00 0.00 116 HIS A O 12
ATOM 23699 N N . HIS A 1 117 ? -17.232 -2.197 6.005 1.00 0.00 117 HIS A N 12
ATOM 23700 C CA . HIS A 1 117 ? -17.784 -1.261 6.993 1.00 0.00 117 HIS A CA 12
ATOM 23701 C C . HIS A 1 117 ? -18.863 -0.357 6.362 1.00 0.00 117 HIS A C 12
ATOM 23702 O O . HIS A 1 117 ? -18.686 0.854 6.217 1.00 0.00 117 HIS A O 12
ATOM 23716 N N . HIS A 1 118 ? -19.974 -0.967 5.930 1.00 0.00 118 HIS A N 12
ATOM 23717 C CA . HIS A 1 118 ? -21.149 -0.300 5.342 1.00 0.00 118 HIS A CA 12
ATOM 23718 C C . HIS A 1 118 ? -20.800 0.687 4.200 1.00 0.00 118 HIS A C 12
ATOM 23719 O O . HIS A 1 118 ? -21.253 1.834 4.168 1.00 0.00 118 HIS A O 12
ATOM 23733 N N . HIS A 1 119 ? -19.943 0.240 3.275 1.00 0.00 119 HIS A N 12
ATOM 23734 C CA . HIS A 1 119 ? -19.412 0.986 2.122 1.00 0.00 119 HIS A CA 12
ATOM 23735 C C . HIS A 1 119 ? -18.640 2.291 2.459 1.00 0.00 119 HIS A C 12
ATOM 23736 O O . HIS A 1 119 ? -18.347 3.094 1.569 1.00 0.00 119 HIS A O 12
ATOM 23750 N N . HIS A 1 120 ? -18.272 2.510 3.726 1.00 0.00 120 HIS A N 12
ATOM 23751 C CA . HIS A 1 120 ? -17.433 3.633 4.163 1.00 0.00 120 HIS A CA 12
ATOM 23752 C C . HIS A 1 120 ? -15.931 3.328 3.975 1.00 0.00 120 HIS A C 12
ATOM 23753 O O . HIS A 1 120 ? -15.513 2.164 3.986 1.00 0.00 120 HIS A O 12
ATOM 23767 N N . HIS A 1 121 ? -15.114 4.378 3.822 1.00 0.00 121 HIS A N 12
ATOM 23768 C CA . HIS A 1 121 ? -13.645 4.295 3.790 1.00 0.00 121 HIS A CA 12
ATOM 23769 C C . HIS A 1 121 ? -13.022 4.012 5.177 1.00 0.00 121 HIS A C 12
ATOM 23770 O O . HIS A 1 121 ? -11.905 3.448 5.218 1.00 0.00 121 HIS A O 12
ATOM 23785 N N . GLY A 1 1 ? -8.541 -10.812 12.489 1.00 0.00 1 GLY A N 13
ATOM 23786 C CA . GLY A 1 1 ? -7.861 -10.923 13.795 1.00 0.00 1 GLY A CA 13
ATOM 23787 C C . GLY A 1 1 ? -6.481 -10.290 13.747 1.00 0.00 1 GLY A C 13
ATOM 23788 O O . GLY A 1 1 ? -6.367 -9.070 13.612 1.00 0.00 1 GLY A O 13
ATOM 23794 N N . ASP A 1 2 ? -5.434 -11.114 13.862 1.00 0.00 2 ASP A N 13
ATOM 23795 C CA . ASP A 1 2 ? -4.011 -10.721 13.858 1.00 0.00 2 ASP A CA 13
ATOM 23796 C C . ASP A 1 2 ? -3.216 -11.258 12.652 1.00 0.00 2 ASP A C 13
ATOM 23797 O O . ASP A 1 2 ? -1.989 -11.161 12.594 1.00 0.00 2 ASP A O 13
ATOM 23806 N N . GLU A 1 3 ? -3.894 -11.827 11.660 1.00 0.00 3 GLU A N 13
ATOM 23807 C CA . GLU A 1 3 ? -3.293 -12.182 10.369 1.00 0.00 3 GLU A CA 13
ATOM 23808 C C . GLU A 1 3 ? -2.776 -10.929 9.648 1.00 0.00 3 GLU A C 13
ATOM 23809 O O . GLU A 1 3 ? -1.622 -10.885 9.228 1.00 0.00 3 GLU A O 13
ATOM 23821 N N . ALA A 1 4 ? -3.584 -9.865 9.605 1.00 0.00 4 ALA A N 13
ATOM 23822 C CA . ALA A 1 4 ? -3.258 -8.620 8.906 1.00 0.00 4 ALA A CA 13
ATOM 23823 C C . ALA A 1 4 ? -2.124 -7.858 9.610 1.00 0.00 4 ALA A C 13
ATOM 23824 O O . ALA A 1 4 ? -1.369 -7.116 8.987 1.00 0.00 4 ALA A O 13
ATOM 23831 N N . GLU A 1 5 ? -1.975 -8.089 10.914 1.00 0.00 5 GLU A N 13
ATOM 23832 C CA . GLU A 1 5 ? -0.882 -7.543 11.732 1.00 0.00 5 GLU A CA 13
ATOM 23833 C C . GLU A 1 5 ? 0.470 -8.181 11.377 1.00 0.00 5 GLU A C 13
ATOM 23834 O O . GLU A 1 5 ? 1.483 -7.484 11.261 1.00 0.00 5 GLU A O 13
ATOM 23846 N N . LYS A 1 6 ? 0.496 -9.497 11.151 1.00 0.00 6 LYS A N 13
ATOM 23847 C CA . LYS A 1 6 ? 1.692 -10.233 10.702 1.00 0.00 6 LYS A CA 13
ATOM 23848 C C . LYS A 1 6 ? 2.076 -9.915 9.252 1.00 0.00 6 LYS A C 13
ATOM 23849 O O . LYS A 1 6 ? 3.269 -9.906 8.953 1.00 0.00 6 LYS A O 13
ATOM 23868 N N . GLN A 1 7 ? 1.116 -9.585 8.381 1.00 0.00 7 GLN A N 13
ATOM 23869 C CA . GLN A 1 7 ? 1.368 -9.039 7.043 1.00 0.00 7 GLN A CA 13
ATOM 23870 C C . GLN A 1 7 ? 1.883 -7.592 7.060 1.00 0.00 7 GLN A C 13
ATOM 23871 O O . GLN A 1 7 ? 2.804 -7.267 6.307 1.00 0.00 7 GLN A O 13
ATOM 23885 N N . ALA A 1 8 ? 1.334 -6.727 7.922 1.00 0.00 8 ALA A N 13
ATOM 23886 C CA . ALA A 1 8 ? 1.729 -5.319 7.997 1.00 0.00 8 ALA A CA 13
ATOM 23887 C C . ALA A 1 8 ? 3.211 -5.144 8.352 1.00 0.00 8 ALA A C 13
ATOM 23888 O O . ALA A 1 8 ? 3.888 -4.288 7.787 1.00 0.00 8 ALA A O 13
ATOM 23895 N N . GLU A 1 9 ? 3.733 -6.015 9.217 1.00 0.00 9 GLU A N 13
ATOM 23896 C CA . GLU A 1 9 ? 5.152 -6.070 9.581 1.00 0.00 9 GLU A CA 13
ATOM 23897 C C . GLU A 1 9 ? 6.066 -6.233 8.347 1.00 0.00 9 GLU A C 13
ATOM 23898 O O . GLU A 1 9 ? 7.114 -5.588 8.267 1.00 0.00 9 GLU A O 13
ATOM 23910 N N . ARG A 1 10 ? 5.651 -7.038 7.354 1.00 0.00 10 ARG A N 13
ATOM 23911 C CA . ARG A 1 10 ? 6.463 -7.374 6.165 1.00 0.00 10 ARG A CA 13
ATOM 23912 C C . ARG A 1 10 ? 6.586 -6.195 5.203 1.00 0.00 10 ARG A C 13
ATOM 23913 O O . ARG A 1 10 ? 7.668 -5.915 4.691 1.00 0.00 10 ARG A O 13
ATOM 23934 N N . ALA A 1 11 ? 5.481 -5.486 4.974 1.00 0.00 11 ALA A N 13
ATOM 23935 C CA . ALA A 1 11 ? 5.466 -4.290 4.137 1.00 0.00 11 ALA A CA 13
ATOM 23936 C C . ALA A 1 11 ? 6.123 -3.083 4.835 1.00 0.00 11 ALA A C 13
ATOM 23937 O O . ALA A 1 11 ? 6.779 -2.286 4.166 1.00 0.00 11 ALA A O 13
ATOM 23944 N N . LEU A 1 12 ? 6.006 -2.979 6.168 1.00 0.00 12 LEU A N 13
ATOM 23945 C CA . LEU A 1 12 ? 6.578 -1.898 6.982 1.00 0.00 12 LEU A CA 13
ATOM 23946 C C . LEU A 1 12 ? 8.106 -1.878 6.848 1.00 0.00 12 LEU A C 13
ATOM 23947 O O . LEU A 1 12 ? 8.704 -0.840 6.570 1.00 0.00 12 LEU A O 13
ATOM 23963 N N . GLU A 1 13 ? 8.745 -3.042 6.979 1.00 0.00 13 GLU A N 13
ATOM 23964 C CA . GLU A 1 13 ? 10.198 -3.155 6.840 1.00 0.00 13 GLU A CA 13
ATOM 23965 C C . GLU A 1 13 ? 10.663 -2.985 5.380 1.00 0.00 13 GLU A C 13
ATOM 23966 O O . GLU A 1 13 ? 11.723 -2.407 5.148 1.00 0.00 13 GLU A O 13
ATOM 23978 N N . LEU A 1 14 ? 9.866 -3.398 4.386 1.00 0.00 14 LEU A N 13
ATOM 23979 C CA . LEU A 1 14 ? 10.185 -3.222 2.962 1.00 0.00 14 LEU A CA 13
ATOM 23980 C C . LEU A 1 14 ? 10.307 -1.729 2.607 1.00 0.00 14 LEU A C 13
ATOM 23981 O O . LEU A 1 14 ? 11.332 -1.304 2.071 1.00 0.00 14 LEU A O 13
ATOM 23997 N N . VAL A 1 15 ? 9.315 -0.908 2.975 1.00 0.00 15 VAL A N 13
ATOM 23998 C CA . VAL A 1 15 ? 9.324 0.540 2.663 1.00 0.00 15 VAL A CA 13
ATOM 23999 C C . VAL A 1 15 ? 10.374 1.319 3.467 1.00 0.00 15 VAL A C 13
ATOM 24000 O O . VAL A 1 15 ? 10.811 2.388 3.040 1.00 0.00 15 VAL A O 13
ATOM 24013 N N . ARG A 1 16 ? 10.821 0.765 4.602 1.00 0.00 16 ARG A N 13
ATOM 24014 C CA . ARG A 1 16 ? 11.916 1.295 5.429 1.00 0.00 16 ARG A CA 13
ATOM 24015 C C . ARG A 1 16 ? 13.287 1.011 4.822 1.00 0.00 16 ARG A C 13
ATOM 24016 O O . ARG A 1 16 ? 14.136 1.903 4.796 1.00 0.00 16 ARG A O 13
ATOM 24037 N N . LYS A 1 17 ? 13.518 -0.213 4.339 1.00 0.00 17 LYS A N 13
ATOM 24038 C CA . LYS A 1 17 ? 14.811 -0.648 3.773 1.00 0.00 17 LYS A CA 13
ATOM 24039 C C . LYS A 1 17 ? 15.005 -0.155 2.337 1.00 0.00 17 LYS A C 13
ATOM 24040 O O . LYS A 1 17 ? 16.135 0.142 1.946 1.00 0.00 17 LYS A O 13
ATOM 24059 N N . SER A 1 18 ? 13.909 -0.009 1.591 1.00 0.00 18 SER A N 13
ATOM 24060 C CA . SER A 1 18 ? 13.867 0.643 0.279 1.00 0.00 18 SER A CA 13
ATOM 24061 C C . SER A 1 18 ? 13.070 1.957 0.336 1.00 0.00 18 SER A C 13
ATOM 24062 O O . SER A 1 18 ? 11.929 2.006 -0.133 1.00 0.00 18 SER A O 13
ATOM 24070 N N . PRO A 1 19 ? 13.652 3.063 0.841 1.00 0.00 19 PRO A N 13
ATOM 24071 C CA . PRO A 1 19 ? 12.998 4.373 0.802 1.00 0.00 19 PRO A CA 13
ATOM 24072 C C . PRO A 1 19 ? 12.829 4.893 -0.636 1.00 0.00 19 PRO A C 13
ATOM 24073 O O . PRO A 1 19 ? 11.930 5.687 -0.898 1.00 0.00 19 PRO A O 13
ATOM 24084 N N . ASP A 1 20 ? 13.623 4.404 -1.595 1.00 0.00 20 ASP A N 13
ATOM 24085 C CA . ASP A 1 20 ? 13.497 4.738 -3.019 1.00 0.00 20 ASP A CA 13
ATOM 24086 C C . ASP A 1 20 ? 12.251 4.095 -3.645 1.00 0.00 20 ASP A C 13
ATOM 24087 O O . ASP A 1 20 ? 11.676 4.655 -4.580 1.00 0.00 20 ASP A O 13
ATOM 24096 N N . LEU A 1 21 ? 11.809 2.945 -3.114 1.00 0.00 21 LEU A N 13
ATOM 24097 C CA . LEU A 1 21 ? 10.522 2.321 -3.433 1.00 0.00 21 LEU A CA 13
ATOM 24098 C C . LEU A 1 21 ? 9.380 3.183 -2.889 1.00 0.00 21 LEU A C 13
ATOM 24099 O O . LEU A 1 21 ? 8.422 3.476 -3.595 1.00 0.00 21 LEU A O 13
ATOM 24115 N N . LEU A 1 22 ? 9.507 3.665 -1.652 1.00 0.00 22 LEU A N 13
ATOM 24116 C CA . LEU A 1 22 ? 8.467 4.465 -1.006 1.00 0.00 22 LEU A CA 13
ATOM 24117 C C . LEU A 1 22 ? 8.289 5.828 -1.696 1.00 0.00 22 LEU A C 13
ATOM 24118 O O . LEU A 1 22 ? 7.162 6.242 -1.965 1.00 0.00 22 LEU A O 13
ATOM 24134 N N . LYS A 1 23 ? 9.397 6.486 -2.061 1.00 0.00 23 LYS A N 13
ATOM 24135 C CA . LYS A 1 23 ? 9.423 7.777 -2.773 1.00 0.00 23 LYS A CA 13
ATOM 24136 C C . LYS A 1 23 ? 8.737 7.742 -4.142 1.00 0.00 23 LYS A C 13
ATOM 24137 O O . LYS A 1 23 ? 8.159 8.744 -4.560 1.00 0.00 23 LYS A O 13
ATOM 24156 N N . LYS A 1 24 ? 8.785 6.602 -4.841 1.00 0.00 24 LYS A N 13
ATOM 24157 C CA . LYS A 1 24 ? 7.979 6.358 -6.049 1.00 0.00 24 LYS A CA 13
ATOM 24158 C C . LYS A 1 24 ? 6.556 5.900 -5.748 1.00 0.00 24 LYS A C 13
ATOM 24159 O O . LYS A 1 24 ? 5.667 6.186 -6.533 1.00 0.00 24 LYS A O 13
ATOM 24178 N N . LEU A 1 25 ? 6.317 5.218 -4.631 1.00 0.00 25 LEU A N 13
ATOM 24179 C CA . LEU A 1 25 ? 5.011 4.654 -4.273 1.00 0.00 25 LEU A CA 13
ATOM 24180 C C . LEU A 1 25 ? 3.934 5.731 -4.073 1.00 0.00 25 LEU A C 13
ATOM 24181 O O . LEU A 1 25 ? 2.924 5.714 -4.780 1.00 0.00 25 LEU A O 13
ATOM 24197 N N . LEU A 1 26 ? 4.167 6.724 -3.202 1.00 0.00 26 LEU A N 13
ATOM 24198 C CA . LEU A 1 26 ? 3.239 7.860 -3.063 1.00 0.00 26 LEU A CA 13
ATOM 24199 C C . LEU A 1 26 ? 3.101 8.637 -4.390 1.00 0.00 26 LEU A C 13
ATOM 24200 O O . LEU A 1 26 ? 2.017 9.093 -4.739 1.00 0.00 26 LEU A O 13
ATOM 24216 N N . GLU A 1 27 ? 4.179 8.737 -5.173 1.00 0.00 27 GLU A N 13
ATOM 24217 C CA . GLU A 1 27 ? 4.193 9.450 -6.455 1.00 0.00 27 GLU A CA 13
ATOM 24218 C C . GLU A 1 27 ? 3.422 8.699 -7.561 1.00 0.00 27 GLU A C 13
ATOM 24219 O O . GLU A 1 27 ? 2.826 9.320 -8.442 1.00 0.00 27 GLU A O 13
ATOM 24231 N N . ALA A 1 28 ? 3.376 7.367 -7.495 1.00 0.00 28 ALA A N 13
ATOM 24232 C CA . ALA A 1 28 ? 2.661 6.495 -8.419 1.00 0.00 28 ALA A CA 13
ATOM 24233 C C . ALA A 1 28 ? 1.148 6.515 -8.146 1.00 0.00 28 ALA A C 13
ATOM 24234 O O . ALA A 1 28 ? 0.355 6.627 -9.078 1.00 0.00 28 ALA A O 13
ATOM 24241 N N . MET A 1 29 ? 0.743 6.508 -6.870 1.00 0.00 29 MET A N 13
ATOM 24242 C CA . MET A 1 29 ? -0.659 6.642 -6.443 1.00 0.00 29 MET A CA 13
ATOM 24243 C C . MET A 1 29 ? -1.342 7.866 -7.064 1.00 0.00 29 MET A C 13
ATOM 24244 O O . MET A 1 29 ? -2.472 7.769 -7.542 1.00 0.00 29 MET A O 13
ATOM 24258 N N . ALA A 1 30 ? -0.644 9.006 -7.092 1.00 0.00 30 ALA A N 13
ATOM 24259 C CA . ALA A 1 30 ? -1.148 10.254 -7.656 1.00 0.00 30 ALA A CA 13
ATOM 24260 C C . ALA A 1 30 ? -1.595 10.122 -9.117 1.00 0.00 30 ALA A C 13
ATOM 24261 O O . ALA A 1 30 ? -2.581 10.740 -9.515 1.00 0.00 30 ALA A O 13
ATOM 24268 N N . GLU A 1 31 ? -0.914 9.287 -9.904 1.00 0.00 31 GLU A N 13
ATOM 24269 C CA . GLU A 1 31 ? -1.266 9.059 -11.303 1.00 0.00 31 GLU A CA 13
ATOM 24270 C C . GLU A 1 31 ? -2.565 8.271 -11.427 1.00 0.00 31 GLU A C 13
ATOM 24271 O O . GLU A 1 31 ? -3.420 8.644 -12.222 1.00 0.00 31 GLU A O 13
ATOM 24283 N N . GLU A 1 32 ? -2.769 7.233 -10.611 1.00 0.00 32 GLU A N 13
ATOM 24284 C CA . GLU A 1 32 ? -4.033 6.492 -10.623 1.00 0.00 32 GLU A CA 13
ATOM 24285 C C . GLU A 1 32 ? -5.198 7.362 -10.151 1.00 0.00 32 GLU A C 13
ATOM 24286 O O . GLU A 1 32 ? -6.275 7.340 -10.749 1.00 0.00 32 GLU A O 13
ATOM 24298 N N . LEU A 1 33 ? -4.973 8.177 -9.114 1.00 0.00 33 LEU A N 13
ATOM 24299 C CA . LEU A 1 33 ? -5.994 9.110 -8.658 1.00 0.00 33 LEU A CA 13
ATOM 24300 C C . LEU A 1 33 ? -6.313 10.135 -9.772 1.00 0.00 33 LEU A C 13
ATOM 24301 O O . LEU A 1 33 ? -7.476 10.491 -9.977 1.00 0.00 33 LEU A O 13
ATOM 24317 N N . LYS A 1 34 ? -5.311 10.549 -10.563 1.00 0.00 34 LYS A N 13
ATOM 24318 C CA . LYS A 1 34 ? -5.504 11.423 -11.732 1.00 0.00 34 LYS A CA 13
ATOM 24319 C C . LYS A 1 34 ? -6.247 10.743 -12.899 1.00 0.00 34 LYS A C 13
ATOM 24320 O O . LYS A 1 34 ? -7.101 11.396 -13.500 1.00 0.00 34 LYS A O 13
ATOM 24339 N N . ARG A 1 35 ? -6.040 9.440 -13.177 1.00 0.00 35 ARG A N 13
ATOM 24340 C CA . ARG A 1 35 ? -6.865 8.647 -14.136 1.00 0.00 35 ARG A CA 13
ATOM 24341 C C . ARG A 1 35 ? -8.349 8.684 -13.760 1.00 0.00 35 ARG A C 13
ATOM 24342 O O . ARG A 1 35 ? -9.223 8.714 -14.625 1.00 0.00 35 ARG A O 13
ATOM 24363 N N . GLN A 1 36 ? -8.605 8.710 -12.454 1.00 0.00 36 GLN A N 13
ATOM 24364 C CA . GLN A 1 36 ? -9.929 8.762 -11.825 1.00 0.00 36 GLN A CA 13
ATOM 24365 C C . GLN A 1 36 ? -10.514 10.176 -11.681 1.00 0.00 36 GLN A C 13
ATOM 24366 O O . GLN A 1 36 ? -11.593 10.369 -11.117 1.00 0.00 36 GLN A O 13
ATOM 24380 N N . GLY A 1 37 ? -9.793 11.177 -12.177 1.00 0.00 37 GLY A N 13
ATOM 24381 C CA . GLY A 1 37 ? -10.238 12.559 -12.337 1.00 0.00 37 GLY A CA 13
ATOM 24382 C C . GLY A 1 37 ? -10.133 13.392 -11.062 1.00 0.00 37 GLY A C 13
ATOM 24383 O O . GLY A 1 37 ? -10.746 14.461 -10.982 1.00 0.00 37 GLY A O 13
ATOM 24387 N N . LYS A 1 38 ? -9.396 12.907 -10.051 1.00 0.00 38 LYS A N 13
ATOM 24388 C CA . LYS A 1 38 ? -9.229 13.622 -8.776 1.00 0.00 38 LYS A CA 13
ATOM 24389 C C . LYS A 1 38 ? -8.433 14.925 -8.927 1.00 0.00 38 LYS A C 13
ATOM 24390 O O . LYS A 1 38 ? -7.684 15.123 -9.886 1.00 0.00 38 LYS A O 13
ATOM 24409 N N . SER A 1 39 ? -8.607 15.810 -7.951 1.00 0.00 39 SER A N 13
ATOM 24410 C CA . SER A 1 39 ? -8.030 17.164 -7.923 1.00 0.00 39 SER A CA 13
ATOM 24411 C C . SER A 1 39 ? -6.617 17.178 -7.324 1.00 0.00 39 SER A C 13
ATOM 24412 O O . SER A 1 39 ? -6.309 16.343 -6.468 1.00 0.00 39 SER A O 13
ATOM 24420 N N . PRO A 1 40 ? -5.754 18.138 -7.714 1.00 0.00 40 PRO A N 13
ATOM 24421 C CA . PRO A 1 40 ? -4.375 18.230 -7.225 1.00 0.00 40 PRO A CA 13
ATOM 24422 C C . PRO A 1 40 ? -4.293 18.388 -5.698 1.00 0.00 40 PRO A C 13
ATOM 24423 O O . PRO A 1 40 ? -3.362 17.871 -5.084 1.00 0.00 40 PRO A O 13
ATOM 24434 N N . ASP A 1 41 ? -5.282 19.029 -5.069 1.00 0.00 41 ASP A N 13
ATOM 24435 C CA . ASP A 1 41 ? -5.387 19.161 -3.609 1.00 0.00 41 ASP A CA 13
ATOM 24436 C C . ASP A 1 41 ? -5.630 17.809 -2.912 1.00 0.00 41 ASP A C 13
ATOM 24437 O O . ASP A 1 41 ? -4.951 17.473 -1.939 1.00 0.00 41 ASP A O 13
ATOM 24446 N N . GLU A 1 42 ? -6.562 16.999 -3.425 1.00 0.00 42 GLU A N 13
ATOM 24447 C CA . GLU A 1 42 ? -6.896 15.680 -2.882 1.00 0.00 42 GLU A CA 13
ATOM 24448 C C . GLU A 1 42 ? -5.755 14.685 -3.112 1.00 0.00 42 GLU A C 13
ATOM 24449 O O . GLU A 1 42 ? -5.431 13.891 -2.229 1.00 0.00 42 GLU A O 13
ATOM 24461 N N . ILE A 1 43 ? -5.099 14.772 -4.275 1.00 0.00 43 ILE A N 13
ATOM 24462 C CA . ILE A 1 43 ? -3.910 13.988 -4.620 1.00 0.00 43 ILE A CA 13
ATOM 24463 C C . ILE A 1 43 ? -2.752 14.336 -3.681 1.00 0.00 43 ILE A C 13
ATOM 24464 O O . ILE A 1 43 ? -2.143 13.438 -3.101 1.00 0.00 43 ILE A O 13
ATOM 24480 N N . GLN A 1 44 ? -2.467 15.626 -3.479 1.00 0.00 44 GLN A N 13
ATOM 24481 C CA . GLN A 1 44 ? -1.417 16.086 -2.569 1.00 0.00 44 GLN A CA 13
ATOM 24482 C C . GLN A 1 44 ? -1.644 15.557 -1.145 1.00 0.00 44 GLN A C 13
ATOM 24483 O O . GLN A 1 44 ? -0.735 14.974 -0.548 1.00 0.00 44 GLN A O 13
ATOM 24497 N N . LYS A 1 45 ? -2.875 15.679 -0.633 1.00 0.00 45 LYS A N 13
ATOM 24498 C CA . LYS A 1 45 ? -3.259 15.163 0.688 1.00 0.00 45 LYS A CA 13
ATOM 24499 C C . LYS A 1 45 ? -3.133 13.634 0.772 1.00 0.00 45 LYS A C 13
ATOM 24500 O O . LYS A 1 45 ? -2.639 13.128 1.780 1.00 0.00 45 LYS A O 13
ATOM 24519 N N . ALA A 1 46 ? -3.475 12.910 -0.298 1.00 0.00 46 ALA A N 13
ATOM 24520 C CA . ALA A 1 46 ? -3.287 11.462 -0.386 1.00 0.00 46 ALA A CA 13
ATOM 24521 C C . ALA A 1 46 ? -1.801 11.063 -0.288 1.00 0.00 46 ALA A C 13
ATOM 24522 O O . ALA A 1 46 ? -1.455 10.207 0.528 1.00 0.00 46 ALA A O 13
ATOM 24529 N N . LYS A 1 47 ? -0.901 11.700 -1.059 1.00 0.00 47 LYS A N 13
ATOM 24530 C CA . LYS A 1 47 ? 0.547 11.422 -0.998 1.00 0.00 47 LYS A CA 13
ATOM 24531 C C . LYS A 1 47 ? 1.098 11.584 0.419 1.00 0.00 47 LYS A C 13
ATOM 24532 O O . LYS A 1 47 ? 1.755 10.679 0.936 1.00 0.00 47 LYS A O 13
ATOM 24551 N N . ASP A 1 48 ? 0.791 12.705 1.070 1.00 0.00 48 ASP A N 13
ATOM 24552 C CA . ASP A 1 48 ? 1.262 12.973 2.430 1.00 0.00 48 ASP A CA 13
ATOM 24553 C C . ASP A 1 48 ? 0.656 12.045 3.482 1.00 0.00 48 ASP A C 13
ATOM 24554 O O . ASP A 1 48 ? 1.381 11.656 4.395 1.00 0.00 48 ASP A O 13
ATOM 24563 N N . GLU A 1 49 ? -0.614 11.636 3.367 1.00 0.00 49 GLU A N 13
ATOM 24564 C CA . GLU A 1 49 ? -1.206 10.736 4.367 1.00 0.00 49 GLU A CA 13
ATOM 24565 C C . GLU A 1 49 ? -0.603 9.321 4.299 1.00 0.00 49 GLU A C 13
ATOM 24566 O O . GLU A 1 49 ? -0.384 8.704 5.337 1.00 0.00 49 GLU A O 13
ATOM 24578 N N . VAL A 1 50 ? -0.221 8.839 3.111 1.00 0.00 50 VAL A N 13
ATOM 24579 C CA . VAL A 1 50 ? 0.498 7.556 2.954 1.00 0.00 50 VAL A CA 13
ATOM 24580 C C . VAL A 1 50 ? 1.911 7.656 3.529 1.00 0.00 50 VAL A C 13
ATOM 24581 O O . VAL A 1 50 ? 2.328 6.803 4.314 1.00 0.00 50 VAL A O 13
ATOM 24594 N N . LYS A 1 51 ? 2.639 8.727 3.195 1.00 0.00 51 LYS A N 13
ATOM 24595 C CA . LYS A 1 51 ? 3.998 8.996 3.650 1.00 0.00 51 LYS A CA 13
ATOM 24596 C C . LYS A 1 51 ? 4.045 9.145 5.166 1.00 0.00 51 LYS A C 13
ATOM 24597 O O . LYS A 1 51 ? 4.880 8.522 5.809 1.00 0.00 51 LYS A O 13
ATOM 24616 N N . THR A 1 52 ? 3.136 9.913 5.766 1.00 0.00 52 THR A N 13
ATOM 24617 C CA . THR A 1 52 ? 3.151 10.131 7.223 1.00 0.00 52 THR A CA 13
ATOM 24618 C C . THR A 1 52 ? 2.732 8.872 7.988 1.00 0.00 52 THR A C 13
ATOM 24619 O O . THR A 1 52 ? 3.291 8.579 9.044 1.00 0.00 52 THR A O 13
ATOM 24630 N N . LYS A 1 53 ? 1.852 8.036 7.413 1.00 0.00 53 LYS A N 13
ATOM 24631 C CA . LYS A 1 53 ? 1.507 6.716 7.968 1.00 0.00 53 LYS A CA 13
ATOM 24632 C C . LYS A 1 53 ? 2.700 5.763 8.021 1.00 0.00 53 LYS A C 13
ATOM 24633 O O . LYS A 1 53 ? 2.926 5.156 9.069 1.00 0.00 53 LYS A O 13
ATOM 24652 N N . VAL A 1 54 ? 3.490 5.652 6.947 1.00 0.00 54 VAL A N 13
ATOM 24653 C CA . VAL A 1 54 ? 4.690 4.793 6.975 1.00 0.00 54 VAL A CA 13
ATOM 24654 C C . VAL A 1 54 ? 5.778 5.396 7.856 1.00 0.00 54 VAL A C 13
ATOM 24655 O O . VAL A 1 54 ? 6.419 4.682 8.615 1.00 0.00 54 VAL A O 13
ATOM 24668 N N . GLU A 1 55 ? 5.952 6.716 7.824 1.00 0.00 55 GLU A N 13
ATOM 24669 C CA . GLU A 1 55 ? 6.989 7.415 8.581 1.00 0.00 55 GLU A CA 13
ATOM 24670 C C . GLU A 1 55 ? 6.761 7.269 10.082 1.00 0.00 55 GLU A C 13
ATOM 24671 O O . GLU A 1 55 ? 7.654 6.796 10.781 1.00 0.00 55 GLU A O 13
ATOM 24683 N N . GLN A 1 56 ? 5.557 7.575 10.575 1.00 0.00 56 GLN A N 13
ATOM 24684 C CA . GLN A 1 56 ? 5.218 7.414 11.992 1.00 0.00 56 GLN A CA 13
ATOM 24685 C C . GLN A 1 56 ? 5.283 5.949 12.442 1.00 0.00 56 GLN A C 13
ATOM 24686 O O . GLN A 1 56 ? 5.694 5.689 13.572 1.00 0.00 56 GLN A O 13
ATOM 24700 N N . ALA A 1 57 ? 4.972 4.983 11.568 1.00 0.00 57 ALA A N 13
ATOM 24701 C CA . ALA A 1 57 ? 5.187 3.570 11.875 1.00 0.00 57 ALA A CA 13
ATOM 24702 C C . ALA A 1 57 ? 6.683 3.248 12.034 1.00 0.00 57 ALA A C 13
ATOM 24703 O O . ALA A 1 57 ? 7.094 2.658 13.032 1.00 0.00 57 ALA A O 13
ATOM 24710 N N . ILE A 1 58 ? 7.521 3.688 11.094 1.00 0.00 58 ILE A N 13
ATOM 24711 C CA . ILE A 1 58 ? 8.969 3.451 11.127 1.00 0.00 58 ILE A CA 13
ATOM 24712 C C . ILE A 1 58 ? 9.603 4.119 12.361 1.00 0.00 58 ILE A C 13
ATOM 24713 O O . ILE A 1 58 ? 10.428 3.495 13.029 1.00 0.00 58 ILE A O 13
ATOM 24729 N N . ARG A 1 59 ? 9.182 5.338 12.736 1.00 0.00 59 ARG A N 13
ATOM 24730 C CA . ARG A 1 59 ? 9.652 6.012 13.967 1.00 0.00 59 ARG A CA 13
ATOM 24731 C C . ARG A 1 59 ? 9.340 5.234 15.234 1.00 0.00 59 ARG A C 13
ATOM 24732 O O . ARG A 1 59 ? 10.096 5.362 16.191 1.00 0.00 59 ARG A O 13
ATOM 24753 N N . GLU A 1 60 ? 8.276 4.437 15.269 1.00 0.00 60 GLU A N 13
ATOM 24754 C CA . GLU A 1 60 ? 8.019 3.530 16.376 1.00 0.00 60 GLU A CA 13
ATOM 24755 C C . GLU A 1 60 ? 8.897 2.274 16.315 1.00 0.00 60 GLU A C 13
ATOM 24756 O O . GLU A 1 60 ? 9.552 1.939 17.300 1.00 0.00 60 GLU A O 13
ATOM 24768 N N . TRP A 1 61 ? 8.997 1.605 15.160 1.00 0.00 61 TRP A N 13
ATOM 24769 C CA . TRP A 1 61 ? 9.844 0.404 15.035 1.00 0.00 61 TRP A CA 13
ATOM 24770 C C . TRP A 1 61 ? 11.294 0.685 15.456 1.00 0.00 61 TRP A C 13
ATOM 24771 O O . TRP A 1 61 ? 11.914 -0.120 16.153 1.00 0.00 61 TRP A O 13
ATOM 24792 N N . LYS A 1 62 ? 11.810 1.874 15.133 1.00 0.00 62 LYS A N 13
ATOM 24793 C CA . LYS A 1 62 ? 13.176 2.288 15.475 1.00 0.00 62 LYS A CA 13
ATOM 24794 C C . LYS A 1 62 ? 13.426 2.417 16.990 1.00 0.00 62 LYS A C 13
ATOM 24795 O O . LYS A 1 62 ? 14.568 2.268 17.427 1.00 0.00 62 LYS A O 13
ATOM 24814 N N . GLN A 1 63 ? 12.382 2.645 17.797 1.00 0.00 63 GLN A N 13
ATOM 24815 C CA . GLN A 1 63 ? 12.441 2.617 19.276 1.00 0.00 63 GLN A CA 13
ATOM 24816 C C . GLN A 1 63 ? 12.338 1.188 19.850 1.00 0.00 63 GLN A C 13
ATOM 24817 O O . GLN A 1 63 ? 12.376 0.999 21.068 1.00 0.00 63 GLN A O 13
ATOM 24831 N N . GLY A 1 64 ? 12.159 0.186 18.984 1.00 0.00 64 GLY A N 13
ATOM 24832 C CA . GLY A 1 64 ? 11.780 -1.181 19.345 1.00 0.00 64 GLY A CA 13
ATOM 24833 C C . GLY A 1 64 ? 10.257 -1.361 19.441 1.00 0.00 64 GLY A C 13
ATOM 24834 O O . GLY A 1 64 ? 9.797 -2.421 19.872 1.00 0.00 64 GLY A O 13
ATOM 24838 N N . ASN A 1 65 ? 9.457 -0.362 19.032 1.00 0.00 65 ASN A N 13
ATOM 24839 C CA . ASN A 1 65 ? 7.987 -0.398 19.104 1.00 0.00 65 ASN A CA 13
ATOM 24840 C C . ASN A 1 65 ? 7.385 -1.029 17.829 1.00 0.00 65 ASN A C 13
ATOM 24841 O O . ASN A 1 65 ? 6.564 -0.437 17.127 1.00 0.00 65 ASN A O 13
ATOM 24852 N N . GLU A 1 66 ? 7.800 -2.266 17.534 1.00 0.00 66 GLU A N 13
ATOM 24853 C CA . GLU A 1 66 ? 7.299 -3.087 16.417 1.00 0.00 66 GLU A CA 13
ATOM 24854 C C . GLU A 1 66 ? 5.769 -3.146 16.397 1.00 0.00 66 GLU A C 13
ATOM 24855 O O . GLU A 1 66 ? 5.129 -2.892 15.380 1.00 0.00 66 GLU A O 13
ATOM 24867 N N . GLU A 1 67 ? 5.188 -3.412 17.567 1.00 0.00 67 GLU A N 13
ATOM 24868 C CA . GLU A 1 67 ? 3.741 -3.528 17.780 1.00 0.00 67 GLU A CA 13
ATOM 24869 C C . GLU A 1 67 ? 2.967 -2.246 17.430 1.00 0.00 67 GLU A C 13
ATOM 24870 O O . GLU A 1 67 ? 1.846 -2.328 16.933 1.00 0.00 67 GLU A O 13
ATOM 24882 N N . GLN A 1 68 ? 3.558 -1.065 17.630 1.00 0.00 68 GLN A N 13
ATOM 24883 C CA . GLN A 1 68 ? 2.961 0.209 17.220 1.00 0.00 68 GLN A CA 13
ATOM 24884 C C . GLN A 1 68 ? 3.143 0.457 15.710 1.00 0.00 68 GLN A C 13
ATOM 24885 O O . GLN A 1 68 ? 2.214 0.894 15.029 1.00 0.00 68 GLN A O 13
ATOM 24899 N N . ALA A 1 69 ? 4.318 0.116 15.171 1.00 0.00 69 ALA A N 13
ATOM 24900 C CA . ALA A 1 69 ? 4.669 0.281 13.762 1.00 0.00 69 ALA A CA 13
ATOM 24901 C C . ALA A 1 69 ? 3.752 -0.544 12.847 1.00 0.00 69 ALA A C 13
ATOM 24902 O O . ALA A 1 69 ? 3.140 -0.012 11.917 1.00 0.00 69 ALA A O 13
ATOM 24909 N N . ARG A 1 70 ? 3.589 -1.841 13.147 1.00 0.00 70 ARG A N 13
ATOM 24910 C CA . ARG A 1 70 ? 2.714 -2.735 12.375 1.00 0.00 70 ARG A CA 13
ATOM 24911 C C . ARG A 1 70 ? 1.243 -2.316 12.430 1.00 0.00 70 ARG A C 13
ATOM 24912 O O . ARG A 1 70 ? 0.541 -2.523 11.447 1.00 0.00 70 ARG A O 13
ATOM 24933 N N . LYS A 1 71 ? 0.774 -1.677 13.511 1.00 0.00 71 LYS A N 13
ATOM 24934 C CA . LYS A 1 71 ? -0.598 -1.141 13.591 1.00 0.00 71 LYS A CA 13
ATOM 24935 C C . LYS A 1 71 ? -0.789 0.089 12.705 1.00 0.00 71 LYS A C 13
ATOM 24936 O O . LYS A 1 71 ? -1.791 0.161 12.004 1.00 0.00 71 LYS A O 13
ATOM 24955 N N . ASP A 1 72 ? 0.164 1.020 12.664 1.00 0.00 72 ASP A N 13
ATOM 24956 C CA . ASP A 1 72 ? 0.077 2.184 11.767 1.00 0.00 72 ASP A CA 13
ATOM 24957 C C . ASP A 1 72 ? 0.214 1.788 10.285 1.00 0.00 72 ASP A C 13
ATOM 24958 O O . ASP A 1 72 ? -0.515 2.312 9.439 1.00 0.00 72 ASP A O 13
ATOM 24967 N N . MET A 1 73 ? 1.064 0.803 9.967 1.00 0.00 73 MET A N 13
ATOM 24968 C CA . MET A 1 73 ? 1.158 0.231 8.619 1.00 0.00 73 MET A CA 13
ATOM 24969 C C . MET A 1 73 ? -0.098 -0.578 8.238 1.00 0.00 73 MET A C 13
ATOM 24970 O O . MET A 1 73 ? -0.564 -0.485 7.106 1.00 0.00 73 MET A O 13
ATOM 24984 N N . ARG A 1 74 ? -0.711 -1.328 9.168 1.00 0.00 74 ARG A N 13
ATOM 24985 C CA . ARG A 1 74 ? -1.939 -2.125 8.924 1.00 0.00 74 ARG A CA 13
ATOM 24986 C C . ARG A 1 74 ? -3.080 -1.314 8.306 1.00 0.00 74 ARG A C 13
ATOM 24987 O O . ARG A 1 74 ? -3.777 -1.821 7.428 1.00 0.00 74 ARG A O 13
ATOM 25008 N N . LYS A 1 75 ? -3.250 -0.051 8.709 1.00 0.00 75 LYS A N 13
ATOM 25009 C CA . LYS A 1 75 ? -4.302 0.830 8.157 1.00 0.00 75 LYS A CA 13
ATOM 25010 C C . LYS A 1 75 ? -4.061 1.150 6.672 1.00 0.00 75 LYS A C 13
ATOM 25011 O O . LYS A 1 75 ? -4.998 1.333 5.898 1.00 0.00 75 LYS A O 13
ATOM 25030 N N . VAL A 1 76 ? -2.789 1.182 6.276 1.00 0.00 76 VAL A N 13
ATOM 25031 C CA . VAL A 1 76 ? -2.310 1.386 4.900 1.00 0.00 76 VAL A CA 13
ATOM 25032 C C . VAL A 1 76 ? -2.401 0.107 4.058 1.00 0.00 76 VAL A C 13
ATOM 25033 O O . VAL A 1 76 ? -2.835 0.189 2.912 1.00 0.00 76 VAL A O 13
ATOM 25046 N N . LEU A 1 77 ? -2.108 -1.079 4.614 1.00 0.00 77 LEU A N 13
ATOM 25047 C CA . LEU A 1 77 ? -2.268 -2.369 3.901 1.00 0.00 77 LEU A CA 13
ATOM 25048 C C . LEU A 1 77 ? -3.697 -2.567 3.358 1.00 0.00 77 LEU A C 13
ATOM 25049 O O . LEU A 1 77 ? -3.878 -3.086 2.252 1.00 0.00 77 LEU A O 13
ATOM 25065 N N . LYS A 1 78 ? -4.712 -2.137 4.120 1.00 0.00 78 LYS A N 13
ATOM 25066 C CA . LYS A 1 78 ? -6.127 -2.218 3.716 1.00 0.00 78 LYS A CA 13
ATOM 25067 C C . LYS A 1 78 ? -6.610 -1.028 2.885 1.00 0.00 78 LYS A C 13
ATOM 25068 O O . LYS A 1 78 ? -7.589 -1.170 2.151 1.00 0.00 78 LYS A O 13
ATOM 25087 N N . SER A 1 79 ? -5.924 0.113 2.962 1.00 0.00 79 SER A N 13
ATOM 25088 C CA . SER A 1 79 ? -6.339 1.349 2.282 1.00 0.00 79 SER A CA 13
ATOM 25089 C C . SER A 1 79 ? -6.370 1.206 0.751 1.00 0.00 79 SER A C 13
ATOM 25090 O O . SER A 1 79 ? -5.410 0.709 0.150 1.00 0.00 79 SER A O 13
ATOM 25098 N N . PRO A 1 80 ? -7.448 1.660 0.084 1.00 0.00 80 PRO A N 13
ATOM 25099 C CA . PRO A 1 80 ? -7.614 1.502 -1.358 1.00 0.00 80 PRO A CA 13
ATOM 25100 C C . PRO A 1 80 ? -6.652 2.411 -2.131 1.00 0.00 80 PRO A C 13
ATOM 25101 O O . PRO A 1 80 ? -6.182 2.038 -3.204 1.00 0.00 80 PRO A O 13
ATOM 25112 N N . ALA A 1 81 ? -6.278 3.557 -1.554 1.00 0.00 81 ALA A N 13
ATOM 25113 C CA . ALA A 1 81 ? -5.276 4.461 -2.110 1.00 0.00 81 ALA A CA 13
ATOM 25114 C C . ALA A 1 81 ? -3.907 3.770 -2.235 1.00 0.00 81 ALA A C 13
ATOM 25115 O O . ALA A 1 81 ? -3.234 3.888 -3.259 1.00 0.00 81 ALA A O 13
ATOM 25122 N N . PHE A 1 82 ? -3.528 2.968 -1.232 1.00 0.00 82 PHE A N 13
ATOM 25123 C CA . PHE A 1 82 ? -2.263 2.240 -1.241 1.00 0.00 82 PHE A CA 13
ATOM 25124 C C . PHE A 1 82 ? -2.258 1.105 -2.277 1.00 0.00 82 PHE A C 13
ATOM 25125 O O . PHE A 1 82 ? -1.253 0.873 -2.951 1.00 0.00 82 PHE A O 13
ATOM 25142 N N . LYS A 1 83 ? -3.412 0.453 -2.488 1.00 0.00 83 LYS A N 13
ATOM 25143 C CA . LYS A 1 83 ? -3.603 -0.488 -3.604 1.00 0.00 83 LYS A CA 13
ATOM 25144 C C . LYS A 1 83 ? -3.447 0.223 -4.953 1.00 0.00 83 LYS A C 13
ATOM 25145 O O . LYS A 1 83 ? -2.825 -0.338 -5.854 1.00 0.00 83 LYS A O 13
ATOM 25164 N N . GLN A 1 84 ? -3.908 1.474 -5.084 1.00 0.00 84 GLN A N 13
ATOM 25165 C CA . GLN A 1 84 ? -3.716 2.255 -6.310 1.00 0.00 84 GLN A CA 13
ATOM 25166 C C . GLN A 1 84 ? -2.241 2.628 -6.527 1.00 0.00 84 GLN A C 13
ATOM 25167 O O . GLN A 1 84 ? -1.767 2.561 -7.658 1.00 0.00 84 GLN A O 13
ATOM 25181 N N . ALA A 1 85 ? -1.489 2.918 -5.459 1.00 0.00 85 ALA A N 13
ATOM 25182 C CA . ALA A 1 85 ? -0.041 3.147 -5.511 1.00 0.00 85 ALA A CA 13
ATOM 25183 C C . ALA A 1 85 ? 0.725 1.976 -6.148 1.00 0.00 85 ALA A C 13
ATOM 25184 O O . ALA A 1 85 ? 1.487 2.172 -7.098 1.00 0.00 85 ALA A O 13
ATOM 25191 N N . VAL A 1 86 ? 0.473 0.754 -5.669 1.00 0.00 86 VAL A N 13
ATOM 25192 C CA . VAL A 1 86 ? 1.111 -0.470 -6.179 1.00 0.00 86 VAL A CA 13
ATOM 25193 C C . VAL A 1 86 ? 0.610 -0.821 -7.582 1.00 0.00 86 VAL A C 13
ATOM 25194 O O . VAL A 1 86 ? 1.391 -1.297 -8.402 1.00 0.00 86 VAL A O 13
ATOM 25207 N N . LYS A 1 87 ? -0.655 -0.527 -7.910 1.00 0.00 87 LYS A N 13
ATOM 25208 C CA . LYS A 1 87 ? -1.236 -0.830 -9.228 1.00 0.00 87 LYS A CA 13
ATOM 25209 C C . LYS A 1 87 ? -0.469 -0.156 -10.372 1.00 0.00 87 LYS A C 13
ATOM 25210 O O . LYS A 1 87 ? -0.152 -0.815 -11.361 1.00 0.00 87 LYS A O 13
ATOM 25229 N N . VAL A 1 88 ? -0.112 1.125 -10.230 1.00 0.00 88 VAL A N 13
ATOM 25230 C CA . VAL A 1 88 ? 0.584 1.866 -11.304 1.00 0.00 88 VAL A CA 13
ATOM 25231 C C . VAL A 1 88 ? 2.012 1.370 -11.512 1.00 0.00 88 VAL A C 13
ATOM 25232 O O . VAL A 1 88 ? 2.467 1.231 -12.646 1.00 0.00 88 VAL A O 13
ATOM 25245 N N . MET A 1 89 ? 2.742 1.083 -10.431 1.00 0.00 89 MET A N 13
ATOM 25246 C CA . MET A 1 89 ? 4.080 0.494 -10.539 1.00 0.00 89 MET A CA 13
ATOM 25247 C C . MET A 1 89 ? 4.042 -0.953 -11.058 1.00 0.00 89 MET A C 13
ATOM 25248 O O . MET A 1 89 ? 4.960 -1.347 -11.772 1.00 0.00 89 MET A O 13
ATOM 25262 N N . GLU A 1 90 ? 2.977 -1.719 -10.799 1.00 0.00 90 GLU A N 13
ATOM 25263 C CA . GLU A 1 90 ? 2.786 -3.048 -11.397 1.00 0.00 90 GLU A CA 13
ATOM 25264 C C . GLU A 1 90 ? 2.442 -2.984 -12.899 1.00 0.00 90 GLU A C 13
ATOM 25265 O O . GLU A 1 90 ? 2.873 -3.842 -13.667 1.00 0.00 90 GLU A O 13
ATOM 25277 N N . GLU A 1 91 ? 1.714 -1.955 -13.351 1.00 0.00 91 GLU A N 13
ATOM 25278 C CA . GLU A 1 91 ? 1.461 -1.728 -14.784 1.00 0.00 91 GLU A CA 13
ATOM 25279 C C . GLU A 1 91 ? 2.747 -1.384 -15.556 1.00 0.00 91 GLU A C 13
ATOM 25280 O O . GLU A 1 91 ? 2.925 -1.827 -16.692 1.00 0.00 91 GLU A O 13
ATOM 25292 N N . GLN A 1 92 ? 3.656 -0.621 -14.940 1.00 0.00 92 GLN A N 13
ATOM 25293 C CA . GLN A 1 92 ? 4.947 -0.253 -15.527 1.00 0.00 92 GLN A CA 13
ATOM 25294 C C . GLN A 1 92 ? 5.975 -1.395 -15.452 1.00 0.00 92 GLN A C 13
ATOM 25295 O O . GLN A 1 92 ? 6.643 -1.702 -16.439 1.00 0.00 92 GLN A O 13
ATOM 25309 N N . GLU A 1 93 ? 6.097 -2.026 -14.281 1.00 0.00 93 GLU A N 13
ATOM 25310 C CA . GLU A 1 93 ? 7.043 -3.111 -13.984 1.00 0.00 93 GLU A CA 13
ATOM 25311 C C . GLU A 1 93 ? 6.316 -4.326 -13.358 1.00 0.00 93 GLU A C 13
ATOM 25312 O O . GLU A 1 93 ? 6.277 -4.476 -12.131 1.00 0.00 93 GLU A O 13
ATOM 25324 N N . PRO A 1 94 ? 5.751 -5.234 -14.174 1.00 0.00 94 PRO A N 13
ATOM 25325 C CA . PRO A 1 94 ? 4.964 -6.368 -13.681 1.00 0.00 94 PRO A CA 13
ATOM 25326 C C . PRO A 1 94 ? 5.831 -7.461 -13.044 1.00 0.00 94 PRO A C 13
ATOM 25327 O O . PRO A 1 94 ? 5.396 -8.121 -12.104 1.00 0.00 94 PRO A O 13
ATOM 25338 N N . ASN A 1 95 ? 7.079 -7.622 -13.497 1.00 0.00 95 ASN A N 13
ATOM 25339 C CA . ASN A 1 95 ? 8.024 -8.618 -12.982 1.00 0.00 95 ASN A CA 13
ATOM 25340 C C . ASN A 1 95 ? 8.979 -8.049 -11.907 1.00 0.00 95 ASN A C 13
ATOM 25341 O O . ASN A 1 95 ? 10.003 -8.667 -11.607 1.00 0.00 95 ASN A O 13
ATOM 25352 N N . ASN A 1 96 ? 8.685 -6.873 -11.331 1.00 0.00 96 ASN A N 13
ATOM 25353 C CA . ASN A 1 96 ? 9.585 -6.236 -10.361 1.00 0.00 96 ASN A CA 13
ATOM 25354 C C . ASN A 1 96 ? 9.576 -7.011 -9.026 1.00 0.00 96 ASN A C 13
ATOM 25355 O O . ASN A 1 96 ? 8.497 -7.166 -8.443 1.00 0.00 96 ASN A O 13
ATOM 25366 N N . PRO A 1 97 ? 10.730 -7.410 -8.465 1.00 0.00 97 PRO A N 13
ATOM 25367 C CA . PRO A 1 97 ? 10.781 -8.050 -7.153 1.00 0.00 97 PRO A CA 13
ATOM 25368 C C . PRO A 1 97 ? 10.260 -7.118 -6.051 1.00 0.00 97 PRO A C 13
ATOM 25369 O O . PRO A 1 97 ? 9.506 -7.552 -5.187 1.00 0.00 97 PRO A O 13
ATOM 25380 N N . GLU A 1 98 ? 10.568 -5.820 -6.115 1.00 0.00 98 GLU A N 13
ATOM 25381 C CA . GLU A 1 98 ? 10.134 -4.849 -5.101 1.00 0.00 98 GLU A CA 13
ATOM 25382 C C . GLU A 1 98 ? 8.642 -4.505 -5.202 1.00 0.00 98 GLU A C 13
ATOM 25383 O O . GLU A 1 98 ? 8.035 -4.156 -4.189 1.00 0.00 98 GLU A O 13
ATOM 25395 N N . VAL A 1 99 ? 8.027 -4.630 -6.389 1.00 0.00 99 VAL A N 13
ATOM 25396 C CA . VAL A 1 99 ? 6.574 -4.496 -6.536 1.00 0.00 99 VAL A CA 13
ATOM 25397 C C . VAL A 1 99 ? 5.896 -5.753 -6.016 1.00 0.00 99 VAL A C 13
ATOM 25398 O O . VAL A 1 99 ? 5.020 -5.656 -5.162 1.00 0.00 99 VAL A O 13
ATOM 25411 N N . GLN A 1 100 ? 6.316 -6.936 -6.478 1.00 0.00 100 GLN A N 13
ATOM 25412 C CA . GLN A 1 100 ? 5.645 -8.188 -6.121 1.00 0.00 100 GLN A CA 13
ATOM 25413 C C . GLN A 1 100 ? 5.802 -8.532 -4.637 1.00 0.00 100 GLN A C 13
ATOM 25414 O O . GLN A 1 100 ? 4.843 -9.004 -4.031 1.00 0.00 100 GLN A O 13
ATOM 25428 N N . GLU A 1 101 ? 6.946 -8.232 -4.016 1.00 0.00 101 GLU A N 13
ATOM 25429 C CA . GLU A 1 101 ? 7.126 -8.481 -2.573 1.00 0.00 101 GLU A CA 13
ATOM 25430 C C . GLU A 1 101 ? 6.238 -7.567 -1.708 1.00 0.00 101 GLU A C 13
ATOM 25431 O O . GLU A 1 101 ? 5.729 -8.006 -0.673 1.00 0.00 101 GLU A O 13
ATOM 25443 N N . LEU A 1 102 ? 5.999 -6.322 -2.141 1.00 0.00 102 LEU A N 13
ATOM 25444 C CA . LEU A 1 102 ? 5.081 -5.392 -1.478 1.00 0.00 102 LEU A CA 13
ATOM 25445 C C . LEU A 1 102 ? 3.615 -5.800 -1.723 1.00 0.00 102 LEU A C 13
ATOM 25446 O O . LEU A 1 102 ? 2.844 -5.968 -0.776 1.00 0.00 102 LEU A O 13
ATOM 25462 N N . LYS A 1 103 ? 3.253 -6.048 -2.992 1.00 0.00 103 LYS A N 13
ATOM 25463 C CA . LYS A 1 103 ? 1.914 -6.466 -3.434 1.00 0.00 103 LYS A CA 13
ATOM 25464 C C . LYS A 1 103 ? 1.449 -7.729 -2.710 1.00 0.00 103 LYS A C 13
ATOM 25465 O O . LYS A 1 103 ? 0.322 -7.774 -2.229 1.00 0.00 103 LYS A O 13
ATOM 25484 N N . LYS A 1 104 ? 2.323 -8.739 -2.605 1.00 0.00 104 LYS A N 13
ATOM 25485 C CA . LYS A 1 104 ? 2.031 -10.040 -1.976 1.00 0.00 104 LYS A CA 13
ATOM 25486 C C . LYS A 1 104 ? 1.605 -9.889 -0.518 1.00 0.00 104 LYS A C 13
ATOM 25487 O O . LYS A 1 104 ? 0.653 -10.547 -0.107 1.00 0.00 104 LYS A O 13
ATOM 25506 N N . ALA A 1 105 ? 2.235 -8.987 0.239 1.00 0.00 105 ALA A N 13
ATOM 25507 C CA . ALA A 1 105 ? 1.861 -8.720 1.629 1.00 0.00 105 ALA A CA 13
ATOM 25508 C C . ALA A 1 105 ? 0.410 -8.211 1.744 1.00 0.00 105 ALA A C 13
ATOM 25509 O O . ALA A 1 105 ? -0.350 -8.728 2.567 1.00 0.00 105 ALA A O 13
ATOM 25516 N N . MET A 1 106 ? 0.010 -7.265 0.884 1.00 0.00 106 MET A N 13
ATOM 25517 C CA . MET A 1 106 ? -1.360 -6.729 0.795 1.00 0.00 106 MET A CA 13
ATOM 25518 C C . MET A 1 106 ? -2.375 -7.745 0.268 1.00 0.00 106 MET A C 13
ATOM 25519 O O . MET A 1 106 ? -3.426 -7.932 0.872 1.00 0.00 106 MET A O 13
ATOM 25533 N N . GLU A 1 107 ? -2.072 -8.402 -0.851 1.00 0.00 107 GLU A N 13
ATOM 25534 C CA . GLU A 1 107 ? -2.918 -9.429 -1.474 1.00 0.00 107 GLU A CA 13
ATOM 25535 C C . GLU A 1 107 ? -3.245 -10.568 -0.490 1.00 0.00 107 GLU A C 13
ATOM 25536 O O . GLU A 1 107 ? -4.399 -10.980 -0.369 1.00 0.00 107 GLU A O 13
ATOM 25548 N N . GLU A 1 108 ? -2.255 -11.022 0.283 1.00 0.00 108 GLU A N 13
ATOM 25549 C CA . GLU A 1 108 ? -2.420 -12.038 1.328 1.00 0.00 108 GLU A CA 13
ATOM 25550 C C . GLU A 1 108 ? -3.140 -11.501 2.586 1.00 0.00 108 GLU A C 13
ATOM 25551 O O . GLU A 1 108 ? -3.901 -12.240 3.213 1.00 0.00 108 GLU A O 13
ATOM 25563 N N . ALA A 1 109 ? -2.982 -10.214 2.928 1.00 0.00 109 ALA A N 13
ATOM 25564 C CA . ALA A 1 109 ? -3.758 -9.563 3.992 1.00 0.00 109 ALA A CA 13
ATOM 25565 C C . ALA A 1 109 ? -5.244 -9.411 3.620 1.00 0.00 109 ALA A C 13
ATOM 25566 O O . ALA A 1 109 ? -6.120 -9.679 4.440 1.00 0.00 109 ALA A O 13
ATOM 25573 N N . GLU A 1 110 ? -5.548 -9.043 2.372 1.00 0.00 110 GLU A N 13
ATOM 25574 C CA . GLU A 1 110 ? -6.917 -8.901 1.858 1.00 0.00 110 GLU A CA 13
ATOM 25575 C C . GLU A 1 110 ? -7.637 -10.252 1.814 1.00 0.00 110 GLU A C 13
ATOM 25576 O O . GLU A 1 110 ? -8.776 -10.368 2.272 1.00 0.00 110 GLU A O 13
ATOM 25588 N N . ARG A 1 111 ? -6.926 -11.298 1.376 1.00 0.00 111 ARG A N 13
ATOM 25589 C CA . ARG A 1 111 ? -7.375 -12.702 1.428 1.00 0.00 111 ARG A CA 13
ATOM 25590 C C . ARG A 1 111 ? -7.538 -13.255 2.855 1.00 0.00 111 ARG A C 13
ATOM 25591 O O . ARG A 1 111 ? -8.193 -14.281 3.028 1.00 0.00 111 ARG A O 13
ATOM 25612 N N . GLY A 1 112 ? -6.989 -12.577 3.867 1.00 0.00 112 GLY A N 13
ATOM 25613 C CA . GLY A 1 112 ? -7.223 -12.844 5.292 1.00 0.00 112 GLY A CA 13
ATOM 25614 C C . GLY A 1 112 ? -8.329 -11.986 5.933 1.00 0.00 112 GLY A C 13
ATOM 25615 O O . GLY A 1 112 ? -8.888 -12.384 6.957 1.00 0.00 112 GLY A O 13
ATOM 25619 N N . SER A 1 113 ? -8.662 -10.829 5.345 1.00 0.00 113 SER A N 13
ATOM 25620 C CA . SER A 1 113 ? -9.562 -9.816 5.934 1.00 0.00 113 SER A CA 13
ATOM 25621 C C . SER A 1 113 ? -10.965 -9.782 5.311 1.00 0.00 113 SER A C 13
ATOM 25622 O O . SER A 1 113 ? -11.940 -9.526 6.020 1.00 0.00 113 SER A O 13
ATOM 25630 N N . LEU A 1 114 ? -11.078 -10.050 4.002 1.00 0.00 114 LEU A N 13
ATOM 25631 C CA . LEU A 1 114 ? -12.326 -10.124 3.219 1.00 0.00 114 LEU A CA 13
ATOM 25632 C C . LEU A 1 114 ? -13.221 -8.856 3.298 1.00 0.00 114 LEU A C 13
ATOM 25633 O O . LEU A 1 114 ? -14.433 -8.928 3.080 1.00 0.00 114 LEU A O 13
ATOM 25649 N N . GLU A 1 115 ? -12.650 -7.685 3.603 1.00 0.00 115 GLU A N 13
ATOM 25650 C CA . GLU A 1 115 ? -13.396 -6.419 3.692 1.00 0.00 115 GLU A CA 13
ATOM 25651 C C . GLU A 1 115 ? -13.587 -5.741 2.319 1.00 0.00 115 GLU A C 13
ATOM 25652 O O . GLU A 1 115 ? -12.636 -5.609 1.542 1.00 0.00 115 GLU A O 13
ATOM 25664 N N . HIS A 1 116 ? -14.821 -5.293 2.047 1.00 0.00 116 HIS A N 13
ATOM 25665 C CA . HIS A 1 116 ? -15.317 -4.741 0.771 1.00 0.00 116 HIS A CA 13
ATOM 25666 C C . HIS A 1 116 ? -15.221 -5.684 -0.455 1.00 0.00 116 HIS A C 13
ATOM 25667 O O . HIS A 1 116 ? -14.501 -6.686 -0.462 1.00 0.00 116 HIS A O 13
ATOM 25681 N N . HIS A 1 117 ? -15.983 -5.359 -1.509 1.00 0.00 117 HIS A N 13
ATOM 25682 C CA . HIS A 1 117 ? -16.106 -6.157 -2.745 1.00 0.00 117 HIS A CA 13
ATOM 25683 C C . HIS A 1 117 ? -15.859 -5.352 -4.041 1.00 0.00 117 HIS A C 13
ATOM 25684 O O . HIS A 1 117 ? -16.053 -5.873 -5.142 1.00 0.00 117 HIS A O 13
ATOM 25698 N N . HIS A 1 118 ? -15.447 -4.083 -3.940 1.00 0.00 118 HIS A N 13
ATOM 25699 C CA . HIS A 1 118 ? -15.271 -3.185 -5.089 1.00 0.00 118 HIS A CA 13
ATOM 25700 C C . HIS A 1 118 ? -14.003 -3.517 -5.900 1.00 0.00 118 HIS A C 13
ATOM 25701 O O . HIS A 1 118 ? -12.916 -3.680 -5.337 1.00 0.00 118 HIS A O 13
ATOM 25715 N N . HIS A 1 119 ? -14.138 -3.594 -7.227 1.00 0.00 119 HIS A N 13
ATOM 25716 C CA . HIS A 1 119 ? -13.048 -3.819 -8.187 1.00 0.00 119 HIS A CA 13
ATOM 25717 C C . HIS A 1 119 ? -13.404 -3.257 -9.579 1.00 0.00 119 HIS A C 13
ATOM 25718 O O . HIS A 1 119 ? -14.571 -2.962 -9.847 1.00 0.00 119 HIS A O 13
ATOM 25732 N N . HIS A 1 120 ? -12.406 -3.153 -10.469 1.00 0.00 120 HIS A N 13
ATOM 25733 C CA . HIS A 1 120 ? -12.475 -2.678 -11.867 1.00 0.00 120 HIS A CA 13
ATOM 25734 C C . HIS A 1 120 ? -12.884 -1.199 -12.074 1.00 0.00 120 HIS A C 13
ATOM 25735 O O . HIS A 1 120 ? -12.197 -0.476 -12.802 1.00 0.00 120 HIS A O 13
ATOM 25749 N N . HIS A 1 121 ? -13.964 -0.736 -11.437 1.00 0.00 121 HIS A N 13
ATOM 25750 C CA . HIS A 1 121 ? -14.531 0.621 -11.528 1.00 0.00 121 HIS A CA 13
ATOM 25751 C C . HIS A 1 121 ? -15.308 1.013 -10.253 1.00 0.00 121 HIS A C 13
ATOM 25752 O O . HIS A 1 121 ? -15.168 2.177 -9.810 1.00 0.00 121 HIS A O 13
ATOM 25767 N N . GLY A 1 1 ? -8.055 -12.806 10.776 1.00 0.00 1 GLY A N 14
ATOM 25768 C CA . GLY A 1 1 ? -7.659 -12.948 12.190 1.00 0.00 1 GLY A CA 14
ATOM 25769 C C . GLY A 1 1 ? -6.543 -11.976 12.527 1.00 0.00 1 GLY A C 14
ATOM 25770 O O . GLY A 1 1 ? -6.695 -10.772 12.330 1.00 0.00 1 GLY A O 14
ATOM 25776 N N . ASP A 1 2 ? -5.418 -12.487 13.038 1.00 0.00 2 ASP A N 14
ATOM 25777 C CA . ASP A 1 2 ? -4.212 -11.710 13.381 1.00 0.00 2 ASP A CA 14
ATOM 25778 C C . ASP A 1 2 ? -3.049 -11.874 12.387 1.00 0.00 2 ASP A C 14
ATOM 25779 O O . ASP A 1 2 ? -2.016 -11.222 12.519 1.00 0.00 2 ASP A O 14
ATOM 25788 N N . GLU A 1 3 ? -3.211 -12.699 11.354 1.00 0.00 3 GLU A N 14
ATOM 25789 C CA . GLU A 1 3 ? -2.245 -12.840 10.257 1.00 0.00 3 GLU A CA 14
ATOM 25790 C C . GLU A 1 3 ? -1.992 -11.516 9.513 1.00 0.00 3 GLU A C 14
ATOM 25791 O O . GLU A 1 3 ? -0.849 -11.210 9.182 1.00 0.00 3 GLU A O 14
ATOM 25803 N N . ALA A 1 4 ? -3.025 -10.691 9.306 1.00 0.00 4 ALA A N 14
ATOM 25804 C CA . ALA A 1 4 ? -2.929 -9.432 8.557 1.00 0.00 4 ALA A CA 14
ATOM 25805 C C . ALA A 1 4 ? -2.039 -8.398 9.276 1.00 0.00 4 ALA A C 14
ATOM 25806 O O . ALA A 1 4 ? -1.475 -7.493 8.656 1.00 0.00 4 ALA A O 14
ATOM 25813 N N . GLU A 1 5 ? -1.879 -8.570 10.588 1.00 0.00 5 GLU A N 14
ATOM 25814 C CA . GLU A 1 5 ? -0.949 -7.795 11.428 1.00 0.00 5 GLU A CA 14
ATOM 25815 C C . GLU A 1 5 ? 0.512 -8.221 11.196 1.00 0.00 5 GLU A C 14
ATOM 25816 O O . GLU A 1 5 ? 1.428 -7.403 11.273 1.00 0.00 5 GLU A O 14
ATOM 25828 N N . LYS A 1 6 ? 0.752 -9.501 10.891 1.00 0.00 6 LYS A N 14
ATOM 25829 C CA . LYS A 1 6 ? 2.071 -10.047 10.519 1.00 0.00 6 LYS A CA 14
ATOM 25830 C C . LYS A 1 6 ? 2.476 -9.561 9.127 1.00 0.00 6 LYS A C 14
ATOM 25831 O O . LYS A 1 6 ? 3.578 -9.046 8.960 1.00 0.00 6 LYS A O 14
ATOM 25850 N N . GLN A 1 7 ? 1.554 -9.602 8.163 1.00 0.00 7 GLN A N 14
ATOM 25851 C CA . GLN A 1 7 ? 1.733 -9.018 6.829 1.00 0.00 7 GLN A CA 14
ATOM 25852 C C . GLN A 1 7 ? 2.054 -7.514 6.875 1.00 0.00 7 GLN A C 14
ATOM 25853 O O . GLN A 1 7 ? 2.863 -7.040 6.077 1.00 0.00 7 GLN A O 14
ATOM 25867 N N . ALA A 1 8 ? 1.478 -6.766 7.826 1.00 0.00 8 ALA A N 14
ATOM 25868 C CA . ALA A 1 8 ? 1.814 -5.358 8.008 1.00 0.00 8 ALA A CA 14
ATOM 25869 C C . ALA A 1 8 ? 3.277 -5.144 8.406 1.00 0.00 8 ALA A C 14
ATOM 25870 O O . ALA A 1 8 ? 3.937 -4.287 7.830 1.00 0.00 8 ALA A O 14
ATOM 25877 N N . GLU A 1 9 ? 3.814 -5.965 9.308 1.00 0.00 9 GLU A N 14
ATOM 25878 C CA . GLU A 1 9 ? 5.247 -5.939 9.661 1.00 0.00 9 GLU A CA 14
ATOM 25879 C C . GLU A 1 9 ? 6.155 -6.181 8.431 1.00 0.00 9 GLU A C 14
ATOM 25880 O O . GLU A 1 9 ? 7.159 -5.489 8.264 1.00 0.00 9 GLU A O 14
ATOM 25892 N N . ARG A 1 10 ? 5.765 -7.098 7.530 1.00 0.00 10 ARG A N 14
ATOM 25893 C CA . ARG A 1 10 ? 6.494 -7.450 6.289 1.00 0.00 10 ARG A CA 14
ATOM 25894 C C . ARG A 1 10 ? 6.523 -6.323 5.260 1.00 0.00 10 ARG A C 14
ATOM 25895 O O . ARG A 1 10 ? 7.557 -6.072 4.643 1.00 0.00 10 ARG A O 14
ATOM 25916 N N . ALA A 1 11 ? 5.403 -5.631 5.078 1.00 0.00 11 ALA A N 14
ATOM 25917 C CA . ALA A 1 11 ? 5.347 -4.460 4.207 1.00 0.00 11 ALA A CA 14
ATOM 25918 C C . ALA A 1 11 ? 6.047 -3.236 4.837 1.00 0.00 11 ALA A C 14
ATOM 25919 O O . ALA A 1 11 ? 6.706 -2.475 4.128 1.00 0.00 11 ALA A O 14
ATOM 25926 N N . LEU A 1 12 ? 5.962 -3.084 6.166 1.00 0.00 12 LEU A N 14
ATOM 25927 C CA . LEU A 1 12 ? 6.565 -1.990 6.938 1.00 0.00 12 LEU A CA 14
ATOM 25928 C C . LEU A 1 12 ? 8.095 -2.015 6.832 1.00 0.00 12 LEU A C 14
ATOM 25929 O O . LEU A 1 12 ? 8.722 -1.000 6.529 1.00 0.00 12 LEU A O 14
ATOM 25945 N N . GLU A 1 13 ? 8.707 -3.187 7.015 1.00 0.00 13 GLU A N 14
ATOM 25946 C CA . GLU A 1 13 ? 10.159 -3.340 6.892 1.00 0.00 13 GLU A CA 14
ATOM 25947 C C . GLU A 1 13 ? 10.638 -3.116 5.449 1.00 0.00 13 GLU A C 14
ATOM 25948 O O . GLU A 1 13 ? 11.709 -2.551 5.247 1.00 0.00 13 GLU A O 14
ATOM 25960 N N . LEU A 1 14 ? 9.846 -3.477 4.433 1.00 0.00 14 LEU A N 14
ATOM 25961 C CA . LEU A 1 14 ? 10.242 -3.313 3.033 1.00 0.00 14 LEU A CA 14
ATOM 25962 C C . LEU A 1 14 ? 10.348 -1.822 2.672 1.00 0.00 14 LEU A C 14
ATOM 25963 O O . LEU A 1 14 ? 11.370 -1.389 2.138 1.00 0.00 14 LEU A O 14
ATOM 25979 N N . VAL A 1 15 ? 9.348 -1.009 3.042 1.00 0.00 15 VAL A N 14
ATOM 25980 C CA . VAL A 1 15 ? 9.369 0.447 2.767 1.00 0.00 15 VAL A CA 14
ATOM 25981 C C . VAL A 1 15 ? 10.400 1.199 3.618 1.00 0.00 15 VAL A C 14
ATOM 25982 O O . VAL A 1 15 ? 10.868 2.266 3.219 1.00 0.00 15 VAL A O 14
ATOM 25995 N N . ARG A 1 16 ? 10.813 0.621 4.755 1.00 0.00 16 ARG A N 14
ATOM 25996 C CA . ARG A 1 16 ? 11.934 1.099 5.585 1.00 0.00 16 ARG A CA 14
ATOM 25997 C C . ARG A 1 16 ? 13.289 0.832 4.934 1.00 0.00 16 ARG A C 14
ATOM 25998 O O . ARG A 1 16 ? 14.154 1.709 4.942 1.00 0.00 16 ARG A O 14
ATOM 26019 N N . LYS A 1 17 ? 13.485 -0.372 4.393 1.00 0.00 17 LYS A N 14
ATOM 26020 C CA . LYS A 1 17 ? 14.763 -0.841 3.824 1.00 0.00 17 LYS A CA 14
ATOM 26021 C C . LYS A 1 17 ? 15.003 -0.280 2.424 1.00 0.00 17 LYS A C 14
ATOM 26022 O O . LYS A 1 17 ? 16.149 0.005 2.070 1.00 0.00 17 LYS A O 14
ATOM 26041 N N . SER A 1 18 ? 13.923 -0.055 1.676 1.00 0.00 18 SER A N 14
ATOM 26042 C CA . SER A 1 18 ? 13.923 0.653 0.394 1.00 0.00 18 SER A CA 14
ATOM 26043 C C . SER A 1 18 ? 13.125 1.965 0.483 1.00 0.00 18 SER A C 14
ATOM 26044 O O . SER A 1 18 ? 11.977 2.016 0.034 1.00 0.00 18 SER A O 14
ATOM 26052 N N . PRO A 1 19 ? 13.711 3.065 0.997 1.00 0.00 19 PRO A N 14
ATOM 26053 C CA . PRO A 1 19 ? 13.051 4.373 1.003 1.00 0.00 19 PRO A CA 14
ATOM 26054 C C . PRO A 1 19 ? 12.863 4.944 -0.415 1.00 0.00 19 PRO A C 14
ATOM 26055 O O . PRO A 1 19 ? 11.964 5.752 -0.641 1.00 0.00 19 PRO A O 14
ATOM 26066 N N . ASP A 1 20 ? 13.650 4.485 -1.396 1.00 0.00 20 ASP A N 14
ATOM 26067 C CA . ASP A 1 20 ? 13.505 4.859 -2.808 1.00 0.00 20 ASP A CA 14
ATOM 26068 C C . ASP A 1 20 ? 12.258 4.217 -3.435 1.00 0.00 20 ASP A C 14
ATOM 26069 O O . ASP A 1 20 ? 11.589 4.850 -4.252 1.00 0.00 20 ASP A O 14
ATOM 26078 N N . LEU A 1 21 ? 11.898 3.001 -2.997 1.00 0.00 21 LEU A N 14
ATOM 26079 C CA . LEU A 1 21 ? 10.635 2.333 -3.334 1.00 0.00 21 LEU A CA 14
ATOM 26080 C C . LEU A 1 21 ? 9.458 3.146 -2.791 1.00 0.00 21 LEU A C 14
ATOM 26081 O O . LEU A 1 21 ? 8.484 3.383 -3.497 1.00 0.00 21 LEU A O 14
ATOM 26097 N N . LEU A 1 22 ? 9.568 3.648 -1.560 1.00 0.00 22 LEU A N 14
ATOM 26098 C CA . LEU A 1 22 ? 8.515 4.455 -0.950 1.00 0.00 22 LEU A CA 14
ATOM 26099 C C . LEU A 1 22 ? 8.359 5.810 -1.665 1.00 0.00 22 LEU A C 14
ATOM 26100 O O . LEU A 1 22 ? 7.237 6.237 -1.939 1.00 0.00 22 LEU A O 14
ATOM 26116 N N . LYS A 1 23 ? 9.475 6.450 -2.047 1.00 0.00 23 LYS A N 14
ATOM 26117 C CA . LYS A 1 23 ? 9.497 7.748 -2.750 1.00 0.00 23 LYS A CA 14
ATOM 26118 C C . LYS A 1 23 ? 8.803 7.720 -4.114 1.00 0.00 23 LYS A C 14
ATOM 26119 O O . LYS A 1 23 ? 8.217 8.722 -4.521 1.00 0.00 23 LYS A O 14
ATOM 26138 N N . LYS A 1 24 ? 8.852 6.587 -4.822 1.00 0.00 24 LYS A N 14
ATOM 26139 C CA . LYS A 1 24 ? 8.064 6.358 -6.036 1.00 0.00 24 LYS A CA 14
ATOM 26140 C C . LYS A 1 24 ? 6.639 5.902 -5.747 1.00 0.00 24 LYS A C 14
ATOM 26141 O O . LYS A 1 24 ? 5.752 6.202 -6.531 1.00 0.00 24 LYS A O 14
ATOM 26160 N N . LEU A 1 25 ? 6.396 5.207 -4.638 1.00 0.00 25 LEU A N 14
ATOM 26161 C CA . LEU A 1 25 ? 5.088 4.642 -4.298 1.00 0.00 25 LEU A CA 14
ATOM 26162 C C . LEU A 1 25 ? 4.005 5.716 -4.131 1.00 0.00 25 LEU A C 14
ATOM 26163 O O . LEU A 1 25 ? 3.010 5.687 -4.860 1.00 0.00 25 LEU A O 14
ATOM 26179 N N . LEU A 1 26 ? 4.220 6.717 -3.264 1.00 0.00 26 LEU A N 14
ATOM 26180 C CA . LEU A 1 26 ? 3.276 7.840 -3.137 1.00 0.00 26 LEU A CA 14
ATOM 26181 C C . LEU A 1 26 ? 3.143 8.613 -4.466 1.00 0.00 26 LEU A C 14
ATOM 26182 O O . LEU A 1 26 ? 2.059 9.062 -4.825 1.00 0.00 26 LEU A O 14
ATOM 26198 N N . GLU A 1 27 ? 4.230 8.717 -5.235 1.00 0.00 27 GLU A N 14
ATOM 26199 C CA . GLU A 1 27 ? 4.270 9.445 -6.505 1.00 0.00 27 GLU A CA 14
ATOM 26200 C C . GLU A 1 27 ? 3.514 8.708 -7.631 1.00 0.00 27 GLU A C 14
ATOM 26201 O O . GLU A 1 27 ? 2.918 9.350 -8.496 1.00 0.00 27 GLU A O 14
ATOM 26213 N N . ALA A 1 28 ? 3.476 7.372 -7.595 1.00 0.00 28 ALA A N 14
ATOM 26214 C CA . ALA A 1 28 ? 2.792 6.529 -8.570 1.00 0.00 28 ALA A CA 14
ATOM 26215 C C . ALA A 1 28 ? 1.271 6.527 -8.336 1.00 0.00 28 ALA A C 14
ATOM 26216 O O . ALA A 1 28 ? 0.491 6.622 -9.281 1.00 0.00 28 ALA A O 14
ATOM 26223 N N . MET A 1 29 ? 0.838 6.508 -7.071 1.00 0.00 29 MET A N 14
ATOM 26224 C CA . MET A 1 29 ? -0.572 6.592 -6.668 1.00 0.00 29 MET A CA 14
ATOM 26225 C C . MET A 1 29 ? -1.298 7.795 -7.286 1.00 0.00 29 MET A C 14
ATOM 26226 O O . MET A 1 29 ? -2.426 7.668 -7.765 1.00 0.00 29 MET A O 14
ATOM 26240 N N . ALA A 1 30 ? -0.631 8.953 -7.304 1.00 0.00 30 ALA A N 14
ATOM 26241 C CA . ALA A 1 30 ? -1.151 10.196 -7.867 1.00 0.00 30 ALA A CA 14
ATOM 26242 C C . ALA A 1 30 ? -1.521 10.085 -9.354 1.00 0.00 30 ALA A C 14
ATOM 26243 O O . ALA A 1 30 ? -2.460 10.744 -9.800 1.00 0.00 30 ALA A O 14
ATOM 26250 N N . GLU A 1 31 ? -0.820 9.243 -10.116 1.00 0.00 31 GLU A N 14
ATOM 26251 C CA . GLU A 1 31 ? -1.094 9.056 -11.541 1.00 0.00 31 GLU A CA 14
ATOM 26252 C C . GLU A 1 31 ? -2.458 8.394 -11.759 1.00 0.00 31 GLU A C 14
ATOM 26253 O O . GLU A 1 31 ? -3.264 8.907 -12.533 1.00 0.00 31 GLU A O 14
ATOM 26265 N N . GLU A 1 32 ? -2.775 7.314 -11.033 1.00 0.00 32 GLU A N 14
ATOM 26266 C CA . GLU A 1 32 ? -4.107 6.702 -11.117 1.00 0.00 32 GLU A CA 14
ATOM 26267 C C . GLU A 1 32 ? -5.190 7.586 -10.486 1.00 0.00 32 GLU A C 14
ATOM 26268 O O . GLU A 1 32 ? -6.277 7.713 -11.051 1.00 0.00 32 GLU A O 14
ATOM 26280 N N . LEU A 1 33 ? -4.901 8.236 -9.354 1.00 0.00 33 LEU A N 14
ATOM 26281 C CA . LEU A 1 33 ? -5.850 9.186 -8.766 1.00 0.00 33 LEU A CA 14
ATOM 26282 C C . LEU A 1 33 ? -6.239 10.284 -9.791 1.00 0.00 33 LEU A C 14
ATOM 26283 O O . LEU A 1 33 ? -7.399 10.692 -9.872 1.00 0.00 33 LEU A O 14
ATOM 26299 N N . LYS A 1 34 ? -5.299 10.701 -10.653 1.00 0.00 34 LYS A N 14
ATOM 26300 C CA . LYS A 1 34 ? -5.551 11.607 -11.787 1.00 0.00 34 LYS A CA 14
ATOM 26301 C C . LYS A 1 34 ? -6.356 10.953 -12.922 1.00 0.00 34 LYS A C 14
ATOM 26302 O O . LYS A 1 34 ? -7.218 11.630 -13.479 1.00 0.00 34 LYS A O 14
ATOM 26321 N N . ARG A 1 35 ? -6.186 9.654 -13.228 1.00 0.00 35 ARG A N 14
ATOM 2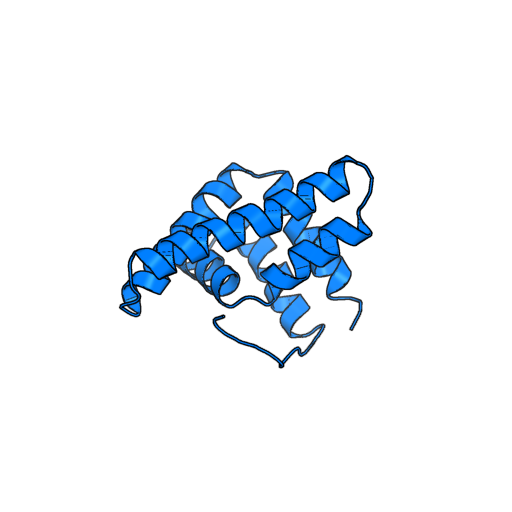6322 C CA . ARG A 1 35 ? -7.056 8.910 -14.179 1.00 0.00 35 ARG A CA 14
ATOM 26323 C C . ARG A 1 35 ? -8.535 8.889 -13.773 1.00 0.00 35 ARG A C 14
ATOM 26324 O O . ARG A 1 35 ? -9.409 8.898 -14.641 1.00 0.00 35 ARG A O 14
ATOM 26345 N N . GLN A 1 36 ? -8.816 8.925 -12.470 1.00 0.00 36 GLN A N 14
ATOM 26346 C CA . GLN A 1 36 ? -10.172 9.099 -11.914 1.00 0.00 36 GLN A CA 14
ATOM 26347 C C . GLN A 1 36 ? -10.696 10.549 -11.947 1.00 0.00 36 GLN A C 14
ATOM 26348 O O . GLN A 1 36 ? -11.880 10.786 -11.697 1.00 0.00 36 GLN A O 14
ATOM 26362 N N . GLY A 1 37 ? -9.841 11.524 -12.263 1.00 0.00 37 GLY A N 14
ATOM 26363 C CA . GLY A 1 37 ? -10.192 12.938 -12.388 1.00 0.00 37 GLY A CA 14
ATOM 26364 C C . GLY A 1 37 ? -10.238 13.683 -11.050 1.00 0.00 37 GLY A C 14
ATOM 26365 O O . GLY A 1 37 ? -10.948 14.686 -10.930 1.00 0.00 37 GLY A O 14
ATOM 26369 N N . LYS A 1 38 ? -9.514 13.192 -10.032 1.00 0.00 38 LYS A N 14
ATOM 26370 C CA . LYS A 1 38 ? -9.411 13.837 -8.715 1.00 0.00 38 LYS A CA 14
ATOM 26371 C C . LYS A 1 38 ? -8.718 15.200 -8.793 1.00 0.00 38 LYS A C 14
ATOM 26372 O O . LYS A 1 38 ? -7.956 15.485 -9.720 1.00 0.00 38 LYS A O 14
ATOM 26391 N N . SER A 1 39 ? -8.965 16.024 -7.784 1.00 0.00 39 SER A N 14
ATOM 26392 C CA . SER A 1 39 ? -8.389 17.367 -7.650 1.00 0.00 39 SER A CA 14
ATOM 26393 C C . SER A 1 39 ? -6.969 17.312 -7.066 1.00 0.00 39 SER A C 14
ATOM 26394 O O . SER A 1 39 ? -6.649 16.376 -6.324 1.00 0.00 39 SER A O 14
ATOM 26402 N N . PRO A 1 40 ? -6.103 18.304 -7.346 1.00 0.00 40 PRO A N 14
ATOM 26403 C CA . PRO A 1 40 ? -4.709 18.273 -6.908 1.00 0.00 40 PRO A CA 14
ATOM 26404 C C . PRO A 1 40 ? -4.573 18.329 -5.378 1.00 0.00 40 PRO A C 14
ATOM 26405 O O . PRO A 1 40 ? -3.631 17.763 -4.830 1.00 0.00 40 PRO A O 14
ATOM 26416 N N . ASP A 1 41 ? -5.542 18.929 -4.680 1.00 0.00 41 ASP A N 14
ATOM 26417 C CA . ASP A 1 41 ? -5.635 18.922 -3.214 1.00 0.00 41 ASP A CA 14
ATOM 26418 C C . ASP A 1 41 ? -5.891 17.513 -2.648 1.00 0.00 41 ASP A C 14
ATOM 26419 O O . ASP A 1 41 ? -5.291 17.123 -1.647 1.00 0.00 41 ASP A O 14
ATOM 26428 N N . GLU A 1 42 ? -6.748 16.722 -3.306 1.00 0.00 42 GLU A N 14
ATOM 26429 C CA . GLU A 1 42 ? -7.068 15.340 -2.910 1.00 0.00 42 GLU A CA 14
ATOM 26430 C C . GLU A 1 42 ? -5.857 14.427 -3.101 1.00 0.00 42 GLU A C 14
ATOM 26431 O O . GLU A 1 42 ? -5.497 13.646 -2.220 1.00 0.00 42 GLU A O 14
ATOM 26443 N N . ILE A 1 43 ? -5.210 14.578 -4.257 1.00 0.00 43 ILE A N 14
ATOM 26444 C CA . ILE A 1 43 ? -3.989 13.856 -4.635 1.00 0.00 43 ILE A CA 14
ATOM 26445 C C . ILE A 1 43 ? -2.859 14.183 -3.652 1.00 0.00 43 ILE A C 14
ATOM 26446 O O . ILE A 1 43 ? -2.265 13.276 -3.075 1.00 0.00 43 ILE A O 14
ATOM 26462 N N . GLN A 1 44 ? -2.598 15.470 -3.402 1.00 0.00 44 GLN A N 14
ATOM 26463 C CA . GLN A 1 44 ? -1.597 15.932 -2.436 1.00 0.00 44 GLN A CA 14
ATOM 26464 C C . GLN A 1 44 ? -1.843 15.345 -1.040 1.00 0.00 44 GLN A C 14
ATOM 26465 O O . GLN A 1 44 ? -0.929 14.764 -0.448 1.00 0.00 44 GLN A O 14
ATOM 26479 N N . LYS A 1 45 ? -3.084 15.429 -0.538 1.00 0.00 45 LYS A N 14
ATOM 26480 C CA . LYS A 1 45 ? -3.466 14.869 0.765 1.00 0.00 45 LYS A CA 14
ATOM 26481 C C . LYS A 1 45 ? -3.270 13.352 0.810 1.00 0.00 45 LYS A C 14
ATOM 26482 O O . LYS A 1 45 ? -2.740 12.850 1.799 1.00 0.00 45 LYS A O 14
ATOM 26501 N N . ALA A 1 46 ? -3.601 12.628 -0.261 1.00 0.00 46 ALA A N 14
ATOM 26502 C CA . ALA A 1 46 ? -3.345 11.191 -0.358 1.00 0.00 46 ALA A CA 14
ATOM 26503 C C . ALA A 1 46 ? -1.840 10.859 -0.285 1.00 0.00 46 ALA A C 14
ATOM 26504 O O . ALA A 1 46 ? -1.452 10.022 0.533 1.00 0.00 46 ALA A O 14
ATOM 26511 N N . LYS A 1 47 ? -0.975 11.527 -1.070 1.00 0.00 47 LYS A N 14
ATOM 26512 C CA . LYS A 1 47 ? 0.488 11.307 -1.022 1.00 0.00 47 LYS A CA 14
ATOM 26513 C C . LYS A 1 47 ? 1.049 11.519 0.387 1.00 0.00 47 LYS A C 14
ATOM 26514 O O . LYS A 1 47 ? 1.765 10.659 0.902 1.00 0.00 47 LYS A O 14
ATOM 26533 N N . ASP A 1 48 ? 0.688 12.629 1.031 1.00 0.00 48 ASP A N 14
ATOM 26534 C CA . ASP A 1 48 ? 1.131 12.935 2.394 1.00 0.00 48 ASP A CA 14
ATOM 26535 C C . ASP A 1 48 ? 0.565 11.984 3.446 1.00 0.00 48 ASP A C 14
ATOM 26536 O O . ASP A 1 48 ? 1.290 11.666 4.382 1.00 0.00 48 ASP A O 14
ATOM 26545 N N . GLU A 1 49 ? -0.670 11.497 3.303 1.00 0.00 49 GLU A N 14
ATOM 26546 C CA . GLU A 1 49 ? -1.222 10.474 4.199 1.00 0.00 49 GLU A CA 14
ATOM 26547 C C . GLU A 1 49 ? -0.377 9.212 4.139 1.00 0.00 49 GLU A C 14
ATOM 26548 O O . GLU A 1 49 ? 0.123 8.745 5.154 1.00 0.00 49 GLU A O 14
ATOM 26560 N N . VAL A 1 50 ? -0.146 8.697 2.934 1.00 0.00 50 VAL A N 14
ATOM 26561 C CA . VAL A 1 50 ? 0.614 7.447 2.748 1.00 0.00 50 VAL A CA 14
ATOM 26562 C C . VAL A 1 50 ? 2.025 7.587 3.322 1.00 0.00 50 VAL A C 14
ATOM 26563 O O . VAL A 1 50 ? 2.469 6.724 4.080 1.00 0.00 50 VAL A O 14
ATOM 26576 N N . LYS A 1 51 ? 2.703 8.706 3.037 1.00 0.00 51 LYS A N 14
ATOM 26577 C CA . LYS A 1 51 ? 4.036 9.012 3.552 1.00 0.00 51 LYS A CA 14
ATOM 26578 C C . LYS A 1 51 ? 4.029 9.185 5.069 1.00 0.00 51 LYS A C 14
ATOM 26579 O O . LYS A 1 51 ? 4.845 8.570 5.744 1.00 0.00 51 LYS A O 14
ATOM 26598 N N . THR A 1 52 ? 3.111 9.969 5.635 1.00 0.00 52 THR A N 14
ATOM 26599 C CA . THR A 1 52 ? 3.105 10.225 7.088 1.00 0.00 52 THR A CA 14
ATOM 26600 C C . THR A 1 52 ? 2.710 8.973 7.876 1.00 0.00 52 THR A C 14
ATOM 26601 O O . THR A 1 52 ? 3.277 8.706 8.933 1.00 0.00 52 THR A O 14
ATOM 26612 N N . LYS A 1 53 ? 1.837 8.124 7.317 1.00 0.00 53 LYS A N 14
ATOM 26613 C CA . LYS A 1 53 ? 1.483 6.819 7.890 1.00 0.00 53 LYS A CA 14
ATOM 26614 C C . LYS A 1 53 ? 2.694 5.884 7.996 1.00 0.00 53 LYS A C 14
ATOM 26615 O O . LYS A 1 53 ? 2.920 5.325 9.069 1.00 0.00 53 LYS A O 14
ATOM 26634 N N . VAL A 1 54 ? 3.504 5.745 6.939 1.00 0.00 54 VAL A N 14
ATOM 26635 C CA . VAL A 1 54 ? 4.717 4.900 6.994 1.00 0.00 54 VAL A CA 14
ATOM 26636 C C . VAL A 1 54 ? 5.825 5.538 7.828 1.00 0.00 54 VAL A C 14
ATOM 26637 O O . VAL A 1 54 ? 6.504 4.843 8.574 1.00 0.00 54 VAL A O 14
ATOM 26650 N N . GLU A 1 55 ? 5.983 6.859 7.764 1.00 0.00 55 GLU A N 14
ATOM 26651 C CA . GLU A 1 55 ? 7.000 7.596 8.517 1.00 0.00 55 GLU A CA 14
ATOM 26652 C C . GLU A 1 55 ? 6.772 7.457 10.023 1.00 0.00 55 GLU A C 14
ATOM 26653 O O . GLU A 1 55 ? 7.695 7.101 10.757 1.00 0.00 55 GLU A O 14
ATOM 26665 N N . GLN A 1 56 ? 5.531 7.641 10.482 1.00 0.00 56 GLN A N 14
ATOM 26666 C CA . GLN A 1 56 ? 5.173 7.420 11.883 1.00 0.00 56 GLN A CA 14
ATOM 26667 C C . GLN A 1 56 ? 5.279 5.939 12.281 1.00 0.00 56 GLN A C 14
ATOM 26668 O O . GLN A 1 56 ? 5.727 5.650 13.388 1.00 0.00 56 GLN A O 14
ATOM 26682 N N . ALA A 1 57 ? 4.960 4.990 11.390 1.00 0.00 57 ALA A N 14
ATOM 26683 C CA . ALA A 1 57 ? 5.138 3.566 11.673 1.00 0.00 57 ALA A CA 14
ATOM 26684 C C . ALA A 1 57 ? 6.624 3.212 11.877 1.00 0.00 57 ALA A C 14
ATOM 26685 O O . ALA A 1 57 ? 6.993 2.587 12.869 1.00 0.00 57 ALA A O 14
ATOM 26692 N N . ILE A 1 58 ? 7.506 3.663 10.983 1.00 0.00 58 ILE A N 14
ATOM 26693 C CA . ILE A 1 58 ? 8.947 3.387 11.065 1.00 0.00 58 ILE A CA 14
ATOM 26694 C C . ILE A 1 58 ? 9.558 4.075 12.296 1.00 0.00 58 ILE A C 14
ATOM 26695 O O . ILE A 1 58 ? 10.367 3.466 12.996 1.00 0.00 58 ILE A O 14
ATOM 26711 N N . ARG A 1 59 ? 9.129 5.303 12.626 1.00 0.00 59 ARG A N 14
ATOM 26712 C CA . ARG A 1 59 ? 9.536 6.013 13.856 1.00 0.00 59 ARG A CA 14
ATOM 26713 C C . ARG A 1 59 ? 9.228 5.240 15.135 1.00 0.00 59 ARG A C 14
ATOM 26714 O O . ARG A 1 59 ? 9.975 5.365 16.104 1.00 0.00 59 ARG A O 14
ATOM 26735 N N . GLU A 1 60 ? 8.164 4.444 15.156 1.00 0.00 60 GLU A N 14
ATOM 26736 C CA . GLU A 1 60 ? 7.829 3.557 16.260 1.00 0.00 60 GLU A CA 14
ATOM 26737 C C . GLU A 1 60 ? 8.701 2.298 16.261 1.00 0.00 60 GLU A C 14
ATOM 26738 O O . GLU A 1 60 ? 9.339 2.004 17.268 1.00 0.00 60 GLU A O 14
ATOM 26750 N N . TRP A 1 61 ? 8.837 1.593 15.133 1.00 0.00 61 TRP A N 14
ATOM 26751 C CA . TRP A 1 61 ? 9.686 0.387 15.080 1.00 0.00 61 TRP A CA 14
ATOM 26752 C C . TRP A 1 61 ? 11.125 0.684 15.519 1.00 0.00 61 TRP A C 14
ATOM 26753 O O . TRP A 1 61 ? 11.712 -0.068 16.302 1.00 0.00 61 TRP A O 14
ATOM 26774 N N . LYS A 1 62 ? 11.672 1.827 15.096 1.00 0.00 62 LYS A N 14
ATOM 26775 C CA . LYS A 1 62 ? 13.057 2.214 15.390 1.00 0.00 62 LYS A CA 14
ATOM 26776 C C . LYS A 1 62 ? 13.323 2.482 16.878 1.00 0.00 62 LYS A C 14
ATOM 26777 O O . LYS A 1 62 ? 14.452 2.301 17.332 1.00 0.00 62 LYS A O 14
ATOM 26796 N N . GLN A 1 63 ? 12.295 2.874 17.641 1.00 0.00 63 GLN A N 14
ATOM 26797 C CA . GLN A 1 63 ? 12.356 3.022 19.105 1.00 0.00 63 GLN A CA 14
ATOM 26798 C C . GLN A 1 63 ? 11.952 1.735 19.856 1.00 0.00 63 GLN A C 14
ATOM 26799 O O . GLN A 1 63 ? 11.736 1.749 21.069 1.00 0.00 63 GLN A O 14
ATOM 26813 N N . GLY A 1 64 ? 11.853 0.617 19.129 1.00 0.00 64 GLY A N 14
ATOM 26814 C CA . GLY A 1 64 ? 11.496 -0.711 19.641 1.00 0.00 64 GLY A CA 14
ATOM 26815 C C . GLY A 1 64 ? 9.989 -0.979 19.686 1.00 0.00 64 GLY A C 14
ATOM 26816 O O . GLY A 1 64 ? 9.565 -1.985 20.259 1.00 0.00 64 GLY A O 14
ATOM 26820 N N . ASN A 1 65 ? 9.171 -0.104 19.092 1.00 0.00 65 ASN A N 14
ATOM 26821 C CA . ASN A 1 65 ? 7.704 -0.168 19.148 1.00 0.00 65 ASN A CA 14
ATOM 26822 C C . ASN A 1 65 ? 7.125 -0.850 17.889 1.00 0.00 65 ASN A C 14
ATOM 26823 O O . ASN A 1 65 ? 6.361 -0.267 17.118 1.00 0.00 65 ASN A O 14
ATOM 26834 N N . GLU A 1 66 ? 7.496 -2.118 17.681 1.00 0.00 66 GLU A N 14
ATOM 26835 C CA . GLU A 1 66 ? 7.029 -2.949 16.555 1.00 0.00 66 GLU A CA 14
ATOM 26836 C C . GLU A 1 66 ? 5.502 -2.976 16.461 1.00 0.00 66 GLU A C 14
ATOM 26837 O O . GLU A 1 66 ? 4.930 -2.796 15.390 1.00 0.00 66 GLU A O 14
ATOM 26849 N N . GLU A 1 67 ? 4.843 -3.151 17.606 1.00 0.00 67 GLU A N 14
ATOM 26850 C CA . GLU A 1 67 ? 3.381 -3.246 17.737 1.00 0.00 67 GLU A CA 14
ATOM 26851 C C . GLU A 1 67 ? 2.653 -1.974 17.275 1.00 0.00 67 GLU A C 14
ATOM 26852 O O . GLU A 1 67 ? 1.588 -2.066 16.664 1.00 0.00 67 GLU A O 14
ATOM 26864 N N . GLN A 1 68 ? 3.230 -0.790 17.505 1.00 0.00 68 GLN A N 14
ATOM 26865 C CA . GLN A 1 68 ? 2.683 0.479 17.010 1.00 0.00 68 GLN A CA 14
ATOM 26866 C C . GLN A 1 68 ? 2.987 0.677 15.509 1.00 0.00 68 GLN A C 14
ATOM 26867 O O . GLN A 1 68 ? 2.146 1.175 14.760 1.00 0.00 68 GLN A O 14
ATOM 26881 N N . ALA A 1 69 ? 4.159 0.225 15.046 1.00 0.00 69 ALA A N 14
ATOM 26882 C CA . ALA A 1 69 ? 4.579 0.299 13.646 1.00 0.00 69 ALA A CA 14
ATOM 26883 C C . ALA A 1 69 ? 3.688 -0.554 12.727 1.00 0.00 69 ALA A C 14
ATOM 26884 O O . ALA A 1 69 ? 3.128 -0.047 11.751 1.00 0.00 69 ALA A O 14
ATOM 26891 N N . ARG A 1 70 ? 3.493 -1.842 13.060 1.00 0.00 70 ARG A N 14
ATOM 26892 C CA . ARG A 1 70 ? 2.620 -2.737 12.280 1.00 0.00 70 ARG A CA 14
ATOM 26893 C C . ARG A 1 70 ? 1.171 -2.246 12.265 1.00 0.00 70 ARG A C 14
ATOM 26894 O O . ARG A 1 70 ? 0.513 -2.338 11.234 1.00 0.00 70 ARG A O 14
ATOM 26915 N N . LYS A 1 71 ? 0.705 -1.643 13.364 1.00 0.00 71 LYS A N 14
ATOM 26916 C CA . LYS A 1 71 ? -0.634 -1.055 13.500 1.00 0.00 71 LYS A CA 14
ATOM 26917 C C . LYS A 1 71 ? -0.828 0.117 12.539 1.00 0.00 71 LYS A C 14
ATOM 26918 O O . LYS A 1 71 ? -1.835 0.147 11.843 1.00 0.00 71 LYS A O 14
ATOM 26937 N N . ASP A 1 72 ? 0.128 1.039 12.433 1.00 0.00 72 ASP A N 14
ATOM 26938 C CA . ASP A 1 72 ? 0.032 2.174 11.506 1.00 0.00 72 ASP A CA 14
ATOM 26939 C C . ASP A 1 72 ? 0.169 1.747 10.031 1.00 0.00 72 ASP A C 14
ATOM 26940 O O . ASP A 1 72 ? -0.563 2.256 9.178 1.00 0.00 72 ASP A O 14
ATOM 26949 N N . MET A 1 73 ? 1.026 0.764 9.717 1.00 0.00 73 MET A N 14
ATOM 26950 C CA . MET A 1 73 ? 1.134 0.207 8.359 1.00 0.00 73 MET A CA 14
ATOM 26951 C C . MET A 1 73 ? -0.119 -0.585 7.946 1.00 0.00 73 MET A C 14
ATOM 26952 O O . MET A 1 73 ? -0.570 -0.481 6.804 1.00 0.00 73 MET A O 14
ATOM 26966 N N . ARG A 1 74 ? -0.730 -1.347 8.864 1.00 0.00 74 ARG A N 14
ATOM 26967 C CA . ARG A 1 74 ? -1.975 -2.104 8.622 1.00 0.00 74 ARG A CA 14
ATOM 26968 C C . ARG A 1 74 ? -3.080 -1.210 8.049 1.00 0.00 74 ARG A C 14
ATOM 26969 O O . ARG A 1 74 ? -3.742 -1.615 7.092 1.00 0.00 74 ARG A O 14
ATOM 26990 N N . LYS A 1 75 ? -3.270 0.004 8.588 1.00 0.00 75 LYS A N 14
ATOM 26991 C CA . LYS A 1 75 ? -4.365 0.898 8.151 1.00 0.00 75 LYS A CA 14
ATOM 26992 C C . LYS A 1 75 ? -4.212 1.304 6.678 1.00 0.00 75 LYS A C 14
ATOM 26993 O O . LYS A 1 75 ? -5.179 1.339 5.924 1.00 0.00 75 LYS A O 14
ATOM 27012 N N . VAL A 1 76 ? -2.972 1.548 6.267 1.00 0.00 76 VAL A N 14
ATOM 27013 C CA . VAL A 1 76 ? -2.545 1.821 4.883 1.00 0.00 76 VAL A CA 14
ATOM 27014 C C . VAL A 1 76 ? -2.742 0.605 3.982 1.00 0.00 76 VAL A C 14
ATOM 27015 O O . VAL A 1 76 ? -3.268 0.749 2.884 1.00 0.00 76 VAL A O 14
ATOM 27028 N N . LEU A 1 77 ? -2.401 -0.600 4.445 1.00 0.00 77 LEU A N 14
ATOM 27029 C CA . LEU A 1 77 ? -2.544 -1.824 3.647 1.00 0.00 77 LEU A CA 14
ATOM 27030 C C . LEU A 1 77 ? -4.004 -2.183 3.336 1.00 0.00 77 LEU A C 14
ATOM 27031 O O . LEU A 1 77 ? -4.274 -2.728 2.265 1.00 0.00 77 LEU A O 14
ATOM 27047 N N . LYS A 1 78 ? -4.952 -1.843 4.224 1.00 0.00 78 LYS A N 14
ATOM 27048 C CA . LYS A 1 78 ? -6.390 -1.962 3.921 1.00 0.00 78 LYS A CA 14
ATOM 27049 C C . LYS A 1 78 ? -6.928 -0.771 3.121 1.00 0.00 78 LYS A C 14
ATOM 27050 O O . LYS A 1 78 ? -7.891 -0.933 2.369 1.00 0.00 78 LYS A O 14
ATOM 27069 N N . SER A 1 79 ? -6.294 0.397 3.236 1.00 0.00 79 SER A N 14
ATOM 27070 C CA . SER A 1 79 ? -6.748 1.633 2.584 1.00 0.00 79 SER A CA 14
ATOM 27071 C C . SER A 1 79 ? -6.633 1.536 1.053 1.00 0.00 79 SER A C 14
ATOM 27072 O O . SER A 1 79 ? -5.577 1.155 0.539 1.00 0.00 79 SER A O 14
ATOM 27080 N N . PRO A 1 80 ? -7.688 1.876 0.285 1.00 0.00 80 PRO A N 14
ATOM 27081 C CA . PRO A 1 80 ? -7.746 1.598 -1.153 1.00 0.00 80 PRO A CA 14
ATOM 27082 C C . PRO A 1 80 ? -6.727 2.399 -1.963 1.00 0.00 80 PRO A C 14
ATOM 27083 O O . PRO A 1 80 ? -6.204 1.889 -2.951 1.00 0.00 80 PRO A O 14
ATOM 27094 N N . ALA A 1 81 ? -6.373 3.606 -1.511 1.00 0.00 81 ALA A N 14
ATOM 27095 C CA . ALA A 1 81 ? -5.365 4.448 -2.149 1.00 0.00 81 ALA A CA 14
ATOM 27096 C C . ALA A 1 81 ? -4.016 3.718 -2.305 1.00 0.00 81 ALA A C 14
ATOM 27097 O O . ALA A 1 81 ? -3.375 3.798 -3.355 1.00 0.00 81 ALA A O 14
ATOM 27104 N N . PHE A 1 82 ? -3.617 2.921 -1.305 1.00 0.00 82 PHE A N 14
ATOM 27105 C CA . PHE A 1 82 ? -2.337 2.220 -1.308 1.00 0.00 82 PHE A CA 14
ATOM 27106 C C . PHE A 1 82 ? -2.294 1.098 -2.357 1.00 0.00 82 PHE A C 14
ATOM 27107 O O . PHE A 1 82 ? -1.260 0.862 -2.986 1.00 0.00 82 PHE A O 14
ATOM 27124 N N . LYS A 1 83 ? -3.443 0.459 -2.618 1.00 0.00 83 LYS A N 14
ATOM 27125 C CA . LYS A 1 83 ? -3.593 -0.482 -3.738 1.00 0.00 83 LYS A CA 14
ATOM 27126 C C . LYS A 1 83 ? -3.383 0.211 -5.085 1.00 0.00 83 LYS A C 14
ATOM 27127 O O . LYS A 1 83 ? -2.750 -0.379 -5.957 1.00 0.00 83 LYS A O 14
ATOM 27146 N N . GLN A 1 84 ? -3.812 1.468 -5.250 1.00 0.00 84 GLN A N 14
ATOM 27147 C CA . GLN A 1 84 ? -3.564 2.229 -6.483 1.00 0.00 84 GLN A CA 14
ATOM 27148 C C . GLN A 1 84 ? -2.071 2.540 -6.644 1.00 0.00 84 GLN A C 14
ATOM 27149 O O . GLN A 1 84 ? -1.526 2.343 -7.726 1.00 0.00 84 GLN A O 14
ATOM 27163 N N . ALA A 1 85 ? -1.380 2.912 -5.559 1.00 0.00 85 ALA A N 14
ATOM 27164 C CA . ALA A 1 85 ? 0.067 3.132 -5.556 1.00 0.00 85 ALA A CA 14
ATOM 27165 C C . ALA A 1 85 ? 0.852 1.921 -6.086 1.00 0.00 85 ALA A C 14
ATOM 27166 O O . ALA A 1 85 ? 1.644 2.054 -7.023 1.00 0.00 85 ALA A O 14
ATOM 27173 N N . VAL A 1 86 ? 0.581 0.728 -5.539 1.00 0.00 86 VAL A N 14
ATOM 27174 C CA . VAL A 1 86 ? 1.218 -0.528 -5.970 1.00 0.00 86 VAL A CA 14
ATOM 27175 C C . VAL A 1 86 ? 0.784 -0.921 -7.385 1.00 0.00 86 VAL A C 14
ATOM 27176 O O . VAL A 1 86 ? 1.595 -1.429 -8.158 1.00 0.00 86 VAL A O 14
ATOM 27189 N N . LYS A 1 87 ? -0.465 -0.639 -7.773 1.00 0.00 87 LYS A N 14
ATOM 27190 C CA . LYS A 1 87 ? -0.972 -0.949 -9.114 1.00 0.00 87 LYS A CA 14
ATOM 27191 C C . LYS A 1 87 ? -0.210 -0.179 -10.197 1.00 0.00 87 LYS A C 14
ATOM 27192 O O . LYS A 1 87 ? 0.187 -0.774 -11.196 1.00 0.00 87 LYS A O 14
ATOM 27211 N N . VAL A 1 88 ? 0.065 1.116 -9.993 1.00 0.00 88 VAL A N 14
ATOM 27212 C CA . VAL A 1 88 ? 0.733 1.960 -10.997 1.00 0.00 88 VAL A CA 14
ATOM 27213 C C . VAL A 1 88 ? 2.196 1.552 -11.200 1.00 0.00 88 VAL A C 14
ATOM 27214 O O . VAL A 1 88 ? 2.692 1.542 -12.326 1.00 0.00 88 VAL A O 14
ATOM 27227 N N . MET A 1 89 ? 2.900 1.176 -10.131 1.00 0.00 89 MET A N 14
ATOM 27228 C CA . MET A 1 89 ? 4.239 0.588 -10.261 1.00 0.00 89 MET A CA 14
ATOM 27229 C C . MET A 1 89 ? 4.215 -0.822 -10.877 1.00 0.00 89 MET A C 14
ATOM 27230 O O . MET A 1 89 ? 5.105 -1.141 -11.662 1.00 0.00 89 MET A O 14
ATOM 27244 N N . GLU A 1 90 ? 3.192 -1.647 -10.617 1.00 0.00 90 GLU A N 14
ATOM 27245 C CA . GLU A 1 90 ? 3.049 -2.964 -11.265 1.00 0.00 90 GLU A CA 14
ATOM 27246 C C . GLU A 1 90 ? 2.699 -2.868 -12.766 1.00 0.00 90 GLU A C 14
ATOM 27247 O O . GLU A 1 90 ? 3.158 -3.691 -13.557 1.00 0.00 90 GLU A O 14
ATOM 27259 N N . GLU A 1 91 ? 1.959 -1.840 -13.193 1.00 0.00 91 GLU A N 14
ATOM 27260 C CA . GLU A 1 91 ? 1.711 -1.543 -14.617 1.00 0.00 91 GLU A CA 14
ATOM 27261 C C . GLU A 1 91 ? 3.017 -1.293 -15.393 1.00 0.00 91 GLU A C 14
ATOM 27262 O O . GLU A 1 91 ? 3.148 -1.706 -16.549 1.00 0.00 91 GLU A O 14
ATOM 27274 N N . GLN A 1 92 ? 3.986 -0.624 -14.760 1.00 0.00 92 GLN A N 14
ATOM 27275 C CA . GLN A 1 92 ? 5.282 -0.278 -15.348 1.00 0.00 92 GLN A CA 14
ATOM 27276 C C . GLN A 1 92 ? 6.311 -1.411 -15.220 1.00 0.00 92 GLN A C 14
ATOM 27277 O O . GLN A 1 92 ? 7.039 -1.705 -16.170 1.00 0.00 92 GLN A O 14
ATOM 27291 N N . GLU A 1 93 ? 6.379 -2.040 -14.044 1.00 0.00 93 GLU A N 14
ATOM 27292 C CA . GLU A 1 93 ? 7.357 -3.074 -13.687 1.00 0.00 93 GLU A CA 14
ATOM 27293 C C . GLU A 1 93 ? 6.645 -4.322 -13.110 1.00 0.00 93 GLU A C 14
ATOM 27294 O O . GLU A 1 93 ? 6.638 -4.536 -11.893 1.00 0.00 93 GLU A O 14
ATOM 27306 N N . PRO A 1 94 ? 6.045 -5.181 -13.957 1.00 0.00 94 PRO A N 14
ATOM 27307 C CA . PRO A 1 94 ? 5.262 -6.331 -13.498 1.00 0.00 94 PRO A CA 14
ATOM 27308 C C . PRO A 1 94 ? 6.135 -7.455 -12.919 1.00 0.00 94 PRO A C 14
ATOM 27309 O O . PRO A 1 94 ? 5.687 -8.187 -12.040 1.00 0.00 94 PRO A O 14
ATOM 27320 N N . ASN A 1 95 ? 7.396 -7.569 -13.349 1.00 0.00 95 ASN A N 14
ATOM 27321 C CA . ASN A 1 95 ? 8.352 -8.567 -12.857 1.00 0.00 95 ASN A CA 14
ATOM 27322 C C . ASN A 1 95 ? 9.278 -8.025 -11.744 1.00 0.00 95 ASN A C 14
ATOM 27323 O O . ASN A 1 95 ? 10.301 -8.638 -11.437 1.00 0.00 95 ASN A O 14
ATOM 27334 N N . ASN A 1 96 ? 8.950 -6.874 -11.137 1.00 0.00 96 ASN A N 14
ATOM 27335 C CA . ASN A 1 96 ? 9.793 -6.255 -10.109 1.00 0.00 96 ASN A CA 14
ATOM 27336 C C . ASN A 1 96 ? 9.743 -7.076 -8.803 1.00 0.00 96 ASN A C 14
ATOM 27337 O O . ASN A 1 96 ? 8.647 -7.244 -8.258 1.00 0.00 96 ASN A O 14
ATOM 27348 N N . PRO A 1 97 ? 10.877 -7.516 -8.231 1.00 0.00 97 PRO A N 14
ATOM 27349 C CA . PRO A 1 97 ? 10.883 -8.160 -6.920 1.00 0.00 97 PRO A CA 14
ATOM 27350 C C . PRO A 1 97 ? 10.328 -7.226 -5.837 1.00 0.00 97 PRO A C 14
ATOM 27351 O O . PRO A 1 97 ? 9.553 -7.660 -4.993 1.00 0.00 97 PRO A O 14
ATOM 27362 N N . GLU A 1 98 ? 10.632 -5.929 -5.896 1.00 0.00 98 GLU A N 14
ATOM 27363 C CA . GLU A 1 98 ? 10.170 -4.957 -4.897 1.00 0.00 98 GLU A CA 14
ATOM 27364 C C . GLU A 1 98 ? 8.679 -4.615 -5.029 1.00 0.00 98 GLU A C 14
ATOM 27365 O O . GLU A 1 98 ? 8.051 -4.282 -4.023 1.00 0.00 98 GLU A O 14
ATOM 27377 N N . VAL A 1 99 ? 8.086 -4.730 -6.229 1.00 0.00 99 VAL A N 14
ATOM 27378 C CA . VAL A 1 99 ? 6.634 -4.574 -6.395 1.00 0.00 99 VAL A CA 14
ATOM 27379 C C . VAL A 1 99 ? 5.929 -5.839 -5.932 1.00 0.00 99 VAL A C 14
ATOM 27380 O O . VAL A 1 99 ? 5.007 -5.755 -5.128 1.00 0.00 99 VAL A O 14
ATOM 27393 N N . GLN A 1 100 ? 6.370 -7.017 -6.391 1.00 0.00 100 GLN A N 14
ATOM 27394 C CA . GLN A 1 100 ? 5.703 -8.278 -6.055 1.00 0.00 100 GLN A CA 14
ATOM 27395 C C . GLN A 1 100 ? 5.822 -8.638 -4.573 1.00 0.00 100 GLN A C 14
ATOM 27396 O O . GLN A 1 100 ? 4.852 -9.124 -3.994 1.00 0.00 100 GLN A O 14
ATOM 27410 N N . GLU A 1 101 ? 6.955 -8.346 -3.928 1.00 0.00 101 GLU A N 14
ATOM 27411 C CA . GLU A 1 101 ? 7.109 -8.610 -2.484 1.00 0.00 101 GLU A CA 14
ATOM 27412 C C . GLU A 1 101 ? 6.193 -7.716 -1.633 1.00 0.00 101 GLU A C 14
ATOM 27413 O O . GLU A 1 101 ? 5.660 -8.178 -0.622 1.00 0.00 101 GLU A O 14
ATOM 27425 N N . LEU A 1 102 ? 5.956 -6.467 -2.054 1.00 0.00 102 LEU A N 14
ATOM 27426 C CA . LEU A 1 102 ? 4.999 -5.572 -1.406 1.00 0.00 102 LEU A CA 14
ATOM 27427 C C . LEU A 1 102 ? 3.554 -6.000 -1.720 1.00 0.00 102 LEU A C 14
ATOM 27428 O O . LEU A 1 102 ? 2.780 -6.270 -0.802 1.00 0.00 102 LEU A O 14
ATOM 27444 N N . LYS A 1 103 ? 3.204 -6.150 -3.008 1.00 0.00 103 LYS A N 14
ATOM 27445 C CA . LYS A 1 103 ? 1.854 -6.490 -3.490 1.00 0.00 103 LYS A CA 14
ATOM 27446 C C . LYS A 1 103 ? 1.353 -7.789 -2.882 1.00 0.00 103 LYS A C 14
ATOM 27447 O O . LYS A 1 103 ? 0.246 -7.801 -2.356 1.00 0.00 103 LYS A O 14
ATOM 27466 N N . LYS A 1 104 ? 2.161 -8.858 -2.892 1.00 0.00 104 LYS A N 14
ATOM 27467 C CA . LYS A 1 104 ? 1.773 -10.170 -2.350 1.00 0.00 104 LYS A CA 14
ATOM 27468 C C . LYS A 1 104 ? 1.461 -10.095 -0.856 1.00 0.00 104 LYS A C 14
ATOM 27469 O O . LYS A 1 104 ? 0.492 -10.714 -0.422 1.00 0.00 104 LYS A O 14
ATOM 27488 N N . ALA A 1 105 ? 2.207 -9.292 -0.089 1.00 0.00 105 ALA A N 14
ATOM 27489 C CA . ALA A 1 105 ? 1.930 -9.090 1.332 1.00 0.00 105 ALA A CA 14
ATOM 27490 C C . ALA A 1 105 ? 0.528 -8.493 1.553 1.00 0.00 105 ALA A C 14
ATOM 27491 O O . ALA A 1 105 ? -0.222 -9.019 2.376 1.00 0.00 105 ALA A O 14
ATOM 27498 N N . MET A 1 106 ? 0.139 -7.470 0.774 1.00 0.00 106 MET A N 14
ATOM 27499 C CA . MET A 1 106 ? -1.193 -6.839 0.844 1.00 0.00 106 MET A CA 14
ATOM 27500 C C . MET A 1 106 ? -2.300 -7.762 0.323 1.00 0.00 106 MET A C 14
ATOM 27501 O O . MET A 1 106 ? -3.324 -7.942 0.978 1.00 0.00 106 MET A O 14
ATOM 27515 N N . GLU A 1 107 ? -2.096 -8.344 -0.862 1.00 0.00 107 GLU A N 14
ATOM 27516 C CA . GLU A 1 107 ? -3.070 -9.196 -1.557 1.00 0.00 107 GLU A CA 14
ATOM 27517 C C . GLU A 1 107 ? -3.461 -10.426 -0.709 1.00 0.00 107 GLU A C 14
ATOM 27518 O O . GLU A 1 107 ? -4.629 -10.816 -0.666 1.00 0.00 107 GLU A O 14
ATOM 27530 N N . GLU A 1 108 ? -2.510 -10.970 0.059 1.00 0.00 108 GLU A N 14
ATOM 27531 C CA . GLU A 1 108 ? -2.726 -12.012 1.072 1.00 0.00 108 GLU A CA 14
ATOM 27532 C C . GLU A 1 108 ? -3.332 -11.478 2.384 1.00 0.00 108 GLU A C 14
ATOM 27533 O O . GLU A 1 108 ? -4.229 -12.114 2.944 1.00 0.00 108 GLU A O 14
ATOM 27545 N N . ALA A 1 109 ? -2.905 -10.303 2.864 1.00 0.00 109 ALA A N 14
ATOM 27546 C CA . ALA A 1 109 ? -3.454 -9.688 4.078 1.00 0.00 109 ALA A CA 14
ATOM 27547 C C . ALA A 1 109 ? -4.943 -9.339 3.953 1.00 0.00 109 ALA A C 14
ATOM 27548 O O . ALA A 1 109 ? -5.673 -9.399 4.940 1.00 0.00 109 ALA A O 14
ATOM 27555 N N . GLU A 1 110 ? -5.411 -8.996 2.752 1.00 0.00 110 GLU A N 14
ATOM 27556 C CA . GLU A 1 110 ? -6.805 -8.619 2.500 1.00 0.00 110 GLU A CA 14
ATOM 27557 C C . GLU A 1 110 ? -7.775 -9.777 2.765 1.00 0.00 110 GLU A C 14
ATOM 27558 O O . GLU A 1 110 ? -8.839 -9.572 3.354 1.00 0.00 110 GLU A O 14
ATOM 27570 N N . ARG A 1 111 ? -7.372 -11.011 2.423 1.00 0.00 111 ARG A N 14
ATOM 27571 C CA . ARG A 1 111 ? -8.149 -12.229 2.745 1.00 0.00 111 ARG A CA 14
ATOM 27572 C C . ARG A 1 111 ? -8.121 -12.590 4.236 1.00 0.00 111 ARG A C 14
ATOM 27573 O O . ARG A 1 111 ? -9.069 -13.198 4.732 1.00 0.00 111 ARG A O 14
ATOM 27594 N N . GLY A 1 112 ? -7.073 -12.185 4.959 1.00 0.00 112 GLY A N 14
ATOM 27595 C CA . GLY A 1 112 ? -6.970 -12.325 6.416 1.00 0.00 112 GLY A CA 14
ATOM 27596 C C . GLY A 1 112 ? -7.814 -11.296 7.178 1.00 0.00 112 GLY A C 14
ATOM 27597 O O . GLY A 1 112 ? -8.539 -11.643 8.112 1.00 0.00 112 GLY A O 14
ATOM 27601 N N . SER A 1 113 ? -7.764 -10.035 6.741 1.00 0.00 113 SER A N 14
ATOM 27602 C CA . SER A 1 113 ? -8.495 -8.906 7.328 1.00 0.00 113 SER A CA 14
ATOM 27603 C C . SER A 1 113 ? -10.005 -8.973 7.047 1.00 0.00 113 SER A C 14
ATOM 27604 O O . SER A 1 113 ? -10.804 -8.695 7.944 1.00 0.00 113 SER A O 14
ATOM 27612 N N . LEU A 1 114 ? -10.393 -9.394 5.834 1.00 0.00 114 LEU A N 14
ATOM 27613 C CA . LEU A 1 114 ? -11.757 -9.636 5.324 1.00 0.00 114 LEU A CA 14
ATOM 27614 C C . LEU A 1 114 ? -12.724 -8.425 5.297 1.00 0.00 114 LEU A C 14
ATOM 27615 O O . LEU A 1 114 ? -13.649 -8.400 4.484 1.00 0.00 114 LEU A O 14
ATOM 27631 N N . GLU A 1 115 ? -12.521 -7.404 6.130 1.00 0.00 115 GLU A N 14
ATOM 27632 C CA . GLU A 1 115 ? -13.349 -6.192 6.181 1.00 0.00 115 GLU A CA 14
ATOM 27633 C C . GLU A 1 115 ? -13.200 -5.312 4.923 1.00 0.00 115 GLU A C 14
ATOM 27634 O O . GLU A 1 115 ? -12.089 -5.028 4.469 1.00 0.00 115 GLU A O 14
ATOM 27646 N N . HIS A 1 116 ? -14.329 -4.818 4.402 1.00 0.00 116 HIS A N 14
ATOM 27647 C CA . HIS A 1 116 ? -14.373 -3.834 3.308 1.00 0.00 116 HIS A CA 14
ATOM 27648 C C . HIS A 1 116 ? -14.166 -2.386 3.804 1.00 0.00 116 HIS A C 14
ATOM 27649 O O . HIS A 1 116 ? -13.669 -1.544 3.054 1.00 0.00 116 HIS A O 14
ATOM 27663 N N . HIS A 1 117 ? -14.493 -2.131 5.080 1.00 0.00 117 HIS A N 14
ATOM 27664 C CA . HIS A 1 117 ? -14.401 -0.852 5.801 1.00 0.00 117 HIS A CA 14
ATOM 27665 C C . HIS A 1 117 ? -15.287 0.295 5.259 1.00 0.00 117 HIS A C 14
ATOM 27666 O O . HIS A 1 117 ? -15.715 0.300 4.102 1.00 0.00 117 HIS A O 14
ATOM 27680 N N . HIS A 1 118 ? -15.578 1.274 6.123 1.00 0.00 118 HIS A N 14
ATOM 27681 C CA . HIS A 1 118 ? -16.436 2.435 5.845 1.00 0.00 118 HIS A CA 14
ATOM 27682 C C . HIS A 1 118 ? -15.872 3.714 6.490 1.00 0.00 118 HIS A C 14
ATOM 27683 O O . HIS A 1 118 ? -15.161 3.650 7.497 1.00 0.00 118 HIS A O 14
ATOM 27697 N N . HIS A 1 119 ? -16.199 4.877 5.916 1.00 0.00 119 HIS A N 14
ATOM 27698 C CA . HIS A 1 119 ? -15.641 6.183 6.297 1.00 0.00 119 HIS A CA 14
ATOM 27699 C C . HIS A 1 119 ? -16.726 7.275 6.361 1.00 0.00 119 HIS A C 14
ATOM 27700 O O . HIS A 1 119 ? -17.701 7.240 5.605 1.00 0.00 119 HIS A O 14
ATOM 27714 N N . HIS A 1 120 ? -16.549 8.258 7.254 1.00 0.00 120 HIS A N 14
ATOM 27715 C CA . HIS A 1 120 ? -17.462 9.403 7.423 1.00 0.00 120 HIS A CA 14
ATOM 27716 C C . HIS A 1 120 ? -16.748 10.668 7.945 1.00 0.00 120 HIS A C 14
ATOM 27717 O O . HIS A 1 120 ? -16.974 11.764 7.423 1.00 0.00 120 HIS A O 14
ATOM 27731 N N . HIS A 1 121 ? -15.868 10.515 8.945 1.00 0.00 121 HIS A N 14
ATOM 27732 C CA . HIS A 1 121 ? -15.062 11.579 9.566 1.00 0.00 121 HIS A CA 14
ATOM 27733 C C . HIS A 1 121 ? -13.642 11.078 9.910 1.00 0.00 121 HIS A C 14
ATOM 27734 O O . HIS A 1 121 ? -13.498 9.910 10.343 1.00 0.00 121 HIS A O 14
ATOM 27749 N N . GLY A 1 1 ? -5.446 -16.588 12.720 1.00 0.00 1 GLY A N 15
ATOM 27750 C CA . GLY A 1 1 ? -5.761 -15.511 13.679 1.00 0.00 1 GLY A CA 15
ATOM 27751 C C . GLY A 1 1 ? -4.730 -14.397 13.599 1.00 0.00 1 GLY A C 15
ATOM 27752 O O . GLY A 1 1 ? -3.540 -14.648 13.784 1.00 0.00 1 GLY A O 15
ATOM 27758 N N . ASP A 1 2 ? -5.182 -13.163 13.342 1.00 0.00 2 ASP A N 15
ATOM 27759 C CA . ASP A 1 2 ? -4.368 -11.933 13.257 1.00 0.00 2 ASP A CA 15
ATOM 27760 C C . ASP A 1 2 ? -3.229 -11.950 12.209 1.00 0.00 2 ASP A C 15
ATOM 27761 O O . ASP A 1 2 ? -2.294 -11.150 12.282 1.00 0.00 2 ASP A O 15
ATOM 27770 N N . GLU A 1 3 ? -3.296 -12.816 11.194 1.00 0.00 3 GLU A N 15
ATOM 27771 C CA . GLU A 1 3 ? -2.262 -12.923 10.152 1.00 0.00 3 GLU A CA 15
ATOM 27772 C C . GLU A 1 3 ? -2.080 -11.619 9.355 1.00 0.00 3 GLU A C 15
ATOM 27773 O O . GLU A 1 3 ? -0.950 -11.200 9.113 1.00 0.00 3 GLU A O 15
ATOM 27785 N N . ALA A 1 4 ? -3.170 -10.919 9.023 1.00 0.00 4 ALA A N 15
ATOM 27786 C CA . ALA A 1 4 ? -3.143 -9.645 8.300 1.00 0.00 4 ALA A CA 15
ATOM 27787 C C . ALA A 1 4 ? -2.418 -8.527 9.077 1.00 0.00 4 ALA A C 15
ATOM 27788 O O . ALA A 1 4 ? -1.905 -7.577 8.485 1.00 0.00 4 ALA A O 15
ATOM 27795 N N . GLU A 1 5 ? -2.346 -8.648 10.402 1.00 0.00 5 GLU A N 15
ATOM 27796 C CA . GLU A 1 5 ? -1.624 -7.717 11.276 1.00 0.00 5 GLU A CA 15
ATOM 27797 C C . GLU A 1 5 ? -0.104 -7.926 11.209 1.00 0.00 5 GLU A C 15
ATOM 27798 O O . GLU A 1 5 ? 0.660 -6.965 11.193 1.00 0.00 5 GLU A O 15
ATOM 27810 N N . LYS A 1 6 ? 0.331 -9.184 11.125 1.00 0.00 6 LYS A N 15
ATOM 27811 C CA . LYS A 1 6 ? 1.719 -9.605 10.857 1.00 0.00 6 LYS A CA 15
ATOM 27812 C C . LYS A 1 6 ? 2.182 -9.227 9.445 1.00 0.00 6 LYS A C 15
ATOM 27813 O O . LYS A 1 6 ? 3.306 -8.756 9.289 1.00 0.00 6 LYS A O 15
ATOM 27832 N N . GLN A 1 7 ? 1.329 -9.335 8.421 1.00 0.00 7 GLN A N 15
ATOM 27833 C CA . GLN A 1 7 ? 1.628 -8.845 7.066 1.00 0.00 7 GLN A CA 15
ATOM 27834 C C . GLN A 1 7 ? 1.979 -7.353 7.026 1.00 0.00 7 GLN A C 15
ATOM 27835 O O . GLN A 1 7 ? 2.820 -6.932 6.230 1.00 0.00 7 GLN A O 15
ATOM 27849 N N . ALA A 1 8 ? 1.388 -6.558 7.918 1.00 0.00 8 ALA A N 15
ATOM 27850 C CA . ALA A 1 8 ? 1.774 -5.159 8.083 1.00 0.00 8 ALA A CA 15
ATOM 27851 C C . ALA A 1 8 ? 3.220 -4.980 8.549 1.00 0.00 8 ALA A C 15
ATOM 27852 O O . ALA A 1 8 ? 3.936 -4.171 7.972 1.00 0.00 8 ALA A O 15
ATOM 27859 N N . GLU A 1 9 ? 3.690 -5.777 9.508 1.00 0.00 9 GLU A N 15
ATOM 27860 C CA . GLU A 1 9 ? 5.106 -5.798 9.910 1.00 0.00 9 GLU A CA 15
ATOM 27861 C C . GLU A 1 9 ? 6.042 -6.123 8.722 1.00 0.00 9 GLU A C 15
ATOM 27862 O O . GLU A 1 9 ? 7.075 -5.475 8.547 1.00 0.00 9 GLU A O 15
ATOM 27874 N N . ARG A 1 10 ? 5.642 -7.075 7.864 1.00 0.00 10 ARG A N 15
ATOM 27875 C CA . ARG A 1 10 ? 6.391 -7.505 6.664 1.00 0.00 10 ARG A CA 15
ATOM 27876 C C . ARG A 1 10 ? 6.502 -6.398 5.609 1.00 0.00 10 ARG A C 15
ATOM 27877 O O . ARG A 1 10 ? 7.577 -6.175 5.052 1.00 0.00 10 ARG A O 15
ATOM 27898 N N . ALA A 1 11 ? 5.405 -5.688 5.337 1.00 0.00 11 ALA A N 15
ATOM 27899 C CA . ALA A 1 11 ? 5.391 -4.565 4.399 1.00 0.00 11 ALA A CA 15
ATOM 27900 C C . ALA A 1 11 ? 6.089 -3.312 4.965 1.00 0.00 11 ALA A C 15
ATOM 27901 O O . ALA A 1 11 ? 6.704 -2.556 4.215 1.00 0.00 11 ALA A O 15
ATOM 27908 N N . LEU A 1 12 ? 6.028 -3.114 6.288 1.00 0.00 12 LEU A N 15
ATOM 27909 C CA . LEU A 1 12 ? 6.602 -1.968 6.999 1.00 0.00 12 LEU A CA 15
ATOM 27910 C C . LEU A 1 12 ? 8.130 -1.958 6.872 1.00 0.00 12 LEU A C 15
ATOM 27911 O O . LEU A 1 12 ? 8.725 -0.930 6.548 1.00 0.00 12 LEU A O 15
ATOM 27927 N N . GLU A 1 13 ? 8.775 -3.112 7.041 1.00 0.00 13 GLU A N 15
ATOM 27928 C CA . GLU A 1 13 ? 10.226 -3.227 6.867 1.00 0.00 13 GLU A CA 15
ATOM 27929 C C . GLU A 1 13 ? 10.662 -3.097 5.396 1.00 0.00 13 GLU A C 15
ATOM 27930 O O . GLU A 1 13 ? 11.722 -2.534 5.128 1.00 0.00 13 GLU A O 15
ATOM 27942 N N . LEU A 1 14 ? 9.844 -3.531 4.428 1.00 0.00 14 LEU A N 15
ATOM 27943 C CA . LEU A 1 14 ? 10.129 -3.370 2.994 1.00 0.00 14 LEU A CA 15
ATOM 27944 C C . LEU A 1 14 ? 10.252 -1.881 2.618 1.00 0.00 14 LEU A C 15
ATOM 27945 O O . LEU A 1 14 ? 11.267 -1.462 2.057 1.00 0.00 14 LEU A O 15
ATOM 27961 N N . VAL A 1 15 ? 9.266 -1.058 2.997 1.00 0.00 15 VAL A N 15
ATOM 27962 C CA . VAL A 1 15 ? 9.270 0.389 2.682 1.00 0.00 15 VAL A CA 15
ATOM 27963 C C . VAL A 1 15 ? 10.323 1.170 3.480 1.00 0.00 15 VAL A C 15
ATOM 27964 O O . VAL A 1 15 ? 10.774 2.228 3.037 1.00 0.00 15 VAL A O 15
ATOM 27977 N N . ARG A 1 16 ? 10.763 0.632 4.626 1.00 0.00 16 ARG A N 15
ATOM 27978 C CA . ARG A 1 16 ? 11.866 1.167 5.443 1.00 0.00 16 ARG A CA 15
ATOM 27979 C C . ARG A 1 16 ? 13.229 0.939 4.794 1.00 0.00 16 ARG A C 15
ATOM 27980 O O . ARG A 1 16 ? 14.052 1.856 4.772 1.00 0.00 16 ARG A O 15
ATOM 28001 N N . LYS A 1 17 ? 13.483 -0.271 4.286 1.00 0.00 17 LYS A N 15
ATOM 28002 C CA . LYS A 1 17 ? 14.792 -0.674 3.732 1.00 0.00 17 LYS A CA 15
ATOM 28003 C C . LYS A 1 17 ? 15.004 -0.138 2.318 1.00 0.00 17 LYS A C 15
ATOM 28004 O O . LYS A 1 17 ? 16.139 0.167 1.951 1.00 0.00 17 LYS A O 15
ATOM 28023 N N . SER A 1 18 ? 13.917 0.028 1.563 1.00 0.00 18 SER A N 15
ATOM 28024 C CA . SER A 1 18 ? 13.905 0.686 0.255 1.00 0.00 18 SER A CA 15
ATOM 28025 C C . SER A 1 18 ? 13.131 2.013 0.311 1.00 0.00 18 SER A C 15
ATOM 28026 O O . SER A 1 18 ? 11.978 2.070 -0.125 1.00 0.00 18 SER A O 15
ATOM 28034 N N . PRO A 1 19 ? 13.736 3.110 0.808 1.00 0.00 19 PRO A N 15
ATOM 28035 C CA . PRO A 1 19 ? 13.062 4.406 0.883 1.00 0.00 19 PRO A CA 15
ATOM 28036 C C . PRO A 1 19 ? 12.742 4.988 -0.503 1.00 0.00 19 PRO A C 15
ATOM 28037 O O . PRO A 1 19 ? 11.788 5.752 -0.636 1.00 0.00 19 PRO A O 15
ATOM 28048 N N . ASP A 1 20 ? 13.464 4.589 -1.558 1.00 0.00 20 ASP A N 15
ATOM 28049 C CA . ASP A 1 20 ? 13.155 5.001 -2.934 1.00 0.00 20 ASP A CA 15
ATOM 28050 C C . ASP A 1 20 ? 11.933 4.272 -3.509 1.00 0.00 20 ASP A C 15
ATOM 28051 O O . ASP A 1 20 ? 11.241 4.835 -4.357 1.00 0.00 20 ASP A O 15
ATOM 28060 N N . LEU A 1 21 ? 11.642 3.051 -3.037 1.00 0.00 21 LEU A N 15
ATOM 28061 C CA . LEU A 1 21 ? 10.413 2.303 -3.343 1.00 0.00 21 LEU A CA 15
ATOM 28062 C C . LEU A 1 21 ? 9.212 3.058 -2.774 1.00 0.00 21 LEU A C 15
ATOM 28063 O O . LEU A 1 21 ? 8.205 3.248 -3.451 1.00 0.00 21 LEU A O 15
ATOM 28079 N N . LEU A 1 22 ? 9.364 3.587 -1.560 1.00 0.00 22 LEU A N 15
ATOM 28080 C CA . LEU A 1 22 ? 8.343 4.421 -0.941 1.00 0.00 22 LEU A CA 15
ATOM 28081 C C . LEU A 1 22 ? 8.196 5.772 -1.665 1.00 0.00 22 LEU A C 15
ATOM 28082 O O . LEU A 1 22 ? 7.077 6.197 -1.955 1.00 0.00 22 LEU A O 15
ATOM 28098 N N . LYS A 1 23 ? 9.312 6.413 -2.037 1.00 0.00 23 LYS A N 15
ATOM 28099 C CA . LYS A 1 23 ? 9.334 7.705 -2.751 1.00 0.00 23 LYS A CA 15
ATOM 28100 C C . LYS A 1 23 ? 8.628 7.667 -4.109 1.00 0.00 23 LYS A C 15
ATOM 28101 O O . LYS A 1 23 ? 8.054 8.670 -4.532 1.00 0.00 23 LYS A O 15
ATOM 28120 N N . LYS A 1 24 ? 8.661 6.523 -4.799 1.00 0.00 24 LYS A N 15
ATOM 28121 C CA . LYS A 1 24 ? 7.872 6.286 -6.011 1.00 0.00 24 LYS A CA 15
ATOM 28122 C C . LYS A 1 24 ? 6.436 5.854 -5.734 1.00 0.00 24 LYS A C 15
ATOM 28123 O O . LYS A 1 24 ? 5.558 6.203 -6.507 1.00 0.00 24 LYS A O 15
ATOM 28142 N N . LEU A 1 25 ? 6.175 5.137 -4.644 1.00 0.00 25 LEU A N 15
ATOM 28143 C CA . LEU A 1 25 ? 4.843 4.621 -4.291 1.00 0.00 25 LEU A CA 15
ATOM 28144 C C . LEU A 1 25 ? 3.810 5.747 -4.135 1.00 0.00 25 LEU A C 15
ATOM 28145 O O . LEU A 1 25 ? 2.811 5.760 -4.860 1.00 0.00 25 LEU A O 15
ATOM 28161 N N . LEU A 1 26 ? 4.069 6.738 -3.269 1.00 0.00 26 LEU A N 15
ATOM 28162 C CA . LEU A 1 26 ? 3.147 7.873 -3.114 1.00 0.00 26 LEU A CA 15
ATOM 28163 C C . LEU A 1 26 ? 3.017 8.672 -4.429 1.00 0.00 26 LEU A C 15
ATOM 28164 O O . LEU A 1 26 ? 1.936 9.142 -4.771 1.00 0.00 26 LEU A O 15
ATOM 28180 N N . GLU A 1 27 ? 4.101 8.775 -5.202 1.00 0.00 27 GLU A N 15
ATOM 28181 C CA . GLU A 1 27 ? 4.144 9.524 -6.459 1.00 0.00 27 GLU A CA 15
ATOM 28182 C C . GLU A 1 27 ? 3.408 8.815 -7.613 1.00 0.00 27 GLU A C 15
ATOM 28183 O O . GLU A 1 27 ? 2.841 9.469 -8.490 1.00 0.00 27 GLU A O 15
ATOM 28195 N N . ALA A 1 28 ? 3.371 7.482 -7.606 1.00 0.00 28 ALA A N 15
ATOM 28196 C CA . ALA A 1 28 ? 2.702 6.651 -8.597 1.00 0.00 28 ALA A CA 15
ATOM 28197 C C . ALA A 1 28 ? 1.180 6.635 -8.370 1.00 0.00 28 ALA A C 15
ATOM 28198 O O . ALA A 1 28 ? 0.413 6.770 -9.323 1.00 0.00 28 ALA A O 15
ATOM 28205 N N . MET A 1 29 ? 0.736 6.568 -7.108 1.00 0.00 29 MET A N 15
ATOM 28206 C CA . MET A 1 29 ? -0.684 6.648 -6.730 1.00 0.00 29 MET A CA 15
ATOM 28207 C C . MET A 1 29 ? -1.384 7.878 -7.319 1.00 0.00 29 MET A C 15
ATOM 28208 O O . MET A 1 29 ? -2.503 7.773 -7.820 1.00 0.00 29 MET A O 15
ATOM 28222 N N . ALA A 1 30 ? -0.715 9.031 -7.276 1.00 0.00 30 ALA A N 15
ATOM 28223 C CA . ALA A 1 30 ? -1.212 10.296 -7.809 1.00 0.00 30 ALA A CA 15
ATOM 28224 C C . ALA A 1 30 ? -1.688 10.206 -9.268 1.00 0.00 30 ALA A C 15
ATOM 28225 O O . ALA A 1 30 ? -2.679 10.835 -9.637 1.00 0.00 30 ALA A O 15
ATOM 28232 N N . GLU A 1 31 ? -1.017 9.401 -10.091 1.00 0.00 31 GLU A N 15
ATOM 28233 C CA . GLU A 1 31 ? -1.355 9.220 -11.505 1.00 0.00 31 GLU A CA 15
ATOM 28234 C C . GLU A 1 31 ? -2.642 8.407 -11.682 1.00 0.00 31 GLU A C 15
ATOM 28235 O O . GLU A 1 31 ? -3.446 8.706 -12.560 1.00 0.00 31 GLU A O 15
ATOM 28247 N N . GLU A 1 32 ? -2.882 7.414 -10.822 1.00 0.00 32 GLU A N 15
ATOM 28248 C CA . GLU A 1 32 ? -4.132 6.650 -10.822 1.00 0.00 32 GLU A CA 15
ATOM 28249 C C . GLU A 1 32 ? -5.282 7.444 -10.185 1.00 0.00 32 GLU A C 15
ATOM 28250 O O . GLU A 1 32 ? -6.390 7.443 -10.728 1.00 0.00 32 GLU A O 15
ATOM 28262 N N . LEU A 1 33 ? -5.045 8.186 -9.090 1.00 0.00 33 LEU A N 15
ATOM 28263 C CA . LEU A 1 33 ? -6.056 9.118 -8.579 1.00 0.00 33 LEU A CA 15
ATOM 28264 C C . LEU A 1 33 ? -6.461 10.140 -9.665 1.00 0.00 33 LEU A C 15
ATOM 28265 O O . LEU A 1 33 ? -7.636 10.488 -9.796 1.00 0.00 33 LEU A O 15
ATOM 28281 N N . LYS A 1 34 ? -5.511 10.585 -10.497 1.00 0.00 34 LYS A N 15
ATOM 28282 C CA . LYS A 1 34 ? -5.790 11.469 -11.638 1.00 0.00 34 LYS A CA 15
ATOM 28283 C C . LYS A 1 34 ? -6.623 10.797 -12.745 1.00 0.00 34 LYS A C 15
ATOM 28284 O O . LYS A 1 34 ? -7.474 11.470 -13.328 1.00 0.00 34 LYS A O 15
ATOM 28303 N N . ARG A 1 35 ? -6.488 9.480 -12.980 1.00 0.00 35 ARG A N 15
ATOM 28304 C CA . ARG A 1 35 ? -7.401 8.719 -13.877 1.00 0.00 35 ARG A CA 15
ATOM 28305 C C . ARG A 1 35 ? -8.834 8.679 -13.338 1.00 0.00 35 ARG A C 15
ATOM 28306 O O . ARG A 1 35 ? -9.792 8.744 -14.107 1.00 0.00 35 ARG A O 15
ATOM 28327 N N . GLN A 1 36 ? -8.963 8.647 -12.012 1.00 0.00 36 GLN A N 15
ATOM 28328 C CA . GLN A 1 36 ? -10.231 8.697 -11.277 1.00 0.00 36 GLN A CA 15
ATOM 28329 C C . GLN A 1 36 ? -10.817 10.125 -11.201 1.00 0.00 36 GLN A C 15
ATOM 28330 O O . GLN A 1 36 ? -11.930 10.320 -10.709 1.00 0.00 36 GLN A O 15
ATOM 28344 N N . GLY A 1 37 ? -10.090 11.122 -11.716 1.00 0.00 37 GLY A N 15
ATOM 28345 C CA . GLY A 1 37 ? -10.547 12.494 -11.932 1.00 0.00 37 GLY A CA 15
ATOM 28346 C C . GLY A 1 37 ? -10.334 13.430 -10.742 1.00 0.00 37 GLY A C 15
ATOM 28347 O O . GLY A 1 37 ? -10.923 14.514 -10.716 1.00 0.00 37 GLY A O 15
ATOM 28351 N N . LYS A 1 38 ? -9.530 13.027 -9.745 1.00 0.00 38 LYS A N 15
ATOM 28352 C CA . LYS A 1 38 ? -9.318 13.831 -8.527 1.00 0.00 38 LYS A CA 15
ATOM 28353 C C . LYS A 1 38 ? -8.491 15.099 -8.777 1.00 0.00 38 LYS A C 15
ATOM 28354 O O . LYS A 1 38 ? -7.729 15.196 -9.741 1.00 0.00 38 LYS A O 15
ATOM 28373 N N . SER A 1 39 ? -8.639 16.065 -7.875 1.00 0.00 39 SER A N 15
ATOM 28374 C CA . SER A 1 39 ? -7.957 17.368 -7.887 1.00 0.00 39 SER A CA 15
ATOM 28375 C C . SER A 1 39 ? -6.562 17.307 -7.252 1.00 0.00 39 SER A C 15
ATOM 28376 O O . SER A 1 39 ? -6.320 16.467 -6.379 1.00 0.00 39 SER A O 15
ATOM 28384 N N . PRO A 1 40 ? -5.636 18.209 -7.636 1.00 0.00 40 PRO A N 15
ATOM 28385 C CA . PRO A 1 40 ? -4.269 18.243 -7.107 1.00 0.00 40 PRO A CA 15
ATOM 28386 C C . PRO A 1 40 ? -4.213 18.411 -5.579 1.00 0.00 40 PRO A C 15
ATOM 28387 O O . PRO A 1 40 ? -3.313 17.868 -4.943 1.00 0.00 40 PRO A O 15
ATOM 28398 N N . ASP A 1 41 ? -5.188 19.094 -4.970 1.00 0.00 41 ASP A N 15
ATOM 28399 C CA . ASP A 1 41 ? -5.295 19.257 -3.512 1.00 0.00 41 ASP A CA 15
ATOM 28400 C C . ASP A 1 41 ? -5.630 17.939 -2.790 1.00 0.00 41 ASP A C 15
ATOM 28401 O O . ASP A 1 41 ? -5.082 17.645 -1.725 1.00 0.00 41 ASP A O 15
ATOM 28410 N N . GLU A 1 42 ? -6.507 17.111 -3.366 1.00 0.00 42 GLU A N 15
ATOM 28411 C CA . GLU A 1 42 ? -6.862 15.791 -2.843 1.00 0.00 42 GLU A CA 15
ATOM 28412 C C . GLU A 1 42 ? -5.732 14.781 -3.062 1.00 0.00 42 GLU A C 15
ATOM 28413 O O . GLU A 1 42 ? -5.430 13.983 -2.173 1.00 0.00 42 GLU A O 15
ATOM 28425 N N . ILE A 1 43 ? -5.061 14.858 -4.215 1.00 0.00 43 ILE A N 15
ATOM 28426 C CA . ILE A 1 43 ? -3.908 14.018 -4.564 1.00 0.00 43 ILE A CA 15
ATOM 28427 C C . ILE A 1 43 ? -2.727 14.312 -3.637 1.00 0.00 43 ILE A C 15
ATOM 28428 O O . ILE A 1 43 ? -2.181 13.387 -3.037 1.00 0.00 43 ILE A O 15
ATOM 28444 N N . GLN A 1 44 ? -2.351 15.584 -3.468 1.00 0.00 44 GLN A N 15
ATOM 28445 C CA . GLN A 1 44 ? -1.245 15.985 -2.594 1.00 0.00 44 GLN A CA 15
ATOM 28446 C C . GLN A 1 44 ? -1.487 15.528 -1.150 1.00 0.00 44 GLN A C 15
ATOM 28447 O O . GLN A 1 44 ? -0.600 14.947 -0.522 1.00 0.00 44 GLN A O 15
ATOM 28461 N N . LYS A 1 45 ? -2.714 15.722 -0.652 1.00 0.00 45 LYS A N 15
ATOM 28462 C CA . LYS A 1 45 ? -3.135 15.250 0.669 1.00 0.00 45 LYS A CA 15
ATOM 28463 C C . LYS A 1 45 ? -3.063 13.724 0.777 1.00 0.00 45 LYS A C 15
ATOM 28464 O O . LYS A 1 45 ? -2.534 13.223 1.764 1.00 0.00 45 LYS A O 15
ATOM 28483 N N . ALA A 1 46 ? -3.488 12.978 -0.247 1.00 0.00 46 ALA A N 15
ATOM 28484 C CA . ALA A 1 46 ? -3.358 11.521 -0.269 1.00 0.00 46 ALA A CA 15
ATOM 28485 C C . ALA A 1 46 ? -1.889 11.054 -0.219 1.00 0.00 46 ALA A C 15
ATOM 28486 O O . ALA A 1 46 ? -1.566 10.169 0.576 1.00 0.00 46 ALA A O 15
ATOM 28493 N N . LYS A 1 47 ? -0.979 11.652 -1.010 1.00 0.00 47 LYS A N 15
ATOM 28494 C CA . LYS A 1 47 ? 0.466 11.364 -0.941 1.00 0.00 47 LYS A CA 15
ATOM 28495 C C . LYS A 1 47 ? 1.011 11.532 0.479 1.00 0.00 47 LYS A C 15
ATOM 28496 O O . LYS A 1 47 ? 1.676 10.633 0.994 1.00 0.00 47 LYS A O 15
ATOM 28515 N N . ASP A 1 48 ? 0.676 12.640 1.139 1.00 0.00 48 ASP A N 15
ATOM 28516 C CA . ASP A 1 48 ? 1.073 12.893 2.526 1.00 0.00 48 ASP A CA 15
ATOM 28517 C C . ASP A 1 48 ? 0.416 11.957 3.542 1.00 0.00 48 ASP A C 15
ATOM 28518 O O . ASP A 1 48 ? 1.073 11.610 4.516 1.00 0.00 48 ASP A O 15
ATOM 28527 N N . GLU A 1 49 ? -0.820 11.498 3.331 1.00 0.00 49 GLU A N 15
ATOM 28528 C CA . GLU A 1 49 ? -1.454 10.505 4.214 1.00 0.00 49 GLU A CA 15
ATOM 28529 C C . GLU A 1 49 ? -0.673 9.189 4.189 1.00 0.00 49 GLU A C 15
ATOM 28530 O O . GLU A 1 49 ? -0.322 8.651 5.235 1.00 0.00 49 GLU A O 15
ATOM 28542 N N . VAL A 1 50 ? -0.332 8.707 2.994 1.00 0.00 50 VAL A N 15
ATOM 28543 C CA . VAL A 1 50 ? 0.445 7.462 2.823 1.00 0.00 50 VAL A CA 15
ATOM 28544 C C . VAL A 1 50 ? 1.842 7.622 3.426 1.00 0.00 50 VAL A C 15
ATOM 28545 O O . VAL A 1 50 ? 2.278 6.782 4.216 1.00 0.00 50 VAL A O 15
ATOM 28558 N N . LYS A 1 51 ? 2.527 8.727 3.111 1.00 0.00 51 LYS A N 15
ATOM 28559 C CA . LYS A 1 51 ? 3.877 9.026 3.599 1.00 0.00 51 LYS A CA 15
ATOM 28560 C C . LYS A 1 51 ? 3.910 9.199 5.114 1.00 0.00 51 LYS A C 15
ATOM 28561 O O . LYS A 1 51 ? 4.736 8.578 5.772 1.00 0.00 51 LYS A O 15
ATOM 28580 N N . THR A 1 52 ? 3.001 9.981 5.692 1.00 0.00 52 THR A N 15
ATOM 28581 C CA . THR A 1 52 ? 2.990 10.209 7.145 1.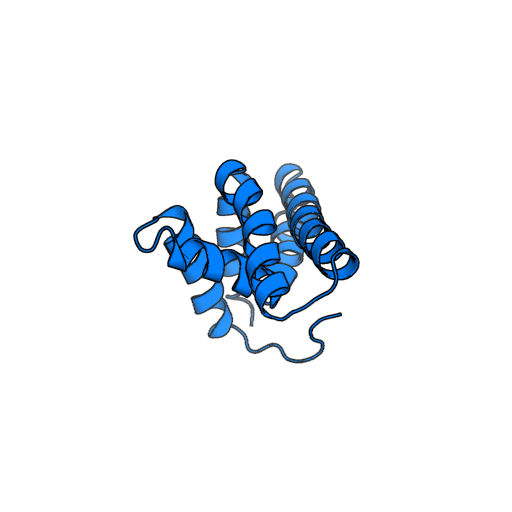00 0.00 52 THR A CA 15
ATOM 28582 C C . THR A 1 52 ? 2.630 8.931 7.905 1.00 0.00 52 THR A C 15
ATOM 28583 O O . THR A 1 52 ? 3.219 8.646 8.945 1.00 0.00 52 THR A O 15
ATOM 28594 N N . LYS A 1 53 ? 1.762 8.078 7.340 1.00 0.00 53 LYS A N 15
ATOM 28595 C CA . LYS A 1 53 ? 1.454 6.761 7.913 1.00 0.00 53 LYS A CA 15
ATOM 28596 C C . LYS A 1 53 ? 2.668 5.828 7.962 1.00 0.00 53 LYS A C 15
ATOM 28597 O O . LYS A 1 53 ? 2.931 5.260 9.023 1.00 0.00 53 LYS A O 15
ATOM 28616 N N . VAL A 1 54 ? 3.436 5.692 6.875 1.00 0.00 54 VAL A N 15
ATOM 28617 C CA . VAL A 1 54 ? 4.650 4.849 6.897 1.00 0.00 54 VAL A CA 15
ATOM 28618 C C . VAL A 1 54 ? 5.744 5.471 7.766 1.00 0.00 54 VAL A C 15
ATOM 28619 O O . VAL A 1 54 ? 6.404 4.763 8.517 1.00 0.00 54 VAL A O 15
ATOM 28632 N N . GLU A 1 55 ? 5.903 6.795 7.735 1.00 0.00 55 GLU A N 15
ATOM 28633 C CA . GLU A 1 55 ? 6.927 7.517 8.495 1.00 0.00 55 GLU A CA 15
ATOM 28634 C C . GLU A 1 55 ? 6.712 7.368 10.003 1.00 0.00 55 GLU A C 15
ATOM 28635 O O . GLU A 1 55 ? 7.635 6.984 10.723 1.00 0.00 55 GLU A O 15
ATOM 28647 N N . GLN A 1 56 ? 5.483 7.583 10.482 1.00 0.00 56 GLN A N 15
ATOM 28648 C CA . GLN A 1 56 ? 5.147 7.389 11.893 1.00 0.00 56 GLN A CA 15
ATOM 28649 C C . GLN A 1 56 ? 5.213 5.910 12.303 1.00 0.00 56 GLN A C 15
ATOM 28650 O O . GLN A 1 56 ? 5.613 5.620 13.429 1.00 0.00 56 GLN A O 15
ATOM 28664 N N . ALA A 1 57 ? 4.914 4.964 11.407 1.00 0.00 57 ALA A N 15
ATOM 28665 C CA . ALA A 1 57 ? 5.088 3.542 11.693 1.00 0.00 57 ALA A CA 15
ATOM 28666 C C . ALA A 1 57 ? 6.576 3.171 11.853 1.00 0.00 57 ALA A C 15
ATOM 28667 O O . ALA A 1 57 ? 6.960 2.536 12.835 1.00 0.00 57 ALA A O 15
ATOM 28674 N N . ILE A 1 58 ? 7.443 3.615 10.940 1.00 0.00 58 ILE A N 15
ATOM 28675 C CA . ILE A 1 58 ? 8.884 3.327 10.988 1.00 0.00 58 ILE A CA 15
ATOM 28676 C C . ILE A 1 58 ? 9.524 3.962 12.233 1.00 0.00 58 ILE A C 15
ATOM 28677 O O . ILE A 1 58 ? 10.330 3.321 12.906 1.00 0.00 58 ILE A O 15
ATOM 28693 N N . ARG A 1 59 ? 9.123 5.191 12.590 1.00 0.00 59 ARG A N 15
ATOM 28694 C CA . ARG A 1 59 ? 9.570 5.886 13.813 1.00 0.00 59 ARG A CA 15
ATOM 28695 C C . ARG A 1 59 ? 9.287 5.108 15.093 1.00 0.00 59 ARG A C 15
ATOM 28696 O O . ARG A 1 59 ? 10.056 5.220 16.046 1.00 0.00 59 ARG A O 15
ATOM 28717 N N . GLU A 1 60 ? 8.219 4.319 15.127 1.00 0.00 60 GLU A N 15
ATOM 28718 C CA . GLU A 1 60 ? 7.903 3.425 16.228 1.00 0.00 60 GLU A CA 15
ATOM 28719 C C . GLU A 1 60 ? 8.760 2.157 16.197 1.00 0.00 60 GLU A C 15
ATOM 28720 O O . GLU A 1 60 ? 9.419 1.850 17.186 1.00 0.00 60 GLU A O 15
ATOM 28732 N N . TRP A 1 61 ? 8.859 1.461 15.060 1.00 0.00 61 TRP A N 15
ATOM 28733 C CA . TRP A 1 61 ? 9.695 0.247 14.973 1.00 0.00 61 TRP A CA 15
ATOM 28734 C C . TRP A 1 61 ? 11.147 0.521 15.394 1.00 0.00 61 TRP A C 15
ATOM 28735 O O . TRP A 1 61 ? 11.737 -0.253 16.151 1.00 0.00 61 TRP A O 15
ATOM 28756 N N . LYS A 1 62 ? 11.697 1.670 14.993 1.00 0.00 62 LYS A N 15
ATOM 28757 C CA . LYS A 1 62 ? 13.084 2.051 15.292 1.00 0.00 62 LYS A CA 15
ATOM 28758 C C . LYS A 1 62 ? 13.361 2.301 16.781 1.00 0.00 62 LYS A C 15
ATOM 28759 O O . LYS A 1 62 ? 14.503 2.143 17.213 1.00 0.00 62 LYS A O 15
ATOM 28778 N N . GLN A 1 63 ? 12.337 2.650 17.566 1.00 0.00 63 GLN A N 15
ATOM 28779 C CA . GLN A 1 63 ? 12.418 2.766 19.032 1.00 0.00 63 GLN A CA 15
ATOM 28780 C C . GLN A 1 63 ? 11.996 1.471 19.757 1.00 0.00 63 GLN A C 15
ATOM 28781 O O . GLN A 1 63 ? 11.789 1.461 20.973 1.00 0.00 63 GLN A O 15
ATOM 28795 N N . GLY A 1 64 ? 11.870 0.372 19.005 1.00 0.00 64 GLY A N 15
ATOM 28796 C CA . GLY A 1 64 ? 11.494 -0.961 19.490 1.00 0.00 64 GLY A CA 15
ATOM 28797 C C . GLY A 1 64 ? 9.982 -1.203 19.535 1.00 0.00 64 GLY A C 15
ATOM 28798 O O . GLY A 1 64 ? 9.542 -2.214 20.086 1.00 0.00 64 GLY A O 15
ATOM 28802 N N . ASN A 1 65 ? 9.179 -0.299 18.964 1.00 0.00 65 ASN A N 15
ATOM 28803 C CA . ASN A 1 65 ? 7.712 -0.335 19.023 1.00 0.00 65 ASN A CA 15
ATOM 28804 C C . ASN A 1 65 ? 7.116 -0.981 17.755 1.00 0.00 65 ASN A C 15
ATOM 28805 O O . ASN A 1 65 ? 6.369 -0.366 16.991 1.00 0.00 65 ASN A O 15
ATOM 28816 N N . GLU A 1 66 ? 7.445 -2.256 17.534 1.00 0.00 66 GLU A N 15
ATOM 28817 C CA . GLU A 1 66 ? 6.953 -3.067 16.402 1.00 0.00 66 GLU A CA 15
ATOM 28818 C C . GLU A 1 66 ? 5.422 -3.077 16.322 1.00 0.00 66 GLU A C 15
ATOM 28819 O O . GLU A 1 66 ? 4.841 -2.934 15.251 1.00 0.00 66 GLU A O 15
ATOM 28831 N N . GLU A 1 67 ? 4.774 -3.196 17.480 1.00 0.00 67 GLU A N 15
ATOM 28832 C CA . GLU A 1 67 ? 3.313 -3.256 17.624 1.00 0.00 67 GLU A CA 15
ATOM 28833 C C . GLU A 1 67 ? 2.617 -1.973 17.130 1.00 0.00 67 GLU A C 15
ATOM 28834 O O . GLU A 1 67 ? 1.596 -2.033 16.443 1.00 0.00 67 GLU A O 15
ATOM 28846 N N . GLN A 1 68 ? 3.193 -0.803 17.420 1.00 0.00 68 GLN A N 15
ATOM 28847 C CA . GLN A 1 68 ? 2.684 0.491 16.953 1.00 0.00 68 GLN A CA 15
ATOM 28848 C C . GLN A 1 68 ? 2.993 0.708 15.457 1.00 0.00 68 GLN A C 15
ATOM 28849 O O . GLN A 1 68 ? 2.190 1.287 14.726 1.00 0.00 68 GLN A O 15
ATOM 28863 N N . ALA A 1 69 ? 4.133 0.193 14.986 1.00 0.00 69 ALA A N 15
ATOM 28864 C CA . ALA A 1 69 ? 4.537 0.244 13.580 1.00 0.00 69 ALA A CA 15
ATOM 28865 C C . ALA A 1 69 ? 3.609 -0.595 12.679 1.00 0.00 69 ALA A C 15
ATOM 28866 O O . ALA A 1 69 ? 3.047 -0.082 11.707 1.00 0.00 69 ALA A O 15
ATOM 28873 N N . ARG A 1 70 ? 3.385 -1.876 13.019 1.00 0.00 70 ARG A N 15
ATOM 28874 C CA . ARG A 1 70 ? 2.495 -2.763 12.247 1.00 0.00 70 ARG A CA 15
ATOM 28875 C C . ARG A 1 70 ? 1.036 -2.300 12.293 1.00 0.00 70 ARG A C 15
ATOM 28876 O O . ARG A 1 70 ? 0.338 -2.426 11.292 1.00 0.00 70 ARG A O 15
ATOM 28897 N N . LYS A 1 71 ? 0.595 -1.671 13.391 1.00 0.00 71 LYS A N 15
ATOM 28898 C CA . LYS A 1 71 ? -0.716 -1.008 13.481 1.00 0.00 71 LYS A CA 15
ATOM 28899 C C . LYS A 1 71 ? -0.874 0.072 12.408 1.00 0.00 71 LYS A C 15
ATOM 28900 O O . LYS A 1 71 ? -1.865 0.059 11.685 1.00 0.00 71 LYS A O 15
ATOM 28919 N N . ASP A 1 72 ? 0.081 0.986 12.269 1.00 0.00 72 ASP A N 15
ATOM 28920 C CA . ASP A 1 72 ? -0.053 2.113 11.338 1.00 0.00 72 ASP A CA 15
ATOM 28921 C C . ASP A 1 72 ? 0.199 1.718 9.869 1.00 0.00 72 ASP A C 15
ATOM 28922 O O . ASP A 1 72 ? -0.457 2.261 8.977 1.00 0.00 72 ASP A O 15
ATOM 28931 N N . MET A 1 73 ? 1.042 0.710 9.598 1.00 0.00 73 MET A N 15
ATOM 28932 C CA . MET A 1 73 ? 1.182 0.136 8.254 1.00 0.00 73 MET A CA 15
ATOM 28933 C C . MET A 1 73 ? -0.048 -0.687 7.837 1.00 0.00 73 MET A C 15
ATOM 28934 O O . MET A 1 73 ? -0.437 -0.653 6.669 1.00 0.00 73 MET A O 15
ATOM 28948 N N . ARG A 1 74 ? -0.721 -1.389 8.762 1.00 0.00 74 ARG A N 15
ATOM 28949 C CA . ARG A 1 74 ? -1.974 -2.105 8.456 1.00 0.00 74 ARG A CA 15
ATOM 28950 C C . ARG A 1 74 ? -3.009 -1.188 7.816 1.00 0.00 74 ARG A C 15
ATOM 28951 O O . ARG A 1 74 ? -3.636 -1.576 6.830 1.00 0.00 74 ARG A O 15
ATOM 28972 N N . LYS A 1 75 ? -3.207 0.014 8.372 1.00 0.00 75 LYS A N 15
ATOM 28973 C CA . LYS A 1 75 ? -4.288 0.904 7.912 1.00 0.00 75 LYS A CA 15
ATOM 28974 C C . LYS A 1 75 ? -4.037 1.360 6.466 1.00 0.00 75 LYS A C 15
ATOM 28975 O O . LYS A 1 75 ? -4.959 1.503 5.669 1.00 0.00 75 LYS A O 15
ATOM 28994 N N . VAL A 1 76 ? -2.756 1.511 6.126 1.00 0.00 76 VAL A N 15
ATOM 28995 C CA . VAL A 1 76 ? -2.253 1.765 4.764 1.00 0.00 76 VAL A CA 15
ATOM 28996 C C . VAL A 1 76 ? -2.492 0.569 3.841 1.00 0.00 76 VAL A C 15
ATOM 28997 O O . VAL A 1 76 ? -3.023 0.754 2.752 1.00 0.00 76 VAL A O 15
ATOM 29010 N N . LEU A 1 77 ? -2.187 -0.660 4.272 1.00 0.00 77 LEU A N 15
ATOM 29011 C CA . LEU A 1 77 ? -2.379 -1.863 3.449 1.00 0.00 77 LEU A CA 15
ATOM 29012 C C . LEU A 1 77 ? -3.842 -2.114 3.051 1.00 0.00 77 LEU A C 15
ATOM 29013 O O . LEU A 1 77 ? -4.090 -2.620 1.955 1.00 0.00 77 LEU A O 15
ATOM 29029 N N . LYS A 1 78 ? -4.810 -1.726 3.896 1.00 0.00 78 LYS A N 15
ATOM 29030 C CA . LYS A 1 78 ? -6.244 -1.787 3.556 1.00 0.00 78 LYS A CA 15
ATOM 29031 C C . LYS A 1 78 ? -6.740 -0.540 2.816 1.00 0.00 78 LYS A C 15
ATOM 29032 O O . LYS A 1 78 ? -7.703 -0.638 2.054 1.00 0.00 78 LYS A O 15
ATOM 29051 N N . SER A 1 79 ? -6.064 0.600 2.979 1.00 0.00 79 SER A N 15
ATOM 29052 C CA . SER A 1 79 ? -6.426 1.858 2.309 1.00 0.00 79 SER A CA 15
ATOM 29053 C C . SER A 1 79 ? -6.298 1.753 0.783 1.00 0.00 79 SER A C 15
ATOM 29054 O O . SER A 1 79 ? -5.308 1.211 0.276 1.00 0.00 79 SER A O 15
ATOM 29062 N N . PRO A 1 80 ? -7.275 2.273 0.017 1.00 0.00 80 PRO A N 15
ATOM 29063 C CA . PRO A 1 80 ? -7.316 2.104 -1.432 1.00 0.00 80 PRO A CA 15
ATOM 29064 C C . PRO A 1 80 ? -6.187 2.872 -2.125 1.00 0.00 80 PRO A C 15
ATOM 29065 O O . PRO A 1 80 ? -5.713 2.433 -3.171 1.00 0.00 80 PRO A O 15
ATOM 29076 N N . ALA A 1 81 ? -5.682 3.950 -1.514 1.00 0.00 81 ALA A N 15
ATOM 29077 C CA . ALA A 1 81 ? -4.533 4.697 -2.021 1.00 0.00 81 ALA A CA 15
ATOM 29078 C C . ALA A 1 81 ? -3.298 3.798 -2.194 1.00 0.00 81 ALA A C 15
ATOM 29079 O O . ALA A 1 81 ? -2.603 3.893 -3.203 1.00 0.00 81 ALA A O 15
ATOM 29086 N N . PHE A 1 82 ? -3.045 2.873 -1.262 1.00 0.00 82 PHE A N 15
ATOM 29087 C CA . PHE A 1 82 ? -1.867 2.011 -1.333 1.00 0.00 82 PHE A CA 15
ATOM 29088 C C . PHE A 1 82 ? -2.013 0.932 -2.418 1.00 0.00 82 PHE A C 15
ATOM 29089 O O . PHE A 1 82 ? -1.057 0.611 -3.123 1.00 0.00 82 PHE A O 15
ATOM 29106 N N . LYS A 1 83 ? -3.244 0.446 -2.633 1.00 0.00 83 LYS A N 15
ATOM 29107 C CA . LYS A 1 83 ? -3.585 -0.409 -3.782 1.00 0.00 83 LYS A CA 15
ATOM 29108 C C . LYS A 1 83 ? -3.373 0.337 -5.105 1.00 0.00 83 LYS A C 15
ATOM 29109 O O . LYS A 1 83 ? -2.749 -0.221 -6.006 1.00 0.00 83 LYS A O 15
ATOM 29128 N N . GLN A 1 84 ? -3.793 1.605 -5.221 1.00 0.00 84 GLN A N 15
ATOM 29129 C CA . GLN A 1 84 ? -3.558 2.402 -6.435 1.00 0.00 84 GLN A CA 15
ATOM 29130 C C . GLN A 1 84 ? -2.064 2.691 -6.647 1.00 0.00 84 GLN A C 15
ATOM 29131 O O . GLN A 1 84 ? -1.589 2.621 -7.777 1.00 0.00 84 GLN A O 15
ATOM 29145 N N . ALA A 1 85 ? -1.302 2.929 -5.576 1.00 0.00 85 ALA A N 15
ATOM 29146 C CA . ALA A 1 85 ? 0.148 3.116 -5.638 1.00 0.00 85 ALA A CA 15
ATOM 29147 C C . ALA A 1 85 ? 0.867 1.913 -6.265 1.00 0.00 85 ALA A C 15
ATOM 29148 O O . ALA A 1 85 ? 1.635 2.071 -7.218 1.00 0.00 85 ALA A O 15
ATOM 29155 N N . VAL A 1 86 ? 0.580 0.705 -5.770 1.00 0.00 86 VAL A N 15
ATOM 29156 C CA . VAL A 1 86 ? 1.228 -0.525 -6.238 1.00 0.00 86 VAL A CA 15
ATOM 29157 C C . VAL A 1 86 ? 0.737 -0.912 -7.630 1.00 0.00 86 VAL A C 15
ATOM 29158 O O . VAL A 1 86 ? 1.514 -1.437 -8.426 1.00 0.00 86 VAL A O 15
ATOM 29171 N N . LYS A 1 87 ? -0.516 -0.583 -7.975 1.00 0.00 87 LYS A N 15
ATOM 29172 C CA . LYS A 1 87 ? -1.071 -0.845 -9.302 1.00 0.00 87 LYS A CA 15
ATOM 29173 C C . LYS A 1 87 ? -0.241 -0.163 -10.401 1.00 0.00 87 LYS A C 15
ATOM 29174 O O . LYS A 1 87 ? 0.107 -0.787 -11.403 1.00 0.00 87 LYS A O 15
ATOM 29193 N N . VAL A 1 88 ? 0.123 1.105 -10.191 1.00 0.00 88 VAL A N 15
ATOM 29194 C CA . VAL A 1 88 ? 0.817 1.946 -11.185 1.00 0.00 88 VAL A CA 15
ATOM 29195 C C . VAL A 1 88 ? 2.254 1.474 -11.418 1.00 0.00 88 VAL A C 15
ATOM 29196 O O . VAL A 1 88 ? 2.732 1.457 -12.552 1.00 0.00 88 VAL A O 15
ATOM 29209 N N . MET A 1 89 ? 2.957 1.063 -10.360 1.00 0.00 89 MET A N 15
ATOM 29210 C CA . MET A 1 89 ? 4.296 0.468 -10.478 1.00 0.00 89 MET A CA 15
ATOM 29211 C C . MET A 1 89 ? 4.268 -0.963 -11.044 1.00 0.00 89 MET A C 15
ATOM 29212 O O . MET A 1 89 ? 5.194 -1.343 -11.756 1.00 0.00 89 MET A O 15
ATOM 29226 N N . GLU A 1 90 ? 3.204 -1.737 -10.809 1.00 0.00 90 GLU A N 15
ATOM 29227 C CA . GLU A 1 90 ? 3.043 -3.086 -11.374 1.00 0.00 90 GLU A CA 15
ATOM 29228 C C . GLU A 1 90 ? 2.789 -3.071 -12.893 1.00 0.00 90 GLU A C 15
ATOM 29229 O O . GLU A 1 90 ? 3.245 -3.965 -13.602 1.00 0.00 90 GLU A O 15
ATOM 29241 N N . GLU A 1 91 ? 2.130 -2.037 -13.423 1.00 0.00 91 GLU A N 15
ATOM 29242 C CA . GLU A 1 91 ? 1.997 -1.845 -14.878 1.00 0.00 91 GLU A CA 15
ATOM 29243 C C . GLU A 1 91 ? 3.347 -1.570 -15.564 1.00 0.00 91 GLU A C 15
ATOM 29244 O O . GLU A 1 91 ? 3.580 -2.026 -16.685 1.00 0.00 91 GLU A O 15
ATOM 29256 N N . GLN A 1 92 ? 4.240 -0.830 -14.896 1.00 0.00 92 GLN A N 15
ATOM 29257 C CA . GLN A 1 92 ? 5.549 -0.443 -15.428 1.00 0.00 92 GLN A CA 15
ATOM 29258 C C . GLN A 1 92 ? 6.604 -1.546 -15.256 1.00 0.00 92 GLN A C 15
ATOM 29259 O O . GLN A 1 92 ? 7.373 -1.823 -16.178 1.00 0.00 92 GLN A O 15
ATOM 29273 N N . GLU A 1 93 ? 6.634 -2.180 -14.082 1.00 0.00 93 GLU A N 15
ATOM 29274 C CA . GLU A 1 93 ? 7.558 -3.267 -13.729 1.00 0.00 93 GLU A CA 15
ATOM 29275 C C . GLU A 1 93 ? 6.784 -4.480 -13.160 1.00 0.00 93 GLU A C 15
ATOM 29276 O O . GLU A 1 93 ? 6.722 -4.671 -11.940 1.00 0.00 93 GLU A O 15
ATOM 29288 N N . PRO A 1 94 ? 6.195 -5.336 -14.019 1.00 0.00 94 PRO A N 15
ATOM 29289 C CA . PRO A 1 94 ? 5.360 -6.456 -13.580 1.00 0.00 94 PRO A CA 15
ATOM 29290 C C . PRO A 1 94 ? 6.174 -7.591 -12.945 1.00 0.00 94 PRO A C 15
ATOM 29291 O O . PRO A 1 94 ? 5.675 -8.283 -12.061 1.00 0.00 94 PRO A O 15
ATOM 29302 N N . ASN A 1 95 ? 7.441 -7.758 -13.333 1.00 0.00 95 ASN A N 15
ATOM 29303 C CA . ASN A 1 95 ? 8.342 -8.787 -12.803 1.00 0.00 95 ASN A CA 15
ATOM 29304 C C . ASN A 1 95 ? 9.261 -8.261 -11.677 1.00 0.00 95 ASN A C 15
ATOM 29305 O O . ASN A 1 95 ? 10.262 -8.901 -11.347 1.00 0.00 95 ASN A O 15
ATOM 29316 N N . ASN A 1 96 ? 8.956 -7.096 -11.090 1.00 0.00 96 ASN A N 15
ATOM 29317 C CA . ASN A 1 96 ? 9.805 -6.476 -10.066 1.00 0.00 96 ASN A CA 15
ATOM 29318 C C . ASN A 1 96 ? 9.732 -7.280 -8.751 1.00 0.00 96 ASN A C 15
ATOM 29319 O O . ASN A 1 96 ? 8.627 -7.425 -8.216 1.00 0.00 96 ASN A O 15
ATOM 29330 N N . PRO A 1 97 ? 10.851 -7.734 -8.163 1.00 0.00 97 PRO A N 15
ATOM 29331 C CA . PRO A 1 97 ? 10.834 -8.385 -6.856 1.00 0.00 97 PRO A CA 15
ATOM 29332 C C . PRO A 1 97 ? 10.269 -7.456 -5.774 1.00 0.00 97 PRO A C 15
ATOM 29333 O O . PRO A 1 97 ? 9.478 -7.891 -4.944 1.00 0.00 97 PRO A O 15
ATOM 29344 N N . GLU A 1 98 ? 10.587 -6.160 -5.817 1.00 0.00 98 GLU A N 15
ATOM 29345 C CA . GLU A 1 98 ? 10.123 -5.192 -4.817 1.00 0.00 98 GLU A CA 15
ATOM 29346 C C . GLU A 1 98 ? 8.643 -4.825 -4.972 1.00 0.00 98 GLU A C 15
ATOM 29347 O O . GLU A 1 98 ? 7.999 -4.508 -3.973 1.00 0.00 98 GLU A O 15
ATOM 29359 N N . VAL A 1 99 ? 8.075 -4.900 -6.186 1.00 0.00 99 VAL A N 15
ATOM 29360 C CA . VAL A 1 99 ? 6.627 -4.730 -6.376 1.00 0.00 99 VAL A CA 15
ATOM 29361 C C . VAL A 1 99 ? 5.903 -6.001 -5.963 1.00 0.00 99 VAL A C 15
ATOM 29362 O O . VAL A 1 99 ? 4.977 -5.928 -5.164 1.00 0.00 99 VAL A O 15
ATOM 29375 N N . GLN A 1 100 ? 6.328 -7.169 -6.460 1.00 0.00 100 GLN A N 15
ATOM 29376 C CA . GLN A 1 100 ? 5.635 -8.430 -6.183 1.00 0.00 100 GLN A CA 15
ATOM 29377 C C . GLN A 1 100 ? 5.678 -8.804 -4.700 1.00 0.00 100 GLN A C 15
ATOM 29378 O O . GLN A 1 100 ? 4.665 -9.252 -4.167 1.00 0.00 100 GLN A O 15
ATOM 29392 N N . GLU A 1 101 ? 6.789 -8.549 -4.003 1.00 0.00 101 GLU A N 15
ATOM 29393 C CA . GLU A 1 101 ? 6.855 -8.808 -2.551 1.00 0.00 101 GLU A CA 15
ATOM 29394 C C . GLU A 1 101 ? 5.886 -7.909 -1.763 1.00 0.00 101 GLU A C 15
ATOM 29395 O O . GLU A 1 101 ? 5.229 -8.375 -0.830 1.00 0.00 101 GLU A O 15
ATOM 29407 N N . LEU A 1 102 ? 5.741 -6.641 -2.164 1.00 0.00 102 LEU A N 15
ATOM 29408 C CA . LEU A 1 102 ? 4.833 -5.683 -1.537 1.00 0.00 102 LEU A CA 15
ATOM 29409 C C . LEU A 1 102 ? 3.361 -5.998 -1.876 1.00 0.00 102 LEU A C 15
ATOM 29410 O O . LEU A 1 102 ? 2.516 -6.061 -0.981 1.00 0.00 102 LEU A O 15
ATOM 29426 N N . LYS A 1 103 ? 3.061 -6.290 -3.150 1.00 0.00 103 LYS A N 15
ATOM 29427 C CA . LYS A 1 103 ? 1.715 -6.646 -3.637 1.00 0.00 103 LYS A CA 15
ATOM 29428 C C . LYS A 1 103 ? 1.203 -7.905 -2.940 1.00 0.00 103 LYS A C 15
ATOM 29429 O O . LYS A 1 103 ? 0.069 -7.921 -2.469 1.00 0.00 103 LYS A O 15
ATOM 29448 N N . LYS A 1 104 ? 2.051 -8.936 -2.823 1.00 0.00 104 LYS A N 15
ATOM 29449 C CA . LYS A 1 104 ? 1.746 -10.174 -2.081 1.00 0.00 104 LYS A CA 15
ATOM 29450 C C . LYS A 1 104 ? 1.529 -9.917 -0.591 1.00 0.00 104 LYS A C 15
ATOM 29451 O O . LYS A 1 104 ? 0.623 -10.511 -0.012 1.00 0.00 104 LYS A O 15
ATOM 29470 N N . ALA A 1 105 ? 2.284 -9.002 0.022 1.00 0.00 105 ALA A N 15
ATOM 29471 C CA . ALA A 1 105 ? 2.071 -8.624 1.420 1.00 0.00 105 ALA A CA 15
ATOM 29472 C C . ALA A 1 105 ? 0.677 -8.002 1.644 1.00 0.00 105 ALA A C 15
ATOM 29473 O O . ALA A 1 105 ? 0.003 -8.370 2.608 1.00 0.00 105 ALA A O 15
ATOM 29480 N N . MET A 1 106 ? 0.214 -7.139 0.729 1.00 0.00 106 MET A N 15
ATOM 29481 C CA . MET A 1 106 ? -1.149 -6.585 0.743 1.00 0.00 106 MET A CA 15
ATOM 29482 C C . MET A 1 106 ? -2.211 -7.647 0.458 1.00 0.00 106 MET A C 15
ATOM 29483 O O . MET A 1 106 ? -3.155 -7.781 1.227 1.00 0.00 106 MET A O 15
ATOM 29497 N N . GLU A 1 107 ? -2.065 -8.413 -0.626 1.00 0.00 107 GLU A N 15
ATOM 29498 C CA . GLU A 1 107 ? -3.013 -9.475 -0.998 1.00 0.00 107 GLU A CA 15
ATOM 29499 C C . GLU A 1 107 ? -3.224 -10.501 0.134 1.00 0.00 107 GLU A C 15
ATOM 29500 O O . GLU A 1 107 ? -4.363 -10.798 0.490 1.00 0.00 107 GLU A O 15
ATOM 29512 N N . GLU A 1 108 ? -2.160 -10.968 0.793 1.00 0.00 108 GLU A N 15
ATOM 29513 C CA . GLU A 1 108 ? -2.273 -11.893 1.932 1.00 0.00 108 GLU A CA 15
ATOM 29514 C C . GLU A 1 108 ? -2.935 -11.250 3.167 1.00 0.00 108 GLU A C 15
ATOM 29515 O O . GLU A 1 108 ? -3.584 -11.952 3.944 1.00 0.00 108 GLU A O 15
ATOM 29527 N N . ALA A 1 109 ? -2.820 -9.928 3.347 1.00 0.00 109 ALA A N 15
ATOM 29528 C CA . ALA A 1 109 ? -3.573 -9.185 4.362 1.00 0.00 109 ALA A CA 15
ATOM 29529 C C . ALA A 1 109 ? -5.057 -8.999 3.977 1.00 0.00 109 ALA A C 15
ATOM 29530 O O . ALA A 1 109 ? -5.941 -9.108 4.828 1.00 0.00 109 ALA A O 15
ATOM 29537 N N . GLU A 1 110 ? -5.349 -8.768 2.694 1.00 0.00 110 GLU A N 15
ATOM 29538 C CA . GLU A 1 110 ? -6.698 -8.550 2.149 1.00 0.00 110 GLU A CA 15
ATOM 29539 C C . GLU A 1 110 ? -7.572 -9.810 2.256 1.00 0.00 110 GLU A C 15
ATOM 29540 O O . GLU A 1 110 ? -8.740 -9.736 2.643 1.00 0.00 110 GLU A O 15
ATOM 29552 N N . ARG A 1 111 ? -6.982 -10.983 1.977 1.00 0.00 111 ARG A N 15
ATOM 29553 C CA . ARG A 1 111 ? -7.613 -12.308 2.168 1.00 0.00 111 ARG A CA 15
ATOM 29554 C C . ARG A 1 111 ? -7.446 -12.864 3.596 1.00 0.00 111 ARG A C 15
ATOM 29555 O O . ARG A 1 111 ? -7.900 -13.972 3.885 1.00 0.00 111 ARG A O 15
ATOM 29576 N N . GLY A 1 112 ? -6.795 -12.112 4.490 1.00 0.00 112 GLY A N 15
ATOM 29577 C CA . GLY A 1 112 ? -6.355 -12.538 5.826 1.00 0.00 112 GLY A CA 15
ATOM 29578 C C . GLY A 1 112 ? -7.385 -12.409 6.959 1.00 0.00 112 GLY A C 15
ATOM 29579 O O . GLY A 1 112 ? -6.993 -12.410 8.126 1.00 0.00 112 GLY A O 15
ATOM 29583 N N . SER A 1 113 ? -8.680 -12.270 6.650 1.00 0.00 113 SER A N 15
ATOM 29584 C CA . SER A 1 113 ? -9.772 -12.213 7.638 1.00 0.00 113 SER A CA 15
ATOM 29585 C C . SER A 1 113 ? -11.055 -12.886 7.131 1.00 0.00 113 SER A C 15
ATOM 29586 O O . SER A 1 113 ? -11.316 -12.930 5.925 1.00 0.00 113 SER A O 15
ATOM 29594 N N . LEU A 1 114 ? -11.868 -13.392 8.066 1.00 0.00 114 LEU A N 15
ATOM 29595 C CA . LEU A 1 114 ? -13.187 -13.994 7.820 1.00 0.00 114 LEU A CA 15
ATOM 29596 C C . LEU A 1 114 ? -14.348 -12.990 8.012 1.00 0.00 114 LEU A C 15
ATOM 29597 O O . LEU A 1 114 ? -15.491 -13.305 7.675 1.00 0.00 114 LEU A O 15
ATOM 29613 N N . GLU A 1 115 ? -14.081 -11.791 8.543 1.00 0.00 115 GLU A N 15
ATOM 29614 C CA . GLU A 1 115 ? -15.073 -10.759 8.860 1.00 0.00 115 GLU A CA 15
ATOM 29615 C C . GLU A 1 115 ? -14.589 -9.359 8.435 1.00 0.00 115 GLU A C 15
ATOM 29616 O O . GLU A 1 115 ? -13.423 -9.001 8.631 1.00 0.00 115 GLU A O 15
ATOM 29628 N N . HIS A 1 116 ? -15.488 -8.556 7.856 1.00 0.00 116 HIS A N 15
ATOM 29629 C CA . HIS A 1 116 ? -15.186 -7.221 7.325 1.00 0.00 116 HIS A CA 15
ATOM 29630 C C . HIS A 1 116 ? -15.465 -6.096 8.340 1.00 0.00 116 HIS A C 15
ATOM 29631 O O . HIS A 1 116 ? -16.408 -6.172 9.133 1.00 0.00 116 HIS A O 15
ATOM 29645 N N . HIS A 1 117 ? -14.669 -5.024 8.277 1.00 0.00 117 HIS A N 15
ATOM 29646 C CA . HIS A 1 117 ? -14.854 -3.783 9.041 1.00 0.00 117 HIS A CA 15
ATOM 29647 C C . HIS A 1 117 ? -14.329 -2.571 8.248 1.00 0.00 117 HIS A C 15
ATOM 29648 O O . HIS A 1 117 ? -13.423 -2.704 7.418 1.00 0.00 117 HIS A O 15
ATOM 29662 N N . HIS A 1 118 ? -14.874 -1.381 8.512 1.00 0.00 118 HIS A N 15
ATOM 29663 C CA . HIS A 1 118 ? -14.425 -0.119 7.913 1.00 0.00 118 HIS A CA 15
ATOM 29664 C C . HIS A 1 118 ? -13.029 0.314 8.408 1.00 0.00 118 HIS A C 15
ATOM 29665 O O . HIS A 1 118 ? -12.574 -0.089 9.482 1.00 0.00 118 HIS A O 15
ATOM 29679 N N . HIS A 1 119 ? -12.370 1.195 7.648 1.00 0.00 119 HIS A N 15
ATOM 29680 C CA . HIS A 1 119 ? -11.099 1.839 8.017 1.00 0.00 119 HIS A CA 15
ATOM 29681 C C . HIS A 1 119 ? -11.279 3.137 8.844 1.00 0.00 119 HIS A C 15
ATOM 29682 O O . HIS A 1 119 ? -10.304 3.834 9.130 1.00 0.00 119 HIS A O 15
ATOM 29696 N N . HIS A 1 120 ? -12.521 3.473 9.212 1.00 0.00 120 HIS A N 15
ATOM 29697 C CA . HIS A 1 120 ? -12.920 4.699 9.914 1.00 0.00 120 HIS A CA 15
ATOM 29698 C C . HIS A 1 120 ? -13.882 4.414 11.086 1.00 0.00 120 HIS A C 15
ATOM 29699 O O . HIS A 1 120 ? -14.535 3.365 11.129 1.00 0.00 120 HIS A O 15
ATOM 29713 N N . HIS A 1 121 ? -13.985 5.369 12.020 1.00 0.00 121 HIS A N 15
ATOM 29714 C CA . HIS A 1 121 ? -14.807 5.299 13.242 1.00 0.00 121 HIS A CA 15
ATOM 29715 C C . HIS A 1 121 ? -15.625 6.587 13.463 1.00 0.00 121 HIS A C 15
ATOM 29716 O O . HIS A 1 121 ? -16.835 6.476 13.771 1.00 0.00 121 HIS A O 15
ATOM 29731 N N . GLY A 1 1 ? -5.049 -16.046 13.509 1.00 0.00 1 GLY A N 16
ATOM 29732 C CA . GLY A 1 1 ? -5.009 -15.045 14.594 1.00 0.00 1 GLY A CA 16
ATOM 29733 C C . GLY A 1 1 ? -3.980 -13.968 14.296 1.00 0.00 1 GLY A C 16
ATOM 29734 O O . GLY A 1 1 ? -2.789 -14.266 14.202 1.00 0.00 1 GLY A O 16
ATOM 29740 N N . ASP A 1 2 ? -4.429 -12.714 14.158 1.00 0.00 2 ASP A N 16
ATOM 29741 C CA . ASP A 1 2 ? -3.608 -11.512 13.904 1.00 0.00 2 ASP A CA 16
ATOM 29742 C C . ASP A 1 2 ? -2.709 -11.572 12.646 1.00 0.00 2 ASP A C 16
ATOM 29743 O O . ASP A 1 2 ? -1.693 -10.881 12.549 1.00 0.00 2 ASP A O 16
ATOM 29752 N N . GLU A 1 3 ? -3.084 -12.371 11.642 1.00 0.00 3 GLU A N 16
ATOM 29753 C CA . GLU A 1 3 ? -2.311 -12.534 10.401 1.00 0.00 3 GLU A CA 16
ATOM 29754 C C . GLU A 1 3 ? -2.179 -11.231 9.596 1.00 0.00 3 GLU A C 16
ATOM 29755 O O . GLU A 1 3 ? -1.089 -10.919 9.126 1.00 0.00 3 GLU A O 16
ATOM 29767 N N . ALA A 1 4 ? -3.235 -10.417 9.496 1.00 0.00 4 ALA A N 16
ATOM 29768 C CA . ALA A 1 4 ? -3.191 -9.130 8.795 1.00 0.00 4 ALA A CA 16
ATOM 29769 C C . ALA A 1 4 ? -2.196 -8.143 9.443 1.00 0.00 4 ALA A C 16
ATOM 29770 O O . ALA A 1 4 ? -1.600 -7.308 8.764 1.00 0.00 4 ALA A O 16
ATOM 29777 N N . GLU A 1 5 ? -1.977 -8.270 10.753 1.00 0.00 5 GLU A N 16
ATOM 29778 C CA . GLU A 1 5 ? -0.974 -7.499 11.498 1.00 0.00 5 GLU A CA 16
ATOM 29779 C C . GLU A 1 5 ? 0.457 -8.027 11.301 1.00 0.00 5 GLU A C 16
ATOM 29780 O O . GLU A 1 5 ? 1.401 -7.235 11.263 1.00 0.00 5 GLU A O 16
ATOM 29792 N N . LYS A 1 6 ? 0.642 -9.341 11.111 1.00 0.00 6 LYS A N 16
ATOM 29793 C CA . LYS A 1 6 ? 1.926 -9.918 10.678 1.00 0.00 6 LYS A CA 16
ATOM 29794 C C . LYS A 1 6 ? 2.306 -9.394 9.288 1.00 0.00 6 LYS A C 16
ATOM 29795 O O . LYS A 1 6 ? 3.403 -8.867 9.115 1.00 0.00 6 LYS A O 16
ATOM 29814 N N . GLN A 1 7 ? 1.388 -9.440 8.319 1.00 0.00 7 GLN A N 16
ATOM 29815 C CA . GLN A 1 7 ? 1.579 -8.874 6.980 1.00 0.00 7 GLN A CA 16
ATOM 29816 C C . GLN A 1 7 ? 1.878 -7.369 6.989 1.00 0.00 7 GLN A C 16
ATOM 29817 O O . GLN A 1 7 ? 2.687 -6.904 6.185 1.00 0.00 7 GLN A O 16
ATOM 29831 N N . ALA A 1 8 ? 1.293 -6.614 7.924 1.00 0.00 8 ALA A N 16
ATOM 29832 C CA . ALA A 1 8 ? 1.643 -5.213 8.105 1.00 0.00 8 ALA A CA 16
ATOM 29833 C C . ALA A 1 8 ? 3.101 -5.012 8.516 1.00 0.00 8 ALA A C 16
ATOM 29834 O O . ALA A 1 8 ? 3.779 -4.188 7.912 1.00 0.00 8 ALA A O 16
ATOM 29841 N N . GLU A 1 9 ? 3.622 -5.809 9.448 1.00 0.00 9 GLU A N 16
ATOM 29842 C CA . GLU A 1 9 ? 5.059 -5.800 9.777 1.00 0.00 9 GLU A CA 16
ATOM 29843 C C . GLU A 1 9 ? 5.938 -6.126 8.550 1.00 0.00 9 GLU A C 16
ATOM 29844 O O . GLU A 1 9 ? 6.953 -5.464 8.324 1.00 0.00 9 GLU A O 16
ATOM 29856 N N . ARG A 1 10 ? 5.518 -7.088 7.713 1.00 0.00 10 ARG A N 16
ATOM 29857 C CA . ARG A 1 10 ? 6.238 -7.532 6.502 1.00 0.00 10 ARG A CA 16
ATOM 29858 C C . ARG A 1 10 ? 6.359 -6.438 5.439 1.00 0.00 10 ARG A C 16
ATOM 29859 O O . ARG A 1 10 ? 7.421 -6.268 4.844 1.00 0.00 10 ARG A O 16
ATOM 29880 N N . ALA A 1 11 ? 5.288 -5.678 5.214 1.00 0.00 11 ALA A N 16
ATOM 29881 C CA . ALA A 1 11 ? 5.301 -4.516 4.324 1.00 0.00 11 ALA A CA 16
ATOM 29882 C C . ALA A 1 11 ? 6.032 -3.304 4.940 1.00 0.00 11 ALA A C 16
ATOM 29883 O O . ALA A 1 11 ? 6.715 -2.568 4.227 1.00 0.00 11 ALA A O 16
ATOM 29890 N N . LEU A 1 12 ? 5.918 -3.118 6.262 1.00 0.00 12 LEU A N 16
ATOM 29891 C CA . LEU A 1 12 ? 6.489 -1.998 7.023 1.00 0.00 12 LEU A CA 16
ATOM 29892 C C . LEU A 1 12 ? 8.022 -1.995 6.935 1.00 0.00 12 LEU A C 16
ATOM 29893 O O . LEU A 1 12 ? 8.634 -0.963 6.658 1.00 0.00 12 LEU A O 16
ATOM 29909 N N . GLU A 1 13 ? 8.653 -3.160 7.086 1.00 0.00 13 GLU A N 16
ATOM 29910 C CA . GLU A 1 13 ? 10.108 -3.281 6.945 1.00 0.00 13 GLU A CA 16
ATOM 29911 C C . GLU A 1 13 ? 10.574 -3.052 5.499 1.00 0.00 13 GLU A C 16
ATOM 29912 O O . GLU A 1 13 ? 11.640 -2.482 5.283 1.00 0.00 13 GLU A O 16
ATOM 29924 N N . LEU A 1 14 ? 9.774 -3.424 4.496 1.00 0.00 14 LEU A N 16
ATOM 29925 C CA . LEU A 1 14 ? 10.144 -3.286 3.088 1.00 0.00 14 LEU A CA 16
ATOM 29926 C C . LEU A 1 14 ? 10.247 -1.802 2.699 1.00 0.00 14 LEU A C 16
ATOM 29927 O O . LEU A 1 14 ? 11.271 -1.366 2.167 1.00 0.00 14 LEU A O 16
ATOM 29943 N N . VAL A 1 15 ? 9.240 -0.995 3.053 1.00 0.00 15 VAL A N 16
ATOM 29944 C CA . VAL A 1 15 ? 9.238 0.454 2.747 1.00 0.00 15 VAL A CA 16
ATOM 29945 C C . VAL A 1 15 ? 10.272 1.239 3.564 1.00 0.00 15 VAL A C 16
ATOM 29946 O O . VAL A 1 15 ? 10.703 2.315 3.145 1.00 0.00 15 VAL A O 16
ATOM 29959 N N . ARG A 1 16 ? 10.720 0.680 4.696 1.00 0.00 16 ARG A N 16
ATOM 29960 C CA . ARG A 1 16 ? 11.829 1.196 5.515 1.00 0.00 16 ARG A CA 16
ATOM 29961 C C . ARG A 1 16 ? 13.191 0.929 4.881 1.00 0.00 16 ARG A C 16
ATOM 29962 O O . ARG A 1 16 ? 14.045 1.817 4.873 1.00 0.00 16 ARG A O 16
ATOM 29983 N N . LYS A 1 17 ? 13.407 -0.283 4.365 1.00 0.00 17 LYS A N 16
ATOM 29984 C CA . LYS A 1 17 ? 14.697 -0.729 3.805 1.00 0.00 17 LYS A CA 16
ATOM 29985 C C . LYS A 1 17 ? 14.924 -0.194 2.394 1.00 0.00 17 LYS A C 16
ATOM 29986 O O . LYS A 1 17 ? 16.063 0.102 2.031 1.00 0.00 17 LYS A O 16
ATOM 30005 N N . SER A 1 18 ? 13.841 -0.020 1.636 1.00 0.00 18 SER A N 16
ATOM 30006 C CA . SER A 1 18 ? 13.844 0.596 0.310 1.00 0.00 18 SER A CA 16
ATOM 30007 C C . SER A 1 18 ? 13.066 1.920 0.307 1.00 0.00 18 SER A C 16
ATOM 30008 O O . SER A 1 18 ? 11.908 1.952 -0.120 1.00 0.00 18 SER A O 16
ATOM 30016 N N . PRO A 1 19 ? 13.680 3.045 0.724 1.00 0.00 19 PRO A N 16
ATOM 30017 C CA . PRO A 1 19 ? 13.035 4.355 0.653 1.00 0.00 19 PRO A CA 16
ATOM 30018 C C . PRO A 1 19 ? 12.786 4.809 -0.795 1.00 0.00 19 PRO A C 16
ATOM 30019 O O . PRO A 1 19 ? 11.858 5.572 -1.037 1.00 0.00 19 PRO A O 16
ATOM 30030 N N . ASP A 1 20 ? 13.537 4.298 -1.779 1.00 0.00 20 ASP A N 16
ATOM 30031 C CA . ASP A 1 20 ? 13.321 4.590 -3.204 1.00 0.00 20 ASP A CA 16
ATOM 30032 C C . ASP A 1 20 ? 12.022 3.948 -3.724 1.00 0.00 20 ASP A C 16
ATOM 30033 O O . ASP A 1 20 ? 11.304 4.556 -4.518 1.00 0.00 20 ASP A O 16
ATOM 30042 N N . LEU A 1 21 ? 11.685 2.754 -3.216 1.00 0.00 21 LEU A N 16
ATOM 30043 C CA . LEU A 1 21 ? 10.413 2.061 -3.460 1.00 0.00 21 LEU A CA 16
ATOM 30044 C C . LEU A 1 21 ? 9.245 2.883 -2.893 1.00 0.00 21 LEU A C 16
ATOM 30045 O O . LEU A 1 21 ? 8.207 3.039 -3.530 1.00 0.00 21 LEU A O 16
ATOM 30061 N N . LEU A 1 22 ? 9.446 3.479 -1.717 1.00 0.00 22 LEU A N 16
ATOM 30062 C CA . LEU A 1 22 ? 8.440 4.318 -1.066 1.00 0.00 22 LEU A CA 16
ATOM 30063 C C . LEU A 1 22 ? 8.255 5.656 -1.802 1.00 0.00 22 LEU A C 16
ATOM 30064 O O . LEU A 1 22 ? 7.126 6.068 -2.063 1.00 0.00 22 LEU A O 16
ATOM 30080 N N . LYS A 1 23 ? 9.355 6.300 -2.210 1.00 0.00 23 LYS A N 16
ATOM 30081 C CA . LYS A 1 23 ? 9.359 7.564 -2.969 1.00 0.00 23 LYS A CA 16
ATOM 30082 C C . LYS A 1 23 ? 8.618 7.477 -4.303 1.00 0.00 23 LYS A C 16
ATOM 30083 O O . LYS A 1 23 ? 8.033 8.468 -4.736 1.00 0.00 23 LYS A O 16
ATOM 30102 N N . LYS A 1 24 ? 8.625 6.312 -4.956 1.00 0.00 24 LYS A N 16
ATOM 30103 C CA . LYS A 1 24 ? 7.768 6.033 -6.119 1.00 0.00 24 LYS A CA 16
ATOM 30104 C C . LYS A 1 24 ? 6.343 5.621 -5.758 1.00 0.00 24 LYS A C 16
ATOM 30105 O O . LYS A 1 24 ? 5.439 5.949 -6.506 1.00 0.00 24 LYS A O 16
ATOM 30124 N N . LEU A 1 25 ? 6.118 4.944 -4.635 1.00 0.00 25 LEU A N 16
ATOM 30125 C CA . LEU A 1 25 ? 4.795 4.440 -4.223 1.00 0.00 25 LEU A CA 16
ATOM 30126 C C . LEU A 1 25 ? 3.774 5.577 -4.079 1.00 0.00 25 LEU A C 16
ATOM 30127 O O . LEU A 1 25 ? 2.761 5.582 -4.782 1.00 0.00 25 LEU A O 16
ATOM 30143 N N . LEU A 1 26 ? 4.060 6.589 -3.247 1.00 0.00 26 LEU A N 16
ATOM 30144 C CA . LEU A 1 26 ? 3.145 7.729 -3.097 1.00 0.00 26 LEU A CA 16
ATOM 30145 C C . LEU A 1 26 ? 2.992 8.496 -4.424 1.00 0.00 26 LEU A C 16
ATOM 30146 O O . LEU A 1 26 ? 1.901 8.945 -4.768 1.00 0.00 26 LEU A O 16
ATOM 30162 N N . GLU A 1 27 ? 4.066 8.587 -5.212 1.00 0.00 27 GLU A N 16
ATOM 30163 C CA . GLU A 1 27 ? 4.101 9.325 -6.470 1.00 0.00 27 GLU A CA 16
ATOM 30164 C C . GLU A 1 27 ? 3.339 8.613 -7.606 1.00 0.00 27 GLU A C 16
ATOM 30165 O O . GLU A 1 27 ? 2.773 9.267 -8.482 1.00 0.00 27 GLU A O 16
ATOM 30177 N N . ALA A 1 28 ? 3.279 7.281 -7.572 1.00 0.00 28 ALA A N 16
ATOM 30178 C CA . ALA A 1 28 ? 2.589 6.441 -8.542 1.00 0.00 28 ALA A CA 16
ATOM 30179 C C . ALA A 1 28 ? 1.064 6.471 -8.335 1.00 0.00 28 ALA A C 16
ATOM 30180 O O . ALA A 1 28 ? 0.322 6.636 -9.301 1.00 0.00 28 ALA A O 16
ATOM 30187 N N . MET A 1 29 ? 0.581 6.397 -7.085 1.00 0.00 29 MET A N 16
ATOM 30188 C CA . MET A 1 29 ? -0.858 6.481 -6.774 1.00 0.00 29 MET A CA 16
ATOM 30189 C C . MET A 1 29 ? -1.508 7.744 -7.357 1.00 0.00 29 MET A C 16
ATOM 30190 O O . MET A 1 29 ? -2.607 7.671 -7.907 1.00 0.00 29 MET A O 16
ATOM 30204 N N . ALA A 1 30 ? -0.816 8.883 -7.279 1.00 0.00 30 ALA A N 16
ATOM 30205 C CA . ALA A 1 30 ? -1.276 10.158 -7.825 1.00 0.00 30 ALA A CA 16
ATOM 30206 C C . ALA A 1 30 ? -1.660 10.089 -9.313 1.00 0.00 30 ALA A C 16
ATOM 30207 O O . ALA A 1 30 ? -2.613 10.747 -9.733 1.00 0.00 30 ALA A O 16
ATOM 30214 N N . GLU A 1 31 ? -0.961 9.269 -10.104 1.00 0.00 31 GLU A N 16
ATOM 30215 C CA . GLU A 1 31 ? -1.238 9.118 -11.535 1.00 0.00 31 GLU A CA 16
ATOM 30216 C C . GLU A 1 31 ? -2.569 8.411 -11.787 1.00 0.00 31 GLU A C 16
ATOM 30217 O O . GLU A 1 31 ? -3.302 8.799 -12.694 1.00 0.00 31 GLU A O 16
ATOM 30229 N N . GLU A 1 32 ? -2.918 7.413 -10.968 1.00 0.00 32 GLU A N 16
ATOM 30230 C CA . GLU A 1 32 ? -4.229 6.771 -11.052 1.00 0.00 32 GLU A CA 16
ATOM 30231 C C . GLU A 1 32 ? -5.324 7.643 -10.433 1.00 0.00 32 GLU A C 16
ATOM 30232 O O . GLU A 1 32 ? -6.368 7.796 -11.064 1.00 0.00 32 GLU A O 16
ATOM 30244 N N . LEU A 1 33 ? -5.098 8.278 -9.272 1.00 0.00 33 LEU A N 16
ATOM 30245 C CA . LEU A 1 33 ? -6.093 9.190 -8.683 1.00 0.00 33 LEU A CA 16
ATOM 30246 C C . LEU A 1 33 ? -6.533 10.290 -9.675 1.00 0.00 33 LEU A C 16
ATOM 30247 O O . LEU A 1 33 ? -7.713 10.639 -9.746 1.00 0.00 33 LEU A O 16
ATOM 30263 N N . LYS A 1 34 ? -5.602 10.804 -10.489 1.00 0.00 34 LYS A N 16
ATOM 30264 C CA . LYS A 1 34 ? -5.876 11.801 -11.539 1.00 0.00 34 LYS A CA 16
ATOM 30265 C C . LYS A 1 34 ? -6.835 11.279 -12.619 1.00 0.00 34 LYS A C 16
ATOM 30266 O O . LYS A 1 34 ? -7.672 12.041 -13.101 1.00 0.00 34 LYS A O 16
ATOM 30285 N N . ARG A 1 35 ? -6.795 9.981 -12.948 1.00 0.00 35 ARG A N 16
ATOM 30286 C CA . ARG A 1 35 ? -7.705 9.328 -13.923 1.00 0.00 35 ARG A CA 16
ATOM 30287 C C . ARG A 1 35 ? -9.143 9.194 -13.420 1.00 0.00 35 ARG A C 16
ATOM 30288 O O . ARG A 1 35 ? -10.072 9.146 -14.225 1.00 0.00 35 ARG A O 16
ATOM 30309 N N . GLN A 1 36 ? -9.332 9.195 -12.099 1.00 0.00 36 GLN A N 16
ATOM 30310 C CA . GLN A 1 36 ? -10.668 9.306 -11.477 1.00 0.00 36 GLN A CA 16
ATOM 30311 C C . GLN A 1 36 ? -11.224 10.747 -11.486 1.00 0.00 36 GLN A C 16
ATOM 30312 O O . GLN A 1 36 ? -12.397 10.966 -11.173 1.00 0.00 36 GLN A O 16
ATOM 30326 N N . GLY A 1 37 ? -10.403 11.730 -11.866 1.00 0.00 37 GLY A N 16
ATOM 30327 C CA . GLY A 1 37 ? -10.779 13.141 -12.021 1.00 0.00 37 GLY A CA 16
ATOM 30328 C C . GLY A 1 37 ? -10.547 14.002 -10.775 1.00 0.00 37 GLY A C 16
ATOM 30329 O O . GLY A 1 37 ? -11.153 15.071 -10.652 1.00 0.00 37 GLY A O 16
ATOM 30333 N N . LYS A 1 38 ? -9.699 13.551 -9.838 1.00 0.00 38 LYS A N 16
ATOM 30334 C CA . LYS A 1 38 ? -9.363 14.295 -8.611 1.00 0.00 38 LYS A CA 16
ATOM 30335 C C . LYS A 1 38 ? -8.568 15.571 -8.892 1.00 0.00 38 LYS A C 16
ATOM 30336 O O . LYS A 1 38 ? -7.916 15.729 -9.927 1.00 0.00 38 LYS A O 16
ATOM 30355 N N . SER A 1 39 ? -8.604 16.457 -7.907 1.00 0.00 39 SER A N 16
ATOM 30356 C CA . SER A 1 39 ? -7.879 17.736 -7.873 1.00 0.00 39 SER A CA 16
ATOM 30357 C C . SER A 1 39 ? -6.452 17.586 -7.331 1.00 0.00 39 SER A C 16
ATOM 30358 O O . SER A 1 39 ? -6.190 16.692 -6.521 1.00 0.00 39 SER A O 16
ATOM 30366 N N . PRO A 1 40 ? -5.525 18.481 -7.725 1.00 0.00 40 PRO A N 16
ATOM 30367 C CA . PRO A 1 40 ? -4.136 18.475 -7.256 1.00 0.00 40 PRO A CA 16
ATOM 30368 C C . PRO A 1 40 ? -4.019 18.567 -5.725 1.00 0.00 40 PRO A C 16
ATOM 30369 O O . PRO A 1 40 ? -3.116 17.965 -5.150 1.00 0.00 40 PRO A O 16
ATOM 30380 N N . ASP A 1 41 ? -4.948 19.252 -5.049 1.00 0.00 41 ASP A N 16
ATOM 30381 C CA . ASP A 1 41 ? -4.988 19.351 -3.584 1.00 0.00 41 ASP A CA 16
ATOM 30382 C C . ASP A 1 41 ? -5.313 18.005 -2.909 1.00 0.00 41 ASP A C 16
ATOM 30383 O O . ASP A 1 41 ? -4.640 17.613 -1.955 1.00 0.00 41 ASP A O 16
ATOM 30392 N N . GLU A 1 42 ? -6.303 17.261 -3.420 1.00 0.00 42 GLU A N 16
ATOM 30393 C CA . GLU A 1 42 ? -6.681 15.942 -2.898 1.00 0.00 42 GLU A CA 16
ATOM 30394 C C . GLU A 1 42 ? -5.584 14.905 -3.162 1.00 0.00 42 GLU A C 16
ATOM 30395 O O . GLU A 1 42 ? -5.290 14.076 -2.301 1.00 0.00 42 GLU A O 16
ATOM 30407 N N . ILE A 1 43 ? -4.938 14.990 -4.330 1.00 0.00 43 ILE A N 16
ATOM 30408 C CA . ILE A 1 43 ? -3.803 14.142 -4.702 1.00 0.00 43 ILE A CA 16
ATOM 30409 C C . ILE A 1 43 ? -2.608 14.421 -3.784 1.00 0.00 43 ILE A C 16
ATOM 30410 O O . ILE A 1 43 ? -2.047 13.492 -3.206 1.00 0.00 43 ILE A O 16
ATOM 30426 N N . GLN A 1 44 ? -2.239 15.693 -3.600 1.00 0.00 44 GLN A N 16
ATOM 30427 C CA . GLN A 1 44 ? -1.121 16.085 -2.740 1.00 0.00 44 GLN A CA 16
ATOM 30428 C C . GLN A 1 44 ? -1.344 15.636 -1.288 1.00 0.00 44 GLN A C 16
ATOM 30429 O O . GLN A 1 44 ? -0.428 15.107 -0.653 1.00 0.00 44 GLN A O 16
ATOM 30443 N N . LYS A 1 45 ? -2.573 15.794 -0.782 1.00 0.00 45 LYS A N 16
ATOM 30444 C CA . LYS A 1 45 ? -2.977 15.290 0.533 1.00 0.00 45 LYS A CA 16
ATOM 30445 C C . LYS A 1 45 ? -2.854 13.770 0.599 1.00 0.00 45 LYS A C 16
ATOM 30446 O O . LYS A 1 45 ? -2.220 13.271 1.522 1.00 0.00 45 LYS A O 16
ATOM 30465 N N . ALA A 1 46 ? -3.350 13.031 -0.396 1.00 0.00 46 ALA A N 16
ATOM 30466 C CA . ALA A 1 46 ? -3.235 11.571 -0.436 1.00 0.00 46 ALA A CA 16
ATOM 30467 C C . ALA A 1 46 ? -1.771 11.090 -0.398 1.00 0.00 46 ALA A C 16
ATOM 30468 O O . ALA A 1 46 ? -1.459 10.155 0.342 1.00 0.00 46 ALA A O 16
ATOM 30475 N N . LYS A 1 47 ? -0.850 11.741 -1.131 1.00 0.00 47 LYS A N 16
ATOM 30476 C CA . LYS A 1 47 ? 0.591 11.435 -1.061 1.00 0.00 47 LYS A CA 16
ATOM 30477 C C . LYS A 1 47 ? 1.140 11.598 0.359 1.00 0.00 47 LYS A C 16
ATOM 30478 O O . LYS A 1 47 ? 1.797 10.689 0.866 1.00 0.00 47 LYS A O 16
ATOM 30497 N N . ASP A 1 48 ? 0.807 12.697 1.034 1.00 0.00 48 ASP A N 16
ATOM 30498 C CA . ASP A 1 48 ? 1.192 12.909 2.435 1.00 0.00 48 ASP A CA 16
ATOM 30499 C C . ASP A 1 48 ? 0.512 11.947 3.416 1.00 0.00 48 ASP A C 16
ATOM 30500 O O . ASP A 1 48 ? 1.140 11.582 4.402 1.00 0.00 48 ASP A O 16
ATOM 30509 N N . GLU A 1 49 ? -0.711 11.479 3.161 1.00 0.00 49 GLU A N 16
ATOM 30510 C CA . GLU A 1 49 ? -1.396 10.502 4.026 1.00 0.00 49 GLU A CA 16
ATOM 30511 C C . GLU A 1 49 ? -0.654 9.158 4.036 1.00 0.00 49 GLU A C 16
ATOM 30512 O O . GLU A 1 49 ? -0.440 8.578 5.097 1.00 0.00 49 GLU A O 16
ATOM 30524 N N . VAL A 1 50 ? -0.186 8.693 2.875 1.00 0.00 50 VAL A N 16
ATOM 30525 C CA . VAL A 1 50 ? 0.611 7.454 2.758 1.00 0.00 50 VAL A CA 16
ATOM 30526 C C . VAL A 1 50 ? 1.981 7.650 3.416 1.00 0.00 50 VAL A C 16
ATOM 30527 O O . VAL A 1 50 ? 2.398 6.845 4.249 1.00 0.00 50 VAL A O 16
ATOM 30540 N N . LYS A 1 51 ? 2.654 8.759 3.089 1.00 0.00 51 LYS A N 16
ATOM 30541 C CA . LYS A 1 51 ? 3.976 9.150 3.604 1.00 0.00 51 LYS A CA 16
ATOM 30542 C C . LYS A 1 51 ? 3.980 9.262 5.124 1.00 0.00 51 LYS A C 16
ATOM 30543 O O . LYS A 1 51 ? 4.801 8.642 5.786 1.00 0.00 51 LYS A O 16
ATOM 30562 N N . THR A 1 52 ? 3.042 10.015 5.694 1.00 0.00 52 THR A N 16
ATOM 30563 C CA . THR A 1 52 ? 2.993 10.262 7.143 1.00 0.00 52 THR A CA 16
ATOM 30564 C C . THR A 1 52 ? 2.639 8.987 7.906 1.00 0.00 52 THR A C 16
ATOM 30565 O O . THR A 1 52 ? 3.197 8.730 8.972 1.00 0.00 52 THR A O 16
ATOM 30576 N N . LYS A 1 53 ? 1.810 8.112 7.320 1.00 0.00 53 LYS A N 16
ATOM 30577 C CA . LYS A 1 53 ? 1.507 6.793 7.889 1.00 0.00 53 LYS A CA 16
ATOM 30578 C C . LYS A 1 53 ? 2.734 5.883 7.959 1.00 0.00 53 LYS A C 16
ATOM 30579 O O . LYS A 1 53 ? 3.008 5.345 9.032 1.00 0.00 53 LYS A O 16
ATOM 30598 N N . VAL A 1 54 ? 3.508 5.743 6.877 1.00 0.00 54 VAL A N 16
ATOM 30599 C CA . VAL A 1 54 ? 4.747 4.938 6.921 1.00 0.00 54 VAL A CA 16
ATOM 30600 C C . VAL A 1 54 ? 5.813 5.579 7.810 1.00 0.00 54 VAL A C 16
ATOM 30601 O O . VAL A 1 54 ? 6.492 4.872 8.547 1.00 0.00 54 VAL A O 16
ATOM 30614 N N . GLU A 1 55 ? 5.928 6.909 7.821 1.00 0.00 55 GLU A N 16
ATOM 30615 C CA . GLU A 1 55 ? 6.895 7.623 8.656 1.00 0.00 55 GLU A CA 16
ATOM 30616 C C . GLU A 1 55 ? 6.614 7.410 10.148 1.00 0.00 55 GLU A C 16
ATOM 30617 O O . GLU A 1 55 ? 7.512 7.005 10.885 1.00 0.00 55 GLU A O 16
ATOM 30629 N N . GLN A 1 56 ? 5.367 7.601 10.593 1.00 0.00 56 GLN A N 16
ATOM 30630 C CA . GLN A 1 56 ? 4.988 7.353 11.987 1.00 0.00 56 GLN A CA 16
ATOM 30631 C C . GLN A 1 56 ? 5.084 5.867 12.360 1.00 0.00 56 GLN A C 16
ATOM 30632 O O . GLN A 1 56 ? 5.452 5.555 13.490 1.00 0.00 56 GLN A O 16
ATOM 30646 N N . ALA A 1 57 ? 4.842 4.942 11.424 1.00 0.00 57 ALA A N 16
ATOM 30647 C CA . ALA A 1 57 ? 5.045 3.517 11.669 1.00 0.00 57 ALA A CA 16
ATOM 30648 C C . ALA A 1 57 ? 6.532 3.185 11.882 1.00 0.00 57 ALA A C 16
ATOM 30649 O O . ALA A 1 57 ? 6.898 2.537 12.861 1.00 0.00 57 ALA A O 16
ATOM 30656 N N . ILE A 1 58 ? 7.418 3.668 11.010 1.00 0.00 58 ILE A N 16
ATOM 30657 C CA . ILE A 1 58 ? 8.858 3.395 11.103 1.00 0.00 58 ILE A CA 16
ATOM 30658 C C . ILE A 1 58 ? 9.455 4.052 12.357 1.00 0.00 58 ILE A C 16
ATOM 30659 O O . ILE A 1 58 ? 10.258 3.427 13.050 1.00 0.00 58 ILE A O 16
ATOM 30675 N N . ARG A 1 59 ? 9.016 5.268 12.717 1.00 0.00 59 ARG A N 16
ATOM 30676 C CA . ARG A 1 59 ? 9.402 5.951 13.970 1.00 0.00 59 ARG A CA 16
ATOM 30677 C C . ARG A 1 59 ? 9.098 5.138 15.224 1.00 0.00 59 ARG A C 16
ATOM 30678 O O . ARG A 1 59 ? 9.839 5.240 16.199 1.00 0.00 59 ARG A O 16
ATOM 30699 N N . GLU A 1 60 ? 8.043 4.330 15.210 1.00 0.00 60 GLU A N 16
ATOM 30700 C CA . GLU A 1 60 ? 7.711 3.399 16.279 1.00 0.00 60 GLU A CA 16
ATOM 30701 C C . GLU A 1 60 ? 8.600 2.155 16.239 1.00 0.00 60 GLU A C 16
ATOM 30702 O O . GLU A 1 60 ? 9.231 1.829 17.240 1.00 0.00 60 GLU A O 16
ATOM 30714 N N . TRP A 1 61 ? 8.755 1.495 15.086 1.00 0.00 61 TRP A N 16
ATOM 30715 C CA . TRP A 1 61 ? 9.618 0.303 15.000 1.00 0.00 61 TRP A CA 16
ATOM 30716 C C . TRP A 1 61 ? 11.054 0.600 15.455 1.00 0.00 61 TRP A C 16
ATOM 30717 O O . TRP A 1 61 ? 11.645 -0.173 16.213 1.00 0.00 61 TRP A O 16
ATOM 30738 N N . LYS A 1 62 ? 11.594 1.760 15.074 1.00 0.00 62 LYS A N 16
ATOM 30739 C CA . LYS A 1 62 ? 12.974 2.150 15.392 1.00 0.00 62 LYS A CA 16
ATOM 30740 C C . LYS A 1 62 ? 13.226 2.367 16.890 1.00 0.00 62 LYS A C 16
ATOM 30741 O O . LYS A 1 62 ? 14.352 2.171 17.346 1.00 0.00 62 LYS A O 16
ATOM 30760 N N . GLN A 1 63 ? 12.191 2.728 17.657 1.00 0.00 63 GLN A N 16
ATOM 30761 C CA . GLN A 1 63 ? 12.238 2.822 19.125 1.00 0.00 63 GLN A CA 16
ATOM 30762 C C . GLN A 1 63 ? 11.856 1.501 19.825 1.00 0.00 63 GLN A C 16
ATOM 30763 O O . GLN A 1 63 ? 11.632 1.466 21.037 1.00 0.00 63 GLN A O 16
ATOM 30777 N N . GLY A 1 64 ? 11.785 0.408 19.057 1.00 0.00 64 GLY A N 16
ATOM 30778 C CA . GLY A 1 64 ? 11.451 -0.944 19.519 1.00 0.00 64 GLY A CA 16
ATOM 30779 C C . GLY A 1 64 ? 9.949 -1.240 19.543 1.00 0.00 64 GLY A C 16
ATOM 30780 O O . GLY A 1 64 ? 9.539 -2.278 20.065 1.00 0.00 64 GLY A O 16
ATOM 30784 N N . ASN A 1 65 ? 9.119 -0.353 18.984 1.00 0.00 65 ASN A N 16
ATOM 30785 C CA . ASN A 1 65 ? 7.653 -0.445 19.023 1.00 0.00 65 ASN A CA 16
ATOM 30786 C C . ASN A 1 65 ? 7.098 -1.098 17.738 1.00 0.00 65 ASN A C 16
ATOM 30787 O O . ASN A 1 65 ? 6.274 -0.531 17.017 1.00 0.00 65 ASN A O 16
ATOM 30798 N N . GLU A 1 66 ? 7.541 -2.329 17.460 1.00 0.00 66 GLU A N 16
ATOM 30799 C CA . GLU A 1 66 ? 7.057 -3.165 16.343 1.00 0.00 66 GLU A CA 16
ATOM 30800 C C . GLU A 1 66 ? 5.531 -3.263 16.318 1.00 0.00 66 GLU A C 16
ATOM 30801 O O . GLU A 1 66 ? 4.911 -3.209 15.259 1.00 0.00 66 GLU A O 16
ATOM 30813 N N . GLU A 1 67 ? 4.942 -3.396 17.506 1.00 0.00 67 GLU A N 16
ATOM 30814 C CA . GLU A 1 67 ? 3.502 -3.539 17.765 1.00 0.00 67 GLU A CA 16
ATOM 30815 C C . GLU A 1 67 ? 2.685 -2.291 17.374 1.00 0.00 67 GLU A C 16
ATOM 30816 O O . GLU A 1 67 ? 1.528 -2.409 16.968 1.00 0.00 67 GLU A O 16
ATOM 30828 N N . GLN A 1 68 ? 3.263 -1.092 17.469 1.00 0.00 68 GLN A N 16
ATOM 30829 C CA . GLN A 1 68 ? 2.643 0.151 16.989 1.00 0.00 68 GLN A CA 16
ATOM 30830 C C . GLN A 1 68 ? 2.865 0.371 15.486 1.00 0.00 68 GLN A C 16
ATOM 30831 O O . GLN A 1 68 ? 1.944 0.762 14.769 1.00 0.00 68 GLN A O 16
ATOM 30845 N N . ALA A 1 69 ? 4.065 0.051 14.993 1.00 0.00 69 ALA A N 16
ATOM 30846 C CA . ALA A 1 69 ? 4.454 0.224 13.596 1.00 0.00 69 ALA A CA 16
ATOM 30847 C C . ALA A 1 69 ? 3.552 -0.597 12.662 1.00 0.00 69 ALA A C 16
ATOM 30848 O O . ALA A 1 69 ? 3.028 -0.085 11.670 1.00 0.00 69 ALA A O 16
ATOM 30855 N N . ARG A 1 70 ? 3.298 -1.864 13.031 1.00 0.00 70 ARG A N 16
ATOM 30856 C CA . ARG A 1 70 ? 2.373 -2.744 12.300 1.00 0.00 70 ARG A CA 16
ATOM 30857 C C . ARG A 1 70 ? 0.954 -2.179 12.227 1.00 0.00 70 ARG A C 16
ATOM 30858 O O . ARG A 1 70 ? 0.293 -2.359 11.212 1.00 0.00 70 ARG A O 16
ATOM 30879 N N . LYS A 1 71 ? 0.480 -1.470 13.259 1.00 0.00 71 LYS A N 16
ATOM 30880 C CA . LYS A 1 71 ? -0.895 -0.949 13.274 1.00 0.00 71 LYS A CA 16
ATOM 30881 C C . LYS A 1 71 ? -1.041 0.260 12.362 1.00 0.00 71 LYS A C 16
ATOM 30882 O O . LYS A 1 71 ? -2.015 0.323 11.623 1.00 0.00 71 LYS A O 16
ATOM 30901 N N . ASP A 1 72 ? -0.055 1.154 12.321 1.00 0.00 72 ASP A N 16
ATOM 30902 C CA . ASP A 1 72 ? -0.064 2.275 11.375 1.00 0.00 72 ASP A CA 16
ATOM 30903 C C . ASP A 1 72 ? 0.112 1.819 9.913 1.00 0.00 72 ASP A C 16
ATOM 30904 O O . ASP A 1 72 ? -0.604 2.305 9.034 1.00 0.00 72 ASP A O 16
ATOM 30913 N N . MET A 1 73 ? 0.977 0.831 9.641 1.00 0.00 73 MET A N 16
ATOM 30914 C CA . MET A 1 73 ? 1.097 0.233 8.303 1.00 0.00 73 MET A CA 16
ATOM 30915 C C . MET A 1 73 ? -0.161 -0.552 7.889 1.00 0.00 73 MET A C 16
ATOM 30916 O O . MET A 1 73 ? -0.553 -0.521 6.722 1.00 0.00 73 MET A O 16
ATOM 30930 N N . ARG A 1 74 ? -0.849 -1.216 8.829 1.00 0.00 74 ARG A N 16
ATOM 30931 C CA . ARG A 1 74 ? -2.118 -1.915 8.554 1.00 0.00 74 ARG A CA 16
ATOM 30932 C C . ARG A 1 74 ? -3.174 -0.972 7.960 1.00 0.00 74 ARG A C 16
ATOM 30933 O O . ARG A 1 74 ? -3.845 -1.354 7.002 1.00 0.00 74 ARG A O 16
ATOM 30954 N N . LYS A 1 75 ? -3.283 0.272 8.451 1.00 0.00 75 LYS A N 16
ATOM 30955 C CA . LYS A 1 75 ? -4.250 1.260 7.915 1.00 0.00 75 LYS A CA 16
ATOM 30956 C C . LYS A 1 75 ? -3.949 1.636 6.460 1.00 0.00 75 LYS A C 16
ATOM 30957 O O . LYS A 1 75 ? -4.867 1.834 5.667 1.00 0.00 75 LYS A O 16
ATOM 30976 N N . VAL A 1 76 ? -2.668 1.675 6.102 1.00 0.00 76 VAL A N 16
ATOM 30977 C CA . VAL A 1 76 ? -2.185 1.887 4.725 1.00 0.00 76 VAL A CA 16
ATOM 30978 C C . VAL A 1 76 ? -2.485 0.682 3.836 1.00 0.00 76 VAL A C 16
ATOM 30979 O O . VAL A 1 76 ? -3.019 0.859 2.747 1.00 0.00 76 VAL A O 16
ATOM 30992 N N . LEU A 1 77 ? -2.233 -0.543 4.302 1.00 0.00 77 LEU A N 16
ATOM 30993 C CA . LEU A 1 77 ? -2.470 -1.761 3.513 1.00 0.00 77 LEU A CA 16
ATOM 30994 C C . LEU A 1 77 ? -3.951 -1.993 3.178 1.00 0.00 77 LEU A C 16
ATOM 30995 O O . LEU A 1 77 ? -4.257 -2.511 2.102 1.00 0.00 77 LEU A O 16
ATOM 31011 N N . LYS A 1 78 ? -4.871 -1.576 4.060 1.00 0.00 78 LYS A N 16
ATOM 31012 C CA . LYS A 1 78 ? -6.321 -1.625 3.802 1.00 0.00 78 LYS A CA 16
ATOM 31013 C C . LYS A 1 78 ? -6.838 -0.388 3.067 1.00 0.00 78 LYS A C 16
ATOM 31014 O O . LYS A 1 78 ? -7.887 -0.463 2.426 1.00 0.00 78 LYS A O 16
ATOM 31033 N N . SER A 1 79 ? -6.101 0.724 3.113 1.00 0.00 79 SER A N 16
ATOM 31034 C CA . SER A 1 79 ? -6.460 1.952 2.390 1.00 0.00 79 SER A CA 16
ATOM 31035 C C . SER A 1 79 ? -6.377 1.753 0.869 1.00 0.00 79 SER A C 16
ATOM 31036 O O . SER A 1 79 ? -5.419 1.148 0.373 1.00 0.00 79 SER A O 16
ATOM 31044 N N . PRO A 1 80 ? -7.363 2.250 0.098 1.00 0.00 80 PRO A N 16
ATOM 31045 C CA . PRO A 1 80 ? -7.437 1.992 -1.335 1.00 0.00 80 PRO A CA 16
ATOM 31046 C C . PRO A 1 80 ? -6.316 2.704 -2.093 1.00 0.00 80 PRO A C 16
ATOM 31047 O O . PRO A 1 80 ? -5.798 2.147 -3.057 1.00 0.00 80 PRO A O 16
ATOM 31058 N N . ALA A 1 81 ? -5.865 3.870 -1.615 1.00 0.00 81 ALA A N 16
ATOM 31059 C CA . ALA A 1 81 ? -4.770 4.631 -2.216 1.00 0.00 81 ALA A CA 16
ATOM 31060 C C . ALA A 1 81 ? -3.483 3.800 -2.352 1.00 0.00 81 ALA A C 16
ATOM 31061 O O . ALA A 1 81 ? -2.792 3.882 -3.367 1.00 0.00 81 ALA A O 16
ATOM 31068 N N . PHE A 1 82 ? -3.181 2.947 -1.368 1.00 0.00 82 PHE A N 16
ATOM 31069 C CA . PHE A 1 82 ? -1.975 2.125 -1.398 1.00 0.00 82 PHE A CA 16
ATOM 31070 C C . PHE A 1 82 ? -2.080 0.996 -2.433 1.00 0.00 82 PHE A C 16
ATOM 31071 O O . PHE A 1 82 ? -1.100 0.656 -3.098 1.00 0.00 82 PHE A O 16
ATOM 31088 N N . LYS A 1 83 ? -3.293 0.467 -2.650 1.00 0.00 83 LYS A N 16
ATOM 31089 C CA . LYS A 1 83 ? -3.563 -0.433 -3.781 1.00 0.00 83 LYS A CA 16
ATOM 31090 C C . LYS A 1 83 ? -3.381 0.294 -5.118 1.00 0.00 83 LYS A C 16
ATOM 31091 O O . LYS A 1 83 ? -2.812 -0.302 -6.030 1.00 0.00 83 LYS A O 16
ATOM 31110 N N . GLN A 1 84 ? -3.751 1.577 -5.233 1.00 0.00 84 GLN A N 16
ATOM 31111 C CA . GLN A 1 84 ? -3.498 2.347 -6.462 1.00 0.00 84 GLN A CA 16
ATOM 31112 C C . GLN A 1 84 ? -1.994 2.558 -6.685 1.00 0.00 84 GLN A C 16
ATOM 31113 O O . GLN A 1 84 ? -1.513 2.362 -7.798 1.00 0.00 84 GLN A O 16
ATOM 31127 N N . ALA A 1 85 ? -1.226 2.828 -5.625 1.00 0.00 85 ALA A N 16
ATOM 31128 C CA . ALA A 1 85 ? 0.231 2.946 -5.697 1.00 0.00 85 ALA A CA 16
ATOM 31129 C C . ALA A 1 85 ? 0.906 1.679 -6.251 1.00 0.00 85 ALA A C 16
ATOM 31130 O O . ALA A 1 85 ? 1.635 1.744 -7.245 1.00 0.00 85 ALA A O 16
ATOM 31137 N N . VAL A 1 86 ? 0.625 0.519 -5.644 1.00 0.00 86 VAL A N 16
ATOM 31138 C CA . VAL A 1 86 ? 1.217 -0.763 -6.054 1.00 0.00 86 VAL A CA 16
ATOM 31139 C C . VAL A 1 86 ? 0.710 -1.185 -7.435 1.00 0.00 86 VAL A C 16
ATOM 31140 O O . VAL A 1 86 ? 1.468 -1.764 -8.210 1.00 0.00 86 VAL A O 16
ATOM 31153 N N . LYS A 1 87 ? -0.531 -0.839 -7.804 1.00 0.00 87 LYS A N 16
ATOM 31154 C CA . LYS A 1 87 ? -1.065 -1.149 -9.134 1.00 0.00 87 LYS A CA 16
ATOM 31155 C C . LYS A 1 87 ? -0.327 -0.381 -10.239 1.00 0.00 87 LYS A C 16
ATOM 31156 O O . LYS A 1 87 ? 0.077 -0.980 -11.235 1.00 0.00 87 LYS A O 16
ATOM 31175 N N . VAL A 1 88 ? -0.091 0.921 -10.049 1.00 0.00 88 VAL A N 16
ATOM 31176 C CA . VAL A 1 88 ? 0.574 1.786 -11.042 1.00 0.00 88 VAL A CA 16
ATOM 31177 C C . VAL A 1 88 ? 2.025 1.351 -11.264 1.00 0.00 88 VAL A C 16
ATOM 31178 O O . VAL A 1 88 ? 2.501 1.325 -12.399 1.00 0.00 88 VAL A O 16
ATOM 31191 N N . MET A 1 89 ? 2.738 0.984 -10.197 1.00 0.00 89 MET A N 16
ATOM 31192 C CA . MET A 1 89 ? 4.109 0.466 -10.309 1.00 0.00 89 MET A CA 16
ATOM 31193 C C . MET A 1 89 ? 4.170 -0.974 -10.857 1.00 0.00 89 MET A C 16
ATOM 31194 O O . MET A 1 89 ? 5.098 -1.291 -11.594 1.00 0.00 89 MET A O 16
ATOM 31208 N N . GLU A 1 90 ? 3.182 -1.835 -10.578 1.00 0.00 90 GLU A N 16
ATOM 31209 C CA . GLU A 1 90 ? 3.119 -3.202 -11.125 1.00 0.00 90 GLU A CA 16
ATOM 31210 C C . GLU A 1 90 ? 2.807 -3.223 -12.632 1.00 0.00 90 GLU A C 16
ATOM 31211 O O . GLU A 1 90 ? 3.315 -4.078 -13.354 1.00 0.00 90 GLU A O 16
ATOM 31223 N N . GLU A 1 91 ? 2.038 -2.257 -13.143 1.00 0.00 91 GLU A N 16
ATOM 31224 C CA . GLU A 1 91 ? 1.831 -2.089 -14.590 1.00 0.00 91 GLU A CA 16
ATOM 31225 C C . GLU A 1 91 ? 3.134 -1.749 -15.339 1.00 0.00 91 GLU A C 16
ATOM 31226 O O . GLU A 1 91 ? 3.321 -2.175 -16.482 1.00 0.00 91 GLU A O 16
ATOM 31238 N N . GLN A 1 92 ? 4.039 -1.000 -14.700 1.00 0.00 92 GLN A N 16
ATOM 31239 C CA . GLN A 1 92 ? 5.316 -0.574 -15.279 1.00 0.00 92 GLN A CA 16
ATOM 31240 C C . GLN A 1 92 ? 6.440 -1.598 -15.068 1.00 0.00 92 GLN A C 16
ATOM 31241 O O . GLN A 1 92 ? 7.240 -1.842 -15.973 1.00 0.00 92 GLN A O 16
ATOM 31255 N N . GLU A 1 93 ? 6.500 -2.205 -13.880 1.00 0.00 93 GLU A N 16
ATOM 31256 C CA . GLU A 1 93 ? 7.516 -3.175 -13.461 1.00 0.00 93 GLU A CA 16
ATOM 31257 C C . GLU A 1 93 ? 6.839 -4.464 -12.933 1.00 0.00 93 GLU A C 16
ATOM 31258 O O . GLU A 1 93 ? 6.830 -4.721 -11.723 1.00 0.00 93 GLU A O 16
ATOM 31270 N N . PRO A 1 94 ? 6.261 -5.306 -13.812 1.00 0.00 94 PRO A N 16
ATOM 31271 C CA . PRO A 1 94 ? 5.488 -6.481 -13.399 1.00 0.00 94 PRO A CA 16
ATOM 31272 C C . PRO A 1 94 ? 6.359 -7.582 -12.783 1.00 0.00 94 PRO A C 16
ATOM 31273 O O . PRO A 1 94 ? 5.900 -8.315 -11.911 1.00 0.00 94 PRO A O 16
ATOM 31284 N N . ASN A 1 95 ? 7.632 -7.674 -13.181 1.00 0.00 95 ASN A N 16
ATOM 31285 C CA . ASN A 1 95 ? 8.591 -8.659 -12.676 1.00 0.00 95 ASN A CA 16
ATOM 31286 C C . ASN A 1 95 ? 9.484 -8.104 -11.544 1.00 0.00 95 ASN A C 16
ATOM 31287 O O . ASN A 1 95 ? 10.507 -8.709 -11.219 1.00 0.00 95 ASN A O 16
ATOM 31298 N N . ASN A 1 96 ? 9.133 -6.956 -10.943 1.00 0.00 96 ASN A N 16
ATOM 31299 C CA . ASN A 1 96 ? 9.967 -6.329 -9.915 1.00 0.00 96 ASN A CA 16
ATOM 31300 C C . ASN A 1 96 ? 9.931 -7.159 -8.615 1.00 0.00 96 ASN A C 16
ATOM 31301 O O . ASN A 1 96 ? 8.840 -7.330 -8.060 1.00 0.00 96 ASN A O 16
ATOM 31312 N N . PRO A 1 97 ? 11.068 -7.616 -8.061 1.00 0.00 97 PRO A N 16
ATOM 31313 C CA . PRO A 1 97 ? 11.081 -8.311 -6.775 1.00 0.00 97 PRO A CA 16
ATOM 31314 C C . PRO A 1 97 ? 10.516 -7.428 -5.655 1.00 0.00 97 PRO A C 16
ATOM 31315 O O . PRO A 1 97 ? 9.764 -7.904 -4.813 1.00 0.00 97 PRO A O 16
ATOM 31326 N N . GLU A 1 98 ? 10.795 -6.123 -5.680 1.00 0.00 98 GLU A N 16
ATOM 31327 C CA . GLU A 1 98 ? 10.339 -5.180 -4.653 1.00 0.00 98 GLU A CA 16
ATOM 31328 C C . GLU A 1 98 ? 8.844 -4.850 -4.761 1.00 0.00 98 GLU A C 16
ATOM 31329 O O . GLU A 1 98 ? 8.202 -4.627 -3.735 1.00 0.00 98 GLU A O 16
ATOM 31341 N N . VAL A 1 99 ? 8.259 -4.867 -5.968 1.00 0.00 99 VAL A N 16
ATOM 31342 C CA . VAL A 1 99 ? 6.807 -4.700 -6.132 1.00 0.00 99 VAL A CA 16
ATOM 31343 C C . VAL A 1 99 ? 6.093 -5.986 -5.757 1.00 0.00 99 VAL A C 16
ATOM 31344 O O . VAL A 1 99 ? 5.150 -5.934 -4.980 1.00 0.00 99 VAL A O 16
ATOM 31357 N N . GLN A 1 100 ? 6.552 -7.140 -6.248 1.00 0.00 100 GLN A N 16
ATOM 31358 C CA . GLN A 1 100 ? 5.921 -8.426 -5.934 1.00 0.00 100 GLN A CA 16
ATOM 31359 C C . GLN A 1 100 ? 5.975 -8.744 -4.438 1.00 0.00 100 GLN A C 16
ATOM 31360 O O . GLN A 1 100 ? 4.975 -9.190 -3.878 1.00 0.00 100 GLN A O 16
ATOM 31374 N N . GLU A 1 101 ? 7.089 -8.449 -3.764 1.00 0.00 101 GLU A N 16
ATOM 31375 C CA . GLU A 1 101 ? 7.199 -8.703 -2.316 1.00 0.00 101 GLU A CA 16
ATOM 31376 C C . GLU A 1 101 ? 6.283 -7.783 -1.490 1.00 0.00 101 GLU A C 16
ATOM 31377 O O . GLU A 1 101 ? 5.744 -8.218 -0.471 1.00 0.00 101 GLU A O 16
ATOM 31389 N N . LEU A 1 102 ? 6.043 -6.545 -1.946 1.00 0.00 102 LEU A N 16
ATOM 31390 C CA . LEU A 1 102 ? 5.079 -5.633 -1.332 1.00 0.00 102 LEU A CA 16
ATOM 31391 C C . LEU A 1 102 ? 3.632 -6.070 -1.639 1.00 0.00 102 LEU A C 16
ATOM 31392 O O . LEU A 1 102 ? 2.851 -6.323 -0.723 1.00 0.00 102 LEU A O 16
ATOM 31408 N N . LYS A 1 103 ? 3.296 -6.240 -2.925 1.00 0.00 103 LYS A N 16
ATOM 31409 C CA . LYS A 1 103 ? 1.957 -6.567 -3.454 1.00 0.00 103 LYS A CA 16
ATOM 31410 C C . LYS A 1 103 ? 1.407 -7.835 -2.832 1.00 0.00 103 LYS A C 16
ATOM 31411 O O . LYS A 1 103 ? 0.280 -7.827 -2.348 1.00 0.00 103 LYS A O 16
ATOM 31430 N N . LYS A 1 104 ? 2.204 -8.906 -2.809 1.00 0.00 104 LYS A N 16
ATOM 31431 C CA . LYS A 1 104 ? 1.795 -10.221 -2.304 1.00 0.00 104 LYS A CA 16
ATOM 31432 C C . LYS A 1 104 ? 1.598 -10.212 -0.787 1.00 0.00 104 LYS A C 16
ATOM 31433 O O . LYS A 1 104 ? 0.710 -10.915 -0.311 1.00 0.00 104 LYS A O 16
ATOM 31452 N N . ALA A 1 105 ? 2.323 -9.369 -0.038 1.00 0.00 105 ALA A N 16
ATOM 31453 C CA . ALA A 1 105 ? 2.041 -9.164 1.384 1.00 0.00 105 ALA A CA 16
ATOM 31454 C C . ALA A 1 105 ? 0.642 -8.551 1.606 1.00 0.00 105 ALA A C 16
ATOM 31455 O O . ALA A 1 105 ? -0.098 -9.029 2.470 1.00 0.00 105 ALA A O 16
ATOM 31462 N N . MET A 1 106 ? 0.250 -7.560 0.790 1.00 0.00 106 MET A N 16
ATOM 31463 C CA . MET A 1 106 ? -1.089 -6.947 0.839 1.00 0.00 106 MET A CA 16
ATOM 31464 C C . MET A 1 106 ? -2.177 -7.911 0.361 1.00 0.00 106 MET A C 16
ATOM 31465 O O . MET A 1 106 ? -3.184 -8.087 1.042 1.00 0.00 106 MET A O 16
ATOM 31479 N N . GLU A 1 107 ? -1.970 -8.549 -0.798 1.00 0.00 107 GLU A N 16
ATOM 31480 C CA . GLU A 1 107 ? -2.910 -9.534 -1.354 1.00 0.00 107 GLU A CA 16
ATOM 31481 C C . GLU A 1 107 ? -3.220 -10.648 -0.331 1.00 0.00 107 GLU A C 16
ATOM 31482 O O . GLU A 1 107 ? -4.384 -10.925 -0.044 1.00 0.00 107 GLU A O 16
ATOM 31494 N N . GLU A 1 108 ? -2.195 -11.208 0.318 1.00 0.00 108 GLU A N 16
ATOM 31495 C CA . GLU A 1 108 ? -2.339 -12.247 1.346 1.00 0.00 108 GLU A CA 16
ATOM 31496 C C . GLU A 1 108 ? -3.030 -11.737 2.630 1.00 0.00 108 GLU A C 16
ATOM 31497 O O . GLU A 1 108 ? -3.790 -12.483 3.251 1.00 0.00 108 GLU A O 16
ATOM 31509 N N . ALA A 1 109 ? -2.841 -10.466 3.004 1.00 0.00 109 ALA A N 16
ATOM 31510 C CA . ALA A 1 109 ? -3.565 -9.842 4.117 1.00 0.00 109 ALA A CA 16
ATOM 31511 C C . ALA A 1 109 ? -5.068 -9.674 3.812 1.00 0.00 109 ALA A C 16
ATOM 31512 O O . ALA A 1 109 ? -5.915 -9.974 4.655 1.00 0.00 109 ALA A O 16
ATOM 31519 N N . GLU A 1 110 ? -5.403 -9.238 2.595 1.00 0.00 110 GLU A N 16
ATOM 31520 C CA . GLU A 1 110 ? -6.779 -8.957 2.160 1.00 0.00 110 GLU A CA 16
ATOM 31521 C C . GLU A 1 110 ? -7.617 -10.235 1.995 1.00 0.00 110 GLU A C 16
ATOM 31522 O O . GLU A 1 110 ? -8.796 -10.268 2.357 1.00 0.00 110 GLU A O 16
ATOM 31534 N N . ARG A 1 111 ? -6.988 -11.314 1.509 1.00 0.00 111 ARG A N 16
ATOM 31535 C CA . ARG A 1 111 ? -7.579 -12.670 1.491 1.00 0.00 111 ARG A CA 16
ATOM 31536 C C . ARG A 1 111 ? -7.657 -13.297 2.892 1.00 0.00 111 ARG A C 16
ATOM 31537 O O . ARG A 1 111 ? -8.509 -14.154 3.129 1.00 0.00 111 ARG A O 16
ATOM 31558 N N . GLY A 1 112 ? -6.800 -12.861 3.821 1.00 0.00 112 GLY A N 16
ATOM 31559 C CA . GLY A 1 112 ? -6.758 -13.326 5.211 1.00 0.00 112 GLY A CA 16
ATOM 31560 C C . GLY A 1 112 ? -7.910 -12.794 6.075 1.00 0.00 112 GLY A C 16
ATOM 31561 O O . GLY A 1 112 ? -8.528 -13.565 6.814 1.00 0.00 112 GLY A O 16
ATOM 31565 N N . SER A 1 113 ? -8.229 -11.499 5.968 1.00 0.00 113 SER A N 16
ATOM 31566 C CA . SER A 1 113 ? -9.366 -10.865 6.659 1.00 0.00 113 SER A CA 16
ATOM 31567 C C . SER A 1 113 ? -9.886 -9.625 5.923 1.00 0.00 113 SER A C 16
ATOM 31568 O O . SER A 1 113 ? -9.104 -8.814 5.416 1.00 0.00 113 SER A O 16
ATOM 31576 N N . LEU A 1 114 ? -11.214 -9.462 5.894 1.00 0.00 114 LEU A N 16
ATOM 31577 C CA . LEU A 1 114 ? -11.913 -8.304 5.328 1.00 0.00 114 LEU A CA 16
ATOM 31578 C C . LEU A 1 114 ? -13.196 -8.028 6.136 1.00 0.00 114 LEU A C 16
ATOM 31579 O O . LEU A 1 114 ? -14.224 -8.683 5.951 1.00 0.00 114 LEU A O 16
ATOM 31595 N N . GLU A 1 115 ? -13.131 -7.055 7.047 1.00 0.00 115 GLU A N 16
ATOM 31596 C CA . GLU A 1 115 ? -14.290 -6.535 7.797 1.00 0.00 115 GLU A CA 16
ATOM 31597 C C . GLU A 1 115 ? -14.929 -5.332 7.078 1.00 0.00 115 GLU A C 16
ATOM 31598 O O . GLU A 1 115 ? -14.217 -4.493 6.515 1.00 0.00 115 GLU A O 16
ATOM 31610 N N . HIS A 1 116 ? -16.264 -5.227 7.104 1.00 0.00 116 HIS A N 16
ATOM 31611 C CA . HIS A 1 116 ? -17.005 -4.145 6.435 1.00 0.00 116 HIS A CA 16
ATOM 31612 C C . HIS A 1 116 ? -18.291 -3.725 7.175 1.00 0.00 116 HIS A C 16
ATOM 31613 O O . HIS A 1 116 ? -18.416 -2.564 7.573 1.00 0.00 116 HIS A O 16
ATOM 31627 N N . HIS A 1 117 ? -19.242 -4.648 7.370 1.00 0.00 117 HIS A N 16
ATOM 31628 C CA . HIS A 1 117 ? -20.560 -4.370 7.963 1.00 0.00 117 HIS A CA 16
ATOM 31629 C C . HIS A 1 117 ? -21.179 -5.610 8.637 1.00 0.00 117 HIS A C 16
ATOM 31630 O O . HIS A 1 117 ? -20.989 -6.739 8.173 1.00 0.00 117 HIS A O 16
ATOM 31644 N N . HIS A 1 118 ? -21.962 -5.390 9.699 1.00 0.00 118 HIS A N 16
ATOM 31645 C CA . HIS A 1 118 ? -22.837 -6.367 10.365 1.00 0.00 118 HIS A CA 16
ATOM 31646 C C . HIS A 1 118 ? -24.188 -5.706 10.702 1.00 0.00 118 HIS A C 16
ATOM 31647 O O . HIS A 1 118 ? -24.229 -4.564 11.170 1.00 0.00 118 HIS A O 16
ATOM 31661 N N . HIS A 1 119 ? -25.291 -6.433 10.496 1.00 0.00 119 HIS A N 16
ATOM 31662 C CA . HIS A 1 119 ? -26.661 -5.937 10.705 1.00 0.00 119 HIS A CA 16
ATOM 31663 C C . HIS A 1 119 ? -27.216 -6.187 12.124 1.00 0.00 119 HIS A C 16
ATOM 31664 O O . HIS A 1 119 ? -28.220 -5.582 12.510 1.00 0.00 119 HIS A O 16
ATOM 31678 N N . HIS A 1 120 ? -26.592 -7.079 12.902 1.00 0.00 120 HIS A N 16
ATOM 31679 C CA . HIS A 1 120 ? -27.056 -7.468 14.239 1.00 0.00 120 HIS A CA 16
ATOM 31680 C C . HIS A 1 120 ? -26.792 -6.372 15.291 1.00 0.00 120 HIS A C 16
ATOM 31681 O O . HIS A 1 120 ? -25.794 -5.646 15.214 1.00 0.00 120 HIS A O 16
ATOM 31695 N N . HIS A 1 121 ? -27.679 -6.265 16.287 1.00 0.00 121 HIS A N 16
ATOM 31696 C CA . HIS A 1 121 ? -27.536 -5.370 17.448 1.00 0.00 121 HIS A CA 16
ATOM 31697 C C . HIS A 1 121 ? -26.418 -5.828 18.410 1.00 0.00 121 HIS A C 16
ATOM 31698 O O . HIS A 1 121 ? -26.204 -7.056 18.555 1.00 0.00 121 HIS A O 16
ATOM 31713 N N . GLY A 1 1 ? -8.133 -11.988 11.185 1.00 0.00 1 GLY A N 17
ATOM 31714 C CA . GLY A 1 1 ? -7.708 -12.349 12.553 1.00 0.00 1 GLY A CA 17
ATOM 31715 C C . GLY A 1 1 ? -6.515 -11.514 12.987 1.00 0.00 1 GLY A C 17
ATOM 31716 O O . GLY A 1 1 ? -6.601 -10.287 13.026 1.00 0.00 1 GLY A O 17
ATOM 31722 N N . ASP A 1 2 ? -5.395 -12.171 13.306 1.00 0.00 2 ASP A N 17
ATOM 31723 C CA . ASP A 1 2 ? -4.110 -11.545 13.683 1.00 0.00 2 ASP A CA 17
ATOM 31724 C C . ASP A 1 2 ? -2.986 -11.834 12.665 1.00 0.00 2 ASP A C 17
ATOM 31725 O O . ASP A 1 2 ? -1.804 -11.613 12.929 1.00 0.00 2 ASP A O 17
ATOM 31734 N N . GLU A 1 3 ? -3.352 -12.304 11.472 1.00 0.00 3 GLU A N 17
ATOM 31735 C CA . GLU A 1 3 ? -2.450 -12.462 10.329 1.00 0.00 3 GLU A CA 17
ATOM 31736 C C . GLU A 1 3 ? -2.085 -11.102 9.716 1.00 0.00 3 GLU A C 17
ATOM 31737 O O . GLU A 1 3 ? -0.921 -10.853 9.410 1.00 0.00 3 GLU A O 17
ATOM 31749 N N . ALA A 1 4 ? -3.062 -10.194 9.591 1.00 0.00 4 ALA A N 17
ATOM 31750 C CA . ALA A 1 4 ? -2.917 -8.912 8.889 1.00 0.00 4 ALA A CA 17
ATOM 31751 C C . ALA A 1 4 ? -1.883 -7.996 9.567 1.00 0.00 4 ALA A C 17
ATOM 31752 O O . ALA A 1 4 ? -1.283 -7.127 8.937 1.00 0.00 4 ALA A O 17
ATOM 31759 N N . GLU A 1 5 ? -1.651 -8.242 10.853 1.00 0.00 5 GLU A N 17
ATOM 31760 C CA . GLU A 1 5 ? -0.619 -7.599 11.673 1.00 0.00 5 GLU A CA 17
ATOM 31761 C C . GLU A 1 5 ? 0.799 -7.995 11.209 1.00 0.00 5 GLU A C 17
ATOM 31762 O O . GLU A 1 5 ? 1.633 -7.144 10.893 1.00 0.00 5 GLU A O 17
ATOM 31774 N N . LYS A 1 6 ? 1.067 -9.302 11.099 1.00 0.00 6 LYS A N 17
ATOM 31775 C CA . LYS A 1 6 ? 2.300 -9.872 10.530 1.00 0.00 6 LYS A CA 17
ATOM 31776 C C . LYS A 1 6 ? 2.483 -9.503 9.052 1.00 0.00 6 LYS A C 17
ATOM 31777 O O . LYS A 1 6 ? 3.605 -9.217 8.647 1.00 0.00 6 LYS A O 17
ATOM 31796 N N . GLN A 1 7 ? 1.413 -9.434 8.252 1.00 0.00 7 GLN A N 17
ATOM 31797 C CA . GLN A 1 7 ? 1.477 -8.935 6.873 1.00 0.00 7 GLN A CA 17
ATOM 31798 C C . GLN A 1 7 ? 1.868 -7.451 6.789 1.00 0.00 7 GLN A C 17
ATOM 31799 O O . GLN A 1 7 ? 2.714 -7.092 5.969 1.00 0.00 7 GLN A O 17
ATOM 31813 N N . ALA A 1 8 ? 1.312 -6.598 7.656 1.00 0.00 8 ALA A N 17
ATOM 31814 C CA . ALA A 1 8 ? 1.660 -5.181 7.707 1.00 0.00 8 ALA A CA 17
ATOM 31815 C C . ALA A 1 8 ? 3.133 -4.960 8.066 1.00 0.00 8 ALA A C 17
ATOM 31816 O O . ALA A 1 8 ? 3.799 -4.130 7.456 1.00 0.00 8 ALA A O 17
ATOM 31823 N N . GLU A 1 9 ? 3.667 -5.755 8.997 1.00 0.00 9 GLU A N 17
ATOM 31824 C CA . GLU A 1 9 ? 5.091 -5.767 9.356 1.00 0.00 9 GLU A CA 17
ATOM 31825 C C . GLU A 1 9 ? 5.994 -6.024 8.133 1.00 0.00 9 GLU A C 17
ATOM 31826 O O . GLU A 1 9 ? 6.998 -5.327 7.977 1.00 0.00 9 GLU A O 17
ATOM 31838 N N . ARG A 1 10 ? 5.633 -6.957 7.232 1.00 0.00 10 ARG A N 17
ATOM 31839 C CA . ARG A 1 10 ? 6.455 -7.290 6.049 1.00 0.00 10 ARG A CA 17
ATOM 31840 C C . ARG A 1 10 ? 6.615 -6.091 5.118 1.00 0.00 10 ARG A C 17
ATOM 31841 O O . ARG A 1 10 ? 7.720 -5.770 4.688 1.00 0.00 10 ARG A O 17
ATOM 31862 N N . ALA A 1 11 ? 5.509 -5.400 4.849 1.00 0.00 11 ALA A N 17
ATOM 31863 C CA . ALA A 1 11 ? 5.498 -4.183 4.040 1.00 0.00 11 ALA A CA 17
ATOM 31864 C C . ALA A 1 11 ? 6.146 -2.987 4.767 1.00 0.00 11 ALA A C 17
ATOM 31865 O O . ALA A 1 11 ? 6.789 -2.164 4.117 1.00 0.00 11 ALA A O 17
ATOM 31872 N N . LEU A 1 12 ? 6.033 -2.917 6.100 1.00 0.00 12 LEU A N 17
ATOM 31873 C CA . LEU A 1 12 ? 6.564 -1.831 6.935 1.00 0.00 12 LEU A CA 17
ATOM 31874 C C . LEU A 1 12 ? 8.095 -1.820 6.884 1.00 0.00 12 LEU A C 17
ATOM 31875 O O . LEU A 1 12 ? 8.712 -0.786 6.630 1.00 0.00 12 LEU A O 17
ATOM 31891 N N . GLU A 1 13 ? 8.723 -2.984 7.055 1.00 0.00 13 GLU A N 17
ATOM 31892 C CA . GLU A 1 13 ? 10.176 -3.089 6.930 1.00 0.00 13 GLU A CA 17
ATOM 31893 C C . GLU A 1 13 ? 10.643 -2.918 5.476 1.00 0.00 13 GLU A C 17
ATOM 31894 O O . GLU A 1 13 ? 11.697 -2.334 5.253 1.00 0.00 13 GLU A O 17
ATOM 31906 N N . LEU A 1 14 ? 9.863 -3.337 4.470 1.00 0.00 14 LEU A N 17
ATOM 31907 C CA . LEU A 1 14 ? 10.244 -3.172 3.064 1.00 0.00 14 LEU A CA 17
ATOM 31908 C C . LEU A 1 14 ? 10.375 -1.683 2.702 1.00 0.00 14 LEU A C 17
ATOM 31909 O O . LEU A 1 14 ? 11.398 -1.274 2.153 1.00 0.00 14 LEU A O 17
ATOM 31925 N N . VAL A 1 15 ? 9.401 -0.845 3.082 1.00 0.00 15 VAL A N 17
ATOM 31926 C CA . VAL A 1 15 ? 9.450 0.610 2.810 1.00 0.00 15 VAL A CA 17
ATOM 31927 C C . VAL A 1 15 ? 10.500 1.342 3.656 1.00 0.00 15 VAL A C 17
ATOM 31928 O O . VAL A 1 15 ? 10.974 2.409 3.263 1.00 0.00 15 VAL A O 17
ATOM 31941 N N . ARG A 1 16 ? 10.916 0.750 4.785 1.00 0.00 16 ARG A N 17
ATOM 31942 C CA . ARG A 1 16 ? 12.042 1.210 5.618 1.00 0.00 16 ARG A CA 17
ATOM 31943 C C . ARG A 1 16 ? 13.393 0.907 4.972 1.00 0.00 16 ARG A C 17
ATOM 31944 O O . ARG A 1 16 ? 14.275 1.766 4.967 1.00 0.00 16 ARG A O 17
ATOM 31965 N N . LYS A 1 17 ? 13.562 -0.305 4.439 1.00 0.00 17 LYS A N 17
ATOM 31966 C CA . LYS A 1 17 ? 14.823 -0.806 3.856 1.00 0.00 17 LYS A CA 17
ATOM 31967 C C . LYS A 1 17 ? 15.051 -0.271 2.442 1.00 0.00 17 LYS A C 17
ATOM 31968 O O . LYS A 1 17 ? 16.193 0.002 2.070 1.00 0.00 17 LYS A O 17
ATOM 31987 N N . SER A 1 18 ? 13.966 -0.066 1.695 1.00 0.00 18 SER A N 17
ATOM 31988 C CA . SER A 1 18 ? 13.948 0.599 0.390 1.00 0.00 18 SER A CA 17
ATOM 31989 C C . SER A 1 18 ? 13.152 1.913 0.458 1.00 0.00 18 SER A C 17
ATOM 31990 O O . SER A 1 18 ? 12.006 1.963 0.005 1.00 0.00 18 SER A O 17
ATOM 31998 N N . PRO A 1 19 ? 13.737 3.014 0.972 1.00 0.00 19 PRO A N 17
ATOM 31999 C CA . PRO A 1 19 ? 13.076 4.321 0.974 1.00 0.00 19 PRO A CA 17
ATOM 32000 C C . PRO A 1 19 ? 12.892 4.891 -0.444 1.00 0.00 19 PRO A C 17
ATOM 32001 O O . PRO A 1 19 ? 12.006 5.712 -0.666 1.00 0.00 19 PRO A O 17
ATOM 32012 N N . ASP A 1 20 ? 13.667 4.418 -1.428 1.00 0.00 20 ASP A N 17
ATOM 32013 C CA . ASP A 1 20 ? 13.519 4.790 -2.840 1.00 0.00 20 ASP A CA 17
ATOM 32014 C C . ASP A 1 20 ? 12.259 4.162 -3.455 1.00 0.00 20 ASP A C 17
ATOM 32015 O O . ASP A 1 20 ? 11.581 4.808 -4.254 1.00 0.00 20 ASP A O 17
ATOM 32024 N N . LEU A 1 21 ? 11.900 2.943 -3.025 1.00 0.00 21 LEU A N 17
ATOM 32025 C CA . LEU A 1 21 ? 10.630 2.286 -3.355 1.00 0.00 21 LEU A CA 17
ATOM 32026 C C . LEU A 1 21 ? 9.462 3.097 -2.794 1.00 0.00 21 LEU A C 17
ATOM 32027 O O . LEU A 1 21 ? 8.487 3.353 -3.492 1.00 0.00 21 LEU A O 17
ATOM 32043 N N . LEU A 1 22 ? 9.586 3.575 -1.555 1.00 0.00 22 LEU A N 17
ATOM 32044 C CA . LEU A 1 22 ? 8.549 4.386 -0.923 1.00 0.00 22 LEU A CA 17
ATOM 32045 C C . LEU A 1 22 ? 8.382 5.732 -1.648 1.00 0.00 22 LEU A C 17
ATOM 32046 O O . LEU A 1 22 ? 7.255 6.138 -1.932 1.00 0.00 22 LEU A O 17
ATOM 32062 N N . LYS A 1 23 ? 9.493 6.383 -2.023 1.00 0.00 23 LYS A N 17
ATOM 32063 C CA . LYS A 1 23 ? 9.513 7.679 -2.726 1.00 0.00 23 LYS A CA 17
ATOM 32064 C C . LYS A 1 23 ? 8.811 7.649 -4.085 1.00 0.00 23 LYS A C 17
ATOM 32065 O O . LYS A 1 23 ? 8.212 8.646 -4.483 1.00 0.00 23 LYS A O 17
ATOM 32084 N N . LYS A 1 24 ? 8.862 6.519 -4.800 1.00 0.00 24 LYS A N 17
ATOM 32085 C CA . LYS A 1 24 ? 8.057 6.298 -6.006 1.00 0.00 24 LYS A CA 17
ATOM 32086 C C . LYS A 1 24 ? 6.630 5.856 -5.703 1.00 0.00 24 LYS A C 17
ATOM 32087 O O . LYS A 1 24 ? 5.737 6.191 -6.464 1.00 0.00 24 LYS A O 17
ATOM 32106 N N . LEU A 1 25 ? 6.388 5.142 -4.606 1.00 0.00 25 LEU A N 17
ATOM 32107 C CA . LEU A 1 25 ? 5.075 4.592 -4.256 1.00 0.00 25 LEU A CA 17
ATOM 32108 C C . LEU A 1 25 ? 4.010 5.686 -4.059 1.00 0.00 25 LEU A C 17
ATOM 32109 O O . LEU A 1 25 ? 3.011 5.695 -4.782 1.00 0.00 25 LEU A O 17
ATOM 32125 N N . LEU A 1 26 ? 4.249 6.670 -3.178 1.00 0.00 26 LEU A N 17
ATOM 32126 C CA . LEU A 1 26 ? 3.323 7.806 -3.011 1.00 0.00 26 LEU A CA 17
ATOM 32127 C C . LEU A 1 26 ? 3.199 8.651 -4.294 1.00 0.00 26 LEU A C 17
ATOM 32128 O O . LEU A 1 26 ? 2.145 9.221 -4.566 1.00 0.00 26 LEU A O 17
ATOM 32144 N N . GLU A 1 27 ? 4.262 8.716 -5.100 1.00 0.00 27 GLU A N 17
ATOM 32145 C CA . GLU A 1 27 ? 4.307 9.474 -6.349 1.00 0.00 27 GLU A CA 17
ATOM 32146 C C . GLU A 1 27 ? 3.556 8.766 -7.499 1.00 0.00 27 GLU A C 17
ATOM 32147 O O . GLU A 1 27 ? 2.969 9.427 -8.353 1.00 0.00 27 GLU A O 17
ATOM 32159 N N . ALA A 1 28 ? 3.520 7.427 -7.508 1.00 0.00 28 ALA A N 17
ATOM 32160 C CA . ALA A 1 28 ? 2.847 6.620 -8.523 1.00 0.00 28 ALA A CA 17
ATOM 32161 C C . ALA A 1 28 ? 1.326 6.601 -8.296 1.00 0.00 28 ALA A C 17
ATOM 32162 O O . ALA A 1 28 ? 0.551 6.762 -9.238 1.00 0.00 28 ALA A O 17
ATOM 32169 N N . MET A 1 29 ? 0.897 6.520 -7.031 1.00 0.00 29 MET A N 17
ATOM 32170 C CA . MET A 1 29 ? -0.505 6.632 -6.602 1.00 0.00 29 MET A CA 17
ATOM 32171 C C . MET A 1 29 ? -1.207 7.871 -7.174 1.00 0.00 29 MET A C 17
ATOM 32172 O O . MET A 1 29 ? -2.362 7.798 -7.594 1.00 0.00 29 MET A O 17
ATOM 32186 N N . ALA A 1 30 ? -0.499 9.002 -7.213 1.00 0.00 30 ALA A N 17
ATOM 32187 C CA . ALA A 1 30 ? -1.006 10.268 -7.730 1.00 0.00 30 ALA A CA 17
ATOM 32188 C C . ALA A 1 30 ? -1.418 10.203 -9.207 1.00 0.00 30 ALA A C 17
ATOM 32189 O O . ALA A 1 30 ? -2.396 10.840 -9.600 1.00 0.00 30 ALA A O 17
ATOM 32196 N N . GLU A 1 31 ? -0.712 9.407 -10.014 1.00 0.00 31 GLU A N 17
ATOM 32197 C CA . GLU A 1 31 ? -1.044 9.235 -11.428 1.00 0.00 31 GLU A CA 17
ATOM 32198 C C . GLU A 1 31 ? -2.384 8.508 -11.582 1.00 0.00 31 GLU A C 17
ATOM 32199 O O . GLU A 1 31 ? -3.238 8.954 -12.342 1.00 0.00 31 GLU A O 17
ATOM 32211 N N . GLU A 1 32 ? -2.625 7.443 -10.806 1.00 0.00 32 GLU A N 17
ATOM 32212 C CA . GLU A 1 32 ? -3.905 6.724 -10.820 1.00 0.00 32 GLU A CA 17
ATOM 32213 C C . GLU A 1 32 ? -5.044 7.550 -10.210 1.00 0.00 32 GLU A C 17
ATOM 32214 O O . GLU A 1 32 ? -6.161 7.527 -10.728 1.00 0.00 32 GLU A O 17
ATOM 32226 N N . LEU A 1 33 ? -4.794 8.325 -9.151 1.00 0.00 33 LEU A N 17
ATOM 32227 C CA . LEU A 1 33 ? -5.819 9.223 -8.613 1.00 0.00 33 LEU A CA 17
ATOM 32228 C C . LEU A 1 33 ? -6.267 10.252 -9.675 1.00 0.00 33 LEU A C 17
ATOM 32229 O O . LEU A 1 33 ? -7.451 10.577 -9.773 1.00 0.00 33 LEU A O 17
ATOM 32245 N N . LYS A 1 34 ? -5.361 10.693 -10.557 1.00 0.00 34 LYS A N 17
ATOM 32246 C CA . LYS A 1 34 ? -5.706 11.541 -11.710 1.00 0.00 34 LYS A CA 17
ATOM 32247 C C . LYS A 1 34 ? -6.514 10.806 -12.798 1.00 0.00 34 LYS A C 17
ATOM 32248 O O . LYS A 1 34 ? -7.384 11.426 -13.406 1.00 0.00 34 LYS A O 17
ATOM 32267 N N . ARG A 1 35 ? -6.324 9.490 -12.999 1.00 0.00 35 ARG A N 17
ATOM 32268 C CA . ARG A 1 35 ? -7.157 8.649 -13.907 1.00 0.00 35 ARG A CA 17
ATOM 32269 C C . ARG A 1 35 ? -8.602 8.527 -13.406 1.00 0.00 35 ARG A C 17
ATOM 32270 O O . ARG A 1 35 ? -9.542 8.470 -14.198 1.00 0.00 35 ARG A O 17
ATOM 32291 N N . GLN A 1 36 ? -8.765 8.560 -12.084 1.00 0.00 36 GLN A N 17
ATOM 32292 C CA . GLN A 1 36 ? -10.043 8.628 -11.360 1.00 0.00 36 GLN A CA 17
ATOM 32293 C C . GLN A 1 36 ? -10.658 10.047 -11.351 1.00 0.00 36 GLN A C 17
ATOM 32294 O O . GLN A 1 36 ? -11.787 10.229 -10.889 1.00 0.00 36 GLN A O 17
ATOM 32308 N N . GLY A 1 37 ? -9.942 11.053 -11.865 1.00 0.00 37 GLY A N 17
ATOM 32309 C CA . GLY A 1 37 ? -10.422 12.422 -12.057 1.00 0.00 37 GLY A CA 17
ATOM 32310 C C . GLY A 1 37 ? -10.309 13.307 -10.815 1.00 0.00 37 GLY A C 17
ATOM 32311 O O . GLY A 1 37 ? -10.997 14.328 -10.731 1.00 0.00 37 GLY A O 17
ATOM 32315 N N . LYS A 1 38 ? -9.483 12.920 -9.830 1.00 0.00 38 LYS A N 17
ATOM 32316 C CA . LYS A 1 38 ? -9.311 13.677 -8.581 1.00 0.00 38 LYS A CA 17
ATOM 32317 C C . LYS A 1 38 ? -8.554 14.996 -8.788 1.00 0.00 38 LYS A C 17
ATOM 32318 O O . LYS A 1 38 ? -7.824 15.179 -9.764 1.00 0.00 38 LYS A O 17
ATOM 32337 N N . SER A 1 39 ? -8.726 15.903 -7.833 1.00 0.00 39 SER A N 17
ATOM 32338 C CA . SER A 1 39 ? -8.098 17.234 -7.790 1.00 0.00 39 SER A CA 17
ATOM 32339 C C . SER A 1 39 ? -6.684 17.197 -7.198 1.00 0.00 39 SER A C 17
ATOM 32340 O O . SER A 1 39 ? -6.386 16.327 -6.373 1.00 0.00 39 SER A O 17
ATOM 32348 N N . PRO A 1 40 ? -5.809 18.154 -7.567 1.00 0.00 40 PRO A N 17
ATOM 32349 C CA . PRO A 1 40 ? -4.431 18.237 -7.070 1.00 0.00 40 PRO A CA 17
ATOM 32350 C C . PRO A 1 40 ? -4.342 18.313 -5.536 1.00 0.00 40 PRO A C 17
ATOM 32351 O O . PRO A 1 40 ? -3.402 17.773 -4.956 1.00 0.00 40 PRO A O 17
ATOM 32362 N N . ASP A 1 41 ? -5.329 18.916 -4.866 1.00 0.00 41 ASP A N 17
ATOM 32363 C CA . ASP A 1 41 ? -5.400 18.980 -3.400 1.00 0.00 41 ASP A CA 17
ATOM 32364 C C . ASP A 1 41 ? -5.641 17.599 -2.765 1.00 0.00 41 ASP A C 17
ATOM 32365 O O . ASP A 1 41 ? -4.943 17.220 -1.823 1.00 0.00 41 ASP A O 17
ATOM 32374 N N . GLU A 1 42 ? -6.585 16.811 -3.297 1.00 0.00 42 GLU A N 17
ATOM 32375 C CA . GLU A 1 42 ? -6.889 15.460 -2.812 1.00 0.00 42 GLU A CA 17
ATOM 32376 C C . GLU A 1 42 ? -5.738 14.495 -3.109 1.00 0.00 42 GLU A C 17
ATOM 32377 O O . GLU A 1 42 ? -5.386 13.666 -2.270 1.00 0.00 42 GLU A O 17
ATOM 32389 N N . ILE A 1 43 ? -5.111 14.646 -4.282 1.00 0.00 43 ILE A N 17
ATOM 32390 C CA . ILE A 1 43 ? -3.917 13.897 -4.681 1.00 0.00 43 ILE A CA 17
ATOM 32391 C C . ILE A 1 43 ? -2.772 14.182 -3.707 1.00 0.00 43 ILE A C 17
ATOM 32392 O O . ILE A 1 43 ? -2.209 13.248 -3.141 1.00 0.00 43 ILE A O 17
ATOM 32408 N N . GLN A 1 44 ? -2.450 15.456 -3.465 1.00 0.00 44 GLN A N 17
ATOM 32409 C CA . GLN A 1 44 ? -1.354 15.850 -2.579 1.00 0.00 44 GLN A CA 17
ATOM 32410 C C . GLN A 1 44 ? -1.576 15.335 -1.148 1.00 0.00 44 GLN A C 17
ATOM 32411 O O . GLN A 1 44 ? -0.678 14.731 -0.558 1.00 0.00 44 GLN A O 17
ATOM 32425 N N . LYS A 1 45 ? -2.795 15.492 -0.618 1.00 0.00 45 LYS A N 17
ATOM 32426 C CA . LYS A 1 45 ? -3.185 14.972 0.700 1.00 0.00 45 LYS A CA 17
ATOM 32427 C C . LYS A 1 45 ? -3.082 13.444 0.772 1.00 0.00 45 LYS A C 17
ATOM 32428 O O . LYS A 1 45 ? -2.628 12.922 1.788 1.00 0.00 45 LYS A O 17
ATOM 32447 N N . ALA A 1 46 ? -3.409 12.727 -0.306 1.00 0.00 46 ALA A N 17
ATOM 32448 C CA . ALA A 1 46 ? -3.202 11.283 -0.376 1.00 0.00 46 ALA A CA 17
ATOM 32449 C C . ALA A 1 46 ? -1.706 10.915 -0.316 1.00 0.00 46 ALA A C 17
ATOM 32450 O O . ALA A 1 46 ? -1.342 10.045 0.478 1.00 0.00 46 ALA A O 17
ATOM 32457 N N . LYS A 1 47 ? -0.825 11.605 -1.069 1.00 0.00 47 LYS A N 17
ATOM 32458 C CA . LYS A 1 47 ? 0.638 11.394 -0.977 1.00 0.00 47 LYS A CA 17
ATOM 32459 C C . LYS A 1 47 ? 1.116 11.551 0.469 1.00 0.00 47 LYS A C 17
ATOM 32460 O O . LYS A 1 47 ? 1.814 10.686 0.996 1.00 0.00 47 LYS A O 17
ATOM 32479 N N . ASP A 1 48 ? 0.703 12.639 1.119 1.00 0.00 48 ASP A N 17
ATOM 32480 C CA . ASP A 1 48 ? 1.093 12.959 2.492 1.00 0.00 48 ASP A CA 17
ATOM 32481 C C . ASP A 1 48 ? 0.566 11.971 3.529 1.00 0.00 48 ASP A C 17
ATOM 32482 O O . ASP A 1 48 ? 1.282 11.672 4.479 1.00 0.00 48 ASP A O 17
ATOM 32491 N N . GLU A 1 49 ? -0.646 11.438 3.357 1.00 0.00 49 GLU A N 17
ATOM 32492 C CA . GLU A 1 49 ? -1.173 10.385 4.233 1.00 0.00 49 GLU A CA 17
ATOM 32493 C C . GLU A 1 49 ? -0.268 9.162 4.185 1.00 0.00 49 GLU A C 17
ATOM 32494 O O . GLU A 1 49 ? 0.227 8.711 5.210 1.00 0.00 49 GLU A O 17
ATOM 32506 N N . VAL A 1 50 ? 0.025 8.677 2.982 1.00 0.00 50 VAL A N 17
ATOM 32507 C CA . VAL A 1 50 ? 0.853 7.466 2.807 1.00 0.00 50 VAL A CA 17
ATOM 32508 C C . VAL A 1 50 ? 2.253 7.688 3.392 1.00 0.00 50 VAL A C 17
ATOM 32509 O O . VAL A 1 50 ? 2.743 6.850 4.148 1.00 0.00 50 VAL A O 17
ATOM 32522 N N . LYS A 1 51 ? 2.851 8.858 3.139 1.00 0.00 51 LYS A N 17
ATOM 32523 C CA . LYS A 1 51 ? 4.141 9.303 3.680 1.00 0.00 51 LYS A CA 17
ATOM 32524 C C . LYS A 1 51 ? 4.135 9.361 5.206 1.00 0.00 51 LYS A C 17
ATOM 32525 O O . LYS A 1 51 ? 4.983 8.758 5.856 1.00 0.00 51 LYS A O 17
ATOM 32544 N N . THR A 1 52 ? 3.174 10.063 5.800 1.00 0.00 52 THR A N 17
ATOM 32545 C CA . THR A 1 52 ? 3.135 10.273 7.256 1.00 0.00 52 THR A CA 17
ATOM 32546 C C . THR A 1 52 ? 2.753 8.993 8.004 1.00 0.00 52 THR A C 17
ATOM 32547 O O . THR A 1 52 ? 3.290 8.720 9.076 1.00 0.00 52 THR A O 17
ATOM 32558 N N . LYS A 1 53 ? 1.923 8.133 7.400 1.00 0.00 53 LYS A N 17
ATOM 32559 C CA . LYS A 1 53 ? 1.584 6.805 7.931 1.00 0.00 53 LYS A CA 17
ATOM 32560 C C . LYS A 1 53 ? 2.818 5.907 8.047 1.00 0.00 53 LYS A C 17
ATOM 32561 O O . LYS A 1 53 ? 3.053 5.355 9.122 1.00 0.00 53 LYS A O 17
ATOM 32580 N N . VAL A 1 54 ? 3.638 5.793 6.993 1.00 0.00 54 VAL A N 17
ATOM 32581 C CA . VAL A 1 54 ? 4.880 4.997 7.065 1.00 0.00 54 VAL A CA 17
ATOM 32582 C C . VAL A 1 54 ? 5.912 5.638 7.995 1.00 0.00 54 VAL A C 17
ATOM 32583 O O . VAL A 1 54 ? 6.557 4.931 8.759 1.00 0.00 54 VAL A O 17
ATOM 32596 N N . GLU A 1 55 ? 6.041 6.968 8.001 1.00 0.00 55 GLU A N 17
ATOM 32597 C CA . GLU A 1 55 ? 6.989 7.676 8.864 1.00 0.00 55 GLU A CA 17
ATOM 32598 C C . GLU A 1 55 ? 6.679 7.482 10.350 1.00 0.00 55 GLU A C 17
ATOM 32599 O O . GLU A 1 55 ? 7.568 7.100 11.114 1.00 0.00 55 GLU A O 17
ATOM 32611 N N . GLN A 1 56 ? 5.422 7.670 10.766 1.00 0.00 56 GLN A N 17
ATOM 32612 C CA . GLN A 1 56 ? 5.016 7.432 12.153 1.00 0.00 56 GLN A CA 17
ATOM 32613 C C . GLN A 1 56 ? 5.107 5.946 12.526 1.00 0.00 56 GLN A C 17
ATOM 32614 O O . GLN A 1 56 ? 5.446 5.633 13.666 1.00 0.00 56 GLN A O 17
ATOM 32628 N N . ALA A 1 57 ? 4.897 5.025 11.578 1.00 0.00 57 ALA A N 17
ATOM 32629 C CA . ALA A 1 57 ? 5.086 3.600 11.828 1.00 0.00 57 ALA A CA 17
ATOM 32630 C C . ALA A 1 57 ? 6.569 3.247 12.052 1.00 0.00 57 ALA A C 17
ATOM 32631 O O . ALA A 1 57 ? 6.916 2.635 13.061 1.00 0.00 57 ALA A O 17
ATOM 32638 N N . ILE A 1 58 ? 7.474 3.676 11.168 1.00 0.00 58 ILE A N 17
ATOM 32639 C CA . ILE A 1 58 ? 8.910 3.376 11.288 1.00 0.00 58 ILE A CA 17
ATOM 32640 C C . ILE A 1 58 ? 9.496 4.021 12.554 1.00 0.00 58 ILE A C 17
ATOM 32641 O O . ILE A 1 58 ? 10.286 3.387 13.254 1.00 0.00 58 ILE A O 17
ATOM 32657 N N . ARG A 1 59 ? 9.063 5.239 12.915 1.00 0.00 59 ARG A N 17
ATOM 32658 C CA . ARG A 1 59 ? 9.446 5.909 14.172 1.00 0.00 59 ARG A CA 17
ATOM 32659 C C . ARG A 1 59 ? 9.109 5.107 15.424 1.00 0.00 59 ARG A C 17
ATOM 32660 O O . ARG A 1 59 ? 9.843 5.195 16.406 1.00 0.00 59 ARG A O 17
ATOM 32681 N N . GLU A 1 60 ? 8.035 4.325 15.407 1.00 0.00 60 GLU A N 17
ATOM 32682 C CA . GLU A 1 60 ? 7.677 3.403 16.476 1.00 0.00 60 GLU A CA 17
ATOM 32683 C C . GLU A 1 60 ? 8.534 2.134 16.433 1.00 0.00 60 GLU A C 17
ATOM 32684 O O . GLU A 1 60 ? 9.153 1.780 17.434 1.00 0.00 60 GLU A O 17
ATOM 32696 N N . TRP A 1 61 ? 8.676 1.482 15.274 1.00 0.00 61 TRP A N 17
ATOM 32697 C CA . TRP A 1 61 ? 9.491 0.258 15.177 1.00 0.00 61 TRP A CA 17
ATOM 32698 C C . TRP A 1 61 ? 10.938 0.490 15.635 1.00 0.00 61 TRP A C 17
ATOM 32699 O O . TRP A 1 61 ? 11.497 -0.317 16.382 1.00 0.00 61 TRP A O 17
ATOM 32720 N N . LYS A 1 62 ? 11.523 1.635 15.270 1.00 0.00 62 LYS A N 17
ATOM 32721 C CA . LYS A 1 62 ? 12.918 1.968 15.595 1.00 0.00 62 LYS A CA 17
ATOM 32722 C C . LYS A 1 62 ? 13.170 2.168 17.094 1.00 0.00 62 LYS A C 17
ATOM 32723 O O . LYS A 1 62 ? 14.280 1.910 17.560 1.00 0.00 62 LYS A O 17
ATOM 32742 N N . GLN A 1 63 ? 12.151 2.586 17.853 1.00 0.00 63 GLN A N 17
ATOM 32743 C CA . GLN A 1 63 ? 12.198 2.678 19.320 1.00 0.00 63 GLN A CA 17
ATOM 32744 C C . GLN A 1 63 ? 11.776 1.368 20.018 1.00 0.00 63 GLN A C 17
ATOM 32745 O O . GLN A 1 63 ? 11.553 1.339 21.230 1.00 0.00 63 GLN A O 17
ATOM 32759 N N . GLY A 1 64 ? 11.670 0.278 19.250 1.00 0.00 64 GLY A N 17
ATOM 32760 C CA . GLY A 1 64 ? 11.302 -1.063 19.716 1.00 0.00 64 GLY A CA 17
ATOM 32761 C C . GLY A 1 64 ? 9.792 -1.311 19.756 1.00 0.00 64 GLY A C 17
ATOM 32762 O O . GLY A 1 64 ? 9.353 -2.330 20.294 1.00 0.00 64 GLY A O 17
ATOM 32766 N N . ASN A 1 65 ? 8.988 -0.402 19.194 1.00 0.00 65 ASN A N 17
ATOM 32767 C CA . ASN A 1 65 ? 7.522 -0.456 19.227 1.00 0.00 65 ASN A CA 17
ATOM 32768 C C . ASN A 1 65 ? 6.970 -1.062 17.919 1.00 0.00 65 ASN A C 17
ATOM 32769 O O . ASN A 1 65 ? 6.260 -0.408 17.152 1.00 0.00 65 ASN A O 17
ATOM 32780 N N . GLU A 1 66 ? 7.297 -2.333 17.654 1.00 0.00 66 GLU A N 17
ATOM 32781 C CA . GLU A 1 66 ? 6.783 -3.065 16.482 1.00 0.00 66 GLU A CA 17
ATOM 32782 C C . GLU A 1 66 ? 5.263 -2.992 16.382 1.00 0.00 66 GLU A C 17
ATOM 32783 O O . GLU A 1 66 ? 4.721 -2.691 15.328 1.00 0.00 66 GLU A O 17
ATOM 32795 N N . GLU A 1 67 ? 4.584 -3.254 17.497 1.00 0.00 67 GLU A N 17
ATOM 32796 C CA . GLU A 1 67 ? 3.119 -3.341 17.580 1.00 0.00 67 GLU A CA 17
ATOM 32797 C C . GLU A 1 67 ? 2.435 -2.056 17.105 1.00 0.00 67 GLU A C 17
ATOM 32798 O O . GLU A 1 67 ? 1.467 -2.120 16.347 1.00 0.00 67 GLU A O 17
ATOM 32810 N N . GLN A 1 68 ? 2.967 -0.889 17.480 1.00 0.00 68 GLN A N 17
ATOM 32811 C CA . GLN A 1 68 ? 2.437 0.402 17.037 1.00 0.00 68 GLN A CA 17
ATOM 32812 C C . GLN A 1 68 ? 2.779 0.676 15.558 1.00 0.00 68 GLN A C 17
ATOM 32813 O O . GLN A 1 68 ? 1.967 1.237 14.821 1.00 0.00 68 GLN A O 17
ATOM 32827 N N . ALA A 1 69 ? 3.952 0.222 15.099 1.00 0.00 69 ALA A N 17
ATOM 32828 C CA . ALA A 1 69 ? 4.395 0.336 13.711 1.00 0.00 69 ALA A CA 17
ATOM 32829 C C . ALA A 1 69 ? 3.537 -0.502 12.748 1.00 0.00 69 ALA A C 17
ATOM 32830 O O . ALA A 1 69 ? 2.994 0.026 11.775 1.00 0.00 69 ALA A O 17
ATOM 32837 N N . ARG A 1 70 ? 3.357 -1.801 13.036 1.00 0.00 70 ARG A N 17
ATOM 32838 C CA . ARG A 1 70 ? 2.536 -2.696 12.208 1.00 0.00 70 ARG A CA 17
ATOM 32839 C C . ARG A 1 70 ? 1.066 -2.280 12.214 1.00 0.00 70 ARG A C 17
ATOM 32840 O O . ARG A 1 70 ? 0.429 -2.384 11.175 1.00 0.00 70 ARG A O 17
ATOM 32861 N N . LYS A 1 71 ? 0.561 -1.703 13.310 1.00 0.00 71 LYS A N 17
ATOM 32862 C CA . LYS A 1 71 ? -0.781 -1.112 13.428 1.00 0.00 71 LYS A CA 17
ATOM 32863 C C . LYS A 1 71 ? -0.960 0.115 12.529 1.00 0.00 71 LYS A C 17
ATOM 32864 O O . LYS A 1 71 ? -1.969 0.219 11.843 1.00 0.00 71 LYS A O 17
ATOM 32883 N N . ASP A 1 72 ? 0.011 1.017 12.454 1.00 0.00 72 ASP A N 17
ATOM 32884 C CA . ASP A 1 72 ? -0.060 2.193 11.585 1.00 0.00 72 ASP A CA 17
ATOM 32885 C C . ASP A 1 72 ? 0.128 1.851 10.095 1.00 0.00 72 ASP A C 17
ATOM 32886 O O . ASP A 1 72 ? -0.589 2.393 9.251 1.00 0.00 72 ASP A O 17
ATOM 32895 N N . MET A 1 73 ? 0.986 0.881 9.763 1.00 0.00 73 MET A N 17
ATOM 32896 C CA . MET A 1 73 ? 1.080 0.319 8.409 1.00 0.00 73 MET A CA 17
ATOM 32897 C C . MET A 1 73 ? -0.169 -0.504 8.014 1.00 0.00 73 MET A C 17
ATOM 32898 O O . MET A 1 73 ? -0.630 -0.422 6.879 1.00 0.00 73 MET A O 17
ATOM 32912 N N . ARG A 1 74 ? -0.783 -1.253 8.941 1.00 0.00 74 ARG A N 17
ATOM 32913 C CA . ARG A 1 74 ? -2.006 -2.075 8.747 1.00 0.00 74 ARG A CA 17
ATOM 32914 C C . ARG A 1 74 ? -3.155 -1.310 8.088 1.00 0.00 74 ARG A C 17
ATOM 32915 O O . ARG A 1 74 ? -3.868 -1.848 7.242 1.00 0.00 74 ARG A O 17
ATOM 32936 N N . LYS A 1 75 ? -3.307 -0.042 8.455 1.00 0.00 75 LYS A N 17
ATOM 32937 C CA . LYS A 1 75 ? -4.361 0.865 7.963 1.00 0.00 75 LYS A CA 17
ATOM 32938 C C . LYS A 1 75 ? -4.114 1.276 6.511 1.00 0.00 75 LYS A C 17
ATOM 32939 O O . LYS A 1 75 ? -5.046 1.413 5.724 1.00 0.00 75 LYS A O 17
ATOM 32958 N N . VAL A 1 76 ? -2.838 1.395 6.154 1.00 0.00 76 VAL A N 17
ATOM 32959 C CA . VAL A 1 76 ? -2.347 1.619 4.784 1.00 0.00 76 VAL A CA 17
ATOM 32960 C C . VAL A 1 76 ? -2.501 0.367 3.912 1.00 0.00 76 VAL A C 17
ATOM 32961 O O . VAL A 1 76 ? -2.977 0.490 2.788 1.00 0.00 76 VAL A O 17
ATOM 32974 N N . LEU A 1 77 ? -2.207 -0.836 4.424 1.00 0.00 77 LEU A N 17
ATOM 32975 C CA . LEU A 1 77 ? -2.353 -2.106 3.677 1.00 0.00 77 LEU A CA 17
ATOM 32976 C C . LEU A 1 77 ? -3.779 -2.313 3.134 1.00 0.00 77 LEU A C 17
ATOM 32977 O O . LEU A 1 77 ? -3.953 -2.784 2.008 1.00 0.00 77 LEU A O 17
ATOM 32993 N N . LYS A 1 78 ? -4.794 -1.941 3.925 1.00 0.00 78 LYS A N 17
ATOM 32994 C CA . LYS A 1 78 ? -6.213 -2.025 3.537 1.00 0.00 78 LYS A CA 17
ATOM 32995 C C . LYS A 1 78 ? -6.707 -0.806 2.755 1.00 0.00 78 LYS A C 17
ATOM 32996 O O . LYS A 1 78 ? -7.722 -0.902 2.065 1.00 0.00 78 LYS A O 17
ATOM 33015 N N . SER A 1 79 ? -5.996 0.320 2.839 1.00 0.00 79 SER A N 17
ATOM 33016 C CA . SER A 1 79 ? -6.380 1.571 2.166 1.00 0.00 79 SER A CA 17
ATOM 33017 C C . SER A 1 79 ? -6.463 1.410 0.632 1.00 0.00 79 SER A C 17
ATOM 33018 O O . SER A 1 79 ? -5.548 0.842 0.022 1.00 0.00 79 SER A O 17
ATOM 33026 N N . PRO A 1 80 ? -7.516 1.918 -0.039 1.00 0.00 80 PRO A N 17
ATOM 33027 C CA . PRO A 1 80 ? -7.615 1.849 -1.499 1.00 0.00 80 PRO A CA 17
ATOM 33028 C C . PRO A 1 80 ? -6.537 2.701 -2.178 1.00 0.00 80 PRO A C 17
ATOM 33029 O O . PRO A 1 80 ? -6.027 2.327 -3.233 1.00 0.00 80 PRO A O 17
ATOM 33040 N N . ALA A 1 81 ? -6.121 3.796 -1.534 1.00 0.00 81 ALA A N 17
ATOM 33041 C CA . ALA A 1 81 ? -5.022 4.648 -1.971 1.00 0.00 81 ALA A CA 17
ATOM 33042 C C . ALA A 1 81 ? -3.724 3.845 -2.173 1.00 0.00 81 ALA A C 17
ATOM 33043 O O . ALA A 1 81 ? -3.082 3.944 -3.222 1.00 0.00 81 ALA A O 17
ATOM 33050 N N . PHE A 1 82 ? -3.377 2.966 -1.225 1.00 0.00 82 PHE A N 17
ATOM 33051 C CA . PHE A 1 82 ? -2.147 2.185 -1.301 1.00 0.00 82 PHE A CA 17
ATOM 33052 C C . PHE A 1 82 ? -2.235 1.090 -2.378 1.00 0.00 82 PHE A C 17
ATOM 33053 O O . PHE A 1 82 ? -1.252 0.817 -3.072 1.00 0.00 82 PHE A O 17
ATOM 33070 N N . LYS A 1 83 ? -3.434 0.522 -2.599 1.00 0.00 83 LYS A N 17
ATOM 33071 C CA . LYS A 1 83 ? -3.691 -0.367 -3.745 1.00 0.00 83 LYS A CA 17
ATOM 33072 C C . LYS A 1 83 ? -3.471 0.357 -5.077 1.00 0.00 83 LYS A C 17
ATOM 33073 O O . LYS A 1 83 ? -2.858 -0.220 -5.974 1.00 0.00 83 LYS A O 17
ATOM 33092 N N . GLN A 1 84 ? -3.882 1.624 -5.204 1.00 0.00 84 GLN A N 17
ATOM 33093 C CA . GLN A 1 84 ? -3.623 2.409 -6.415 1.00 0.00 84 GLN A CA 17
ATOM 33094 C C . GLN A 1 84 ? -2.128 2.721 -6.586 1.00 0.00 84 GLN A C 17
ATOM 33095 O O . GLN A 1 84 ? -1.626 2.646 -7.702 1.00 0.00 84 GLN A O 17
ATOM 33109 N N . ALA A 1 85 ? -1.388 2.965 -5.499 1.00 0.00 85 ALA A N 17
ATOM 33110 C CA . ALA A 1 85 ? 0.069 3.122 -5.536 1.00 0.00 85 ALA A CA 17
ATOM 33111 C C . ALA A 1 85 ? 0.788 1.901 -6.135 1.00 0.00 85 ALA A C 17
ATOM 33112 O O . ALA A 1 85 ? 1.571 2.051 -7.077 1.00 0.00 85 ALA A O 17
ATOM 33119 N N . VAL A 1 86 ? 0.484 0.692 -5.644 1.00 0.00 86 VAL A N 17
ATOM 33120 C CA . VAL A 1 86 ? 1.072 -0.555 -6.160 1.00 0.00 86 VAL A CA 17
ATOM 33121 C C . VAL A 1 86 ? 0.595 -0.845 -7.584 1.00 0.00 86 VAL A C 17
ATOM 33122 O O . VAL A 1 86 ? 1.387 -1.312 -8.397 1.00 0.00 86 VAL A O 17
ATOM 33135 N N . LYS A 1 87 ? -0.650 -0.498 -7.942 1.00 0.00 87 LYS A N 17
ATOM 33136 C CA . LYS A 1 87 ? -1.186 -0.716 -9.294 1.00 0.00 87 LYS A CA 17
ATOM 33137 C C . LYS A 1 87 ? -0.329 -0.031 -10.366 1.00 0.00 87 LYS A C 17
ATOM 33138 O O . LYS A 1 87 ? -0.005 -0.652 -11.375 1.00 0.00 87 LYS A O 17
ATOM 33157 N N . VAL A 1 88 ? 0.097 1.214 -10.135 1.00 0.00 88 VAL A N 17
ATOM 33158 C CA . VAL A 1 88 ? 0.846 2.004 -11.132 1.00 0.00 88 VAL A CA 17
ATOM 33159 C C . VAL A 1 88 ? 2.256 1.456 -11.359 1.00 0.00 88 VAL A C 17
ATOM 33160 O O . VAL A 1 88 ? 2.736 1.400 -12.491 1.00 0.00 88 VAL A O 17
ATOM 33173 N N . MET A 1 89 ? 2.935 1.019 -10.297 1.00 0.00 89 MET A N 17
ATOM 33174 C CA . MET A 1 89 ? 4.237 0.350 -10.416 1.00 0.00 89 MET A CA 17
ATOM 33175 C C . MET A 1 89 ? 4.122 -1.078 -10.987 1.00 0.00 89 MET A C 17
ATOM 33176 O O . MET A 1 89 ? 5.011 -1.511 -11.714 1.00 0.00 89 MET A O 17
ATOM 33190 N N . GLU A 1 90 ? 3.015 -1.787 -10.742 1.00 0.00 90 GLU A N 17
ATOM 33191 C CA . GLU A 1 90 ? 2.737 -3.117 -11.312 1.00 0.00 90 GLU A CA 17
ATOM 33192 C C . GLU A 1 90 ? 2.429 -3.062 -12.824 1.00 0.00 90 GLU A C 17
ATOM 33193 O O . GLU A 1 90 ? 2.807 -3.971 -13.562 1.00 0.00 90 GLU A O 17
ATOM 33205 N N . GLU A 1 91 ? 1.806 -1.982 -13.313 1.00 0.00 91 GLU A N 17
ATOM 33206 C CA . GLU A 1 91 ? 1.604 -1.738 -14.754 1.00 0.00 91 GLU A CA 17
ATOM 33207 C C . GLU A 1 91 ? 2.939 -1.556 -15.504 1.00 0.00 91 GLU A C 17
ATOM 33208 O O . GLU A 1 91 ? 3.101 -2.052 -16.622 1.00 0.00 91 GLU A O 17
ATOM 33220 N N . GLN A 1 92 ? 3.897 -0.848 -14.894 1.00 0.00 92 GLN A N 17
ATOM 33221 C CA . GLN A 1 92 ? 5.205 -0.534 -15.482 1.00 0.00 92 GLN A CA 17
ATOM 33222 C C . GLN A 1 92 ? 6.220 -1.674 -15.328 1.00 0.00 92 GLN A C 17
ATOM 33223 O O . GLN A 1 92 ? 6.954 -1.987 -16.267 1.00 0.00 92 GLN A O 17
ATOM 33237 N N . GLU A 1 93 ? 6.276 -2.282 -14.141 1.00 0.00 93 GLU A N 17
ATOM 33238 C CA . GLU A 1 93 ? 7.280 -3.276 -13.747 1.00 0.00 93 GLU A CA 17
ATOM 33239 C C . GLU A 1 93 ? 6.592 -4.544 -13.189 1.00 0.00 93 GLU A C 17
ATOM 33240 O O . GLU A 1 93 ? 6.617 -4.797 -11.979 1.00 0.00 93 GLU A O 17
ATOM 33252 N N . PRO A 1 94 ? 5.969 -5.379 -14.044 1.00 0.00 94 PRO A N 17
ATOM 33253 C CA . PRO A 1 94 ? 5.182 -6.533 -13.602 1.00 0.00 94 PRO A CA 17
ATOM 33254 C C . PRO A 1 94 ? 6.043 -7.655 -13.004 1.00 0.00 94 PRO A C 17
ATOM 33255 O O . PRO A 1 94 ? 5.563 -8.413 -12.164 1.00 0.00 94 PRO A O 17
ATOM 33266 N N . ASN A 1 95 ? 7.326 -7.744 -13.371 1.00 0.00 95 ASN A N 17
ATOM 33267 C CA . ASN A 1 95 ? 8.269 -8.745 -12.861 1.00 0.00 95 ASN A CA 17
ATOM 33268 C C . ASN A 1 95 ? 9.175 -8.210 -11.726 1.00 0.00 95 ASN A C 17
ATOM 33269 O O . ASN A 1 95 ? 10.163 -8.854 -11.370 1.00 0.00 95 ASN A O 17
ATOM 33280 N N . ASN A 1 96 ? 8.867 -7.037 -11.156 1.00 0.00 96 ASN A N 17
ATOM 33281 C CA . ASN A 1 96 ? 9.692 -6.403 -10.123 1.00 0.00 96 ASN A CA 17
ATOM 33282 C C . ASN A 1 96 ? 9.610 -7.186 -8.795 1.00 0.00 96 ASN A C 17
ATOM 33283 O O . ASN A 1 96 ? 8.502 -7.328 -8.267 1.00 0.00 96 ASN A O 17
ATOM 33294 N N . PRO A 1 97 ? 10.725 -7.612 -8.181 1.00 0.00 97 PRO A N 17
ATOM 33295 C CA . PRO A 1 97 ? 10.695 -8.186 -6.838 1.00 0.00 97 PRO A CA 17
ATOM 33296 C C . PRO A 1 97 ? 10.149 -7.181 -5.817 1.00 0.00 97 PRO A C 17
ATOM 33297 O O . PRO A 1 97 ? 9.354 -7.542 -4.957 1.00 0.00 97 PRO A O 17
ATOM 33308 N N . GLU A 1 98 ? 10.479 -5.896 -5.949 1.00 0.00 98 GLU A N 17
ATOM 33309 C CA . GLU A 1 98 ? 10.034 -4.863 -5.008 1.00 0.00 98 GLU A CA 17
ATOM 33310 C C . GLU A 1 98 ? 8.547 -4.510 -5.157 1.00 0.00 98 GLU A C 17
ATOM 33311 O O . GLU A 1 98 ? 7.941 -4.056 -4.188 1.00 0.00 98 GLU A O 17
ATOM 33323 N N . VAL A 1 99 ? 7.936 -4.740 -6.330 1.00 0.00 99 VAL A N 17
ATOM 33324 C CA . VAL A 1 99 ? 6.478 -4.633 -6.484 1.00 0.00 99 VAL A CA 17
ATOM 33325 C C . VAL A 1 99 ? 5.799 -5.889 -5.973 1.00 0.00 99 VAL A C 17
ATOM 33326 O O . VAL A 1 99 ? 4.889 -5.796 -5.155 1.00 0.00 99 VAL A O 17
ATOM 33339 N N . GLN A 1 100 ? 6.230 -7.066 -6.435 1.00 0.00 100 GLN A N 17
ATOM 33340 C CA . GLN A 1 100 ? 5.512 -8.307 -6.134 1.00 0.00 100 GLN A CA 17
ATOM 33341 C C . GLN A 1 100 ? 5.624 -8.690 -4.658 1.00 0.00 100 GLN A C 17
ATOM 33342 O O . GLN A 1 100 ? 4.640 -9.134 -4.075 1.00 0.00 100 GLN A O 17
ATOM 33356 N N . GLU A 1 101 ? 6.767 -8.443 -4.015 1.00 0.00 101 GLU A N 17
ATOM 33357 C CA . GLU A 1 101 ? 6.908 -8.727 -2.576 1.00 0.00 101 GLU A CA 17
ATOM 33358 C C . GLU A 1 101 ? 6.077 -7.761 -1.711 1.00 0.00 101 GLU A C 17
ATOM 33359 O O . GLU A 1 101 ? 5.580 -8.160 -0.654 1.00 0.00 101 GLU A O 17
ATOM 33371 N N . LEU A 1 102 ? 5.857 -6.521 -2.172 1.00 0.00 102 LEU A N 17
ATOM 33372 C CA . LEU A 1 102 ? 4.937 -5.572 -1.538 1.00 0.00 102 LEU A CA 17
ATOM 33373 C C . LEU A 1 102 ? 3.472 -5.988 -1.777 1.00 0.00 102 LEU A C 17
ATOM 33374 O O . LEU A 1 102 ? 2.706 -6.131 -0.822 1.00 0.00 102 LEU A O 17
ATOM 33390 N N . LYS A 1 103 ? 3.091 -6.261 -3.036 1.00 0.00 103 LYS A N 17
ATOM 33391 C CA . LYS A 1 103 ? 1.732 -6.650 -3.458 1.00 0.00 103 LYS A CA 17
ATOM 33392 C C . LYS A 1 103 ? 1.244 -7.885 -2.708 1.00 0.00 103 LYS A C 17
ATOM 33393 O O . LYS A 1 103 ? 0.128 -7.872 -2.195 1.00 0.00 103 LYS A O 17
ATOM 33412 N N . LYS A 1 104 ? 2.091 -8.919 -2.607 1.00 0.00 104 LYS A N 17
ATOM 33413 C CA . LYS A 1 104 ? 1.802 -10.175 -1.886 1.00 0.00 104 LYS A CA 17
ATOM 33414 C C . LYS A 1 104 ? 1.366 -9.936 -0.441 1.00 0.00 104 LYS A C 17
ATOM 33415 O O . LYS A 1 104 ? 0.399 -10.549 0.005 1.00 0.00 104 LYS A O 17
ATOM 33434 N N . ALA A 1 105 ? 2.027 -9.017 0.267 1.00 0.00 105 ALA A N 17
ATOM 33435 C CA . ALA A 1 105 ? 1.691 -8.695 1.653 1.00 0.00 105 ALA A CA 17
ATOM 33436 C C . ALA A 1 105 ? 0.244 -8.180 1.775 1.00 0.00 105 ALA A C 17
ATOM 33437 O O . ALA A 1 105 ? -0.501 -8.650 2.637 1.00 0.00 105 ALA A O 17
ATOM 33444 N N . MET A 1 106 ? -0.166 -7.281 0.871 1.00 0.00 106 MET A N 17
ATOM 33445 C CA . MET A 1 106 ? -1.523 -6.717 0.803 1.00 0.00 106 MET A CA 17
ATOM 33446 C C . MET A 1 106 ? -2.561 -7.733 0.323 1.00 0.00 106 MET A C 17
ATOM 33447 O O . MET A 1 106 ? -3.608 -7.881 0.948 1.00 0.00 106 MET A O 17
ATOM 33461 N N . GLU A 1 107 ? -2.257 -8.459 -0.755 1.00 0.00 107 GLU A N 17
ATOM 33462 C CA . GLU A 1 107 ? -3.093 -9.549 -1.276 1.00 0.00 107 GLU A CA 17
ATOM 33463 C C . GLU A 1 107 ? -3.441 -10.572 -0.178 1.00 0.00 107 GLU A C 17
ATOM 33464 O O . GLU A 1 107 ? -4.614 -10.878 0.027 1.00 0.00 107 GLU A O 17
ATOM 33476 N N . GLU A 1 108 ? -2.459 -11.042 0.593 1.00 0.00 108 GLU A N 17
ATOM 33477 C CA . GLU A 1 108 ? -2.694 -11.970 1.707 1.00 0.00 108 GLU A CA 17
ATOM 33478 C C . GLU A 1 108 ? -3.409 -11.315 2.905 1.00 0.00 108 GLU A C 17
ATOM 33479 O O . GLU A 1 108 ? -4.243 -11.963 3.539 1.00 0.00 108 GLU A O 17
ATOM 33491 N N . ALA A 1 109 ? -3.136 -10.040 3.216 1.00 0.00 109 ALA A N 17
ATOM 33492 C CA . ALA A 1 109 ? -3.828 -9.313 4.288 1.00 0.00 109 ALA A CA 17
ATOM 33493 C C . ALA A 1 109 ? -5.327 -9.109 3.986 1.00 0.00 109 ALA A C 17
ATOM 33494 O O . ALA A 1 109 ? -6.160 -9.179 4.892 1.00 0.00 109 ALA A O 17
ATOM 33501 N N . GLU A 1 110 ? -5.680 -8.894 2.716 1.00 0.00 110 GLU A N 17
ATOM 33502 C CA . GLU A 1 110 ? -7.065 -8.745 2.252 1.00 0.00 110 GLU A CA 17
ATOM 33503 C C . GLU A 1 110 ? -7.818 -10.082 2.237 1.00 0.00 110 GLU A C 17
ATOM 33504 O O . GLU A 1 110 ? -8.992 -10.148 2.616 1.00 0.00 110 GLU A O 17
ATOM 33516 N N . ARG A 1 111 ? -7.123 -11.158 1.848 1.00 0.00 111 ARG A N 17
ATOM 33517 C CA . ARG A 1 111 ? -7.645 -12.539 1.874 1.00 0.00 111 ARG A CA 17
ATOM 33518 C C . ARG A 1 111 ? -7.843 -13.077 3.299 1.00 0.00 111 ARG A C 17
ATOM 33519 O O . ARG A 1 111 ? -8.823 -13.778 3.551 1.00 0.00 111 ARG A O 17
ATOM 33540 N N . GLY A 1 112 ? -6.952 -12.723 4.228 1.00 0.00 112 GLY A N 17
ATOM 33541 C CA . GLY A 1 112 ? -6.939 -13.225 5.607 1.00 0.00 112 GLY A CA 17
ATOM 33542 C C . GLY A 1 112 ? -6.698 -14.742 5.706 1.00 0.00 112 GLY A C 17
ATOM 33543 O O . GLY A 1 112 ? -6.292 -15.389 4.737 1.00 0.00 112 GLY A O 17
ATOM 33547 N N . SER A 1 113 ? -6.963 -15.326 6.877 1.00 0.00 113 SER A N 17
ATOM 33548 C CA . SER A 1 113 ? -6.955 -16.783 7.075 1.00 0.00 113 SER A CA 17
ATOM 33549 C C . SER A 1 113 ? -8.109 -17.472 6.322 1.00 0.00 113 SER A C 17
ATOM 33550 O O . SER A 1 113 ? -9.280 -17.105 6.462 1.00 0.00 113 SER A O 17
ATOM 33558 N N . LEU A 1 114 ? -7.771 -18.479 5.503 1.00 0.00 114 LEU A N 17
ATOM 33559 C CA . LEU A 1 114 ? -8.706 -19.232 4.645 1.00 0.00 114 LEU A CA 17
ATOM 33560 C C . LEU A 1 114 ? -8.534 -20.766 4.731 1.00 0.00 114 LEU A C 17
ATOM 33561 O O . LEU A 1 114 ? -9.278 -21.507 4.087 1.00 0.00 114 LEU A O 17
ATOM 33577 N N . GLU A 1 115 ? -7.569 -21.260 5.516 1.00 0.00 115 GLU A N 17
ATOM 33578 C CA . GLU A 1 115 ? -7.214 -22.677 5.626 1.00 0.00 115 GLU A CA 17
ATOM 33579 C C . GLU A 1 115 ? -7.056 -23.098 7.098 1.00 0.00 115 GLU A C 17
ATOM 33580 O O . GLU A 1 115 ? -6.125 -22.665 7.782 1.00 0.00 115 GLU A O 17
ATOM 33592 N N . HIS A 1 116 ? -7.955 -23.962 7.577 1.00 0.00 116 HIS A N 17
ATOM 33593 C CA . HIS A 1 116 ? -7.909 -24.638 8.884 1.00 0.00 116 HIS A CA 17
ATOM 33594 C C . HIS A 1 116 ? -8.267 -26.127 8.714 1.00 0.00 116 HIS A C 17
ATOM 33595 O O . HIS A 1 116 ? -9.133 -26.471 7.906 1.00 0.00 116 HIS A O 17
ATOM 33609 N N . HIS A 1 117 ? -7.615 -27.007 9.485 1.00 0.00 117 HIS A N 17
ATOM 33610 C CA . HIS A 1 117 ? -7.840 -28.467 9.517 1.00 0.00 117 HIS A CA 17
ATOM 33611 C C . HIS A 1 117 ? -7.735 -29.191 8.148 1.00 0.00 117 HIS A C 17
ATOM 33612 O O . HIS A 1 117 ? -8.280 -30.284 7.970 1.00 0.00 117 HIS A O 17
ATOM 33626 N N . HIS A 1 118 ? -7.047 -28.590 7.170 1.00 0.00 118 HIS A N 17
ATOM 33627 C CA . HIS A 1 118 ? -6.915 -29.105 5.802 1.00 0.00 118 HIS A CA 17
ATOM 33628 C C . HIS A 1 118 ? -5.671 -29.998 5.648 1.00 0.00 118 HIS A C 17
ATOM 33629 O O . HIS A 1 118 ? -4.569 -29.619 6.056 1.00 0.00 118 HIS A O 17
ATOM 33643 N N . HIS A 1 119 ? -5.850 -31.170 5.031 1.00 0.00 119 HIS A N 17
ATOM 33644 C CA . HIS A 1 119 ? -4.797 -32.155 4.756 1.00 0.00 119 HIS A CA 17
ATOM 33645 C C . HIS A 1 119 ? -4.967 -32.754 3.348 1.00 0.00 119 HIS A C 17
ATOM 33646 O O . HIS A 1 119 ? -6.090 -33.036 2.918 1.00 0.00 119 HIS A O 17
ATOM 33660 N N . HIS A 1 120 ? -3.856 -32.957 2.633 1.00 0.00 120 HIS A N 17
ATOM 33661 C CA . HIS A 1 120 ? -3.822 -33.512 1.272 1.00 0.00 120 HIS A CA 17
ATOM 33662 C C . HIS A 1 120 ? -2.486 -34.223 0.967 1.00 0.00 120 HIS A C 17
ATOM 33663 O O . HIS A 1 120 ? -1.508 -34.089 1.712 1.00 0.00 120 HIS A O 17
ATOM 33677 N N . HIS A 1 121 ? -2.443 -34.962 -0.149 1.00 0.00 121 HIS A N 17
ATOM 33678 C CA . HIS A 1 121 ? -1.224 -35.558 -0.721 1.00 0.00 121 HIS A CA 17
ATOM 33679 C C . HIS A 1 121 ? -0.393 -34.538 -1.528 1.00 0.00 121 HIS A C 17
ATOM 33680 O O . HIS A 1 121 ? 0.852 -34.676 -1.557 1.00 0.00 121 HIS A O 17
ATOM 33695 N N . GLY A 1 1 ? -6.855 -14.650 13.206 1.00 0.00 1 GLY A N 18
ATOM 33696 C CA . GLY A 1 1 ? -6.141 -14.102 14.375 1.00 0.00 1 GLY A CA 18
ATOM 33697 C C . GLY A 1 1 ? -5.531 -12.750 14.045 1.00 0.00 1 GLY A C 18
ATOM 33698 O O . GLY A 1 1 ? -6.246 -11.848 13.609 1.00 0.00 1 GLY A O 18
ATOM 33704 N N . ASP A 1 2 ? -4.219 -12.592 14.249 1.00 0.00 2 ASP A N 18
ATOM 33705 C CA . ASP A 1 2 ? -3.463 -11.353 13.978 1.00 0.00 2 ASP A CA 18
ATOM 33706 C C . ASP A 1 2 ? -2.593 -11.410 12.708 1.00 0.00 2 ASP A C 18
ATOM 33707 O O . ASP A 1 2 ? -1.812 -10.495 12.445 1.00 0.00 2 ASP A O 18
ATOM 33716 N N . GLU A 1 3 ? -2.721 -12.453 11.883 1.00 0.00 3 GLU A N 18
ATOM 33717 C CA . GLU A 1 3 ? -1.935 -12.621 10.653 1.00 0.00 3 GLU A CA 18
ATOM 33718 C C . GLU A 1 3 ? -2.135 -11.467 9.658 1.00 0.00 3 GLU A C 18
ATOM 33719 O O . GLU A 1 3 ? -1.180 -11.014 9.032 1.00 0.00 3 GLU A O 18
ATOM 33731 N N . ALA A 1 4 ? -3.356 -10.920 9.592 1.00 0.00 4 ALA A N 18
ATOM 33732 C CA . ALA A 1 4 ? -3.733 -9.764 8.777 1.00 0.00 4 ALA A CA 18
ATOM 33733 C C . ALA A 1 4 ? -2.890 -8.519 9.121 1.00 0.00 4 ALA A C 18
ATOM 33734 O O . ALA A 1 4 ? -2.681 -7.633 8.290 1.00 0.00 4 ALA A O 18
ATOM 33741 N N . GLU A 1 5 ? -2.404 -8.471 10.361 1.00 0.00 5 GLU A N 18
ATOM 33742 C CA . GLU A 1 5 ? -1.502 -7.442 10.901 1.00 0.00 5 GLU A CA 18
ATOM 33743 C C . GLU A 1 5 ? -0.023 -7.879 10.894 1.00 0.00 5 GLU A C 18
ATOM 33744 O O . GLU A 1 5 ? 0.874 -7.040 10.947 1.00 0.00 5 GLU A O 18
ATOM 33756 N N . LYS A 1 6 ? 0.286 -9.182 10.850 1.00 0.00 6 LYS A N 18
ATOM 33757 C CA . LYS A 1 6 ? 1.666 -9.692 10.682 1.00 0.00 6 LYS A CA 18
ATOM 33758 C C . LYS A 1 6 ? 2.176 -9.440 9.258 1.00 0.00 6 LYS A C 18
ATOM 33759 O O . LYS A 1 6 ? 3.330 -9.068 9.075 1.00 0.00 6 LYS A O 18
ATOM 33778 N N . GLN A 1 7 ? 1.301 -9.516 8.254 1.00 0.00 7 GLN A N 18
ATOM 33779 C CA . GLN A 1 7 ? 1.597 -9.063 6.891 1.00 0.00 7 GLN A CA 18
ATOM 33780 C C . GLN A 1 7 ? 1.936 -7.566 6.831 1.00 0.00 7 GLN A C 18
ATOM 33781 O O . GLN A 1 7 ? 2.772 -7.150 6.026 1.00 0.00 7 GLN A O 18
ATOM 33795 N N . ALA A 1 8 ? 1.346 -6.761 7.719 1.00 0.00 8 ALA A N 18
ATOM 33796 C CA . ALA A 1 8 ? 1.701 -5.348 7.843 1.00 0.00 8 ALA A CA 18
ATOM 33797 C C . ALA A 1 8 ? 3.141 -5.120 8.304 1.00 0.00 8 ALA A C 18
ATOM 33798 O O . ALA A 1 8 ? 3.829 -4.276 7.741 1.00 0.00 8 ALA A O 18
ATOM 33805 N N . GLU A 1 9 ? 3.629 -5.912 9.256 1.00 0.00 9 GLU A N 18
ATOM 33806 C CA . GLU A 1 9 ? 5.048 -5.918 9.655 1.00 0.00 9 GLU A CA 18
ATOM 33807 C C . GLU A 1 9 ? 5.993 -6.190 8.460 1.00 0.00 9 GLU A C 18
ATOM 33808 O O . GLU A 1 9 ? 7.045 -5.562 8.339 1.00 0.00 9 GLU A O 18
ATOM 33820 N N . ARG A 1 10 ? 5.586 -7.074 7.536 1.00 0.00 10 ARG A N 18
ATOM 33821 C CA . ARG A 1 10 ? 6.352 -7.460 6.332 1.00 0.00 10 ARG A CA 18
ATOM 33822 C C . ARG A 1 10 ? 6.394 -6.377 5.261 1.00 0.00 10 ARG A C 18
ATOM 33823 O O . ARG A 1 10 ? 7.453 -6.080 4.709 1.00 0.00 10 ARG A O 18
ATOM 33844 N N . ALA A 1 11 ? 5.254 -5.755 4.990 1.00 0.00 11 ALA A N 18
ATOM 33845 C CA . ALA A 1 11 ? 5.206 -4.587 4.110 1.00 0.00 11 ALA A CA 18
ATOM 33846 C C . ALA A 1 11 ? 5.907 -3.363 4.734 1.00 0.00 11 ALA A C 18
ATOM 33847 O O . ALA A 1 11 ? 6.531 -2.580 4.017 1.00 0.00 11 ALA A O 18
ATOM 33854 N N . LEU A 1 12 ? 5.856 -3.225 6.067 1.00 0.00 12 LEU A N 18
ATOM 33855 C CA . LEU A 1 12 ? 6.495 -2.142 6.812 1.00 0.00 12 LEU A CA 18
ATOM 33856 C C . LEU A 1 12 ? 8.020 -2.224 6.667 1.00 0.00 12 LEU A C 18
ATOM 33857 O O . LEU A 1 12 ? 8.659 -1.236 6.315 1.00 0.00 12 LEU A O 18
ATOM 33873 N N . GLU A 1 13 ? 8.613 -3.397 6.909 1.00 0.00 13 GLU A N 18
ATOM 33874 C CA . GLU A 1 13 ? 10.068 -3.568 6.818 1.00 0.00 13 GLU A CA 18
ATOM 33875 C C . GLU A 1 13 ? 10.589 -3.342 5.388 1.00 0.00 13 GLU A C 18
ATOM 33876 O O . GLU A 1 13 ? 11.684 -2.809 5.220 1.00 0.00 13 GLU A O 18
ATOM 33888 N N . LEU A 1 14 ? 9.796 -3.667 4.359 1.00 0.00 14 LEU A N 18
ATOM 33889 C CA . LEU A 1 14 ? 10.129 -3.382 2.963 1.00 0.00 14 LEU A CA 18
ATOM 33890 C C . LEU A 1 14 ? 10.222 -1.867 2.716 1.00 0.00 14 LEU A C 18
ATOM 33891 O O . LEU A 1 14 ? 11.249 -1.395 2.230 1.00 0.00 14 LEU A O 18
ATOM 33907 N N . VAL A 1 15 ? 9.211 -1.080 3.112 1.00 0.00 15 VAL A N 18
ATOM 33908 C CA . VAL A 1 15 ? 9.240 0.387 2.906 1.00 0.00 15 VAL A CA 18
ATOM 33909 C C . VAL A 1 15 ? 10.230 1.096 3.838 1.00 0.00 15 VAL A C 18
ATOM 33910 O O . VAL A 1 15 ? 10.766 2.145 3.477 1.00 0.00 15 VAL A O 18
ATOM 33923 N N . ARG A 1 16 ? 10.539 0.504 5.003 1.00 0.00 16 ARG A N 18
ATOM 33924 C CA . ARG A 1 16 ? 11.585 0.967 5.927 1.00 0.00 16 ARG A CA 18
ATOM 33925 C C . ARG A 1 16 ? 12.981 0.813 5.324 1.00 0.00 16 ARG A C 18
ATOM 33926 O O . ARG A 1 16 ? 13.793 1.735 5.427 1.00 0.00 16 ARG A O 18
ATOM 33947 N N . LYS A 1 17 ? 13.276 -0.342 4.720 1.00 0.00 17 LYS A N 18
ATOM 33948 C CA . LYS A 1 17 ? 14.600 -0.664 4.150 1.00 0.00 17 LYS A CA 18
ATOM 33949 C C . LYS A 1 17 ? 14.805 -0.078 2.755 1.00 0.00 17 LYS A C 18
ATOM 33950 O O . LYS A 1 17 ? 15.933 0.268 2.402 1.00 0.00 17 LYS A O 18
ATOM 33969 N N . SER A 1 18 ? 13.718 0.078 2.001 1.00 0.00 18 SER A N 18
ATOM 33970 C CA . SER A 1 18 ? 13.694 0.718 0.679 1.00 0.00 18 SER A CA 18
ATOM 33971 C C . SER A 1 18 ? 12.891 2.032 0.686 1.00 0.00 18 SER A C 18
ATOM 33972 O O . SER A 1 18 ? 11.773 2.074 0.165 1.00 0.00 18 SER A O 18
ATOM 33980 N N . PRO A 1 19 ? 13.452 3.146 1.200 1.00 0.00 19 PRO A N 18
ATOM 33981 C CA . PRO A 1 19 ? 12.808 4.460 1.117 1.00 0.00 19 PRO A CA 18
ATOM 33982 C C . PRO A 1 19 ? 12.736 4.994 -0.326 1.00 0.00 19 PRO A C 18
ATOM 33983 O O . PRO A 1 19 ? 11.889 5.831 -0.626 1.00 0.00 19 PRO A O 18
ATOM 33994 N N . ASP A 1 20 ? 13.564 4.481 -1.244 1.00 0.00 20 ASP A N 18
ATOM 33995 C CA . ASP A 1 20 ? 13.527 4.829 -2.672 1.00 0.00 20 ASP A CA 18
ATOM 33996 C C . ASP A 1 20 ? 12.299 4.220 -3.367 1.00 0.00 20 ASP A C 18
ATOM 33997 O O . ASP A 1 20 ? 11.712 4.852 -4.245 1.00 0.00 20 ASP A O 18
ATOM 34006 N N . LEU A 1 21 ? 11.867 3.030 -2.925 1.00 0.00 21 LEU A N 18
ATOM 34007 C CA . LEU A 1 21 ? 10.597 2.407 -3.315 1.00 0.00 21 LEU A CA 18
ATOM 34008 C C . LEU A 1 21 ? 9.430 3.251 -2.792 1.00 0.00 21 LEU A C 18
ATOM 34009 O O . LEU A 1 21 ? 8.491 3.536 -3.526 1.00 0.00 21 LEU A O 18
ATOM 34025 N N . LEU A 1 22 ? 9.512 3.733 -1.550 1.00 0.00 22 LEU A N 18
ATOM 34026 C CA . LEU A 1 22 ? 8.453 4.540 -0.948 1.00 0.00 22 LEU A CA 18
ATOM 34027 C C . LEU A 1 22 ? 8.305 5.897 -1.660 1.00 0.00 22 LEU A C 18
ATOM 34028 O O . LEU A 1 22 ? 7.189 6.310 -1.970 1.00 0.00 22 LEU A O 18
ATOM 34044 N N . LYS A 1 23 ? 9.426 6.549 -2.004 1.00 0.00 23 LYS A N 18
ATOM 34045 C CA . LYS A 1 23 ? 9.479 7.839 -2.723 1.00 0.00 23 LYS A CA 18
ATOM 34046 C C . LYS A 1 23 ? 8.811 7.800 -4.093 1.00 0.00 23 LYS A C 18
ATOM 34047 O O . LYS A 1 23 ? 8.271 8.817 -4.529 1.00 0.00 23 LYS A O 18
ATOM 34066 N N . LYS A 1 24 ? 8.855 6.660 -4.784 1.00 0.00 24 LYS A N 18
ATOM 34067 C CA . LYS A 1 24 ? 8.107 6.445 -6.024 1.00 0.00 24 LYS A CA 18
ATOM 34068 C C . LYS A 1 24 ? 6.679 5.974 -5.783 1.00 0.00 24 LYS A C 18
ATOM 34069 O O . LYS A 1 24 ? 5.807 6.283 -6.581 1.00 0.00 24 LYS A O 18
ATOM 34088 N N . LEU A 1 25 ? 6.421 5.260 -4.691 1.00 0.00 25 LEU A N 18
ATOM 34089 C CA . LEU A 1 25 ? 5.116 4.682 -4.373 1.00 0.00 25 LEU A CA 18
ATOM 34090 C C . LEU A 1 25 ? 4.025 5.747 -4.198 1.00 0.00 25 LEU A C 18
ATOM 34091 O O . LEU A 1 25 ? 3.036 5.725 -4.932 1.00 0.00 25 LEU A O 18
ATOM 34107 N N . LEU A 1 26 ? 4.230 6.736 -3.315 1.00 0.00 26 LEU A N 18
ATOM 34108 C CA . LEU A 1 26 ? 3.275 7.846 -3.173 1.00 0.00 26 LEU A CA 18
ATOM 34109 C C . LEU A 1 26 ? 3.147 8.643 -4.490 1.00 0.00 26 LEU A C 18
ATOM 34110 O O . LEU A 1 26 ? 2.069 9.107 -4.846 1.00 0.00 26 LEU A O 18
ATOM 34126 N N . GLU A 1 27 ? 4.237 8.758 -5.251 1.00 0.00 27 GLU A N 18
ATOM 34127 C CA . GLU A 1 27 ? 4.298 9.511 -6.504 1.00 0.00 27 GLU A CA 18
ATOM 34128 C C . GLU A 1 27 ? 3.569 8.792 -7.663 1.00 0.00 27 GLU A C 18
ATOM 34129 O O . GLU A 1 27 ? 2.995 9.444 -8.535 1.00 0.00 27 GLU A O 18
ATOM 34141 N N . ALA A 1 28 ? 3.529 7.455 -7.646 1.00 0.00 28 ALA A N 18
ATOM 34142 C CA . ALA A 1 28 ? 2.828 6.619 -8.614 1.00 0.00 28 ALA A CA 18
ATOM 34143 C C . ALA A 1 28 ? 1.311 6.608 -8.350 1.00 0.00 28 ALA A C 18
ATOM 34144 O O . ALA A 1 28 ? 0.517 6.723 -9.283 1.00 0.00 28 ALA A O 18
ATOM 34151 N N . MET A 1 29 ? 0.901 6.562 -7.076 1.00 0.00 29 MET A N 18
ATOM 34152 C CA . MET A 1 29 ? -0.501 6.636 -6.639 1.00 0.00 29 MET A CA 18
ATOM 34153 C C . MET A 1 29 ? -1.242 7.853 -7.215 1.00 0.00 29 MET A C 18
ATOM 34154 O O . MET A 1 29 ? -2.393 7.739 -7.638 1.00 0.00 29 MET A O 18
ATOM 34168 N N . ALA A 1 30 ? -0.574 9.009 -7.251 1.00 0.00 30 ALA A N 18
ATOM 34169 C CA . ALA A 1 30 ? -1.123 10.266 -7.753 1.00 0.00 30 ALA A CA 18
ATOM 34170 C C . ALA A 1 30 ? -1.592 10.189 -9.215 1.00 0.00 30 ALA A C 18
ATOM 34171 O O . ALA A 1 30 ? -2.588 10.812 -9.581 1.00 0.00 30 ALA A O 18
ATOM 34178 N N . GLU A 1 31 ? -0.906 9.404 -10.045 1.00 0.00 31 GLU A N 18
ATOM 34179 C CA . GLU A 1 31 ? -1.208 9.278 -11.474 1.00 0.00 31 GLU A CA 18
ATOM 34180 C C . GLU A 1 31 ? -2.492 8.490 -11.719 1.00 0.00 31 GLU A C 18
ATOM 34181 O O . GLU A 1 31 ? -3.262 8.836 -12.611 1.00 0.00 31 GLU A O 18
ATOM 34193 N N . GLU A 1 32 ? -2.766 7.468 -10.906 1.00 0.00 32 GLU A N 18
ATOM 34194 C CA . GLU A 1 32 ? -4.051 6.767 -10.934 1.00 0.00 32 GLU A CA 18
ATOM 34195 C C . GLU A 1 32 ? -5.153 7.574 -10.239 1.00 0.00 32 GLU A C 18
ATOM 34196 O O . GLU A 1 32 ? -6.282 7.611 -10.728 1.00 0.00 32 GLU A O 18
ATOM 34208 N N . LEU A 1 33 ? -4.855 8.271 -9.136 1.00 0.00 33 LEU A N 18
ATOM 34209 C CA . LEU A 1 33 ? -5.837 9.160 -8.506 1.00 0.00 33 LEU A CA 18
ATOM 34210 C C . LEU A 1 33 ? -6.311 10.251 -9.491 1.00 0.00 33 LEU A C 18
ATOM 34211 O O . LEU A 1 33 ? -7.494 10.593 -9.527 1.00 0.00 33 LEU A O 18
ATOM 34227 N N . LYS A 1 34 ? -5.421 10.730 -10.371 1.00 0.00 34 LYS A N 18
ATOM 34228 C CA . LYS A 1 34 ? -5.767 11.634 -11.480 1.00 0.00 34 LYS A CA 18
ATOM 34229 C C . LYS A 1 34 ? -6.743 11.004 -12.493 1.00 0.00 34 LYS A C 18
ATOM 34230 O O . LYS A 1 34 ? -7.639 11.703 -12.968 1.00 0.00 34 LYS A O 18
ATOM 34249 N N . ARG A 1 35 ? -6.658 9.691 -12.773 1.00 0.00 35 ARG A N 18
ATOM 34250 C CA . ARG A 1 35 ? -7.604 8.969 -13.666 1.00 0.00 35 ARG A CA 18
ATOM 34251 C C . ARG A 1 35 ? -8.997 8.790 -13.052 1.00 0.00 35 ARG A C 18
ATOM 34252 O O . ARG A 1 35 ? -9.983 8.693 -13.781 1.00 0.00 35 ARG A O 18
ATOM 34273 N N . GLN A 1 36 ? -9.086 8.817 -11.721 1.00 0.00 36 GLN A N 18
ATOM 34274 C CA . GLN A 1 36 ? -10.343 8.844 -10.961 1.00 0.00 36 GLN A CA 18
ATOM 34275 C C . GLN A 1 36 ? -11.003 10.240 -10.950 1.00 0.00 36 GLN A C 18
ATOM 34276 O O . GLN A 1 36 ? -12.120 10.395 -10.453 1.00 0.00 36 GLN A O 18
ATOM 34290 N N . GLY A 1 37 ? -10.338 11.255 -11.518 1.00 0.00 37 GLY A N 18
ATOM 34291 C CA . GLY A 1 37 ? -10.861 12.613 -11.696 1.00 0.00 37 GLY A CA 18
ATOM 34292 C C . GLY A 1 37 ? -10.596 13.545 -10.511 1.00 0.00 37 GLY A C 18
ATOM 34293 O O . GLY A 1 37 ? -11.251 14.584 -10.389 1.00 0.00 37 GLY A O 18
ATOM 34297 N N . LYS A 1 38 ? -9.661 13.177 -9.622 1.00 0.00 38 LYS A N 18
ATOM 34298 C CA . LYS A 1 38 ? -9.292 13.967 -8.437 1.00 0.00 38 LYS A CA 18
ATOM 34299 C C . LYS A 1 38 ? -8.617 15.298 -8.781 1.00 0.00 38 LYS A C 18
ATOM 34300 O O . LYS A 1 38 ? -8.073 15.500 -9.869 1.00 0.00 38 LYS A O 18
ATOM 34319 N N . SER A 1 39 ? -8.620 16.178 -7.788 1.00 0.00 39 SER A N 18
ATOM 34320 C CA . SER A 1 39 ? -7.931 17.474 -7.777 1.00 0.00 39 SER A CA 18
ATOM 34321 C C . SER A 1 39 ? -6.510 17.367 -7.216 1.00 0.00 39 SER A C 18
ATOM 34322 O O . SER A 1 39 ? -6.225 16.461 -6.425 1.00 0.00 39 SER A O 18
ATOM 34330 N N . PRO A 1 40 ? -5.620 18.318 -7.559 1.00 0.00 40 PRO A N 18
ATOM 34331 C CA . PRO A 1 40 ? -4.290 18.444 -6.956 1.00 0.00 40 PRO A CA 18
ATOM 34332 C C . PRO A 1 40 ? -4.321 18.471 -5.417 1.00 0.00 40 PRO A C 18
ATOM 34333 O O . PRO A 1 40 ? -3.413 17.935 -4.787 1.00 0.00 40 PRO A O 18
ATOM 34344 N N . ASP A 1 41 ? -5.372 19.025 -4.802 1.00 0.00 41 ASP A N 18
ATOM 34345 C CA . ASP A 1 41 ? -5.549 19.060 -3.344 1.00 0.00 41 ASP A CA 18
ATOM 34346 C C . ASP A 1 41 ? -5.792 17.666 -2.736 1.00 0.00 41 ASP A C 18
ATOM 34347 O O . ASP A 1 41 ? -5.146 17.303 -1.750 1.00 0.00 41 ASP A O 18
ATOM 34356 N N . GLU A 1 42 ? -6.674 16.851 -3.333 1.00 0.00 42 GLU A N 18
ATOM 34357 C CA . GLU A 1 42 ? -6.923 15.472 -2.889 1.00 0.00 42 GLU A CA 18
ATOM 34358 C C . GLU A 1 42 ? -5.687 14.594 -3.104 1.00 0.00 42 GLU A C 18
ATOM 34359 O O . GLU A 1 42 ? -5.324 13.804 -2.233 1.00 0.00 42 GLU A O 18
ATOM 34371 N N . ILE A 1 43 ? -5.020 14.763 -4.250 1.00 0.00 43 ILE A N 18
ATOM 34372 C CA . ILE A 1 43 ? -3.814 14.015 -4.616 1.00 0.00 43 ILE A CA 18
ATOM 34373 C C . ILE A 1 43 ? -2.678 14.334 -3.640 1.00 0.00 43 ILE A C 18
ATOM 34374 O O . ILE A 1 43 ? -2.093 13.419 -3.064 1.00 0.00 43 ILE A O 18
ATOM 34390 N N . GLN A 1 44 ? -2.392 15.617 -3.400 1.00 0.00 44 GLN A N 18
ATOM 34391 C CA . GLN A 1 44 ? -1.353 16.052 -2.465 1.00 0.00 44 GLN A CA 18
ATOM 34392 C C . GLN A 1 44 ? -1.596 15.498 -1.055 1.00 0.00 44 GLN A C 18
ATOM 34393 O O . GLN A 1 44 ? -0.687 14.913 -0.458 1.00 0.00 44 GLN A O 18
ATOM 34407 N N . LYS A 1 45 ? -2.830 15.615 -0.547 1.00 0.00 45 LYS A N 18
ATOM 34408 C CA . LYS A 1 45 ? -3.201 15.089 0.773 1.00 0.00 45 LYS A CA 18
ATOM 34409 C C . LYS A 1 45 ? -3.100 13.561 0.831 1.00 0.00 45 LYS A C 18
ATOM 34410 O O . LYS A 1 45 ? -2.627 13.034 1.835 1.00 0.00 45 LYS A O 18
ATOM 34429 N N . ALA A 1 46 ? -3.446 12.850 -0.244 1.00 0.00 46 ALA A N 18
ATOM 34430 C CA . ALA A 1 46 ? -3.271 11.401 -0.330 1.00 0.00 46 ALA A CA 18
ATOM 34431 C C . ALA A 1 46 ? -1.787 10.991 -0.278 1.00 0.00 46 ALA A C 18
ATOM 34432 O O . ALA A 1 46 ? -1.432 10.125 0.524 1.00 0.00 46 ALA A O 18
ATOM 34439 N N . LYS A 1 47 ? -0.900 11.632 -1.063 1.00 0.00 47 LYS A N 18
ATOM 34440 C CA . LYS A 1 47 ? 0.553 11.373 -1.010 1.00 0.00 47 LYS A CA 18
ATOM 34441 C C . LYS A 1 47 ? 1.103 11.550 0.406 1.00 0.00 47 LYS A C 18
ATOM 34442 O O . LYS A 1 47 ? 1.775 10.658 0.920 1.00 0.00 47 LYS A O 18
ATOM 34461 N N . ASP A 1 48 ? 0.772 12.665 1.058 1.00 0.00 48 ASP A N 18
ATOM 34462 C CA . ASP A 1 48 ? 1.214 12.944 2.426 1.00 0.00 48 ASP A CA 18
ATOM 34463 C C . ASP A 1 48 ? 0.590 12.035 3.482 1.00 0.00 48 ASP A C 18
ATOM 34464 O O . ASP A 1 48 ? 1.275 11.721 4.449 1.00 0.00 48 ASP A O 18
ATOM 34473 N N . GLU A 1 49 ? -0.648 11.565 3.312 1.00 0.00 49 GLU A N 18
ATOM 34474 C CA . GLU A 1 49 ? -1.219 10.534 4.187 1.00 0.00 49 GLU A CA 18
ATOM 34475 C C . GLU A 1 49 ? -0.376 9.267 4.128 1.00 0.00 49 GLU A C 18
ATOM 34476 O O . GLU A 1 49 ? 0.104 8.795 5.150 1.00 0.00 49 GLU A O 18
ATOM 34488 N N . VAL A 1 50 ? -0.126 8.757 2.925 1.00 0.00 50 VAL A N 18
ATOM 34489 C CA . VAL A 1 50 ? 0.643 7.504 2.752 1.00 0.00 50 VAL A CA 18
ATOM 34490 C C . VAL A 1 50 ? 2.052 7.658 3.333 1.00 0.00 50 VAL A C 18
ATOM 34491 O O . VAL A 1 50 ? 2.492 6.817 4.118 1.00 0.00 50 VAL A O 18
ATOM 34504 N N . LYS A 1 51 ? 2.717 8.778 3.032 1.00 0.00 51 LYS A N 18
ATOM 34505 C CA . LYS A 1 51 ? 4.030 9.168 3.566 1.00 0.00 51 LYS A CA 18
ATOM 34506 C C . LYS A 1 51 ? 4.024 9.252 5.089 1.00 0.00 51 LYS A C 18
ATOM 34507 O O . LYS A 1 51 ? 4.855 8.629 5.741 1.00 0.00 51 LYS A O 18
ATOM 34526 N N . THR A 1 52 ? 3.086 9.988 5.678 1.00 0.00 52 THR A N 18
ATOM 34527 C CA . THR A 1 52 ? 3.067 10.210 7.133 1.00 0.00 52 THR A CA 18
ATOM 34528 C C . THR A 1 52 ? 2.641 8.954 7.896 1.00 0.00 52 THR A C 18
ATOM 34529 O O . THR A 1 52 ? 3.190 8.660 8.955 1.00 0.00 52 THR A O 18
ATOM 34540 N N . LYS A 1 53 ? 1.760 8.127 7.317 1.00 0.00 53 LYS A N 18
ATOM 34541 C CA . LYS A 1 53 ? 1.377 6.816 7.863 1.00 0.00 53 LYS A CA 18
ATOM 34542 C C . LYS A 1 53 ? 2.578 5.869 7.976 1.00 0.00 53 LYS A C 18
ATOM 34543 O O . LYS A 1 53 ? 2.782 5.290 9.043 1.00 0.00 53 LYS A O 18
ATOM 34562 N N . VAL A 1 54 ? 3.402 5.742 6.928 1.00 0.00 54 VAL A N 18
ATOM 34563 C CA . VAL A 1 54 ? 4.609 4.891 6.990 1.00 0.00 54 VAL A CA 18
ATOM 34564 C C . VAL A 1 54 ? 5.691 5.502 7.875 1.00 0.00 54 VAL A C 18
ATOM 34565 O O . VAL A 1 54 ? 6.336 4.787 8.634 1.00 0.00 54 VAL A O 18
ATOM 34578 N N . GLU A 1 55 ? 5.862 6.822 7.847 1.00 0.00 55 GLU A N 18
ATOM 34579 C CA . GLU A 1 55 ? 6.871 7.528 8.643 1.00 0.00 55 GLU A CA 18
ATOM 34580 C C . GLU A 1 55 ? 6.601 7.379 10.142 1.00 0.00 55 GLU A C 18
ATOM 34581 O O . GLU A 1 55 ? 7.499 7.000 10.894 1.00 0.00 55 GLU A O 18
ATOM 34593 N N . GLN A 1 56 ? 5.353 7.586 10.575 1.00 0.00 56 GLN A N 18
ATOM 34594 C CA . GLN A 1 56 ? 4.960 7.366 11.966 1.00 0.00 56 GLN A CA 18
ATOM 34595 C C . GLN A 1 56 ? 5.050 5.884 12.361 1.00 0.00 56 GLN A C 18
ATOM 34596 O O . GLN A 1 56 ? 5.470 5.591 13.478 1.00 0.00 56 GLN A O 18
ATOM 34610 N N . ALA A 1 57 ? 4.752 4.941 11.458 1.00 0.00 57 ALA A N 18
ATOM 34611 C CA . ALA A 1 57 ? 4.932 3.518 11.733 1.00 0.00 57 ALA A CA 18
ATOM 34612 C C . ALA A 1 57 ? 6.410 3.176 11.980 1.00 0.00 57 ALA A C 18
ATOM 34613 O O . ALA A 1 57 ? 6.761 2.609 13.013 1.00 0.00 57 ALA A O 18
ATOM 34620 N N . ILE A 1 58 ? 7.300 3.574 11.070 1.00 0.00 58 ILE A N 18
ATOM 34621 C CA . ILE A 1 58 ? 8.737 3.301 11.173 1.00 0.00 58 ILE A CA 18
ATOM 34622 C C . ILE A 1 58 ? 9.329 3.969 12.427 1.00 0.00 58 ILE A C 18
ATOM 34623 O O . ILE A 1 58 ? 10.114 3.343 13.140 1.00 0.00 58 ILE A O 18
ATOM 34639 N N . ARG A 1 59 ? 8.910 5.200 12.755 1.00 0.00 59 ARG A N 18
ATOM 34640 C CA . ARG A 1 59 ? 9.317 5.907 13.986 1.00 0.00 59 ARG A CA 18
ATOM 34641 C C . ARG A 1 59 ? 8.952 5.162 15.266 1.00 0.00 59 ARG A C 18
ATOM 34642 O O . ARG A 1 59 ? 9.680 5.271 16.250 1.00 0.00 59 ARG A O 18
ATOM 34663 N N . GLU A 1 60 ? 7.864 4.403 15.263 1.00 0.00 60 GLU A N 18
ATOM 34664 C CA . GLU A 1 60 ? 7.462 3.539 16.367 1.00 0.00 60 GLU A CA 18
ATOM 34665 C C . GLU A 1 60 ? 8.292 2.252 16.405 1.00 0.00 60 GLU A C 18
ATOM 34666 O O . GLU A 1 60 ? 8.865 1.927 17.442 1.00 0.00 60 GLU A O 18
ATOM 34678 N N . TRP A 1 61 ? 8.455 1.546 15.282 1.00 0.00 61 TRP A N 18
ATOM 34679 C CA . TRP A 1 61 ? 9.259 0.306 15.259 1.00 0.00 61 TRP A CA 18
ATOM 34680 C C . TRP A 1 61 ? 10.696 0.554 15.725 1.00 0.00 61 TRP A C 18
ATOM 34681 O O . TRP A 1 61 ? 11.239 -0.217 16.520 1.00 0.00 61 TRP A O 18
ATOM 34702 N N . LYS A 1 62 ? 11.300 1.667 15.300 1.00 0.00 62 LYS A N 18
ATOM 34703 C CA . LYS A 1 62 ? 12.698 1.985 15.619 1.00 0.00 62 LYS A CA 18
ATOM 34704 C C . LYS A 1 62 ? 12.944 2.235 17.114 1.00 0.00 62 LYS A C 18
ATOM 34705 O O . LYS A 1 62 ? 14.037 1.957 17.607 1.00 0.00 62 LYS A O 18
ATOM 34724 N N . GLN A 1 63 ? 11.925 2.710 17.841 1.00 0.00 63 GLN A N 18
ATOM 34725 C CA . GLN A 1 63 ? 11.928 2.837 19.310 1.00 0.00 63 GLN A CA 18
ATOM 34726 C C . GLN A 1 63 ? 11.470 1.554 20.037 1.00 0.00 63 GLN A C 18
ATOM 34727 O O . GLN A 1 63 ? 11.205 1.564 21.241 1.00 0.00 63 GLN A O 18
ATOM 34741 N N . GLY A 1 64 ? 11.379 0.444 19.300 1.00 0.00 64 GLY A N 18
ATOM 34742 C CA . GLY A 1 64 ? 10.999 -0.888 19.777 1.00 0.00 64 GLY A CA 18
ATOM 34743 C C . GLY A 1 64 ? 9.491 -1.161 19.746 1.00 0.00 64 GLY A C 18
ATOM 34744 O O . GLY A 1 64 ? 9.052 -2.190 20.264 1.00 0.00 64 GLY A O 18
ATOM 34748 N N . ASN A 1 65 ? 8.686 -0.266 19.162 1.00 0.00 65 ASN A N 18
ATOM 34749 C CA . ASN A 1 65 ? 7.217 -0.320 19.257 1.00 0.00 65 ASN A CA 18
ATOM 34750 C C . ASN A 1 65 ? 6.571 -1.042 18.064 1.00 0.00 65 ASN A C 18
ATOM 34751 O O . ASN A 1 65 ? 5.764 -0.471 17.324 1.00 0.00 65 ASN A O 18
ATOM 34762 N N . GLU A 1 66 ? 6.956 -2.301 17.855 1.00 0.00 66 GLU A N 18
ATOM 34763 C CA . GLU A 1 66 ? 6.529 -3.116 16.707 1.00 0.00 66 GLU A CA 18
ATOM 34764 C C . GLU A 1 66 ? 5.009 -3.151 16.551 1.00 0.00 66 GLU A C 18
ATOM 34765 O O . GLU A 1 66 ? 4.496 -2.994 15.447 1.00 0.00 66 GLU A O 18
ATOM 34777 N N . GLU A 1 67 ? 4.296 -3.290 17.668 1.00 0.00 67 GLU A N 18
ATOM 34778 C CA . GLU A 1 67 ? 2.829 -3.365 17.725 1.00 0.00 67 GLU A CA 18
ATOM 34779 C C . GLU A 1 67 ? 2.127 -2.091 17.231 1.00 0.00 67 GLU A C 18
ATOM 34780 O O . GLU A 1 67 ? 1.103 -2.186 16.554 1.00 0.00 67 GLU A O 18
ATOM 34792 N N . GLN A 1 68 ? 2.673 -0.901 17.506 1.00 0.00 68 GLN A N 18
ATOM 34793 C CA . GLN A 1 68 ? 2.154 0.353 16.956 1.00 0.00 68 GLN A CA 18
ATOM 34794 C C . GLN A 1 68 ? 2.527 0.499 15.479 1.00 0.00 68 GLN A C 18
ATOM 34795 O O . GLN A 1 68 ? 1.686 0.842 14.650 1.00 0.00 68 GLN A O 18
ATOM 34809 N N . ALA A 1 69 ? 3.779 0.179 15.145 1.00 0.00 69 ALA A N 18
ATOM 34810 C CA . ALA A 1 69 ? 4.317 0.296 13.795 1.00 0.00 69 ALA A CA 18
ATOM 34811 C C . ALA A 1 69 ? 3.555 -0.568 12.774 1.00 0.00 69 ALA A C 18
ATOM 34812 O O . ALA A 1 69 ? 3.050 -0.054 11.773 1.00 0.00 69 ALA A O 18
ATOM 34819 N N . ARG A 1 70 ? 3.385 -1.872 13.050 1.00 0.00 70 ARG A N 18
ATOM 34820 C CA . ARG A 1 70 ? 2.611 -2.770 12.176 1.00 0.00 70 ARG A CA 18
ATOM 34821 C C . ARG A 1 70 ? 1.145 -2.336 12.079 1.00 0.00 70 ARG A C 18
ATOM 34822 O O . ARG A 1 70 ? 0.546 -2.461 11.014 1.00 0.00 70 ARG A O 18
ATOM 34843 N N . LYS A 1 71 ? 0.576 -1.766 13.149 1.00 0.00 71 LYS A N 18
ATOM 34844 C CA . LYS A 1 71 ? -0.816 -1.290 13.171 1.00 0.00 71 LYS A CA 18
ATOM 34845 C C . LYS A 1 71 ? -1.010 -0.034 12.318 1.00 0.00 71 LYS A C 18
ATOM 34846 O O . LYS A 1 71 ? -1.996 0.047 11.594 1.00 0.00 71 LYS A O 18
ATOM 34865 N N . ASP A 1 72 ? -0.066 0.906 12.309 1.00 0.00 72 ASP A N 18
ATOM 34866 C CA . ASP A 1 72 ? -0.118 2.075 11.422 1.00 0.00 72 ASP A CA 18
ATOM 34867 C C . ASP A 1 72 ? 0.088 1.698 9.942 1.00 0.00 72 ASP A C 18
ATOM 34868 O O . ASP A 1 72 ? -0.604 2.237 9.075 1.00 0.00 72 ASP A O 18
ATOM 34877 N N . MET A 1 73 ? 0.951 0.717 9.635 1.00 0.00 73 MET A N 18
ATOM 34878 C CA . MET A 1 73 ? 1.086 0.181 8.271 1.00 0.00 73 MET A CA 18
ATOM 34879 C C . MET A 1 73 ? -0.157 -0.608 7.822 1.00 0.00 73 MET A C 18
ATOM 34880 O O . MET A 1 73 ? -0.566 -0.503 6.664 1.00 0.00 73 MET A O 18
ATOM 34894 N N . ARG A 1 74 ? -0.809 -1.359 8.722 1.00 0.00 74 ARG A N 18
ATOM 34895 C CA . ARG A 1 74 ? -2.071 -2.073 8.421 1.00 0.00 74 ARG A CA 18
ATOM 34896 C C . ARG A 1 74 ? -3.107 -1.133 7.806 1.00 0.00 74 ARG A C 18
ATOM 34897 O O . ARG A 1 74 ? -3.723 -1.499 6.806 1.00 0.00 74 ARG A O 18
ATOM 34918 N N . LYS A 1 75 ? -3.308 0.060 8.383 1.00 0.00 75 LYS A N 18
ATOM 34919 C CA . LYS A 1 75 ? -4.390 0.964 7.935 1.00 0.00 75 LYS A CA 18
ATOM 34920 C C . LYS A 1 75 ? -4.202 1.374 6.467 1.00 0.00 75 LYS A C 18
ATOM 34921 O O . LYS A 1 75 ? -5.156 1.482 5.701 1.00 0.00 75 LYS A O 18
ATOM 34940 N N . VAL A 1 76 ? -2.939 1.547 6.085 1.00 0.00 76 VAL A N 18
ATOM 34941 C CA . VAL A 1 76 ? -2.486 1.811 4.708 1.00 0.00 76 VAL A CA 18
ATOM 34942 C C . VAL A 1 76 ? -2.701 0.603 3.797 1.00 0.00 76 VAL A C 18
ATOM 34943 O O . VAL A 1 76 ? -3.256 0.760 2.715 1.00 0.00 76 VAL A O 18
ATOM 34956 N N . LEU A 1 77 ? -2.345 -0.609 4.231 1.00 0.00 77 LEU A N 18
ATOM 34957 C CA . LEU A 1 77 ? -2.484 -1.826 3.413 1.00 0.00 77 LEU A CA 18
ATOM 34958 C C . LEU A 1 77 ? -3.938 -2.172 3.079 1.00 0.00 77 LEU A C 18
ATOM 34959 O O . LEU A 1 77 ? -4.218 -2.690 1.996 1.00 0.00 77 LEU A O 18
ATOM 34975 N N . LYS A 1 78 ? -4.875 -1.850 3.978 1.00 0.00 78 LYS A N 18
ATOM 34976 C CA . LYS A 1 78 ? -6.311 -2.017 3.730 1.00 0.00 78 LYS A CA 18
ATOM 34977 C C . LYS A 1 78 ? -6.900 -0.829 2.963 1.00 0.00 78 LYS A C 18
ATOM 34978 O O . LYS A 1 78 ? -7.852 -1.029 2.209 1.00 0.00 78 LYS A O 18
ATOM 34997 N N . SER A 1 79 ? -6.295 0.360 3.061 1.00 0.00 79 SER A N 18
ATOM 34998 C CA . SER A 1 79 ? -6.741 1.549 2.320 1.00 0.00 79 SER A CA 18
ATOM 34999 C C . SER A 1 79 ? -6.574 1.370 0.805 1.00 0.00 79 SER A C 18
ATOM 35000 O O . SER A 1 79 ? -5.528 0.894 0.349 1.00 0.00 79 SER A O 18
ATOM 35008 N N . PRO A 1 80 ? -7.580 1.742 -0.007 1.00 0.00 80 PRO A N 18
ATOM 35009 C CA . PRO A 1 80 ? -7.583 1.468 -1.442 1.00 0.00 80 PRO A CA 18
ATOM 35010 C C . PRO A 1 80 ? -6.540 2.306 -2.186 1.00 0.00 80 PRO A C 18
ATOM 35011 O O . PRO A 1 80 ? -6.003 1.852 -3.194 1.00 0.00 80 PRO A O 18
ATOM 35022 N N . ALA A 1 81 ? -6.176 3.475 -1.652 1.00 0.00 81 ALA A N 18
ATOM 35023 C CA . ALA A 1 81 ? -5.138 4.345 -2.200 1.00 0.00 81 ALA A CA 18
ATOM 35024 C C . ALA A 1 81 ? -3.791 3.614 -2.362 1.00 0.00 81 ALA A C 18
ATOM 35025 O O . ALA A 1 81 ? -3.111 3.761 -3.379 1.00 0.00 81 ALA A O 18
ATOM 35032 N N . PHE A 1 82 ? -3.435 2.750 -1.402 1.00 0.00 82 PHE A N 18
ATOM 35033 C CA . PHE A 1 82 ? -2.166 2.024 -1.428 1.00 0.00 82 PHE A CA 18
ATOM 35034 C C . PHE A 1 82 ? -2.130 0.953 -2.533 1.00 0.00 82 PHE A C 18
ATOM 35035 O O . PHE A 1 82 ? -1.096 0.732 -3.165 1.00 0.00 82 PHE A O 18
ATOM 35052 N N . LYS A 1 83 ? -3.286 0.343 -2.837 1.00 0.00 83 LYS A N 18
ATOM 35053 C CA . LYS A 1 83 ? -3.459 -0.538 -4.000 1.00 0.00 83 LYS A CA 18
ATOM 35054 C C . LYS A 1 83 ? -3.278 0.230 -5.311 1.00 0.00 83 LYS A C 18
ATOM 35055 O O . LYS A 1 83 ? -2.626 -0.297 -6.209 1.00 0.00 83 LYS A O 18
ATOM 35074 N N . GLN A 1 84 ? -3.756 1.477 -5.419 1.00 0.00 84 GLN A N 18
ATOM 35075 C CA . GLN A 1 84 ? -3.519 2.302 -6.613 1.00 0.00 84 GLN A CA 18
ATOM 35076 C C . GLN A 1 84 ? -2.018 2.572 -6.793 1.00 0.00 84 GLN A C 18
ATOM 35077 O O . GLN A 1 84 ? -1.497 2.400 -7.893 1.00 0.00 84 GLN A O 18
ATOM 35091 N N . ALA A 1 85 ? -1.303 2.897 -5.708 1.00 0.00 85 ALA A N 18
ATOM 35092 C CA . ALA A 1 85 ? 0.145 3.111 -5.720 1.00 0.00 85 ALA A CA 18
ATOM 35093 C C . ALA A 1 85 ? 0.926 1.926 -6.314 1.00 0.00 85 ALA A C 18
ATOM 35094 O O . ALA A 1 85 ? 1.715 2.113 -7.243 1.00 0.00 85 ALA A O 18
ATOM 35101 N N . VAL A 1 86 ? 0.665 0.702 -5.837 1.00 0.00 86 VAL A N 18
ATOM 35102 C CA . VAL A 1 86 ? 1.333 -0.509 -6.339 1.00 0.00 86 VAL A CA 18
ATOM 35103 C C . VAL A 1 86 ? 0.851 -0.879 -7.742 1.00 0.00 86 VAL A C 18
ATOM 35104 O O . VAL A 1 86 ? 1.641 -1.364 -8.549 1.00 0.00 86 VAL A O 18
ATOM 35117 N N . LYS A 1 87 ? -0.410 -0.591 -8.092 1.00 0.00 87 LYS A N 18
ATOM 35118 C CA . LYS A 1 87 ? -0.954 -0.890 -9.422 1.00 0.00 87 LYS A CA 18
ATOM 35119 C C . LYS A 1 87 ? -0.218 -0.127 -10.533 1.00 0.00 87 LYS A C 18
ATOM 35120 O O . LYS A 1 87 ? 0.101 -0.716 -11.565 1.00 0.00 87 LYS A O 18
ATOM 35139 N N . VAL A 1 88 ? 0.129 1.146 -10.305 1.00 0.00 88 VAL A N 18
ATOM 35140 C CA . VAL A 1 88 ? 0.828 1.981 -11.303 1.00 0.00 88 VAL A CA 18
ATOM 35141 C C . VAL A 1 88 ? 2.252 1.480 -11.558 1.00 0.00 88 VAL A C 18
ATOM 35142 O O . VAL A 1 88 ? 2.700 1.437 -12.704 1.00 0.00 88 VAL A O 18
ATOM 35155 N N . MET A 1 89 ? 2.974 1.071 -10.512 1.00 0.00 89 MET A N 18
ATOM 35156 C CA . MET A 1 89 ? 4.317 0.486 -10.649 1.00 0.00 89 MET A CA 18
ATOM 35157 C C . MET A 1 89 ? 4.301 -0.956 -11.187 1.00 0.00 89 MET A C 18
ATOM 35158 O O . MET A 1 89 ? 5.207 -1.331 -11.928 1.00 0.00 89 MET A O 18
ATOM 35172 N N . GLU A 1 90 ? 3.269 -1.753 -10.893 1.00 0.00 90 GLU A N 18
ATOM 35173 C CA . GLU A 1 90 ? 3.131 -3.127 -11.401 1.00 0.00 90 GLU A CA 18
ATOM 35174 C C . GLU A 1 90 ? 2.838 -3.178 -12.911 1.00 0.00 90 GLU A C 18
ATOM 35175 O O . GLU A 1 90 ? 3.321 -4.076 -13.600 1.00 0.00 90 GLU A O 18
ATOM 35187 N N . GLU A 1 91 ? 2.110 -2.197 -13.454 1.00 0.00 91 GLU A N 18
ATOM 35188 C CA . GLU A 1 91 ? 1.907 -2.085 -14.908 1.00 0.00 91 GLU A CA 18
ATOM 35189 C C . GLU A 1 91 ? 3.214 -1.795 -15.665 1.00 0.00 91 GLU A C 18
ATOM 35190 O O . GLU A 1 91 ? 3.399 -2.266 -16.790 1.00 0.00 91 GLU A O 18
ATOM 35202 N N . GLN A 1 92 ? 4.125 -1.035 -15.050 1.00 0.00 92 GLN A N 18
ATOM 35203 C CA . GLN A 1 92 ? 5.414 -0.665 -15.636 1.00 0.00 92 GLN A CA 18
ATOM 35204 C C . GLN A 1 92 ? 6.475 -1.762 -15.454 1.00 0.00 92 GLN A C 18
ATOM 35205 O O . GLN A 1 92 ? 7.203 -2.084 -16.393 1.00 0.00 92 GLN A O 18
ATOM 35219 N N . GLU A 1 93 ? 6.557 -2.342 -14.253 1.00 0.00 93 GLU A N 18
ATOM 35220 C CA . GLU A 1 93 ? 7.555 -3.348 -13.865 1.00 0.00 93 GLU A CA 18
ATOM 35221 C C . GLU A 1 93 ? 6.869 -4.599 -13.260 1.00 0.00 93 GLU A C 18
ATOM 35222 O O . GLU A 1 93 ? 6.846 -4.784 -12.038 1.00 0.00 93 GLU A O 18
ATOM 35234 N N . PRO A 1 94 ? 6.313 -5.490 -14.103 1.00 0.00 94 PRO A N 18
ATOM 35235 C CA . PRO A 1 94 ? 5.507 -6.638 -13.670 1.00 0.00 94 PRO A CA 18
ATOM 35236 C C . PRO A 1 94 ? 6.338 -7.768 -13.047 1.00 0.00 94 PRO A C 18
ATOM 35237 O O . PRO A 1 94 ? 5.794 -8.604 -12.328 1.00 0.00 94 PRO A O 18
ATOM 35248 N N . ASN A 1 95 ? 7.654 -7.788 -13.282 1.00 0.00 95 ASN A N 18
ATOM 35249 C CA . ASN A 1 95 ? 8.597 -8.743 -12.696 1.00 0.00 95 ASN A CA 18
ATOM 35250 C C . ASN A 1 95 ? 9.551 -8.098 -11.662 1.00 0.00 95 ASN A C 18
ATOM 35251 O O . ASN A 1 95 ? 10.612 -8.651 -11.365 1.00 0.00 95 ASN A O 18
ATOM 35262 N N . ASN A 1 96 ? 9.195 -6.933 -11.100 1.00 0.00 96 ASN A N 18
ATOM 35263 C CA . ASN A 1 96 ? 10.018 -6.261 -10.086 1.00 0.00 96 ASN A CA 18
ATOM 35264 C C . ASN A 1 96 ? 9.974 -7.050 -8.761 1.00 0.00 96 ASN A C 18
ATOM 35265 O O . ASN A 1 96 ? 8.875 -7.248 -8.239 1.00 0.00 96 ASN A O 18
ATOM 35276 N N . PRO A 1 97 ? 11.106 -7.440 -8.152 1.00 0.00 97 PRO A N 18
ATOM 35277 C CA . PRO A 1 97 ? 11.107 -8.087 -6.840 1.00 0.00 97 PRO A CA 18
ATOM 35278 C C . PRO A 1 97 ? 10.480 -7.193 -5.761 1.00 0.00 97 PRO A C 18
ATOM 35279 O O . PRO A 1 97 ? 9.708 -7.671 -4.934 1.00 0.00 97 PRO A O 18
ATOM 35290 N N . GLU A 1 98 ? 10.728 -5.882 -5.796 1.00 0.00 98 GLU A N 18
ATOM 35291 C CA . GLU A 1 98 ? 10.197 -4.946 -4.797 1.00 0.00 98 GLU A CA 18
ATOM 35292 C C . GLU A 1 98 ? 8.700 -4.659 -4.976 1.00 0.00 98 GLU A C 18
ATOM 35293 O O . GLU A 1 98 ? 8.023 -4.373 -3.990 1.00 0.00 98 GLU A O 18
ATOM 35305 N N . VAL A 1 99 ? 8.155 -4.781 -6.195 1.00 0.00 99 VAL A N 18
ATOM 35306 C CA . VAL A 1 99 ? 6.699 -4.724 -6.411 1.00 0.00 99 VAL A CA 18
ATOM 35307 C C . VAL A 1 99 ? 6.059 -6.051 -6.034 1.00 0.00 99 VAL A C 18
ATOM 35308 O O . VAL A 1 99 ? 5.133 -6.074 -5.232 1.00 0.00 99 VAL A O 18
ATOM 35321 N N . GLN A 1 100 ? 6.560 -7.164 -6.578 1.00 0.00 100 GLN A N 18
ATOM 35322 C CA . GLN A 1 100 ? 5.929 -8.475 -6.434 1.00 0.00 100 GLN A CA 18
ATOM 35323 C C . GLN A 1 100 ? 5.973 -8.999 -5.000 1.00 0.00 100 GLN A C 18
ATOM 35324 O O . GLN A 1 100 ? 5.085 -9.754 -4.611 1.00 0.00 100 GLN A O 18
ATOM 35338 N N . GLU A 1 101 ? 6.961 -8.602 -4.196 1.00 0.00 101 GLU A N 18
ATOM 35339 C CA . GLU A 1 101 ? 6.956 -8.932 -2.758 1.00 0.00 101 GLU A CA 18
ATOM 35340 C C . GLU A 1 101 ? 6.028 -8.024 -1.928 1.00 0.00 101 GLU A C 18
ATOM 35341 O O . GLU A 1 101 ? 5.391 -8.508 -0.990 1.00 0.00 101 GLU A O 18
ATOM 35353 N N . LEU A 1 102 ? 5.880 -6.738 -2.281 1.00 0.00 102 LEU A N 18
ATOM 35354 C CA . LEU A 1 102 ? 4.967 -5.821 -1.590 1.00 0.00 102 LEU A CA 18
ATOM 35355 C C . LEU A 1 102 ? 3.498 -6.135 -1.928 1.00 0.00 102 LEU A C 18
ATOM 35356 O O . LEU A 1 102 ? 2.652 -6.196 -1.034 1.00 0.00 102 LEU A O 18
ATOM 35372 N N . LYS A 1 103 ? 3.203 -6.428 -3.204 1.00 0.00 103 LYS A N 18
ATOM 35373 C CA . LYS A 1 103 ? 1.855 -6.778 -3.681 1.00 0.00 103 LYS A CA 18
ATOM 35374 C C . LYS A 1 103 ? 1.333 -8.028 -2.973 1.00 0.00 103 LYS A C 18
ATOM 35375 O O . LYS A 1 103 ? 0.203 -8.018 -2.495 1.00 0.00 103 LYS A O 18
ATOM 35394 N N . LYS A 1 104 ? 2.174 -9.065 -2.834 1.00 0.00 104 LYS A N 18
ATOM 35395 C CA . LYS A 1 104 ? 1.860 -10.275 -2.039 1.00 0.00 104 LYS A CA 18
ATOM 35396 C C . LYS A 1 104 ? 1.524 -9.948 -0.584 1.00 0.00 104 LYS A C 18
ATOM 35397 O O . LYS A 1 104 ? 0.572 -10.510 -0.044 1.00 0.00 104 LYS A O 18
ATOM 35416 N N . ALA A 1 105 ? 2.269 -9.035 0.041 1.00 0.00 105 ALA A N 18
ATOM 35417 C CA . ALA A 1 105 ? 2.022 -8.632 1.423 1.00 0.00 105 ALA A CA 18
ATOM 35418 C C . ALA A 1 105 ? 0.634 -7.987 1.583 1.00 0.00 105 ALA A C 18
ATOM 35419 O O . ALA A 1 105 ? -0.101 -8.370 2.493 1.00 0.00 105 ALA A O 18
ATOM 35426 N N . MET A 1 106 ? 0.233 -7.096 0.667 1.00 0.00 106 MET A N 18
ATOM 35427 C CA . MET A 1 106 ? -1.120 -6.512 0.632 1.00 0.00 106 MET A CA 18
ATOM 35428 C C . MET A 1 106 ? -2.203 -7.555 0.339 1.00 0.00 106 MET A C 18
ATOM 35429 O O . MET A 1 106 ? -3.195 -7.627 1.059 1.00 0.00 106 MET A O 18
ATOM 35443 N N . GLU A 1 107 ? -2.019 -8.362 -0.710 1.00 0.00 107 GLU A N 18
ATOM 35444 C CA . GLU A 1 107 ? -2.954 -9.427 -1.100 1.00 0.00 107 GLU A CA 18
ATOM 35445 C C . GLU A 1 107 ? -3.253 -10.382 0.067 1.00 0.00 107 GLU A C 18
ATOM 35446 O O . GLU A 1 107 ? -4.413 -10.585 0.424 1.00 0.00 107 GLU A O 18
ATOM 35458 N N . GLU A 1 108 ? -2.228 -10.901 0.745 1.00 0.00 108 GLU A N 18
ATOM 35459 C CA . GLU A 1 108 ? -2.413 -11.782 1.905 1.00 0.00 108 GLU A CA 18
ATOM 35460 C C . GLU A 1 108 ? -2.956 -11.042 3.143 1.00 0.00 108 GLU A C 18
ATOM 35461 O O . GLU A 1 108 ? -3.693 -11.639 3.929 1.00 0.00 108 GLU A O 18
ATOM 35473 N N . ALA A 1 109 ? -2.645 -9.751 3.320 1.00 0.00 109 ALA A N 18
ATOM 35474 C CA . ALA A 1 109 ? -3.240 -8.920 4.371 1.00 0.00 109 ALA A CA 18
ATOM 35475 C C . ALA A 1 109 ? -4.753 -8.709 4.153 1.00 0.00 109 ALA A C 18
ATOM 35476 O O . ALA A 1 109 ? -5.529 -8.762 5.108 1.00 0.00 109 ALA A O 18
ATOM 35483 N N . GLU A 1 110 ? -5.191 -8.500 2.911 1.00 0.00 110 GLU A N 18
ATOM 35484 C CA . GLU A 1 110 ? -6.603 -8.316 2.541 1.00 0.00 110 GLU A CA 18
ATOM 35485 C C . GLU A 1 110 ? -7.403 -9.622 2.659 1.00 0.00 110 GLU A C 18
ATOM 35486 O O . GLU A 1 110 ? -8.556 -9.625 3.096 1.00 0.00 110 GLU A O 18
ATOM 35498 N N . ARG A 1 111 ? -6.750 -10.742 2.331 1.00 0.00 111 ARG A N 18
ATOM 35499 C CA . ARG A 1 111 ? -7.246 -12.122 2.516 1.00 0.00 111 ARG A CA 18
ATOM 35500 C C . ARG A 1 111 ? -7.195 -12.613 3.978 1.00 0.00 111 ARG A C 18
ATOM 35501 O O . ARG A 1 111 ? -7.630 -13.732 4.258 1.00 0.00 111 ARG A O 18
ATOM 35522 N N . GLY A 1 112 ? -6.684 -11.798 4.908 1.00 0.00 112 GLY A N 18
ATOM 35523 C CA . GLY A 1 112 ? -6.639 -12.081 6.348 1.00 0.00 112 GLY A CA 18
ATOM 35524 C C . GLY A 1 112 ? -8.018 -12.098 7.031 1.00 0.00 112 GLY A C 18
ATOM 35525 O O . GLY A 1 112 ? -9.023 -11.669 6.457 1.00 0.00 112 GLY A O 18
ATOM 35529 N N . SER A 1 113 ? -8.069 -12.606 8.266 1.00 0.00 113 SER A N 18
ATOM 35530 C CA . SER A 1 113 ? -9.304 -12.867 9.027 1.00 0.00 113 SER A CA 18
ATOM 35531 C C . SER A 1 113 ? -9.572 -11.863 10.162 1.00 0.00 113 SER A C 18
ATOM 35532 O O . SER A 1 113 ? -8.694 -11.085 10.545 1.00 0.00 113 SER A O 18
ATOM 35540 N N . LEU A 1 114 ? -10.796 -11.913 10.712 1.00 0.00 114 LEU A N 18
ATOM 35541 C CA . LEU A 1 114 ? -11.303 -11.250 11.934 1.00 0.00 114 LEU A CA 18
ATOM 35542 C C . LEU A 1 114 ? -11.299 -9.704 11.983 1.00 0.00 114 LEU A C 18
ATOM 35543 O O . LEU A 1 114 ? -12.112 -9.124 12.704 1.00 0.00 114 LEU A O 18
ATOM 35559 N N . GLU A 1 115 ? -10.437 -9.014 11.237 1.00 0.00 115 GLU A N 18
ATOM 35560 C CA . GLU A 1 115 ? -10.294 -7.553 11.281 1.00 0.00 115 GLU A CA 18
ATOM 35561 C C . GLU A 1 115 ? -11.556 -6.837 10.748 1.00 0.00 115 GLU A C 18
ATOM 35562 O O . GLU A 1 115 ? -11.997 -7.075 9.620 1.00 0.00 115 GLU A O 18
ATOM 35574 N N . HIS A 1 116 ? -12.143 -5.978 11.588 1.00 0.00 116 HIS A N 18
ATOM 35575 C CA . HIS A 1 116 ? -13.404 -5.253 11.354 1.00 0.00 116 HIS A CA 18
ATOM 35576 C C . HIS A 1 116 ? -13.295 -3.755 11.728 1.00 0.00 116 HIS A C 18
ATOM 35577 O O . HIS A 1 116 ? -14.258 -3.123 12.171 1.00 0.00 116 HIS A O 18
ATOM 35591 N N . HIS A 1 117 ? -12.095 -3.206 11.518 1.00 0.00 117 HIS A N 18
ATOM 35592 C CA . HIS A 1 117 ? -11.608 -1.851 11.807 1.00 0.00 117 HIS A CA 18
ATOM 35593 C C . HIS A 1 117 ? -11.541 -1.480 13.303 1.00 0.00 117 HIS A C 18
ATOM 35594 O O . HIS A 1 117 ? -12.260 -2.016 14.151 1.00 0.00 117 HIS A O 18
ATOM 35608 N N . HIS A 1 118 ? -10.609 -0.579 13.633 1.00 0.00 118 HIS A N 18
ATOM 35609 C CA . HIS A 1 118 ? -10.228 -0.244 15.011 1.00 0.00 118 HIS A CA 18
ATOM 35610 C C . HIS A 1 118 ? -11.123 0.849 15.628 1.00 0.00 118 HIS A C 18
ATOM 35611 O O . HIS A 1 118 ? -11.682 1.693 14.920 1.00 0.00 118 HIS A O 18
ATOM 35625 N N . HIS A 1 119 ? -11.225 0.857 16.959 1.00 0.00 119 HIS A N 18
ATOM 35626 C CA . HIS A 1 119 ? -11.962 1.850 17.755 1.00 0.00 119 HIS A CA 18
ATOM 35627 C C . HIS A 1 119 ? -11.225 2.193 19.063 1.00 0.00 119 HIS A C 18
ATOM 35628 O O . HIS A 1 119 ? -10.387 1.415 19.530 1.00 0.00 119 HIS A O 18
ATOM 35642 N N . HIS A 1 120 ? -11.550 3.335 19.674 1.00 0.00 120 HIS A N 18
ATOM 35643 C CA . HIS A 1 120 ? -10.995 3.778 20.961 1.00 0.00 120 HIS A CA 18
ATOM 35644 C C . HIS A 1 120 ? -12.071 4.443 21.841 1.00 0.00 120 HIS A C 18
ATOM 35645 O O . HIS A 1 120 ? -13.020 5.045 21.324 1.00 0.00 120 HIS A O 18
ATOM 35659 N N . HIS A 1 121 ? -11.930 4.326 23.168 1.00 0.00 121 HIS A N 18
ATOM 35660 C CA . HIS A 1 121 ? -12.887 4.812 24.176 1.00 0.00 121 HIS A CA 18
ATOM 35661 C C . HIS A 1 121 ? -12.169 5.317 25.444 1.00 0.00 121 HIS A C 18
ATOM 35662 O O . HIS A 1 121 ? -12.247 6.535 25.725 1.00 0.00 121 HIS A O 18
ATOM 35677 N N . GLY A 1 1 ? -9.133 -10.981 12.687 1.00 0.00 1 GLY A N 19
ATOM 35678 C CA . GLY A 1 1 ? -8.250 -11.089 13.862 1.00 0.00 1 GLY A CA 19
ATOM 35679 C C . GLY A 1 1 ? -6.900 -10.445 13.593 1.00 0.00 1 GLY A C 19
ATOM 35680 O O . GLY A 1 1 ? -6.834 -9.265 13.247 1.00 0.00 1 GLY A O 19
ATOM 35686 N N . ASP A 1 2 ? -5.816 -11.204 13.773 1.00 0.00 2 ASP A N 19
ATOM 35687 C CA . ASP A 1 2 ? -4.417 -10.745 13.708 1.00 0.00 2 ASP A CA 19
ATOM 35688 C C . ASP A 1 2 ? -3.665 -11.117 12.418 1.00 0.00 2 ASP A C 19
ATOM 35689 O O . ASP A 1 2 ? -2.462 -10.874 12.308 1.00 0.00 2 ASP A O 19
ATOM 35698 N N . GLU A 1 3 ? -4.345 -11.667 11.410 1.00 0.00 3 GLU A N 19
ATOM 35699 C CA . GLU A 1 3 ? -3.699 -12.044 10.147 1.00 0.00 3 GLU A CA 19
ATOM 35700 C C . GLU A 1 3 ? -3.138 -10.834 9.371 1.00 0.00 3 GLU A C 19
ATOM 35701 O O . GLU A 1 3 ? -2.072 -10.925 8.765 1.00 0.00 3 GLU A O 19
ATOM 35713 N N . ALA A 1 4 ? -3.804 -9.677 9.443 1.00 0.00 4 ALA A N 19
ATOM 35714 C CA . ALA A 1 4 ? -3.372 -8.440 8.790 1.00 0.00 4 ALA A CA 19
ATOM 35715 C C . ALA A 1 4 ? -2.166 -7.793 9.495 1.00 0.00 4 ALA A C 19
ATOM 35716 O O . ALA A 1 4 ? -1.343 -7.141 8.856 1.00 0.00 4 ALA A O 19
ATOM 35723 N N . GLU A 1 5 ? -2.043 -7.997 10.808 1.00 0.00 5 GLU A N 19
ATOM 35724 C CA . GLU A 1 5 ? -0.975 -7.427 11.645 1.00 0.00 5 GLU A CA 19
ATOM 35725 C C . GLU A 1 5 ? 0.401 -8.006 11.261 1.00 0.00 5 GLU A C 19
ATOM 35726 O O . GLU A 1 5 ? 1.357 -7.274 10.997 1.00 0.00 5 GLU A O 19
ATOM 35738 N N . LYS A 1 6 ? 0.498 -9.337 11.188 1.00 0.00 6 LYS A N 19
ATOM 35739 C CA . LYS A 1 6 ? 1.726 -10.081 10.857 1.00 0.00 6 LYS A CA 19
ATOM 35740 C C . LYS A 1 6 ? 2.202 -9.827 9.422 1.00 0.00 6 LYS A C 19
ATOM 35741 O O . LYS A 1 6 ? 3.404 -9.728 9.185 1.00 0.00 6 LYS A O 19
ATOM 35760 N N . GLN A 1 7 ? 1.279 -9.647 8.475 1.00 0.00 7 GLN A N 19
ATOM 35761 C CA . GLN A 1 7 ? 1.588 -9.233 7.105 1.00 0.00 7 GLN A CA 19
ATOM 35762 C C . GLN A 1 7 ? 2.037 -7.772 6.998 1.00 0.00 7 GLN A C 19
ATOM 35763 O O . GLN A 1 7 ? 2.952 -7.468 6.232 1.00 0.00 7 GLN A O 19
ATOM 35777 N N . ALA A 1 8 ? 1.447 -6.868 7.784 1.00 0.00 8 ALA A N 19
ATOM 35778 C CA . ALA A 1 8 ? 1.832 -5.457 7.768 1.00 0.00 8 ALA A CA 19
ATOM 35779 C C . ALA A 1 8 ? 3.282 -5.218 8.198 1.00 0.00 8 ALA A C 19
ATOM 35780 O O . ALA A 1 8 ? 3.965 -4.368 7.633 1.00 0.00 8 ALA A O 19
ATOM 35787 N N . GLU A 1 9 ? 3.778 -6.025 9.132 1.00 0.00 9 GLU A N 19
ATOM 35788 C CA . GLU A 1 9 ? 5.178 -6.040 9.572 1.00 0.00 9 GLU A CA 19
ATOM 35789 C C . GLU A 1 9 ? 6.166 -6.253 8.403 1.00 0.00 9 GLU A C 19
ATOM 35790 O O . GLU A 1 9 ? 7.210 -5.601 8.346 1.00 0.00 9 GLU A O 19
ATOM 35802 N N . ARG A 1 10 ? 5.804 -7.104 7.429 1.00 0.00 10 ARG A N 19
ATOM 35803 C CA . ARG A 1 10 ? 6.608 -7.445 6.239 1.00 0.00 10 ARG A CA 19
ATOM 35804 C C . ARG A 1 10 ? 6.667 -6.313 5.218 1.00 0.00 10 ARG A C 19
ATOM 35805 O O . ARG A 1 10 ? 7.729 -6.022 4.670 1.00 0.00 10 ARG A O 19
ATOM 35826 N N . ALA A 1 11 ? 5.541 -5.642 4.985 1.00 0.00 11 ALA A N 19
ATOM 35827 C CA . ALA A 1 11 ? 5.498 -4.456 4.129 1.00 0.00 11 ALA A CA 19
ATOM 35828 C C . ALA A 1 11 ? 6.167 -3.236 4.794 1.00 0.00 11 ALA A C 19
ATOM 35829 O O . ALA A 1 11 ? 6.788 -2.427 4.106 1.00 0.00 11 ALA A O 19
ATOM 35836 N N . LEU A 1 12 ? 6.092 -3.132 6.128 1.00 0.00 12 LEU A N 19
ATOM 35837 C CA . LEU A 1 12 ? 6.688 -2.048 6.914 1.00 0.00 12 LEU A CA 19
ATOM 35838 C C . LEU A 1 12 ? 8.219 -2.085 6.809 1.00 0.00 12 LEU A C 19
ATOM 35839 O O . LEU A 1 12 ? 8.852 -1.077 6.498 1.00 0.00 12 LEU A O 19
ATOM 35855 N N . GLU A 1 13 ? 8.826 -3.259 6.987 1.00 0.00 13 GLU A N 19
ATOM 35856 C CA . GLU A 1 13 ? 10.275 -3.418 6.826 1.00 0.00 13 GLU A CA 19
ATOM 35857 C C . GLU A 1 13 ? 10.729 -3.228 5.368 1.00 0.00 13 GLU A C 19
ATOM 35858 O O . GLU A 1 13 ? 11.803 -2.675 5.145 1.00 0.00 13 GLU A O 19
ATOM 35870 N N . LEU A 1 14 ? 9.908 -3.585 4.370 1.00 0.00 14 LEU A N 19
ATOM 35871 C CA . LEU A 1 14 ? 10.201 -3.322 2.955 1.00 0.00 14 LEU A CA 19
ATOM 35872 C C . LEU A 1 14 ? 10.349 -1.810 2.697 1.00 0.00 14 LEU A C 19
ATOM 35873 O O . LEU A 1 14 ? 11.379 -1.372 2.185 1.00 0.00 14 LEU A O 19
ATOM 35889 N N . VAL A 1 15 ? 9.380 -0.989 3.122 1.00 0.00 15 VAL A N 19
ATOM 35890 C CA . VAL A 1 15 ? 9.431 0.476 2.905 1.00 0.00 15 VAL A CA 19
ATOM 35891 C C . VAL A 1 15 ? 10.480 1.171 3.780 1.00 0.00 15 VAL A C 19
ATOM 35892 O O . VAL A 1 15 ? 11.018 2.207 3.388 1.00 0.00 15 VAL A O 19
ATOM 35905 N N . ARG A 1 16 ? 10.816 0.587 4.938 1.00 0.00 16 ARG A N 19
ATOM 35906 C CA . ARG A 1 16 ? 11.890 1.054 5.829 1.00 0.00 16 ARG A CA 19
ATOM 35907 C C . ARG A 1 16 ? 13.272 0.858 5.208 1.00 0.00 16 ARG A C 19
ATOM 35908 O O . ARG A 1 16 ? 14.073 1.791 5.191 1.00 0.00 16 ARG A O 19
ATOM 35929 N N . LYS A 1 17 ? 13.554 -0.352 4.710 1.00 0.00 17 LYS A N 19
ATOM 35930 C CA . LYS A 1 17 ? 14.864 -0.717 4.134 1.00 0.00 17 LYS A CA 19
ATOM 35931 C C . LYS A 1 17 ? 15.038 -0.134 2.731 1.00 0.00 17 LYS A C 19
ATOM 35932 O O . LYS A 1 17 ? 16.160 0.201 2.348 1.00 0.00 17 LYS A O 19
ATOM 35951 N N . SER A 1 18 ? 13.934 0.029 1.998 1.00 0.00 18 SER A N 19
ATOM 35952 C CA . SER A 1 18 ? 13.885 0.657 0.675 1.00 0.00 18 SER A CA 19
ATOM 35953 C C . SER A 1 18 ? 13.083 1.973 0.690 1.00 0.00 18 SER A C 19
ATOM 35954 O O . SER A 1 18 ? 11.946 2.006 0.212 1.00 0.00 18 SER A O 19
ATOM 35962 N N . PRO A 1 19 ? 13.658 3.093 1.172 1.00 0.00 19 PRO A N 19
ATOM 35963 C CA . PRO A 1 19 ? 12.983 4.393 1.151 1.00 0.00 19 PRO A CA 19
ATOM 35964 C C . PRO A 1 19 ? 12.776 4.932 -0.275 1.00 0.00 19 PRO A C 19
ATOM 35965 O O . PRO A 1 19 ? 11.868 5.728 -0.504 1.00 0.00 19 PRO A O 19
ATOM 35976 N N . ASP A 1 20 ? 13.554 4.466 -1.260 1.00 0.00 20 ASP A N 19
ATOM 35977 C CA . ASP A 1 20 ? 13.386 4.822 -2.676 1.00 0.00 20 ASP A CA 19
ATOM 35978 C C . ASP A 1 20 ? 12.134 4.164 -3.278 1.00 0.00 20 ASP A C 19
ATOM 35979 O O . ASP A 1 20 ? 11.438 4.787 -4.078 1.00 0.00 20 ASP A O 19
ATOM 35988 N N . LEU A 1 21 ? 11.804 2.941 -2.835 1.00 0.00 21 LEU A N 19
ATOM 35989 C CA . LEU A 1 21 ? 10.558 2.233 -3.163 1.00 0.00 21 LEU A CA 19
ATOM 35990 C C . LEU A 1 21 ? 9.352 3.003 -2.616 1.00 0.00 21 LEU A C 19
ATOM 35991 O O . LEU A 1 21 ? 8.336 3.155 -3.293 1.00 0.00 21 LEU A O 19
ATOM 36007 N N . LEU A 1 22 ? 9.488 3.565 -1.413 1.00 0.00 22 LEU A N 19
ATOM 36008 C CA . LEU A 1 22 ? 8.445 4.398 -0.827 1.00 0.00 22 LEU A CA 19
ATOM 36009 C C . LEU A 1 22 ? 8.310 5.750 -1.557 1.00 0.00 22 LEU A C 19
ATOM 36010 O O . LEU A 1 22 ? 7.195 6.187 -1.842 1.00 0.00 22 LEU A O 19
ATOM 36026 N N . LYS A 1 23 ? 9.429 6.386 -1.934 1.00 0.00 23 LYS A N 19
ATOM 36027 C CA . LYS A 1 23 ? 9.447 7.686 -2.633 1.00 0.00 23 LYS A CA 19
ATOM 36028 C C . LYS A 1 23 ? 8.741 7.656 -3.991 1.00 0.00 23 LYS A C 19
ATOM 36029 O O . LYS A 1 23 ? 8.152 8.655 -4.397 1.00 0.00 23 LYS A O 19
ATOM 36048 N N . LYS A 1 24 ? 8.783 6.520 -4.693 1.00 0.00 24 LYS A N 19
ATOM 36049 C CA . LYS A 1 24 ? 7.992 6.283 -5.905 1.00 0.00 24 LYS A CA 19
ATOM 36050 C C . LYS A 1 24 ? 6.558 5.855 -5.620 1.00 0.00 24 LYS A C 19
ATOM 36051 O O . LYS A 1 24 ? 5.685 6.182 -6.406 1.00 0.00 24 LYS A O 19
ATOM 36070 N N . LEU A 1 25 ? 6.293 5.153 -4.520 1.00 0.00 25 LEU A N 19
ATOM 36071 C CA . LEU A 1 25 ? 4.956 4.647 -4.173 1.00 0.00 25 LEU A CA 19
ATOM 36072 C C . LEU A 1 25 ? 3.928 5.778 -4.023 1.00 0.00 25 LEU A C 19
ATOM 36073 O O . LEU A 1 25 ? 2.946 5.804 -4.769 1.00 0.00 25 LEU A O 19
ATOM 36089 N N . LEU A 1 26 ? 4.177 6.761 -3.145 1.00 0.00 26 LEU A N 19
ATOM 36090 C CA . LEU A 1 26 ? 3.262 7.905 -3.001 1.00 0.00 26 LEU A CA 19
ATOM 36091 C C . LEU A 1 26 ? 3.157 8.708 -4.313 1.00 0.00 26 LEU A C 19
ATOM 36092 O O . LEU A 1 26 ? 2.096 9.224 -4.647 1.00 0.00 26 LEU A O 19
ATOM 36108 N N . GLU A 1 27 ? 4.241 8.781 -5.088 1.00 0.00 27 GLU A N 19
ATOM 36109 C CA . GLU A 1 27 ? 4.296 9.515 -6.349 1.00 0.00 27 GLU A CA 19
ATOM 36110 C C . GLU A 1 27 ? 3.552 8.804 -7.502 1.00 0.00 27 GLU A C 19
ATOM 36111 O O . GLU A 1 27 ? 2.967 9.458 -8.365 1.00 0.00 27 GLU A O 19
ATOM 36123 N N . ALA A 1 28 ? 3.521 7.467 -7.500 1.00 0.00 28 ALA A N 19
ATOM 36124 C CA . ALA A 1 28 ? 2.848 6.632 -8.492 1.00 0.00 28 ALA A CA 19
ATOM 36125 C C . ALA A 1 28 ? 1.329 6.608 -8.266 1.00 0.00 28 ALA A C 19
ATOM 36126 O O . ALA A 1 28 ? 0.554 6.703 -9.216 1.00 0.00 28 ALA A O 19
ATOM 36133 N N . MET A 1 29 ? 0.900 6.583 -6.999 1.00 0.00 29 MET A N 19
ATOM 36134 C CA . MET A 1 29 ? -0.504 6.682 -6.579 1.00 0.00 29 MET A CA 19
ATOM 36135 C C . MET A 1 29 ? -1.221 7.887 -7.206 1.00 0.00 29 MET A C 19
ATOM 36136 O O . MET A 1 29 ? -2.345 7.755 -7.690 1.00 0.00 29 MET A O 19
ATOM 36150 N N . ALA A 1 30 ? -0.560 9.049 -7.234 1.00 0.00 30 ALA A N 19
ATOM 36151 C CA . ALA A 1 30 ? -1.108 10.286 -7.789 1.00 0.00 30 ALA A CA 19
ATOM 36152 C C . ALA A 1 30 ? -1.533 10.163 -9.261 1.00 0.00 30 ALA A C 19
ATOM 36153 O O . ALA A 1 30 ? -2.526 10.770 -9.667 1.00 0.00 30 ALA A O 19
ATOM 36160 N N . GLU A 1 31 ? -0.819 9.359 -10.052 1.00 0.00 31 GLU A N 19
ATOM 36161 C CA . GLU A 1 31 ? -1.131 9.159 -11.468 1.00 0.00 31 GLU A CA 19
ATOM 36162 C C . GLU A 1 31 ? -2.466 8.427 -11.642 1.00 0.00 31 GLU A C 19
ATOM 36163 O O . GLU A 1 31 ? -3.301 8.851 -12.439 1.00 0.00 31 GLU A O 19
ATOM 36175 N N . GLU A 1 32 ? -2.719 7.378 -10.852 1.00 0.00 32 GLU A N 19
ATOM 36176 C CA . GLU A 1 32 ? -3.992 6.650 -10.892 1.00 0.00 32 GLU A CA 19
ATOM 36177 C C . GLU A 1 32 ? -5.135 7.447 -10.253 1.00 0.00 32 GLU A C 19
ATOM 36178 O O . GLU A 1 32 ? -6.249 7.440 -10.777 1.00 0.00 32 GLU A O 19
ATOM 36190 N N . LEU A 1 33 ? -4.893 8.185 -9.163 1.00 0.00 33 LEU A N 19
ATOM 36191 C CA . LEU A 1 33 ? -5.934 9.052 -8.599 1.00 0.00 33 LEU A CA 19
ATOM 36192 C C . LEU A 1 33 ? -6.379 10.120 -9.622 1.00 0.00 33 LEU A C 19
ATOM 36193 O O . LEU A 1 33 ? -7.569 10.423 -9.725 1.00 0.00 33 LEU A O 19
ATOM 36209 N N . LYS A 1 34 ? -5.462 10.618 -10.462 1.00 0.00 34 LYS A N 19
ATOM 36210 C CA . LYS A 1 34 ? -5.801 11.509 -11.582 1.00 0.00 34 LYS A CA 19
ATOM 36211 C C . LYS A 1 34 ? -6.629 10.814 -12.676 1.00 0.00 34 LYS A C 19
ATOM 36212 O O . LYS A 1 34 ? -7.558 11.434 -13.193 1.00 0.00 34 LYS A O 19
ATOM 36231 N N . ARG A 1 35 ? -6.391 9.526 -12.981 1.00 0.00 35 ARG A N 19
ATOM 36232 C CA . ARG A 1 35 ? -7.225 8.737 -13.931 1.00 0.00 35 ARG A CA 19
ATOM 36233 C C . ARG A 1 35 ? -8.666 8.560 -13.438 1.00 0.00 35 ARG A C 19
ATOM 36234 O O . ARG A 1 35 ? -9.599 8.518 -14.238 1.00 0.00 35 ARG A O 19
ATOM 36255 N N . GLN A 1 36 ? -8.839 8.507 -12.118 1.00 0.00 36 GLN A N 19
ATOM 36256 C CA . GLN A 1 36 ? -10.129 8.436 -11.419 1.00 0.00 36 GLN A CA 19
ATOM 36257 C C . GLN A 1 36 ? -10.839 9.803 -11.319 1.00 0.00 36 GLN A C 19
ATOM 36258 O O . GLN A 1 36 ? -11.991 9.873 -10.887 1.00 0.00 36 GLN A O 19
ATOM 36272 N N . GLY A 1 37 ? -10.179 10.889 -11.736 1.00 0.00 37 GLY A N 19
ATOM 36273 C CA . GLY A 1 37 ? -10.749 12.233 -11.838 1.00 0.00 37 GLY A CA 19
ATOM 36274 C C . GLY A 1 37 ? -10.641 13.057 -10.553 1.00 0.00 37 GLY A C 19
ATOM 36275 O O . GLY A 1 37 ? -11.365 14.045 -10.400 1.00 0.00 37 GLY A O 19
ATOM 36279 N N . LYS A 1 38 ? -9.765 12.660 -9.617 1.00 0.00 38 LYS A N 19
ATOM 36280 C CA . LYS A 1 38 ? -9.521 13.401 -8.368 1.00 0.00 38 LYS A CA 19
ATOM 36281 C C . LYS A 1 38 ? -8.888 14.773 -8.614 1.00 0.00 38 LYS A C 19
ATOM 36282 O O . LYS A 1 38 ? -8.233 15.012 -9.632 1.00 0.00 38 LYS A O 19
ATOM 36301 N N . SER A 1 39 ? -9.059 15.655 -7.639 1.00 0.00 39 SER A N 19
ATOM 36302 C CA . SER A 1 39 ? -8.502 17.017 -7.626 1.00 0.00 39 SER A CA 19
ATOM 36303 C C . SER A 1 39 ? -7.077 17.042 -7.051 1.00 0.00 39 SER A C 19
ATOM 36304 O O . SER A 1 39 ? -6.736 16.179 -6.235 1.00 0.00 39 SER A O 19
ATOM 36312 N N . PRO A 1 40 ? -6.225 18.017 -7.429 1.00 0.00 40 PRO A N 19
ATOM 36313 C CA . PRO A 1 40 ? -4.828 18.067 -6.987 1.00 0.00 40 PRO A CA 19
ATOM 36314 C C . PRO A 1 40 ? -4.682 18.200 -5.464 1.00 0.00 40 PRO A C 19
ATOM 36315 O O . PRO A 1 40 ? -3.711 17.701 -4.899 1.00 0.00 40 PRO A O 19
ATOM 36326 N N . ASP A 1 41 ? -5.662 18.799 -4.780 1.00 0.00 41 ASP A N 19
ATOM 36327 C CA . ASP A 1 41 ? -5.711 18.867 -3.313 1.00 0.00 41 ASP A CA 19
ATOM 36328 C C . ASP A 1 41 ? -5.924 17.482 -2.673 1.00 0.00 41 ASP A C 19
ATOM 36329 O O . ASP A 1 41 ? -5.269 17.141 -1.688 1.00 0.00 41 ASP A O 19
ATOM 36338 N N . GLU A 1 42 ? -6.798 16.655 -3.257 1.00 0.00 42 GLU A N 19
ATOM 36339 C CA . GLU A 1 42 ? -7.082 15.282 -2.804 1.00 0.00 42 GLU A CA 19
ATOM 36340 C C . GLU A 1 42 ? -5.877 14.370 -3.031 1.00 0.00 42 GLU A C 19
ATOM 36341 O O . GLU A 1 42 ? -5.498 13.582 -2.165 1.00 0.00 42 GLU A O 19
ATOM 36353 N N . ILE A 1 43 ? -5.254 14.525 -4.199 1.00 0.00 43 ILE A N 19
ATOM 36354 C CA . ILE A 1 43 ? -4.027 13.822 -4.598 1.00 0.00 43 ILE A CA 19
ATOM 36355 C C . ILE A 1 43 ? -2.883 14.166 -3.639 1.00 0.00 43 ILE A C 19
ATOM 36356 O O . ILE A 1 43 ? -2.273 13.264 -3.066 1.00 0.00 43 ILE A O 19
ATOM 36372 N N . GLN A 1 44 ? -2.614 15.457 -3.420 1.00 0.00 44 GLN A N 19
ATOM 36373 C CA . GLN A 1 44 ? -1.558 15.921 -2.519 1.00 0.00 44 GLN A CA 19
ATOM 36374 C C . GLN A 1 44 ? -1.770 15.392 -1.096 1.00 0.00 44 GLN A C 19
ATOM 36375 O O . GLN A 1 44 ? -0.842 14.845 -0.496 1.00 0.00 44 GLN A O 19
ATOM 36389 N N . LYS A 1 45 ? -3.007 15.488 -0.588 1.00 0.00 45 LYS A N 19
ATOM 36390 C CA . LYS A 1 45 ? -3.395 14.918 0.704 1.00 0.00 45 LYS A CA 19
ATOM 36391 C C . LYS A 1 45 ? -3.122 13.416 0.743 1.00 0.00 45 LYS A C 19
ATOM 36392 O O . LYS A 1 45 ? -2.444 12.968 1.659 1.00 0.00 45 LYS A O 19
ATOM 36411 N N . ALA A 1 46 ? -3.546 12.649 -0.264 1.00 0.00 46 ALA A N 19
ATOM 36412 C CA . ALA A 1 46 ? -3.307 11.207 -0.317 1.00 0.00 46 ALA A CA 19
ATOM 36413 C C . ALA A 1 46 ? -1.809 10.861 -0.223 1.00 0.00 46 ALA A C 19
ATOM 36414 O O . ALA A 1 46 ? -1.441 10.000 0.579 1.00 0.00 46 ALA A O 19
ATOM 36421 N N . LYS A 1 47 ? -0.931 11.564 -0.962 1.00 0.00 47 LYS A N 19
ATOM 36422 C CA . LYS A 1 47 ? 0.528 11.360 -0.875 1.00 0.00 47 LYS A CA 19
ATOM 36423 C C . LYS A 1 47 ? 1.054 11.551 0.549 1.00 0.00 47 LYS A C 19
ATOM 36424 O O . LYS A 1 47 ? 1.742 10.674 1.072 1.00 0.00 47 LYS A O 19
ATOM 36443 N N . ASP A 1 48 ? 0.689 12.651 1.203 1.00 0.00 48 ASP A N 19
ATOM 36444 C CA . ASP A 1 48 ? 1.088 12.926 2.588 1.00 0.00 48 ASP A CA 19
ATOM 36445 C C . ASP A 1 48 ? 0.474 11.968 3.610 1.00 0.00 48 ASP A C 19
ATOM 36446 O O . ASP A 1 48 ? 1.155 11.623 4.568 1.00 0.00 48 ASP A O 19
ATOM 36455 N N . GLU A 1 49 ? -0.762 11.502 3.418 1.00 0.00 49 GLU A N 19
ATOM 36456 C CA . GLU A 1 49 ? -1.409 10.527 4.311 1.00 0.00 49 GLU A CA 19
ATOM 36457 C C . GLU A 1 49 ? -0.651 9.195 4.296 1.00 0.00 49 GLU A C 19
ATOM 36458 O O . GLU A 1 49 ? -0.319 8.651 5.346 1.00 0.00 49 GLU A O 19
ATOM 36470 N N . VAL A 1 50 ? -0.303 8.704 3.104 1.00 0.00 50 VAL A N 19
ATOM 36471 C CA . VAL A 1 50 ? 0.470 7.456 2.943 1.00 0.00 50 VAL A CA 19
ATOM 36472 C C . VAL A 1 50 ? 1.864 7.619 3.549 1.00 0.00 50 VAL A C 19
ATOM 36473 O O . VAL A 1 50 ? 2.294 6.784 4.345 1.00 0.00 50 VAL A O 19
ATOM 36486 N N . LYS A 1 51 ? 2.550 8.725 3.237 1.00 0.00 51 LYS A N 19
ATOM 36487 C CA . LYS A 1 51 ? 3.891 9.033 3.729 1.00 0.00 51 LYS A CA 19
ATOM 36488 C C . LYS A 1 51 ? 3.910 9.193 5.245 1.00 0.00 51 LYS A C 19
ATOM 36489 O O . LYS A 1 51 ? 4.744 8.582 5.898 1.00 0.00 51 LYS A O 19
ATOM 36508 N N . THR A 1 52 ? 2.984 9.949 5.833 1.00 0.00 52 THR A N 19
ATOM 36509 C CA . THR A 1 52 ? 2.974 10.172 7.289 1.00 0.00 52 THR A CA 19
ATOM 36510 C C . THR A 1 52 ? 2.616 8.889 8.043 1.00 0.00 52 THR A C 19
ATOM 36511 O O . THR A 1 52 ? 3.199 8.608 9.091 1.00 0.00 52 THR A O 19
ATOM 36522 N N . LYS A 1 53 ? 1.763 8.033 7.463 1.00 0.00 53 LYS A N 19
ATOM 36523 C CA . LYS A 1 53 ? 1.463 6.702 8.012 1.00 0.00 53 LYS A CA 19
ATOM 36524 C C . LYS A 1 53 ? 2.682 5.780 8.045 1.00 0.00 53 LYS A C 19
ATOM 36525 O O . LYS A 1 53 ? 2.955 5.198 9.096 1.00 0.00 53 LYS A O 19
ATOM 36544 N N . VAL A 1 54 ? 3.450 5.672 6.954 1.00 0.00 54 VAL A N 19
ATOM 36545 C CA . VAL A 1 54 ? 4.672 4.843 6.956 1.00 0.00 54 VAL A CA 19
ATOM 36546 C C . VAL A 1 54 ? 5.771 5.469 7.814 1.00 0.00 54 VAL A C 19
ATOM 36547 O O . VAL A 1 54 ? 6.439 4.764 8.557 1.00 0.00 54 VAL A O 19
ATOM 36560 N N . GLU A 1 55 ? 5.929 6.792 7.788 1.00 0.00 55 GLU A N 19
ATOM 36561 C CA . GLU A 1 55 ? 6.965 7.509 8.538 1.00 0.00 55 GLU A CA 19
ATOM 36562 C C . GLU A 1 55 ? 6.786 7.334 10.048 1.00 0.00 55 GLU A C 19
ATOM 36563 O O . GLU A 1 55 ? 7.735 6.972 10.748 1.00 0.00 55 GLU A O 19
ATOM 36575 N N . GLN A 1 56 ? 5.558 7.506 10.548 1.00 0.00 56 GLN A N 19
ATOM 36576 C CA . GLN A 1 56 ? 5.243 7.256 11.954 1.00 0.00 56 GLN A CA 19
ATOM 36577 C C . GLN A 1 56 ? 5.349 5.764 12.313 1.00 0.00 56 GLN A C 19
ATOM 36578 O O . GLN A 1 56 ? 5.796 5.442 13.411 1.00 0.00 56 GLN A O 19
ATOM 36592 N N . ALA A 1 57 ? 5.024 4.843 11.399 1.00 0.00 57 ALA A N 19
ATOM 36593 C CA . ALA A 1 57 ? 5.209 3.412 11.633 1.00 0.00 57 ALA A CA 19
ATOM 36594 C C . ALA A 1 57 ? 6.695 3.038 11.781 1.00 0.00 57 ALA A C 19
ATOM 36595 O O . ALA A 1 57 ? 7.081 2.396 12.758 1.00 0.00 57 ALA A O 19
ATOM 36602 N N . ILE A 1 58 ? 7.551 3.470 10.850 1.00 0.00 58 ILE A N 19
ATOM 36603 C CA . ILE A 1 58 ? 8.988 3.157 10.871 1.00 0.00 58 ILE A CA 19
ATOM 36604 C C . ILE A 1 58 ? 9.638 3.752 12.129 1.00 0.00 58 ILE A C 19
ATOM 36605 O O . ILE A 1 58 ? 10.438 3.083 12.783 1.00 0.00 58 ILE A O 19
ATOM 36621 N N . ARG A 1 59 ? 9.246 4.976 12.517 1.00 0.00 59 ARG A N 19
ATOM 36622 C CA . ARG A 1 59 ? 9.687 5.621 13.767 1.00 0.00 59 ARG A CA 19
ATOM 36623 C C . ARG A 1 59 ? 9.440 4.759 15.003 1.00 0.00 59 ARG A C 19
ATOM 36624 O O . ARG A 1 59 ? 10.315 4.686 15.861 1.00 0.00 59 ARG A O 19
ATOM 36645 N N . GLU A 1 60 ? 8.304 4.070 15.083 1.00 0.00 60 GLU A N 19
ATOM 36646 C CA . GLU A 1 60 ? 7.979 3.185 16.191 1.00 0.00 60 GLU A CA 19
ATOM 36647 C C . GLU A 1 60 ? 8.838 1.928 16.192 1.00 0.00 60 GLU A C 19
ATOM 36648 O O . GLU A 1 60 ? 9.504 1.669 17.192 1.00 0.00 60 GLU A O 19
ATOM 36660 N N . TRP A 1 61 ? 8.927 1.200 15.074 1.00 0.00 61 TRP A N 19
ATOM 36661 C CA . TRP A 1 61 ? 9.771 -0.008 15.008 1.00 0.00 61 TRP A CA 19
ATOM 36662 C C . TRP A 1 61 ? 11.220 0.300 15.404 1.00 0.00 61 TRP A C 19
ATOM 36663 O O . TRP A 1 61 ? 11.840 -0.452 16.159 1.00 0.00 61 TRP A O 19
ATOM 36684 N N . LYS A 1 62 ? 11.734 1.458 14.983 1.00 0.00 62 LYS A N 19
ATOM 36685 C CA . LYS A 1 62 ? 13.103 1.880 15.291 1.00 0.00 62 LYS A CA 19
ATOM 36686 C C . LYS A 1 62 ? 13.343 2.141 16.785 1.00 0.00 62 LYS A C 19
ATOM 36687 O O . LYS A 1 62 ? 14.482 2.014 17.235 1.00 0.00 62 LYS A O 19
ATOM 36706 N N . GLN A 1 63 ? 12.295 2.459 17.559 1.00 0.00 63 GLN A N 19
ATOM 36707 C CA . GLN A 1 63 ? 12.351 2.551 19.025 1.00 0.00 63 GLN A CA 19
ATOM 36708 C C . GLN A 1 63 ? 11.880 1.270 19.741 1.00 0.00 63 GLN A C 19
ATOM 36709 O O . GLN A 1 63 ? 11.561 1.279 20.931 1.00 0.00 63 GLN A O 19
ATOM 36723 N N . GLY A 1 64 ? 11.839 0.158 19.002 1.00 0.00 64 GLY A N 19
ATOM 36724 C CA . GLY A 1 64 ? 11.453 -1.173 19.479 1.00 0.00 64 GLY A CA 19
ATOM 36725 C C . GLY A 1 64 ? 9.941 -1.414 19.494 1.00 0.00 64 GLY A C 19
ATOM 36726 O O . GLY A 1 64 ? 9.489 -2.446 19.993 1.00 0.00 64 GLY A O 19
ATOM 36730 N N . ASN A 1 65 ? 9.149 -0.488 18.942 1.00 0.00 65 ASN A N 19
ATOM 36731 C CA . ASN A 1 65 ? 7.682 -0.541 18.956 1.00 0.00 65 ASN A CA 19
ATOM 36732 C C . ASN A 1 65 ? 7.138 -1.215 17.676 1.00 0.00 65 ASN A C 19
ATOM 36733 O O . ASN A 1 65 ? 6.389 -0.625 16.897 1.00 0.00 65 ASN A O 19
ATOM 36744 N N . GLU A 1 66 ? 7.523 -2.478 17.456 1.00 0.00 66 GLU A N 19
ATOM 36745 C CA . GLU A 1 66 ? 7.088 -3.306 16.312 1.00 0.00 66 GLU A CA 19
ATOM 36746 C C . GLU A 1 66 ? 5.562 -3.337 16.177 1.00 0.00 66 GLU A C 19
ATOM 36747 O O . GLU A 1 66 ? 5.011 -3.103 15.104 1.00 0.00 66 GLU A O 19
ATOM 36759 N N . GLU A 1 67 ? 4.889 -3.586 17.300 1.00 0.00 67 GLU A N 19
ATOM 36760 C CA . GLU A 1 67 ? 3.430 -3.716 17.409 1.00 0.00 67 GLU A CA 19
ATOM 36761 C C . GLU A 1 67 ? 2.693 -2.435 16.985 1.00 0.00 67 GLU A C 19
ATOM 36762 O O . GLU A 1 67 ? 1.640 -2.516 16.354 1.00 0.00 67 GLU A O 19
ATOM 36774 N N . GLN A 1 68 ? 3.263 -1.254 17.253 1.00 0.00 68 GLN A N 19
ATOM 36775 C CA . GLN A 1 68 ? 2.707 0.019 16.787 1.00 0.00 68 GLN A CA 19
ATOM 36776 C C . GLN A 1 68 ? 3.015 0.263 15.301 1.00 0.00 68 GLN A C 19
ATOM 36777 O O . GLN A 1 68 ? 2.147 0.713 14.551 1.00 0.00 68 GLN A O 19
ATOM 36791 N N . ALA A 1 69 ? 4.223 -0.090 14.850 1.00 0.00 69 ALA A N 19
ATOM 36792 C CA . ALA A 1 69 ? 4.667 0.071 13.465 1.00 0.00 69 ALA A CA 19
ATOM 36793 C C . ALA A 1 69 ? 3.802 -0.737 12.487 1.00 0.00 69 ALA A C 19
ATOM 36794 O O . ALA A 1 69 ? 3.232 -0.191 11.541 1.00 0.00 69 ALA A O 19
ATOM 36801 N N . ARG A 1 70 ? 3.635 -2.039 12.753 1.00 0.00 70 ARG A N 19
ATOM 36802 C CA . ARG A 1 70 ? 2.795 -2.918 11.928 1.00 0.00 70 ARG A CA 19
ATOM 36803 C C . ARG A 1 70 ? 1.321 -2.492 11.949 1.00 0.00 70 ARG A C 19
ATOM 36804 O O . ARG A 1 70 ? 0.650 -2.602 10.928 1.00 0.00 70 ARG A O 19
ATOM 36825 N N . LYS A 1 71 ? 0.828 -1.922 13.055 1.00 0.00 71 LYS A N 19
ATOM 36826 C CA . LYS A 1 71 ? -0.551 -1.435 13.173 1.00 0.00 71 LYS A CA 19
ATOM 36827 C C . LYS A 1 71 ? -0.782 -0.145 12.382 1.00 0.00 71 LYS A C 19
ATOM 36828 O O . LYS A 1 71 ? -1.798 -0.048 11.703 1.00 0.00 71 LYS A O 19
ATOM 36847 N N . ASP A 1 72 ? 0.157 0.803 12.363 1.00 0.00 72 ASP A N 19
ATOM 36848 C CA . ASP A 1 72 ? 0.066 1.984 11.489 1.00 0.00 72 ASP A CA 19
ATOM 36849 C C . ASP A 1 72 ? 0.221 1.625 9.997 1.00 0.00 72 ASP A C 19
ATOM 36850 O O . ASP A 1 72 ? -0.515 2.155 9.160 1.00 0.00 72 ASP A O 19
ATOM 36859 N N . MET A 1 73 ? 1.099 0.673 9.651 1.00 0.00 73 MET A N 19
ATOM 36860 C CA . MET A 1 73 ? 1.233 0.173 8.273 1.00 0.00 73 MET A CA 19
ATOM 36861 C C . MET A 1 73 ? -0.027 -0.581 7.805 1.00 0.00 73 MET A C 19
ATOM 36862 O O . MET A 1 73 ? -0.448 -0.425 6.657 1.00 0.00 73 MET A O 19
ATOM 36876 N N . ARG A 1 74 ? -0.682 -1.349 8.687 1.00 0.00 74 ARG A N 19
ATOM 36877 C CA . ARG A 1 74 ? -1.946 -2.061 8.395 1.00 0.00 74 ARG A CA 19
ATOM 36878 C C . ARG A 1 74 ? -3.019 -1.131 7.817 1.00 0.00 74 ARG A C 19
ATOM 36879 O O . ARG A 1 74 ? -3.691 -1.509 6.858 1.00 0.00 74 ARG A O 19
ATOM 36900 N N . LYS A 1 75 ? -3.160 0.090 8.351 1.00 0.00 75 LYS A N 19
ATOM 36901 C CA . LYS A 1 75 ? -4.191 1.055 7.909 1.00 0.00 75 LYS A CA 19
ATOM 36902 C C . LYS A 1 75 ? -3.987 1.488 6.452 1.00 0.00 75 LYS A C 19
ATOM 36903 O O . LYS A 1 75 ? -4.942 1.632 5.692 1.00 0.00 75 LYS A O 19
ATOM 36922 N N . VAL A 1 76 ? -2.724 1.632 6.059 1.00 0.00 76 VAL A N 19
ATOM 36923 C CA . VAL A 1 76 ? -2.283 1.914 4.680 1.00 0.00 76 VAL A CA 19
ATOM 36924 C C . VAL A 1 76 ? -2.506 0.712 3.769 1.00 0.00 76 VAL A C 19
ATOM 36925 O O . VAL A 1 76 ? -3.056 0.872 2.684 1.00 0.00 76 VAL A O 19
ATOM 36938 N N . LEU A 1 77 ? -2.165 -0.498 4.216 1.00 0.00 77 LEU A N 19
ATOM 36939 C CA . LEU A 1 77 ? -2.287 -1.717 3.404 1.00 0.00 77 LEU A CA 19
ATOM 36940 C C . LEU A 1 77 ? -3.736 -2.056 3.038 1.00 0.00 77 LEU A C 19
ATOM 36941 O O . LEU A 1 77 ? -3.979 -2.592 1.955 1.00 0.00 77 LEU A O 19
ATOM 36957 N N . LYS A 1 78 ? -4.701 -1.698 3.895 1.00 0.00 78 LYS A N 19
ATOM 36958 C CA . LYS A 1 78 ? -6.132 -1.828 3.584 1.00 0.00 78 LYS A CA 19
ATOM 36959 C C . LYS A 1 78 ? -6.689 -0.628 2.811 1.00 0.00 78 LYS A C 19
ATOM 36960 O O . LYS A 1 78 ? -7.664 -0.788 2.075 1.00 0.00 78 LYS A O 19
ATOM 36979 N N . SER A 1 79 ? -6.059 0.545 2.921 1.00 0.00 79 SER A N 19
ATOM 36980 C CA . SER A 1 79 ? -6.535 1.775 2.269 1.00 0.00 79 SER A CA 19
ATOM 36981 C C . SER A 1 79 ? -6.423 1.693 0.739 1.00 0.00 79 SER A C 19
ATOM 36982 O O . SER A 1 79 ? -5.369 1.320 0.213 1.00 0.00 79 SER A O 19
ATOM 36990 N N . PRO A 1 80 ? -7.490 2.039 -0.007 1.00 0.00 80 PRO A N 19
ATOM 36991 C CA . PRO A 1 80 ? -7.578 1.799 -1.450 1.00 0.00 80 PRO A CA 19
ATOM 36992 C C . PRO A 1 80 ? -6.575 2.650 -2.237 1.00 0.00 80 PRO A C 19
ATOM 36993 O O . PRO A 1 80 ? -6.113 2.236 -3.301 1.00 0.00 80 PRO A O 19
ATOM 37004 N N . ALA A 1 81 ? -6.160 3.787 -1.675 1.00 0.00 81 ALA A N 19
ATOM 37005 C CA . ALA A 1 81 ? -5.115 4.636 -2.229 1.00 0.00 81 ALA A CA 19
ATOM 37006 C C . ALA A 1 81 ? -3.785 3.873 -2.393 1.00 0.00 81 ALA A C 19
ATOM 37007 O O . ALA A 1 81 ? -3.126 3.985 -3.428 1.00 0.00 81 ALA A O 19
ATOM 37014 N N . PHE A 1 82 ? -3.418 3.022 -1.426 1.00 0.00 82 PHE A N 19
ATOM 37015 C CA . PHE A 1 82 ? -2.154 2.288 -1.465 1.00 0.00 82 PHE A CA 19
ATOM 37016 C C . PHE A 1 82 ? -2.194 1.142 -2.488 1.00 0.00 82 PHE A C 19
ATOM 37017 O O . PHE A 1 82 ? -1.201 0.861 -3.162 1.00 0.00 82 PHE A O 19
ATOM 37034 N N . LYS A 1 83 ? -3.371 0.527 -2.680 1.00 0.00 83 LYS A N 19
ATOM 37035 C CA . LYS A 1 83 ? -3.609 -0.419 -3.785 1.00 0.00 83 LYS A CA 19
ATOM 37036 C C . LYS A 1 83 ? -3.408 0.260 -5.139 1.00 0.00 83 LYS A C 19
ATOM 37037 O O . LYS A 1 83 ? -2.795 -0.336 -6.022 1.00 0.00 83 LYS A O 19
ATOM 37056 N N . GLN A 1 84 ? -3.830 1.518 -5.292 1.00 0.00 84 GLN A N 19
ATOM 37057 C CA . GLN A 1 84 ? -3.588 2.274 -6.522 1.00 0.00 84 GLN A CA 19
ATOM 37058 C C . GLN A 1 84 ? -2.103 2.645 -6.682 1.00 0.00 84 GLN A C 19
ATOM 37059 O O . GLN A 1 84 ? -1.582 2.529 -7.786 1.00 0.00 84 GLN A O 19
ATOM 37073 N N . ALA A 1 85 ? -1.389 2.976 -5.599 1.00 0.00 85 ALA A N 19
ATOM 37074 C CA . ALA A 1 85 ? 0.065 3.179 -5.609 1.00 0.00 85 ALA A CA 19
ATOM 37075 C C . ALA A 1 85 ? 0.834 1.983 -6.187 1.00 0.00 85 ALA A C 19
ATOM 37076 O O . ALA A 1 85 ? 1.618 2.140 -7.126 1.00 0.00 85 ALA A O 19
ATOM 37083 N N . VAL A 1 86 ? 0.562 0.781 -5.670 1.00 0.00 86 VAL A N 19
ATOM 37084 C CA . VAL A 1 86 ? 1.182 -0.464 -6.141 1.00 0.00 86 VAL A CA 19
ATOM 37085 C C . VAL A 1 86 ? 0.728 -0.801 -7.564 1.00 0.00 86 VAL A C 19
ATOM 37086 O O . VAL A 1 86 ? 1.543 -1.252 -8.362 1.00 0.00 86 VAL A O 19
ATOM 37099 N N . LYS A 1 87 ? -0.528 -0.519 -7.937 1.00 0.00 87 LYS A N 19
ATOM 37100 C CA . LYS A 1 87 ? -1.053 -0.825 -9.278 1.00 0.00 87 LYS A CA 19
ATOM 37101 C C . LYS A 1 87 ? -0.246 -0.152 -10.396 1.00 0.00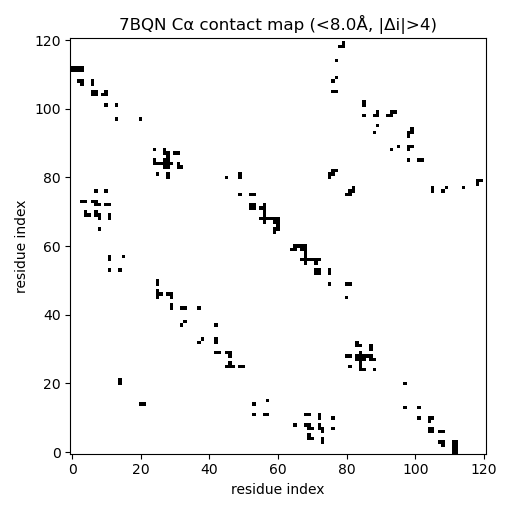 87 LYS A C 19
ATOM 37102 O O . LYS A 1 87 ? 0.062 -0.800 -11.396 1.00 0.00 87 LYS A O 19
ATOM 37121 N N . VAL A 1 88 ? 0.147 1.117 -10.235 1.00 0.00 88 VAL A N 19
ATOM 37122 C CA . VAL A 1 88 ? 0.871 1.845 -11.296 1.00 0.00 88 VAL A CA 19
ATOM 37123 C C . VAL A 1 88 ? 2.307 1.343 -11.449 1.00 0.00 88 VAL A C 19
ATOM 37124 O O . VAL A 1 88 ? 2.802 1.197 -12.567 1.00 0.00 88 VAL A O 19
ATOM 37137 N N . MET A 1 89 ? 2.993 1.042 -10.345 1.00 0.00 89 MET A N 19
ATOM 37138 C CA . MET A 1 89 ? 4.325 0.424 -10.400 1.00 0.00 89 MET A CA 19
ATOM 37139 C C . MET A 1 89 ? 4.282 -1.031 -10.914 1.00 0.00 89 MET A C 19
ATOM 37140 O O . MET A 1 89 ? 5.205 -1.456 -11.603 1.00 0.00 89 MET A O 19
ATOM 37154 N N . GLU A 1 90 ? 3.199 -1.773 -10.659 1.00 0.00 90 GLU A N 19
ATOM 37155 C CA . GLU A 1 90 ? 2.973 -3.137 -11.171 1.00 0.00 90 GLU A CA 19
ATOM 37156 C C . GLU A 1 90 ? 2.751 -3.158 -12.696 1.00 0.00 90 GLU A C 19
ATOM 37157 O O . GLU A 1 90 ? 3.206 -4.078 -13.374 1.00 0.00 90 GLU A O 19
ATOM 37169 N N . GLU A 1 91 ? 2.109 -2.129 -13.260 1.00 0.00 91 GLU A N 19
ATOM 37170 C CA . GLU A 1 91 ? 1.965 -1.965 -14.715 1.00 0.00 91 GLU A CA 19
ATOM 37171 C C . GLU A 1 91 ? 3.301 -1.641 -15.409 1.00 0.00 91 GLU A C 19
ATOM 37172 O O . GLU A 1 91 ? 3.573 -2.153 -16.498 1.00 0.00 91 GLU A O 19
ATOM 37184 N N . GLN A 1 92 ? 4.141 -0.804 -14.790 1.00 0.00 92 GLN A N 19
ATOM 37185 C CA . GLN A 1 92 ? 5.439 -0.393 -15.341 1.00 0.00 92 GLN A CA 19
ATOM 37186 C C . GLN A 1 92 ? 6.518 -1.475 -15.199 1.00 0.00 92 GLN A C 19
ATOM 37187 O O . GLN A 1 92 ? 7.294 -1.712 -16.126 1.00 0.00 92 GLN A O 19
ATOM 37201 N N . GLU A 1 93 ? 6.569 -2.126 -14.036 1.00 0.00 93 GLU A N 19
ATOM 37202 C CA . GLU A 1 93 ? 7.576 -3.127 -13.668 1.00 0.00 93 GLU A CA 19
ATOM 37203 C C . GLU A 1 93 ? 6.890 -4.423 -13.172 1.00 0.00 93 GLU A C 19
ATOM 37204 O O . GLU A 1 93 ? 6.880 -4.713 -11.970 1.00 0.00 93 GLU A O 19
ATOM 37216 N N . PRO A 1 94 ? 6.310 -5.238 -14.077 1.00 0.00 94 PRO A N 19
ATOM 37217 C CA . PRO A 1 94 ? 5.514 -6.410 -13.701 1.00 0.00 94 PRO A CA 19
ATOM 37218 C C . PRO A 1 94 ? 6.354 -7.543 -13.098 1.00 0.00 94 PRO A C 19
ATOM 37219 O O . PRO A 1 94 ? 5.843 -8.323 -12.296 1.00 0.00 94 PRO A O 19
ATOM 37230 N N . ASN A 1 95 ? 7.650 -7.619 -13.419 1.00 0.00 95 ASN A N 19
ATOM 37231 C CA . ASN A 1 95 ? 8.573 -8.628 -12.896 1.00 0.00 95 ASN A CA 19
ATOM 37232 C C . ASN A 1 95 ? 9.417 -8.125 -11.703 1.00 0.00 95 ASN A C 19
ATOM 37233 O O . ASN A 1 95 ? 10.386 -8.783 -11.317 1.00 0.00 95 ASN A O 19
ATOM 37244 N N . ASN A 1 96 ? 9.083 -6.968 -11.113 1.00 0.00 96 ASN A N 19
ATOM 37245 C CA . ASN A 1 96 ? 9.874 -6.366 -10.034 1.00 0.00 96 ASN A CA 19
ATOM 37246 C C . ASN A 1 96 ? 9.741 -7.188 -8.733 1.00 0.00 96 ASN A C 19
ATOM 37247 O O . ASN A 1 96 ? 8.624 -7.290 -8.216 1.00 0.00 96 ASN A O 19
ATOM 37258 N N . PRO A 1 97 ? 10.828 -7.704 -8.130 1.00 0.00 97 PRO A N 19
ATOM 37259 C CA . PRO A 1 97 ? 10.753 -8.357 -6.824 1.00 0.00 97 PRO A CA 19
ATOM 37260 C C . PRO A 1 97 ? 10.241 -7.394 -5.746 1.00 0.00 97 PRO A C 19
ATOM 37261 O O . PRO A 1 97 ? 9.465 -7.786 -4.878 1.00 0.00 97 PRO A O 19
ATOM 37272 N N . GLU A 1 98 ? 10.599 -6.111 -5.841 1.00 0.00 98 GLU A N 19
ATOM 37273 C CA . GLU A 1 98 ? 10.204 -5.075 -4.882 1.00 0.00 98 GLU A CA 19
ATOM 37274 C C . GLU A 1 98 ? 8.725 -4.690 -4.997 1.00 0.00 98 GLU A C 19
ATOM 37275 O O . GLU A 1 98 ? 8.131 -4.293 -3.995 1.00 0.00 98 GLU A O 19
ATOM 37287 N N . VAL A 1 99 ? 8.104 -4.830 -6.180 1.00 0.00 99 VAL A N 19
ATOM 37288 C CA . VAL A 1 99 ? 6.658 -4.610 -6.339 1.00 0.00 99 VAL A CA 19
ATOM 37289 C C . VAL A 1 99 ? 5.888 -5.860 -5.954 1.00 0.00 99 VAL A C 19
ATOM 37290 O O . VAL A 1 99 ? 4.946 -5.772 -5.170 1.00 0.00 99 VAL A O 19
ATOM 37303 N N . GLN A 1 100 ? 6.281 -7.026 -6.476 1.00 0.00 100 GLN A N 19
ATOM 37304 C CA . GLN A 1 100 ? 5.542 -8.264 -6.234 1.00 0.00 100 GLN A CA 19
ATOM 37305 C C . GLN A 1 100 ? 5.578 -8.669 -4.761 1.00 0.00 100 GLN A C 19
ATOM 37306 O O . GLN A 1 100 ? 4.555 -9.115 -4.248 1.00 0.00 100 GLN A O 19
ATOM 37320 N N . GLU A 1 101 ? 6.685 -8.442 -4.044 1.00 0.00 101 GLU A N 19
ATOM 37321 C CA . GLU A 1 101 ? 6.720 -8.735 -2.597 1.00 0.00 101 GLU A CA 19
ATOM 37322 C C . GLU A 1 101 ? 5.938 -7.715 -1.756 1.00 0.00 101 GLU A C 19
ATOM 37323 O O . GLU A 1 101 ? 5.321 -8.107 -0.762 1.00 0.00 101 GLU A O 19
ATOM 37335 N N . LEU A 1 102 ? 5.875 -6.440 -2.168 1.00 0.00 102 LEU A N 19
ATOM 37336 C CA . LEU A 1 102 ? 4.996 -5.453 -1.534 1.00 0.00 102 LEU A CA 19
ATOM 37337 C C . LEU A 1 102 ? 3.525 -5.841 -1.761 1.00 0.00 102 LEU A C 19
ATOM 37338 O O . LEU A 1 102 ? 2.781 -6.014 -0.796 1.00 0.00 102 LEU A O 19
ATOM 37354 N N . LYS A 1 103 ? 3.126 -6.075 -3.024 1.00 0.00 103 LYS A N 19
ATOM 37355 C CA . LYS A 1 103 ? 1.770 -6.486 -3.428 1.00 0.00 103 LYS A CA 19
ATOM 37356 C C . LYS A 1 103 ? 1.317 -7.727 -2.663 1.00 0.00 103 LYS A C 19
ATOM 37357 O O . LYS A 1 103 ? 0.229 -7.727 -2.096 1.00 0.00 103 LYS A O 19
ATOM 37376 N N . LYS A 1 104 ? 2.177 -8.749 -2.609 1.00 0.00 104 LYS A N 19
ATOM 37377 C CA . LYS A 1 104 ? 1.967 -10.027 -1.903 1.00 0.00 104 LYS A CA 19
ATOM 37378 C C . LYS A 1 104 ? 1.661 -9.835 -0.420 1.00 0.00 104 LYS A C 19
ATOM 37379 O O . LYS A 1 104 ? 0.755 -10.489 0.096 1.00 0.00 104 LYS A O 19
ATOM 37398 N N . ALA A 1 105 ? 2.351 -8.916 0.256 1.00 0.00 105 ALA A N 19
ATOM 37399 C CA . ALA A 1 105 ? 2.081 -8.604 1.658 1.00 0.00 105 ALA A CA 19
ATOM 37400 C C . ALA A 1 105 ? 0.681 -7.986 1.854 1.00 0.00 105 ALA A C 19
ATOM 37401 O O . ALA A 1 105 ? -0.039 -8.401 2.763 1.00 0.00 105 ALA A O 19
ATOM 37408 N N . MET A 1 106 ? 0.263 -7.061 0.979 1.00 0.00 106 MET A N 19
ATOM 37409 C CA . MET A 1 106 ? -1.072 -6.436 1.036 1.00 0.00 106 MET A CA 19
ATOM 37410 C C . MET A 1 106 ? -2.182 -7.421 0.663 1.00 0.00 106 MET A C 19
ATOM 37411 O O . MET A 1 106 ? -3.164 -7.554 1.388 1.00 0.00 106 MET A O 19
ATOM 37425 N N . GLU A 1 107 ? -2.026 -8.122 -0.462 1.00 0.00 107 GLU A N 19
ATOM 37426 C CA . GLU A 1 107 ? -2.971 -9.139 -0.925 1.00 0.00 107 GLU A CA 19
ATOM 37427 C C . GLU A 1 107 ? -3.190 -10.232 0.132 1.00 0.00 107 GLU A C 19
ATOM 37428 O O . GLU A 1 107 ? -4.332 -10.521 0.471 1.00 0.00 107 GLU A O 19
ATOM 37440 N N . GLU A 1 108 ? -2.140 -10.780 0.750 1.00 0.00 108 GLU A N 19
ATOM 37441 C CA . GLU A 1 108 ? -2.305 -11.791 1.804 1.00 0.00 108 GLU A CA 19
ATOM 37442 C C . GLU A 1 108 ? -2.966 -11.222 3.079 1.00 0.00 108 GLU A C 19
ATOM 37443 O O . GLU A 1 108 ? -3.740 -11.924 3.731 1.00 0.00 108 GLU A O 19
ATOM 37455 N N . ALA A 1 109 ? -2.736 -9.945 3.410 1.00 0.00 109 ALA A N 19
ATOM 37456 C CA . ALA A 1 109 ? -3.429 -9.264 4.508 1.00 0.00 109 ALA A CA 19
ATOM 37457 C C . ALA A 1 109 ? -4.933 -9.063 4.222 1.00 0.00 109 ALA A C 19
ATOM 37458 O O . ALA A 1 109 ? -5.767 -9.244 5.111 1.00 0.00 109 ALA A O 19
ATOM 37465 N N . GLU A 1 110 ? -5.288 -8.694 2.987 1.00 0.00 110 GLU A N 19
ATOM 37466 C CA . GLU A 1 110 ? -6.663 -8.403 2.557 1.00 0.00 110 GLU A CA 19
ATOM 37467 C C . GLU A 1 110 ? -7.506 -9.666 2.314 1.00 0.00 110 GLU A C 19
ATOM 37468 O O . GLU A 1 110 ? -8.664 -9.739 2.730 1.00 0.00 110 GLU A O 19
ATOM 37480 N N . ARG A 1 111 ? -6.916 -10.674 1.655 1.00 0.00 111 ARG A N 19
ATOM 37481 C CA . ARG A 1 111 ? -7.534 -11.993 1.415 1.00 0.00 111 ARG A CA 19
ATOM 37482 C C . ARG A 1 111 ? -7.637 -12.831 2.698 1.00 0.00 111 ARG A C 19
ATOM 37483 O O . ARG A 1 111 ? -8.503 -13.705 2.787 1.00 0.00 111 ARG A O 19
ATOM 37504 N N . GLY A 1 112 ? -6.789 -12.559 3.694 1.00 0.00 112 GLY A N 19
ATOM 37505 C CA . GLY A 1 112 ? -6.805 -13.204 5.009 1.00 0.00 112 GLY A CA 19
ATOM 37506 C C . GLY A 1 112 ? -8.142 -13.002 5.736 1.00 0.00 112 GLY A C 19
ATOM 37507 O O . GLY A 1 112 ? -8.562 -11.871 5.991 1.00 0.00 112 GLY A O 19
ATOM 37511 N N . SER A 1 113 ? -8.824 -14.111 6.032 1.00 0.00 113 SER A N 19
ATOM 37512 C CA . SER A 1 113 ? -10.202 -14.144 6.551 1.00 0.00 113 SER A CA 19
ATOM 37513 C C . SER A 1 113 ? -10.443 -15.394 7.419 1.00 0.00 113 SER A C 19
ATOM 37514 O O . SER A 1 113 ? -11.379 -16.171 7.208 1.00 0.00 113 SER A O 19
ATOM 37522 N N . LEU A 1 114 ? -9.556 -15.614 8.395 1.00 0.00 114 LEU A N 19
ATOM 37523 C CA . LEU A 1 114 ? -9.526 -16.814 9.246 1.00 0.00 114 LEU A CA 19
ATOM 37524 C C . LEU A 1 114 ? -10.609 -16.811 10.344 1.00 0.00 114 LEU A C 19
ATOM 37525 O O . LEU A 1 114 ? -10.933 -17.860 10.905 1.00 0.00 114 LEU A O 19
ATOM 37541 N N . GLU A 1 115 ? -11.173 -15.643 10.658 1.00 0.00 115 GLU A N 19
ATOM 37542 C CA . GLU A 1 115 ? -12.205 -15.453 11.685 1.00 0.00 115 GLU A CA 19
ATOM 37543 C C . GLU A 1 115 ? -13.602 -15.881 11.190 1.00 0.00 115 GLU A C 19
ATOM 37544 O O . GLU A 1 115 ? -14.025 -15.520 10.088 1.00 0.00 115 GLU A O 19
ATOM 37556 N N . HIS A 1 116 ? -14.335 -16.644 12.010 1.00 0.00 116 HIS A N 19
ATOM 37557 C CA . HIS A 1 116 ? -15.589 -17.317 11.627 1.00 0.00 116 HIS A CA 19
ATOM 37558 C C . HIS A 1 116 ? -16.857 -16.436 11.781 1.00 0.00 116 HIS A C 19
ATOM 37559 O O . H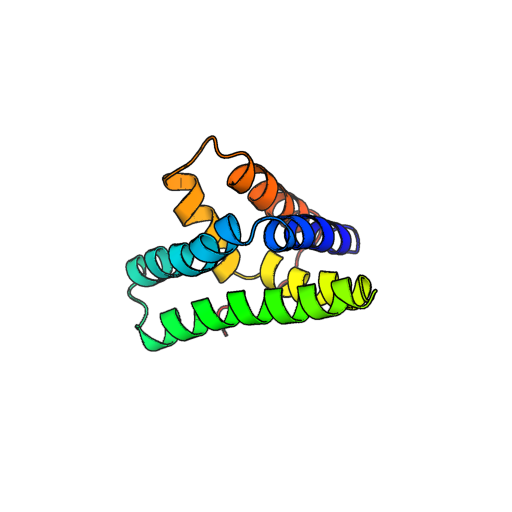IS A 1 116 ? -17.982 -16.914 11.606 1.00 0.00 116 HIS A O 19
ATOM 37573 N N . HIS A 1 117 ? -16.700 -15.149 12.111 1.00 0.00 117 HIS A N 19
ATOM 37574 C CA . HIS A 1 117 ? -17.794 -14.193 12.325 1.00 0.00 117 HIS A CA 19
ATOM 37575 C C . HIS A 1 117 ? -17.516 -12.837 11.652 1.00 0.00 117 HIS A C 19
ATOM 37576 O O . HIS A 1 117 ? -16.373 -12.371 11.613 1.00 0.00 117 HIS A O 19
ATOM 37590 N N . HIS A 1 118 ? -18.573 -12.190 11.150 1.00 0.00 118 HIS A N 19
ATOM 37591 C CA . HIS A 1 118 ? -18.585 -10.808 10.655 1.00 0.00 118 HIS A CA 19
ATOM 37592 C C . HIS A 1 118 ? -19.753 -10.044 11.310 1.00 0.00 118 HIS A C 19
ATOM 37593 O O . HIS A 1 118 ? -20.864 -10.573 11.421 1.00 0.00 118 HIS A O 19
ATOM 37607 N N . HIS A 1 119 ? -19.514 -8.803 11.744 1.00 0.00 119 HIS A N 19
ATOM 37608 C CA . HIS A 1 119 ? -20.474 -8.029 12.541 1.00 0.00 119 HIS A CA 19
ATOM 37609 C C . HIS A 1 119 ? -21.720 -7.579 11.757 1.00 0.00 119 HIS A C 19
ATOM 37610 O O . HIS A 1 119 ? -21.626 -7.067 10.637 1.00 0.00 119 HIS A O 19
ATOM 37624 N N . HIS A 1 120 ? -22.882 -7.702 12.405 1.00 0.00 120 HIS A N 19
ATOM 37625 C CA . HIS A 1 120 ? -24.172 -7.136 11.978 1.00 0.00 120 HIS A CA 19
ATOM 37626 C C . HIS A 1 120 ? -24.634 -5.980 12.901 1.00 0.00 120 HIS A C 19
ATOM 37627 O O . HIS A 1 120 ? -25.486 -5.174 12.516 1.00 0.00 120 HIS A O 19
ATOM 37641 N N . HIS A 1 121 ? -24.044 -5.879 14.102 1.00 0.00 121 HIS A N 19
ATOM 37642 C CA . HIS A 1 121 ? -24.324 -4.891 15.155 1.00 0.00 121 HIS A CA 19
ATOM 37643 C C . HIS A 1 121 ? -23.018 -4.346 15.768 1.00 0.00 121 HIS A C 19
ATOM 37644 O O . HIS A 1 121 ? -22.946 -3.121 16.026 1.00 0.00 121 HIS A O 19
ATOM 37659 N N . GLY A 1 1 ? -8.146 -13.508 10.596 1.00 0.00 1 GLY A N 20
ATOM 37660 C CA . GLY A 1 1 ? -7.926 -12.988 11.959 1.00 0.00 1 GLY A CA 20
ATOM 37661 C C . GLY A 1 1 ? -6.627 -12.203 12.053 1.00 0.00 1 GLY A C 20
ATOM 37662 O O . GLY A 1 1 ? -6.473 -11.173 11.397 1.00 0.00 1 GLY A O 20
ATOM 37668 N N . ASP A 1 2 ? -5.689 -12.665 12.886 1.00 0.00 2 ASP A N 20
ATOM 37669 C CA . ASP A 1 2 ? -4.473 -11.922 13.268 1.00 0.00 2 ASP A CA 20
ATOM 37670 C C . ASP A 1 2 ? -3.328 -11.944 12.244 1.00 0.00 2 ASP A C 20
ATOM 37671 O O . ASP A 1 2 ? -2.333 -11.241 12.411 1.00 0.00 2 ASP A O 20
ATOM 37680 N N . GLU A 1 3 ? -3.446 -12.691 11.149 1.00 0.00 3 GLU A N 20
ATOM 37681 C CA . GLU A 1 3 ? -2.412 -12.733 10.111 1.00 0.00 3 GLU A CA 20
ATOM 37682 C C . GLU A 1 3 ? -2.203 -11.393 9.385 1.00 0.00 3 GLU A C 20
ATOM 37683 O O . GLU A 1 3 ? -1.084 -11.089 8.981 1.00 0.00 3 GLU A O 20
ATOM 37695 N N . ALA A 1 4 ? -3.234 -10.547 9.276 1.00 0.00 4 ALA A N 20
ATOM 37696 C CA . ALA A 1 4 ? -3.135 -9.216 8.667 1.00 0.00 4 ALA A CA 20
ATOM 37697 C C . ALA A 1 4 ? -2.145 -8.303 9.421 1.00 0.00 4 ALA A C 20
ATOM 37698 O O . ALA A 1 4 ? -1.507 -7.437 8.821 1.00 0.00 4 ALA A O 20
ATOM 37705 N N . GLU A 1 5 ? -1.969 -8.539 10.724 1.00 0.00 5 GLU A N 20
ATOM 37706 C CA . GLU A 1 5 ? -0.954 -7.859 11.548 1.00 0.00 5 GLU A CA 20
ATOM 37707 C C . GLU A 1 5 ? 0.464 -8.346 11.202 1.00 0.00 5 GLU A C 20
ATOM 37708 O O . GLU A 1 5 ? 1.398 -7.549 11.082 1.00 0.00 5 GLU A O 20
ATOM 37720 N N . LYS A 1 6 ? 0.636 -9.656 10.997 1.00 0.00 6 LYS A N 20
ATOM 37721 C CA . LYS A 1 6 ? 1.909 -10.273 10.583 1.00 0.00 6 LYS A CA 20
ATOM 37722 C C . LYS A 1 6 ? 2.326 -9.823 9.180 1.00 0.00 6 LYS A C 20
ATOM 37723 O O . LYS A 1 6 ? 3.481 -9.462 8.979 1.00 0.00 6 LYS A O 20
ATOM 37742 N N . GLN A 1 7 ? 1.389 -9.749 8.234 1.00 0.00 7 GLN A N 20
ATOM 37743 C CA . GLN A 1 7 ? 1.617 -9.200 6.894 1.00 0.00 7 GLN A CA 20
ATOM 37744 C C . GLN A 1 7 ? 1.983 -7.712 6.902 1.00 0.00 7 GLN A C 20
ATOM 37745 O O . GLN A 1 7 ? 2.816 -7.282 6.101 1.00 0.00 7 GLN A O 20
ATOM 37759 N N . ALA A 1 8 ? 1.415 -6.929 7.820 1.00 0.00 8 ALA A N 20
ATOM 37760 C CA . ALA A 1 8 ? 1.770 -5.515 7.938 1.00 0.00 8 ALA A CA 20
ATOM 37761 C C . ALA A 1 8 ? 3.236 -5.293 8.316 1.00 0.00 8 ALA A C 20
ATOM 37762 O O . ALA A 1 8 ? 3.900 -4.442 7.730 1.00 0.00 8 ALA A O 20
ATOM 37769 N N . GLU A 1 9 ? 3.765 -6.112 9.221 1.00 0.00 9 GLU A N 20
ATOM 37770 C CA . GLU A 1 9 ? 5.196 -6.139 9.567 1.00 0.00 9 GLU A CA 20
ATOM 37771 C C . GLU A 1 9 ? 6.098 -6.378 8.331 1.00 0.00 9 GLU A C 20
ATOM 37772 O O . GLU A 1 9 ? 7.141 -5.738 8.183 1.00 0.00 9 GLU A O 20
ATOM 37784 N N . ARG A 1 10 ? 5.665 -7.253 7.410 1.00 0.00 10 ARG A N 20
ATOM 37785 C CA . ARG A 1 10 ? 6.391 -7.643 6.179 1.00 0.00 10 ARG A CA 20
ATOM 37786 C C . ARG A 1 10 ? 6.443 -6.529 5.136 1.00 0.00 10 ARG A C 20
ATOM 37787 O O . ARG A 1 10 ? 7.484 -6.301 4.523 1.00 0.00 10 ARG A O 20
ATOM 37808 N N . ALA A 1 11 ? 5.334 -5.820 4.940 1.00 0.00 11 ALA A N 20
ATOM 37809 C CA . ALA A 1 11 ? 5.311 -4.645 4.070 1.00 0.00 11 ALA A CA 20
ATOM 37810 C C . ALA A 1 11 ? 6.017 -3.437 4.713 1.00 0.00 11 ALA A C 20
ATOM 37811 O O . ALA A 1 11 ? 6.671 -2.665 4.009 1.00 0.00 11 ALA A O 20
ATOM 37818 N N . LEU A 1 12 ? 5.929 -3.297 6.044 1.00 0.00 12 LEU A N 20
ATOM 37819 C CA . LEU A 1 12 ? 6.552 -2.208 6.796 1.00 0.00 12 LEU A CA 20
ATOM 37820 C C . LEU A 1 12 ? 8.072 -2.249 6.632 1.00 0.00 12 LEU A C 20
ATOM 37821 O O . LEU A 1 12 ? 8.688 -1.240 6.293 1.00 0.00 12 LEU A O 20
ATOM 37837 N N . GLU A 1 13 ? 8.682 -3.414 6.852 1.00 0.00 13 GLU A N 20
ATOM 37838 C CA . GLU A 1 13 ? 10.133 -3.563 6.739 1.00 0.00 13 GLU A CA 20
ATOM 37839 C C . GLU A 1 13 ? 10.624 -3.267 5.315 1.00 0.00 13 GLU A C 20
ATOM 37840 O O . GLU A 1 13 ? 11.696 -2.695 5.144 1.00 0.00 13 GLU A O 20
ATOM 37852 N N . LEU A 1 14 ? 9.824 -3.567 4.288 1.00 0.00 14 LEU A N 20
ATOM 37853 C CA . LEU A 1 14 ? 10.175 -3.298 2.901 1.00 0.00 14 LEU A CA 20
ATOM 37854 C C . LEU A 1 14 ? 10.236 -1.783 2.634 1.00 0.00 14 LEU A C 20
ATOM 37855 O O . LEU A 1 14 ? 11.247 -1.288 2.134 1.00 0.00 14 LEU A O 20
ATOM 37871 N N . VAL A 1 15 ? 9.215 -1.019 3.049 1.00 0.00 15 VAL A N 20
ATOM 37872 C CA . VAL A 1 15 ? 9.210 0.452 2.872 1.00 0.00 15 VAL A CA 20
ATOM 37873 C C . VAL A 1 15 ? 10.201 1.160 3.802 1.00 0.00 15 VAL A C 20
ATOM 37874 O O . VAL A 1 15 ? 10.693 2.239 3.468 1.00 0.00 15 VAL A O 20
ATOM 37887 N N . ARG A 1 16 ? 10.556 0.537 4.936 1.00 0.00 16 ARG A N 20
ATOM 37888 C CA . ARG A 1 16 ? 11.623 0.997 5.841 1.00 0.00 16 ARG A CA 20
ATOM 37889 C C . ARG A 1 16 ? 13.006 0.855 5.205 1.00 0.00 16 ARG A C 20
ATOM 37890 O O . ARG A 1 16 ? 13.816 1.780 5.288 1.00 0.00 16 ARG A O 20
ATOM 37911 N N . LYS A 1 17 ? 13.291 -0.300 4.596 1.00 0.00 17 LYS A N 20
ATOM 37912 C CA . LYS A 1 17 ? 14.605 -0.644 4.016 1.00 0.00 17 LYS A CA 20
ATOM 37913 C C . LYS A 1 17 ? 14.820 -0.008 2.645 1.00 0.00 17 LYS A C 20
ATOM 37914 O O . LYS A 1 17 ? 15.950 0.345 2.310 1.00 0.00 17 LYS A O 20
ATOM 37933 N N . SER A 1 18 ? 13.741 0.152 1.877 1.00 0.00 18 SER A N 20
ATOM 37934 C CA . SER A 1 18 ? 13.738 0.816 0.573 1.00 0.00 18 SER A CA 20
ATOM 37935 C C . SER A 1 18 ? 12.932 2.123 0.616 1.00 0.00 18 SER A C 20
ATOM 37936 O O . SER A 1 18 ? 11.754 2.147 0.240 1.00 0.00 18 SER A O 20
ATOM 37944 N N . PRO A 1 19 ? 13.547 3.246 1.037 1.00 0.00 19 PRO A N 20
ATOM 37945 C CA . PRO A 1 19 ? 12.910 4.557 0.953 1.00 0.00 19 PRO A CA 20
ATOM 37946 C C . PRO A 1 19 ? 12.704 5.004 -0.504 1.00 0.00 19 PRO A C 20
ATOM 37947 O O . PRO A 1 19 ? 11.846 5.842 -0.762 1.00 0.00 19 PRO A O 20
ATOM 37958 N N . ASP A 1 20 ? 13.424 4.422 -1.472 1.00 0.00 20 ASP A N 20
ATOM 37959 C CA . ASP A 1 20 ? 13.251 4.691 -2.904 1.00 0.00 20 ASP A CA 20
ATOM 37960 C C . ASP A 1 20 ? 11.964 4.050 -3.445 1.00 0.00 20 ASP A C 20
ATOM 37961 O O . ASP A 1 20 ? 11.221 4.698 -4.182 1.00 0.00 20 ASP A O 20
ATOM 37970 N N . LEU A 1 21 ? 11.650 2.818 -3.013 1.00 0.00 21 LEU A N 20
ATOM 37971 C CA . LEU A 1 21 ? 10.367 2.149 -3.269 1.00 0.00 21 LEU A CA 20
ATOM 37972 C C . LEU A 1 21 ? 9.208 2.979 -2.707 1.00 0.00 21 LEU A C 20
ATOM 37973 O O . LEU A 1 21 ? 8.182 3.163 -3.358 1.00 0.00 21 LEU A O 20
ATOM 37989 N N . LEU A 1 22 ? 9.397 3.548 -1.516 1.00 0.00 22 LEU A N 20
ATOM 37990 C CA . LEU A 1 22 ? 8.389 4.398 -0.892 1.00 0.00 22 LEU A CA 20
ATOM 37991 C C . LEU A 1 22 ? 8.244 5.746 -1.628 1.00 0.00 22 LEU A C 20
ATOM 37992 O O . LEU A 1 22 ? 7.124 6.192 -1.874 1.00 0.00 22 LEU A O 20
ATOM 38008 N N . LYS A 1 23 ? 9.354 6.362 -2.057 1.00 0.00 23 LYS A N 20
ATOM 38009 C CA . LYS A 1 23 ? 9.371 7.638 -2.799 1.00 0.00 23 LYS A CA 20
ATOM 38010 C C . LYS A 1 23 ? 8.638 7.560 -4.140 1.00 0.00 23 LYS A C 20
ATOM 38011 O O . LYS A 1 23 ? 8.041 8.544 -4.573 1.00 0.00 23 LYS A O 20
ATOM 38030 N N . LYS A 1 24 ? 8.668 6.397 -4.798 1.00 0.00 24 LYS A N 20
ATOM 38031 C CA . LYS A 1 24 ? 7.846 6.124 -5.981 1.00 0.00 24 LYS A CA 20
ATOM 38032 C C . LYS A 1 24 ? 6.404 5.752 -5.649 1.00 0.00 24 LYS A C 20
ATOM 38033 O O . LYS A 1 24 ? 5.529 6.071 -6.436 1.00 0.00 24 LYS A O 20
ATOM 38052 N N . LEU A 1 25 ? 6.133 5.107 -4.515 1.00 0.00 25 LEU A N 20
ATOM 38053 C CA . LEU A 1 25 ? 4.787 4.646 -4.134 1.00 0.00 25 LEU A CA 20
ATOM 38054 C C . LEU A 1 25 ? 3.788 5.805 -4.017 1.00 0.00 25 LEU A C 20
ATOM 38055 O O . LEU A 1 25 ? 2.792 5.826 -4.743 1.00 0.00 25 LEU A O 20
ATOM 38071 N N . LEU A 1 26 ? 4.077 6.812 -3.180 1.00 0.00 26 LEU A N 20
ATOM 38072 C CA . LEU A 1 26 ? 3.197 7.984 -3.062 1.00 0.00 26 LEU A CA 20
ATOM 38073 C C . LEU A 1 26 ? 3.090 8.738 -4.402 1.00 0.00 26 LEU A C 20
ATOM 38074 O O . LEU A 1 26 ? 2.024 9.238 -4.750 1.00 0.00 26 LEU A O 20
ATOM 38090 N N . GLU A 1 27 ? 4.165 8.772 -5.192 1.00 0.00 27 GLU A N 20
ATOM 38091 C CA . GLU A 1 27 ? 4.202 9.449 -6.490 1.00 0.00 27 GLU A CA 20
ATOM 38092 C C . GLU A 1 27 ? 3.438 8.695 -7.599 1.00 0.00 27 GLU A C 20
ATOM 38093 O O . GLU A 1 27 ? 2.861 9.315 -8.493 1.00 0.00 27 GLU A O 20
ATOM 38105 N N . ALA A 1 28 ? 3.381 7.364 -7.527 1.00 0.00 28 ALA A N 20
ATOM 38106 C CA . ALA A 1 28 ? 2.678 6.492 -8.463 1.00 0.00 28 ALA A CA 20
ATOM 38107 C C . ALA A 1 28 ? 1.162 6.522 -8.218 1.00 0.00 28 ALA A C 20
ATOM 38108 O O . ALA A 1 28 ? 0.380 6.619 -9.160 1.00 0.00 28 ALA A O 20
ATOM 38115 N N . MET A 1 29 ? 0.744 6.538 -6.949 1.00 0.00 29 MET A N 20
ATOM 38116 C CA . MET A 1 29 ? -0.654 6.687 -6.525 1.00 0.00 29 MET A CA 20
ATOM 38117 C C . MET A 1 29 ? -1.335 7.910 -7.157 1.00 0.00 29 MET A C 20
ATOM 38118 O O . MET A 1 29 ? -2.490 7.826 -7.575 1.00 0.00 29 MET A O 20
ATOM 38132 N N . ALA A 1 30 ? -0.613 9.031 -7.265 1.00 0.00 30 ALA A N 20
ATOM 38133 C CA . ALA A 1 30 ? -1.105 10.264 -7.876 1.00 0.00 30 ALA A CA 20
ATOM 38134 C C . ALA A 1 30 ? -1.556 10.084 -9.332 1.00 0.00 30 ALA A C 20
ATOM 38135 O O . ALA A 1 30 ? -2.519 10.719 -9.760 1.00 0.00 30 ALA A O 20
ATOM 38142 N N . GLU A 1 31 ? -0.902 9.199 -10.083 1.00 0.00 31 GLU A N 20
ATOM 38143 C CA . GLU A 1 31 ? -1.243 8.934 -11.480 1.00 0.00 31 GLU A CA 20
ATOM 38144 C C . GLU A 1 31 ? -2.572 8.182 -11.573 1.00 0.00 31 GLU A C 20
ATOM 38145 O O . GLU A 1 31 ? -3.443 8.580 -12.341 1.00 0.00 31 GLU A O 20
ATOM 38157 N N . GLU A 1 32 ? -2.786 7.155 -10.743 1.00 0.00 32 GLU A N 20
ATOM 38158 C CA . GLU A 1 32 ? -4.061 6.428 -10.716 1.00 0.00 32 GLU A CA 20
ATOM 38159 C C . GLU A 1 32 ? -5.208 7.308 -10.211 1.00 0.00 32 GLU A C 20
ATOM 38160 O O . GLU A 1 32 ? -6.303 7.295 -10.779 1.00 0.00 32 GLU A O 20
ATOM 38172 N N . LEU A 1 33 ? -4.955 8.121 -9.179 1.00 0.00 33 LEU A N 20
ATOM 38173 C CA . LEU A 1 33 ? -5.948 9.072 -8.691 1.00 0.00 33 LEU A CA 20
ATOM 38174 C C . LEU A 1 33 ? -6.320 10.084 -9.799 1.00 0.00 33 LEU A C 20
ATOM 38175 O O . LEU A 1 33 ? -7.489 10.445 -9.953 1.00 0.00 33 LEU A O 20
ATOM 38191 N N . LYS A 1 34 ? -5.353 10.491 -10.637 1.00 0.00 34 LYS A N 20
ATOM 38192 C CA . LYS A 1 34 ? -5.597 11.373 -11.791 1.00 0.00 34 LYS A CA 20
ATOM 38193 C C . LYS A 1 34 ? -6.369 10.691 -12.937 1.00 0.00 34 LYS A C 20
ATOM 38194 O O . LYS A 1 34 ? -7.219 11.353 -13.534 1.00 0.00 34 LYS A O 20
ATOM 38213 N N . ARG A 1 35 ? -6.190 9.382 -13.196 1.00 0.00 35 ARG A N 20
ATOM 38214 C CA . ARG A 1 35 ? -7.038 8.597 -14.140 1.00 0.00 35 ARG A CA 20
ATOM 38215 C C . ARG A 1 35 ? -8.522 8.664 -13.769 1.00 0.00 35 ARG A C 20
ATOM 38216 O O . ARG A 1 35 ? -9.388 8.714 -14.642 1.00 0.00 35 ARG A O 20
ATOM 38237 N N . GLN A 1 36 ? -8.797 8.685 -12.465 1.00 0.00 36 GLN A N 20
ATOM 38238 C CA . GLN A 1 36 ? -10.145 8.761 -11.885 1.00 0.00 36 GLN A CA 20
ATOM 38239 C C . GLN A 1 36 ? -10.736 10.183 -11.844 1.00 0.00 36 GLN A C 20
ATOM 38240 O O . GLN A 1 36 ? -11.930 10.352 -11.583 1.00 0.00 36 GLN A O 20
ATOM 38254 N N . GLY A 1 37 ? -9.923 11.204 -12.123 1.00 0.00 37 GLY A N 20
ATOM 38255 C CA . GLY A 1 37 ? -10.346 12.600 -12.249 1.00 0.00 37 GLY A CA 20
ATOM 38256 C C . GLY A 1 37 ? -10.344 13.381 -10.932 1.00 0.00 37 GLY A C 20
ATOM 38257 O O . GLY A 1 37 ? -11.030 14.403 -10.833 1.00 0.00 37 GLY A O 20
ATOM 38261 N N . LYS A 1 38 ? -9.592 12.920 -9.919 1.00 0.00 38 LYS A N 20
ATOM 38262 C CA . LYS A 1 38 ? -9.396 13.660 -8.660 1.00 0.00 38 LYS A CA 20
ATOM 38263 C C . LYS A 1 38 ? -8.675 14.993 -8.898 1.00 0.00 38 LYS A C 20
ATOM 38264 O O . LYS A 1 38 ? -7.945 15.155 -9.881 1.00 0.00 38 LYS A O 20
ATOM 38283 N N . SER A 1 39 ? -8.840 15.933 -7.975 1.00 0.00 39 SER A N 20
ATOM 38284 C CA . SER A 1 39 ? -8.197 17.256 -8.019 1.00 0.00 39 SER A CA 20
ATOM 38285 C C . SER A 1 39 ? -6.773 17.216 -7.441 1.00 0.00 39 SER A C 20
ATOM 38286 O O . SER A 1 39 ? -6.491 16.388 -6.568 1.00 0.00 39 SER A O 20
ATOM 38294 N N . PRO A 1 40 ? -5.859 18.105 -7.879 1.00 0.00 40 PRO A N 20
ATOM 38295 C CA . PRO A 1 40 ? -4.459 18.079 -7.448 1.00 0.00 40 PRO A CA 20
ATOM 38296 C C . PRO A 1 40 ? -4.294 18.319 -5.940 1.00 0.00 40 PRO A C 20
ATOM 38297 O O . PRO A 1 40 ? -3.366 17.787 -5.336 1.00 0.00 40 PRO A O 20
ATOM 38308 N N . ASP A 1 41 ? -5.218 19.048 -5.307 1.00 0.00 41 ASP A N 20
ATOM 38309 C CA . ASP A 1 41 ? -5.261 19.240 -3.851 1.00 0.00 41 ASP A CA 20
ATOM 38310 C C . ASP A 1 41 ? -5.535 17.924 -3.097 1.00 0.00 41 ASP A C 20
ATOM 38311 O O . ASP A 1 41 ? -4.892 17.635 -2.086 1.00 0.00 41 ASP A O 20
ATOM 38320 N N . GLU A 1 42 ? -6.454 17.098 -3.609 1.00 0.00 42 GLU A N 20
ATOM 38321 C CA . GLU A 1 42 ? -6.803 15.786 -3.039 1.00 0.00 42 GLU A CA 20
ATOM 38322 C C . GLU A 1 42 ? -5.641 14.806 -3.180 1.00 0.00 42 GLU A C 20
ATOM 38323 O O . GLU A 1 42 ? -5.280 14.099 -2.238 1.00 0.00 42 GLU A O 20
ATOM 38335 N N . ILE A 1 43 ? -5.033 14.810 -4.367 1.00 0.00 43 ILE A N 20
ATOM 38336 C CA . ILE A 1 43 ? -3.865 13.995 -4.715 1.00 0.00 43 ILE A CA 20
ATOM 38337 C C . ILE A 1 43 ? -2.681 14.348 -3.808 1.00 0.00 43 ILE A C 20
ATOM 38338 O O . ILE A 1 43 ? -2.094 13.459 -3.195 1.00 0.00 43 ILE A O 20
ATOM 38354 N N . GLN A 1 44 ? -2.354 15.637 -3.673 1.00 0.00 44 GLN A N 20
ATOM 38355 C CA . GLN A 1 44 ? -1.245 16.103 -2.838 1.00 0.00 44 GLN A CA 20
ATOM 38356 C C . GLN A 1 44 ? -1.439 15.684 -1.370 1.00 0.00 44 GLN A C 20
ATOM 38357 O O . GLN A 1 44 ? -0.528 15.124 -0.754 1.00 0.00 44 GLN A O 20
ATOM 38371 N N . LYS A 1 45 ? -2.651 15.883 -0.835 1.00 0.00 45 LYS A N 20
ATOM 38372 C CA . LYS A 1 45 ? -3.035 15.445 0.517 1.00 0.00 45 LYS A CA 20
ATOM 38373 C C . LYS A 1 45 ? -2.925 13.923 0.684 1.00 0.00 45 LYS A C 20
ATOM 38374 O O . LYS A 1 45 ? -2.398 13.465 1.697 1.00 0.00 45 LYS A O 20
ATOM 38393 N N . ALA A 1 46 ? -3.337 13.139 -0.315 1.00 0.00 46 ALA A N 20
ATOM 38394 C CA . ALA A 1 46 ? -3.175 11.685 -0.307 1.00 0.00 46 ALA A CA 20
ATOM 38395 C C . ALA A 1 46 ? -1.692 11.265 -0.253 1.00 0.00 46 ALA A C 20
ATOM 38396 O O . ALA A 1 46 ? -1.342 10.409 0.563 1.00 0.00 46 ALA A O 20
ATOM 38403 N N . LYS A 1 47 ? -0.800 11.883 -1.048 1.00 0.00 47 LYS A N 20
ATOM 38404 C CA . LYS A 1 47 ? 0.649 11.607 -0.988 1.00 0.00 47 LYS A CA 20
ATOM 38405 C C . LYS A 1 47 ? 1.220 11.826 0.417 1.00 0.00 47 LYS A C 20
ATOM 38406 O O . LYS A 1 47 ? 1.909 10.949 0.940 1.00 0.00 47 LYS A O 20
ATOM 38425 N N . ASP A 1 48 ? 0.881 12.945 1.057 1.00 0.00 48 ASP A N 20
ATOM 38426 C CA . ASP A 1 48 ? 1.321 13.234 2.428 1.00 0.00 48 ASP A CA 20
ATOM 38427 C C . ASP A 1 48 ? 0.747 12.265 3.459 1.00 0.00 48 ASP A C 20
ATOM 38428 O O . ASP A 1 48 ? 1.470 11.882 4.375 1.00 0.00 48 ASP A O 20
ATOM 38437 N N . GLU A 1 49 ? -0.514 11.846 3.322 1.00 0.00 49 GLU A N 20
ATOM 38438 C CA . GLU A 1 49 ? -1.114 10.846 4.214 1.00 0.00 49 GLU A CA 20
ATOM 38439 C C . GLU A 1 49 ? -0.318 9.551 4.172 1.00 0.00 49 GLU A C 20
ATOM 38440 O O . GLU A 1 49 ? 0.135 9.063 5.200 1.00 0.00 49 GLU A O 20
ATOM 38452 N N . VAL A 1 50 ? -0.071 9.030 2.973 1.00 0.00 50 VAL A N 20
ATOM 38453 C CA . VAL A 1 50 ? 0.665 7.758 2.808 1.00 0.00 50 VAL A CA 20
ATOM 38454 C C . VAL A 1 50 ? 2.074 7.862 3.398 1.00 0.00 50 VAL A C 20
ATOM 38455 O O . VAL A 1 50 ? 2.488 6.986 4.156 1.00 0.00 50 VAL A O 20
ATOM 38468 N N . LYS A 1 51 ? 2.775 8.970 3.130 1.00 0.00 51 LYS A N 20
ATOM 38469 C CA . LYS A 1 51 ? 4.114 9.272 3.643 1.00 0.00 51 LYS A CA 20
ATOM 38470 C C . LYS A 1 51 ? 4.127 9.363 5.166 1.00 0.00 51 LYS A C 20
ATOM 38471 O O . LYS A 1 51 ? 4.947 8.719 5.817 1.00 0.00 51 LYS A O 20
ATOM 38490 N N . THR A 1 52 ? 3.214 10.135 5.751 1.00 0.00 52 THR A N 20
ATOM 38491 C CA . THR A 1 52 ? 3.174 10.340 7.205 1.00 0.00 52 THR A CA 20
ATOM 38492 C C . THR A 1 52 ? 2.692 9.087 7.938 1.00 0.00 52 THR A C 20
ATOM 38493 O O . THR A 1 52 ? 3.226 8.758 8.994 1.00 0.00 52 THR A O 20
ATOM 38504 N N . LYS A 1 53 ? 1.784 8.298 7.347 1.00 0.00 53 LYS A N 20
ATOM 38505 C CA . LYS A 1 53 ? 1.349 7.002 7.891 1.00 0.00 53 LYS A CA 20
ATOM 38506 C C . LYS A 1 53 ? 2.509 6.003 8.003 1.00 0.00 53 LYS A C 20
ATOM 38507 O O . LYS A 1 53 ? 2.707 5.436 9.079 1.00 0.00 53 LYS A O 20
ATOM 38526 N N . VAL A 1 54 ? 3.307 5.813 6.942 1.00 0.00 54 VAL A N 20
ATOM 38527 C CA . VAL A 1 54 ? 4.483 4.918 7.011 1.00 0.00 54 VAL A CA 20
ATOM 38528 C C . VAL A 1 54 ? 5.572 5.474 7.922 1.00 0.00 54 VAL A C 20
ATOM 38529 O O . VAL A 1 54 ? 6.208 4.711 8.639 1.00 0.00 54 VAL A O 20
ATOM 38542 N N . GLU A 1 55 ? 5.765 6.794 7.963 1.00 0.00 55 GLU A N 20
ATOM 38543 C CA . GLU A 1 55 ? 6.716 7.420 8.878 1.00 0.00 55 GLU A CA 20
ATOM 38544 C C . GLU A 1 55 ? 6.329 7.179 10.334 1.00 0.00 55 GLU A C 20
ATOM 38545 O O . GLU A 1 55 ? 7.129 6.620 11.076 1.00 0.00 55 GLU A O 20
ATOM 38557 N N . GLN A 1 56 ? 5.095 7.487 10.743 1.00 0.00 56 GLN A N 20
ATOM 38558 C CA . GLN A 1 56 ? 4.639 7.212 12.110 1.00 0.00 56 GLN A CA 20
ATOM 38559 C C . GLN A 1 56 ? 4.764 5.725 12.475 1.00 0.00 56 GLN A C 20
ATOM 38560 O O . GLN A 1 56 ? 5.062 5.418 13.626 1.00 0.00 56 GLN A O 20
ATOM 38574 N N . ALA A 1 57 ? 4.635 4.806 11.512 1.00 0.00 57 ALA A N 20
ATOM 38575 C CA . ALA A 1 57 ? 4.933 3.398 11.755 1.00 0.00 57 ALA A CA 20
ATOM 38576 C C . ALA A 1 57 ? 6.435 3.133 11.980 1.00 0.00 57 ALA A C 20
ATOM 38577 O O . ALA A 1 57 ? 6.823 2.598 13.016 1.00 0.00 57 ALA A O 20
ATOM 38584 N N . ILE A 1 58 ? 7.302 3.538 11.050 1.00 0.00 58 ILE A N 20
ATOM 38585 C CA . ILE A 1 58 ? 8.749 3.275 11.121 1.00 0.00 58 ILE A CA 20
ATOM 38586 C C . ILE A 1 58 ? 9.371 3.934 12.365 1.00 0.00 58 ILE A C 20
ATOM 38587 O O . ILE A 1 58 ? 10.188 3.317 13.047 1.00 0.00 58 ILE A O 20
ATOM 38603 N N . ARG A 1 59 ? 8.942 5.152 12.717 1.00 0.00 59 ARG A N 20
ATOM 38604 C CA . ARG A 1 59 ? 9.384 5.896 13.915 1.00 0.00 59 ARG A CA 20
ATOM 38605 C C . ARG A 1 59 ? 9.074 5.163 15.216 1.00 0.00 59 ARG A C 20
ATOM 38606 O O . ARG A 1 59 ? 9.824 5.292 16.181 1.00 0.00 59 ARG A O 20
ATOM 38627 N N . GLU A 1 60 ? 7.996 4.387 15.240 1.00 0.00 60 GLU A N 20
ATOM 38628 C CA . GLU A 1 60 ? 7.631 3.509 16.345 1.00 0.00 60 GLU A CA 20
ATOM 38629 C C . GLU A 1 60 ? 8.485 2.238 16.355 1.00 0.00 60 GLU A C 20
ATOM 38630 O O . GLU A 1 60 ? 9.091 1.918 17.374 1.00 0.00 60 GLU A O 20
ATOM 38642 N N . TRP A 1 61 ? 8.635 1.543 15.224 1.00 0.00 61 TRP A N 20
ATOM 38643 C CA . TRP A 1 61 ? 9.467 0.324 15.170 1.00 0.00 61 TRP A CA 20
ATOM 38644 C C . TRP A 1 61 ? 10.913 0.601 15.597 1.00 0.00 61 TRP A C 20
ATOM 38645 O O . TRP A 1 61 ? 11.494 -0.161 16.371 1.00 0.00 61 TRP A O 20
ATOM 38666 N N . LYS A 1 62 ? 11.479 1.728 15.161 1.00 0.00 62 LYS A N 20
ATOM 38667 C CA . LYS A 1 62 ? 12.876 2.087 15.441 1.00 0.00 62 LYS A CA 20
ATOM 38668 C C . LYS A 1 62 ? 13.158 2.313 16.934 1.00 0.00 62 LYS A C 20
ATOM 38669 O O . LYS A 1 62 ? 14.269 2.049 17.392 1.00 0.00 62 LYS A O 20
ATOM 38688 N N . GLN A 1 63 ? 12.150 2.756 17.696 1.00 0.00 63 GLN A N 20
ATOM 38689 C CA . GLN A 1 63 ? 12.189 2.870 19.164 1.00 0.00 63 GLN A CA 20
ATOM 38690 C C . GLN A 1 63 ? 11.773 1.573 19.893 1.00 0.00 63 GLN A C 20
ATOM 38691 O O . GLN A 1 63 ? 11.539 1.569 21.104 1.00 0.00 63 GLN A O 20
ATOM 38705 N N . GLY A 1 64 ? 11.683 0.467 19.150 1.00 0.00 64 GLY A N 20
ATOM 38706 C CA . GLY A 1 64 ? 11.335 -0.875 19.626 1.00 0.00 64 GLY A CA 20
ATOM 38707 C C . GLY A 1 64 ? 9.833 -1.172 19.635 1.00 0.00 64 GLY A C 20
ATOM 38708 O O . GLY A 1 64 ? 9.424 -2.212 20.153 1.00 0.00 64 GLY A O 20
ATOM 38712 N N . ASN A 1 65 ? 8.997 -0.285 19.079 1.00 0.00 65 ASN A N 20
ATOM 38713 C CA . ASN A 1 65 ? 7.532 -0.360 19.212 1.00 0.00 65 ASN A CA 20
ATOM 38714 C C . ASN A 1 65 ? 6.863 -1.070 18.024 1.00 0.00 65 ASN A C 20
ATOM 38715 O O . ASN A 1 65 ? 5.997 -0.514 17.344 1.00 0.00 65 ASN A O 20
ATOM 38726 N N . GLU A 1 66 ? 7.291 -2.304 17.760 1.00 0.00 66 GLU A N 20
ATOM 38727 C CA . GLU A 1 66 ? 6.828 -3.127 16.632 1.00 0.00 66 GLU A CA 20
ATOM 38728 C C . GLU A 1 66 ? 5.302 -3.178 16.534 1.00 0.00 66 GLU A C 20
ATOM 38729 O O . GLU A 1 66 ? 4.731 -2.994 15.464 1.00 0.00 66 GLU A O 20
ATOM 38741 N N . GLU A 1 67 ? 4.642 -3.357 17.677 1.00 0.00 67 GLU A N 20
ATOM 38742 C CA . GLU A 1 67 ? 3.186 -3.498 17.777 1.00 0.00 67 GLU A CA 20
ATOM 38743 C C . GLU A 1 67 ? 2.421 -2.241 17.322 1.00 0.00 67 GLU A C 20
ATOM 38744 O O . GLU A 1 67 ? 1.374 -2.373 16.689 1.00 0.00 67 GLU A O 20
ATOM 38756 N N . GLN A 1 68 ? 2.943 -1.031 17.571 1.00 0.00 68 GLN A N 20
ATOM 38757 C CA . GLN A 1 68 ? 2.361 0.208 17.036 1.00 0.00 68 GLN A CA 20
ATOM 38758 C C . GLN A 1 68 ? 2.720 0.406 15.560 1.00 0.00 68 GLN A C 20
ATOM 38759 O O . GLN A 1 68 ? 1.880 0.796 14.747 1.00 0.00 68 GLN A O 20
ATOM 38773 N N . ALA A 1 69 ? 3.971 0.102 15.208 1.00 0.00 69 ALA A N 20
ATOM 38774 C CA . ALA A 1 69 ? 4.486 0.235 13.856 1.00 0.00 69 ALA A CA 20
ATOM 38775 C C . ALA A 1 69 ? 3.703 -0.609 12.838 1.00 0.00 69 ALA A C 20
ATOM 38776 O O . ALA A 1 69 ? 3.177 -0.076 11.857 1.00 0.00 69 ALA A O 20
ATOM 38783 N N . ARG A 1 70 ? 3.530 -1.912 13.099 1.00 0.00 70 ARG A N 20
ATOM 38784 C CA . ARG A 1 70 ? 2.749 -2.782 12.208 1.00 0.00 70 ARG A CA 20
ATOM 38785 C C . ARG A 1 70 ? 1.282 -2.338 12.121 1.00 0.00 70 ARG A C 20
ATOM 38786 O O . ARG A 1 70 ? 0.686 -2.457 11.056 1.00 0.00 70 ARG A O 20
ATOM 38807 N N . LYS A 1 71 ? 0.712 -1.758 13.189 1.00 0.00 71 LYS A N 20
ATOM 38808 C CA . LYS A 1 71 ? -0.676 -1.252 13.184 1.00 0.00 71 LYS A CA 20
ATOM 38809 C C . LYS A 1 71 ? -0.854 -0.042 12.270 1.00 0.00 71 LYS A C 20
ATOM 38810 O O . LYS A 1 71 ? -1.830 0.034 11.533 1.00 0.00 71 LYS A O 20
ATOM 38829 N N . ASP A 1 72 ? 0.089 0.889 12.252 1.00 0.00 72 ASP A N 20
ATOM 38830 C CA . ASP A 1 72 ? 0.018 2.059 11.377 1.00 0.00 72 ASP A CA 20
ATOM 38831 C C . ASP A 1 72 ? 0.298 1.713 9.901 1.00 0.00 72 ASP A C 20
ATOM 38832 O O . ASP A 1 72 ? -0.271 2.349 9.010 1.00 0.00 72 ASP A O 20
ATOM 38841 N N . MET A 1 73 ? 1.053 0.640 9.624 1.00 0.00 73 MET A N 20
ATOM 38842 C CA . MET A 1 73 ? 1.175 0.077 8.272 1.00 0.00 73 MET A CA 20
ATOM 38843 C C . MET A 1 73 ? -0.080 -0.716 7.845 1.00 0.00 73 MET A C 20
ATOM 38844 O O . MET A 1 73 ? -0.530 -0.579 6.710 1.00 0.00 73 MET A O 20
ATOM 38858 N N . ARG A 1 74 ? -0.697 -1.498 8.744 1.00 0.00 74 ARG A N 20
ATOM 38859 C CA . ARG A 1 74 ? -1.945 -2.264 8.505 1.00 0.00 74 ARG A CA 20
ATOM 38860 C C . ARG A 1 74 ? -3.032 -1.393 7.882 1.00 0.00 74 ARG A C 20
ATOM 38861 O O . ARG A 1 74 ? -3.690 -1.810 6.930 1.00 0.00 74 ARG A O 20
ATOM 38882 N N . LYS A 1 75 ? -3.231 -0.193 8.433 1.00 0.00 75 LYS A N 20
ATOM 38883 C CA . LYS A 1 75 ? -4.354 0.686 8.071 1.00 0.00 75 LYS A CA 20
ATOM 38884 C C . LYS A 1 75 ? -4.198 1.217 6.640 1.00 0.00 75 LYS A C 20
ATOM 38885 O O . LYS A 1 75 ? -5.151 1.272 5.871 1.00 0.00 75 LYS A O 20
ATOM 38904 N N . VAL A 1 76 ? -2.955 1.521 6.277 1.00 0.00 76 VAL A N 20
ATOM 38905 C CA . VAL A 1 76 ? -2.487 1.843 4.917 1.00 0.00 76 VAL A CA 20
ATOM 38906 C C . VAL A 1 76 ? -2.666 0.658 3.967 1.00 0.00 76 VAL A C 20
ATOM 38907 O O . VAL A 1 76 ? -3.220 0.833 2.886 1.00 0.00 76 VAL A O 20
ATOM 38920 N N . LEU A 1 77 ? -2.272 -0.554 4.369 1.00 0.00 77 LEU A N 20
ATOM 38921 C CA . LEU A 1 77 ? -2.356 -1.756 3.527 1.00 0.00 77 LEU A CA 20
ATOM 38922 C C . LEU A 1 77 ? -3.786 -2.122 3.119 1.00 0.00 77 LEU A C 20
ATOM 38923 O O . LEU A 1 77 ? -3.992 -2.619 2.012 1.00 0.00 77 LEU A O 20
ATOM 38939 N N . LYS A 1 78 ? -4.773 -1.838 3.978 1.00 0.00 78 LYS A N 20
ATOM 38940 C CA . LYS A 1 78 ? -6.197 -2.002 3.650 1.00 0.00 78 LYS A CA 20
ATOM 38941 C C . LYS A 1 78 ? -6.804 -0.780 2.956 1.00 0.00 78 LYS A C 20
ATOM 38942 O O . LYS A 1 78 ? -7.775 -0.923 2.212 1.00 0.00 78 LYS A O 20
ATOM 38961 N N . SER A 1 79 ? -6.208 0.402 3.132 1.00 0.00 79 SER A N 20
ATOM 38962 C CA . SER A 1 79 ? -6.692 1.652 2.531 1.00 0.00 79 SER A CA 20
ATOM 38963 C C . SER A 1 79 ? -6.520 1.642 1.001 1.00 0.00 79 SER A C 20
ATOM 38964 O O . SER A 1 79 ? -5.436 1.315 0.509 1.00 0.00 79 SER A O 20
ATOM 38972 N N . PRO A 1 80 ? -7.555 1.997 0.212 1.00 0.00 80 PRO A N 20
ATOM 38973 C CA . PRO A 1 80 ? -7.561 1.814 -1.247 1.00 0.00 80 PRO A CA 20
ATOM 38974 C C . PRO A 1 80 ? -6.486 2.639 -1.962 1.00 0.00 80 PRO A C 20
ATOM 38975 O O . PRO A 1 80 ? -5.973 2.218 -2.997 1.00 0.00 80 PRO A O 20
ATOM 38986 N N . ALA A 1 81 ? -6.071 3.757 -1.365 1.00 0.00 81 ALA A N 20
ATOM 38987 C CA . ALA A 1 81 ? -4.992 4.610 -1.849 1.00 0.00 81 ALA A CA 20
ATOM 38988 C C . ALA A 1 81 ? -3.685 3.825 -2.082 1.00 0.00 81 ALA A C 20
ATOM 38989 O O . ALA A 1 81 ? -3.036 3.972 -3.119 1.00 0.00 81 ALA A O 20
ATOM 38996 N N . PHE A 1 82 ? -3.334 2.919 -1.162 1.00 0.00 82 PHE A N 20
ATOM 38997 C CA . PHE A 1 82 ? -2.094 2.145 -1.232 1.00 0.00 82 PHE A CA 20
ATOM 38998 C C . PHE A 1 82 ? -2.164 1.036 -2.294 1.00 0.00 82 PHE A C 20
ATOM 38999 O O . PHE A 1 82 ? -1.184 0.754 -2.983 1.00 0.00 82 PHE A O 20
ATOM 39016 N N . LYS A 1 83 ? -3.357 0.457 -2.500 1.00 0.00 83 LYS A N 20
ATOM 39017 C CA . LYS A 1 83 ? -3.629 -0.453 -3.626 1.00 0.00 83 LYS A CA 20
ATOM 39018 C C . LYS A 1 83 ? -3.466 0.273 -4.964 1.00 0.00 83 LYS A C 20
ATOM 39019 O O . LYS A 1 83 ? -2.866 -0.290 -5.876 1.00 0.00 83 LYS A O 20
ATOM 39038 N N . GLN A 1 84 ? -3.906 1.532 -5.075 1.00 0.00 84 GLN A N 20
ATOM 39039 C CA . GLN A 1 84 ? -3.722 2.314 -6.301 1.00 0.00 84 GLN A CA 20
ATOM 39040 C C . GLN A 1 84 ? -2.249 2.668 -6.529 1.00 0.00 84 GLN A C 20
ATOM 39041 O O . GLN A 1 84 ? -1.777 2.568 -7.658 1.00 0.00 84 GLN A O 20
ATOM 39055 N N . ALA A 1 85 ? -1.498 2.978 -5.468 1.00 0.00 85 ALA A N 20
ATOM 39056 C CA . ALA A 1 85 ? -0.052 3.184 -5.531 1.00 0.00 85 ALA A CA 20
ATOM 39057 C C . ALA A 1 85 ? 0.693 1.993 -6.151 1.00 0.00 85 ALA A C 20
ATOM 39058 O O . ALA A 1 85 ? 1.467 2.165 -7.095 1.00 0.00 85 ALA A O 20
ATOM 39065 N N . VAL A 1 86 ? 0.414 0.779 -5.663 1.00 0.00 86 VAL A N 20
ATOM 39066 C CA . VAL A 1 86 ? 1.067 -0.451 -6.134 1.00 0.00 86 VAL A CA 20
ATOM 39067 C C . VAL A 1 86 ? 0.575 -0.851 -7.523 1.00 0.00 86 VAL A C 20
ATOM 39068 O O . VAL A 1 86 ? 1.354 -1.372 -8.319 1.00 0.00 86 VAL A O 20
ATOM 39081 N N . LYS A 1 87 ? -0.682 -0.546 -7.867 1.00 0.00 87 LYS A N 20
ATOM 39082 C CA . LYS A 1 87 ? -1.261 -0.881 -9.172 1.00 0.00 87 LYS A CA 20
ATOM 39083 C C . LYS A 1 87 ? -0.488 -0.233 -10.328 1.00 0.00 87 LYS A C 20
ATOM 39084 O O . LYS A 1 87 ? -0.180 -0.910 -11.310 1.00 0.00 87 LYS A O 20
ATOM 39103 N N . VAL A 1 88 ? -0.113 1.045 -10.202 1.00 0.00 88 VAL A N 20
ATOM 39104 C CA . VAL A 1 88 ? 0.611 1.757 -11.276 1.00 0.00 88 VAL A CA 20
ATOM 39105 C C . VAL A 1 88 ? 2.038 1.242 -11.441 1.00 0.00 88 VAL A C 20
ATOM 39106 O O . VAL A 1 88 ? 2.493 1.018 -12.561 1.00 0.00 88 VAL A O 20
ATOM 39119 N N . MET A 1 89 ? 2.766 1.024 -10.344 1.00 0.00 89 MET A N 20
ATOM 39120 C CA . MET A 1 89 ? 4.117 0.450 -10.406 1.00 0.00 89 MET A CA 20
ATOM 39121 C C . MET A 1 89 ? 4.117 -1.007 -10.901 1.00 0.00 89 MET A C 20
ATOM 39122 O O . MET A 1 89 ? 5.073 -1.416 -11.550 1.00 0.00 89 MET A O 20
ATOM 39136 N N . GLU A 1 90 ? 3.046 -1.774 -10.676 1.00 0.00 90 GLU A N 20
ATOM 39137 C CA . GLU A 1 90 ? 2.876 -3.114 -11.257 1.00 0.00 90 GLU A CA 20
ATOM 39138 C C . GLU A 1 90 ? 2.639 -3.075 -12.783 1.00 0.00 90 GLU A C 20
ATOM 39139 O O . GLU A 1 90 ? 3.113 -3.959 -13.495 1.00 0.00 90 GLU A O 20
ATOM 39151 N N . GLU A 1 91 ? 1.995 -2.028 -13.318 1.00 0.00 91 GLU A N 20
ATOM 39152 C CA . GLU A 1 91 ? 1.914 -1.808 -14.774 1.00 0.00 91 GLU A CA 20
ATOM 39153 C C . GLU A 1 91 ? 3.259 -1.371 -15.387 1.00 0.00 91 GLU A C 20
ATOM 39154 O O . GLU A 1 91 ? 3.609 -1.817 -16.482 1.00 0.00 91 GLU A O 20
ATOM 39166 N N . GLN A 1 92 ? 4.020 -0.513 -14.699 1.00 0.00 92 GLN A N 20
ATOM 39167 C CA . GLN A 1 92 ? 5.298 0.026 -15.195 1.00 0.00 92 GLN A CA 20
ATOM 39168 C C . GLN A 1 92 ? 6.462 -0.968 -15.071 1.00 0.00 92 GLN A C 20
ATOM 39169 O O . GLN A 1 92 ? 7.283 -1.093 -15.982 1.00 0.00 92 GLN A O 20
ATOM 39183 N N . GLU A 1 93 ? 6.539 -1.667 -13.939 1.00 0.00 93 GLU A N 20
ATOM 39184 C CA . GLU A 1 93 ? 7.613 -2.595 -13.567 1.00 0.00 93 GLU A CA 20
ATOM 39185 C C . GLU A 1 93 ? 7.018 -3.966 -13.160 1.00 0.00 93 GLU A C 20
ATOM 39186 O O . GLU A 1 93 ? 7.037 -4.340 -11.983 1.00 0.00 93 GLU A O 20
ATOM 39198 N N . PRO A 1 94 ? 6.480 -4.754 -14.113 1.00 0.00 94 PRO A N 20
ATOM 39199 C CA . PRO A 1 94 ? 5.749 -5.988 -13.810 1.00 0.00 94 PRO A CA 20
ATOM 39200 C C . PRO A 1 94 ? 6.635 -7.092 -13.219 1.00 0.00 94 PRO A C 20
ATOM 39201 O O . PRO A 1 94 ? 6.152 -7.912 -12.438 1.00 0.00 94 PRO A O 20
ATOM 39212 N N . ASN A 1 95 ? 7.936 -7.097 -13.527 1.00 0.00 95 ASN A N 20
ATOM 39213 C CA . ASN A 1 95 ? 8.902 -8.074 -13.014 1.00 0.00 95 ASN A CA 20
ATOM 39214 C C . ASN A 1 95 ? 9.704 -7.564 -11.794 1.00 0.00 95 ASN A C 20
ATOM 39215 O O . ASN A 1 95 ? 10.698 -8.184 -11.411 1.00 0.00 95 ASN A O 20
ATOM 39226 N N . ASN A 1 96 ? 9.302 -6.444 -11.173 1.00 0.00 96 ASN A N 20
ATOM 39227 C CA . ASN A 1 96 ? 10.040 -5.855 -10.053 1.00 0.00 96 ASN A CA 20
ATOM 39228 C C . ASN A 1 96 ? 9.930 -6.739 -8.792 1.00 0.00 96 ASN A C 20
ATOM 39229 O O . ASN A 1 96 ? 8.810 -6.938 -8.306 1.00 0.00 96 ASN A O 20
ATOM 39240 N N . PRO A 1 97 ? 11.038 -7.200 -8.183 1.00 0.00 97 PRO A N 20
ATOM 39241 C CA . PRO A 1 97 ? 10.977 -7.887 -6.896 1.00 0.00 97 PRO A CA 20
ATOM 39242 C C . PRO A 1 97 ? 10.383 -6.978 -5.815 1.00 0.00 97 PRO A C 20
ATOM 39243 O O . PRO A 1 97 ? 9.577 -7.423 -5.005 1.00 0.00 97 PRO A O 20
ATOM 39254 N N . GLU A 1 98 ? 10.690 -5.680 -5.844 1.00 0.00 98 GLU A N 20
ATOM 39255 C CA . GLU A 1 98 ? 10.209 -4.717 -4.852 1.00 0.00 98 GLU A CA 20
ATOM 39256 C C . GLU A 1 98 ? 8.714 -4.407 -4.994 1.00 0.00 98 GLU A C 20
ATOM 39257 O O . GLU A 1 98 ? 8.081 -4.065 -3.997 1.00 0.00 98 GLU A O 20
ATOM 39269 N N . VAL A 1 99 ? 8.124 -4.549 -6.191 1.00 0.00 99 VAL A N 20
ATOM 39270 C CA . VAL A 1 99 ? 6.670 -4.415 -6.367 1.00 0.00 99 VAL A CA 20
ATOM 39271 C C . VAL A 1 99 ? 5.971 -5.711 -5.993 1.00 0.00 99 VAL A C 20
ATOM 39272 O O . VAL A 1 99 ? 5.013 -5.679 -5.225 1.00 0.00 99 VAL A O 20
ATOM 39285 N N . GLN A 1 100 ? 6.438 -6.853 -6.510 1.00 0.00 100 GLN A N 20
ATOM 39286 C CA . GLN A 1 100 ? 5.751 -8.127 -6.269 1.00 0.00 100 GLN A CA 20
ATOM 39287 C C . GLN A 1 100 ? 5.821 -8.552 -4.798 1.00 0.00 100 GLN A C 20
ATOM 39288 O O . GLN A 1 100 ? 4.836 -9.063 -4.266 1.00 0.00 100 GLN A O 20
ATOM 39302 N N . GLU A 1 101 ? 6.930 -8.282 -4.105 1.00 0.00 101 GLU A N 20
ATOM 39303 C CA . GLU A 1 101 ? 7.024 -8.564 -2.659 1.00 0.00 101 GLU A CA 20
ATOM 39304 C C . GLU A 1 101 ? 6.101 -7.651 -1.830 1.00 0.00 101 GLU A C 20
ATOM 39305 O O . GLU A 1 101 ? 5.510 -8.109 -0.850 1.00 0.00 101 GLU A O 20
ATOM 39317 N N . LEU A 1 102 ? 5.909 -6.390 -2.244 1.00 0.00 102 LEU A N 20
ATOM 39318 C CA . LEU A 1 102 ? 4.990 -5.452 -1.593 1.00 0.00 102 LEU A CA 20
ATOM 39319 C C . LEU A 1 102 ? 3.521 -5.834 -1.869 1.00 0.00 102 LEU A C 20
ATOM 39320 O O . LEU A 1 102 ? 2.729 -5.951 -0.931 1.00 0.00 102 LEU A O 20
ATOM 39336 N N . LYS A 1 103 ? 3.165 -6.122 -3.134 1.00 0.00 103 LYS A N 20
ATOM 39337 C CA . LYS A 1 103 ? 1.801 -6.502 -3.539 1.00 0.00 103 LYS A CA 20
ATOM 39338 C C . LYS A 1 103 ? 1.330 -7.753 -2.808 1.00 0.00 103 LYS A C 20
ATOM 39339 O O . LYS A 1 103 ? 0.240 -7.755 -2.243 1.00 0.00 103 LYS A O 20
ATOM 39358 N N . LYS A 1 104 ? 2.164 -8.801 -2.785 1.00 0.00 104 LYS A N 20
ATOM 39359 C CA . LYS A 1 104 ? 1.847 -10.072 -2.100 1.00 0.00 104 LYS A CA 20
ATOM 39360 C C . LYS A 1 104 ? 1.593 -9.885 -0.601 1.00 0.00 104 LYS A C 20
ATOM 39361 O O . LYS A 1 104 ? 0.711 -10.544 -0.052 1.00 0.00 104 LYS A O 20
ATOM 39380 N N . ALA A 1 105 ? 2.302 -8.958 0.050 1.00 0.00 105 ALA A N 20
ATOM 39381 C CA . ALA A 1 105 ? 2.071 -8.643 1.458 1.00 0.00 105 ALA A CA 20
ATOM 39382 C C . ALA A 1 105 ? 0.660 -8.063 1.693 1.00 0.00 105 ALA A C 20
ATOM 39383 O O . ALA A 1 105 ? -0.045 -8.541 2.583 1.00 0.00 105 ALA A O 20
ATOM 39390 N N . MET A 1 106 ? 0.218 -7.113 0.857 1.00 0.00 106 MET A N 20
ATOM 39391 C CA . MET A 1 106 ? -1.147 -6.558 0.895 1.00 0.00 106 MET A CA 20
ATOM 39392 C C . MET A 1 106 ? -2.207 -7.599 0.529 1.00 0.00 106 MET A C 20
ATOM 39393 O O . MET A 1 106 ? -3.191 -7.756 1.243 1.00 0.00 106 MET A O 20
ATOM 39407 N N . GLU A 1 107 ? -2.016 -8.302 -0.589 1.00 0.00 107 GLU A N 20
ATOM 39408 C CA . GLU A 1 107 ? -2.957 -9.291 -1.125 1.00 0.00 107 GLU A CA 20
ATOM 39409 C C . GLU A 1 107 ? -3.277 -10.406 -0.110 1.00 0.00 107 GLU A C 20
ATOM 39410 O O . GLU A 1 107 ? -4.436 -10.805 0.023 1.00 0.00 107 GLU A O 20
ATOM 39422 N N . GLU A 1 108 ? -2.294 -10.852 0.678 1.00 0.00 108 GLU A N 20
ATOM 39423 C CA . GLU A 1 108 ? -2.519 -11.790 1.788 1.00 0.00 108 GLU A CA 20
ATOM 39424 C C . GLU A 1 108 ? -3.114 -11.129 3.047 1.00 0.00 108 GLU A C 20
ATOM 39425 O O . GLU A 1 108 ? -3.905 -11.768 3.740 1.00 0.00 108 GLU A O 20
ATOM 39437 N N . ALA A 1 109 ? -2.813 -9.856 3.338 1.00 0.00 109 ALA A N 20
ATOM 39438 C CA . ALA A 1 109 ? -3.467 -9.110 4.424 1.00 0.00 109 ALA A CA 20
ATOM 39439 C C . ALA A 1 109 ? -4.964 -8.864 4.143 1.00 0.00 109 ALA A C 20
ATOM 39440 O O . ALA A 1 109 ? -5.790 -8.906 5.057 1.00 0.00 109 ALA A O 20
ATOM 39447 N N . GLU A 1 110 ? -5.325 -8.657 2.875 1.00 0.00 110 GLU A N 20
ATOM 39448 C CA . GLU A 1 110 ? -6.698 -8.428 2.420 1.00 0.00 110 GLU A CA 20
ATOM 39449 C C . GLU A 1 110 ? -7.570 -9.677 2.616 1.00 0.00 110 GLU A C 20
ATOM 39450 O O . GLU A 1 110 ? -8.679 -9.582 3.141 1.00 0.00 110 GLU A O 20
ATOM 39462 N N . ARG A 1 111 ? -7.046 -10.865 2.273 1.00 0.00 111 ARG A N 20
ATOM 39463 C CA . ARG A 1 111 ? -7.715 -12.154 2.546 1.00 0.00 111 ARG A CA 20
ATOM 39464 C C . ARG A 1 111 ? -7.624 -12.572 4.019 1.00 0.00 111 ARG A C 20
ATOM 39465 O O . ARG A 1 111 ? -8.514 -13.264 4.512 1.00 0.00 111 ARG A O 20
ATOM 39486 N N . GLY A 1 112 ? -6.596 -12.110 4.735 1.00 0.00 112 GLY A N 20
ATOM 39487 C CA . GLY A 1 112 ? -6.387 -12.359 6.164 1.00 0.00 112 GLY A CA 20
ATOM 39488 C C . GLY A 1 112 ? -7.359 -11.605 7.077 1.00 0.00 112 GLY A C 20
ATOM 39489 O O . GLY A 1 112 ? -7.811 -12.158 8.082 1.00 0.00 112 GLY A O 20
ATOM 39493 N N . SER A 1 113 ? -7.724 -10.371 6.716 1.00 0.00 113 SER A N 20
ATOM 39494 C CA . SER A 1 113 ? -8.744 -9.569 7.417 1.00 0.00 113 SER A CA 20
ATOM 39495 C C . SER A 1 113 ? -10.152 -9.688 6.808 1.00 0.00 113 SER A C 20
ATOM 39496 O O . SER A 1 113 ? -11.140 -9.465 7.512 1.00 0.00 113 SER A O 20
ATOM 39504 N N . LEU A 1 114 ? -10.254 -10.077 5.529 1.00 0.00 114 LEU A N 20
ATOM 39505 C CA . LEU A 1 114 ? -11.494 -10.225 4.749 1.00 0.00 114 LEU A CA 20
ATOM 39506 C C . LEU A 1 114 ? -12.390 -8.963 4.787 1.00 0.00 114 LEU A C 20
ATOM 39507 O O . LEU A 1 114 ? -13.619 -9.034 4.845 1.00 0.00 114 LEU A O 20
ATOM 39523 N N . GLU A 1 115 ? -11.756 -7.790 4.800 1.00 0.00 115 GLU A N 20
ATOM 39524 C CA . GLU A 1 115 ? -12.393 -6.486 5.016 1.00 0.00 115 GLU A CA 20
ATOM 39525 C C . GLU A 1 115 ? -12.754 -5.796 3.683 1.00 0.00 115 GLU A C 20
ATOM 39526 O O . GLU A 1 115 ? -11.923 -5.727 2.774 1.00 0.00 115 GLU A O 20
ATOM 39538 N N . HIS A 1 116 ? -13.990 -5.292 3.552 1.00 0.00 116 HIS A N 20
ATOM 39539 C CA . HIS A 1 116 ? -14.527 -4.802 2.271 1.00 0.00 116 HIS A CA 20
ATOM 39540 C C . HIS A 1 116 ? -14.514 -3.267 2.124 1.00 0.00 116 HIS A C 20
ATOM 39541 O O . HIS A 1 116 ? -13.990 -2.768 1.129 1.00 0.00 116 HIS A O 20
ATOM 39555 N N . HIS A 1 117 ? -15.075 -2.541 3.106 1.00 0.00 117 HIS A N 20
ATOM 39556 C CA . HIS A 1 117 ? -15.190 -1.069 3.220 1.00 0.00 117 HIS A CA 20
ATOM 39557 C C . HIS A 1 117 ? -15.332 -0.274 1.897 1.00 0.00 117 HIS A C 20
ATOM 39558 O O . HIS A 1 117 ? -14.352 0.063 1.227 1.00 0.00 117 HIS A O 20
ATOM 39572 N N . HIS A 1 118 ? -16.571 0.113 1.565 1.00 0.00 118 HIS A N 20
ATOM 39573 C CA . HIS A 1 118 ? -16.923 0.851 0.339 1.00 0.00 118 HIS A CA 20
ATOM 39574 C C . HIS A 1 118 ? -16.338 2.279 0.253 1.00 0.00 118 HIS A C 20
ATOM 39575 O O . HIS A 1 118 ? -16.199 2.826 -0.845 1.00 0.00 118 HIS A O 20
ATOM 39589 N N . HIS A 1 119 ? -16.019 2.899 1.394 1.00 0.00 119 HIS A N 20
ATOM 39590 C CA . HIS A 1 119 ? -15.553 4.289 1.497 1.00 0.00 119 HIS A CA 20
ATOM 39591 C C . HIS A 1 119 ? -14.030 4.437 1.303 1.00 0.00 119 HIS A C 20
ATOM 39592 O O . HIS A 1 119 ? -13.268 3.479 1.464 1.00 0.00 119 HIS A O 20
ATOM 39606 N N . HIS A 1 120 ? -13.571 5.657 0.997 1.00 0.00 120 HIS A N 20
ATOM 39607 C CA . HIS A 1 120 ? -12.145 5.981 0.810 1.00 0.00 120 HIS A CA 20
ATOM 39608 C C . HIS A 1 120 ? -11.304 5.820 2.096 1.00 0.00 120 HIS A C 20
ATOM 39609 O O . HIS A 1 120 ? -10.102 5.550 2.012 1.00 0.00 120 HIS A O 20
ATOM 39623 N N . HIS A 1 121 ? -11.924 5.980 3.273 1.00 0.00 121 HIS A N 20
ATOM 39624 C CA . HIS A 1 121 ? -11.328 5.814 4.608 1.00 0.00 121 HIS A CA 20
ATOM 39625 C C . HIS A 1 121 ? -12.378 5.319 5.627 1.00 0.00 121 HIS A C 20
ATOM 39626 O O . HIS A 1 121 ? -13.542 5.778 5.570 1.00 0.00 121 HIS A O 20
#